Protein 8AHX (pdb70)

Solvent-accessible surface area: 67875 Å² total; per-residue (Å²): 167,123,88,96,50,48,76,5,9,18,34,19,110,1,9,0,2,73,23,18,4,0,0,10,2,1,15,35,2,0,39,102,8,108,13,0,64,7,0,2,68,2,0,17,94,8,4,6,89,1,6,24,23,4,48,78,19,7,70,161,54,1,90,91,76,58,20,13,50,2,53,16,4,8,1,0,10,15,0,0,0,42,5,33,57,60,32,37,69,27,151,112,73,45,98,99,77,45,165,57,27,0,45,22,4,60,8,0,14,12,1,7,0,3,0,0,3,7,13,55,10,48,160,118,60,29,76,67,80,36,5,43,36,35,0,61,0,3,0,83,0,0,13,57,0,0,45,4,0,0,3,1,33,38,58,12,82,41,30,93,19,28,81,27,33,56,30,53,1,7,0,2,0,0,2,0,1,1,6,2,1,8,53,2,9,33,50,31,87,140,141,13,19,119,34,17,36,82,78,2,44,110,27,0,50,32,5,6,91,7,44,199,136,77,83,26,40,42,129,34,20,152,148,22,74,127,95,67,32,5,109,18,50,79,70,64,14,110,14,43,34,119,14,23,154,38,9,60,8,12,2,4,0,1,14,65,40,115,2,27,3,11,20,29,93,5,10,67,15,78,13,97,10,107,128,14,18,97,86,94,5,8,89,35,53,108,85,124,113,59,46,108,49,48,63,47,63,79,16,110,83,73,147,124,63,46,101,24,88,19,19,10,137,23,66,48,81,26,130,71,0,15,74,73,85,29,16,96,30,107,72,12,101,104,0,46,0,3,1,103,1,9,33,32,37,56,0,25,31,64,25,34,95,37,53,145,3,45,26,8,56,55,0,0,32,47,50,75,106,52,11,2,4,1,14,0,0,1,5,5,88,0,42,35,50,24,107,1,52,6,21,50,16,30,32,55,76,29,46,0,0,11,0,52,12,88,47,103,44,119,103,50,140,48,109,90,18,114,87,14,67,71,51,82,40,95,51,0,0,51,50,1,34,143,4,1,6,0,15,10,56,48,85,39,52,2,0,11,10,56,0,42,50,0,41,172,100,132,7,103,14,0,0,0,18,0,2,14,27,30,4,11,4,0,7,15,7,27,7,0,47,79,56,8,116,19,0,2,24,0,0,67,0,0,37,64,2,2,217,27,180,19,0,2,0,0,0,4,74,67,3,89,92,0,15,62,29,0,117,77,13,12,135,176,101,64,42,15,71,26,20,36,0,60,38,26,10,5,4,15,34,42,54,1,0,0,27,1,1,50,37,120,28,4,11,14,94,28,129,25,13,65,6,4,4,2,17,7,25,0,12,0,0,46,9,0,16,29,5,0,81,86,19,88,14,11,10,42,21,12,2,0,0,0,1,41,5,6,125,59,16,34,0,5,44,0,25,4,0,1,20,1,70,32,3,4,82,48,0,46,14,70,60,56,120,28,96,38,25,0,27,8,3,4,4,112,12,26,31,11,64,52,29,96,2,0,2,26,3,16,1,35,2,3,0,0,2,13,180,141,32,22,20,129,80,73,48,23,20,34,3,24,32,4,32,11,16,83,7,10,5,5,4,8,2,0,8,24,2,4,36,41,0,81,54,74,56,14,122,15,0,18,116,26,1,1,122,19,23,54,39,18,2,0,14,1,22,25,8,9,5,24,21,40,5,10,18,12,1,36,22,0,54,12,41,45,73,80,147,127,56,63,64,151,68,62,86,86,20,113,104,44,30,99,71,20,60,62,62,87,63,107,83,103,60,61,141,49,65,64,148,54,67,130,100,79,93,196,151,40,50,23,16,7,21,18,13,50,120,28,32,10,62,117,38,18,89,18,16,8,108,6,0,43,49,3,3,102,68,0,14,81,17,0,1,72,0,0,35,13,0,46,89,32,0,8,96,17,0,59,59,32,3,28,56,25,5,181,149,73,62,53,50,89,118,21,44,132,21,6,11,2,46,22,15,1,27,16,0,0,2,10,0,0,0,12,2,24,101,82,0,0,42,27,0,1,104,32,0,0,12,32,0,8,6,22,0,10,8,15,14,32,8,4,0,9,10,2,9,0,0,37,1,6,8,33,27,11,30,10,58,59,1,54,41,47,0,59,42,26,60,39,177,45,126,70,22,23,34,90,151,83,0,59,42,22,0,72,82,66,38,121,35,84,141,56,49,68,24,75,40,22,20,26,43,16,54,41,33,44,84,52,142,98,47,3,72,94,6,38,149,76,51,38,53,51,134,38,3,63,117,0,69,40,26,5,13,0,2,20,1,2,5,70,51,3,67,88,4,0,71,84,2,39,132,120,199,41,17,53,118,9,4,2,78,10,0,36,50,16,0,79,84,53,0,44,103,12,101,123,144,62,51,100,95,41,10,20,5,106,10,10,35,12,8,13,16,0,14,8,3,0,14,14,6,2,17,33,41,12,2,8,2,8,10,135,72,0,17,62,56,0,0,72,18,0,0,53,28,0,2,32,2,9,22,107,11,27,35,62,38,1,10,13,7,0,1,0,20,6,2,1,44,0,9,27,11,20,85,128,115,100,42,86,16,4,0,23,45,113,175,32,123,72,67,142,93,132,59,168,87,78,68,81,17,3,68,71,97,128,4,1,1,11,58,58,49,15,3,0,4,5,0,2,20,14,0,42,15,0,0,13,0,26,3,0,0,92,8,1,26,83,0,2,43,77,0,0,24,82,0,6,93,51,58,147,54,11,2,59,71,0,76,40,2,1,0,0,3,15,0,0,3,14,0,4,56,15,18,15,42,19,16,0,165,95,21,88,4,48,102,66,6,28,19,23,0,10,5,0,0,1,2,7,4,0,20,14,36,0,23,44,27,0,27,170,21,69,56,105,22,0,55,35,5,0,23,0,5,0,36,2,3,18,56,9,0,38,73,0,0,7,63,3,6,42,79,8,56,0,44,42,27,28,91,0,34,64,20,21,33,90,146,61,118,187,28,61,101,85,55,86,108,158,74,141,7,74,37,15,7,65,35,31,2,6,0,2,21,15,0,0,83,30,11,8,52,28,76,36,91,45,119,157,129,62,109,203,181,175,238,99,84,145,45,48,46,2,2,121,14,3,2,119,19,10,24,72,18,3,100,92,1,50,60,12,40,112,151,10,99,39,46,28,57,100,61,96,94,96,58,130,47,64,52,6,164,106,4,1,63,96,93,56,30,87,42,74,3,29,73,55,53,55,139,15,120,22,101,107,46,35,89,7,78,1,20,2,0,66,60,127,78,114,20,30,0,1,0,5,64,10,106,29,131,9,106,29,18,97,4,49,2,11,2,0,0,21,6,132,8,112,0,54,2,0,40,21,71,85,40,146,10,50,64,40,28,5,20,87,0,54,27,108,160,25,100,29,0,96,74,0,70,36,33,7,56,151,87,5,61,90,87,103,6,90,1,119,146,57,51,19,77,4,80,67,13,68,55,16,31,36,3,0,36,6,1,2,109,7,0,29,63,3,2,62,0,4,51,100,43,43,136,107,1,72,72,110,5,16,1,2,14,2,38,62,90,121,60,30,80,24,78,13,118,11,135,117,59,24,17,2,49,108,0,0,85,108,14,4,1,48,115,14,24,94,104,13,55,21,197,151,37,81,4,0,26,44,8,144,138,40,116,53,95,26,110,11,139,105,52,11,20,0,0,1,4,77

Sequence (1608 aa):
EYVLFLLGTVLVHNVVLVGFLGLCPFMGVSSKLDPSIGLAVATTLVMGLGGASSWLLEHYVLLPLGIGFIRILAYIVVIAGMVQLIEMIIRKASPSLYRSLGIYLPLITTNCAVLGVPLLSVREGHDLTMAVLFGLGSGLGFSLIMIIFAGLRERLALANVPAAFSGPPIAFVTAGLLALAFMGFGGLIIEATLALTVMGVLLGCGLGLAARKFGGVGLAEKLAAAPMLARVEASQCIGCTRCYRACPTDAIVGASGQVHVVLEDACTGCGKCRDACPEDCVLLIPQEQTLDTWRWDKPAAAFNLSSIRGGVHPAAHKDLSAALPIGSLPLPPRLYLPLRQHAGAEALPMVAVGDKVLKGQLLAFPPTEVSAPVHAPTSGRIVAIGPVPAPHPSGLTTTGIVLESDGEDRWIDLDVSTDPFAEDPLVLADRVAKAGIVGLGGAIFPAAVKLKQGTRHEIKTVLVNGSECEPYLTCDDRIMRERAEAIVDGARLIQHILRAYSVVIAIEDNKPEALAAMRAAAEHFGAIEVMAVPALYPMGSAKQLIQAVTGREVPAGGRSTDVGVLVHNAGTVYAIQQALRFGRPLISRVVTVSGACVKTPQNLDVLIGTPVQALIDACGGLSGDPQQLLLGGPMMGAVLPSTEVPVIKGATGLLALARHELPNKDPAPCIRCASCVDACPMGLTPLDMALYARADDYDGASEYGLRDCILCGCCSYVCPSHIPLVHYFQYAKGQQDERRSAARKSDYIKRQTEVRAARLAEEEAAKAAAKAAKEAAKSVAAGPFAHDRSSVNRIMLDVCLALTPATLFGLVMFGWPAINLWLVTCVSALAIEAACLRLLGQPMRRLLDGSALLTGWLLAISLPPWAPWWIGVGGSLFAIGIGKQLYGGIGQNPFNPAMLARVALLIAFPLQMTTWALPHPLFSSSAPGFFDSLAITFAGAPLADGMTGATALGNLKTELTLNRTAQEILEGGFSTISALFGSTPGSLGETSELLLLVGGVWLVLRRIIHWEIPVAILASVFVMATLAYLINPERYAGGLYQLTSGGLILCAFFIATDPVTSPISRVGRLIFGVGCGVLIYVIRTWGSFPEAAAFAVLFMNALTPLIDRYWRPRAYGRNVRGKPLVAVPWQYFTSALWQYNVALVQMLALCPTLAVTTTATNGLGMGLATTLVLVMTNALISSMRHTISPEVRNPVMIGVIAGVVTLTDMAMNAWMHELYKVLGLFIALIVTNCAVLGRAESFCLRNPVIPSILDGAGMGAGFTAVLVVIGGIREILGSGTLFSQASSLLGSHFKWMEITVIPDFQGILLAILPPGAFIVLGFLLAAKRVIDRKRAERRQWRPMVAYQGLSLGLVCAVVALLLLTGNIMTHGTIAEQQMQDRLATLREVLPQSLYDNNPLADSFKVQDAELGEVEVLPARLQGKLTAVVFQGRNIGYGGPIEQMMSVDAQGKILGVRVLTHKETPGLADKIEASRSDWIKVFDGLSLENTALDKWKVKKDGGQFDQFAGATITPRAVVKTVLQGLQFQARHAEQLKARVSVVYADPAKPLQLSCKVEDGCSVEQAIQQSGVLRCCPDIDLKKQKVGVFGKFVKLDSPLKDGDRIEIYQ

Radius of gyration: 43.18 Å; Cα contacts (8 Å, |Δi|>4): 3074; chains: 7; bounding box: 66×136×130 Å

Secondary structure (DSSP, 8-state):
--HHHHHIIIIIT-TTTTT--SHHHHHHHTTSHHHHHHHHHHHHHHHHHHHHHHHHHIIIIIHHHT--TTHHHHHHHHHHHHHHHHHHGGGTS-TTTTTTTTTTGGGGSS-SHHHHHHHHHHHHT--HHHHHHHHHHHHHHHHHHHHHHHHHHHHHHTS---TTTTTHHHHHHHHHHHHHHHGGGTT--/-HHHHHHHHHHHHHHHHHHHHHHH---HHHHHHHH---EE--B-SSS--S--HHHHT-SSS--B--SSS---B--TT-----TTTTT-TT--B--EEPPP-GGG--PPPP---/------S---------TTTSSSPPB--PPPSEEEEES--SSSSPPEE---TT-EE-BT-EEEE-SSSS---EE-SSSEEEEE-SEEE-SSSS--EEEEEEEEE-S---B------S-GGGS-HHHHHHHHHTTT---TTTT---HHHHHHHHHHS---EEEEE----STT--HHHHHHHH-HHHHHHHHHHHHHHTT-S-BEEEEETT-HHHHHHHHHHSSSSSS-EEEEE---GGGSSHHHHHHHHTS--PPTT--GGGGTEEEEEHHHHHHHHHHHHH---S-EEEEEE-STTBSS-EEEEEETT--HHHHHHHTS-B-S--SEEESS-TTT--B-S-TT----TT--B-EEE-TTTSPP----------TTTTT-TT---HHHHHHHHHTT-HHHHIIIIITT----SHHHHT-SS---HHHHHHHHHHHHHHHHHHHHHHHHHHHHHHHHHHHHHHHHHHHHHHHHHHHHH-/----S--------HHHHHHHHHHHHHHHHHHHHHHH-HHHHHHHHHHHHHHHHHHHHHHHHHT--GGGGGGSHHHHHHHHHHHHS-TT--HHHHHHHHHIIIIIITGGGTSTTT-SS-HHHHHHHHHHHH-TTGGG-PBP---SSSSSS--HHHHHHHHSS-----SSSB---SHHHHHHHHHTT--HHHHHHTT--HHHHHHT-SS-STTTS-TTHHHHHHHHHHHTTSS-THHHHHHHHHHHHHHHHHHHH-TTT---THHHHTSSSHHHIIIIITT-GGGS-SSHHHHHHHHHHHHHHHHHHHHTSSSS--HHHHHHHHHHHHHHHHHHSPPP-SSB-TTSPBP--/-THHHHHHHHHTT-TTTTS---HHHHHHS-SSHHHHHHHHHHHHHHHHHHHHHHHHTGGG--GGGHHHHHHHHHHHHHHHHHHHHTTS-HHHHHHHTHHHHTTTT-HHHHHHHHHTTTSS-HHHHHHHHHHHHHHHHHHHHHHHHHHHHHHHSEESTTHHHHH-GGGGGG-EE-SSS----GGGTSTHHHHHHHHHHHHHHHHHHHHHHHHH-/---SHHHHHHHHHHHHHHHHHHHHHHHHHHHHHHHHHHHHHHHHHHHTTS-GGG--S-GGGS----B-SSS-B--PEEEESSSSEEEEEEEEEEE-SSSEEEEEEEEETTS-EEEEEEEE--PPTTTSGGGSTTT-SGGGS-SS--SSSS-TTSSSBGGGTSSB--BTTB-HHHHHHHHHHHHHHHHHHHS-HHHH-/-EEEEE--SSS-EEEEE---TT-BHHHHHHHHTHHHH-TT--TTTSEEEETTEE--TT-B--TT-EEEEE-

Nearest PDB structures (foldseek):
  8rbq-assembly1_H  TM=1.006E+00  e=1.166E-13  Azotobacter vinelandii DJ
  5gha-assembly2_H  TM=7.443E-01  e=1.274E-03  Thermus thermophilus HB27
  2qie-assembly1_D  TM=6.529E-01  e=2.403E-03  Staphylococcus aureus
  4hro-assembly1_A  TM=7.077E-01  e=9.119E-03  Haloferax volcanii DS2
  1ryj-assembly1_A  TM=6.696E-01  e=1.103E-02  Methanothermococcus thermolithotrophicus

Structure (mmCIF, N/CA/C/O backbone):
data_8AHX
#
_entry.id   8AHX
#
_cell.length_a   1.00
_cell.length_b   1.00
_cell.length_c   1.00
_cell.angle_alpha   90.00
_cell.angle_beta   90.00
_cell.angle_gamma   90.00
#
_symmetry.space_group_name_H-M   'P 1'
#
loop_
_entity.id
_entity.type
_entity.pdbx_description
1 polymer 'Ion-translocating oxidoreductase complex subunit A'
2 polymer 'Ion-translocating oxidoreductase complex subunit B'
3 polymer 'Ion-translocating oxidoreductase complex subunit C'
4 polymer 'Ion-translocating oxidoreductase complex subunit D'
5 polymer 'Ion-translocating oxidoreductase complex subunit E'
6 polymer 'Ion-translocating oxidoreductase complex subunit G'
7 polymer 'Protein RnfH'
8 non-polymer 'FE2/S2 (INORGANIC) CLUSTER'
9 non-polymer DODECYL-BETA-D-MALTOSIDE
10 non-polymer 'IRON/SULFUR CLUSTER'
11 non-polymer 'FLAVIN MONONUCLEOTIDE'
12 non-polymer RIBOFLAVIN
#
loop_
_atom_site.group_PDB
_atom_site.id
_atom_site.type_symbol
_atom_site.label_atom_id
_atom_site.label_alt_id
_atom_site.label_comp_id
_atom_site.label_asym_id
_atom_site.label_entity_id
_atom_site.label_seq_id
_atom_site.pdbx_PDB_ins_code
_atom_site.Cartn_x
_atom_site.Cartn_y
_atom_site.Cartn_z
_atom_site.occupancy
_atom_site.B_iso_or_equiv
_atom_site.auth_seq_id
_atom_site.auth_comp_id
_atom_site.auth_asym_id
_atom_site.auth_atom_id
_atom_site.pdbx_PDB_model_num
ATOM 1 N N . GLU A 1 2 ? 140.737 123.335 92.810 1.00 98.68 2 GLU A N 1
ATOM 2 C CA . GLU A 1 2 ? 141.044 122.242 93.723 1.00 102.81 2 GLU A CA 1
ATOM 3 C C . GLU A 1 2 ? 139.878 121.260 93.782 1.00 105.85 2 GLU A C 1
ATOM 4 O O . GLU A 1 2 ? 138.785 121.554 93.299 1.00 104.25 2 GLU A O 1
ATOM 10 N N . TYR A 1 3 ? 140.115 120.091 94.375 1.00 102.63 3 TYR A N 1
ATOM 11 C CA . TYR A 1 3 ? 139.101 119.049 94.463 1.00 103.12 3 TYR A CA 1
ATOM 12 C C . TYR A 1 3 ? 138.406 118.992 95.814 1.00 99.54 3 TYR A C 1
ATOM 13 O O . TYR A 1 3 ? 137.274 118.505 95.892 1.00 101.38 3 TYR A O 1
ATOM 22 N N . VAL A 1 4 ? 139.051 119.473 96.880 1.00 96.95 4 VAL A N 1
ATOM 23 C CA . VAL A 1 4 ? 138.415 119.468 98.195 1.00 99.76 4 VAL A CA 1
ATOM 24 C C . VAL A 1 4 ? 137.192 120.374 98.196 1.00 102.62 4 VAL A C 1
ATOM 25 O O . VAL A 1 4 ? 136.136 120.018 98.735 1.00 102.50 4 VAL A O 1
ATOM 29 N N . LEU A 1 5 ? 137.316 121.562 97.598 1.00 108.06 5 LEU A N 1
ATOM 30 C CA . LEU A 1 5 ? 136.173 122.462 97.501 1.00 108.51 5 LEU A CA 1
ATOM 31 C C . LEU A 1 5 ? 135.063 121.850 96.660 1.00 107.61 5 LEU A C 1
ATOM 32 O O . LEU A 1 5 ? 133.880 121.997 96.982 1.00 109.64 5 LEU A O 1
ATOM 37 N N . PHE A 1 6 ? 135.425 121.167 95.574 1.00 97.83 6 PHE A N 1
ATOM 38 C CA . PHE A 1 6 ? 134.428 120.505 94.738 1.00 95.62 6 PHE A CA 1
ATOM 39 C C . PHE A 1 6 ? 133.674 119.439 95.526 1.00 98.23 6 PHE A C 1
ATOM 40 O O . PHE A 1 6 ? 132.440 119.352 95.461 1.00 104.69 6 PHE A O 1
ATOM 48 N N . LEU A 1 7 ? 134.405 118.626 96.290 1.00 87.59 7 LEU A N 1
ATOM 49 C CA . LEU A 1 7 ? 133.769 117.578 97.079 1.00 87.24 7 LEU A CA 1
ATOM 50 C C . LEU A 1 7 ? 132.869 118.167 98.158 1.00 86.91 7 LEU A C 1
ATOM 51 O O . LEU A 1 7 ? 131.757 117.676 98.387 1.00 84.56 7 LEU A O 1
ATOM 56 N N . LEU A 1 8 ? 133.332 119.222 98.833 1.00 86.12 8 LEU A N 1
ATOM 57 C CA . LEU A 1 8 ? 132.512 119.854 99.861 1.00 82.68 8 LEU A CA 1
ATOM 58 C C . LEU A 1 8 ? 131.266 120.493 99.263 1.00 89.94 8 LEU A C 1
ATOM 59 O O . LEU A 1 8 ? 130.188 120.446 99.864 1.00 98.26 8 LEU A O 1
ATOM 64 N N . GLY A 1 9 ? 131.395 121.105 98.085 1.00 86.82 9 GLY A N 1
ATOM 65 C CA . GLY A 1 9 ? 130.229 121.663 97.424 1.00 81.59 9 GLY A CA 1
ATOM 66 C C . GLY A 1 9 ? 129.227 120.598 97.032 1.00 79.24 9 GLY A C 1
ATOM 67 O O . GLY A 1 9 ? 128.015 120.804 97.132 1.00 88.34 9 GLY A O 1
ATOM 68 N N . THR A 1 10 ? 129.718 119.446 96.574 1.00 75.82 10 THR A N 1
ATOM 69 C CA . THR A 1 10 ? 128.818 118.341 96.267 1.00 79.52 10 THR A CA 1
ATOM 70 C C . THR A 1 10 ? 128.120 117.832 97.523 1.00 75.70 10 THR A C 1
ATOM 71 O O . THR A 1 10 ? 126.921 117.530 97.498 1.00 78.44 10 THR A O 1
ATOM 75 N N . VAL A 1 11 ? 128.854 117.730 98.632 1.00 69.96 11 VAL A N 1
ATOM 76 C CA . VAL A 1 11 ? 128.292 117.147 99.848 1.00 71.22 11 VAL A CA 1
ATOM 77 C C . VAL A 1 11 ? 127.270 118.085 100.481 1.00 72.45 11 VAL A C 1
ATOM 78 O O . VAL A 1 11 ? 126.172 117.664 100.863 1.00 79.91 11 VAL A O 1
ATOM 82 N N . LEU A 1 12 ? 127.608 119.370 100.598 1.00 72.56 12 LEU A N 1
ATOM 83 C CA . LEU A 1 12 ? 126.809 120.317 101.368 1.00 69.93 12 LEU A CA 1
ATOM 84 C C . LEU A 1 12 ? 125.990 121.252 100.488 1.00 73.11 12 LEU A C 1
ATOM 85 O O . LEU A 1 12 ? 124.768 121.330 100.639 1.00 77.17 12 LEU A O 1
ATOM 90 N N . VAL A 1 13 ? 126.636 121.977 99.572 1.00 71.55 13 VAL A N 1
ATOM 91 C CA . VAL A 1 13 ? 125.939 123.012 98.815 1.00 70.91 13 VAL A CA 1
ATOM 92 C C . VAL A 1 13 ? 124.951 122.408 97.828 1.00 71.76 13 VAL A C 1
ATOM 93 O O . VAL A 1 13 ? 123.847 122.935 97.642 1.00 78.73 13 VAL A O 1
ATOM 97 N N . HIS A 1 14 ? 125.316 121.302 97.183 1.00 71.50 14 HIS A N 1
ATOM 98 C CA . HIS A 1 14 ? 124.471 120.691 96.165 1.00 68.04 14 HIS A CA 1
ATOM 99 C C . HIS A 1 14 ? 124.079 119.277 96.565 1.00 74.54 14 HIS A C 1
ATOM 100 O O . HIS A 1 14 ? 124.227 118.341 95.771 1.00 77.10 14 HIS A O 1
ATOM 107 N N . ASN A 1 15 ? 123.604 119.112 97.797 1.00 72.98 15 ASN A N 1
ATOM 108 C CA . ASN A 1 15 ? 123.283 117.789 98.313 1.00 69.14 15 ASN A CA 1
ATOM 109 C C . ASN A 1 15 ? 122.288 117.077 97.405 1.00 73.85 15 ASN A C 1
ATOM 110 O O . ASN A 1 15 ? 121.279 117.649 96.986 1.00 85.13 15 ASN A O 1
ATOM 115 N N . VAL A 1 16 ? 122.580 115.809 97.108 1.00 60.32 16 VAL A N 1
ATOM 116 C CA . VAL A 1 16 ? 121.811 115.064 96.118 1.00 58.48 16 VAL A CA 1
ATOM 117 C C . VAL A 1 16 ? 120.382 114.786 96.555 1.00 64.15 16 VAL A C 1
ATOM 118 O O . VAL A 1 16 ? 119.554 114.403 95.722 1.00 79.15 16 VAL A O 1
ATOM 122 N N . VAL A 1 17 ? 120.062 114.973 97.830 1.00 60.54 17 VAL A N 1
ATOM 123 C CA . VAL A 1 17 ? 118.739 114.679 98.363 1.00 60.68 17 VAL A CA 1
ATOM 124 C C . VAL A 1 17 ? 117.961 115.953 98.665 1.00 70.82 17 VAL A C 1
ATOM 125 O O . VAL A 1 17 ? 116.854 116.148 98.161 1.00 81.69 17 VAL A O 1
ATOM 129 N N . LEU A 1 18 ? 118.526 116.832 99.492 1.00 66.98 18 LEU A N 1
ATOM 130 C CA . LEU A 1 18 ? 117.780 117.999 99.951 1.00 61.94 18 LEU A CA 1
ATOM 131 C C . LEU A 1 18 ? 117.540 119.007 98.835 1.00 63.96 18 LEU A C 1
ATOM 132 O O . LEU A 1 18 ? 116.499 119.673 98.822 1.00 71.32 18 LEU A O 1
ATOM 137 N N . VAL A 1 19 ? 118.476 119.142 97.896 1.00 63.25 19 VAL A N 1
ATOM 138 C CA . VAL A 1 19 ? 118.325 120.070 96.784 1.00 68.42 19 VAL A CA 1
ATOM 139 C C . VAL A 1 19 ? 118.304 119.354 95.440 1.00 68.93 19 VAL A C 1
ATOM 140 O O . VAL A 1 19 ? 118.197 120.002 94.400 1.00 72.02 19 VAL A O 1
ATOM 144 N N . GLY A 1 20 ? 118.394 118.027 95.439 1.00 65.78 20 GLY A N 1
ATOM 145 C CA . GLY A 1 20 ? 118.396 117.280 94.197 1.00 69.99 20 GLY A CA 1
ATOM 146 C C . GLY A 1 20 ? 117.191 116.381 94.018 1.00 74.43 20 GLY A C 1
ATOM 147 O O . GLY A 1 20 ? 116.796 116.089 92.885 1.00 69.79 20 GLY A O 1
ATOM 148 N N . PHE A 1 21 ? 116.603 115.935 95.130 1.00 73.77 21 PHE A N 1
ATOM 149 C CA . PHE A 1 21 ? 115.453 115.028 95.116 1.00 64.28 21 PHE A CA 1
ATOM 150 C C . PHE A 1 21 ? 115.765 113.745 94.352 1.00 74.53 21 PHE A C 1
ATOM 151 O O . PHE A 1 21 ? 115.024 113.338 93.457 1.00 88.39 21 PHE A O 1
ATOM 159 N N . LEU A 1 22 ? 116.876 113.104 94.699 1.00 57.58 22 LEU A N 1
ATOM 160 C CA . LEU A 1 22 ? 117.295 111.866 94.058 1.00 57.20 22 LEU A CA 1
ATOM 161 C C . LEU A 1 22 ? 117.447 110.777 95.108 1.00 63.86 22 LEU A C 1
ATOM 162 O O . LEU A 1 22 ? 118.000 111.020 96.185 1.00 64.46 22 LEU A O 1
ATOM 167 N N . GLY A 1 23 ? 116.960 109.583 94.791 1.00 81.20 23 GLY A N 1
ATOM 168 C CA . GLY A 1 23 ? 117.062 108.456 95.702 1.00 78.69 23 GLY A CA 1
ATOM 169 C C . GLY A 1 23 ? 116.301 108.630 96.997 1.00 77.10 23 GLY A C 1
ATOM 170 O O . GLY A 1 23 ? 116.845 108.350 98.072 1.00 86.08 23 GLY A O 1
ATOM 171 N N . LEU A 1 24 ? 115.055 109.090 96.924 1.00 76.18 24 LEU A N 1
ATOM 172 C CA . LEU A 1 24 ? 114.282 109.372 98.124 1.00 72.73 24 LEU A CA 1
ATOM 173 C C . LEU A 1 24 ? 113.484 108.181 98.632 1.00 77.65 24 LEU A C 1
ATOM 174 O O . LEU A 1 24 ? 113.182 108.130 99.827 1.00 84.72 24 LEU A O 1
ATOM 179 N N . CYS A 1 25 ? 113.123 107.235 97.767 1.00 74.13 25 CYS A N 1
ATOM 180 C CA . CYS A 1 25 ? 112.324 106.103 98.231 1.00 73.53 25 CYS A CA 1
ATOM 181 C C . CYS A 1 25 ? 113.071 105.228 99.233 1.00 80.60 25 CYS A C 1
ATOM 182 O O . CYS A 1 25 ? 112.546 105.018 100.341 1.00 89.55 25 CYS A O 1
ATOM 185 N N . PRO A 1 26 ? 114.285 104.711 98.947 1.00 71.66 26 PRO A N 1
ATOM 186 C CA . PRO A 1 26 ? 114.986 103.921 99.970 1.00 67.10 26 PRO A CA 1
ATOM 187 C C . PRO A 1 26 ? 115.426 104.787 101.136 1.00 71.86 26 PRO A C 1
ATOM 188 O O . PRO A 1 26 ? 115.502 104.326 102.280 1.00 79.48 26 PRO A O 1
ATOM 192 N N . PHE A 1 27 ? 115.707 106.058 100.842 1.00 68.99 27 PHE A N 1
ATOM 193 C CA . PHE A 1 27 ? 116.117 106.994 101.882 1.00 66.48 27 PHE A CA 1
ATOM 194 C C . PHE A 1 27 ? 115.032 107.152 102.938 1.00 69.90 27 PHE A C 1
ATOM 195 O O . PHE A 1 27 ? 115.323 107.184 104.138 1.00 78.25 27 PHE A O 1
ATOM 203 N N . MET A 1 28 ? 113.778 107.254 102.512 1.00 75.27 28 MET A N 1
ATOM 204 C CA . MET A 1 28 ? 112.651 107.356 103.426 1.00 72.75 28 MET A CA 1
ATOM 205 C C . MET A 1 28 ? 112.187 106.005 103.950 1.00 74.63 28 MET A C 1
ATOM 206 O O . MET A 1 28 ? 111.524 105.956 104.991 1.00 80.45 28 MET A O 1
ATOM 211 N N . GLY A 1 29 ? 112.514 104.913 103.265 1.00 77.95 29 GLY A N 1
ATOM 212 C CA . GLY A 1 29 ? 112.055 103.611 103.704 1.00 79.26 29 GLY A CA 1
ATOM 213 C C . GLY A 1 29 ? 112.941 102.934 104.727 1.00 77.50 29 GLY A C 1
ATOM 214 O O . GLY A 1 29 ? 112.442 102.225 105.606 1.00 77.77 29 GLY A O 1
ATOM 215 N N . VAL A 1 30 ? 114.239 103.180 104.689 1.00 74.10 30 VAL A N 1
ATOM 216 C CA . VAL A 1 30 ? 115.156 102.467 105.562 1.00 68.49 30 VAL A CA 1
ATOM 217 C C . VAL A 1 30 ? 115.703 103.286 106.676 1.00 73.96 30 VAL A C 1
ATOM 218 O O . VAL A 1 30 ? 116.365 102.775 107.544 1.00 77.98 30 VAL A O 1
ATOM 222 N N . SER A 1 31 ? 115.462 104.575 106.648 1.00 77.55 31 SER A N 1
ATOM 223 C CA . SER A 1 31 ? 116.037 105.436 107.679 1.00 74.21 31 SER A CA 1
ATOM 224 C C . SER A 1 31 ? 115.332 105.328 109.013 1.00 76.97 31 SER A C 1
ATOM 225 O O . SER A 1 31 ? 115.572 106.187 109.868 1.00 79.93 31 SER A O 1
ATOM 228 N N . SER A 1 32 ? 114.471 104.336 109.248 1.00 68.28 32 SER A N 1
ATOM 229 C CA . SER A 1 32 ? 113.870 104.190 110.568 1.00 64.15 32 SER A CA 1
ATOM 230 C C . SER A 1 32 ? 114.865 103.635 111.579 1.00 75.78 32 SER A C 1
ATOM 231 O O . SER A 1 32 ? 114.709 103.856 112.784 1.00 82.72 32 SER A O 1
ATOM 234 N N . LYS A 1 33 ? 115.882 102.915 111.113 1.00 84.63 33 LYS A N 1
ATOM 235 C CA . LYS A 1 33 ? 116.895 102.321 111.973 1.00 80.91 33 LYS A CA 1
ATOM 236 C C . LYS A 1 33 ? 118.279 102.789 111.540 1.00 80.02 33 LYS A C 1
ATOM 237 O O . LYS A 1 33 ? 118.524 103.013 110.351 1.00 92.65 33 LYS A O 1
ATOM 243 N N . LEU A 1 34 ? 119.180 102.938 112.513 1.00 75.25 34 LEU A N 1
ATOM 244 C CA . LEU A 1 34 ? 120.490 103.519 112.227 1.00 84.14 34 LEU A CA 1
ATOM 245 C C . LEU A 1 34 ? 121.411 102.535 111.511 1.00 89.30 34 LEU A C 1
ATOM 246 O O . LEU A 1 34 ? 122.113 102.916 110.565 1.00 94.60 34 LEU A O 1
ATOM 251 N N . ASP A 1 35 ? 121.445 101.278 111.956 1.00 87.16 35 ASP A N 1
ATOM 252 C CA . ASP A 1 35 ? 122.372 100.310 111.369 1.00 89.64 35 ASP A CA 1
ATOM 253 C C . ASP A 1 35 ? 122.077 100.016 109.902 1.00 86.02 35 ASP A C 1
ATOM 254 O O . ASP A 1 35 ? 123.021 100.035 109.089 1.00 91.34 35 ASP A O 1
ATOM 259 N N . PRO A 1 36 ? 120.836 99.720 109.493 1.00 68.56 36 PRO A N 1
ATOM 260 C CA . PRO A 1 36 ? 120.570 99.601 108.052 1.00 77.89 36 PRO A CA 1
ATOM 261 C C . PRO A 1 36 ? 120.880 100.872 107.294 1.00 87.03 36 PRO A C 1
ATOM 262 O O . PRO A 1 36 ? 121.305 100.803 106.135 1.00 89.69 36 PRO A O 1
ATOM 266 N N . SER A 1 37 ? 120.686 102.035 107.917 1.00 78.86 37 SER A N 1
ATOM 267 C CA . SER A 1 37 ? 121.023 103.293 107.261 1.00 69.90 37 SER A CA 1
ATOM 268 C C . SER A 1 37 ? 122.514 103.371 106.962 1.00 75.73 37 SER A C 1
ATOM 269 O O . SER A 1 37 ? 122.917 103.753 105.860 1.00 85.74 37 SER A O 1
ATOM 272 N N . ILE A 1 38 ? 123.350 102.991 107.931 1.00 71.67 38 ILE A N 1
ATOM 273 C CA . ILE A 1 38 ? 124.796 103.015 107.717 1.00 76.43 38 ILE A CA 1
ATOM 274 C C . ILE A 1 38 ? 125.195 102.016 106.637 1.00 82.29 38 ILE A C 1
ATOM 275 O O . ILE A 1 38 ? 126.014 102.320 105.753 1.00 90.60 38 ILE A O 1
ATOM 280 N N . GLY A 1 39 ? 124.632 100.807 106.697 1.00 77.35 39 GLY A N 1
ATOM 281 C CA . GLY A 1 39 ? 124.961 99.809 105.690 1.00 75.55 39 GLY A CA 1
ATOM 282 C C . GLY A 1 39 ? 124.596 100.261 104.289 1.00 81.80 39 GLY A C 1
ATOM 283 O O . GLY A 1 39 ? 125.406 100.174 103.358 1.00 92.43 39 GLY A O 1
ATOM 284 N N . LEU A 1 40 ? 123.374 100.777 104.127 1.00 73.62 40 LEU A N 1
ATOM 285 C CA . LEU A 1 40 ? 122.944 101.270 102.827 1.00 80.27 40 LEU A CA 1
ATOM 286 C C . LEU A 1 40 ? 123.770 102.466 102.386 1.00 78.10 40 LEU A C 1
ATOM 287 O O . LEU A 1 40 ? 124.025 102.628 101.193 1.00 78.57 40 LEU A O 1
ATOM 292 N N . ALA A 1 41 ? 124.199 103.308 103.327 1.00 72.51 41 ALA A N 1
ATOM 293 C CA . ALA A 1 41 ? 125.040 104.445 102.978 1.00 70.85 41 ALA A CA 1
ATOM 294 C C . ALA A 1 41 ? 126.355 103.987 102.361 1.00 82.21 41 ALA A C 1
ATOM 295 O O . ALA A 1 41 ? 126.767 104.479 101.303 1.00 86.96 41 ALA A O 1
ATOM 297 N N . VAL A 1 42 ? 127.026 103.032 103.008 1.00 86.10 42 VAL A N 1
ATOM 298 C CA . VAL A 1 42 ? 128.292 102.537 102.466 1.00 81.89 42 VAL A CA 1
ATOM 299 C C . VAL A 1 42 ? 128.066 101.882 101.107 1.00 85.43 42 VAL A C 1
ATOM 300 O O . VAL A 1 42 ? 128.805 102.130 100.137 1.00 88.18 42 VAL A O 1
ATOM 304 N N . ALA A 1 43 ? 127.028 101.044 101.015 1.00 80.48 43 ALA A N 1
ATOM 305 C CA . ALA A 1 43 ? 126.756 100.345 99.765 1.00 77.46 43 ALA A CA 1
ATOM 306 C C . ALA A 1 43 ? 126.477 101.324 98.632 1.00 87.59 43 ALA A C 1
ATOM 307 O O . ALA A 1 43 ? 127.006 101.169 97.525 1.00 92.56 43 ALA A O 1
ATOM 309 N N . THR A 1 44 ? 125.665 102.351 98.893 1.00 90.30 44 THR A N 1
ATOM 310 C CA . THR A 1 44 ? 125.299 103.284 97.836 1.00 86.64 44 THR A CA 1
ATOM 311 C C . THR A 1 44 ? 126.472 104.173 97.454 1.00 81.87 44 THR A C 1
ATOM 312 O O . THR A 1 44 ? 126.607 104.544 96.286 1.00 92.03 44 THR A O 1
ATOM 316 N N . THR A 1 45 ? 127.346 104.512 98.405 1.00 70.24 45 THR A N 1
ATOM 317 C CA . THR A 1 45 ? 128.534 105.276 98.039 1.00 75.56 45 THR A CA 1
ATOM 318 C C . THR A 1 45 ? 129.408 104.482 97.077 1.00 83.15 45 THR A C 1
ATOM 319 O O . THR A 1 45 ? 129.824 104.992 96.024 1.00 87.19 45 THR A O 1
ATOM 323 N N . LEU A 1 46 ? 129.669 103.212 97.407 1.00 87.94 46 LEU A N 1
ATOM 324 C CA . LEU A 1 46 ? 130.482 102.391 96.514 1.00 84.06 46 LEU A CA 1
ATOM 325 C C . LEU A 1 46 ? 129.811 102.217 95.156 1.00 84.44 46 LEU A C 1
ATOM 326 O O . LEU A 1 46 ? 130.468 102.315 94.107 1.00 90.60 46 LEU A O 1
ATOM 331 N N . VAL A 1 47 ? 128.500 101.968 95.156 1.00 77.85 47 VAL A N 1
ATOM 332 C CA . VAL A 1 47 ? 127.780 101.741 93.909 1.00 75.90 47 VAL A CA 1
ATOM 333 C C . VAL A 1 47 ? 127.813 102.986 93.036 1.00 81.46 47 VAL A C 1
ATOM 334 O O . VAL A 1 47 ? 128.019 102.900 91.822 1.00 81.34 47 VAL A O 1
ATOM 338 N N . MET A 1 48 ? 127.608 104.162 93.633 1.00 87.64 48 MET A N 1
ATOM 339 C CA . MET A 1 48 ? 127.612 105.391 92.850 1.00 79.08 48 MET A CA 1
ATOM 340 C C . MET A 1 48 ? 128.991 105.675 92.273 1.00 81.96 48 MET A C 1
ATOM 341 O O . MET A 1 48 ? 129.103 106.095 91.117 1.00 87.93 48 MET A O 1
ATOM 346 N N . GLY A 1 49 ? 130.053 105.444 93.049 1.00 83.04 49 GLY A N 1
ATOM 347 C CA . GLY A 1 49 ? 131.389 105.637 92.499 1.00 79.16 49 GLY A CA 1
ATOM 348 C C . GLY A 1 49 ? 131.666 104.727 91.315 1.00 81.14 49 GLY A C 1
ATOM 349 O O . GLY A 1 49 ? 132.114 105.178 90.248 1.00 83.03 49 GLY A O 1
ATOM 350 N N . LEU A 1 50 ? 131.377 103.431 91.478 1.00 85.29 50 LEU A N 1
ATOM 351 C CA . LEU A 1 50 ? 131.608 102.485 90.390 1.00 77.71 50 LEU A CA 1
ATOM 352 C C . LEU A 1 50 ? 130.751 102.815 89.175 1.00 80.95 50 LEU A C 1
ATOM 353 O O . LEU A 1 50 ? 131.225 102.748 88.034 1.00 89.48 50 LEU A O 1
ATOM 358 N N . GLY A 1 51 ? 129.485 103.168 89.402 1.00 82.59 51 GLY A N 1
ATOM 359 C CA . GLY A 1 51 ? 128.606 103.497 88.296 1.00 86.26 51 GLY A CA 1
ATOM 360 C C . GLY A 1 51 ? 129.051 104.735 87.549 1.00 86.30 51 GLY A C 1
ATOM 361 O O . GLY A 1 51 ? 128.988 104.778 86.320 1.00 89.87 51 GLY A O 1
ATOM 362 N N . GLY A 1 52 ? 129.511 105.757 88.274 1.00 81.66 52 GLY A N 1
ATOM 363 C CA . GLY A 1 52 ? 130.034 106.936 87.608 1.00 80.33 52 GLY A CA 1
ATOM 364 C C . GLY A 1 52 ? 131.235 106.622 86.740 1.00 84.35 52 GLY A C 1
ATOM 365 O O . GLY A 1 52 ? 131.308 107.055 85.584 1.00 88.54 52 GLY A O 1
ATOM 366 N N . ALA A 1 53 ? 132.183 105.845 87.273 1.00 77.14 53 ALA A N 1
ATOM 367 C CA . ALA A 1 53 ? 133.360 105.494 86.482 1.00 69.31 53 ALA A CA 1
ATOM 368 C C . ALA A 1 53 ? 132.972 104.707 85.233 1.00 72.18 53 ALA A C 1
ATOM 369 O O . ALA A 1 53 ? 133.418 105.020 84.117 1.00 75.99 53 ALA A O 1
ATOM 371 N N . SER A 1 54 ? 132.126 103.686 85.400 1.00 80.93 54 SER A N 1
ATOM 372 C CA . SER A 1 54 ? 131.737 102.853 84.267 1.00 77.71 54 SER A CA 1
ATOM 373 C C . SER A 1 54 ? 130.954 103.651 83.233 1.00 85.19 54 SER A C 1
ATOM 374 O O . SER A 1 54 ? 131.154 103.479 82.026 1.00 92.82 54 SER A O 1
ATOM 377 N N . SER A 1 55 ? 130.051 104.523 83.686 1.00 88.36 55 SER A N 1
ATOM 378 C CA . SER A 1 55 ? 129.270 105.337 82.763 1.00 80.05 55 SER A CA 1
ATOM 379 C C . SER A 1 55 ? 130.157 106.290 81.978 1.00 80.72 55 SER A C 1
ATOM 380 O O . SER A 1 55 ? 129.958 106.473 80.772 1.00 89.07 55 SER A O 1
ATOM 383 N N . TRP A 1 56 ? 131.139 106.912 82.637 1.00 79.50 56 TRP A N 1
ATOM 384 C CA . TRP A 1 56 ? 132.047 107.787 81.901 1.00 77.40 56 TRP A CA 1
ATOM 385 C C . TRP A 1 56 ? 132.832 107.006 80.859 1.00 80.41 56 TRP A C 1
ATOM 386 O O . TRP A 1 56 ? 132.994 107.466 79.720 1.00 85.72 56 TRP A O 1
ATOM 397 N N . LEU A 1 57 ? 133.339 105.826 81.231 1.00 82.17 57 LEU A N 1
ATOM 398 C CA . LEU A 1 57 ? 134.078 105.014 80.269 1.00 81.79 57 LEU A CA 1
ATOM 399 C C . LEU A 1 57 ? 133.203 104.653 79.076 1.00 86.17 57 LEU A C 1
ATOM 400 O O . LEU A 1 57 ? 133.623 104.776 77.919 1.00 90.40 57 LEU A O 1
ATOM 405 N N . LEU A 1 58 ? 131.969 104.225 79.347 1.00 87.60 58 LEU A N 1
ATOM 406 C CA . LEU A 1 58 ? 131.059 103.826 78.281 1.00 84.46 58 LEU A CA 1
ATOM 407 C C . LEU A 1 58 ? 130.727 104.996 77.366 1.00 85.88 58 LEU A C 1
ATOM 408 O O . LEU A 1 58 ? 130.642 104.834 76.144 1.00 90.03 58 LEU A O 1
ATOM 413 N N . GLU A 1 59 ? 130.529 106.184 77.941 1.00 88.39 59 GLU A N 1
ATOM 414 C CA . GLU A 1 59 ? 130.137 107.332 77.132 1.00 85.28 59 GLU A CA 1
ATOM 415 C C . GLU A 1 59 ? 131.293 107.836 76.281 1.00 86.17 59 GLU A C 1
ATOM 416 O O . GLU A 1 59 ? 131.110 108.142 75.098 1.00 90.52 59 GLU A O 1
ATOM 422 N N . HIS A 1 60 ? 132.490 107.930 76.855 1.00 87.09 60 HIS A N 1
ATOM 423 C CA . HIS A 1 60 ? 133.611 108.531 76.145 1.00 86.77 60 HIS A CA 1
ATOM 424 C C . HIS A 1 60 ? 134.422 107.537 75.325 1.00 87.64 60 HIS A C 1
ATOM 425 O O . HIS A 1 60 ? 135.304 107.962 74.573 1.00 91.97 60 HIS A O 1
ATOM 432 N N . TYR A 1 61 ? 134.154 106.235 75.436 1.00 87.30 61 TYR A N 1
ATOM 433 C CA . TYR A 1 61 ? 134.875 105.254 74.638 1.00 86.80 61 TYR A CA 1
ATOM 434 C C . TYR A 1 61 ? 134.012 104.481 73.655 1.00 91.21 61 TYR A C 1
ATOM 435 O O . TYR A 1 61 ? 134.561 103.907 72.709 1.00 91.40 61 TYR A O 1
ATOM 444 N N . VAL A 1 62 ? 132.694 104.445 73.840 1.00 91.13 62 VAL A N 1
ATOM 445 C CA . VAL A 1 62 ? 131.835 103.643 72.976 1.00 85.58 62 VAL A CA 1
ATOM 446 C C . VAL A 1 62 ? 130.784 104.517 72.307 1.00 86.36 62 VAL A C 1
ATOM 447 O O . VAL A 1 62 ? 130.684 104.553 71.076 1.00 86.79 62 VAL A O 1
ATOM 451 N N . LEU A 1 63 ? 129.995 105.227 73.112 1.00 92.93 63 LEU A N 1
ATOM 452 C CA . LEU A 1 63 ? 128.824 105.925 72.589 1.00 94.04 63 LEU A CA 1
ATOM 453 C C . LEU A 1 63 ? 129.220 107.082 71.678 1.00 95.58 63 LEU A C 1
ATOM 454 O O . LEU A 1 63 ? 128.840 107.118 70.502 1.00 96.68 63 LEU A O 1
ATOM 459 N N . LEU A 1 64 ? 129.973 108.046 72.207 1.00 91.71 64 LEU A N 1
ATOM 460 C CA . LEU A 1 64 ? 130.349 109.209 71.403 1.00 92.70 64 LEU A CA 1
ATOM 461 C C . LEU A 1 64 ? 131.172 108.848 70.173 1.00 95.99 64 LEU A C 1
ATOM 462 O O . LEU A 1 64 ? 130.864 109.365 69.085 1.00 97.98 64 LEU A O 1
ATOM 467 N N . PRO A 1 65 ? 132.215 108.011 70.252 1.00 93.97 65 PRO A N 1
ATOM 468 C CA . PRO A 1 65 ? 132.941 107.655 69.020 1.00 93.83 65 PRO A CA 1
ATOM 469 C C . PRO A 1 65 ? 132.070 106.991 67.968 1.00 100.75 65 PRO A C 1
ATOM 470 O O . PRO A 1 65 ? 132.263 107.243 66.772 1.00 101.06 65 PRO A O 1
ATOM 474 N N . LEU A 1 66 ? 131.114 106.152 68.371 1.00 97.54 66 LEU A N 1
ATOM 475 C CA . LEU A 1 66 ? 130.229 105.520 67.399 1.00 94.99 66 LEU A CA 1
ATOM 476 C C . LEU A 1 66 ? 129.147 106.465 66.899 1.00 99.45 66 LEU A C 1
ATOM 477 O O . LEU A 1 66 ? 128.518 106.180 65.875 1.00 98.65 66 LEU A O 1
ATOM 482 N N . GLY A 1 67 ? 128.913 107.574 67.596 1.00 100.26 67 GLY A N 1
ATOM 483 C CA . GLY A 1 67 ? 127.940 108.560 67.181 1.00 98.07 67 GLY A CA 1
ATOM 484 C C . GLY A 1 67 ? 126.596 108.466 67.870 1.00 99.43 67 GLY A C 1
ATOM 485 O O . GLY A 1 67 ? 125.817 109.424 67.795 1.00 98.61 67 GLY A O 1
ATOM 486 N N . ILE A 1 68 ? 126.300 107.355 68.535 1.00 90.15 68 ILE A N 1
ATOM 487 C CA . ILE A 1 68 ? 125.028 107.185 69.229 1.00 86.91 68 ILE A CA 1
ATOM 488 C C . ILE A 1 68 ? 125.151 107.772 70.629 1.00 90.40 68 ILE A C 1
ATOM 489 O O . ILE A 1 68 ? 125.894 107.253 71.469 1.00 94.71 68 ILE A O 1
ATOM 494 N N . GLY A 1 69 ? 124.426 108.857 70.880 1.00 83.06 69 GLY A N 1
ATOM 495 C CA . GLY A 1 69 ? 124.396 109.456 72.198 1.00 80.25 69 GLY A CA 1
ATOM 496 C C . GLY A 1 69 ? 123.052 109.274 72.869 1.00 87.88 69 GLY A C 1
ATOM 497 O O . GLY A 1 69 ? 122.974 109.089 74.086 1.00 95.27 69 GLY A O 1
ATOM 498 N N . PHE A 1 70 ? 121.983 109.305 72.070 1.00 79.55 70 PHE A N 1
ATOM 499 C CA . PHE A 1 70 ? 120.634 109.165 72.609 1.00 77.44 70 PHE A CA 1
ATOM 500 C C . PHE A 1 70 ? 120.432 107.818 73.290 1.00 79.13 70 PHE A C 1
ATOM 501 O O . PHE A 1 70 ? 119.564 107.687 74.160 1.00 81.56 70 PHE A O 1
ATOM 509 N N . ILE A 1 71 ? 121.216 106.807 72.909 1.00 75.46 71 ILE A N 1
ATOM 510 C CA . ILE A 1 71 ? 121.112 105.494 73.533 1.00 74.37 71 ILE A CA 1
ATOM 511 C C . ILE A 1 71 ? 121.554 105.525 74.990 1.00 73.85 71 ILE A C 1
ATOM 512 O O . ILE A 1 71 ? 121.151 104.651 75.773 1.00 77.52 71 ILE A O 1
ATOM 517 N N . ARG A 1 72 ? 122.313 106.555 75.387 1.00 72.12 72 ARG A N 1
ATOM 518 C CA . ARG A 1 72 ? 123.108 106.489 76.611 1.00 75.94 72 ARG A CA 1
ATOM 519 C C . ARG A 1 72 ? 122.289 105.986 77.791 1.00 79.64 72 ARG A C 1
ATOM 520 O O . ARG A 1 72 ? 122.703 105.052 78.489 1.00 88.89 72 ARG A O 1
ATOM 528 N N . ILE A 1 73 ? 121.085 106.542 77.974 1.00 76.29 73 ILE A N 1
ATOM 529 C CA . ILE A 1 73 ? 120.258 106.196 79.128 1.00 75.51 73 ILE A CA 1
ATOM 530 C C . ILE A 1 73 ? 120.182 104.686 79.271 1.00 73.41 73 ILE A C 1
ATOM 531 O O . ILE A 1 73 ? 120.694 104.109 80.241 1.00 77.88 73 ILE A O 1
ATOM 536 N N . LEU A 1 74 ? 119.686 104.046 78.244 1.00 76.03 74 LEU A N 1
ATOM 537 C CA . LEU A 1 74 ? 119.628 102.611 78.266 1.00 79.51 74 LEU A CA 1
ATOM 538 C C . LEU A 1 74 ? 120.923 102.072 78.692 1.00 87.35 74 LEU A C 1
ATOM 539 O O . LEU A 1 74 ? 121.056 101.533 79.774 1.00 90.71 74 LEU A O 1
ATOM 544 N N . ALA A 1 75 ? 121.911 102.229 77.865 1.00 78.80 75 ALA A N 1
ATOM 545 C CA . ALA A 1 75 ? 123.205 101.616 78.120 1.00 72.50 75 ALA A CA 1
ATOM 546 C C . ALA A 1 75 ? 123.605 101.831 79.566 1.00 78.64 75 ALA A C 1
ATOM 547 O O . ALA A 1 75 ? 123.837 100.863 80.304 1.00 84.63 75 ALA A O 1
ATOM 549 N N . TYR A 1 76 ? 123.541 103.088 80.021 1.00 71.17 76 TYR A N 1
ATOM 550 C CA . TYR A 1 76 ? 123.936 103.403 81.386 1.00 61.27 76 TYR A CA 1
ATOM 551 C C . TYR A 1 76 ? 123.283 102.438 82.354 1.00 72.44 76 TYR A C 1
ATOM 552 O O . TYR A 1 76 ? 123.954 101.588 82.958 1.00 82.29 76 TYR A O 1
ATOM 561 N N . ILE A 1 77 ? 121.950 102.473 82.410 1.00 76.01 77 ILE A N 1
ATOM 562 C CA . ILE A 1 77 ? 121.271 101.730 83.460 1.00 73.91 77 ILE A CA 1
ATOM 563 C C . ILE A 1 77 ? 121.589 100.253 83.324 1.00 76.80 77 ILE A C 1
ATOM 564 O O . ILE A 1 77 ? 121.928 99.587 84.312 1.00 78.49 77 ILE A O 1
ATOM 569 N N . VAL A 1 78 ? 121.618 99.751 82.084 1.00 76.44 78 VAL A N 1
ATOM 570 C CA . VAL A 1 78 ? 121.845 98.325 81.895 1.00 76.83 78 VAL A CA 1
ATOM 571 C C . VAL A 1 78 ? 123.167 97.935 82.530 1.00 82.06 78 VAL A C 1
ATOM 572 O O . VAL A 1 78 ? 123.218 97.070 83.415 1.00 86.52 78 VAL A O 1
ATOM 576 N N . VAL A 1 79 ? 124.231 98.667 82.187 1.00 79.12 79 VAL A N 1
ATOM 577 C CA . VAL A 1 79 ? 125.541 98.338 82.737 1.00 75.17 79 VAL A CA 1
ATOM 578 C C . VAL A 1 79 ? 125.474 98.359 84.253 1.00 81.61 79 VAL A C 1
ATOM 579 O O . VAL A 1 79 ? 125.834 97.380 84.922 1.00 89.89 79 VAL A O 1
ATOM 583 N N . ILE A 1 80 ? 124.899 99.430 84.809 1.00 83.00 80 ILE A N 1
ATOM 584 C CA . ILE A 1 80 ? 124.848 99.560 86.259 1.00 83.48 80 ILE A CA 1
ATOM 585 C C . ILE A 1 80 ? 124.150 98.352 86.855 1.00 86.87 80 ILE A C 1
ATOM 586 O O . ILE A 1 80 ? 124.681 97.690 87.758 1.00 95.71 80 ILE A O 1
ATOM 591 N N . ALA A 1 81 ? 122.996 97.988 86.287 1.00 83.06 81 ALA A N 1
ATOM 592 C CA . ALA A 1 81 ? 122.259 96.846 86.810 1.00 83.40 81 ALA A CA 1
ATOM 593 C C . ALA A 1 81 ? 123.160 95.626 86.868 1.00 91.06 81 ALA A C 1
ATOM 594 O O . ALA A 1 81 ? 123.351 95.031 87.938 1.00 94.22 81 ALA A O 1
ATOM 596 N N . GLY A 1 82 ? 123.810 95.309 85.744 1.00 88.61 82 GLY A N 1
ATOM 597 C CA . GLY A 1 82 ? 124.683 94.150 85.723 1.00 86.36 82 GLY A CA 1
ATOM 598 C C . GLY A 1 82 ? 125.714 94.217 86.827 1.00 92.20 82 GLY A C 1
ATOM 599 O O . GLY A 1 82 ? 125.838 93.291 87.636 1.00 100.92 82 GLY A O 1
ATOM 600 N N . MET A 1 83 ? 126.394 95.363 86.936 1.00 98.10 83 MET A N 1
ATOM 601 C CA . MET A 1 83 ? 127.422 95.506 87.956 1.00 103.21 83 MET A CA 1
ATOM 602 C C . MET A 1 83 ? 126.859 95.163 89.323 1.00 104.89 83 MET A C 1
ATOM 603 O O . MET A 1 83 ? 127.398 94.299 90.028 1.00 108.87 83 MET A O 1
ATOM 608 N N . VAL A 1 84 ? 125.709 95.752 89.667 1.00 94.67 84 VAL A N 1
ATOM 609 C CA . VAL A 1 84 ? 125.155 95.537 90.997 1.00 90.50 84 VAL A CA 1
ATOM 610 C C . VAL A 1 84 ? 124.965 94.052 91.246 1.00 101.04 84 VAL A C 1
ATOM 611 O O . VAL A 1 84 ? 125.406 93.521 92.275 1.00 110.80 84 VAL A O 1
ATOM 615 N N . GLN A 1 85 ? 124.391 93.342 90.270 1.00 99.08 85 GLN A N 1
ATOM 616 C CA . GLN A 1 85 ? 124.135 91.923 90.468 1.00 98.03 85 GLN A CA 1
ATOM 617 C C . GLN A 1 85 ? 125.426 91.190 90.786 1.00 102.82 85 GLN A C 1
ATOM 618 O O . GLN A 1 85 ? 125.501 90.438 91.766 1.00 106.08 85 GLN A O 1
ATOM 624 N N . LEU A 1 86 ? 126.479 91.456 90.010 1.00 97.71 86 LEU A N 1
ATOM 625 C CA . LEU A 1 86 ? 127.761 90.833 90.301 1.00 97.84 86 LEU A CA 1
ATOM 626 C C . LEU A 1 86 ? 128.222 91.201 91.701 1.00 101.16 86 LEU A C 1
ATOM 627 O O . LEU A 1 86 ? 128.522 90.324 92.521 1.00 104.65 86 LEU A O 1
ATOM 632 N N . ILE A 1 87 ? 128.198 92.498 92.022 1.00 105.68 87 ILE A N 1
ATOM 633 C CA . ILE A 1 87 ? 128.679 92.945 93.320 1.00 104.52 87 ILE A CA 1
ATOM 634 C C . ILE A 1 87 ? 127.827 92.365 94.436 1.00 103.71 87 ILE A C 1
ATOM 635 O O . ILE A 1 87 ? 128.246 92.352 95.597 1.00 109.78 87 ILE A O 1
ATOM 640 N N . GLU A 1 88 ? 126.640 91.852 94.113 1.00 108.25 88 GLU A N 1
ATOM 641 C CA . GLU A 1 88 ? 125.893 91.110 95.119 1.00 110.50 88 GLU A CA 1
ATOM 642 C C . GLU A 1 88 ? 126.411 89.681 95.222 1.00 117.45 88 GLU A C 1
ATOM 643 O O . GLU A 1 88 ? 126.833 89.234 96.295 1.00 121.24 88 GLU A O 1
ATOM 649 N N . MET A 1 89 ? 126.417 88.963 94.097 1.00 119.63 89 MET A N 1
ATOM 650 C CA . MET A 1 89 ? 126.681 87.529 94.142 1.00 117.49 89 MET A CA 1
ATOM 651 C C . MET A 1 89 ? 128.136 87.246 94.484 1.00 118.96 89 MET A C 1
ATOM 652 O O . MET A 1 89 ? 128.431 86.297 95.218 1.00 119.20 89 MET A O 1
ATOM 657 N N . ILE A 1 90 ? 129.055 88.085 93.999 1.00 120.73 90 ILE A N 1
ATOM 658 C CA . ILE A 1 90 ? 130.456 87.944 94.382 1.00 122.74 90 ILE A CA 1
ATOM 659 C C . ILE A 1 90 ? 130.611 88.073 95.893 1.00 124.91 90 ILE A C 1
ATOM 660 O O . ILE A 1 90 ? 131.500 87.455 96.488 1.00 128.46 90 ILE A O 1
ATOM 665 N N . ILE A 1 91 ? 129.735 88.831 96.545 1.00 120.99 91 ILE A N 1
ATOM 666 C CA . ILE A 1 91 ? 12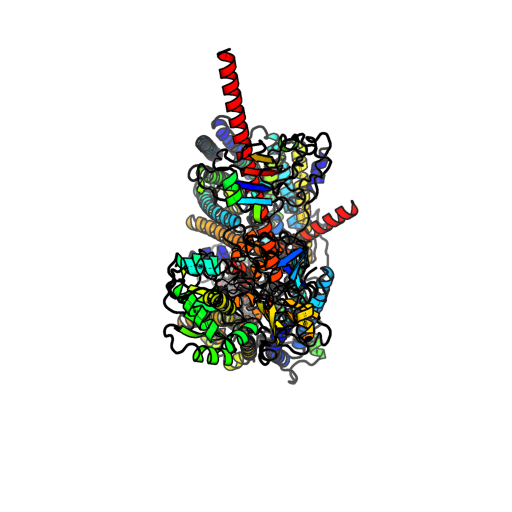9.825 88.988 97.991 1.00 119.23 91 ILE A CA 1
ATOM 667 C C . ILE A 1 91 ? 128.738 88.148 98.652 1.00 122.00 91 ILE A C 1
ATOM 668 O O . ILE A 1 91 ? 128.192 88.533 99.689 1.00 124.79 91 ILE A O 1
ATOM 673 N N . ARG A 1 92 ? 128.375 87.018 98.038 1.00 129.27 92 ARG A N 1
ATOM 674 C CA . ARG A 1 92 ? 127.419 86.129 98.693 1.00 128.66 92 ARG A CA 1
ATOM 675 C C . ARG A 1 92 ? 127.992 84.710 98.680 1.00 131.25 92 ARG A C 1
ATOM 676 O O . ARG A 1 92 ? 127.339 83.716 98.999 1.00 133.27 92 ARG A O 1
ATOM 684 N N . LYS A 1 93 ? 129.254 84.583 98.285 1.00 136.78 93 LYS A N 1
ATOM 685 C CA . LYS A 1 93 ? 129.931 83.308 98.467 1.00 137.40 93 LYS A CA 1
ATOM 686 C C . LYS A 1 93 ? 131.376 83.503 98.902 1.00 139.38 93 LYS A C 1
ATOM 687 O O . LYS A 1 93 ? 131.930 82.670 99.623 1.00 139.40 93 LYS A O 1
ATOM 693 N N . ALA A 1 94 ? 131.973 84.639 98.509 1.00 142.58 94 ALA A N 1
ATOM 694 C CA . ALA A 1 94 ? 133.363 84.914 98.857 1.00 142.22 94 ALA A CA 1
ATOM 695 C C . ALA A 1 94 ? 133.516 85.191 100.346 1.00 144.26 94 ALA A C 1
ATOM 696 O O . ALA A 1 94 ? 134.413 84.645 100.998 1.00 142.28 94 ALA A O 1
ATOM 698 N N . SER A 1 95 ? 132.657 86.042 100.903 1.00 140.26 95 SER A N 1
ATOM 699 C CA . SER A 1 95 ? 132.751 86.465 102.298 1.00 137.86 95 SER A CA 1
ATOM 700 C C . SER A 1 95 ? 131.334 86.489 102.844 1.00 136.49 95 SER A C 1
ATOM 701 O O . SER A 1 95 ? 130.662 87.528 102.811 1.00 135.91 95 SER A O 1
ATOM 704 N N . PRO A 1 96 ? 130.837 85.352 103.334 1.00 137.42 96 PRO A N 1
ATOM 705 C CA . PRO A 1 96 ? 129.478 85.332 103.899 1.00 136.92 96 PRO A CA 1
ATOM 706 C C . PRO A 1 96 ? 129.293 86.299 105.054 1.00 135.65 96 PRO A C 1
ATOM 707 O O . PRO A 1 96 ? 128.186 86.815 105.249 1.00 132.00 96 PRO A O 1
ATOM 711 N N . SER A 1 97 ? 130.344 86.552 105.836 1.00 136.22 97 SER A N 1
ATOM 712 C CA . SER A 1 97 ? 130.254 87.565 106.882 1.00 135.33 97 SER A CA 1
ATOM 713 C C . SER A 1 97 ? 130.019 88.947 106.287 1.00 136.77 97 SER A C 1
ATOM 714 O O . SER A 1 97 ? 129.247 89.744 106.833 1.00 135.42 97 SER A O 1
ATOM 717 N N . LEU A 1 98 ? 130.683 89.252 105.169 1.00 128.78 98 LEU A N 1
ATOM 718 C CA . LEU A 1 98 ? 130.481 90.535 104.508 1.00 125.03 98 LEU A CA 1
ATOM 719 C C . LEU A 1 98 ? 129.080 90.674 103.928 1.00 124.99 98 LEU A C 1
ATOM 720 O O . LEU A 1 98 ? 128.644 91.798 103.658 1.00 124.12 98 LEU A O 1
ATOM 725 N N . TYR A 1 99 ? 128.362 89.570 103.739 1.00 127.39 99 TYR A N 1
ATOM 726 C CA . TYR A 1 99 ? 126.971 89.639 103.293 1.00 125.17 99 TYR A CA 1
ATOM 727 C C . TYR A 1 99 ? 126.044 89.927 104.471 1.00 127.12 99 TYR A C 1
ATOM 728 O O . TYR A 1 99 ? 125.039 89.258 104.698 1.00 126.20 99 TYR A O 1
ATOM 737 N N . ARG A 1 100 ? 126.409 90.946 105.245 1.00 126.81 100 ARG A N 1
ATOM 738 C CA . ARG A 1 100 ? 125.552 91.463 106.299 1.00 124.33 100 ARG A CA 1
ATOM 739 C C . ARG A 1 100 ? 125.643 92.976 106.432 1.00 125.74 100 ARG A C 1
ATOM 740 O O . ARG A 1 100 ? 124.899 93.554 107.229 1.00 127.65 100 ARG A O 1
ATOM 748 N N . SER A 1 101 ? 126.516 93.635 105.670 1.00 121.82 101 SER A N 1
ATOM 749 C CA . SER A 1 101 ? 126.691 95.077 105.776 1.00 124.78 101 SER A CA 1
ATOM 750 C C . SER A 1 101 ? 126.581 95.739 104.409 1.00 124.34 101 SER A C 1
ATOM 751 O O . SER A 1 101 ? 126.183 96.903 104.307 1.00 126.84 101 SER A O 1
ATOM 754 N N . LEU A 1 102 ? 126.936 95.010 103.357 1.00 115.76 102 LEU A N 1
ATOM 755 C CA . LEU A 1 102 ? 126.862 95.522 101.994 1.00 113.71 102 LEU A CA 1
ATOM 756 C C . LEU A 1 102 ? 126.000 94.671 101.078 1.00 114.95 102 LEU A C 1
ATOM 757 O O . LEU A 1 102 ? 125.280 95.217 100.238 1.00 120.82 102 LEU A O 1
ATOM 762 N N . GLY A 1 103 ? 126.058 93.346 101.209 1.00 112.05 103 GLY A N 1
ATOM 763 C CA . GLY A 1 103 ? 125.299 92.492 100.312 1.00 112.30 103 GLY A CA 1
ATOM 764 C C . GLY A 1 103 ? 123.798 92.602 100.505 1.00 112.92 103 GLY A C 1
ATOM 765 O O . GLY A 1 103 ? 123.039 92.599 99.533 1.00 114.17 103 GLY A O 1
ATOM 766 N N . ILE A 1 104 ? 123.349 92.693 101.758 1.00 107.00 104 ILE A N 1
ATOM 767 C CA . ILE A 1 104 ? 121.917 92.679 102.041 1.00 106.31 104 ILE A CA 1
ATOM 768 C C . ILE A 1 104 ? 121.234 93.898 101.433 1.00 109.69 104 ILE A C 1
ATOM 769 O O . ILE A 1 104 ? 120.167 93.790 100.818 1.00 109.67 104 ILE A O 1
ATOM 774 N N . TYR A 1 105 ? 121.837 95.075 101.594 1.00 105.06 105 TYR A N 1
ATOM 775 C CA . TYR A 1 105 ? 121.226 96.315 101.133 1.00 102.47 105 TYR A CA 1
ATOM 776 C C . TYR A 1 105 ? 121.511 96.613 99.668 1.00 100.56 105 TYR A C 1
ATOM 777 O O . TYR A 1 105 ? 120.949 97.571 99.128 1.00 100.42 105 TYR A O 1
ATOM 786 N N . LEU A 1 106 ? 122.371 95.829 99.022 1.00 99.44 106 LEU A N 1
ATOM 787 C CA . LEU A 1 106 ? 122.710 96.078 97.622 1.00 96.62 106 LEU A CA 1
ATOM 788 C C . LEU A 1 106 ? 121.510 96.012 96.683 1.00 96.02 106 LEU A C 1
ATOM 789 O O . LEU A 1 106 ? 121.423 96.858 95.777 1.00 101.20 106 LEU A O 1
ATOM 794 N N . PRO A 1 107 ? 120.578 95.058 96.806 1.00 98.85 107 PRO A N 1
ATOM 795 C CA . PRO A 1 107 ? 119.427 95.057 95.884 1.00 100.87 107 PRO A CA 1
ATOM 796 C C . PRO A 1 107 ? 118.578 96.314 95.954 1.00 102.45 107 PRO A C 1
ATOM 797 O O . PRO A 1 107 ? 117.873 96.625 94.986 1.00 102.99 107 PRO A O 1
ATOM 801 N N . LEU A 1 108 ? 118.614 97.045 97.071 1.00 89.65 108 LEU A N 1
ATOM 802 C CA . LEU A 1 108 ? 117.790 98.240 97.209 1.00 89.50 108 LEU A CA 1
ATOM 803 C C . LEU A 1 108 ? 118.195 99.353 96.251 1.00 91.56 108 LEU A C 1
ATOM 804 O O . LEU A 1 108 ? 117.372 100.226 95.956 1.00 92.57 108 LEU A O 1
ATOM 809 N N . ILE A 1 109 ? 119.430 99.346 95.760 1.00 88.11 109 ILE A N 1
ATOM 810 C CA . ILE A 1 109 ? 119.954 100.444 94.961 1.00 80.15 109 ILE A CA 1
ATOM 811 C C . ILE A 1 109 ? 120.248 100.008 93.527 1.00 77.54 109 ILE A C 1
ATOM 812 O O . ILE A 1 109 ? 121.076 100.619 92.855 1.00 79.41 109 ILE A O 1
ATOM 817 N N . THR A 1 110 ? 119.591 98.951 93.046 1.00 94.21 110 THR A N 1
ATOM 818 C CA . THR A 1 110 ? 119.747 98.573 91.646 1.00 100.98 110 THR A CA 1
ATOM 819 C C . THR A 1 110 ? 119.195 99.655 90.726 1.00 104.55 110 THR A C 1
ATOM 820 O O . THR A 1 110 ? 119.814 99.995 89.711 1.00 104.75 110 THR A O 1
ATOM 824 N N . THR A 1 111 ? 118.033 100.207 91.068 1.00 107.05 111 THR A N 1
ATOM 825 C CA . THR A 1 111 ? 117.432 101.337 90.358 1.00 102.71 111 THR A CA 1
ATOM 826 C C . THR A 1 111 ? 116.986 102.330 91.427 1.00 102.07 111 THR A C 1
ATOM 827 O O . THR A 1 111 ? 115.937 102.151 92.051 1.00 103.19 111 THR A O 1
ATOM 831 N N . ASN A 1 112 ? 117.784 103.376 91.632 1.00 83.31 112 ASN A N 1
ATOM 832 C CA . ASN A 1 112 ? 117.639 104.256 92.781 1.00 85.76 112 ASN A CA 1
ATOM 833 C C . ASN A 1 112 ? 117.269 105.688 92.417 1.00 94.14 112 ASN A C 1
ATOM 834 O O . ASN A 1 112 ? 116.873 106.450 93.305 1.00 104.06 112 ASN A O 1
ATOM 839 N N . CYS A 1 113 ? 117.380 106.062 91.145 1.00 81.93 113 CYS A N 1
ATOM 840 C CA . CYS A 1 113 ? 117.257 107.392 90.558 1.00 74.01 113 CYS A CA 1
ATOM 841 C C . CYS A 1 113 ? 118.471 108.254 90.873 1.00 76.86 113 CYS A C 1
ATOM 842 O O . CYS A 1 113 ? 118.691 109.246 90.182 1.00 90.30 113 CYS A O 1
ATOM 845 N N . ALA A 1 114 ? 119.329 107.855 91.806 1.00 76.07 114 ALA A N 1
ATOM 846 C CA . ALA A 1 114 ? 120.543 108.610 92.074 1.00 80.89 114 ALA A CA 1
ATOM 847 C C . ALA A 1 114 ? 121.725 108.032 91.317 1.00 84.97 114 ALA A C 1
ATOM 848 O O . ALA A 1 114 ? 122.490 108.779 90.696 1.00 91.64 114 ALA A O 1
ATOM 850 N N . VAL A 1 115 ? 121.861 106.704 91.332 1.00 73.10 115 VAL A N 1
ATOM 851 C CA . VAL A 1 115 ? 122.897 106.037 90.560 1.00 71.29 115 VAL A CA 1
ATOM 852 C C . VAL A 1 115 ? 122.730 106.297 89.073 1.00 77.95 115 VAL A C 1
ATOM 853 O O . VAL A 1 115 ? 123.666 106.074 88.299 1.00 87.75 115 VAL A O 1
ATOM 857 N N . LEU A 1 116 ? 121.553 106.753 88.647 1.00 65.58 116 LEU A N 1
ATOM 858 C CA . LEU A 1 116 ? 121.346 107.188 87.273 1.00 68.40 116 LEU A CA 1
ATOM 859 C C . LEU A 1 116 ? 121.287 108.702 87.128 1.00 67.63 116 LEU A C 1
ATOM 860 O O . LEU A 1 116 ? 121.729 109.227 86.102 1.00 82.73 116 LEU A O 1
ATOM 865 N N . GLY A 1 117 ? 120.759 109.419 88.123 1.00 58.50 117 GLY A N 1
ATOM 866 C CA . GLY A 1 117 ? 120.737 110.868 88.036 1.00 61.26 117 GLY A CA 1
ATOM 867 C C . GLY A 1 117 ? 122.126 111.474 88.004 1.00 71.99 117 GLY A C 1
ATOM 868 O O . GLY A 1 117 ? 122.374 112.439 87.277 1.00 82.29 117 GLY A O 1
ATOM 869 N N . VAL A 1 118 ? 123.049 110.921 88.794 1.00 72.47 118 VAL A N 1
ATOM 870 C CA . VAL A 1 118 ? 124.400 111.481 88.856 1.00 68.74 118 VAL A CA 1
ATOM 871 C C . VAL A 1 118 ? 125.143 111.367 87.528 1.00 75.03 118 VAL A C 1
ATOM 872 O O . VAL A 1 118 ? 125.728 112.369 87.090 1.00 81.10 118 VAL A O 1
ATOM 876 N N . PRO A 1 119 ? 125.190 110.207 86.857 1.00 67.95 119 PRO A N 1
ATOM 877 C CA . PRO A 1 119 ? 125.884 110.170 85.556 1.00 68.59 119 PRO A CA 1
ATOM 878 C C . PRO A 1 119 ? 125.276 111.094 84.514 1.00 69.71 119 PRO A C 1
ATOM 879 O O . PRO A 1 119 ? 126.013 111.735 83.754 1.00 76.18 119 PRO A O 1
ATOM 883 N N . LEU A 1 120 ? 123.945 111.184 84.459 1.00 67.12 120 LEU A N 1
ATOM 884 C CA . LEU A 1 120 ? 123.308 112.056 83.478 1.00 63.97 120 LEU A CA 1
ATOM 885 C C . LEU A 1 120 ? 123.620 113.519 83.760 1.00 69.64 120 LEU A C 1
ATOM 886 O O . LEU A 1 120 ? 123.842 114.304 82.831 1.00 79.67 120 LEU A O 1
ATOM 891 N N . LEU A 1 121 ? 123.631 113.907 85.037 1.00 74.01 121 LEU A N 1
ATOM 892 C CA . LEU A 1 121 ? 124.023 115.266 85.391 1.00 79.28 121 LEU A CA 1
ATOM 893 C C . LEU A 1 121 ? 125.484 115.524 85.051 1.00 80.62 121 LEU A C 1
ATOM 894 O O . LEU A 1 121 ? 125.832 116.593 84.539 1.00 86.50 121 LEU A O 1
ATOM 899 N N . SER A 1 122 ? 126.355 114.553 85.330 1.00 72.37 122 SER A N 1
ATOM 900 C CA . SER A 1 122 ? 127.778 114.726 85.062 1.00 74.73 122 SER A CA 1
ATOM 901 C C . SER A 1 122 ? 128.060 114.847 83.572 1.00 81.16 122 SER A C 1
ATOM 902 O O . SER A 1 122 ? 128.999 115.546 83.176 1.00 86.67 122 SER A O 1
ATOM 905 N N . VAL A 1 123 ? 127.272 114.168 82.737 1.00 84.05 123 VAL A N 1
ATOM 906 C CA . VAL A 1 123 ? 127.461 114.268 81.293 1.00 82.54 123 VAL A CA 1
ATOM 907 C C . VAL A 1 123 ? 127.271 115.701 80.817 1.00 85.36 123 VAL A C 1
ATOM 908 O O . VAL A 1 123 ? 128.035 116.191 79.975 1.00 86.82 123 VAL A O 1
ATOM 912 N N . ARG A 1 124 ? 126.269 116.402 81.351 1.00 95.85 124 ARG A N 1
ATOM 913 C CA . ARG A 1 124 ? 125.995 117.761 80.896 1.00 95.51 124 ARG A CA 1
ATOM 914 C C . ARG A 1 124 ? 127.115 118.726 81.267 1.00 97.57 124 ARG A C 1
ATOM 915 O O . ARG A 1 124 ? 127.299 119.744 80.591 1.00 101.59 124 ARG A O 1
ATOM 923 N N . GLU A 1 125 ? 127.870 118.432 82.326 1.00 92.00 125 GLU A N 1
ATOM 924 C CA . GLU A 1 125 ? 128.995 119.276 82.708 1.00 91.33 125 GLU A CA 1
ATOM 925 C C . GLU A 1 125 ? 130.279 118.938 81.963 1.00 93.63 125 GLU A C 1
ATOM 926 O O . GLU A 1 125 ? 131.251 119.693 82.068 1.00 96.93 125 GLU A O 1
ATOM 932 N N . GLY A 1 126 ? 130.310 117.839 81.216 1.00 96.85 126 GLY A N 1
ATOM 933 C CA . GLY A 1 126 ? 131.515 117.465 80.491 1.00 99.43 126 GLY A CA 1
ATOM 934 C C . GLY A 1 126 ? 132.696 117.143 81.381 1.00 101.99 126 GLY A C 1
ATOM 935 O O . GLY A 1 126 ? 133.829 117.533 81.071 1.00 98.50 126 GLY A O 1
ATOM 936 N N . HIS A 1 127 ? 132.459 116.436 82.481 1.00 95.82 127 HIS A N 1
ATOM 937 C CA . HIS A 1 127 ? 133.536 116.076 83.390 1.00 90.01 127 HIS A CA 1
ATOM 938 C C . HIS A 1 127 ? 134.473 115.059 82.749 1.00 90.67 127 HIS A C 1
ATOM 939 O O . HIS A 1 127 ? 134.082 114.283 81.874 1.00 92.43 127 HIS A O 1
ATOM 946 N N . ASP A 1 128 ? 135.725 115.073 83.195 1.00 96.58 128 ASP A N 1
ATOM 947 C CA . ASP A 1 128 ? 136.683 114.042 82.820 1.00 97.56 128 ASP A CA 1
ATOM 948 C C . ASP A 1 128 ? 136.483 112.835 83.734 1.00 100.25 128 ASP A C 1
ATOM 949 O O . ASP A 1 128 ? 135.577 112.806 84.571 1.00 106.42 128 ASP A O 1
ATOM 954 N N . LEU A 1 129 ? 137.331 111.815 83.585 1.00 87.51 129 LEU A N 1
ATOM 955 C CA . LEU A 1 129 ? 137.165 110.599 84.375 1.00 89.29 129 LEU A CA 1
ATOM 956 C C . LEU A 1 129 ? 137.364 110.873 85.861 1.00 89.82 129 LEU A C 1
ATOM 957 O O . LEU A 1 129 ? 136.573 110.419 86.698 1.00 94.38 129 LEU A O 1
ATOM 962 N N . THR A 1 130 ? 138.414 111.621 86.208 1.00 83.70 130 THR A N 1
ATOM 963 C CA . THR A 1 130 ? 138.662 111.937 87.610 1.00 87.62 130 THR A CA 1
ATOM 964 C C . THR A 1 130 ? 137.514 112.741 88.202 1.00 87.75 130 THR A C 1
ATOM 965 O O . THR A 1 130 ? 137.044 112.450 89.310 1.00 92.71 130 THR A O 1
ATOM 969 N N . MET A 1 131 ? 137.042 113.752 87.469 1.00 90.75 131 MET A N 1
ATOM 970 C CA . MET A 1 131 ? 135.934 114.561 87.958 1.00 90.91 131 MET A CA 1
ATOM 971 C C . MET A 1 131 ? 134.656 113.743 88.059 1.00 96.29 131 MET A C 1
ATOM 972 O O . MET A 1 131 ? 133.863 113.939 88.982 1.00 99.44 131 MET A O 1
ATOM 977 N N . ALA A 1 132 ? 134.437 112.816 87.122 1.00 87.17 132 ALA A N 1
ATOM 978 C CA . ALA A 1 132 ? 133.249 111.970 87.192 1.00 83.24 132 ALA A CA 1
ATOM 979 C C . ALA A 1 132 ? 133.276 111.075 88.425 1.00 83.66 132 ALA A C 1
ATOM 980 O O . ALA A 1 132 ? 132.269 110.950 89.137 1.00 88.77 132 ALA A O 1
ATOM 982 N N . VAL A 1 133 ? 134.422 110.447 88.697 1.00 79.23 133 VAL A N 1
ATOM 983 C CA . VAL A 1 133 ? 134.530 109.587 89.872 1.00 79.14 133 VAL A CA 1
ATOM 984 C C . VAL A 1 133 ? 134.358 110.402 91.147 1.00 80.63 133 VAL A C 1
ATOM 985 O O . VAL A 1 133 ? 133.668 109.979 92.085 1.00 80.15 133 VAL A O 1
ATOM 989 N N . LEU A 1 134 ? 134.980 111.583 91.205 1.00 84.63 134 LEU A N 1
ATOM 990 C CA . LEU A 1 134 ? 134.833 112.429 92.385 1.00 81.83 134 LEU A CA 1
ATOM 991 C C . LEU A 1 134 ? 133.394 112.891 92.564 1.00 81.80 134 LEU A C 1
ATOM 992 O O . LEU A 1 134 ? 132.902 112.974 93.692 1.00 87.15 134 LEU A O 1
ATOM 997 N N . PHE A 1 135 ? 132.707 113.212 91.467 1.00 73.77 135 PHE A N 1
ATOM 998 C CA . PHE A 1 135 ? 131.314 113.631 91.550 1.00 74.18 135 PHE A CA 1
ATOM 999 C C . PHE A 1 135 ? 130.442 112.509 92.095 1.00 80.24 135 PHE A C 1
ATOM 1000 O O . PHE A 1 135 ? 129.596 112.729 92.971 1.00 87.47 135 PHE A O 1
ATOM 1008 N N . GLY A 1 136 ? 130.649 111.289 91.595 1.00 72.94 136 GLY A N 1
ATOM 1009 C CA . GLY A 1 136 ? 129.905 110.156 92.121 1.00 68.20 136 GLY A CA 1
ATOM 1010 C C . GLY A 1 136 ? 130.171 109.920 93.596 1.00 72.99 136 GLY A C 1
ATOM 1011 O O . GLY A 1 136 ? 129.240 109.720 94.382 1.00 81.21 136 GLY A O 1
ATOM 1012 N N . LEU A 1 137 ? 131.446 109.959 93.995 1.00 75.00 137 LEU A N 1
ATOM 1013 C CA . LEU A 1 137 ? 131.789 109.728 95.394 1.00 73.95 137 LEU A CA 1
ATOM 1014 C C . LEU A 1 137 ? 131.225 110.820 96.294 1.00 80.06 137 LEU A C 1
ATOM 1015 O O . LEU A 1 137 ? 130.751 110.538 97.399 1.00 82.92 137 LEU A O 1
ATOM 1020 N N . GLY A 1 138 ? 131.266 112.073 95.841 1.00 79.70 138 GLY A N 1
ATOM 1021 C CA . GLY A 1 138 ? 130.717 113.158 96.638 1.00 71.32 138 GLY A CA 1
ATOM 1022 C C . GLY A 1 138 ? 129.212 113.067 96.790 1.00 77.13 138 GLY A C 1
ATOM 1023 O O . GLY A 1 138 ? 128.674 113.319 97.872 1.00 82.93 138 GLY A O 1
ATOM 1024 N N . SER A 1 139 ? 128.510 112.713 95.710 1.00 76.75 139 SER A N 1
ATOM 1025 C CA . SER A 1 139 ? 127.069 112.513 95.818 1.00 71.54 139 SER A CA 1
ATOM 1026 C C . SER A 1 139 ? 126.747 111.373 96.774 1.00 71.13 139 SER A C 1
ATOM 1027 O O . SER A 1 139 ? 125.820 111.477 97.588 1.00 83.53 139 SER A O 1
ATOM 1030 N N . GLY A 1 140 ? 127.510 110.281 96.698 1.00 64.90 140 GLY A N 1
ATOM 1031 C CA . GLY A 1 140 ? 127.309 109.188 97.634 1.00 66.53 140 GLY A CA 1
ATOM 1032 C C . GLY A 1 140 ? 127.556 109.597 99.072 1.00 71.46 140 GLY A C 1
ATOM 1033 O O . GLY A 1 140 ? 126.819 109.199 99.975 1.00 74.93 140 GLY A O 1
ATOM 1034 N N . LEU A 1 141 ? 128.597 110.401 99.305 1.00 71.50 141 LEU A N 1
ATOM 1035 C CA . LEU A 1 141 ? 128.893 110.860 100.659 1.00 66.11 141 LEU A CA 1
ATOM 1036 C C . LEU A 1 141 ? 127.797 111.773 101.190 1.00 68.21 141 LEU A C 1
ATOM 1037 O O . LEU A 1 141 ? 127.427 111.686 102.367 1.00 75.61 141 LEU A O 1
ATOM 1042 N N . GLY A 1 142 ? 127.273 112.663 100.346 1.00 57.44 142 GLY A N 1
ATOM 1043 C CA . GLY A 1 142 ? 126.163 113.499 100.773 1.00 63.28 142 GLY A CA 1
ATOM 1044 C C . GLY A 1 142 ? 124.929 112.685 101.110 1.00 67.84 142 GLY A C 1
ATOM 1045 O O . GLY A 1 142 ? 124.274 112.920 102.132 1.00 74.66 142 GLY A O 1
ATOM 1046 N N . PHE A 1 143 ? 124.606 111.705 100.261 1.00 71.68 143 PHE A N 1
ATOM 1047 C CA . PHE A 1 143 ? 123.491 110.806 100.538 1.00 66.14 143 PHE A CA 1
ATOM 1048 C C . PHE A 1 143 ? 123.697 110.079 101.861 1.00 66.33 143 PHE A C 1
ATOM 1049 O O . PHE A 1 143 ? 122.776 109.977 102.678 1.00 77.26 143 PHE A O 1
ATOM 1057 N N . SER A 1 144 ? 124.918 109.595 102.098 1.00 61.65 144 SER A N 1
ATOM 1058 C CA . SER A 1 144 ? 125.220 108.869 103.326 1.00 65.50 144 SER A CA 1
ATOM 1059 C C . SER A 1 144 ? 125.051 109.753 104.554 1.00 69.68 144 SER A C 1
ATOM 1060 O O . SER A 1 144 ? 124.423 109.352 105.542 1.00 83.05 144 SER A O 1
ATOM 1063 N N . LEU A 1 145 ? 125.621 110.958 104.514 1.00 55.32 145 LEU A N 1
ATOM 1064 C CA . LEU A 1 145 ? 125.549 111.853 105.664 1.00 53.98 145 LEU A CA 1
ATOM 1065 C C . LEU A 1 145 ? 124.109 112.238 105.970 1.00 62.56 145 LEU A C 1
ATOM 1066 O O . LEU A 1 145 ? 123.678 112.205 107.135 1.00 64.98 145 LEU A O 1
ATOM 1071 N N . ILE A 1 146 ? 123.343 112.590 104.935 1.00 65.90 146 ILE A N 1
ATOM 1072 C CA . ILE A 1 146 ? 121.952 112.965 105.152 1.00 56.37 146 ILE A CA 1
ATOM 1073 C C . ILE A 1 146 ? 121.162 111.788 105.705 1.00 61.22 146 ILE A C 1
ATOM 1074 O O . ILE A 1 146 ? 120.357 111.947 106.629 1.00 74.62 146 ILE A O 1
ATOM 1079 N N . MET A 1 147 ? 121.384 110.587 105.163 1.00 71.37 147 MET A N 1
ATOM 1080 C CA . MET A 1 147 ? 120.649 109.425 105.645 1.00 69.40 147 MET A CA 1
ATOM 1081 C C . MET A 1 147 ? 120.976 109.124 107.099 1.00 70.09 147 MET A C 1
ATOM 1082 O O . MET A 1 147 ? 120.084 108.782 107.879 1.00 75.15 147 MET A O 1
ATOM 1087 N N . ILE A 1 148 ? 122.247 109.243 107.487 1.00 64.09 148 ILE A N 1
ATOM 1088 C CA . ILE A 1 148 ? 122.628 108.944 108.865 1.00 62.37 148 ILE A CA 1
ATOM 1089 C C . ILE A 1 148 ? 122.007 109.953 109.826 1.00 73.62 148 ILE A C 1
ATOM 1090 O O . ILE A 1 148 ? 121.457 109.584 110.874 1.00 78.87 148 ILE A O 1
ATOM 1095 N N . ILE A 1 149 ? 122.079 111.243 109.483 1.00 65.12 149 ILE A N 1
ATOM 1096 C CA . ILE A 1 149 ? 121.481 112.263 110.343 1.00 52.61 149 ILE A CA 1
ATOM 1097 C C . ILE A 1 149 ? 119.977 112.047 110.462 1.00 62.93 149 ILE A C 1
ATOM 1098 O O . ILE A 1 149 ? 119.402 112.123 111.559 1.00 66.98 149 ILE A O 1
ATOM 1103 N N . PHE A 1 150 ? 119.318 111.769 109.336 1.00 58.16 150 PHE A N 1
ATOM 1104 C CA . PHE A 1 150 ? 117.877 111.558 109.345 1.00 49.78 150 PHE A CA 1
ATOM 1105 C C . PHE A 1 150 ? 117.507 110.315 110.141 1.00 61.01 150 PHE A C 1
ATOM 1106 O O . PHE A 1 150 ? 116.482 110.293 110.831 1.00 72.76 150 PHE A O 1
ATOM 1114 N N . ALA A 1 151 ? 118.325 109.265 110.049 1.00 63.68 151 ALA A N 1
ATOM 1115 C CA . ALA A 1 151 ? 118.078 108.057 110.824 1.00 64.03 151 ALA A CA 1
ATOM 1116 C C . ALA A 1 151 ? 118.176 108.335 112.314 1.00 69.48 151 ALA A C 1
ATOM 1117 O O . ALA A 1 151 ? 117.352 107.851 113.096 1.00 80.33 151 ALA A O 1
ATOM 1119 N N . GLY A 1 152 ? 119.178 109.112 112.727 1.00 67.33 152 GLY A N 1
ATOM 1120 C CA . GLY A 1 152 ? 119.266 109.487 114.131 1.00 64.75 152 GLY A CA 1
ATOM 1121 C C . GLY A 1 152 ? 118.053 110.274 114.592 1.00 67.48 152 GLY A C 1
ATOM 1122 O O . GLY A 1 152 ? 117.479 110.000 115.655 1.00 73.97 152 GLY A O 1
ATOM 1123 N N . LEU A 1 153 ? 117.634 111.252 113.784 1.00 58.04 153 LEU A N 1
ATOM 1124 C CA . LEU A 1 153 ? 116.472 112.061 114.144 1.00 51.18 153 LEU A CA 1
ATOM 1125 C C . LEU A 1 153 ? 115.213 111.210 114.264 1.00 55.34 153 LEU A C 1
ATOM 1126 O O . LEU A 1 153 ? 114.449 111.351 115.227 1.00 65.74 153 LEU A O 1
ATOM 1131 N N . ARG A 1 154 ? 114.978 110.318 113.300 1.00 55.55 154 ARG A N 1
ATOM 1132 C CA . ARG A 1 154 ? 113.780 109.487 113.343 1.00 54.67 154 ARG A CA 1
ATOM 1133 C C . ARG A 1 154 ? 113.833 108.473 114.478 1.00 65.88 154 ARG A C 1
ATOM 1134 O O . ARG A 1 154 ? 112.799 108.176 115.088 1.00 72.76 154 ARG A O 1
ATOM 1142 N N . GLU A 1 155 ? 115.016 107.932 114.779 1.00 78.20 155 GLU A N 1
ATOM 1143 C CA . GLU A 1 155 ? 115.131 107.029 115.917 1.00 75.32 155 GLU A CA 1
ATOM 1144 C C . GLU A 1 155 ? 114.808 107.739 117.219 1.00 77.18 155 GLU A C 1
ATOM 1145 O O . GLU A 1 155 ? 114.162 107.155 118.097 1.00 81.99 155 GLU A O 1
ATOM 1151 N N . ARG A 1 156 ? 115.242 108.992 117.374 1.00 78.29 156 ARG A N 1
ATOM 1152 C CA . ARG A 1 156 ? 114.845 109.718 118.575 1.00 80.20 156 ARG A CA 1
ATOM 1153 C C . ARG A 1 156 ? 113.358 110.053 118.577 1.00 76.68 156 ARG A C 1
ATOM 1154 O O . ARG A 1 156 ? 112.719 110.002 119.633 1.00 85.42 156 ARG A O 1
ATOM 1162 N N . LEU A 1 157 ? 112.791 110.394 117.417 1.00 59.64 157 LEU A N 1
ATOM 1163 C CA . LEU A 1 157 ? 111.365 110.693 117.346 1.00 61.31 157 LEU A CA 1
ATOM 1164 C C . LEU A 1 157 ? 110.498 109.472 117.617 1.00 60.31 157 LEU A C 1
ATOM 1165 O O . LEU A 1 157 ? 109.337 109.628 118.008 1.00 58.90 157 LEU A O 1
ATOM 1170 N N . ALA A 1 158 ? 111.028 108.268 117.399 1.00 63.90 158 ALA A N 1
ATOM 1171 C CA . ALA A 1 158 ? 110.242 107.063 117.644 1.00 67.18 158 ALA A CA 1
ATOM 1172 C C . ALA A 1 158 ? 109.857 106.925 119.112 1.00 68.02 158 ALA A C 1
ATOM 1173 O O . ALA A 1 158 ? 108.824 106.323 119.427 1.00 67.97 158 ALA A O 1
ATOM 1175 N N . LEU A 1 159 ? 110.667 107.469 120.021 1.00 72.55 159 LEU A N 1
ATOM 1176 C CA . LEU A 1 159 ? 110.418 107.389 121.455 1.00 70.45 159 LEU A CA 1
ATOM 1177 C C . LEU A 1 159 ? 109.781 108.657 122.006 1.00 75.33 159 LEU A C 1
ATOM 1178 O O . LEU A 1 159 ? 109.701 108.833 123.226 1.00 77.43 159 LEU A O 1
ATOM 1183 N N . ALA A 1 160 ? 109.331 109.550 121.136 1.00 81.08 160 ALA A N 1
ATOM 1184 C CA . ALA A 1 160 ? 108.739 110.815 121.540 1.00 76.40 160 ALA A CA 1
ATOM 1185 C C . ALA A 1 160 ? 107.220 110.712 121.476 1.00 79.11 160 ALA A C 1
ATOM 1186 O O . ALA A 1 160 ? 106.658 109.743 120.960 1.00 80.83 160 ALA A O 1
ATOM 1188 N N . ASN A 1 161 ? 106.552 111.727 122.010 1.00 77.42 161 ASN A N 1
ATOM 1189 C CA . ASN A 1 161 ? 105.092 111.744 122.091 1.00 78.32 161 ASN A CA 1
ATOM 1190 C C . ASN A 1 161 ? 104.475 112.466 120.900 1.00 84.12 161 ASN A C 1
ATOM 1191 O O . ASN A 1 161 ? 103.741 113.441 121.050 1.00 87.38 161 ASN A O 1
ATOM 1196 N N . VAL A 1 162 ? 104.774 111.988 119.697 1.00 80.71 162 VAL A N 1
ATOM 1197 C CA . VAL A 1 162 ? 104.210 112.541 118.469 1.00 73.63 162 VAL A CA 1
ATOM 1198 C C . VAL A 1 162 ? 102.716 112.240 118.449 1.00 76.98 162 VAL A C 1
ATOM 1199 O O . VAL A 1 162 ? 102.304 111.155 118.882 1.00 83.87 162 VAL A O 1
ATOM 1203 N N . PRO A 1 163 ? 101.872 113.164 117.987 1.00 76.21 163 PRO A N 1
ATOM 1204 C CA . PRO A 1 163 ? 100.438 112.869 117.900 1.00 76.84 163 PRO A CA 1
ATOM 1205 C C . PRO A 1 163 ? 100.165 111.675 116.998 1.00 84.27 163 PRO A C 1
ATOM 1206 O O . PRO A 1 163 ? 100.875 111.429 116.021 1.00 90.04 163 PRO A O 1
ATOM 1210 N N . ALA A 1 164 ? 99.118 110.924 117.347 1.00 84.60 164 ALA A N 1
ATOM 1211 C CA . ALA A 1 164 ? 98.805 109.692 116.633 1.00 84.57 164 ALA A CA 1
ATOM 1212 C C . ALA A 1 164 ? 98.463 109.933 115.170 1.00 88.95 164 ALA A C 1
ATOM 1213 O O . ALA A 1 164 ? 98.557 109.002 114.363 1.00 90.63 164 ALA A O 1
ATOM 1215 N N . ALA A 1 165 ? 98.064 111.149 114.808 1.00 83.58 165 ALA A N 1
ATOM 1216 C CA . ALA A 1 165 ? 97.776 111.469 113.417 1.00 76.77 165 ALA A CA 1
ATOM 1217 C C . ALA A 1 165 ? 99.015 111.880 112.637 1.00 75.06 165 ALA A C 1
ATOM 1218 O O . ALA A 1 165 ? 98.911 112.138 111.434 1.00 81.14 165 ALA A O 1
ATOM 1220 N N . PHE A 1 166 ? 100.178 111.946 113.286 1.00 79.55 166 PHE A N 1
ATOM 1221 C CA . PHE A 1 166 ? 101.418 112.313 112.618 1.00 80.48 166 PHE A CA 1
ATOM 1222 C C . PHE A 1 166 ? 102.559 111.335 112.844 1.00 83.38 166 PHE A C 1
ATOM 1223 O O . PHE A 1 166 ? 103.578 111.446 112.154 1.00 89.45 166 PHE A O 1
ATOM 1231 N N . SER A 1 167 ? 102.433 110.398 113.780 1.00 84.74 167 SER A N 1
ATOM 1232 C CA . SER A 1 167 ? 103.523 109.477 114.067 1.00 82.19 167 SER A CA 1
ATOM 1233 C C . SER A 1 167 ? 103.824 108.608 112.854 1.00 88.81 167 SER A C 1
ATOM 1234 O O . SER A 1 167 ? 102.914 108.067 112.220 1.00 94.87 167 SER A O 1
ATOM 1237 N N . GLY A 1 168 ? 105.109 108.473 112.536 1.00 80.42 168 GLY A N 1
ATOM 1238 C CA . GLY A 1 168 ? 105.539 107.638 111.442 1.00 84.28 168 GLY A CA 1
ATOM 1239 C C . GLY A 1 168 ? 106.072 108.422 110.261 1.00 82.70 168 GLY A C 1
ATOM 1240 O O . GLY A 1 168 ? 106.898 109.327 110.404 1.00 85.05 168 GLY A O 1
ATOM 1241 N N . PRO A 1 169 ? 105.614 108.071 109.064 1.00 79.88 169 PRO A N 1
ATOM 1242 C CA . PRO A 1 169 ? 106.122 108.710 107.841 1.00 76.44 169 PRO A CA 1
ATOM 1243 C C . PRO A 1 169 ? 105.867 110.211 107.795 1.00 77.17 169 PRO A C 1
ATOM 1244 O O . PRO A 1 169 ? 106.778 110.963 107.420 1.00 86.85 169 PRO A O 1
ATOM 1248 N N . PRO A 1 170 ? 104.657 110.702 108.123 1.00 63.14 170 PRO A N 1
ATOM 1249 C CA . PRO A 1 170 ? 104.427 112.153 107.969 1.00 70.45 170 PRO A CA 1
ATOM 1250 C C . PRO A 1 170 ? 105.364 113.018 108.797 1.00 75.82 170 PRO A C 1
ATOM 1251 O O . PRO A 1 170 ? 105.850 114.051 108.309 1.00 81.68 170 PRO A O 1
ATOM 1255 N N . ILE A 1 171 ? 105.638 112.623 110.041 1.00 68.18 171 ILE A N 1
ATOM 1256 C CA . ILE A 1 171 ? 106.569 113.400 110.847 1.00 60.50 171 ILE A CA 1
ATOM 1257 C C . ILE A 1 171 ? 107.968 113.315 110.256 1.00 68.01 171 ILE A C 1
ATOM 1258 O O . ILE A 1 171 ? 108.742 114.274 110.337 1.00 83.34 171 ILE A O 1
ATOM 1263 N N . ALA A 1 172 ? 108.306 112.187 109.625 1.00 58.67 172 ALA A N 1
ATOM 1264 C CA . ALA A 1 172 ? 109.588 112.081 108.939 1.00 59.65 172 ALA A CA 1
ATOM 1265 C C . ALA A 1 172 ? 109.674 113.062 107.779 1.00 64.41 172 ALA A C 1
ATOM 1266 O O . ALA A 1 172 ? 110.710 113.700 107.574 1.00 77.26 172 ALA A O 1
ATOM 1268 N N . PHE A 1 173 ? 108.597 113.192 107.002 1.00 56.90 173 PHE A N 1
ATOM 1269 C CA . PHE A 1 173 ? 108.610 114.136 105.889 1.00 55.58 173 PHE A CA 1
ATOM 1270 C C . PHE A 1 173 ? 108.730 115.572 106.383 1.00 64.37 173 PHE A C 1
ATOM 1271 O O . PHE A 1 173 ? 109.479 116.375 105.811 1.00 75.80 173 PHE A O 1
ATOM 1279 N N . VAL A 1 174 ? 108.005 115.914 107.448 1.00 59.76 174 VAL A N 1
ATOM 1280 C CA . VAL A 1 174 ? 108.107 117.265 107.998 1.00 54.02 174 VAL A CA 1
ATOM 1281 C C . VAL A 1 174 ? 109.520 117.529 108.510 1.00 56.50 174 VAL A C 1
ATOM 1282 O O . VAL A 1 174 ? 110.089 118.608 108.289 1.00 66.67 174 VAL A O 1
ATOM 1286 N N . THR A 1 175 ? 110.107 116.548 109.201 1.00 56.46 175 THR A N 1
ATOM 1287 C CA . THR A 1 175 ? 111.470 116.696 109.695 1.00 50.96 175 THR A CA 1
ATOM 1288 C C . THR A 1 175 ? 112.459 116.855 108.549 1.00 62.59 175 THR A C 1
ATOM 1289 O O . THR A 1 175 ? 113.404 117.643 108.644 1.00 71.95 175 THR A O 1
ATOM 1293 N N . ALA A 1 176 ? 112.266 116.107 107.461 1.00 59.65 176 ALA A N 1
ATOM 1294 C CA . ALA A 1 176 ? 113.139 116.246 106.301 1.00 45.80 176 ALA A CA 1
ATOM 1295 C C . ALA A 1 176 ? 113.015 117.630 105.681 1.00 53.49 176 ALA A C 1
ATOM 1296 O O . ALA A 1 176 ? 114.011 118.210 105.236 1.00 63.17 176 ALA A O 1
ATOM 1298 N N . GLY A 1 177 ? 111.797 118.172 105.634 1.00 59.20 177 GLY A N 1
ATOM 1299 C CA . GLY A 1 177 ? 111.630 119.531 105.143 1.00 57.43 177 GLY A CA 1
ATOM 1300 C C . GLY A 1 177 ? 112.359 120.550 105.997 1.00 57.27 177 GLY A C 1
ATOM 1301 O O . GLY A 1 177 ? 113.048 121.435 105.480 1.00 66.11 177 GLY A O 1
ATOM 1302 N N . LEU A 1 178 ? 112.229 120.431 107.320 1.00 55.93 178 LEU A N 1
ATOM 1303 C CA . LEU A 1 178 ? 112.952 121.339 108.208 1.00 52.55 178 LEU A CA 1
ATOM 1304 C C . LEU A 1 178 ? 114.461 121.157 108.088 1.00 60.68 178 LEU A C 1
ATOM 1305 O O . LEU A 1 178 ? 115.216 122.128 108.200 1.00 62.87 178 LEU A O 1
ATOM 1310 N N . LEU A 1 179 ? 114.916 119.925 107.857 1.00 62.93 179 LEU A N 1
ATOM 1311 C CA . LEU A 1 179 ? 116.341 119.673 107.669 1.00 56.73 179 LEU A CA 1
ATOM 1312 C C . LEU A 1 179 ? 116.852 120.313 106.385 1.00 61.28 179 LEU A C 1
ATOM 1313 O O . LEU A 1 179 ? 117.966 120.847 106.352 1.00 74.03 179 LEU A O 1
ATOM 1318 N N . ALA A 1 180 ? 116.058 120.256 105.315 1.00 56.38 180 ALA A N 1
ATOM 1319 C CA . ALA A 1 180 ? 116.420 120.961 104.089 1.00 54.94 180 ALA A CA 1
ATOM 1320 C C . ALA A 1 180 ? 116.473 122.464 104.322 1.00 61.30 180 ALA A C 1
ATOM 1321 O O . ALA A 1 180 ? 117.365 123.151 103.812 1.00 64.92 180 ALA A O 1
ATOM 1323 N N . LEU A 1 181 ? 115.525 122.990 105.099 1.00 69.05 181 LEU A N 1
ATOM 1324 C CA . LEU A 1 181 ? 115.567 124.404 105.457 1.00 62.19 181 LEU A CA 1
ATOM 1325 C C . LEU A 1 181 ? 116.851 124.742 106.207 1.00 53.77 181 LEU A C 1
ATOM 1326 O O . LEU A 1 181 ? 117.460 125.792 105.971 1.00 52.69 181 LEU A O 1
ATOM 1331 N N . ALA A 1 182 ? 117.269 123.867 107.123 1.00 55.57 182 ALA A N 1
ATOM 1332 C CA . ALA A 1 182 ? 118.519 124.081 107.846 1.00 58.68 182 ALA A CA 1
ATOM 1333 C C . ALA A 1 182 ? 119.719 124.052 106.906 1.00 57.25 182 ALA A C 1
ATOM 1334 O O . ALA A 1 182 ? 120.620 124.892 107.011 1.00 62.39 182 ALA A O 1
ATOM 1336 N N . PHE A 1 183 ? 119.751 123.090 105.983 1.00 69.18 183 PHE A N 1
ATOM 1337 C CA . PHE A 1 183 ? 120.852 122.990 105.030 1.00 64.10 183 PHE A CA 1
ATOM 1338 C C . PHE A 1 183 ? 120.849 124.120 104.013 1.00 73.84 183 PHE A C 1
ATOM 1339 O O . PHE A 1 183 ? 121.854 124.320 103.324 1.00 80.85 183 PHE A O 1
ATOM 1347 N N . MET A 1 184 ? 119.740 124.850 103.896 1.00 82.61 184 MET A N 1
ATOM 1348 C CA . MET A 1 184 ? 119.664 125.935 102.925 1.00 80.05 184 MET A CA 1
ATOM 1349 C C . MET A 1 184 ? 120.659 127.053 103.213 1.00 73.42 184 MET A C 1
ATOM 1350 O O . MET A 1 184 ? 120.899 127.893 102.340 1.00 72.84 184 MET A O 1
ATOM 1355 N N . GLY A 1 185 ? 121.241 127.087 104.414 1.00 65.00 185 GLY A N 1
ATOM 1356 C CA . GLY A 1 185 ? 122.184 128.137 104.755 1.00 66.24 185 GLY A CA 1
ATOM 1357 C C . GLY A 1 185 ? 123.537 128.003 104.091 1.00 71.85 185 GLY A C 1
ATOM 1358 O O . GLY A 1 185 ? 124.284 128.985 104.031 1.00 77.62 185 GLY A O 1
ATOM 1359 N N . PHE A 1 186 ? 123.872 126.815 103.591 1.00 78.90 186 PHE A N 1
ATOM 1360 C CA . PHE A 1 186 ? 125.148 126.613 102.918 1.00 72.84 186 PHE A CA 1
ATOM 1361 C C . PHE A 1 186 ? 125.149 127.115 101.482 1.00 74.93 186 PHE A C 1
ATOM 1362 O O . PHE A 1 186 ? 126.198 127.072 100.833 1.00 76.90 186 PHE A O 1
ATOM 1370 N N . GLY A 1 187 ? 124.009 127.572 100.971 1.00 84.41 187 GLY A N 1
ATOM 1371 C CA . GLY A 1 187 ? 123.924 128.065 99.611 1.00 83.34 187 GLY A CA 1
ATOM 1372 C C . GLY A 1 187 ? 124.856 129.223 99.324 1.00 84.89 187 GLY A C 1
ATOM 1373 O O . GLY A 1 187 ? 124.911 130.191 100.088 1.00 82.43 187 GLY A O 1
ATOM 1374 N N . GLY A 1 188 ? 125.595 129.133 98.219 1.00 79.10 188 GLY A N 1
ATOM 1375 C CA . GLY A 1 188 ? 126.531 130.163 97.829 1.00 74.22 188 GLY A CA 1
ATOM 1376 C C . GLY A 1 188 ? 127.872 130.111 98.523 1.00 71.54 188 GLY A C 1
ATOM 1377 O O . GLY A 1 188 ? 128.765 130.891 98.167 1.00 76.66 188 GLY A O 1
ATOM 1378 N N . LEU A 1 189 ? 128.046 129.226 99.505 1.00 72.51 189 LEU A N 1
ATOM 1379 C CA . LEU A 1 189 ? 129.326 129.131 100.199 1.00 74.07 189 LEU A CA 1
ATOM 1380 C C . LEU A 1 189 ? 130.428 128.652 99.265 1.00 75.58 189 LEU A C 1
ATOM 1381 O O . LEU A 1 189 ? 131.547 129.176 99.297 1.00 87.90 189 LEU A O 1
ATOM 1386 N N . ILE A 1 190 ? 130.136 127.658 98.433 1.00 87.29 190 ILE A N 1
ATOM 1387 C CA . ILE A 1 190 ? 131.117 127.128 97.494 1.00 89.45 190 ILE A CA 1
ATOM 1388 C C . ILE A 1 190 ? 130.523 127.110 96.092 1.00 94.02 190 ILE A C 1
ATOM 1389 O O . ILE A 1 190 ? 129.336 126.841 95.912 1.00 95.27 190 ILE A O 1
ATOM 1395 N N . ILE B 2 2 ? 124.410 97.485 60.874 1.00 110.05 2 ILE B N 1
ATOM 1396 C CA . ILE B 2 2 ? 125.075 98.730 61.233 1.00 118.23 2 ILE B CA 1
ATOM 1397 C C . ILE B 2 2 ? 126.125 98.446 62.304 1.00 121.86 2 ILE B C 1
ATOM 1398 O O . ILE B 2 2 ? 126.155 97.358 62.878 1.00 119.09 2 ILE B O 1
ATOM 1403 N N . GLU B 2 3 ? 126.989 99.425 62.569 1.00 135.79 3 GLU B N 1
ATOM 1404 C CA . GLU B 2 3 ? 128.095 99.252 63.500 1.00 131.83 3 GLU B CA 1
ATOM 1405 C C . GLU B 2 3 ? 127.711 99.495 64.954 1.00 130.30 3 GLU B C 1
ATOM 1406 O O . GLU B 2 3 ? 128.518 99.210 65.845 1.00 134.58 3 GLU B O 1
ATOM 1412 N N . ALA B 2 4 ? 126.512 100.011 65.220 1.00 113.95 4 ALA B N 1
ATOM 1413 C CA . ALA B 2 4 ? 126.073 100.307 66.579 1.00 116.18 4 ALA B CA 1
ATOM 1414 C C . ALA B 2 4 ? 125.209 99.207 67.181 1.00 118.80 4 ALA B C 1
ATOM 1415 O O . ALA B 2 4 ? 125.368 98.873 68.364 1.00 122.24 4 ALA B O 1
ATOM 1417 N N . THR B 2 5 ? 124.289 98.645 66.394 1.00 115.85 5 THR B N 1
ATOM 1418 C CA . THR B 2 5 ? 123.474 97.541 66.886 1.00 117.53 5 THR B CA 1
ATOM 1419 C C . THR B 2 5 ? 124.342 96.346 67.249 1.00 119.25 5 THR B C 1
ATOM 1420 O O . THR B 2 5 ? 124.083 95.660 68.244 1.00 123.43 5 THR B O 1
ATOM 1424 N N . LEU B 2 6 ? 125.383 96.084 66.454 1.00 116.27 6 LEU B N 1
ATOM 1425 C CA . LEU B 2 6 ? 126.290 94.985 66.762 1.00 115.98 6 LEU B CA 1
ATOM 1426 C C . LEU B 2 6 ? 127.015 95.217 68.082 1.00 115.46 6 LEU B C 1
ATOM 1427 O O . LEU B 2 6 ? 127.161 94.291 68.886 1.00 118.24 6 LEU B O 1
ATOM 1432 N N . ALA B 2 7 ? 127.480 96.445 68.322 1.00 108.71 7 ALA B N 1
ATOM 1433 C CA . ALA B 2 7 ? 128.161 96.743 69.580 1.00 107.72 7 ALA B CA 1
ATOM 1434 C C . ALA B 2 7 ? 127.220 96.591 70.769 1.00 113.47 7 ALA B C 1
ATOM 1435 O O . ALA B 2 7 ? 127.600 96.033 71.808 1.00 119.05 7 ALA B O 1
ATOM 1437 N N . LEU B 2 8 ? 125.987 97.084 70.636 1.00 114.31 8 LEU B N 1
ATOM 1438 C CA . LEU B 2 8 ? 125.025 96.943 71.726 1.00 113.41 8 LEU B CA 1
ATOM 1439 C C . LEU B 2 8 ? 124.690 95.478 71.982 1.00 113.09 8 LEU B C 1
ATOM 1440 O O . LEU B 2 8 ? 124.572 95.053 73.137 1.00 115.89 8 LEU B O 1
ATOM 1445 N N . THR B 2 9 ? 124.543 94.689 70.916 1.00 107.78 9 THR B N 1
ATOM 1446 C CA . THR B 2 9 ? 124.284 93.263 71.078 1.00 109.66 9 THR B CA 1
ATOM 1447 C C . THR B 2 9 ? 125.463 92.560 71.738 1.00 109.70 9 THR B C 1
ATOM 1448 O O . THR B 2 9 ? 125.272 91.657 72.559 1.00 115.57 9 THR B O 1
ATOM 1452 N N . VAL B 2 10 ? 126.689 92.954 71.386 1.00 107.36 10 VAL B N 1
ATOM 1453 C CA . VAL B 2 10 ? 127.868 92.366 72.014 1.00 109.68 10 VAL B CA 1
ATOM 1454 C C . VAL B 2 10 ? 127.884 92.675 73.505 1.00 108.34 10 VAL B C 1
ATOM 1455 O O . VAL B 2 10 ? 128.149 91.795 74.333 1.00 116.02 10 VAL B O 1
ATOM 1459 N N . MET B 2 11 ? 127.590 93.924 73.872 1.00 111.56 11 MET B N 1
ATOM 1460 C CA . MET B 2 11 ? 127.545 94.272 75.289 1.00 113.81 11 MET B CA 1
ATOM 1461 C C . MET B 2 11 ? 126.458 93.484 76.012 1.00 114.10 11 MET B C 1
ATOM 1462 O O . MET B 2 11 ? 126.672 92.989 77.129 1.00 118.97 11 MET B O 1
ATOM 1467 N N . GLY B 2 12 ? 125.290 93.343 75.382 1.00 108.76 12 GLY B N 1
ATOM 1468 C CA . GLY B 2 12 ? 124.212 92.590 76.001 1.00 108.96 12 GLY B CA 1
ATOM 1469 C C . GLY B 2 12 ? 124.554 91.127 76.208 1.00 108.44 12 GLY B C 1
ATOM 1470 O O . GLY B 2 12 ? 124.299 90.566 77.277 1.00 113.53 12 GLY B O 1
ATOM 1471 N N . VAL B 2 13 ? 125.135 90.485 75.191 1.00 103.16 13 VAL B N 1
ATOM 1472 C CA . VAL B 2 13 ? 125.475 89.072 75.327 1.00 100.51 13 VAL B CA 1
ATOM 1473 C C . VAL B 2 13 ? 126.600 88.889 76.337 1.00 103.37 13 VAL B C 1
ATOM 1474 O O . VAL B 2 13 ? 126.631 87.892 77.066 1.00 110.65 13 VAL B O 1
ATOM 1478 N N . LEU B 2 14 ? 127.533 89.843 76.411 1.00 110.11 14 LEU B N 1
ATOM 1479 C CA . LEU B 2 14 ? 128.574 89.766 77.431 1.00 108.80 14 LEU B CA 1
ATOM 1480 C C . LEU B 2 14 ? 127.973 89.833 78.828 1.00 106.82 14 LEU B C 1
ATOM 1481 O O . LEU B 2 14 ? 128.328 89.039 79.707 1.00 110.54 14 LEU B O 1
ATOM 1486 N N . LEU B 2 15 ? 127.045 90.769 79.047 1.00 106.48 15 LEU B N 1
ATOM 1487 C CA . LEU B 2 15 ? 126.402 90.868 80.355 1.00 102.50 15 LEU B CA 1
ATOM 1488 C C . LEU B 2 15 ? 125.619 89.603 80.683 1.00 105.96 15 LEU B C 1
ATOM 1489 O O . LEU B 2 15 ? 125.683 89.098 81.811 1.00 113.67 15 LEU B O 1
ATOM 1494 N N . GLY B 2 16 ? 124.880 89.073 79.707 1.00 110.17 16 GLY B N 1
ATOM 1495 C CA . GLY B 2 16 ? 124.110 87.863 79.950 1.00 109.01 16 GLY B CA 1
ATOM 1496 C C . GLY B 2 16 ? 124.983 86.668 80.281 1.00 109.09 16 GLY B C 1
ATOM 1497 O O . GLY B 2 16 ? 124.701 85.927 81.228 1.00 108.28 16 GLY B O 1
ATOM 1498 N N . CYS B 2 17 ? 126.054 86.463 79.509 1.00 121.23 17 CYS B N 1
ATOM 1499 C CA . CYS B 2 17 ? 126.963 85.355 79.778 1.00 118.64 17 CYS B CA 1
ATOM 1500 C C . CYS B 2 17 ? 127.638 85.512 81.133 1.00 119.99 17 CYS B C 1
ATOM 1501 O O . CYS B 2 17 ? 127.780 84.535 81.877 1.00 123.85 17 CYS B O 1
ATOM 1504 N N . GLY B 2 18 ? 128.068 86.730 81.471 1.00 111.22 18 GLY B N 1
ATOM 1505 C CA . GLY B 2 18 ? 128.679 86.947 82.770 1.00 106.47 18 GLY B CA 1
ATOM 1506 C C . GLY B 2 18 ? 127.731 86.643 83.913 1.00 110.24 18 GLY B C 1
ATOM 1507 O O . GLY B 2 18 ? 128.103 85.969 84.878 1.00 118.86 18 GLY B O 1
ATOM 1508 N N . LEU B 2 19 ? 126.487 87.119 83.813 1.00 106.49 19 LEU B N 1
ATOM 1509 C CA . LEU B 2 19 ? 125.511 86.853 84.865 1.00 103.31 19 LEU B CA 1
ATOM 1510 C C . LEU B 2 19 ? 125.204 85.365 84.972 1.00 106.88 19 LEU B C 1
ATOM 1511 O O . LEU B 2 19 ? 125.088 84.828 86.079 1.00 112.48 19 LEU B O 1
ATOM 1516 N N . GLY B 2 20 ? 125.079 84.677 83.834 1.00 110.27 20 GLY B N 1
ATOM 1517 C CA . GLY B 2 20 ? 124.819 83.247 83.875 1.00 106.02 20 GLY B CA 1
ATOM 1518 C C . GLY B 2 20 ? 125.957 82.459 84.498 1.00 105.00 20 GLY B C 1
ATOM 1519 O O . GLY B 2 20 ? 125.731 81.572 85.326 1.00 105.62 20 GLY B O 1
ATOM 1520 N N . LEU B 2 21 ? 127.196 82.776 84.113 1.00 114.45 21 LEU B N 1
ATOM 1521 C CA . LEU B 2 21 ? 128.347 82.085 84.687 1.00 113.66 21 LEU B CA 1
ATOM 1522 C C . LEU B 2 21 ? 128.471 82.367 86.178 1.00 115.54 21 LEU B C 1
ATOM 1523 O O . LEU B 2 21 ? 128.805 81.469 86.961 1.00 117.00 21 LEU B O 1
ATOM 1528 N N . ALA B 2 22 ? 128.218 83.613 86.591 1.00 121.15 22 ALA B N 1
ATOM 1529 C CA . ALA B 2 22 ? 128.264 83.939 88.012 1.00 118.90 22 ALA B CA 1
ATOM 1530 C C . ALA B 2 22 ? 127.184 83.194 88.785 1.00 119.35 22 ALA B C 1
ATOM 1531 O O . ALA B 2 22 ? 127.430 82.706 89.893 1.00 121.31 22 ALA B O 1
ATOM 1533 N N . ALA B 2 23 ? 125.979 83.095 88.217 1.00 123.23 23 ALA B N 1
ATOM 1534 C CA . ALA B 2 23 ? 124.915 82.344 88.875 1.00 124.52 23 ALA B CA 1
ATOM 1535 C C . ALA B 2 23 ? 125.277 80.871 88.999 1.00 126.53 23 ALA B C 1
ATOM 1536 O O . ALA B 2 23 ? 125.007 80.242 90.028 1.00 127.08 23 ALA B O 1
ATOM 1538 N N . ARG B 2 24 ? 125.883 80.303 87.955 1.00 135.86 24 ARG B N 1
ATOM 1539 C CA . ARG B 2 24 ? 126.293 78.904 88.008 1.00 135.23 24 ARG B CA 1
ATOM 1540 C C . ARG B 2 24 ? 127.361 78.679 89.072 1.00 134.01 24 ARG B C 1
ATOM 1541 O O . ARG B 2 24 ? 127.251 77.765 89.897 1.00 133.18 24 ARG B O 1
ATOM 1549 N N . LYS B 2 25 ? 128.405 79.511 89.072 1.00 127.50 25 LYS B N 1
ATOM 1550 C CA . LYS B 2 25 ? 129.548 79.257 89.945 1.00 127.35 25 LYS B CA 1
ATOM 1551 C C . LYS B 2 25 ? 129.236 79.593 91.400 1.00 129.72 25 LYS B C 1
ATOM 1552 O O . LYS B 2 25 ? 129.599 78.835 92.306 1.00 128.85 25 LYS B O 1
ATOM 1558 N N . PHE B 2 26 ? 128.568 80.715 91.645 1.00 132.14 26 PHE B N 1
ATOM 1559 C CA . PHE B 2 26 ? 128.321 81.172 93.008 1.00 128.26 26 PHE B CA 1
ATOM 1560 C C . PHE B 2 26 ? 126.906 80.831 93.463 1.00 122.39 26 PHE B C 1
ATOM 1561 O O . PHE B 2 26 ? 125.952 80.945 92.694 1.00 125.12 26 PHE B O 1
ATOM 1569 N N . GLY B 2 75 ? 109.603 89.616 94.323 1.00 103.74 75 GLY B N 1
ATOM 1570 C CA . GLY B 2 75 ? 110.467 90.501 95.081 1.00 103.99 75 GLY B CA 1
ATOM 1571 C C . GLY B 2 75 ? 109.809 91.822 95.428 1.00 108.23 75 GLY B C 1
ATOM 1572 O O . GLY B 2 75 ? 108.885 91.870 96.238 1.00 110.89 75 GLY B O 1
ATOM 1573 N N . GLY B 2 76 ? 110.285 92.896 94.810 1.00 121.68 76 GLY B N 1
ATOM 1574 C CA . GLY B 2 76 ? 109.739 94.217 95.038 1.00 120.99 76 GLY B CA 1
ATOM 1575 C C . GLY B 2 76 ? 110.534 95.010 96.061 1.00 124.80 76 GLY B C 1
ATOM 1576 O O . GLY B 2 76 ? 111.148 94.468 96.979 1.00 127.48 76 GLY B O 1
ATOM 1577 N N . VAL B 2 77 ? 110.516 96.331 95.886 1.00 118.83 77 VAL B N 1
ATOM 1578 C CA . VAL B 2 77 ? 111.243 97.210 96.795 1.00 118.17 77 VAL B CA 1
ATOM 1579 C C . VAL B 2 77 ? 110.580 97.244 98.166 1.00 118.01 77 VAL B C 1
ATOM 1580 O O . VAL B 2 77 ? 111.262 97.219 99.196 1.00 123.54 77 VAL B O 1
ATOM 1584 N N . GLY B 2 78 ? 109.247 97.296 98.203 1.00 110.45 78 GLY B N 1
ATOM 1585 C CA . GLY B 2 78 ? 108.552 97.366 99.479 1.00 107.15 78 GLY B CA 1
ATOM 1586 C C . GLY B 2 78 ? 108.814 96.160 100.359 1.00 107.54 78 GLY B C 1
ATOM 1587 O O . GLY B 2 78 ? 109.013 96.294 101.568 1.00 109.26 78 GLY B O 1
ATOM 1588 N N . LEU B 2 79 ? 108.821 94.965 99.765 1.00 120.84 79 LEU B N 1
ATOM 1589 C CA . LEU B 2 79 ? 109.111 93.762 100.536 1.00 126.21 79 LEU B CA 1
ATOM 1590 C C . LEU B 2 79 ? 110.584 93.677 100.914 1.00 125.96 79 LEU B C 1
ATOM 1591 O O . LEU B 2 79 ? 110.918 93.157 101.985 1.00 127.49 79 LEU B O 1
ATOM 1596 N N . ALA B 2 80 ? 111.474 94.172 100.051 1.00 112.06 80 ALA B N 1
ATOM 1597 C CA . ALA B 2 80 ? 112.901 94.133 100.353 1.00 108.69 80 ALA B CA 1
ATOM 1598 C C . ALA B 2 80 ? 113.238 95.013 101.549 1.00 112.06 80 ALA B C 1
ATOM 1599 O O . ALA B 2 80 ? 114.127 94.683 102.342 1.00 112.09 80 ALA B O 1
ATOM 1601 N N . GLU B 2 81 ? 112.545 96.146 101.689 1.00 125.72 81 GLU B N 1
ATOM 1602 C CA . GLU B 2 81 ? 112.764 97.009 102.846 1.00 124.39 81 GLU B CA 1
ATOM 1603 C C . GLU B 2 81 ? 112.380 96.304 104.139 1.00 127.20 81 GLU B C 1
ATOM 1604 O O . GLU B 2 81 ? 113.022 96.500 105.177 1.00 131.59 81 GLU B O 1
ATOM 1610 N N . LYS B 2 82 ? 111.325 95.486 104.097 1.00 135.13 82 LYS B N 1
ATOM 1611 C CA . LYS B 2 82 ? 110.859 94.788 105.291 1.00 136.90 82 LYS B CA 1
ATOM 1612 C C . LYS B 2 82 ? 111.925 93.841 105.830 1.00 134.47 82 LYS B C 1
ATOM 1613 O O . LYS B 2 82 ? 112.135 93.743 107.044 1.00 134.88 82 LYS B O 1
ATOM 1619 N N . LEU B 2 83 ? 112.602 93.122 104.933 1.00 127.91 83 LEU B N 1
ATOM 1620 C CA . LEU B 2 83 ? 113.647 92.194 105.350 1.00 129.01 83 LEU B CA 1
ATOM 1621 C C . LEU B 2 83 ? 114.795 92.926 106.036 1.00 133.35 83 LEU B C 1
ATOM 1622 O O . LEU B 2 83 ? 115.299 92.488 107.077 1.00 132.30 83 LEU B O 1
ATOM 1627 N N . ALA B 2 84 ? 115.227 94.047 105.455 1.00 124.85 84 ALA B N 1
ATOM 1628 C CA . ALA B 2 84 ? 116.328 94.810 106.032 1.00 118.91 84 ALA B CA 1
ATOM 1629 C C . ALA B 2 84 ? 115.959 95.364 107.403 1.00 120.81 84 ALA B C 1
ATOM 1630 O O . ALA B 2 84 ? 116.757 95.309 108.346 1.00 118.83 84 ALA B O 1
ATOM 1632 N N . ALA B 2 85 ? 114.750 95.900 107.531 1.00 116.87 85 ALA B N 1
ATOM 1633 C CA . ALA B 2 85 ? 114.299 96.477 108.792 1.00 111.77 85 ALA B CA 1
ATOM 1634 C C . ALA B 2 85 ? 113.570 95.440 109.639 1.00 114.07 85 ALA B C 1
ATOM 1635 O O . ALA B 2 85 ? 113.867 95.271 110.822 1.00 116.26 85 ALA B O 1
ATOM 1637 N N . ALA B 2 98 ? 96.793 83.970 130.344 1.00 156.50 98 ALA B N 1
ATOM 1638 C CA . ALA B 2 98 ? 97.216 83.900 131.737 1.00 157.35 98 ALA B CA 1
ATOM 1639 C C . ALA B 2 98 ? 97.436 82.453 132.166 1.00 157.81 98 ALA B C 1
ATOM 1640 O O . ALA B 2 98 ? 96.626 81.580 131.856 1.00 158.37 98 ALA B O 1
ATOM 1642 N N . PRO B 2 99 ? 98.532 82.200 132.877 1.00 148.00 99 PRO B N 1
ATOM 1643 C CA . PRO B 2 99 ? 98.830 80.833 133.313 1.00 147.80 99 PRO B CA 1
ATOM 1644 C C . PRO B 2 99 ? 97.840 80.343 134.359 1.00 146.72 99 PRO B C 1
ATOM 1645 O O . PRO B 2 99 ? 97.221 81.118 135.091 1.00 145.65 99 PRO B O 1
ATOM 1649 N N . MET B 2 100 ? 97.698 79.020 134.416 1.00 136.48 100 MET B N 1
ATOM 1650 C CA . MET B 2 100 ? 96.819 78.366 135.373 1.00 134.10 100 MET B CA 1
ATOM 1651 C C . MET B 2 100 ? 97.550 77.173 135.972 1.00 134.14 100 MET B C 1
ATOM 1652 O O . MET B 2 100 ? 98.506 76.649 135.396 1.00 138.73 100 MET B O 1
ATOM 1657 N N . LEU B 2 101 ? 97.085 76.740 137.143 1.00 122.39 101 LEU B N 1
ATOM 1658 C CA . LEU B 2 101 ? 97.730 75.660 137.875 1.00 122.86 101 LEU B CA 1
ATOM 1659 C C . LEU B 2 101 ? 96.682 74.663 138.347 1.00 123.14 101 LEU B C 1
ATOM 1660 O O . LEU B 2 101 ? 95.516 75.011 138.549 1.00 126.94 101 LEU B O 1
ATOM 1665 N N . ALA B 2 102 ? 97.119 73.420 138.534 1.00 108.58 102 ALA B N 1
ATOM 1666 C CA . ALA B 2 102 ? 96.216 72.345 138.912 1.00 102.89 102 ALA B CA 1
ATOM 1667 C C . ALA B 2 102 ? 95.753 72.510 140.359 1.00 107.77 102 ALA B C 1
ATOM 1668 O O . ALA B 2 102 ? 96.206 73.390 141.096 1.00 117.46 102 ALA B O 1
ATOM 1670 N N . ARG B 2 103 ? 94.827 71.642 140.757 1.00 117.16 103 ARG B N 1
ATOM 1671 C CA . ARG B 2 103 ? 94.280 71.664 142.107 1.00 121.02 103 ARG B CA 1
ATOM 1672 C C . ARG B 2 103 ? 93.612 70.327 142.383 1.00 121.93 103 ARG B C 1
ATOM 1673 O O . ARG B 2 103 ? 92.829 69.845 141.559 1.00 125.60 103 ARG B O 1
ATOM 1681 N N . VAL B 2 104 ? 93.919 69.742 143.537 1.00 124.15 104 VAL B N 1
ATOM 1682 C CA . VAL B 2 104 ? 93.364 68.463 143.962 1.00 126.24 104 VAL B CA 1
ATOM 1683 C C . VAL B 2 104 ? 92.665 68.668 145.297 1.00 130.89 104 VAL B C 1
ATOM 1684 O O . VAL B 2 104 ? 93.265 69.193 146.242 1.00 133.86 104 VAL B O 1
ATOM 1688 N N . GLU B 2 105 ? 91.403 68.253 145.376 1.00 141.22 105 GLU B N 1
ATOM 1689 C CA . GLU B 2 105 ? 90.634 68.380 146.606 1.00 139.46 105 GLU B CA 1
ATOM 1690 C C . GLU B 2 105 ? 90.977 67.221 147.542 1.00 142.66 105 GLU B C 1
ATOM 1691 O O . GLU B 2 105 ? 91.918 66.457 147.311 1.00 145.75 105 GLU B O 1
ATOM 1697 N N . ALA B 2 106 ? 90.211 67.080 148.622 1.00 140.85 106 ALA B N 1
ATOM 1698 C CA . ALA B 2 106 ? 90.439 66.038 149.613 1.00 142.83 106 ALA B CA 1
ATOM 1699 C C . ALA B 2 106 ? 89.493 64.854 149.461 1.00 140.99 106 ALA B C 1
ATOM 1700 O O . ALA B 2 106 ? 89.560 63.915 150.261 1.00 138.66 106 ALA B O 1
ATOM 1702 N N . SER B 2 107 ? 88.620 64.871 148.467 1.00 139.59 107 SER B N 1
ATOM 1703 C CA . SER B 2 107 ? 87.647 63.794 148.312 1.00 140.01 107 SER B CA 1
ATOM 1704 C C . SER B 2 107 ? 87.639 63.183 146.920 1.00 141.01 107 SER B C 1
ATOM 1705 O O . SER B 2 107 ? 87.439 61.973 146.789 1.00 138.98 107 SER B O 1
ATOM 1708 N N . GLN B 2 108 ? 87.859 63.985 145.877 1.00 148.16 108 GLN B N 1
ATOM 1709 C CA . GLN B 2 108 ? 87.733 63.485 144.513 1.00 147.94 108 GLN B CA 1
ATOM 1710 C C . GLN B 2 108 ? 88.927 62.644 144.083 1.00 147.11 108 GLN B C 1
ATOM 1711 O O . GLN B 2 108 ? 88.917 62.099 142.974 1.00 146.18 108 GLN B O 1
ATOM 1717 N N . CYS B 2 109 ? 89.958 62.540 144.915 1.00 140.75 109 CYS B N 1
ATOM 1718 C CA . CYS B 2 109 ? 91.098 61.678 144.638 1.00 139.96 109 CYS B CA 1
ATOM 1719 C C . CYS B 2 109 ? 90.981 60.410 145.473 1.00 138.50 109 CYS B C 1
ATOM 1720 O O . CYS B 2 109 ? 90.911 60.477 146.705 1.00 133.97 109 CYS B O 1
ATOM 1723 N N . ILE B 2 110 ? 90.962 59.261 144.802 1.00 134.56 110 ILE B N 1
ATOM 1724 C CA . ILE B 2 110 ? 90.914 57.962 145.459 1.00 136.59 110 ILE B CA 1
ATOM 1725 C C . ILE B 2 110 ? 92.202 57.179 145.212 1.00 134.23 110 ILE B C 1
ATOM 1726 O O . ILE B 2 110 ? 92.240 55.964 145.379 1.00 134.00 110 ILE B O 1
ATOM 1731 N N . GLY B 2 111 ? 93.265 57.872 144.818 1.00 133.94 111 GLY B N 1
ATOM 1732 C CA . GLY B 2 111 ? 94.525 57.218 144.536 1.00 137.39 111 GLY B CA 1
ATOM 1733 C C . GLY B 2 111 ? 94.452 56.257 143.368 1.00 134.07 111 GLY B C 1
ATOM 1734 O O . GLY B 2 111 ? 95.000 55.153 143.427 1.00 136.13 111 GLY B O 1
ATOM 1735 N N . CYS B 2 112 ? 93.768 56.661 142.300 1.00 135.46 112 CYS B N 1
ATOM 1736 C CA . CYS B 2 112 ? 93.715 55.844 141.096 1.00 139.50 112 CYS B CA 1
ATOM 1737 C C . CYS B 2 112 ? 94.930 56.055 140.206 1.00 140.69 112 CYS B C 1
ATOM 1738 O O . CYS B 2 112 ? 95.004 55.462 139.123 1.00 145.27 112 CYS B O 1
ATOM 1741 N N . THR B 2 113 ? 95.851 56.927 140.627 1.00 136.02 113 THR B N 1
ATOM 1742 C CA . THR B 2 113 ? 97.168 57.162 140.031 1.00 140.77 113 THR B CA 1
ATOM 1743 C C . THR B 2 113 ? 97.121 57.384 138.521 1.00 141.73 113 THR B C 1
ATOM 1744 O O . THR B 2 113 ? 98.125 57.186 137.827 1.00 141.92 113 THR B O 1
ATOM 1748 N N . ARG B 2 114 ? 95.977 57.827 138.006 1.00 135.84 114 ARG B N 1
ATOM 1749 C CA . ARG B 2 114 ? 95.857 58.189 136.601 1.00 135.60 114 ARG B CA 1
ATOM 1750 C C . ARG B 2 114 ? 96.476 59.545 136.288 1.00 134.76 114 ARG B C 1
ATOM 1751 O O . ARG B 2 114 ? 96.989 59.737 135.181 1.00 135.47 114 ARG B O 1
ATOM 1759 N N . CYS B 2 115 ? 96.437 60.485 137.232 1.00 122.07 115 CYS B N 1
ATOM 1760 C CA . CYS B 2 115 ? 96.966 61.836 137.005 1.00 120.43 115 CYS B CA 1
ATOM 1761 C C . CYS B 2 115 ? 98.483 61.795 136.856 1.00 121.76 115 CYS B C 1
ATOM 1762 O O . CYS B 2 115 ? 99.041 62.394 135.933 1.00 124.89 115 CYS B O 1
ATOM 1765 N N . TYR B 2 116 ? 99.160 61.098 137.768 1.00 112.24 116 TYR B N 1
ATOM 1766 C CA . TYR B 2 116 ? 100.598 60.889 137.660 1.00 112.13 116 TYR B CA 1
ATOM 1767 C C . TYR B 2 116 ? 100.901 60.130 136.376 1.00 112.51 116 TYR B C 1
ATOM 1768 O O . TYR B 2 116 ? 101.912 60.384 135.714 1.00 112.23 116 TYR B O 1
ATOM 1777 N N . ARG B 2 117 ? 100.019 59.194 136.019 1.00 124.69 117 ARG B N 1
ATOM 1778 C CA . ARG B 2 117 ? 100.227 58.403 134.812 1.00 126.99 117 ARG B CA 1
ATOM 1779 C C . ARG B 2 117 ? 100.207 59.279 133.566 1.00 129.82 117 ARG B C 1
ATOM 1780 O O . ARG B 2 117 ? 101.008 59.079 132.646 1.00 129.63 117 ARG B O 1
ATOM 1788 N N . ALA B 2 118 ? 99.307 60.258 133.518 1.00 132.26 118 ALA B N 1
ATOM 1789 C CA . ALA B 2 118 ? 99.236 61.201 132.402 1.00 131.80 118 ALA B CA 1
ATOM 1790 C C . ALA B 2 118 ? 99.599 62.586 132.928 1.00 130.21 118 ALA B C 1
ATOM 1791 O O . ALA B 2 118 ? 98.729 63.402 133.240 1.00 127.38 118 ALA B O 1
ATOM 1793 N N . CYS B 2 119 ? 100.901 62.847 133.012 1.00 127.08 119 CYS B N 1
ATOM 1794 C CA . CYS B 2 119 ? 101.452 64.139 133.398 1.00 123.71 119 CYS B CA 1
ATOM 1795 C C . CYS B 2 119 ? 102.922 64.181 132.999 1.00 124.44 119 CYS B C 1
ATOM 1796 O O . CYS B 2 119 ? 103.781 63.741 133.772 1.00 126.88 119 CYS B O 1
ATOM 1799 N N . PRO B 2 120 ? 103.249 64.672 131.800 1.00 123.02 120 PRO B N 1
ATOM 1800 C CA . PRO B 2 120 ? 104.662 64.681 131.383 1.00 124.62 120 PRO B CA 1
ATOM 1801 C C . PRO B 2 120 ? 105.561 65.426 132.352 1.00 126.05 120 PRO B C 1
ATOM 1802 O O . PRO B 2 120 ? 106.726 65.050 132.531 1.00 124.57 120 PRO B O 1
ATOM 1806 N N . THR B 2 121 ? 105.047 66.476 132.983 1.00 123.90 121 THR B N 1
ATOM 1807 C CA . THR B 2 121 ? 105.773 67.143 134.051 1.00 120.43 121 THR B CA 1
ATOM 1808 C C . THR B 2 121 ? 105.630 66.362 135.351 1.00 125.91 121 THR B C 1
ATOM 1809 O O . THR B 2 121 ? 104.618 65.701 135.597 1.00 131.89 121 THR B O 1
ATOM 1813 N N . ASP B 2 122 ? 106.660 66.435 136.193 1.00 120.27 122 ASP B N 1
ATOM 1814 C CA . ASP B 2 122 ? 106.618 65.781 137.501 1.00 121.41 122 ASP B CA 1
ATOM 1815 C C . ASP B 2 122 ? 105.914 66.708 138.494 1.00 119.43 122 ASP B C 1
ATOM 1816 O O . ASP B 2 122 ? 106.466 67.138 139.510 1.00 126.65 122 ASP B O 1
ATOM 1821 N N . ALA B 2 123 ? 104.659 67.021 138.173 1.00 95.36 123 ALA B N 1
ATOM 1822 C CA . ALA B 2 123 ? 103.851 67.911 138.999 1.00 100.39 123 ALA B CA 1
ATOM 1823 C C . ALA B 2 123 ? 103.116 67.142 140.093 1.00 99.42 123 ALA B C 1
ATOM 1824 O O . ALA B 2 123 ? 103.281 67.432 141.282 1.00 110.81 123 ALA B O 1
ATOM 1826 N N . ILE B 2 124 ? 102.298 66.163 139.707 1.00 91.19 124 ILE B N 1
ATOM 1827 C CA . ILE B 2 124 ? 101.606 65.343 140.693 1.00 96.51 124 ILE B CA 1
ATOM 1828 C C . ILE B 2 124 ? 102.616 64.457 141.406 1.00 101.51 124 ILE B C 1
ATOM 1829 O O . ILE B 2 124 ? 103.440 63.789 140.768 1.00 112.38 124 ILE B O 1
ATOM 1834 N N . VAL B 2 125 ? 102.557 64.445 142.734 1.00 92.48 125 VAL B N 1
ATOM 1835 C CA . VAL B 2 125 ? 103.432 63.620 143.557 1.00 95.97 125 VAL B CA 1
ATOM 1836 C C . VAL B 2 125 ? 102.565 62.693 144.398 1.00 103.68 125 VAL B C 1
ATOM 1837 O O . VAL B 2 125 ? 101.606 63.141 145.037 1.00 107.19 125 VAL B O 1
ATOM 1841 N N . GLY B 2 126 ? 102.896 61.405 144.386 1.00 118.84 126 GLY B N 1
ATOM 1842 C CA . GLY B 2 126 ? 102.150 60.428 145.154 1.00 119.06 126 GLY B CA 1
ATOM 1843 C C . GLY B 2 126 ? 101.653 59.253 144.337 1.00 117.88 126 GLY B C 1
ATOM 1844 O O . GLY B 2 126 ? 101.548 59.336 143.110 1.00 118.07 126 GLY B O 1
ATOM 1845 N N . ALA B 2 127 ? 101.347 58.152 145.012 1.00 124.92 127 ALA B N 1
ATOM 1846 C CA . ALA B 2 127 ? 100.864 56.938 144.364 1.00 128.75 127 ALA B CA 1
ATOM 1847 C C . ALA B 2 127 ? 99.953 56.212 145.347 1.00 132.11 127 ALA B C 1
ATOM 1848 O O . ALA B 2 127 ? 99.476 56.807 146.318 1.00 129.01 127 ALA B O 1
ATOM 1850 N N . SER B 2 128 ? 99.688 54.932 145.077 1.00 139.16 128 SER B N 1
ATOM 1851 C CA . SER B 2 128 ? 98.854 54.089 145.930 1.00 136.06 128 SER B CA 1
ATOM 1852 C C . SER B 2 128 ? 97.443 54.650 146.047 1.00 134.86 128 SER B C 1
ATOM 1853 O O . SER B 2 128 ? 97.025 55.462 145.217 1.00 135.53 128 SER B O 1
ATOM 1856 N N . GLY B 2 129 ? 96.713 54.240 147.074 1.00 135.41 129 GLY B N 1
ATOM 1857 C CA . GLY B 2 129 ? 95.314 54.611 147.230 1.00 136.84 129 GLY B CA 1
ATOM 1858 C C . GLY B 2 129 ? 95.077 55.403 148.500 1.00 139.69 129 GLY B C 1
ATOM 1859 O O . GLY B 2 129 ? 95.757 55.193 149.506 1.00 139.35 129 GLY B O 1
ATOM 1860 N N . GLN B 2 130 ? 94.099 56.312 148.443 1.00 141.24 130 GLN B N 1
ATOM 1861 C CA . GLN B 2 130 ? 93.736 57.173 149.572 1.00 139.99 130 GLN B CA 1
ATOM 1862 C C . GLN B 2 130 ? 94.949 57.951 150.079 1.00 140.25 130 GLN B C 1
ATOM 1863 O O . GLN B 2 130 ? 95.114 58.178 151.279 1.00 134.84 130 GLN B O 1
ATOM 1869 N N . VAL B 2 131 ? 95.810 58.361 149.147 1.00 146.67 131 VAL B N 1
ATOM 1870 C CA . VAL B 2 131 ? 97.014 59.114 149.479 1.00 147.73 131 VAL B CA 1
ATOM 1871 C C . VAL B 2 131 ? 96.863 60.601 149.175 1.00 148.25 131 VAL B C 1
ATOM 1872 O O . VAL B 2 131 ? 97.613 61.418 149.736 1.00 145.61 131 VAL B O 1
ATOM 1876 N N . HIS B 2 132 ? 95.878 60.983 148.360 1.00 153.80 132 HIS B N 1
ATOM 1877 C CA . HIS B 2 132 ? 95.588 62.380 148.036 1.00 152.72 132 HIS B CA 1
ATOM 1878 C C . HIS B 2 132 ? 96.798 63.044 147.371 1.00 151.93 132 HIS B C 1
ATOM 1879 O O . HIS B 2 132 ? 97.431 63.955 147.908 1.00 155.26 132 HIS B O 1
ATOM 1886 N N . VAL B 2 133 ? 97.107 62.533 146.177 1.00 126.79 133 VAL B N 1
ATOM 1887 C CA . VAL B 2 133 ? 98.198 63.085 145.386 1.00 128.80 133 VAL B CA 1
ATOM 1888 C C . VAL B 2 133 ? 97.955 64.568 145.139 1.00 126.52 133 VAL B C 1
ATOM 1889 O O . VAL B 2 133 ? 96.818 65.008 144.927 1.00 126.59 133 VAL B O 1
ATOM 1893 N N . VAL B 2 134 ? 99.027 65.353 145.186 1.00 109.41 134 VAL B N 1
ATOM 1894 C CA . VAL B 2 134 ? 98.941 66.804 145.087 1.00 113.03 134 VAL B CA 1
ATOM 1895 C C . VAL B 2 134 ? 99.940 67.282 144.042 1.00 117.66 134 VAL B C 1
ATOM 1896 O O . VAL B 2 134 ? 100.898 66.574 143.715 1.00 120.15 134 VAL B O 1
ATOM 1900 N N . LEU B 2 135 ? 99.705 68.478 143.507 1.00 99.03 135 LEU B N 1
ATOM 1901 C CA . LEU B 2 135 ? 100.557 69.034 142.469 1.00 94.94 135 LEU B CA 1
ATOM 1902 C C . LEU B 2 135 ? 101.728 69.798 143.085 1.00 92.62 135 LEU B C 1
ATOM 1903 O O . LEU B 2 135 ? 101.960 69.776 144.297 1.00 91.77 135 LEU B O 1
ATOM 1908 N N . GLU B 2 136 ? 102.475 70.490 142.227 1.00 82.33 136 GLU B N 1
ATOM 1909 C CA . GLU B 2 136 ? 103.621 71.292 142.633 1.00 80.62 136 GLU B CA 1
ATOM 1910 C C . GLU B 2 136 ? 103.602 72.584 141.824 1.00 83.13 136 GLU B C 1
ATOM 1911 O O . GLU B 2 136 ? 102.606 72.922 141.176 1.00 82.76 136 GLU B O 1
ATOM 1917 N N . ASP B 2 137 ? 104.715 73.318 141.866 1.00 77.99 137 ASP B N 1
ATOM 1918 C CA . ASP B 2 137 ? 104.846 74.538 141.080 1.00 73.61 137 ASP B CA 1
ATOM 1919 C C . ASP B 2 137 ? 105.125 74.264 139.609 1.00 82.70 137 ASP B C 1
ATOM 1920 O O . ASP B 2 137 ? 105.014 75.187 138.795 1.00 79.83 137 ASP B O 1
ATOM 1925 N N . ALA B 2 138 ? 105.480 73.031 139.251 1.00 93.15 138 ALA B N 1
ATOM 1926 C CA . ALA B 2 138 ? 105.871 72.704 137.886 1.00 89.56 138 ALA B CA 1
ATOM 1927 C C . ALA B 2 138 ? 104.691 72.595 136.931 1.00 89.83 138 ALA B C 1
ATOM 1928 O O . ALA B 2 138 ? 104.907 72.402 135.731 1.00 77.11 138 ALA B O 1
ATOM 1930 N N . CYS B 2 139 ? 103.461 72.703 137.425 1.00 104.97 139 CYS B N 1
ATOM 1931 C CA . CYS B 2 139 ? 102.296 72.599 136.559 1.00 102.13 139 CYS B CA 1
ATOM 1932 C C . CYS B 2 139 ? 102.252 73.749 135.559 1.00 100.69 139 CYS B C 1
ATOM 1933 O O . CYS B 2 139 ? 102.721 74.858 135.828 1.00 102.52 139 CYS B O 1
ATOM 1936 N N . THR B 2 140 ? 101.678 73.468 134.387 1.00 105.95 140 THR B N 1
ATOM 1937 C CA . THR B 2 140 ? 101.497 74.474 133.349 1.00 103.61 140 THR B CA 1
ATOM 1938 C C . THR B 2 140 ? 100.061 74.539 132.846 1.00 101.88 140 THR B C 1
ATOM 1939 O O . THR B 2 140 ? 99.790 75.259 131.879 1.00 95.97 140 THR B O 1
ATOM 1943 N N . GLY B 2 141 ? 99.140 73.810 133.469 1.00 119.86 141 GLY B N 1
ATOM 1944 C CA . GLY B 2 141 ? 97.759 73.843 133.037 1.00 121.05 141 GLY B CA 1
ATOM 1945 C C . GLY B 2 141 ? 97.494 73.176 131.710 1.00 124.59 141 GLY B C 1
ATOM 1946 O O . GLY B 2 141 ? 96.473 73.462 131.079 1.00 128.80 141 GLY B O 1
ATOM 1947 N N . CYS B 2 142 ? 98.387 72.290 131.261 1.00 134.01 142 CYS B N 1
ATOM 1948 C CA . CYS B 2 142 ? 98.192 71.615 129.984 1.00 134.27 142 CYS B CA 1
ATOM 1949 C C . CYS B 2 142 ? 96.984 70.687 129.995 1.00 132.32 142 CYS B C 1
ATOM 1950 O O . CYS B 2 142 ? 96.486 70.328 128.923 1.00 134.96 142 CYS B O 1
ATOM 1953 N N . GLY B 2 143 ? 96.505 70.292 131.171 1.00 114.18 143 GLY B N 1
ATOM 1954 C CA . GLY B 2 143 ? 95.295 69.508 131.275 1.00 115.11 143 GLY B CA 1
ATOM 1955 C C . GLY B 2 143 ? 95.445 68.025 131.031 1.00 117.01 143 GLY B C 1
ATOM 1956 O O . GLY B 2 143 ? 94.431 67.347 130.822 1.00 117.67 143 GLY B O 1
ATOM 1957 N N . LYS B 2 144 ? 96.669 67.494 131.049 1.00 127.44 144 LYS B N 1
ATOM 1958 C CA . LYS B 2 144 ? 96.856 66.059 130.867 1.00 130.31 144 LYS B CA 1
ATOM 1959 C C . LYS B 2 144 ? 96.255 65.251 132.009 1.00 130.53 144 LYS B C 1
ATOM 1960 O O . LYS B 2 144 ? 96.072 64.038 131.864 1.00 131.73 144 LYS B O 1
ATOM 1966 N N . CYS B 2 145 ? 95.950 65.891 133.136 1.00 131.44 145 CYS B N 1
ATOM 1967 C CA . CYS B 2 145 ? 95.355 65.219 134.280 1.00 133.80 145 CYS B CA 1
ATOM 1968 C C . CYS B 2 145 ? 93.854 65.449 134.401 1.00 133.60 145 CYS B C 1
ATOM 1969 O O . CYS B 2 145 ? 93.205 64.765 135.198 1.00 134.36 145 CYS B O 1
ATOM 1972 N N . ARG B 2 146 ? 93.291 66.390 133.639 1.00 135.03 146 ARG B N 1
ATOM 1973 C CA . ARG B 2 146 ? 91.859 66.659 133.725 1.00 134.40 146 ARG B CA 1
ATOM 1974 C C . ARG B 2 146 ? 91.047 65.429 133.341 1.00 136.86 146 ARG B C 1
ATOM 1975 O O . ARG B 2 146 ? 90.309 64.870 134.161 1.00 134.44 146 ARG B O 1
ATOM 1983 N N . ASP B 2 147 ? 91.174 64.991 132.088 1.00 149.11 147 ASP B N 1
ATOM 1984 C CA . ASP B 2 147 ? 90.450 63.815 131.628 1.00 150.02 147 ASP B CA 1
ATOM 1985 C C . ASP B 2 147 ? 90.995 62.528 132.229 1.00 149.71 147 ASP B C 1
ATOM 1986 O O . ASP B 2 147 ? 90.304 61.504 132.200 1.00 150.57 147 ASP B O 1
ATOM 1991 N N . ALA B 2 148 ? 92.217 62.556 132.766 1.00 143.09 148 ALA B N 1
ATOM 1992 C CA . ALA B 2 148 ? 92.799 61.349 133.342 1.00 142.51 148 ALA B CA 1
ATOM 1993 C C . ALA B 2 148 ? 91.994 60.859 134.538 1.00 142.13 148 ALA B C 1
ATOM 1994 O O . ALA B 2 148 ? 91.768 59.654 134.692 1.00 140.65 148 ALA B O 1
ATOM 1996 N N . CYS B 2 149 ? 91.545 61.772 135.386 1.00 150.76 149 CYS B N 1
ATOM 1997 C CA . CYS B 2 149 ? 90.853 61.376 136.606 1.00 154.09 149 CYS B CA 1
ATOM 1998 C C . CYS B 2 149 ? 89.436 60.914 136.296 1.00 154.21 149 CYS B C 1
ATOM 1999 O O . CYS B 2 149 ? 88.641 61.698 135.760 1.00 153.28 149 CYS B O 1
ATOM 2002 N N . PRO B 2 150 ? 89.077 59.666 136.603 1.00 157.73 150 PRO B N 1
ATOM 2003 C CA . PRO B 2 150 ? 87.687 59.232 136.397 1.00 159.07 150 PRO B CA 1
ATOM 2004 C C . PRO B 2 150 ? 86.685 60.000 137.239 1.00 158.47 150 PRO B C 1
ATOM 2005 O O . PRO B 2 150 ? 85.546 60.202 136.800 1.00 159.17 150 PRO B O 1
ATOM 2009 N N . GLU B 2 151 ? 87.071 60.432 138.437 1.00 149.94 151 GLU B N 1
ATOM 2010 C CA . GLU B 2 151 ? 86.174 61.162 139.321 1.00 148.52 151 GLU B CA 1
ATOM 2011 C C . GLU B 2 151 ? 86.263 62.672 139.138 1.00 148.25 151 GLU B C 1
ATOM 2012 O O . GLU B 2 151 ? 85.597 63.409 139.873 1.00 147.84 151 GLU B O 1
ATOM 2018 N N . ASP B 2 152 ? 87.065 63.143 138.181 1.00 151.62 152 ASP B N 1
ATOM 2019 C CA . ASP B 2 152 ? 87.207 64.569 137.881 1.00 154.65 152 ASP B CA 1
ATOM 2020 C C . ASP B 2 152 ? 87.689 65.343 139.111 1.00 155.64 152 ASP B C 1
ATOM 2021 O O . ASP B 2 152 ? 87.000 66.210 139.652 1.00 154.02 152 ASP B O 1
ATOM 2026 N N . CYS B 2 153 ? 88.901 65.003 139.550 1.00 154.86 153 CYS B N 1
ATOM 2027 C CA . CYS B 2 153 ? 89.496 65.641 140.717 1.00 155.52 153 CYS B CA 1
ATOM 2028 C C . CYS B 2 153 ? 90.254 66.916 140.378 1.00 154.23 153 CYS B C 1
ATOM 2029 O O . CYS B 2 153 ? 90.286 67.843 141.195 1.00 152.29 153 CYS B O 1
ATOM 2032 N N . VAL B 2 154 ? 90.871 66.982 139.198 1.00 135.95 154 VAL B N 1
ATOM 2033 C CA . VAL B 2 154 ? 91.668 68.144 138.828 1.00 128.71 154 VAL B CA 1
ATOM 2034 C C . VAL B 2 154 ? 90.762 69.357 138.669 1.00 128.60 154 VAL B C 1
ATOM 2035 O O . VAL B 2 154 ? 89.705 69.287 138.030 1.00 133.08 154 VAL B O 1
ATOM 2039 N N . LEU B 2 155 ? 91.179 70.480 139.252 1.00 124.05 155 LEU B N 1
ATOM 2040 C CA . LEU B 2 155 ? 90.372 71.696 139.306 1.00 126.95 155 LEU B CA 1
ATOM 2041 C C . LEU B 2 155 ? 91.227 72.896 138.893 1.00 128.14 155 LEU B C 1
ATOM 2042 O O . LEU B 2 155 ? 91.370 73.862 139.643 1.00 130.39 155 LEU B O 1
ATOM 2047 N N . LEU B 2 156 ? 91.847 72.796 137.714 1.00 126.63 156 LEU B N 1
ATOM 2048 C CA . LEU B 2 156 ? 92.677 73.862 137.155 1.00 128.25 156 LEU B CA 1
ATOM 2049 C C . LEU B 2 156 ? 92.079 75.238 137.417 1.00 129.07 156 LEU B C 1
ATOM 2050 O O . LEU B 2 156 ? 90.915 75.495 137.101 1.00 127.54 156 LEU B O 1
ATOM 2055 N N . ILE B 2 157 ? 92.887 76.118 137.999 1.00 131.63 157 ILE B N 1
ATOM 2056 C CA . ILE B 2 157 ? 92.433 77.448 138.403 1.00 125.20 157 ILE B CA 1
ATOM 2057 C C . ILE B 2 157 ? 93.510 78.467 138.071 1.00 122.58 157 ILE B C 1
ATOM 2058 O O . ILE B 2 157 ? 94.703 78.142 138.013 1.00 123.77 157 ILE B O 1
ATOM 2063 N N . PRO B 2 158 ? 93.113 79.718 137.849 1.00 133.08 158 PRO B N 1
ATOM 2064 C CA . PRO B 2 158 ? 94.103 80.777 137.633 1.00 134.44 158 PRO B CA 1
ATOM 2065 C C . PRO B 2 158 ? 94.982 80.971 138.858 1.00 136.17 158 PRO B C 1
ATOM 2066 O O . PRO B 2 158 ? 94.562 80.780 140.002 1.00 137.15 158 PRO B O 1
ATOM 2070 N N . GLN B 2 159 ? 96.229 81.355 138.598 1.00 136.87 159 GLN B N 1
ATOM 2071 C CA . GLN B 2 159 ? 97.193 81.540 139.674 1.00 137.46 159 GLN B CA 1
ATOM 2072 C C . GLN B 2 159 ? 96.835 82.768 140.502 1.00 137.24 159 GLN B C 1
ATOM 2073 O O . GLN B 2 159 ? 96.554 83.840 139.956 1.00 132.71 159 GLN B O 1
ATOM 2079 N N . GLU B 2 160 ? 96.848 82.609 141.822 1.00 135.92 160 GLU B N 1
ATOM 2080 C CA . GLU B 2 160 ? 96.483 83.681 142.735 1.00 132.69 160 GLU B CA 1
ATOM 2081 C C . GLU B 2 160 ? 97.655 84.633 142.927 1.00 132.38 160 GLU B C 1
ATOM 2082 O O . GLU B 2 160 ? 98.818 84.252 142.761 1.00 132.12 160 GLU B O 1
ATOM 2088 N N . GLN B 2 161 ? 97.339 85.879 143.268 1.00 112.95 161 GLN B N 1
ATOM 2089 C CA . GLN B 2 161 ? 98.374 86.871 143.518 1.00 110.56 161 GLN B CA 1
ATOM 2090 C C . GLN B 2 161 ? 98.888 86.748 144.946 1.00 109.21 161 GLN B C 1
ATOM 2091 O O . GLN B 2 161 ? 98.104 86.721 145.900 1.00 112.60 161 GLN B O 1
ATOM 2097 N N . THR B 2 162 ? 100.207 86.675 145.093 1.00 100.18 162 THR B N 1
ATOM 2098 C CA . THR B 2 162 ? 100.849 86.592 146.397 1.00 102.65 162 THR B CA 1
ATOM 2099 C C . THR B 2 162 ? 101.926 87.666 146.486 1.00 96.43 162 THR B C 1
ATOM 2100 O O . THR B 2 162 ? 102.220 88.365 145.512 1.00 102.88 162 THR B O 1
ATOM 2104 N N . LEU B 2 163 ? 102.518 87.793 147.675 1.00 81.50 163 LEU B N 1
ATOM 2105 C CA . LEU B 2 163 ? 103.492 88.855 147.908 1.00 87.80 163 LEU B CA 1
ATOM 2106 C C . LEU B 2 163 ? 104.717 88.694 147.017 1.00 96.74 163 LEU B C 1
ATOM 2107 O O . LEU B 2 163 ? 105.247 89.682 146.496 1.00 103.43 163 LEU B O 1
ATOM 2112 N N . ASP B 2 164 ? 105.185 87.458 146.829 1.00 96.16 164 ASP B N 1
ATOM 2113 C CA . ASP B 2 164 ? 106.381 87.241 146.024 1.00 98.81 164 ASP B CA 1
ATOM 2114 C C . ASP B 2 164 ? 106.134 87.475 144.540 1.00 99.39 164 ASP B C 1
ATOM 2115 O O . ASP B 2 164 ? 107.092 87.693 143.792 1.00 101.55 164 ASP B O 1
ATOM 2120 N N . THR B 2 165 ? 104.877 87.440 144.098 1.00 85.22 165 THR B N 1
ATOM 2121 C CA . THR B 2 165 ? 104.528 87.682 142.704 1.00 79.68 165 THR B CA 1
ATOM 2122 C C . THR B 2 165 ? 103.928 89.066 142.494 1.00 81.57 165 THR B C 1
ATOM 2123 O O . THR B 2 165 ? 103.036 89.238 141.657 1.00 88.07 165 THR B O 1
ATOM 2127 N N . TRP B 2 166 ? 104.402 90.059 143.239 1.00 60.99 166 TRP B N 1
ATOM 2128 C CA . TRP B 2 166 ? 103.887 91.418 143.166 1.00 62.65 166 TRP B CA 1
ATOM 2129 C C . TRP B 2 166 ? 104.897 92.302 142.451 1.00 68.40 166 TRP B C 1
ATOM 2130 O O . TRP B 2 166 ? 106.087 92.288 142.784 1.00 67.14 166 TRP B O 1
ATOM 2141 N N . ARG B 2 167 ? 104.422 93.065 141.470 1.00 67.08 167 ARG B N 1
ATOM 2142 C CA . ARG B 2 167 ? 105.257 93.979 140.707 1.00 62.89 167 ARG B CA 1
ATOM 2143 C C . ARG B 2 167 ? 104.644 95.370 140.744 1.00 64.03 167 ARG B C 1
ATOM 2144 O O . ARG B 2 167 ? 103.429 95.526 140.887 1.00 71.16 167 ARG B O 1
ATOM 2152 N N . TRP B 2 168 ? 105.498 96.381 140.620 1.00 48.28 168 TRP B N 1
ATOM 2153 C CA . TRP B 2 168 ? 105.024 97.756 140.599 1.00 47.83 168 TRP B CA 1
ATOM 2154 C C . TRP B 2 168 ? 104.243 98.036 139.322 1.00 53.90 168 TRP B C 1
ATOM 2155 O O . TRP B 2 168 ? 104.495 97.446 138.269 1.00 62.23 168 TRP B O 1
ATOM 2166 N N . ASP B 2 169 ? 103.285 98.948 139.425 1.00 71.99 169 ASP B N 1
ATOM 2167 C CA . ASP B 2 169 ? 102.446 99.328 138.300 1.00 72.95 169 ASP B CA 1
ATOM 2168 C C . ASP B 2 169 ? 103.052 100.513 137.561 1.00 74.92 169 ASP B C 1
ATOM 2169 O O . ASP B 2 169 ? 103.719 101.366 138.152 1.00 80.39 169 ASP B O 1
ATOM 2174 N N . LYS B 2 170 ? 102.813 100.551 136.258 1.00 64.15 170 LYS B N 1
ATOM 2175 C CA . LYS B 2 170 ? 103.338 101.627 135.434 1.00 63.35 170 LYS B CA 1
ATOM 2176 C C . LYS B 2 170 ? 102.679 102.952 135.813 1.00 68.77 170 LYS B C 1
ATOM 2177 O O . LYS B 2 170 ? 101.474 102.992 136.080 1.00 80.91 170 LYS B O 1
ATOM 2183 N N . PRO B 2 171 ? 103.440 104.045 135.861 1.00 58.76 171 PRO B N 1
ATOM 2184 C CA . PRO B 2 171 ? 102.830 105.355 136.111 1.00 62.30 171 PRO B CA 1
ATOM 2185 C C . PRO B 2 171 ? 101.812 105.703 135.036 1.00 67.67 171 PRO B C 1
ATOM 2186 O O . PRO B 2 171 ? 101.945 105.314 133.874 1.00 86.52 171 PRO B O 1
ATOM 2190 N N . ALA B 2 172 ? 100.781 106.446 135.444 1.00 81.00 172 ALA B N 1
ATOM 2191 C CA . ALA B 2 172 ? 99.603 106.624 134.599 1.00 94.56 172 ALA B CA 1
ATOM 2192 C C . ALA B 2 172 ? 99.954 107.308 133.282 1.00 98.01 172 ALA B C 1
ATOM 2193 O O . ALA B 2 172 ? 99.854 106.703 132.209 1.00 102.59 172 ALA B O 1
ATOM 2195 N N . ALA B 2 173 ? 100.390 108.563 133.347 1.00 112.58 173 ALA B N 1
ATOM 2196 C CA . ALA B 2 173 ? 100.674 109.349 132.151 1.00 111.14 173 ALA B CA 1
ATOM 2197 C C . ALA B 2 173 ? 101.327 110.655 132.585 1.00 115.96 173 ALA B C 1
ATOM 2198 O O . ALA B 2 173 ? 101.399 110.973 133.776 1.00 122.01 173 ALA B O 1
ATOM 2200 N N . ALA B 2 174 ? 101.796 111.411 131.598 1.00 130.11 174 ALA B N 1
ATOM 2201 C CA . ALA B 2 174 ? 102.423 112.702 131.849 1.00 134.09 174 ALA B CA 1
ATOM 2202 C C . ALA B 2 174 ? 101.557 113.835 131.312 1.00 135.77 174 ALA B C 1
ATOM 2203 O O . ALA B 2 174 ? 100.812 113.660 130.348 1.00 136.13 174 ALA B O 1
ATOM 2206 N N . PHE C 3 3 ? 143.525 107.409 155.901 1.00 153.99 3 PHE C N 1
ATOM 2207 C CA . PHE C 3 3 ? 143.863 107.807 154.541 1.00 156.37 3 PHE C CA 1
ATOM 2208 C C . PHE C 3 3 ? 143.353 109.213 154.253 1.00 157.04 3 PHE C C 1
ATOM 2209 O O . PHE C 3 3 ? 143.278 110.053 155.149 1.00 156.18 3 PHE C O 1
ATOM 2217 N N . ASN C 3 4 ? 143.002 109.464 152.993 1.00 153.87 4 ASN C N 1
ATOM 2218 C CA . ASN C 3 4 ? 142.436 110.742 152.584 1.00 152.49 4 ASN C CA 1
ATOM 2219 C C . ASN C 3 4 ? 141.168 110.485 151.787 1.00 150.53 4 ASN C C 1
ATOM 2220 O O . ASN C 3 4 ? 141.142 109.604 150.922 1.00 149.72 4 ASN C O 1
ATOM 2225 N N . LEU C 3 5 ? 140.124 111.252 152.083 1.00 117.70 5 LEU C N 1
ATOM 2226 C CA . LEU C 3 5 ? 138.837 111.056 151.432 1.00 116.26 5 LEU C CA 1
ATOM 2227 C C . LEU C 3 5 ? 138.891 111.512 149.982 1.00 118.66 5 LEU C C 1
ATOM 2228 O O . LEU C 3 5 ? 139.374 112.607 149.681 1.00 122.36 5 LEU C O 1
ATOM 2233 N N . SER C 3 6 ? 138.386 110.669 149.083 1.00 114.73 6 SER C N 1
ATOM 2234 C CA . SER C 3 6 ? 138.211 111.063 147.693 1.00 114.20 6 SER C CA 1
ATOM 2235 C C . SER C 3 6 ? 136.881 111.785 147.535 1.00 116.07 6 SER C C 1
ATOM 2236 O O . SER C 3 6 ? 136.220 112.102 148.529 1.00 116.30 6 SER C O 1
ATOM 2239 N N . SER C 3 7 ? 136.477 112.049 146.297 1.00 109.26 7 SER C N 1
ATOM 2240 C CA . SER C 3 7 ? 135.216 112.725 146.031 1.00 111.07 7 SER C CA 1
ATOM 2241 C C . SER C 3 7 ? 134.375 111.858 145.112 1.00 111.88 7 SER C C 1
ATOM 2242 O O . SER C 3 7 ? 134.828 111.477 144.029 1.00 110.37 7 SER C O 1
ATOM 2245 N N . ILE C 3 8 ? 133.156 111.546 145.545 1.00 95.60 8 ILE C N 1
ATOM 2246 C CA . ILE C 3 8 ? 132.242 110.764 144.724 1.00 89.78 8 ILE C CA 1
ATOM 2247 C C . ILE C 3 8 ? 131.597 111.699 143.713 1.00 90.68 8 ILE C C 1
ATOM 2248 O O . ILE C 3 8 ? 131.682 112.925 143.842 1.00 90.81 8 ILE C O 1
ATOM 2253 N N . ARG C 3 9 ? 130.953 111.130 142.701 1.00 79.10 9 ARG C N 1
ATOM 2254 C CA . ARG C 3 9 ? 130.320 111.896 141.639 1.00 80.36 9 ARG C CA 1
ATOM 2255 C C . ARG C 3 9 ? 128.815 111.883 141.845 1.00 82.03 9 ARG C C 1
ATOM 2256 O O . ARG C 3 9 ? 128.222 110.818 142.035 1.00 86.48 9 ARG C O 1
ATOM 2264 N N . GLY C 3 10 ? 128.205 113.064 141.814 1.00 73.45 10 GLY C N 1
ATOM 2265 C CA . GLY C 3 10 ? 126.774 113.179 141.996 1.00 69.33 10 GLY C CA 1
ATOM 2266 C C . GLY C 3 10 ? 126.372 113.170 143.457 1.00 71.91 10 GLY C C 1
ATOM 2267 O O . GLY C 3 10 ? 127.180 112.981 144.366 1.00 73.70 10 GLY C O 1
ATOM 2268 N N . GLY C 3 11 ? 125.079 113.381 143.678 1.00 74.38 11 GLY C N 1
ATOM 2269 C CA . GLY C 3 11 ? 124.543 113.446 145.022 1.00 67.32 11 GLY C CA 1
ATOM 2270 C C . GLY C 3 11 ? 123.805 114.740 145.290 1.00 75.53 11 GLY C C 1
ATOM 2271 O O . GLY C 3 11 ? 124.025 115.740 144.602 1.00 84.28 11 GLY C O 1
ATOM 2272 N N . VAL C 3 12 ? 122.927 114.737 146.293 1.00 72.70 12 VAL C N 1
ATOM 2273 C CA . VAL C 3 12 ? 122.127 115.902 146.638 1.00 70.90 12 VAL C CA 1
ATOM 2274 C C . VAL C 3 12 ? 122.266 116.176 148.128 1.00 73.98 12 VAL C C 1
ATOM 2275 O O . VAL C 3 12 ? 122.841 115.388 148.880 1.00 83.85 12 VAL C O 1
ATOM 2279 N N . HIS C 3 13 ? 121.718 117.312 148.549 1.00 76.74 13 HIS C N 1
ATOM 2280 C CA . HIS C 3 13 ? 121.746 117.706 149.950 1.00 79.35 13 HIS C CA 1
ATOM 2281 C C . HIS C 3 13 ? 120.329 117.980 150.437 1.00 82.37 13 HIS C C 1
ATOM 2282 O O . HIS C 3 13 ? 119.938 119.144 150.586 1.00 85.43 13 HIS C O 1
ATOM 2289 N N . PRO C 3 14 ? 119.533 116.946 150.691 1.00 69.94 14 PRO C N 1
ATOM 2290 C CA . PRO C 3 14 ? 118.176 117.169 151.191 1.00 73.13 14 PRO C CA 1
ATOM 2291 C C . PRO C 3 14 ? 118.192 117.693 152.617 1.00 82.13 14 PRO C C 1
ATOM 2292 O O . PRO C 3 14 ? 119.184 117.583 153.340 1.00 85.88 14 PRO C O 1
ATOM 2296 N N . ALA C 3 15 ? 117.069 118.287 153.011 1.00 82.78 15 ALA C N 1
ATOM 2297 C CA . ALA C 3 15 ? 116.925 118.782 154.373 1.00 75.80 15 ALA C CA 1
ATOM 2298 C C . ALA C 3 15 ? 117.083 117.634 155.359 1.00 82.38 15 ALA C C 1
ATOM 2299 O O . ALA C 3 15 ? 116.373 116.627 155.272 1.00 85.67 15 ALA C O 1
ATOM 2301 N N . ALA C 3 16 ? 118.019 117.787 156.297 1.00 85.66 16 ALA C N 1
ATOM 2302 C CA . ALA C 3 16 ? 118.356 116.687 157.195 1.00 90.07 16 ALA C CA 1
ATOM 2303 C C . ALA C 3 16 ? 117.188 116.338 158.108 1.00 90.51 16 ALA C C 1
ATOM 2304 O O . ALA C 3 16 ? 116.800 115.169 158.212 1.00 91.16 16 ALA C O 1
ATOM 2306 N N . HIS C 3 17 ? 116.612 117.342 158.772 1.00 90.56 17 HIS C N 1
ATOM 2307 C CA . HIS C 3 17 ? 115.527 117.143 159.733 1.00 87.94 17 HIS C CA 1
ATOM 2308 C C . HIS C 3 17 ? 115.911 116.146 160.822 1.00 92.22 17 HIS C C 1
ATOM 2309 O O . HIS C 3 17 ? 115.069 115.393 161.312 1.00 95.88 17 HIS C O 1
ATOM 2316 N N . LYS C 3 18 ? 117.188 116.120 161.197 1.00 97.06 18 LYS C N 1
ATOM 2317 C CA . LYS C 3 18 ? 117.673 115.199 162.215 1.00 97.35 18 LYS C CA 1
ATOM 2318 C C . LYS C 3 18 ? 117.757 115.821 163.601 1.00 103.99 18 LYS C C 1
ATOM 2319 O O . LYS C 3 18 ? 118.012 115.098 164.570 1.00 108.30 18 LYS C O 1
ATOM 2325 N N . ASP C 3 19 ? 117.553 117.130 163.723 1.00 120.31 19 ASP C N 1
ATOM 2326 C CA . ASP C 3 19 ? 117.767 117.822 164.985 1.00 118.97 19 ASP C CA 1
ATOM 2327 C C . ASP C 3 19 ? 116.569 117.766 165.922 1.00 121.29 19 ASP C C 1
ATOM 2328 O O . ASP C 3 19 ? 116.706 118.131 167.094 1.00 122.89 19 ASP C O 1
ATOM 2333 N N . LEU C 3 20 ? 115.406 117.323 165.448 1.00 119.68 20 LEU C N 1
ATOM 2334 C CA . LEU C 3 20 ? 114.221 117.274 166.294 1.00 121.03 20 LEU C CA 1
ATOM 2335 C C . LEU C 3 20 ? 114.044 115.939 167.004 1.00 121.26 20 LEU C C 1
ATOM 2336 O O . LEU C 3 20 ? 113.176 115.831 167.876 1.00 121.83 20 LEU C O 1
ATOM 2341 N N . SER C 3 21 ? 114.840 114.929 166.662 1.00 112.19 21 SER C N 1
ATOM 2342 C CA . SER C 3 21 ? 114.725 113.611 167.270 1.00 112.69 21 SER C CA 1
ATOM 2343 C C . SER C 3 21 ? 116.008 113.113 167.913 1.00 112.28 21 SER C C 1
ATOM 2344 O O . SER C 3 21 ? 115.939 112.297 168.833 1.00 115.97 21 SER C O 1
ATOM 2347 N N . ALA C 3 22 ? 117.170 113.577 167.463 1.00 109.75 22 ALA C N 1
ATOM 2348 C CA . ALA C 3 22 ? 118.437 113.142 168.047 1.00 109.85 22 ALA C CA 1
ATOM 2349 C C . ALA C 3 22 ? 118.820 114.001 169.246 1.00 116.20 22 ALA C C 1
ATOM 2350 O O . ALA C 3 22 ? 119.927 114.529 169.336 1.00 119.82 22 ALA C O 1
ATOM 2352 N N . ALA C 3 23 ? 117.888 114.144 170.184 1.00 114.34 23 ALA C N 1
ATOM 2353 C CA . ALA C 3 23 ? 118.142 114.826 171.446 1.00 109.89 23 ALA C CA 1
ATOM 2354 C C . ALA C 3 23 ? 117.832 113.947 172.645 1.00 112.10 23 ALA C C 1
ATOM 2355 O O . ALA C 3 23 ? 118.664 113.823 173.551 1.00 113.08 23 ALA C O 1
ATOM 2357 N N . LEU C 3 24 ? 116.656 113.328 172.672 1.00 111.20 24 LEU C N 1
ATOM 2358 C CA . LEU C 3 24 ? 116.289 112.436 173.758 1.00 111.10 24 LEU C CA 1
ATOM 2359 C C . LEU C 3 24 ? 117.032 111.108 173.630 1.00 113.07 24 LEU C C 1
ATOM 2360 O O . LEU C 3 24 ? 117.294 110.639 172.520 1.00 114.15 24 LEU C O 1
ATOM 2365 N N . PRO C 3 25 ? 117.380 110.483 174.751 1.00 105.47 25 PRO C N 1
ATOM 2366 C CA . PRO C 3 25 ? 118.045 109.178 174.694 1.00 103.79 25 PRO C CA 1
ATOM 2367 C C . PRO C 3 25 ? 117.107 108.106 174.160 1.00 105.43 25 PRO C C 1
ATOM 2368 O O . PRO C 3 25 ? 115.912 108.323 173.954 1.00 104.64 25 PRO C O 1
ATOM 2372 N N . ILE C 3 26 ? 117.676 106.923 173.933 1.00 96.27 26 ILE C N 1
ATOM 2373 C CA . ILE C 3 26 ? 116.905 105.808 173.396 1.00 94.53 26 ILE C CA 1
ATOM 2374 C C . ILE C 3 26 ? 115.858 105.389 174.420 1.00 97.64 26 ILE C C 1
ATOM 2375 O O . ILE C 3 26 ? 116.187 105.023 175.554 1.00 98.20 26 ILE C O 1
ATOM 2380 N N . GLY C 3 27 ? 114.590 105.443 174.022 1.00 105.38 27 GLY C N 1
ATOM 2381 C CA . GLY C 3 27 ? 113.505 105.062 174.896 1.00 101.10 27 GLY C CA 1
ATOM 2382 C C . GLY C 3 27 ? 113.303 103.562 174.943 1.00 103.07 27 GLY C C 1
ATOM 2383 O O . GLY C 3 27 ? 114.034 102.777 174.340 1.00 108.27 27 GLY C O 1
ATOM 2384 N N . SER C 3 28 ? 112.273 103.162 175.681 1.00 108.58 28 SER C N 1
ATOM 2385 C CA . SER C 3 28 ? 111.937 101.760 175.857 1.00 109.27 28 SER C CA 1
ATOM 2386 C C . SER C 3 28 ? 110.444 101.568 175.639 1.00 108.19 28 SER C C 1
ATOM 2387 O O . SER C 3 28 ? 109.654 102.511 175.729 1.00 106.73 28 SER C O 1
ATOM 2390 N N . LEU C 3 29 ? 110.066 100.326 175.351 1.00 108.94 29 LEU C N 1
ATOM 2391 C CA . LEU C 3 29 ? 108.690 99.986 175.050 1.00 110.01 29 LEU C CA 1
ATOM 2392 C C . LEU C 3 29 ? 108.127 99.020 176.082 1.00 114.05 29 LEU C C 1
ATOM 2393 O O . LEU C 3 29 ? 108.788 98.038 176.438 1.00 115.25 29 LEU C O 1
ATOM 2398 N N . PRO C 3 30 ? 106.919 99.269 176.584 1.00 114.99 30 PRO C N 1
ATOM 2399 C CA . PRO C 3 30 ? 106.218 98.230 177.342 1.00 112.38 30 PRO C CA 1
ATOM 2400 C C . PRO C 3 30 ? 105.903 97.053 176.434 1.00 115.73 30 PRO C C 1
ATOM 2401 O O . PRO C 3 30 ? 105.669 97.215 175.235 1.00 114.27 30 PRO C O 1
ATOM 2405 N N . LEU C 3 31 ? 105.907 95.861 177.013 1.00 123.32 31 LEU C N 1
ATOM 2406 C CA . LEU C 3 31 ? 105.701 94.657 176.217 1.00 121.54 31 LEU C CA 1
ATOM 2407 C C . LEU C 3 31 ? 104.290 94.643 175.647 1.00 122.09 31 LEU C C 1
ATOM 2408 O O . LEU C 3 31 ? 103.320 94.670 176.416 1.00 124.55 31 LEU C O 1
ATOM 2413 N N . PRO C 3 32 ? 104.125 94.602 174.329 1.00 111.37 32 PRO C N 1
ATOM 2414 C CA . PRO C 3 32 ? 102.784 94.553 173.746 1.00 112.07 32 PRO C CA 1
ATOM 2415 C C . PRO C 3 32 ? 102.160 93.185 173.948 1.00 110.45 32 PRO C C 1
ATOM 2416 O O . PRO C 3 32 ? 102.871 92.206 174.222 1.00 108.52 32 PRO C O 1
ATOM 2420 N N . PRO C 3 33 ? 100.834 93.074 173.834 1.00 103.47 33 PRO C N 1
ATOM 2421 C CA . PRO C 3 33 ? 100.179 91.781 174.079 1.00 101.25 33 PRO C CA 1
ATOM 2422 C C . PRO C 3 33 ? 100.610 90.692 173.109 1.00 104.46 33 PRO C C 1
ATOM 2423 O O . PRO C 3 33 ? 100.991 89.598 173.537 1.00 110.58 33 PRO C O 1
ATOM 2427 N N . ARG C 3 34 ? 100.558 90.967 171.807 1.00 102.73 34 ARG C N 1
ATOM 2428 C CA . ARG C 3 34 ? 100.866 89.956 170.805 1.00 102.19 34 ARG C CA 1
ATOM 2429 C C . ARG C 3 34 ? 101.813 90.519 169.757 1.00 102.64 34 ARG C C 1
ATOM 2430 O O . ARG C 3 34 ? 101.713 91.688 169.377 1.00 106.09 34 ARG C O 1
ATOM 2438 N N . LEU C 3 35 ? 102.730 89.673 169.299 1.00 89.14 35 LEU C N 1
ATOM 2439 C CA . LEU C 3 35 ? 103.693 90.006 168.260 1.00 88.25 35 LEU C CA 1
ATOM 2440 C C . LEU C 3 35 ? 103.401 89.184 167.014 1.00 92.04 35 LEU C C 1
ATOM 2441 O O . LEU C 3 35 ? 102.996 88.021 167.109 1.00 98.34 35 LEU C O 1
ATOM 2446 N N . TYR C 3 36 ? 103.613 89.787 165.849 1.00 91.56 36 TYR C N 1
ATOM 2447 C CA . TYR C 3 36 ? 103.499 89.097 164.569 1.00 90.49 36 TYR C CA 1
ATOM 2448 C C . TYR C 3 36 ? 104.892 89.002 163.963 1.00 91.73 36 TYR C C 1
ATOM 2449 O O . TYR C 3 36 ? 105.484 90.022 163.595 1.00 97.04 36 TYR C O 1
ATOM 2458 N N . LEU C 3 37 ? 105.412 87.783 163.857 1.00 80.50 37 LEU C N 1
ATOM 2459 C CA . LEU C 3 37 ? 106.742 87.562 163.304 1.00 80.36 37 LEU C CA 1
ATOM 2460 C C . LEU C 3 37 ? 106.619 86.935 161.926 1.00 82.65 37 LEU C C 1
ATOM 2461 O O . LEU C 3 37 ? 106.292 85.742 161.825 1.00 90.89 37 LEU C O 1
ATOM 2466 N N . PRO C 3 38 ? 106.843 87.680 160.846 1.00 83.57 38 PRO C N 1
ATOM 2467 C CA . PRO C 3 38 ? 106.918 87.049 159.527 1.00 87.85 38 PRO C CA 1
ATOM 2468 C C . PRO C 3 38 ? 108.094 86.089 159.463 1.00 90.35 38 PRO C C 1
ATOM 2469 O O . PRO C 3 38 ? 109.148 86.325 160.057 1.00 96.08 38 PRO C O 1
ATOM 2473 N N . LEU C 3 39 ? 107.904 84.990 158.738 1.00 89.58 39 LEU C N 1
ATOM 2474 C CA . LEU C 3 39 ? 108.965 84.002 158.607 1.00 86.70 39 LEU C CA 1
ATOM 2475 C C . LEU C 3 39 ? 110.051 84.425 157.630 1.00 88.77 39 LEU C C 1
ATOM 2476 O O . LEU C 3 39 ? 111.114 83.797 157.603 1.00 94.09 39 LEU C O 1
ATOM 2481 N N . ARG C 3 40 ? 109.816 85.465 156.833 1.00 93.49 40 ARG C N 1
ATOM 2482 C CA . ARG C 3 40 ? 110.799 85.965 155.873 1.00 96.23 40 ARG C CA 1
ATOM 2483 C C . ARG C 3 40 ? 111.106 87.416 156.224 1.00 101.75 40 ARG C C 1
ATOM 2484 O O . ARG C 3 40 ? 110.484 88.340 155.694 1.00 105.56 40 ARG C O 1
ATOM 2492 N N . GLN C 3 41 ? 112.067 87.613 157.122 1.00 92.56 41 GLN C N 1
ATOM 2493 C CA . GLN C 3 41 ? 112.566 88.936 157.461 1.00 88.44 41 GLN C CA 1
ATOM 2494 C C . GLN C 3 41 ? 113.934 89.203 156.854 1.00 90.52 41 GLN C C 1
ATOM 2495 O O . GLN C 3 41 ? 114.625 90.131 157.284 1.00 94.64 41 GLN C O 1
ATOM 2501 N N . HIS C 3 42 ? 114.338 88.407 155.869 1.00 90.17 42 HIS C N 1
ATOM 2502 C CA . HIS C 3 42 ? 115.687 88.442 155.329 1.00 86.93 42 HIS C CA 1
ATOM 2503 C C . HIS C 3 42 ? 115.606 88.351 153.812 1.00 90.03 42 HIS C C 1
ATOM 2504 O O . HIS C 3 42 ? 114.529 88.449 153.216 1.00 92.93 42 HIS C O 1
ATOM 2511 N N . ALA C 3 43 ? 116.761 88.164 153.186 1.00 94.87 43 ALA C N 1
ATOM 2512 C CA . ALA C 3 43 ? 116.853 87.872 151.766 1.00 97.37 43 ALA C CA 1
ATOM 2513 C C . ALA C 3 43 ? 117.115 86.386 151.564 1.00 100.81 43 ALA C C 1
ATOM 2514 O O . ALA C 3 43 ? 117.721 85.718 152.405 1.00 103.85 43 ALA C O 1
ATOM 2516 N N . GLY C 3 44 ? 116.649 85.871 150.431 1.00 102.51 44 GLY C N 1
ATOM 2517 C CA . GLY C 3 44 ? 116.805 84.460 150.139 1.00 100.20 44 GLY C CA 1
ATOM 2518 C C . GLY C 3 44 ? 115.614 83.628 150.565 1.00 101.13 44 GLY C C 1
ATOM 2519 O O . GLY C 3 44 ? 114.486 84.124 150.608 1.00 102.82 44 GLY C O 1
ATOM 2520 N N . ALA C 3 45 ? 115.855 82.359 150.884 1.00 104.83 45 ALA C N 1
ATOM 2521 C CA . ALA C 3 45 ? 114.772 81.442 151.200 1.00 105.29 45 ALA C CA 1
ATOM 2522 C C . ALA C 3 45 ? 114.126 81.789 152.539 1.00 104.17 45 ALA C C 1
ATOM 2523 O O . ALA C 3 45 ? 114.723 82.430 153.408 1.00 107.98 45 ALA C O 1
ATOM 2525 N N . GLU C 3 46 ? 112.883 81.344 152.694 1.00 105.60 46 GLU C N 1
ATOM 2526 C CA . GLU C 3 46 ? 112.101 81.593 153.895 1.00 104.46 46 GLU C CA 1
ATOM 2527 C C . GLU C 3 46 ? 112.294 80.463 154.897 1.00 106.54 46 GLU C C 1
ATOM 2528 O O . GLU C 3 46 ? 112.297 79.285 154.529 1.00 113.38 46 GLU C O 1
ATOM 2534 N N . ALA C 3 47 ? 112.457 80.829 156.165 1.00 93.99 47 ALA C N 1
ATOM 2535 C CA . ALA C 3 47 ? 112.680 79.842 157.209 1.00 93.97 47 ALA C CA 1
ATOM 2536 C C . ALA C 3 47 ? 111.420 79.014 157.451 1.00 97.16 47 ALA C C 1
ATOM 2537 O O . ALA C 3 47 ? 110.299 79.429 157.146 1.00 101.30 47 ALA C O 1
ATOM 2539 N N . LEU C 3 48 ? 111.622 77.821 158.016 1.00 97.91 48 LEU C N 1
ATOM 2540 C CA . LEU C 3 48 ? 110.554 76.875 158.289 1.00 96.53 48 LEU C CA 1
ATOM 2541 C C . LEU C 3 48 ? 110.294 76.772 159.786 1.00 100.35 48 LEU C C 1
ATOM 2542 O O . LEU C 3 48 ? 111.239 76.625 160.569 1.00 105.34 48 LEU C O 1
ATOM 2547 N N . PRO C 3 49 ? 109.035 76.843 160.211 1.00 98.29 49 PRO C N 1
ATOM 2548 C CA . PRO C 3 49 ? 108.739 76.813 161.646 1.00 100.41 49 PRO C CA 1
ATOM 2549 C C . PRO C 3 49 ? 109.083 75.473 162.273 1.00 101.88 49 PRO C C 1
ATOM 2550 O O . PRO C 3 49 ? 108.985 74.418 161.642 1.00 105.94 49 PRO C O 1
ATOM 2554 N N . MET C 3 50 ? 109.492 75.528 163.543 1.00 104.15 50 MET C N 1
ATOM 2555 C CA . MET C 3 50 ? 109.806 74.331 164.309 1.00 104.87 50 MET C CA 1
ATOM 2556 C C . MET C 3 50 ? 108.801 74.026 165.408 1.00 108.89 50 MET C C 1
ATOM 2557 O O . MET C 3 50 ? 108.794 72.902 165.917 1.00 112.24 50 MET C O 1
ATOM 2562 N N . VAL C 3 51 ? 107.962 74.985 165.783 1.00 113.56 51 VAL C N 1
ATOM 2563 C CA . VAL C 3 51 ? 107.030 74.817 166.884 1.00 115.55 51 VAL C CA 1
ATOM 2564 C C . VAL C 3 51 ? 105.622 74.635 166.325 1.00 118.64 51 VAL C C 1
ATOM 2565 O O . VAL C 3 51 ? 105.369 74.818 165.134 1.00 121.46 51 VAL C O 1
ATOM 2569 N N . ALA C 3 52 ? 104.701 74.263 167.206 1.00 124.69 52 ALA C N 1
ATOM 2570 C CA . ALA C 3 52 ? 103.302 74.069 166.861 1.00 123.16 52 ALA C CA 1
ATOM 2571 C C . ALA C 3 52 ? 102.441 75.049 167.647 1.00 124.72 52 ALA C C 1
ATOM 2572 O O . ALA C 3 52 ? 102.925 75.792 168.504 1.00 125.76 52 ALA C O 1
ATOM 2574 N N . VAL C 3 53 ? 101.145 75.050 167.336 1.00 122.25 53 VAL C N 1
ATOM 2575 C CA . VAL C 3 53 ? 100.214 75.938 168.018 1.00 121.62 53 VAL C CA 1
ATOM 2576 C C . VAL C 3 53 ? 100.049 75.497 169.466 1.00 121.32 53 VAL C C 1
ATOM 2577 O O . VAL C 3 53 ? 99.880 74.305 169.758 1.00 122.86 53 VAL C O 1
ATOM 2581 N N . GLY C 3 54 ? 100.101 76.461 170.383 1.00 124.67 54 GLY C N 1
ATOM 2582 C CA . GLY C 3 54 ? 99.916 76.192 171.792 1.00 124.22 54 GLY C CA 1
ATOM 2583 C C . GLY C 3 54 ? 101.179 75.926 172.580 1.00 124.45 54 GLY C C 1
ATOM 2584 O O . GLY C 3 54 ? 101.101 75.778 173.807 1.00 125.42 54 GLY C O 1
ATOM 2585 N N . ASP C 3 55 ? 102.335 75.859 171.928 1.00 128.38 55 ASP C N 1
ATOM 2586 C CA . ASP C 3 55 ? 103.578 75.611 172.642 1.00 129.41 55 ASP C CA 1
ATOM 2587 C C . ASP C 3 55 ? 103.990 76.837 173.448 1.00 129.20 55 ASP C C 1
ATOM 2588 O O . ASP C 3 55 ? 103.631 77.972 173.125 1.00 129.30 55 ASP C O 1
ATOM 2593 N N . LYS C 3 56 ? 104.755 76.598 174.509 1.00 120.99 56 LYS C N 1
ATOM 2594 C CA . LYS C 3 56 ? 105.295 77.661 175.346 1.00 119.63 56 LYS C CA 1
ATOM 2595 C C . LYS C 3 56 ? 106.761 77.863 174.986 1.00 121.64 56 LYS C C 1
ATOM 2596 O O . LYS C 3 56 ? 107.548 76.912 175.017 1.00 120.70 56 LYS C O 1
ATOM 2602 N N . VAL C 3 57 ? 107.123 79.099 174.650 1.00 118.57 57 VAL C N 1
ATOM 2603 C CA . VAL C 3 57 ? 108.470 79.419 174.201 1.00 115.61 57 VAL C CA 1
ATOM 2604 C C . VAL C 3 57 ? 109.085 80.428 175.160 1.00 115.07 57 VAL C C 1
ATOM 2605 O O . VAL C 3 57 ? 108.390 81.173 175.853 1.00 118.90 57 VAL C O 1
ATOM 2609 N N . LEU C 3 58 ? 110.413 80.439 175.193 1.00 106.86 58 LEU C N 1
ATOM 2610 C CA . LEU C 3 58 ? 111.175 81.357 176.023 1.00 109.17 58 LEU C CA 1
ATOM 2611 C C . LEU C 3 58 ? 111.868 82.395 175.152 1.00 112.76 58 LEU C C 1
ATOM 2612 O O . LEU C 3 58 ? 112.066 82.200 173.950 1.00 115.12 58 LEU C O 1
ATOM 2617 N N . LYS C 3 59 ? 112.238 83.508 175.780 1.00 113.83 59 LYS C N 1
ATOM 2618 C CA . LYS C 3 59 ? 112.876 84.611 175.071 1.00 111.31 59 LYS C CA 1
ATOM 2619 C C . LYS C 3 59 ? 114.231 84.159 174.543 1.00 111.38 59 LYS C C 1
ATOM 2620 O O . LYS C 3 59 ? 115.183 83.991 175.311 1.00 112.19 59 LYS C O 1
ATOM 2626 N N . GLY C 3 60 ? 114.320 83.966 173.229 1.00 102.34 60 GLY C N 1
ATOM 2627 C CA . GLY C 3 60 ? 115.534 83.498 172.592 1.00 100.12 60 GLY C CA 1
ATOM 2628 C C . GLY C 3 60 ? 115.429 82.139 171.938 1.00 103.06 60 GLY C C 1
ATOM 2629 O O . GLY C 3 60 ? 116.397 81.705 171.302 1.00 105.90 60 GLY C O 1
ATOM 2630 N N . GLN C 3 61 ? 114.298 81.451 172.067 1.00 103.18 61 GLN C N 1
ATOM 2631 C CA . GLN C 3 61 ? 114.127 80.168 171.404 1.00 100.71 61 GLN C CA 1
ATOM 2632 C C . GLN C 3 61 ? 114.081 80.344 169.892 1.00 103.08 61 GLN C C 1
ATOM 2633 O O . GLN C 3 61 ? 113.582 81.346 169.373 1.00 107.71 61 GLN C O 1
ATOM 2639 N N . LEU C 3 62 ? 114.605 79.347 169.184 1.00 94.28 62 LEU C N 1
ATOM 2640 C CA . LEU C 3 62 ? 114.654 79.364 167.723 1.00 94.08 62 LEU C CA 1
ATOM 2641 C C . LEU C 3 62 ? 113.308 78.877 167.206 1.00 98.38 62 LEU C C 1
ATOM 2642 O O . LEU C 3 62 ? 113.031 77.678 167.158 1.00 104.67 62 LEU C O 1
ATOM 2647 N N . LEU C 3 63 ? 112.451 79.826 166.821 1.00 94.74 63 LEU C N 1
ATOM 2648 C CA . LEU C 3 63 ? 111.120 79.468 166.339 1.00 91.87 63 LEU C CA 1
ATOM 2649 C C . LEU C 3 63 ? 111.180 78.825 164.959 1.00 93.83 63 LEU C C 1
ATOM 2650 O O . LEU C 3 63 ? 110.505 77.820 164.708 1.00 98.25 63 LEU C O 1
ATOM 2655 N N . ALA C 3 64 ? 111.974 79.387 164.053 1.00 88.77 64 ALA C N 1
ATOM 2656 C CA . ALA C 3 64 ? 112.099 78.870 162.699 1.00 90.33 64 ALA C CA 1
ATOM 2657 C C . ALA C 3 64 ? 113.569 78.757 162.328 1.00 92.27 64 ALA C C 1
ATOM 2658 O O . ALA C 3 64 ? 114.393 79.575 162.743 1.00 94.87 64 ALA C O 1
ATOM 2660 N N . PHE C 3 65 ? 113.887 77.743 161.534 1.00 98.23 65 PHE C N 1
ATOM 2661 C CA . PHE C 3 65 ? 115.252 77.431 161.149 1.00 99.40 65 PHE C CA 1
ATOM 2662 C C . PHE C 3 65 ? 115.426 77.585 159.644 1.00 97.67 65 PHE C C 1
ATOM 2663 O O . PHE C 3 65 ? 114.462 77.448 158.881 1.00 98.86 65 PHE C O 1
ATOM 2671 N N . PRO C 3 66 ? 116.638 77.877 159.182 1.00 95.12 66 PRO C N 1
ATOM 2672 C CA . PRO C 3 66 ? 116.859 78.075 157.749 1.00 97.99 66 PRO C CA 1
ATOM 2673 C C . PRO C 3 66 ? 116.813 76.758 156.998 1.00 100.36 66 PRO C C 1
ATOM 2674 O O . PRO C 3 66 ? 117.355 75.745 157.465 1.00 100.80 66 PRO C O 1
ATOM 2678 N N . PRO C 3 67 ? 116.171 76.728 155.826 1.00 110.11 67 PRO C N 1
ATOM 2679 C CA . PRO C 3 67 ? 116.176 75.500 155.020 1.00 109.88 67 PRO C CA 1
ATOM 2680 C C . PRO C 3 67 ? 117.421 75.332 154.168 1.00 110.87 67 PRO C C 1
ATOM 2681 O O . PRO C 3 67 ? 117.731 74.198 153.778 1.00 115.07 67 PRO C O 1
ATOM 2685 N N . THR C 3 68 ? 118.140 76.412 153.867 1.00 105.13 68 THR C N 1
ATOM 2686 C CA . THR C 3 68 ? 119.329 76.328 153.028 1.00 107.86 68 THR C CA 1
ATOM 2687 C C . THR C 3 68 ? 120.458 77.179 153.594 1.00 109.13 68 THR C C 1
ATOM 2688 O O . THR C 3 68 ? 120.374 77.661 154.728 1.00 109.75 68 THR C O 1
ATOM 2692 N N . GLU C 3 69 ? 121.523 77.363 152.811 1.00 118.74 69 GLU C N 1
ATOM 2693 C CA . GLU C 3 69 ? 122.672 78.125 153.288 1.00 116.77 69 GLU C CA 1
ATOM 2694 C C . GLU C 3 69 ? 122.350 79.610 153.409 1.00 115.36 69 GLU C C 1
ATOM 2695 O O . GLU C 3 69 ? 122.715 80.250 154.402 1.00 117.28 69 GLU C O 1
ATOM 2701 N N . VAL C 3 70 ? 121.667 80.175 152.416 1.00 101.71 70 VAL C N 1
ATOM 2702 C CA . VAL C 3 70 ? 121.391 81.613 152.383 1.00 101.67 70 VAL C CA 1
ATOM 2703 C C . VAL C 3 70 ? 120.004 81.810 152.986 1.00 107.46 70 VAL C C 1
ATOM 2704 O O . VAL C 3 70 ? 118.988 81.807 152.290 1.00 109.30 70 VAL C O 1
ATOM 2708 N N . SER C 3 71 ? 119.967 81.990 154.301 1.00 99.08 71 SER C N 1
ATOM 2709 C CA . SER C 3 71 ? 118.740 82.273 155.038 1.00 91.81 71 SER C CA 1
ATOM 2710 C C . SER C 3 71 ? 119.140 82.698 156.444 1.00 95.38 71 SER C C 1
ATOM 2711 O O . SER C 3 71 ? 120.326 82.858 156.752 1.00 96.34 71 SER C O 1
ATOM 2714 N N . ALA C 3 72 ? 118.137 82.879 157.303 1.00 88.48 72 ALA C N 1
ATOM 2715 C CA . ALA C 3 72 ? 118.379 83.288 158.672 1.00 86.66 72 ALA C CA 1
ATOM 2716 C C . ALA C 3 72 ? 117.241 82.793 159.549 1.00 83.14 72 ALA C C 1
ATOM 2717 O O . ALA C 3 72 ? 116.077 82.844 159.127 1.00 86.63 72 ALA C O 1
ATOM 2719 N N . PRO C 3 73 ? 117.535 82.308 160.751 1.00 74.97 73 PRO C N 1
ATOM 2720 C CA . PRO C 3 73 ? 116.470 81.855 161.649 1.00 77.17 73 PRO C CA 1
ATOM 2721 C C . PRO C 3 73 ? 115.700 83.031 162.232 1.00 82.89 73 PRO C C 1
ATOM 2722 O O . PRO C 3 73 ? 116.071 84.196 162.088 1.00 93.55 73 PRO C O 1
ATOM 2726 N N . VAL C 3 74 ? 114.600 82.702 162.903 1.00 82.76 74 VAL C N 1
ATOM 2727 C CA . VAL C 3 74 ? 113.768 83.683 163.589 1.00 81.04 74 VAL C CA 1
ATOM 2728 C C . VAL C 3 74 ? 113.609 83.239 165.035 1.00 86.35 74 VAL C C 1
ATOM 2729 O O . VAL C 3 74 ? 113.175 82.113 165.297 1.00 93.42 74 VAL C O 1
ATOM 2733 N N . HIS C 3 75 ? 113.955 84.120 165.966 1.00 82.96 75 HIS C N 1
ATOM 2734 C CA . HIS C 3 75 ? 113.937 83.809 167.387 1.00 79.66 75 HIS C CA 1
ATOM 2735 C C . HIS C 3 75 ? 112.771 84.511 168.069 1.00 88.88 75 HIS C C 1
ATOM 2736 O O . HIS C 3 75 ? 112.326 85.576 167.633 1.00 96.20 75 HIS C O 1
ATOM 2743 N N . ALA C 3 76 ? 112.284 83.906 169.142 1.00 94.69 76 ALA C N 1
ATOM 2744 C CA . ALA C 3 76 ? 111.145 84.458 169.867 1.00 90.82 76 ALA C CA 1
ATOM 2745 C C . ALA C 3 76 ? 111.570 85.695 170.647 1.00 94.35 76 ALA C C 1
ATOM 2746 O O . ALA C 3 76 ? 112.461 85.602 171.501 1.00 100.96 76 ALA C O 1
ATOM 2748 N N . PRO C 3 77 ? 110.976 86.861 170.390 1.00 86.08 77 PRO C N 1
ATOM 2749 C CA . PRO C 3 77 ? 111.388 88.071 171.118 1.00 85.72 77 PRO C CA 1
ATOM 2750 C C . PRO C 3 77 ? 111.093 88.027 172.606 1.00 92.13 77 PRO C C 1
ATOM 2751 O O . PRO C 3 77 ? 111.814 88.662 173.385 1.00 96.32 77 PRO C O 1
ATOM 2755 N N . THR C 3 78 ? 110.051 87.315 173.029 1.00 103.70 78 THR C N 1
ATOM 2756 C CA . THR C 3 78 ? 109.695 87.270 174.439 1.00 105.08 78 THR C CA 1
ATOM 2757 C C . THR C 3 78 ? 108.971 85.966 174.737 1.00 105.05 78 THR C C 1
ATOM 2758 O O . THR C 3 78 ? 108.449 85.302 173.838 1.00 109.48 78 THR C O 1
ATOM 2762 N N . SER C 3 79 ? 108.950 85.608 176.018 1.00 109.81 79 SER C N 1
ATOM 2763 C CA . SER C 3 79 ? 108.305 84.375 176.445 1.00 114.34 79 SER C CA 1
ATOM 2764 C C . SER C 3 79 ? 106.793 84.473 176.286 1.00 114.46 79 SER C C 1
ATOM 2765 O O . SER C 3 79 ? 106.190 85.515 176.555 1.00 117.81 79 SER C O 1
ATOM 2768 N N . GLY C 3 80 ? 106.182 83.377 175.850 1.00 110.14 80 GLY C N 1
ATOM 2769 C CA . GLY C 3 80 ? 104.744 83.360 175.656 1.00 110.78 80 GLY C CA 1
ATOM 2770 C C . GLY C 3 80 ? 104.303 82.067 174.999 1.00 114.11 80 GLY C C 1
ATOM 2771 O O . GLY C 3 80 ? 105.054 81.091 174.956 1.00 116.92 80 GLY C O 1
ATOM 2772 N N . ARG C 3 81 ? 103.073 82.079 174.490 1.00 120.20 81 ARG C N 1
ATOM 2773 C CA . ARG C 3 81 ? 102.466 80.914 173.863 1.00 117.91 81 ARG C CA 1
ATOM 2774 C C . ARG C 3 81 ? 102.176 81.212 172.400 1.00 116.57 81 ARG C C 1
ATOM 2775 O O . ARG C 3 81 ? 101.618 82.265 172.075 1.00 121.12 81 ARG C O 1
ATOM 2783 N N . ILE C 3 82 ? 102.557 80.284 171.524 1.00 105.93 82 ILE C N 1
ATOM 2784 C CA . ILE C 3 82 ? 102.253 80.418 170.105 1.00 106.89 82 ILE C CA 1
ATOM 2785 C C . ILE C 3 82 ? 100.768 80.166 169.884 1.00 111.19 82 ILE C C 1
ATOM 2786 O O . ILE C 3 82 ? 100.213 79.170 170.366 1.00 117.86 82 ILE C O 1
ATOM 2791 N N . VAL C 3 83 ? 100.116 81.066 169.153 1.00 112.81 83 VAL C N 1
ATOM 2792 C CA . VAL C 3 83 ? 98.685 80.954 168.905 1.00 114.51 83 VAL C CA 1
ATOM 2793 C C . VAL C 3 83 ? 98.346 80.766 167.431 1.00 114.63 83 VAL C C 1
ATOM 2794 O O . VAL C 3 83 ? 97.219 80.345 167.126 1.00 117.78 83 VAL C O 1
ATOM 2798 N N . ALA C 3 84 ? 99.264 81.058 166.512 1.00 108.49 84 ALA C N 1
ATOM 2799 C CA . ALA C 3 84 ? 98.976 80.918 165.092 1.00 107.62 84 ALA C CA 1
ATOM 2800 C C . ALA C 3 84 ? 100.282 80.810 164.319 1.00 108.33 84 ALA C C 1
ATOM 2801 O O . ALA C 3 84 ? 101.262 81.475 164.654 1.00 114.38 84 ALA C O 1
ATOM 2803 N N . ILE C 3 85 ? 100.277 79.973 163.283 1.00 105.50 85 ILE C N 1
ATOM 2804 C CA . ILE C 3 85 ? 101.427 79.764 162.409 1.00 107.74 85 ILE C CA 1
ATOM 2805 C C . ILE C 3 85 ? 101.004 80.098 160.984 1.00 108.15 85 ILE C C 1
ATOM 2806 O O . ILE C 3 85 ? 101.398 79.423 160.027 1.00 110.23 85 ILE C O 1
ATOM 2811 N N . GLY C 3 86 ? 100.184 81.135 160.836 1.00 104.19 86 GLY C N 1
ATOM 2812 C CA . GLY C 3 86 ? 99.396 81.305 159.638 1.00 104.17 86 GLY C CA 1
ATOM 2813 C C . GLY C 3 86 ? 99.750 82.538 158.835 1.00 108.14 86 GLY C C 1
ATOM 2814 O O . GLY C 3 86 ? 100.919 82.809 158.558 1.00 109.23 86 GLY C O 1
ATOM 2815 N N . PRO C 3 87 ? 98.736 83.286 158.400 1.00 112.93 87 PRO C N 1
ATOM 2816 C CA . PRO C 3 87 ? 98.995 84.532 157.672 1.00 108.43 87 PRO C CA 1
ATOM 2817 C C . PRO C 3 87 ? 99.022 85.745 158.589 1.00 109.42 87 PRO C C 1
ATOM 2818 O O . PRO C 3 87 ? 98.225 85.879 159.520 1.00 110.70 87 PRO C O 1
ATOM 2822 N N . VAL C 3 88 ? 99.964 86.644 158.313 1.00 102.70 88 VAL C N 1
ATOM 2823 C CA . VAL C 3 88 ? 100.098 87.887 159.074 1.00 101.04 88 VAL C CA 1
ATOM 2824 C C . VAL C 3 88 ? 100.332 89.036 158.114 1.00 104.10 88 VAL C C 1
ATOM 2825 O O . VAL C 3 88 ? 100.881 88.862 157.017 1.00 109.64 88 VAL C O 1
ATOM 2829 N N . PRO C 3 89 ? 99.906 90.240 158.501 1.00 99.92 89 PRO C N 1
ATOM 2830 C CA . PRO C 3 89 ? 100.168 91.415 157.662 1.00 100.84 89 PRO C CA 1
ATOM 2831 C C . PRO C 3 89 ? 101.661 91.656 157.506 1.00 102.78 89 PRO C C 1
ATOM 2832 O O . PRO C 3 89 ? 102.455 91.383 158.409 1.00 105.54 89 PRO C O 1
ATOM 2836 N N . ALA C 3 90 ? 102.040 92.174 156.341 1.00 93.77 90 ALA C N 1
ATOM 2837 C CA . ALA C 3 90 ? 103.446 92.348 156.024 1.00 92.92 90 ALA C CA 1
ATOM 2838 C C . ALA C 3 90 ? 103.778 93.818 155.802 1.00 97.82 90 ALA C C 1
ATOM 2839 O O . ALA C 3 90 ? 102.967 94.569 155.252 1.00 99.03 90 ALA C O 1
ATOM 2841 N N . PRO C 3 91 ? 104.964 94.257 156.222 1.00 93.13 91 PRO C N 1
ATOM 2842 C CA . PRO C 3 91 ? 105.379 95.641 155.958 1.00 92.93 91 PRO C CA 1
ATOM 2843 C C . PRO C 3 91 ? 105.725 95.865 154.497 1.00 93.64 91 PRO C C 1
ATOM 2844 O O . PRO C 3 91 ? 106.899 96.003 154.140 1.00 90.69 91 PRO C O 1
ATOM 2848 N N . HIS C 3 92 ? 104.708 95.902 153.647 1.00 94.25 92 HIS C N 1
ATOM 2849 C CA . HIS C 3 92 ? 104.885 96.054 152.215 1.00 92.64 92 HIS C CA 1
ATOM 2850 C C . HIS C 3 92 ? 103.902 97.087 151.689 1.00 94.77 92 HIS C C 1
ATOM 2851 O O . HIS C 3 92 ? 102.805 97.235 152.234 1.00 95.35 92 HIS C O 1
ATOM 2858 N N . PRO C 3 93 ? 104.271 97.827 150.640 1.00 76.85 93 PRO C N 1
ATOM 2859 C CA . PRO C 3 93 ? 103.311 98.773 150.049 1.00 72.54 93 PRO C CA 1
ATOM 2860 C C . PRO C 3 93 ? 102.046 98.106 149.541 1.00 83.06 93 PRO C C 1
ATOM 2861 O O . PRO C 3 93 ? 100.973 98.719 149.581 1.00 86.49 93 PRO C O 1
ATOM 2865 N N . SER C 3 94 ? 102.143 96.865 149.062 1.00 95.27 94 SER C N 1
ATOM 2866 C CA . SER C 3 94 ? 100.973 96.179 148.525 1.00 90.62 94 SER C CA 1
ATOM 2867 C C . SER C 3 94 ? 99.921 95.943 149.600 1.00 92.68 94 SER C C 1
ATOM 2868 O O . SER C 3 94 ? 98.724 96.143 149.364 1.00 100.41 94 SER C O 1
ATOM 2871 N N . GLY C 3 95 ? 100.345 95.517 150.785 1.00 93.00 95 GLY C N 1
ATOM 2872 C CA . GLY C 3 95 ? 99.420 95.172 151.843 1.00 95.22 95 GLY C CA 1
ATOM 2873 C C . GLY C 3 95 ? 99.052 93.710 151.917 1.00 99.14 95 GLY C C 1
ATOM 2874 O O . GLY C 3 95 ? 98.190 93.346 152.725 1.00 105.38 95 GLY C O 1
ATOM 2875 N N . LEU C 3 96 ? 99.670 92.861 151.101 1.00 93.12 96 LEU C N 1
ATOM 2876 C CA . LEU C 3 96 ? 99.377 91.438 151.127 1.00 92.08 96 LEU C CA 1
ATOM 2877 C C . LEU C 3 96 ? 99.934 90.796 152.394 1.00 95.18 96 LEU C C 1
ATOM 2878 O O . LEU C 3 96 ? 100.836 91.324 153.050 1.00 101.98 96 LEU C O 1
ATOM 2883 N N . THR C 3 97 ? 99.381 89.638 152.734 1.00 100.90 97 THR C N 1
ATOM 2884 C CA . THR C 3 97 ? 99.809 88.895 153.908 1.00 104.08 97 THR C CA 1
ATOM 2885 C C . THR C 3 97 ? 100.965 87.960 153.561 1.00 107.01 97 THR C C 1
ATOM 2886 O O . THR C 3 97 ? 101.308 87.752 152.396 1.00 109.78 97 THR C O 1
ATOM 2890 N N . THR C 3 98 ? 101.567 87.390 154.602 1.00 106.84 98 THR C N 1
ATOM 2891 C CA . THR C 3 98 ? 102.684 86.473 154.427 1.00 106.71 98 THR C CA 1
ATOM 2892 C C . THR C 3 98 ? 102.667 85.444 155.546 1.00 108.09 98 THR C C 1
ATOM 2893 O O . THR C 3 98 ? 102.069 85.658 156.603 1.00 108.25 98 THR C O 1
ATOM 2897 N N . THR C 3 99 ? 103.331 84.318 155.300 1.00 110.90 99 THR C N 1
ATOM 2898 C CA . THR C 3 99 ? 103.425 83.274 156.312 1.00 110.24 99 THR C CA 1
ATOM 2899 C C . THR C 3 99 ? 104.208 83.783 157.515 1.00 106.77 99 THR C C 1
ATOM 2900 O O . THR C 3 99 ? 105.280 84.375 157.369 1.00 109.25 99 THR C O 1
ATOM 2904 N N . GLY C 3 100 ? 103.670 83.549 158.704 1.00 97.94 100 GLY C N 1
ATOM 2905 C CA . GLY C 3 100 ? 104.285 84.061 159.908 1.00 100.86 100 GLY C CA 1
ATOM 2906 C C . GLY C 3 100 ? 103.579 83.549 161.144 1.00 103.45 100 GLY C C 1
ATOM 2907 O O . GLY C 3 100 ? 102.444 83.054 161.089 1.00 111.04 100 GLY C O 1
ATOM 2908 N N . ILE C 3 101 ? 104.269 83.708 162.268 1.00 92.42 101 ILE C N 1
ATOM 2909 C CA . ILE C 3 101 ? 103.812 83.228 163.557 1.00 89.26 101 ILE C CA 1
ATOM 2910 C C . ILE C 3 101 ? 103.236 84.396 164.347 1.00 91.18 101 ILE C C 1
ATOM 2911 O O . ILE C 3 101 ? 103.589 85.560 164.142 1.00 99.33 101 ILE C O 1
ATOM 2916 N N . VAL C 3 102 ? 102.320 84.082 165.256 1.00 90.21 102 VAL C N 1
ATOM 2917 C CA . VAL C 3 102 ? 101.751 85.052 166.182 1.00 91.90 102 VAL C CA 1
ATOM 2918 C C . VAL C 3 102 ? 102.061 84.574 167.591 1.00 92.50 102 VAL C C 1
ATOM 2919 O O . VAL C 3 102 ? 101.654 83.473 167.982 1.00 100.27 102 VAL C O 1
ATOM 2923 N N . LEU C 3 103 ? 102.778 85.396 168.348 1.00 97.18 103 LEU C N 1
ATOM 2924 C CA . LEU C 3 103 ? 103.222 85.049 169.690 1.00 97.05 103 LEU C CA 1
ATOM 2925 C C . LEU C 3 103 ? 102.481 85.908 170.703 1.00 99.25 103 LEU C C 1
ATOM 2926 O O . LEU C 3 103 ? 102.538 87.139 170.635 1.00 106.25 103 LEU C O 1
ATOM 2931 N N . GLU C 3 104 ? 101.801 85.264 171.643 1.00 112.39 104 GLU C N 1
ATOM 2932 C CA . GLU C 3 104 ? 101.105 85.973 172.708 1.00 113.97 104 GLU C CA 1
ATOM 2933 C C . GLU C 3 104 ? 102.075 86.179 173.863 1.00 116.37 104 GLU C C 1
ATOM 2934 O O . GLU C 3 104 ? 102.486 85.212 174.513 1.00 117.27 104 GLU C O 1
ATOM 2940 N N . SER C 3 105 ? 102.437 87.434 174.118 1.00 119.61 105 SER C N 1
ATOM 2941 C CA . SER C 3 105 ? 103.452 87.740 175.119 1.00 118.32 105 SER C CA 1
ATOM 2942 C C . SER C 3 105 ? 102.930 87.420 176.513 1.00 118.05 105 SER C C 1
ATOM 2943 O O . SER C 3 105 ? 101.925 87.987 176.955 1.00 116.72 105 SER C O 1
ATOM 2946 N N . ASP C 3 106 ? 103.614 86.506 177.204 1.00 139.00 106 ASP C N 1
ATOM 2947 C CA . ASP C 3 106 ? 103.222 86.154 178.564 1.00 141.46 106 ASP C CA 1
ATOM 2948 C C . ASP C 3 106 ? 103.448 87.307 179.532 1.00 141.07 106 ASP C C 1
ATOM 2949 O O . ASP C 3 106 ? 102.664 87.490 180.470 1.00 141.37 106 ASP C O 1
ATOM 2954 N N . GLY C 3 107 ? 104.502 88.092 179.323 1.00 132.94 107 GLY C N 1
ATOM 2955 C CA . GLY C 3 107 ? 104.837 89.202 180.182 1.00 132.58 107 GLY C CA 1
ATOM 2956 C C . GLY C 3 107 ? 105.928 88.911 181.190 1.00 131.16 107 GLY C C 1
ATOM 2957 O O . GLY C 3 107 ? 106.516 89.852 181.734 1.00 133.62 107 GLY C O 1
ATOM 2958 N N . GLU C 3 108 ? 106.210 87.633 181.456 1.00 135.57 108 GLU C N 1
ATOM 2959 C CA . GLU C 3 108 ? 107.296 87.291 182.368 1.00 138.25 108 GLU C CA 1
ATOM 2960 C C . GLU C 3 108 ? 108.643 87.738 181.816 1.00 138.11 108 GLU C C 1
ATOM 2961 O O . GLU C 3 108 ? 109.489 88.242 182.565 1.00 137.14 108 GLU C O 1
ATOM 2967 N N . ASP C 3 109 ? 108.857 87.564 180.510 1.00 136.81 109 ASP C N 1
ATOM 2968 C CA . ASP C 3 109 ? 110.098 87.953 179.839 1.00 136.56 109 ASP C CA 1
ATOM 2969 C C . ASP C 3 109 ? 111.301 87.249 180.471 1.00 137.18 109 ASP C C 1
ATOM 2970 O O . ASP C 3 109 ? 112.193 87.871 181.051 1.00 138.74 109 ASP C O 1
ATOM 2975 N N . ARG C 3 110 ? 111.302 85.925 180.355 1.00 129.09 110 ARG C N 1
ATOM 2976 C CA . ARG C 3 110 ? 112.349 85.089 180.925 1.00 128.06 110 ARG C CA 1
ATOM 2977 C C . ARG C 3 110 ? 113.282 84.607 179.823 1.00 129.98 110 ARG C C 1
ATOM 2978 O O . ARG C 3 110 ? 112.830 84.049 178.818 1.00 131.45 110 ARG C O 1
ATOM 2986 N N . TRP C 3 111 ? 114.580 84.825 180.017 1.00 121.32 111 TRP C N 1
ATOM 2987 C CA . TRP C 3 111 ? 115.570 84.409 179.034 1.00 120.27 111 TRP C CA 1
ATOM 2988 C C . TRP C 3 111 ? 115.721 82.894 179.016 1.00 119.33 111 TRP C C 1
ATOM 2989 O O . TRP C 3 111 ? 115.597 82.227 180.046 1.00 120.74 111 TRP C O 1
ATOM 3000 N N . ILE C 3 112 ? 115.991 82.352 177.830 1.00 119.20 112 ILE C N 1
ATOM 3001 C CA . ILE C 3 112 ? 116.317 80.939 177.678 1.00 121.93 112 ILE C CA 1
ATOM 3002 C C . ILE C 3 112 ? 117.761 80.736 178.116 1.00 125.18 112 ILE C C 1
ATOM 3003 O O . ILE C 3 112 ? 118.511 81.705 178.280 1.00 127.40 112 ILE C O 1
ATOM 3008 N N . ASP C 3 113 ? 118.161 79.483 178.313 1.00 137.90 113 ASP C N 1
ATOM 3009 C CA . ASP C 3 113 ? 119.534 79.157 178.697 1.00 138.71 113 ASP C CA 1
ATOM 3010 C C . ASP C 3 113 ? 120.427 79.382 177.483 1.00 140.04 113 ASP C C 1
ATOM 3011 O O . ASP C 3 113 ? 120.588 78.510 176.628 1.00 140.81 113 ASP C O 1
ATOM 3016 N N . LEU C 3 114 ? 121.015 80.573 177.411 1.00 130.64 114 LEU C N 1
ATOM 3017 C CA . LEU C 3 114 ? 121.856 80.932 176.279 1.00 129.68 114 LEU C CA 1
ATOM 3018 C C . LEU C 3 114 ? 123.171 80.162 176.308 1.00 130.71 114 LEU C C 1
ATOM 3019 O O . LEU C 3 114 ? 123.664 79.764 177.367 1.00 131.31 114 LEU C O 1
ATOM 3024 N N . ASP C 3 115 ? 123.739 79.955 175.121 1.00 134.55 115 ASP C N 1
ATOM 3025 C CA . ASP C 3 115 ? 125.026 79.278 174.973 1.00 134.17 115 ASP C CA 1
ATOM 3026 C C . ASP C 3 115 ? 126.097 80.340 174.745 1.00 134.45 115 ASP C C 1
ATOM 3027 O O . ASP C 3 115 ? 126.465 80.666 173.617 1.00 134.10 115 ASP C O 1
ATOM 3032 N N . VAL C 3 116 ? 126.601 80.890 175.851 1.00 132.18 116 VAL C N 1
ATOM 3033 C CA . VAL C 3 116 ? 127.650 81.898 175.754 1.00 131.88 116 VAL C CA 1
ATOM 3034 C C . VAL C 3 116 ? 128.957 81.250 175.309 1.00 130.64 116 VAL C C 1
ATOM 3035 O O . VAL C 3 116 ? 129.186 80.046 175.477 1.00 128.73 116 VAL C O 1
ATOM 3039 N N . SER C 3 117 ? 129.824 82.066 174.720 1.00 130.12 117 SER C N 1
ATOM 3040 C CA . SER C 3 117 ? 131.140 81.613 174.309 1.00 129.19 117 SER C CA 1
ATOM 3041 C C . SER C 3 117 ? 132.142 81.846 175.438 1.00 131.71 117 SER C C 1
ATOM 3042 O O . SER C 3 117 ? 131.788 82.248 176.548 1.00 133.19 117 SER C O 1
ATOM 3045 N N . THR C 3 118 ? 133.416 81.591 175.149 1.00 144.06 118 THR C N 1
ATOM 3046 C CA . THR C 3 118 ? 134.490 81.801 176.113 1.00 144.31 118 THR C CA 1
ATOM 3047 C C . THR C 3 118 ? 135.718 82.283 175.360 1.00 144.03 118 THR C C 1
ATOM 3048 O O . THR C 3 118 ? 136.251 81.554 174.517 1.00 143.50 118 THR C O 1
ATOM 3052 N N . ASP C 3 119 ? 136.167 83.501 175.673 1.00 147.56 119 ASP C N 1
ATOM 3053 C CA . ASP C 3 119 ? 137.303 84.130 175.008 1.00 148.63 119 ASP C CA 1
ATOM 3054 C C . ASP C 3 119 ? 137.106 84.119 173.497 1.00 147.61 119 ASP C C 1
ATOM 3055 O O . ASP C 3 119 ? 137.729 83.309 172.798 1.00 146.56 119 ASP C O 1
ATOM 3060 N N . PRO C 3 120 ? 136.236 84.978 172.961 1.00 135.61 120 PRO C N 1
ATOM 3061 C CA . PRO C 3 120 ? 135.987 84.956 171.510 1.00 133.26 120 PRO C CA 1
ATOM 3062 C C . PRO C 3 120 ? 137.236 85.166 170.672 1.00 133.54 120 PRO C C 1
ATOM 3063 O O . PRO C 3 120 ? 137.294 84.680 169.537 1.00 134.13 120 PRO C O 1
ATOM 3067 N N . PHE C 3 121 ? 138.238 85.873 171.188 1.00 127.70 121 PHE C N 1
ATOM 3068 C CA . PHE C 3 121 ? 139.506 86.023 170.475 1.00 126.53 121 PHE C CA 1
ATOM 3069 C C . PHE C 3 121 ? 140.427 84.831 170.719 1.00 127.27 121 PHE C C 1
ATOM 3070 O O . PHE C 3 121 ? 141.615 84.982 171.001 1.00 126.27 121 PHE C O 1
ATOM 3078 N N . ALA C 3 122 ? 139.872 83.625 170.615 1.00 141.49 122 ALA C N 1
ATOM 3079 C CA . ALA C 3 122 ? 140.660 82.401 170.723 1.00 142.26 122 ALA C CA 1
ATOM 3080 C C . ALA C 3 122 ? 140.320 81.347 169.683 1.00 141.34 122 ALA C C 1
ATOM 3081 O O . ALA C 3 122 ? 141.155 80.471 169.433 1.00 140.66 122 ALA C O 1
ATOM 3083 N N . GLU C 3 123 ? 139.142 81.385 169.072 1.00 142.71 123 GLU C N 1
ATOM 3084 C CA . GLU C 3 123 ? 138.679 80.346 168.167 1.00 143.10 123 GLU C CA 1
ATOM 3085 C C . GLU C 3 123 ? 138.935 80.735 166.717 1.00 143.08 123 GLU C C 1
ATOM 3086 O O . GLU C 3 123 ? 139.103 81.910 166.381 1.00 142.57 123 GLU C O 1
ATOM 3092 N N . ASP C 3 124 ? 138.968 79.721 165.856 1.00 141.35 124 ASP C N 1
ATOM 3093 C CA . ASP C 3 124 ? 139.185 79.942 164.439 1.00 142.09 124 ASP C CA 1
ATOM 3094 C C . ASP C 3 124 ? 137.993 80.676 163.829 1.00 141.89 124 ASP C C 1
ATOM 3095 O O . ASP C 3 124 ? 136.871 80.585 164.333 1.00 142.48 124 ASP C O 1
ATOM 3100 N N . PRO C 3 125 ? 138.217 81.419 162.741 1.00 122.09 125 PRO C N 1
ATOM 3101 C CA . PRO C 3 125 ? 137.143 82.269 162.198 1.00 120.99 125 PRO C CA 1
ATOM 3102 C C . PRO C 3 125 ? 135.886 81.520 161.790 1.00 121.89 125 PRO C C 1
ATOM 3103 O O . PRO C 3 125 ? 134.795 82.098 161.859 1.00 124.96 125 PRO C O 1
ATOM 3107 N N . LEU C 3 126 ? 135.996 80.265 161.353 1.00 115.75 126 LEU C N 1
ATOM 3108 C CA . LEU C 3 126 ? 134.804 79.530 160.935 1.00 116.88 126 LEU C CA 1
ATOM 3109 C C . LEU C 3 126 ? 133.852 79.297 162.103 1.00 116.68 126 LEU C C 1
ATOM 3110 O O . LEU C 3 126 ? 132.627 79.331 161.930 1.00 118.77 126 LEU C O 1
ATOM 3115 N N . VAL C 3 127 ? 134.395 79.049 163.297 1.00 116.30 127 VAL C N 1
ATOM 3116 C CA . VAL C 3 127 ? 133.544 78.859 164.468 1.00 118.74 127 VAL C CA 1
ATOM 3117 C C . VAL C 3 127 ? 132.754 80.127 164.765 1.00 120.71 127 VAL C C 1
ATOM 3118 O O . VAL C 3 127 ? 131.541 80.079 165.000 1.00 124.29 127 VAL C O 1
ATOM 3122 N N . LEU C 3 128 ? 133.423 81.281 164.743 1.00 114.40 128 LEU C N 1
ATOM 3123 C CA . LEU C 3 128 ? 132.723 82.542 164.961 1.00 111.55 128 LEU C CA 1
ATOM 3124 C C . LEU C 3 128 ? 131.701 82.798 163.861 1.00 112.54 128 LEU C C 1
ATOM 3125 O O . LEU C 3 128 ? 130.613 83.325 164.122 1.00 116.96 128 LEU C O 1
ATOM 3130 N N . ALA C 3 129 ? 132.035 82.430 162.623 1.00 109.70 129 ALA C N 1
ATOM 3131 C CA . ALA C 3 129 ? 131.101 82.620 161.519 1.00 111.41 129 ALA C CA 1
ATOM 3132 C C . ALA C 3 129 ? 129.832 81.804 161.720 1.00 114.93 129 ALA C C 1
ATOM 3133 O O . ALA C 3 129 ? 128.723 82.311 161.522 1.00 120.83 129 ALA C O 1
ATOM 3135 N N . ASP C 3 130 ? 129.965 80.540 162.131 1.00 121.27 130 ASP C N 1
ATOM 3136 C CA . ASP C 3 130 ? 128.760 79.744 162.351 1.00 121.05 130 ASP C CA 1
ATOM 3137 C C . ASP C 3 130 ? 128.011 80.195 163.600 1.00 122.51 130 ASP C C 1
ATOM 3138 O O . ASP C 3 130 ? 126.782 80.073 163.658 1.00 127.04 130 ASP C O 1
ATOM 3143 N N . ARG C 3 131 ? 128.721 80.715 164.604 1.00 111.51 131 ARG C N 1
ATOM 3144 C CA . ARG C 3 131 ? 128.043 81.276 165.768 1.00 107.71 131 ARG C CA 1
ATOM 3145 C C . ARG C 3 131 ? 127.193 82.476 165.369 1.00 110.59 131 ARG C C 1
ATOM 3146 O O . ARG C 3 131 ? 126.068 82.649 165.851 1.00 113.77 131 ARG C O 1
ATOM 3154 N N . VAL C 3 132 ? 127.724 83.323 164.486 1.00 97.05 132 VAL C N 1
ATOM 3155 C CA . VAL C 3 132 ? 126.934 84.429 163.950 1.00 94.89 132 VAL C CA 1
ATOM 3156 C C . VAL C 3 132 ? 125.781 83.893 163.112 1.00 94.15 132 VAL C C 1
ATOM 3157 O O . VAL C 3 132 ? 124.677 84.454 163.108 1.00 102.05 132 VAL C O 1
ATOM 3161 N N . ALA C 3 133 ? 126.019 82.793 162.394 1.00 94.77 133 ALA C N 1
ATOM 3162 C CA . ALA C 3 133 ? 124.971 82.187 161.580 1.00 99.11 133 ALA C CA 1
ATOM 3163 C C . ALA C 3 133 ? 123.791 81.746 162.433 1.00 102.56 133 ALA C C 1
ATOM 3164 O O . ALA C 3 133 ? 122.633 81.985 162.074 1.00 103.70 133 ALA C O 1
ATOM 3166 N N . LYS C 3 134 ? 124.062 81.103 163.565 1.00 103.24 134 LYS C N 1
ATOM 3167 C CA . LYS C 3 134 ? 123.008 80.669 164.479 1.00 97.70 134 LYS C CA 1
ATOM 3168 C C . LYS C 3 134 ? 122.614 81.761 165.462 1.00 103.20 134 LYS C C 1
ATOM 3169 O O . LYS C 3 134 ? 122.408 81.496 166.649 1.00 110.17 134 LYS C O 1
ATOM 3175 N N . ALA C 3 135 ? 122.507 83.005 164.989 1.00 88.78 135 ALA C N 1
ATOM 3176 C CA . ALA C 3 135 ? 122.071 84.121 165.815 1.00 82.87 135 ALA C CA 1
ATOM 3177 C C . ALA C 3 135 ? 121.056 85.031 165.139 1.00 84.57 135 ALA C C 1
ATOM 3178 O O . ALA C 3 135 ? 120.531 85.931 165.803 1.00 89.36 135 ALA C O 1
ATOM 3180 N N . GLY C 3 136 ? 120.784 84.851 163.850 1.00 80.96 136 GLY C N 1
ATOM 3181 C CA . GLY C 3 136 ? 119.804 85.668 163.170 1.00 81.05 136 GLY C CA 1
ATOM 3182 C C . GLY C 3 136 ? 120.299 87.006 162.674 1.00 85.33 136 GLY C C 1
ATOM 3183 O O . GLY C 3 136 ? 119.478 87.829 162.256 1.00 94.88 136 GLY C O 1
ATOM 3184 N N . ILE C 3 137 ? 121.610 87.260 162.710 1.00 79.86 137 ILE C N 1
ATOM 3185 C CA . ILE C 3 137 ? 122.128 88.536 162.232 1.00 83.21 137 ILE C CA 1
ATOM 3186 C C . ILE C 3 137 ? 121.841 88.661 160.745 1.00 84.69 137 ILE C C 1
ATOM 3187 O O . ILE C 3 137 ? 122.150 87.759 159.958 1.00 87.94 137 ILE C O 1
ATOM 3192 N N . VAL C 3 138 ? 121.243 89.783 160.352 1.00 75.82 138 VAL C N 1
ATOM 3193 C CA . VAL C 3 138 ? 120.696 89.904 159.007 1.00 70.42 138 VAL C CA 1
ATOM 3194 C C . VAL C 3 138 ? 121.156 91.194 158.334 1.00 78.02 138 VAL C C 1
ATOM 3195 O O . VAL C 3 138 ? 120.695 91.534 157.239 1.00 87.11 138 VAL C O 1
ATOM 3199 N N . GLY C 3 139 ? 122.091 91.904 158.954 1.00 84.21 139 GLY C N 1
ATOM 3200 C CA . GLY C 3 139 ? 122.575 93.128 158.347 1.00 87.04 139 GLY C CA 1
ATOM 3201 C C . GLY C 3 139 ? 121.543 94.237 158.339 1.00 83.49 139 GLY C C 1
ATOM 3202 O O . GLY C 3 139 ? 120.910 94.498 157.313 1.00 80.86 139 GLY C O 1
ATOM 3203 N N . LEU C 3 140 ? 121.359 94.896 159.484 1.00 84.19 140 LEU C N 1
ATOM 3204 C CA . LEU C 3 140 ? 120.328 95.920 159.648 1.00 80.35 140 LEU C CA 1
ATOM 3205 C C . LEU C 3 140 ? 120.763 97.218 158.964 1.00 89.62 140 LEU C C 1
ATOM 3206 O O . LEU C 3 140 ? 121.000 98.250 159.593 1.00 96.07 140 LEU C O 1
ATOM 3211 N N . GLY C 3 141 ? 120.854 97.155 157.641 1.00 81.49 141 GLY C N 1
ATOM 3212 C CA . GLY C 3 141 ? 121.228 98.325 156.873 1.00 72.98 141 GLY C CA 1
ATOM 3213 C C . GLY C 3 141 ? 120.203 98.677 155.819 1.00 73.13 141 GLY C C 1
ATOM 3214 O O . GLY C 3 141 ? 120.236 99.768 155.243 1.00 77.90 141 GLY C O 1
ATOM 3215 N N . GLY C 3 142 ? 119.282 97.755 155.563 1.00 85.93 142 GLY C N 1
ATOM 3216 C CA . GLY C 3 142 ? 118.284 97.937 154.530 1.00 85.98 142 GLY C CA 1
ATOM 3217 C C . GLY C 3 142 ? 118.300 96.808 153.523 1.00 87.30 142 GLY C C 1
ATOM 3218 O O . GLY C 3 142 ? 117.253 96.407 153.007 1.00 90.37 142 GLY C O 1
ATOM 3219 N N . ALA C 3 143 ? 119.492 96.280 153.241 1.00 84.15 143 ALA C N 1
ATOM 3220 C CA . ALA C 3 143 ? 119.618 95.195 152.278 1.00 84.03 143 ALA C CA 1
ATOM 3221 C C . ALA C 3 143 ? 119.175 93.855 152.847 1.00 85.40 143 ALA C C 1
ATOM 3222 O O . ALA C 3 143 ? 118.982 92.910 152.075 1.00 94.95 143 ALA C O 1
ATOM 3224 N N . ILE C 3 144 ? 118.991 93.769 154.169 1.00 77.93 144 ILE C N 1
ATOM 3225 C CA . ILE C 3 144 ? 118.656 92.555 154.917 1.00 81.27 144 ILE C CA 1
ATOM 3226 C C . ILE C 3 144 ? 119.284 91.311 154.301 1.00 88.77 144 ILE C C 1
ATOM 3227 O O . ILE C 3 144 ? 118.598 90.317 154.038 1.00 91.37 144 ILE C O 1
ATOM 3232 N N . PHE C 3 145 ? 120.588 91.359 154.072 1.00 86.33 145 PHE C N 1
ATOM 3233 C CA . PHE C 3 145 ? 121.338 90.200 153.609 1.00 82.18 145 PHE C CA 1
ATOM 3234 C C . PHE C 3 145 ? 122.014 89.533 154.792 1.00 88.02 145 PHE C C 1
ATOM 3235 O O . PHE C 3 145 ? 122.659 90.228 155.592 1.00 91.00 145 PHE C O 1
ATOM 3243 N N . PRO C 3 146 ? 121.885 88.215 154.953 1.00 89.68 146 PRO C N 1
ATOM 3244 C CA . PRO C 3 146 ? 122.439 87.560 156.145 1.00 89.01 146 PRO C CA 1
ATOM 3245 C C . PRO C 3 146 ? 123.931 87.819 156.292 1.00 90.03 146 PRO C C 1
ATOM 3246 O O . PRO C 3 146 ? 124.693 87.754 155.326 1.00 94.45 146 PRO C O 1
ATOM 3250 N N . ALA C 3 147 ? 124.342 88.115 157.525 1.00 85.32 147 ALA C N 1
ATOM 3251 C CA . ALA C 3 147 ? 125.728 88.489 157.778 1.00 81.62 147 ALA C CA 1
ATOM 3252 C C . ALA C 3 147 ? 126.664 87.291 157.740 1.00 88.36 147 ALA C C 1
ATOM 3253 O O . ALA C 3 147 ? 127.846 87.448 157.417 1.00 99.12 147 ALA C O 1
ATOM 3255 N N . ALA C 3 148 ? 126.167 86.100 158.076 1.00 95.51 148 ALA C N 1
ATOM 3256 C CA . ALA C 3 148 ? 127.022 84.919 158.071 1.00 98.24 148 ALA C CA 1
ATOM 3257 C C . ALA C 3 148 ? 127.533 84.612 156.672 1.00 95.78 148 ALA C C 1
ATOM 3258 O O . ALA C 3 148 ? 128.715 84.297 156.491 1.00 95.82 148 ALA C O 1
ATOM 3260 N N . VAL C 3 149 ? 126.658 84.696 155.670 1.00 88.52 149 VAL C N 1
ATOM 3261 C CA . VAL C 3 149 ? 127.077 84.443 154.295 1.00 87.24 149 VAL C CA 1
ATOM 3262 C C . VAL C 3 149 ? 128.113 85.469 153.859 1.00 91.89 149 VAL C C 1
ATOM 3263 O O . VAL C 3 149 ? 129.118 85.127 153.226 1.00 97.27 149 VAL C O 1
ATOM 3267 N N . LYS C 3 150 ? 127.882 86.742 154.189 1.00 87.28 150 LYS C N 1
ATOM 3268 C CA . LYS C 3 150 ? 128.828 87.787 153.818 1.00 86.68 150 LYS C CA 1
ATOM 3269 C C . LYS C 3 150 ? 130.188 87.557 154.464 1.00 85.14 150 LYS C C 1
ATOM 3270 O O . LYS C 3 150 ? 131.226 87.685 153.804 1.00 91.27 150 LYS C O 1
ATOM 3276 N N . LEU C 3 151 ? 130.204 87.198 155.749 1.00 87.72 151 LEU C N 1
ATOM 3277 C CA . LEU C 3 151 ? 131.470 86.934 156.427 1.00 90.33 151 LEU C CA 1
ATOM 3278 C C . LEU C 3 151 ? 132.179 85.724 155.833 1.00 96.82 151 LEU C C 1
ATOM 3279 O O . LEU C 3 151 ? 133.401 85.744 155.639 1.00 99.57 151 LEU C O 1
ATOM 3284 N N . LYS C 3 152 ? 131.432 84.657 155.541 1.00 100.47 152 LYS C N 1
ATOM 3285 C CA . LYS C 3 152 ? 132.047 83.464 154.968 1.00 99.10 152 LYS C CA 1
ATOM 3286 C C . LYS C 3 152 ? 132.643 83.754 153.597 1.00 103.62 152 LYS C C 1
ATOM 3287 O O . LYS C 3 152 ? 133.736 83.275 153.275 1.00 108.36 152 LYS C O 1
ATOM 3293 N N . GLN C 3 153 ? 131.940 84.536 152.774 1.00 109.60 153 GLN C N 1
ATOM 3294 C CA . GLN C 3 153 ? 132.505 84.935 151.488 1.00 107.23 153 GLN C CA 1
ATOM 3295 C C . GLN C 3 153 ? 133.721 85.832 151.680 1.00 108.08 153 GLN C C 1
ATOM 3296 O O . GLN C 3 153 ? 134.665 85.790 150.883 1.00 112.20 153 GLN C O 1
ATOM 3302 N N . GLY C 3 154 ? 133.712 86.658 152.727 1.00 108.80 154 GLY C N 1
ATOM 3303 C CA . GLY C 3 154 ? 134.862 87.504 152.999 1.00 108.00 154 GLY C CA 1
ATOM 3304 C C . GLY C 3 154 ? 136.092 86.714 153.400 1.00 105.53 154 GLY C C 1
ATOM 3305 O O . GLY C 3 154 ? 137.218 87.088 153.064 1.00 107.64 154 GLY C O 1
ATOM 3306 N N . THR C 3 155 ? 135.896 85.614 154.132 1.00 106.91 155 THR C N 1
ATOM 3307 C CA . THR C 3 155 ? 137.034 84.826 154.600 1.00 111.01 155 THR C CA 1
ATOM 3308 C C . THR C 3 155 ? 137.831 84.234 153.445 1.00 113.01 155 THR C C 1
ATOM 3309 O O . THR C 3 155 ? 139.065 84.191 153.503 1.00 111.91 155 THR C O 1
ATOM 3313 N N . ARG C 3 156 ? 137.150 83.770 152.395 1.00 120.49 156 ARG C N 1
ATOM 3314 C CA . ARG C 3 156 ? 137.839 83.083 151.307 1.00 117.77 156 ARG C CA 1
ATOM 3315 C C . ARG C 3 156 ? 138.775 84.010 150.542 1.00 119.53 156 ARG C C 1
ATOM 3316 O O . ARG C 3 156 ? 139.849 83.579 150.108 1.00 118.98 156 ARG C O 1
ATOM 3324 N N . HIS C 3 157 ? 138.396 85.271 150.364 1.00 119.31 157 HIS C N 1
ATOM 3325 C CA . HIS C 3 157 ? 139.243 86.233 149.677 1.00 117.68 157 HIS C CA 1
ATOM 3326 C C . HIS C 3 157 ? 140.225 86.851 150.670 1.00 118.76 157 HIS C C 1
ATOM 3327 O O . HIS C 3 157 ? 140.300 86.453 151.835 1.00 120.05 157 HIS C O 1
ATOM 3334 N N . GLU C 3 158 ? 140.993 87.834 150.213 1.00 122.65 158 GLU C N 1
ATOM 3335 C CA . GLU C 3 158 ? 141.879 88.607 151.072 1.00 124.09 158 GLU C CA 1
ATOM 3336 C C . GLU C 3 158 ? 141.222 89.951 151.349 1.00 126.91 158 GLU C C 1
ATOM 3337 O O . GLU C 3 158 ? 140.903 90.693 150.414 1.00 128.35 158 GLU C O 1
ATOM 3343 N N . ILE C 3 159 ? 141.025 90.261 152.625 1.00 105.81 159 ILE C N 1
ATOM 3344 C CA . ILE C 3 159 ? 140.398 91.508 153.043 1.00 103.98 159 ILE C CA 1
ATOM 3345 C C . ILE C 3 159 ? 141.467 92.409 153.640 1.00 102.28 159 ILE C C 1
ATOM 3346 O O . ILE C 3 159 ? 142.201 91.999 154.548 1.00 104.79 159 ILE C O 1
ATOM 3351 N N . LYS C 3 160 ? 141.557 93.635 153.131 1.00 100.61 160 LYS C N 1
ATOM 3352 C CA . LYS C 3 160 ? 142.555 94.594 153.581 1.00 103.82 160 LYS C CA 1
ATOM 3353 C C . LYS C 3 160 ? 141.971 95.702 154.443 1.00 107.17 160 LYS C C 1
ATOM 3354 O O . LYS C 3 160 ? 142.733 96.512 154.982 1.00 111.96 160 LYS C O 1
ATOM 3360 N N . THR C 3 161 ? 140.650 95.761 154.594 1.00 101.38 161 THR C N 1
ATOM 3361 C CA . THR C 3 161 ? 140.015 96.815 155.372 1.00 99.85 161 THR C CA 1
ATOM 3362 C C . THR C 3 161 ? 138.581 96.410 155.673 1.00 100.29 161 THR C C 1
ATOM 3363 O O . THR C 3 161 ? 137.858 95.968 154.778 1.00 104.75 161 THR C O 1
ATOM 3367 N N . VAL C 3 162 ? 138.182 96.558 156.933 1.00 89.50 162 VAL C N 1
ATOM 3368 C CA . VAL C 3 162 ? 136.809 96.329 157.366 1.00 89.28 162 VAL C CA 1
ATOM 3369 C C . VAL C 3 162 ? 136.172 97.694 157.576 1.00 82.57 162 VAL C C 1
ATOM 3370 O O . VAL C 3 162 ? 136.562 98.438 158.483 1.00 92.77 162 VAL C O 1
ATOM 3374 N N . LEU C 3 163 ? 135.186 98.023 156.752 1.00 64.12 163 LEU C N 1
ATOM 3375 C CA . LEU C 3 163 ? 134.560 99.338 156.765 1.00 62.10 163 LEU C CA 1
ATOM 3376 C C . LEU C 3 163 ? 133.237 99.255 157.515 1.00 73.33 163 LEU C C 1
ATOM 3377 O O . LEU C 3 163 ? 132.369 98.453 157.162 1.00 83.28 163 LEU C O 1
ATOM 3382 N N . VAL C 3 164 ? 133.090 100.081 158.544 1.00 63.26 164 VAL C N 1
ATOM 3383 C CA . VAL C 3 164 ? 131.862 100.137 159.327 1.00 54.77 164 VAL C CA 1
ATOM 3384 C C . VAL C 3 164 ? 131.024 101.298 158.810 1.00 60.92 164 VAL C C 1
ATOM 3385 O O . VAL C 3 164 ? 131.444 102.457 158.881 1.00 70.26 164 VAL C O 1
ATOM 3389 N N . ASN C 3 165 ? 129.836 100.988 158.292 1.00 67.11 165 ASN C N 1
ATOM 3390 C CA . ASN C 3 165 ? 129.005 101.971 157.599 1.00 61.81 165 ASN C CA 1
ATOM 3391 C C . ASN C 3 165 ? 128.148 102.715 158.618 1.00 68.54 165 ASN C C 1
ATOM 3392 O O . ASN C 3 165 ? 126.944 102.487 158.762 1.00 77.73 165 ASN C O 1
ATOM 3397 N N . GLY C 3 166 ? 128.788 103.625 159.341 1.00 75.06 166 GLY C N 1
ATOM 3398 C CA . GLY C 3 166 ? 128.104 104.476 160.288 1.00 77.21 166 GLY C CA 1
ATOM 3399 C C . GLY C 3 166 ? 127.612 105.792 159.730 1.00 75.59 166 GLY C C 1
ATOM 3400 O O . GLY C 3 166 ? 127.129 106.632 160.495 1.00 77.52 166 GLY C O 1
ATOM 3401 N N . SER C 3 167 ? 127.713 106.001 158.417 1.00 78.90 167 SER C N 1
ATOM 3402 C CA . SER C 3 167 ? 127.319 107.267 157.797 1.00 77.35 167 SER C CA 1
ATOM 3403 C C . SER C 3 167 ? 125.836 107.205 157.452 1.00 72.60 167 SER C C 1
ATOM 3404 O O . SER C 3 167 ? 125.434 107.027 156.300 1.00 80.75 167 SER C O 1
ATOM 3407 N N . GLU C 3 168 ? 125.009 107.352 158.482 1.00 84.42 168 GLU C N 1
ATOM 3408 C CA . GLU C 3 168 ? 123.563 107.393 158.296 1.00 92.37 168 GLU C CA 1
ATOM 3409 C C . GLU C 3 168 ? 123.206 108.633 157.489 1.00 94.74 168 GLU C C 1
ATOM 3410 O O . GLU C 3 168 ? 123.451 109.760 157.928 1.00 96.04 168 GLU C O 1
ATOM 3416 N N . CYS C 3 169 ? 122.624 108.429 156.307 1.00 91.96 169 CYS C N 1
ATOM 3417 C CA . CYS C 3 169 ? 122.451 109.504 155.343 1.00 89.75 169 CYS C CA 1
ATOM 3418 C C . CYS C 3 169 ? 121.003 109.860 155.045 1.00 96.28 169 CYS C C 1
ATOM 3419 O O . CYS C 3 169 ? 120.754 110.947 154.516 1.00 95.88 169 CYS C O 1
ATOM 3422 N N . GLU C 3 170 ? 120.055 108.982 155.352 1.00 94.55 170 GLU C N 1
ATOM 3423 C CA . GLU C 3 170 ? 118.661 109.265 155.050 1.00 87.74 170 GLU C CA 1
ATOM 3424 C C . GLU C 3 170 ? 118.165 110.443 155.885 1.00 89.36 170 GLU C C 1
ATOM 3425 O O . GLU C 3 170 ? 118.556 110.590 157.047 1.00 96.30 170 GLU C O 1
ATOM 3431 N N . PRO C 3 171 ? 117.319 111.301 155.323 1.00 78.73 171 PRO C N 1
ATOM 3432 C CA . PRO C 3 171 ? 116.689 112.346 156.135 1.00 81.39 171 PRO C CA 1
ATOM 3433 C C . PRO C 3 171 ? 115.752 111.747 157.170 1.00 81.46 171 PRO C C 1
ATOM 3434 O O . PRO C 3 171 ? 115.187 110.668 156.980 1.00 84.58 171 PRO C O 1
ATOM 3438 N N . TYR C 3 172 ? 115.609 112.459 158.286 1.00 81.94 172 TYR C N 1
ATOM 3439 C CA . TYR C 3 172 ? 114.714 112.185 159.404 1.00 78.16 172 TYR C CA 1
ATOM 3440 C C . TYR C 3 172 ? 115.181 111.015 160.267 1.00 83.98 172 TYR C C 1
ATOM 3441 O O . TYR C 3 172 ? 114.558 110.752 161.295 1.00 91.28 172 TYR C O 1
ATOM 3450 N N . LEU C 3 173 ? 116.244 110.306 159.902 1.00 86.16 173 LEU C N 1
ATOM 3451 C CA . LEU C 3 173 ? 116.642 109.090 160.600 1.00 86.87 173 LEU C CA 1
ATOM 3452 C C . LEU C 3 173 ? 117.858 109.356 161.477 1.00 89.15 173 LEU C C 1
ATOM 3453 O O . LEU C 3 173 ? 118.847 109.936 161.017 1.00 91.77 173 LEU C O 1
ATOM 3458 N N . THR C 3 174 ? 117.781 108.923 162.741 1.00 91.98 174 THR C N 1
ATOM 3459 C CA . THR C 3 174 ? 118.867 109.139 163.691 1.00 84.75 174 THR C CA 1
ATOM 3460 C C . THR C 3 174 ? 119.151 107.910 164.549 1.00 89.79 174 THR C C 1
ATOM 3461 O O . THR C 3 174 ? 119.709 108.051 165.643 1.00 99.36 174 THR C O 1
ATOM 3465 N N . CYS C 3 175 ? 118.774 106.712 164.094 1.00 87.38 175 CYS C N 1
ATOM 3466 C CA . CYS C 3 175 ? 119.028 105.513 164.889 1.00 84.49 175 CYS C CA 1
ATOM 3467 C C . CYS C 3 175 ? 120.521 105.243 165.027 1.00 89.80 175 CYS C C 1
ATOM 3468 O O . CYS C 3 175 ? 121.003 104.922 166.121 1.00 95.91 175 CYS C O 1
ATOM 3471 N N . ASP C 3 176 ? 121.271 105.380 163.932 1.00 93.33 176 ASP C N 1
ATOM 3472 C CA . ASP C 3 176 ? 122.713 105.168 163.993 1.00 89.18 176 ASP C CA 1
ATOM 3473 C C . ASP C 3 176 ? 123.386 106.201 164.887 1.00 95.19 176 ASP C C 1
ATOM 3474 O O . ASP C 3 176 ? 124.336 105.881 165.611 1.00 101.38 176 ASP C O 1
ATOM 3479 N N . ASP C 3 177 ? 122.903 107.445 164.854 1.00 97.37 177 ASP C N 1
ATOM 3480 C CA . ASP C 3 177 ? 123.501 108.492 165.675 1.00 97.05 177 ASP C CA 1
ATOM 3481 C C . ASP C 3 177 ? 123.450 108.126 167.152 1.00 94.84 177 ASP C C 1
ATOM 3482 O O . ASP C 3 177 ? 124.470 108.166 167.848 1.00 100.64 177 ASP C O 1
ATOM 3487 N N . ARG C 3 178 ? 122.272 107.742 167.646 1.00 88.82 178 ARG C N 1
ATOM 3488 C CA . ARG C 3 178 ? 122.156 107.381 169.055 1.00 92.38 178 ARG C CA 1
ATOM 3489 C C . ARG C 3 178 ? 122.869 106.067 169.354 1.00 99.06 178 ARG C C 1
ATOM 3490 O O . ARG C 3 178 ? 123.497 105.924 170.411 1.00 103.56 178 ARG C O 1
ATOM 3498 N N . ILE C 3 179 ? 122.786 105.096 168.439 1.00 93.32 179 ILE C N 1
ATOM 3499 C CA . ILE C 3 179 ? 123.418 103.804 168.691 1.00 89.85 179 ILE C CA 1
ATOM 3500 C C . ILE C 3 179 ? 124.932 103.945 168.754 1.00 91.99 179 ILE C C 1
ATOM 3501 O O . ILE C 3 179 ? 125.614 103.119 169.372 1.00 91.65 179 ILE C O 1
ATOM 3506 N N . MET C 3 180 ? 125.484 104.986 168.129 1.00 99.22 180 MET C N 1
ATOM 3507 C CA . MET C 3 180 ? 126.913 105.249 168.233 1.00 97.86 180 MET C CA 1
ATOM 3508 C C . MET C 3 180 ? 127.257 106.178 169.388 1.00 100.75 180 MET C C 1
ATOM 3509 O O . MET C 3 180 ? 128.359 106.082 169.939 1.00 102.56 180 MET C O 1
ATOM 3514 N N . ARG C 3 181 ? 126.346 107.078 169.764 1.00 100.19 181 ARG C N 1
ATOM 3515 C CA . ARG C 3 181 ? 126.586 107.917 170.933 1.00 94.03 181 ARG C CA 1
ATOM 3516 C C . ARG C 3 181 ? 126.613 107.092 172.212 1.00 99.74 181 ARG C C 1
ATOM 3517 O O . ARG C 3 181 ? 127.460 107.318 173.083 1.00 99.26 181 ARG C O 1
ATOM 3525 N N . GLU C 3 182 ? 125.696 106.133 172.344 1.00 106.50 182 GLU C N 1
ATOM 3526 C CA . GLU C 3 182 ? 125.510 105.437 173.610 1.00 107.64 182 GLU C CA 1
ATOM 3527 C C . GLU C 3 182 ? 126.277 104.128 173.717 1.00 107.63 182 GLU C C 1
ATOM 3528 O O . GLU C 3 182 ? 126.645 103.738 174.830 1.00 109.21 182 GLU C O 1
ATOM 3534 N N . ARG C 3 183 ? 126.528 103.441 172.607 1.00 104.02 183 ARG C N 1
ATOM 3535 C CA . ARG C 3 183 ? 127.142 102.119 172.625 1.00 103.78 183 ARG C CA 1
ATOM 3536 C C . ARG C 3 183 ? 128.374 102.069 171.733 1.00 106.11 183 ARG C C 1
ATOM 3537 O O . ARG C 3 183 ? 128.546 101.152 170.929 1.00 109.67 183 ARG C O 1
ATOM 3545 N N . ALA C 3 184 ? 129.249 103.069 171.865 1.00 101.85 184 ALA C N 1
ATOM 3546 C CA . ALA C 3 184 ? 130.460 103.103 171.052 1.00 100.40 184 ALA C CA 1
ATOM 3547 C C . ALA C 3 184 ? 131.401 101.956 171.403 1.00 104.19 184 ALA C C 1
ATOM 3548 O O . ALA C 3 184 ? 132.031 101.368 170.515 1.00 105.90 184 ALA C O 1
ATOM 3550 N N . GLU C 3 185 ? 131.516 101.630 172.693 1.00 109.73 185 GLU C N 1
ATOM 3551 C CA . GLU C 3 185 ? 132.425 100.566 173.112 1.00 109.27 185 GLU C CA 1
ATOM 3552 C C . GLU C 3 185 ? 132.027 99.227 172.508 1.00 109.00 185 GLU C C 1
ATOM 3553 O O . GLU C 3 185 ? 132.884 98.468 172.038 1.00 114.91 185 GLU C O 1
ATOM 3559 N N . ALA C 3 186 ? 130.729 98.916 172.517 1.00 89.53 186 ALA C N 1
ATOM 3560 C CA . ALA C 3 186 ? 130.268 97.653 171.955 1.00 90.80 186 ALA C CA 1
ATOM 3561 C C . ALA C 3 186 ? 130.517 97.591 170.455 1.00 90.15 186 ALA C C 1
ATOM 3562 O O . ALA C 3 186 ? 130.891 96.540 169.923 1.00 91.70 186 ALA C O 1
ATOM 3564 N N . ILE C 3 187 ? 130.315 98.707 169.754 1.00 88.47 187 ILE C N 1
ATOM 3565 C CA . ILE C 3 187 ? 130.558 98.730 168.315 1.00 86.69 187 ILE C CA 1
ATOM 3566 C C . ILE C 3 187 ? 132.042 98.549 168.018 1.00 92.27 187 ILE C C 1
ATOM 3567 O O . ILE C 3 187 ? 132.417 97.849 167.071 1.00 100.39 187 ILE C O 1
ATOM 3572 N N . VAL C 3 188 ? 132.911 99.166 168.822 1.00 96.39 188 VAL C N 1
ATOM 3573 C CA . VAL C 3 188 ? 134.349 98.983 168.633 1.00 93.17 188 VAL C CA 1
ATOM 3574 C C . VAL C 3 188 ? 134.739 97.531 168.879 1.00 96.31 188 VAL C C 1
ATOM 3575 O O . VAL C 3 188 ? 135.543 96.952 168.136 1.00 100.42 188 VAL C O 1
ATOM 3579 N N . ASP C 3 189 ? 134.178 96.918 169.924 1.00 100.12 189 ASP C N 1
ATOM 3580 C CA . ASP C 3 189 ? 134.473 95.516 170.199 1.00 98.22 189 ASP C CA 1
ATOM 3581 C C . ASP C 3 189 ? 133.991 94.620 169.063 1.00 102.15 189 ASP C C 1
ATOM 3582 O O . ASP C 3 189 ? 134.674 93.662 168.683 1.00 106.86 189 ASP C O 1
ATOM 3587 N N . GLY C 3 190 ? 132.813 94.916 168.511 1.00 94.94 190 GLY C N 1
ATOM 3588 C CA . GLY C 3 190 ? 132.330 94.157 167.368 1.00 93.40 190 GLY C CA 1
ATOM 3589 C C . GLY C 3 190 ? 133.210 94.323 166.145 1.00 96.44 190 GLY C C 1
ATOM 3590 O O . GLY C 3 190 ? 133.438 93.369 165.397 1.00 105.89 190 GLY C O 1
ATOM 3591 N N . ALA C 3 191 ? 133.712 95.539 165.922 1.00 85.78 191 ALA C N 1
ATOM 3592 C CA . ALA C 3 191 ? 134.638 95.766 164.818 1.00 81.92 191 ALA C CA 1
ATOM 3593 C C . ALA C 3 191 ? 135.916 94.960 165.003 1.00 90.96 191 ALA C C 1
ATOM 3594 O O . ALA C 3 191 ? 136.443 94.390 164.043 1.00 98.19 191 ALA C O 1
ATOM 3596 N N . ARG C 3 192 ? 136.428 94.901 166.234 1.00 101.86 192 ARG C N 1
ATOM 3597 C CA . ARG C 3 192 ? 137.606 94.080 166.505 1.00 96.65 192 ARG C CA 1
ATOM 3598 C C . ARG C 3 192 ? 137.315 92.602 166.268 1.00 99.67 192 ARG C C 1
ATOM 3599 O O . ARG C 3 192 ? 138.153 91.874 165.721 1.00 104.75 192 ARG C O 1
ATOM 3607 N N . LEU C 3 193 ? 136.132 92.138 166.676 1.00 92.82 193 LEU C N 1
ATOM 3608 C CA . LEU C 3 193 ? 135.765 90.744 166.444 1.00 91.33 193 LEU C CA 1
ATOM 3609 C C . LEU C 3 193 ? 135.685 90.431 164.956 1.00 94.67 193 LEU C C 1
ATOM 3610 O O . LEU C 3 193 ? 136.123 89.364 164.512 1.00 95.31 193 LEU C O 1
ATOM 3615 N N . ILE C 3 194 ? 135.123 91.347 164.167 1.00 91.39 194 ILE C N 1
ATOM 3616 C CA . ILE C 3 194 ? 135.057 91.138 162.723 1.00 82.65 194 ILE C CA 1
ATOM 3617 C C . ILE C 3 194 ? 136.455 91.156 162.116 1.00 85.45 194 ILE C C 1
ATOM 3618 O O . ILE C 3 194 ? 136.765 90.368 161.213 1.00 91.70 194 ILE C O 1
ATOM 3623 N N . GLN C 3 195 ? 137.317 92.058 162.590 1.00 90.33 195 GLN C N 1
ATOM 3624 C CA . GLN C 3 195 ? 138.699 92.086 162.124 1.00 88.46 195 GLN C CA 1
ATOM 3625 C C . GLN C 3 195 ? 139.429 90.795 162.464 1.00 90.28 195 GLN C C 1
ATOM 3626 O O . GLN C 3 195 ? 140.361 90.403 161.755 1.00 97.56 195 GLN C O 1
ATOM 3632 N N . HIS C 3 196 ? 139.042 90.136 163.554 1.00 99.97 196 HIS C N 1
ATOM 3633 C CA . HIS C 3 196 ? 139.610 88.824 163.842 1.00 101.38 196 HIS C CA 1
ATOM 3634 C C . HIS C 3 196 ? 139.027 87.748 162.932 1.00 101.88 196 HIS C C 1
ATOM 3635 O O . HIS C 3 196 ? 139.752 86.852 162.487 1.00 103.28 196 HIS C O 1
ATOM 3642 N N . ILE C 3 197 ? 137.722 87.815 162.659 1.00 102.30 197 ILE C N 1
ATOM 3643 C CA . ILE C 3 197 ? 137.080 86.802 161.822 1.00 101.74 197 ILE C CA 1
ATOM 3644 C C . ILE C 3 197 ? 137.663 86.827 160.416 1.00 102.10 197 ILE C C 1
ATOM 3645 O O . ILE C 3 197 ? 138.082 85.796 159.877 1.00 104.39 197 ILE C O 1
ATOM 3650 N N . LEU C 3 198 ? 137.704 88.002 159.804 1.00 105.35 198 LEU C N 1
ATOM 3651 C CA . LEU C 3 198 ? 138.348 88.192 158.510 1.00 103.75 198 LEU C CA 1
ATOM 3652 C C . LEU C 3 198 ? 139.734 88.754 158.778 1.00 110.01 198 LEU C C 1
ATOM 3653 O O . LEU C 3 198 ? 139.865 89.903 159.208 1.00 117.53 198 LEU C O 1
ATOM 3658 N N . ARG C 3 199 ? 140.768 87.962 158.505 1.00 116.38 199 ARG C N 1
ATOM 3659 C CA . ARG C 3 199 ? 142.124 88.394 158.826 1.00 114.00 199 ARG C CA 1
ATOM 3660 C C . ARG C 3 199 ? 142.434 89.613 157.974 1.00 116.29 199 ARG C C 1
ATOM 3661 O O . ARG C 3 199 ? 142.715 89.503 156.778 1.00 120.22 199 ARG C O 1
ATOM 3669 N N . ALA C 3 200 ? 142.379 90.787 158.597 1.00 105.75 200 ALA C N 1
ATOM 3670 C CA . ALA C 3 200 ? 142.440 92.047 157.871 1.00 106.73 200 ALA C CA 1
ATOM 3671 C C . ALA C 3 200 ? 143.507 92.960 158.454 1.00 109.21 200 ALA C C 1
ATOM 3672 O O . ALA C 3 200 ? 144.239 92.569 159.368 1.00 112.16 200 ALA C O 1
ATOM 3674 N N . TYR C 3 201 ? 143.593 94.182 157.936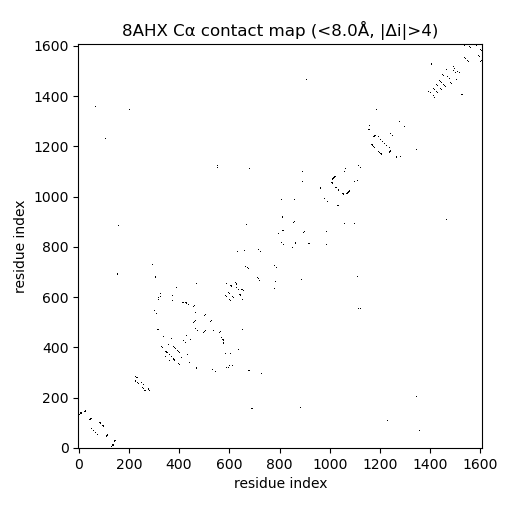 1.00 119.16 201 TYR C N 1
ATOM 3675 C CA . TYR C 3 201 ? 144.633 95.122 158.331 1.00 121.14 201 TYR C CA 1
ATOM 3676 C C . TYR C 3 201 ? 144.135 96.165 159.324 1.00 123.56 201 TYR C C 1
ATOM 3677 O O . TYR C 3 201 ? 144.759 96.373 160.368 1.00 124.96 201 TYR C O 1
ATOM 3686 N N . SER C 3 202 ? 143.022 96.828 159.021 1.00 112.09 202 SER C N 1
ATOM 3687 C CA . SER C 3 202 ? 142.502 97.869 159.895 1.00 113.86 202 SER C CA 1
ATOM 3688 C C . SER C 3 202 ? 141.019 98.058 159.621 1.00 109.43 202 SER C C 1
ATOM 3689 O O . SER C 3 202 ? 140.505 97.643 158.579 1.00 108.96 202 SER C O 1
ATOM 3692 N N . VAL C 3 203 ? 140.336 98.738 160.533 1.00 91.56 203 VAL C N 1
ATOM 3693 C CA . VAL C 3 203 ? 138.940 99.021 160.355 1.00 89.80 203 VAL C CA 1
ATOM 3694 C C . VAL C 3 203 ? 138.848 100.496 160.192 1.00 92.13 203 VAL C C 1
ATOM 3695 O O . VAL C 3 203 ? 139.641 101.199 160.764 1.00 99.58 203 VAL C O 1
ATOM 3699 N N . VAL C 3 204 ? 137.925 100.996 159.396 1.00 78.21 204 VAL C N 1
ATOM 3700 C CA . VAL C 3 204 ? 137.888 102.403 159.125 1.00 77.81 204 VAL C CA 1
ATOM 3701 C C . VAL C 3 204 ? 136.511 102.842 159.330 1.00 87.58 204 VAL C C 1
ATOM 3702 O O . VAL C 3 204 ? 135.790 103.101 158.411 1.00 101.41 204 VAL C O 1
ATOM 3706 N N . ILE C 3 205 ? 136.128 102.956 160.557 1.00 79.54 205 ILE C N 1
ATOM 3707 C CA . ILE C 3 205 ? 134.766 103.356 160.918 1.00 75.63 205 ILE C CA 1
ATOM 3708 C C . ILE C 3 205 ? 134.468 104.768 160.434 1.00 82.74 205 ILE C C 1
ATOM 3709 O O . ILE C 3 205 ? 135.201 105.711 160.748 1.00 91.83 205 ILE C O 1
ATOM 3714 N N . ALA C 3 206 ? 133.386 104.923 159.676 1.00 75.57 206 ALA C N 1
ATOM 3715 C CA . ALA C 3 206 ? 133.096 106.155 158.955 1.00 76.04 206 ALA C CA 1
ATOM 3716 C C . ALA C 3 206 ? 131.779 106.741 159.436 1.00 80.45 206 ALA C C 1
ATOM 3717 O O . ALA C 3 206 ? 130.770 106.033 159.506 1.00 83.37 206 ALA C O 1
ATOM 3719 N N . ILE C 3 207 ? 131.792 108.030 159.760 1.00 92.98 207 ILE C N 1
ATOM 3720 C CA . ILE C 3 207 ? 130.607 108.753 160.195 1.00 90.92 207 ILE C CA 1
ATOM 3721 C C . ILE C 3 207 ? 130.518 110.033 159.378 1.00 95.72 207 ILE C C 1
ATOM 3722 O O . ILE C 3 207 ? 131.536 110.598 158.969 1.00 101.65 207 ILE C O 1
ATOM 3727 N N . GLU C 3 208 ? 129.293 110.477 159.111 1.00 96.12 208 GLU C N 1
ATOM 3728 C CA . GLU C 3 208 ? 129.122 111.743 158.420 1.00 93.18 208 GLU C CA 1
ATOM 3729 C C . GLU C 3 208 ? 129.504 112.903 159.333 1.00 101.69 208 GLU C C 1
ATOM 3730 O O . GLU C 3 208 ? 129.487 112.796 160.561 1.00 109.26 208 GLU C O 1
ATOM 3736 N N . ASP C 3 209 ? 129.854 114.028 158.709 1.00 108.15 209 ASP C N 1
ATOM 3737 C CA . ASP C 3 209 ? 130.356 115.174 159.456 1.00 108.52 209 ASP C CA 1
ATOM 3738 C C . ASP C 3 209 ? 129.259 115.952 160.170 1.00 111.81 209 ASP C C 1
ATOM 3739 O O . ASP C 3 209 ? 129.580 116.857 160.947 1.00 114.89 209 ASP C O 1
ATOM 3744 N N . ASN C 3 210 ? 127.987 115.632 159.935 1.00 109.97 210 ASN C N 1
ATOM 3745 C CA . ASN C 3 210 ? 126.893 116.269 160.654 1.00 109.80 210 ASN C CA 1
ATOM 3746 C C . ASN C 3 210 ? 126.533 115.531 161.939 1.00 108.52 210 ASN C C 1
ATOM 3747 O O . ASN C 3 210 ? 125.429 115.715 162.463 1.00 108.14 210 ASN C O 1
ATOM 3752 N N . LYS C 3 211 ? 127.441 114.704 162.453 1.00 99.23 211 LYS C N 1
ATOM 3753 C CA . LYS C 3 211 ? 127.256 113.993 163.717 1.00 97.35 211 LYS C CA 1
ATOM 3754 C C . LYS C 3 211 ? 128.494 114.203 164.580 1.00 100.63 211 LYS C C 1
ATOM 3755 O O . LYS C 3 211 ? 129.257 113.263 164.833 1.00 106.00 211 LYS C O 1
ATOM 3761 N N . PRO C 3 212 ? 128.731 115.435 165.038 1.00 108.54 212 PRO C N 1
ATOM 3762 C CA . PRO C 3 212 ? 129.931 115.682 165.857 1.00 111.53 212 PRO C CA 1
ATOM 3763 C C . PRO C 3 212 ? 129.949 114.891 167.151 1.00 114.48 212 PRO C C 1
ATOM 3764 O O . PRO C 3 212 ? 131.019 114.450 167.592 1.00 117.16 212 PRO C O 1
ATOM 3768 N N . GLU C 3 213 ? 128.785 114.694 167.774 1.00 114.30 213 GLU C N 1
ATOM 3769 C CA . GLU C 3 213 ? 128.729 113.927 169.013 1.00 112.94 213 GLU C CA 1
ATOM 3770 C C . GLU C 3 213 ? 129.128 112.477 168.778 1.00 116.31 213 GLU C C 1
ATOM 3771 O O . GLU C 3 213 ? 129.882 111.896 169.568 1.00 115.77 213 GLU C O 1
ATOM 3777 N N . ALA C 3 214 ? 128.631 111.876 167.694 1.00 112.09 214 ALA C N 1
ATOM 3778 C CA . ALA C 3 214 ? 128.998 110.502 167.375 1.00 107.99 214 ALA C CA 1
ATOM 3779 C C . ALA C 3 214 ? 130.487 110.384 167.082 1.00 108.57 214 ALA C C 1
ATOM 3780 O O . ALA C 3 214 ? 131.138 109.431 167.522 1.00 112.07 214 ALA C O 1
ATOM 3782 N N . LEU C 3 215 ? 131.042 111.343 166.338 1.00 110.07 215 LEU C N 1
ATOM 3783 C CA . LEU C 3 215 ? 132.473 111.324 166.055 1.00 108.37 215 LEU C CA 1
ATOM 3784 C C . LEU C 3 215 ? 133.289 111.413 167.336 1.00 112.76 215 LEU C C 1
ATOM 3785 O O . LEU C 3 215 ? 134.247 110.654 167.526 1.00 115.82 215 LEU C O 1
ATOM 3790 N N . ALA C 3 216 ? 132.921 112.334 168.231 1.00 116.70 216 ALA C N 1
ATOM 3791 C CA . ALA C 3 216 ? 133.657 112.481 169.481 1.00 114.15 216 ALA C CA 1
ATOM 3792 C C . ALA C 3 216 ? 133.563 111.220 170.329 1.00 115.18 216 ALA C C 1
ATOM 3793 O O . ALA C 3 216 ? 134.568 110.760 170.882 1.00 114.17 216 ALA C O 1
ATOM 3795 N N . ALA C 3 217 ? 132.364 110.639 170.432 1.00 116.11 217 ALA C N 1
ATOM 3796 C CA . ALA C 3 217 ? 132.197 109.432 171.236 1.00 116.75 217 ALA C CA 1
ATOM 3797 C C . ALA C 3 217 ? 132.991 108.268 170.659 1.00 117.35 217 ALA C C 1
ATOM 3798 O O . ALA C 3 217 ? 133.643 107.524 171.401 1.00 119.96 217 ALA C O 1
ATOM 3800 N N . MET C 3 218 ? 132.952 108.095 169.336 1.00 110.58 218 MET C N 1
ATOM 3801 C CA . MET C 3 218 ? 133.689 107.002 168.713 1.00 108.73 218 MET C CA 1
ATOM 3802 C C . MET C 3 218 ? 135.192 107.186 168.870 1.00 112.70 218 MET C C 1
ATOM 3803 O O . MET C 3 218 ? 135.917 106.217 169.123 1.00 114.07 218 MET C O 1
ATOM 3808 N N . ARG C 3 219 ? 135.682 108.420 168.720 1.00 120.15 219 ARG C N 1
ATOM 3809 C CA . ARG C 3 219 ? 137.112 108.665 168.877 1.00 119.50 219 ARG C CA 1
ATOM 3810 C C . ARG C 3 219 ? 137.552 108.461 170.321 1.00 122.71 219 ARG C C 1
ATOM 3811 O O . ARG C 3 219 ? 138.669 107.999 170.577 1.00 122.70 219 ARG C O 1
ATOM 3819 N N . ALA C 3 220 ? 136.689 108.806 171.279 1.00 125.60 220 ALA C N 1
ATOM 3820 C CA . ALA C 3 220 ? 137.004 108.538 172.678 1.00 124.51 220 ALA C CA 1
ATOM 3821 C C . ALA C 3 220 ? 137.018 107.042 172.967 1.00 124.59 220 ALA C C 1
ATOM 3822 O O . ALA C 3 220 ? 137.867 106.559 173.724 1.00 125.08 220 ALA C O 1
ATOM 3824 N N . ALA C 3 221 ? 136.084 106.293 172.375 1.00 124.49 221 ALA C N 1
ATOM 3825 C CA . ALA C 3 221 ? 136.002 104.862 172.653 1.00 124.50 221 ALA C CA 1
ATOM 3826 C C . ALA C 3 221 ? 137.155 104.099 172.012 1.00 125.63 221 ALA C C 1
ATOM 3827 O O . ALA C 3 221 ? 137.737 103.206 172.637 1.00 125.28 221 ALA C O 1
ATOM 3829 N N . ALA C 3 222 ? 137.499 104.432 170.773 1.00 124.75 222 ALA C N 1
ATOM 3830 C CA . ALA C 3 222 ? 138.544 103.738 170.024 1.00 122.26 222 ALA C CA 1
ATOM 3831 C C . ALA C 3 222 ? 139.745 104.671 169.903 1.00 125.71 222 ALA C C 1
ATOM 3832 O O . ALA C 3 222 ? 139.867 105.428 168.940 1.00 126.71 222 ALA C O 1
ATOM 3834 N N . GLU C 3 223 ? 140.636 104.610 170.892 1.00 150.57 223 GLU C N 1
ATOM 3835 C CA . GLU C 3 223 ? 141.833 105.438 170.880 1.00 152.18 223 GLU C CA 1
ATOM 3836 C C . GLU C 3 223 ? 143.040 104.639 171.350 1.00 151.96 223 GLU C C 1
ATOM 3837 O O . GLU C 3 223 ? 144.185 105.074 171.188 1.00 151.23 223 GLU C O 1
ATOM 3843 N N . HIS C 3 224 ? 142.794 103.463 171.926 1.00 153.95 224 HIS C N 1
ATOM 3844 C CA . HIS C 3 224 ? 143.853 102.625 172.469 1.00 155.08 224 HIS C CA 1
ATOM 3845 C C . HIS C 3 224 ? 144.116 101.367 171.651 1.00 154.03 224 HIS C C 1
ATOM 3846 O O . HIS C 3 224 ? 145.086 100.659 171.937 1.00 155.16 224 HIS C O 1
ATOM 3853 N N . PHE C 3 225 ? 143.292 101.072 170.649 1.00 133.52 225 PHE C N 1
ATOM 3854 C CA . PHE C 3 225 ? 143.375 99.797 169.950 1.00 134.15 225 PHE C CA 1
ATOM 3855 C C . PHE C 3 225 ? 144.220 99.845 168.683 1.00 134.78 225 PHE C C 1
ATOM 3856 O O . PHE C 3 225 ? 144.421 98.799 168.057 1.00 134.94 225 PHE C O 1
ATOM 3864 N N . GLY C 3 226 ? 144.717 101.011 168.286 1.00 127.00 226 GLY C N 1
ATOM 3865 C CA . GLY C 3 226 ? 145.661 101.053 167.187 1.00 127.27 226 GLY C CA 1
ATOM 3866 C C . GLY C 3 226 ? 145.039 101.159 165.810 1.00 129.15 226 GLY C C 1
ATOM 3867 O O . GLY C 3 226 ? 144.681 102.251 165.361 1.00 131.88 226 GLY C O 1
ATOM 3868 N N . ALA C 3 227 ? 144.917 100.014 165.129 1.00 118.93 227 ALA C N 1
ATOM 3869 C CA . ALA C 3 227 ? 144.493 99.990 163.733 1.00 119.90 227 ALA C CA 1
ATOM 3870 C C . ALA C 3 227 ? 143.112 100.594 163.521 1.00 119.54 227 ALA C C 1
ATOM 3871 O O . ALA C 3 227 ? 142.786 100.978 162.393 1.00 118.83 227 ALA C O 1
ATOM 3873 N N . ILE C 3 228 ? 142.290 100.676 164.569 1.00 109.62 228 ILE C N 1
ATOM 3874 C CA . ILE C 3 228 ? 140.979 101.295 164.431 1.00 102.73 228 ILE C CA 1
ATOM 3875 C C . ILE C 3 228 ? 141.147 102.755 164.039 1.00 106.68 228 ILE C C 1
ATOM 3876 O O . ILE C 3 228 ? 141.986 103.477 164.593 1.00 112.77 228 ILE C O 1
ATOM 3881 N N . GLU C 3 229 ? 140.348 103.199 163.072 1.00 110.43 229 GLU C N 1
ATOM 3882 C CA . GLU C 3 229 ? 140.359 104.586 162.635 1.00 109.56 229 GLU C CA 1
ATOM 3883 C C . GLU C 3 229 ? 138.935 105.107 162.546 1.00 109.98 229 GLU C C 1
ATOM 3884 O O . GLU C 3 229 ? 137.990 104.349 162.309 1.00 117.05 229 GLU C O 1
ATOM 3890 N N . VAL C 3 230 ? 138.795 106.416 162.734 1.00 103.39 230 VAL C N 1
ATOM 3891 C CA . VAL C 3 230 ? 137.518 107.107 162.619 1.00 105.53 230 VAL C CA 1
ATOM 3892 C C . VAL C 3 230 ? 137.652 108.166 161.535 1.00 110.42 230 VAL C C 1
ATOM 3893 O O . VAL C 3 230 ? 138.583 108.979 161.567 1.00 110.46 230 VAL C O 1
ATOM 3897 N N . MET C 3 231 ? 136.727 108.153 160.583 1.00 111.93 231 MET C N 1
ATOM 3898 C CA . MET C 3 231 ? 136.765 109.048 159.438 1.00 109.83 231 MET C CA 1
ATOM 3899 C C . MET C 3 231 ? 135.462 109.831 159.356 1.00 110.01 231 MET C C 1
ATOM 3900 O O . MET C 3 231 ? 134.395 109.332 159.725 1.00 115.93 231 MET C O 1
ATOM 3905 N N . ALA C 3 232 ? 135.564 111.068 158.883 1.00 97.78 232 ALA C N 1
ATOM 3906 C CA . ALA C 3 232 ? 134.435 111.992 158.808 1.00 98.27 232 ALA C CA 1
ATOM 3907 C C . ALA C 3 232 ? 134.124 112.246 157.335 1.00 102.71 232 ALA C C 1
ATOM 3908 O O . ALA C 3 232 ? 134.660 113.169 156.721 1.00 108.61 232 ALA C O 1
ATOM 3910 N N . VAL C 3 233 ? 133.243 111.422 156.779 1.00 97.46 233 VAL C N 1
ATOM 3911 C CA . VAL C 3 233 ? 132.850 111.524 155.375 1.00 96.15 233 VAL C CA 1
ATOM 3912 C C . VAL C 3 233 ? 131.975 112.759 155.190 1.00 100.62 233 VAL C C 1
ATOM 3913 O O . VAL C 3 233 ? 131.372 113.236 156.162 1.00 107.93 233 VAL C O 1
ATOM 3917 N N . PRO C 3 234 ? 131.880 113.314 153.983 1.00 95.72 234 PRO C N 1
ATOM 3918 C CA . PRO C 3 234 ? 131.074 114.525 153.784 1.00 99.51 234 PRO C CA 1
ATOM 3919 C C . PRO C 3 234 ? 129.589 114.255 153.977 1.00 101.11 234 PRO C C 1
ATOM 3920 O O . PRO C 3 234 ? 129.130 113.114 154.056 1.00 101.79 234 PRO C O 1
ATOM 3924 N N . ALA C 3 235 ? 128.828 115.348 154.054 1.00 95.96 235 ALA C N 1
ATOM 3925 C CA . ALA C 3 235 ? 127.381 115.279 154.258 1.00 91.77 235 ALA C CA 1
ATOM 3926 C C . ALA C 3 235 ? 126.692 115.305 152.897 1.00 93.27 235 ALA C C 1
ATOM 3927 O O . ALA C 3 235 ? 126.224 116.337 152.412 1.00 98.29 235 ALA C O 1
ATOM 3929 N N . LEU C 3 236 ? 126.633 114.133 152.275 1.00 85.05 236 LEU C N 1
ATOM 3930 C CA . LEU C 3 236 ? 125.981 113.944 150.990 1.00 81.03 236 LEU C CA 1
ATOM 3931 C C . LEU C 3 236 ? 124.967 112.821 151.133 1.00 84.38 236 LEU C C 1
ATOM 3932 O O . LEU C 3 236 ? 125.154 111.907 151.938 1.00 91.87 236 LEU C O 1
ATOM 3937 N N . TYR C 3 237 ? 123.877 112.890 150.354 1.00 77.53 237 TYR C N 1
ATOM 3938 C CA . TYR C 3 237 ? 122.809 111.909 150.553 1.00 79.57 237 TYR C CA 1
ATOM 3939 C C . TYR C 3 237 ? 123.244 110.498 150.178 1.00 87.06 237 TYR C C 1
ATOM 3940 O O . TYR C 3 237 ? 123.271 109.626 151.064 1.00 100.94 237 TYR C O 1
ATOM 3949 N N . PRO C 3 238 ? 123.601 110.184 148.907 1.00 74.64 238 PRO C N 1
ATOM 3950 C CA . PRO C 3 238 ? 123.952 108.799 148.574 1.00 61.50 238 PRO C CA 1
ATOM 3951 C C . PRO C 3 238 ? 125.367 108.425 149.006 1.00 73.59 238 PRO C C 1
ATOM 3952 O O . PRO C 3 238 ? 126.127 107.819 148.251 1.00 84.04 238 PRO C O 1
ATOM 3956 N N . MET C 3 239 ? 125.718 108.783 150.241 1.00 81.37 239 MET C N 1
ATOM 3957 C CA . MET C 3 239 ? 127.034 108.503 150.793 1.00 73.78 239 MET C CA 1
ATOM 3958 C C . MET C 3 239 ? 127.069 107.239 151.638 1.00 76.98 239 MET C C 1
ATOM 3959 O O . MET C 3 239 ? 128.109 106.573 151.685 1.00 87.04 239 MET C O 1
ATOM 3964 N N . GLY C 3 240 ? 125.963 106.888 152.291 1.00 73.24 240 GLY C N 1
ATOM 3965 C CA . GLY C 3 240 ? 125.914 105.664 153.066 1.00 70.27 240 GLY C CA 1
ATOM 3966 C C . GLY C 3 240 ? 125.881 104.405 152.233 1.00 74.17 240 GLY C C 1
ATOM 3967 O O . GLY C 3 240 ? 126.038 103.313 152.786 1.00 89.73 240 GLY C O 1
ATOM 3968 N N . SER C 3 241 ? 125.669 104.532 150.926 1.00 58.77 241 SER C N 1
ATOM 3969 C CA . SER C 3 241 ? 125.699 103.374 150.047 1.00 60.04 241 SER C CA 1
ATOM 3970 C C . SER C 3 241 ? 127.085 102.745 150.051 1.00 60.05 241 SER C C 1
ATOM 3971 O O . SER C 3 241 ? 128.100 103.441 150.114 1.00 78.35 241 SER C O 1
ATOM 3974 N N . ALA C 3 242 ? 127.121 101.414 149.987 1.00 47.22 242 ALA C N 1
ATOM 3975 C CA . ALA C 3 242 ? 128.395 100.706 150.047 1.00 55.91 242 ALA C CA 1
ATOM 3976 C C . ALA C 3 242 ? 129.285 101.075 148.867 1.00 66.60 242 ALA C C 1
ATOM 3977 O O . ALA C 3 242 ? 130.481 101.335 149.035 1.00 77.53 242 ALA C O 1
ATOM 3979 N N . LYS C 3 243 ? 128.710 101.121 147.664 1.00 55.33 243 LYS C N 1
ATOM 3980 C CA . LYS C 3 243 ? 129.510 101.379 146.473 1.00 49.35 243 LYS C CA 1
ATOM 3981 C C . LYS C 3 243 ? 130.080 102.791 146.470 1.00 59.75 243 LYS C C 1
ATOM 3982 O O . LYS C 3 243 ? 131.172 103.013 145.936 1.00 66.08 243 LYS C O 1
ATOM 3988 N N . GLN C 3 244 ? 129.368 103.753 147.055 1.00 62.97 244 GLN C N 1
ATOM 3989 C CA . GLN C 3 244 ? 129.866 105.120 147.128 1.00 51.41 244 GLN C CA 1
ATOM 3990 C C . GLN C 3 244 ? 130.800 105.332 148.311 1.00 48.78 244 GLN C C 1
ATOM 3991 O O . GLN C 3 244 ? 131.793 106.056 148.192 1.00 65.28 244 GLN C O 1
ATOM 3997 N N . LEU C 3 245 ? 130.500 104.718 149.456 1.00 51.66 245 LEU C N 1
ATOM 3998 C CA . LEU C 3 245 ? 131.383 104.847 150.610 1.00 55.59 245 LEU C CA 1
ATOM 3999 C C . LEU C 3 245 ? 132.733 104.194 150.347 1.00 68.83 245 LEU C C 1
ATOM 4000 O O . LEU C 3 245 ? 133.770 104.698 150.794 1.00 79.50 245 LEU C O 1
ATOM 4005 N N . ILE C 3 246 ? 132.741 103.068 149.630 1.00 63.43 246 ILE C N 1
ATOM 4006 C CA . ILE C 3 246 ? 134.002 102.415 149.290 1.00 51.78 246 ILE C CA 1
ATOM 4007 C C . ILE C 3 246 ? 134.857 103.329 148.425 1.00 59.65 246 ILE C C 1
ATOM 4008 O O . ILE C 3 246 ? 136.069 103.452 148.636 1.00 76.81 246 ILE C O 1
ATOM 4013 N N . GLN C 3 247 ? 134.243 103.988 147.442 1.00 66.52 247 GLN C N 1
ATOM 4014 C CA . GLN C 3 247 ? 134.986 104.936 146.620 1.00 72.38 247 GLN C CA 1
ATOM 4015 C C . GLN C 3 247 ? 135.469 106.124 147.441 1.00 74.70 247 GLN C C 1
ATOM 4016 O O . GLN C 3 247 ? 136.588 106.609 147.242 1.00 79.94 247 GLN C O 1
ATOM 4022 N N . ALA C 3 248 ? 134.638 106.609 148.363 1.00 72.58 248 ALA C N 1
ATOM 4023 C CA . ALA C 3 248 ? 135.027 107.755 149.178 1.00 71.07 248 ALA C CA 1
ATOM 4024 C C . ALA C 3 248 ? 136.209 107.423 150.079 1.00 72.27 248 ALA C C 1
ATOM 4025 O O . ALA C 3 248 ? 137.091 108.263 150.285 1.00 83.38 248 ALA C O 1
ATOM 4027 N N . VAL C 3 249 ? 136.247 106.210 150.625 1.00 79.53 249 VAL C N 1
ATOM 4028 C CA . VAL C 3 249 ? 137.294 105.840 151.572 1.00 83.19 249 VAL C CA 1
ATOM 4029 C C . VAL C 3 249 ? 138.543 105.367 150.840 1.00 92.05 249 VAL C C 1
ATOM 4030 O O . VAL C 3 249 ? 139.606 105.988 150.941 1.00 96.03 249 VAL C O 1
ATOM 4034 N N . THR C 3 250 ? 138.428 104.262 150.100 1.00 88.02 250 THR C N 1
ATOM 4035 C CA . THR C 3 250 ? 139.605 103.671 149.469 1.00 86.12 250 THR C CA 1
ATOM 4036 C C . THR C 3 250 ? 140.047 104.466 148.249 1.00 87.98 250 THR C C 1
ATOM 4037 O O . THR C 3 250 ? 141.248 104.661 148.030 1.00 96.60 250 THR C O 1
ATOM 4041 N N . GLY C 3 251 ? 139.097 104.928 147.442 1.00 81.20 251 GLY C N 1
ATOM 4042 C CA . GLY C 3 251 ? 139.387 105.586 146.191 1.00 81.88 251 GLY C CA 1
ATOM 4043 C C . GLY C 3 251 ? 139.152 104.732 144.964 1.00 88.62 251 GLY C C 1
ATOM 4044 O O . GLY C 3 251 ? 139.084 105.272 143.854 1.00 95.92 251 GLY C O 1
ATOM 4045 N N . ARG C 3 252 ? 139.023 103.419 145.131 1.00 96.57 252 ARG C N 1
ATOM 4046 C CA . ARG C 3 252 ? 138.721 102.528 144.025 1.00 97.66 252 ARG C CA 1
ATOM 4047 C C . ARG C 3 252 ? 137.217 102.505 143.770 1.00 99.08 252 ARG C C 1
ATOM 4048 O O . ARG C 3 252 ? 136.426 103.114 144.491 1.00 103.12 252 ARG C O 1
ATOM 4056 N N . GLU C 3 253 ? 136.816 101.789 142.726 1.00 88.59 253 GLU C N 1
ATOM 4057 C CA . GLU C 3 253 ? 135.413 101.576 142.409 1.00 85.54 253 GLU C CA 1
ATOM 4058 C C . GLU C 3 253 ? 135.135 100.083 142.351 1.00 93.45 253 GLU C C 1
ATOM 4059 O O . GLU C 3 253 ? 135.923 99.318 141.786 1.00 98.70 253 GLU C O 1
ATOM 4065 N N . VAL C 3 254 ? 134.020 99.672 142.936 1.00 92.16 254 VAL C N 1
ATOM 4066 C CA . VAL C 3 254 ? 133.639 98.258 142.881 1.00 89.47 254 VAL C CA 1
ATOM 4067 C C . VAL C 3 254 ? 133.298 97.892 141.441 1.00 92.64 254 VAL C C 1
ATOM 4068 O O . VAL C 3 254 ? 132.437 98.547 140.828 1.00 101.12 254 VAL C O 1
ATOM 4072 N N . PRO C 3 255 ? 133.944 96.884 140.859 1.00 85.00 255 PRO C N 1
ATOM 4073 C CA . PRO C 3 255 ? 133.651 96.524 139.468 1.00 88.72 255 PRO C CA 1
ATOM 4074 C C . PRO C 3 255 ? 132.191 96.142 139.286 1.00 93.65 255 PRO C C 1
ATOM 4075 O O . PRO C 3 255 ? 131.578 95.512 140.150 1.00 97.28 255 PRO C O 1
ATOM 4079 N N . ALA C 3 256 ? 131.635 96.548 138.147 1.00 86.45 256 ALA C N 1
ATOM 4080 C CA . ALA C 3 256 ? 130.234 96.272 137.860 1.00 83.57 256 ALA C CA 1
ATOM 4081 C C . ALA C 3 256 ? 129.980 94.771 137.842 1.00 83.06 256 ALA C C 1
ATOM 4082 O O . ALA C 3 256 ? 130.768 93.996 137.294 1.00 85.36 256 ALA C O 1
ATOM 4084 N N . GLY C 3 257 ? 128.867 94.366 138.444 1.00 96.16 257 GLY C N 1
ATOM 4085 C CA . GLY C 3 257 ? 128.569 92.948 138.572 1.00 97.93 257 GLY C CA 1
ATOM 4086 C C . GLY C 3 257 ? 129.562 92.205 139.437 1.00 100.95 257 GLY C C 1
ATOM 4087 O O . GLY C 3 257 ? 129.893 91.048 139.148 1.00 106.48 257 GLY C O 1
ATOM 4088 N N . GLY C 3 258 ? 130.049 92.848 140.501 1.00 97.67 258 GLY C N 1
ATOM 4089 C CA . GLY C 3 258 ? 131.011 92.229 141.385 1.00 99.97 258 GLY C CA 1
ATOM 4090 C C . GLY C 3 258 ? 130.751 92.622 142.825 1.00 102.91 258 GLY C C 1
ATOM 4091 O O . GLY C 3 258 ? 129.989 93.547 143.112 1.00 101.09 258 GLY C O 1
ATOM 4092 N N . ARG C 3 259 ? 131.401 91.897 143.729 1.00 110.49 259 ARG C N 1
ATOM 4093 C CA . ARG C 3 259 ? 131.224 92.123 145.153 1.00 105.79 259 ARG C CA 1
ATOM 4094 C C . ARG C 3 259 ? 132.309 93.054 145.688 1.00 102.84 259 ARG C C 1
ATOM 4095 O O . ARG C 3 259 ? 133.325 93.311 145.040 1.00 104.46 259 ARG C O 1
ATOM 4103 N N . SER C 3 260 ? 132.077 93.564 146.898 1.00 93.14 260 SER C N 1
ATOM 4104 C CA . SER C 3 260 ? 133.014 94.485 147.526 1.00 92.06 260 SER C CA 1
ATOM 4105 C C . SER C 3 260 ? 134.311 93.812 147.950 1.00 93.74 260 SER C C 1
ATOM 4106 O O . SER C 3 260 ? 135.281 94.515 148.251 1.00 94.95 260 SER C O 1
ATOM 4109 N N . THR C 3 261 ? 134.357 92.479 147.978 1.00 101.96 261 THR C N 1
ATOM 4110 C CA . THR C 3 261 ? 135.587 91.786 148.340 1.00 100.33 261 THR C CA 1
ATOM 4111 C C . THR C 3 261 ? 136.632 91.853 147.236 1.00 100.42 261 THR C C 1
ATOM 4112 O O . THR C 3 261 ? 137.807 91.572 147.496 1.00 102.17 261 THR C O 1
ATOM 4116 N N . ASP C 3 262 ? 136.232 92.214 146.015 1.00 107.30 262 ASP C N 1
ATOM 4117 C CA . ASP C 3 262 ? 137.193 92.336 144.924 1.00 105.77 262 ASP C CA 1
ATOM 4118 C C . ASP C 3 262 ? 138.210 93.434 145.204 1.00 111.43 262 ASP C C 1
ATOM 4119 O O . ASP C 3 262 ? 139.402 93.274 144.919 1.00 117.95 262 ASP C O 1
ATOM 4124 N N . VAL C 3 263 ? 137.760 94.556 145.762 1.00 100.53 263 VAL C N 1
ATOM 4125 C CA . VAL C 3 263 ? 138.658 95.649 146.118 1.00 97.57 263 VAL C CA 1
ATOM 4126 C C . VAL C 3 263 ? 139.167 95.436 147.538 1.00 96.97 263 VAL C C 1
ATOM 4127 O O . VAL C 3 263 ? 139.836 96.305 148.108 1.00 92.77 263 VAL C O 1
ATOM 4131 N N . GLY C 3 264 ? 138.859 94.277 148.111 1.00 97.31 264 GLY C N 1
ATOM 4132 C CA . GLY C 3 264 ? 139.337 93.928 149.438 1.00 96.70 264 GLY C CA 1
ATOM 4133 C C . GLY C 3 264 ? 138.788 94.785 150.557 1.00 99.98 264 GLY C C 1
ATOM 4134 O O . GLY C 3 264 ? 139.540 95.173 151.460 1.00 103.51 264 GLY C O 1
ATOM 4135 N N . VAL C 3 265 ? 137.494 95.092 150.523 1.00 90.26 265 VAL C N 1
ATOM 4136 C CA . VAL C 3 265 ? 136.845 95.889 151.557 1.00 87.27 265 VAL C CA 1
ATOM 4137 C C . VAL C 3 265 ? 135.491 95.270 151.871 1.00 86.38 265 VAL C C 1
ATOM 4138 O O . VAL C 3 265 ? 134.721 94.944 150.962 1.00 93.51 265 VAL C O 1
ATOM 4142 N N . LEU C 3 266 ? 135.199 95.108 153.158 1.00 68.78 266 LEU C N 1
ATOM 4143 C CA . LEU C 3 266 ? 133.906 94.617 153.612 1.00 67.07 266 LEU C CA 1
ATOM 4144 C C . LEU C 3 266 ? 133.189 95.730 154.357 1.00 79.02 266 LEU C C 1
ATOM 4145 O O . LEU C 3 266 ? 133.793 96.410 155.193 1.00 91.83 266 LEU C O 1
ATOM 4150 N N . VAL C 3 267 ? 131.907 95.914 154.057 1.00 71.16 267 VAL C N 1
ATOM 4151 C CA . VAL C 3 267 ? 131.104 96.986 154.632 1.00 60.74 267 VAL C CA 1
ATOM 4152 C C . VAL C 3 267 ? 130.043 96.373 155.532 1.00 63.47 267 VAL C C 1
ATOM 4153 O O . VAL C 3 267 ? 129.304 95.475 155.110 1.00 74.32 267 VAL C O 1
ATOM 4157 N N . HIS C 3 268 ? 129.966 96.859 156.769 1.00 64.66 268 HIS C N 1
ATOM 4158 C CA . HIS C 3 268 ? 128.962 96.417 157.725 1.00 74.97 268 HIS C CA 1
ATOM 4159 C C . HIS C 3 268 ? 128.353 97.626 158.415 1.00 80.07 268 HIS C C 1
ATOM 4160 O O . HIS C 3 268 ? 129.054 98.593 158.723 1.00 85.23 268 HIS C O 1
ATOM 4167 N N . ASN C 3 269 ? 127.046 97.567 158.652 1.00 77.08 269 ASN C N 1
ATOM 4168 C CA . ASN C 3 269 ? 126.343 98.679 159.270 1.00 73.70 269 ASN C CA 1
ATOM 4169 C C . ASN C 3 269 ? 126.722 98.804 160.743 1.00 80.31 269 ASN C C 1
ATOM 4170 O O . ASN C 3 269 ? 127.235 97.869 161.364 1.00 86.22 269 ASN C O 1
ATOM 4175 N N . ALA C 3 270 ? 126.458 99.986 161.304 1.00 73.35 270 ALA C N 1
ATOM 4176 C CA . ALA C 3 270 ? 126.789 100.244 162.700 1.00 63.98 270 ALA C CA 1
ATOM 4177 C C . ALA C 3 270 ? 125.876 99.499 163.664 1.00 73.07 270 ALA C C 1
ATOM 4178 O O . ALA C 3 270 ? 126.247 99.310 164.826 1.00 86.73 270 ALA C O 1
ATOM 4180 N N . GLY C 3 271 ? 124.697 99.078 163.217 1.00 75.78 271 GLY C N 1
ATOM 4181 C CA . GLY C 3 271 ? 123.823 98.272 164.045 1.00 77.65 271 GLY C CA 1
ATOM 4182 C C . GLY C 3 271 ? 124.125 96.797 163.893 1.00 82.18 271 GLY C C 1
ATOM 4183 O O . GLY C 3 271 ? 124.025 96.024 164.851 1.00 86.83 271 GLY C O 1
ATOM 4184 N N . THR C 3 272 ? 124.506 96.399 162.677 1.00 80.92 272 THR C N 1
ATOM 4185 C CA . THR C 3 272 ? 124.908 95.018 162.441 1.00 75.84 272 THR C CA 1
ATOM 4186 C C . THR C 3 272 ? 126.148 94.663 163.247 1.00 78.38 272 THR C C 1
ATOM 4187 O O . THR C 3 272 ? 126.255 93.552 163.777 1.00 82.55 272 THR C O 1
ATOM 4191 N N . VAL C 3 273 ? 127.100 95.592 163.346 1.00 71.46 273 VAL C N 1
ATOM 4192 C CA . VAL C 3 273 ? 128.303 95.343 164.135 1.00 64.88 273 VAL C CA 1
ATOM 4193 C C . VAL C 3 273 ? 127.949 95.154 165.604 1.00 73.44 273 VAL C C 1
ATOM 4194 O O . VAL C 3 273 ? 128.484 94.267 166.277 1.00 89.27 273 VAL C O 1
ATOM 4198 N N . TYR C 3 274 ? 127.048 95.988 166.125 1.00 71.84 274 TYR C N 1
ATOM 4199 C CA . TYR C 3 274 ? 126.624 95.839 167.513 1.00 69.95 274 TYR C CA 1
ATOM 4200 C C . TYR C 3 274 ? 125.915 94.509 167.734 1.00 74.18 274 TYR C C 1
ATOM 4201 O O . TYR C 3 274 ? 126.120 93.848 168.760 1.00 80.43 274 TYR C O 1
ATOM 4210 N N . ALA C 3 275 ? 125.073 94.101 166.783 1.00 82.87 275 ALA C N 1
ATOM 4211 C CA . ALA C 3 275 ? 124.396 92.814 166.898 1.00 80.70 275 ALA C CA 1
ATOM 4212 C C . ALA C 3 275 ? 125.393 91.662 166.878 1.00 83.42 275 ALA C C 1
ATOM 4213 O O . ALA C 3 275 ? 125.250 90.692 167.632 1.00 90.16 275 ALA C O 1
ATOM 4215 N N . ILE C 3 276 ? 126.407 91.749 166.015 1.00 79.91 276 ILE C N 1
ATOM 4216 C CA . ILE C 3 276 ? 127.442 90.720 165.964 1.00 77.00 276 ILE C CA 1
ATOM 4217 C C . ILE C 3 276 ? 128.205 90.668 167.280 1.00 78.16 276 ILE C C 1
ATOM 4218 O O . ILE C 3 276 ? 128.515 89.586 167.793 1.00 87.75 276 ILE C O 1
ATOM 4223 N N . GLN C 3 277 ? 128.529 91.834 167.842 1.00 76.28 277 GLN C N 1
ATOM 4224 C CA . GLN C 3 277 ? 129.221 91.869 169.125 1.00 76.37 277 GLN C CA 1
ATOM 4225 C C . GLN C 3 277 ? 128.382 91.223 170.217 1.00 86.69 277 GLN C C 1
ATOM 4226 O O . GLN C 3 277 ? 128.898 90.446 171.027 1.00 96.57 277 GLN C O 1
ATOM 4232 N N . GLN C 3 278 ? 127.083 91.529 170.251 1.00 86.11 278 GLN C N 1
ATOM 4233 C CA . GLN C 3 278 ? 126.204 90.912 171.239 1.00 84.43 278 GLN C CA 1
ATOM 4234 C C . GLN C 3 278 ? 126.165 89.400 171.066 1.00 85.87 278 GLN C C 1
ATOM 4235 O O . GLN C 3 278 ? 126.295 88.647 172.039 1.00 86.56 278 GLN C O 1
ATOM 4241 N N . ALA C 3 279 ? 126.012 88.937 169.823 1.00 85.64 279 ALA C N 1
ATOM 4242 C CA . ALA C 3 279 ? 125.914 87.504 169.570 1.00 84.93 279 ALA C CA 1
ATOM 4243 C C . ALA C 3 279 ? 127.195 86.779 169.957 1.00 89.58 279 ALA C C 1
ATOM 4244 O O . ALA C 3 279 ? 127.149 85.677 170.514 1.00 95.41 279 ALA C O 1
ATOM 4246 N N . LEU C 3 280 ? 128.351 87.372 169.658 1.00 88.74 280 LEU C N 1
ATOM 4247 C CA . LEU C 3 280 ? 129.613 86.697 169.938 1.00 86.98 280 LEU C CA 1
ATOM 4248 C C . LEU C 3 280 ? 129.951 86.735 171.424 1.00 90.81 280 LEU C C 1
ATOM 4249 O O . LEU C 3 280 ? 130.370 85.724 171.999 1.00 93.86 280 LEU C O 1
ATOM 4254 N N . ARG C 3 281 ? 129.779 87.892 172.068 1.00 93.90 281 ARG C N 1
ATOM 4255 C CA . ARG C 3 281 ? 130.175 88.021 173.465 1.00 94.15 281 ARG C CA 1
ATOM 4256 C C . ARG C 3 281 ? 129.200 87.328 174.409 1.00 99.36 281 ARG C C 1
ATOM 4257 O O . ARG C 3 281 ? 129.626 86.649 175.349 1.00 99.86 281 ARG C O 1
ATOM 4265 N N . PHE C 3 282 ? 127.892 87.479 174.181 1.00 95.62 282 PHE C N 1
ATOM 4266 C CA . PHE C 3 282 ? 126.898 87.001 175.129 1.00 93.67 282 PHE C CA 1
ATOM 4267 C C . PHE C 3 282 ? 126.005 85.895 174.592 1.00 93.11 282 PHE C C 1
ATOM 4268 O O . PHE C 3 282 ? 125.300 85.260 175.382 1.00 98.07 282 PHE C O 1
ATOM 4276 N N . GLY C 3 283 ? 126.006 85.652 173.285 1.00 93.40 283 GLY C N 1
ATOM 4277 C CA . GLY C 3 283 ? 125.164 84.625 172.713 1.00 94.85 283 GLY C CA 1
ATOM 4278 C C . GLY C 3 283 ? 123.728 85.031 172.478 1.00 95.69 283 GLY C C 1
ATOM 4279 O O . GLY C 3 283 ? 122.925 84.188 172.059 1.00 102.41 283 GLY C O 1
ATOM 4280 N N . ARG C 3 284 ? 123.377 86.283 172.728 1.00 86.23 284 ARG C N 1
ATOM 4281 C CA . ARG C 3 284 ? 122.005 86.725 172.527 1.00 86.04 284 ARG C CA 1
ATOM 4282 C C . ARG C 3 284 ? 121.706 86.828 171.036 1.00 88.22 284 ARG C C 1
ATOM 4283 O O . ARG C 3 284 ? 122.437 87.509 170.309 1.00 97.33 284 ARG C O 1
ATOM 4291 N N . PRO C 3 285 ? 120.657 86.176 170.545 1.00 78.39 285 PRO C N 1
ATOM 4292 C CA . PRO C 3 285 ? 120.313 86.296 169.123 1.00 81.45 285 PRO C CA 1
ATOM 4293 C C . PRO C 3 285 ? 119.768 87.673 168.784 1.00 87.81 285 PRO C C 1
ATOM 4294 O O . PRO C 3 285 ? 119.647 88.532 169.662 1.00 95.26 285 PRO C O 1
ATOM 4298 N N . LEU C 3 286 ? 119.435 87.897 167.516 1.00 81.86 286 LEU C N 1
ATOM 4299 C CA . LEU C 3 286 ? 118.883 89.177 167.081 1.00 80.16 286 LEU C CA 1
ATOM 4300 C C . LEU C 3 286 ? 117.398 89.187 167.416 1.00 80.57 286 LEU C C 1
ATOM 4301 O O . LEU C 3 286 ? 116.589 88.542 166.745 1.00 82.88 286 LEU C O 1
ATOM 4306 N N . ILE C 3 287 ? 117.037 89.925 168.466 1.00 81.48 287 ILE C N 1
ATOM 4307 C CA . ILE C 3 287 ? 115.677 89.959 168.980 1.00 82.67 287 ILE C CA 1
ATOM 4308 C C . ILE C 3 287 ? 115.064 91.348 168.877 1.00 85.63 287 ILE C C 1
ATOM 4309 O O . ILE C 3 287 ? 113.898 91.490 168.492 1.00 92.85 287 ILE C O 1
ATOM 4314 N N . SER C 3 288 ? 115.828 92.385 169.200 1.00 80.17 288 SER C N 1
ATOM 4315 C CA . SER C 3 288 ? 115.340 93.754 169.164 1.00 84.32 288 SER C CA 1
ATOM 4316 C C . SER C 3 288 ? 116.341 94.631 168.429 1.00 87.58 288 SER C C 1
ATOM 4317 O O . SER C 3 288 ? 117.531 94.317 168.344 1.00 90.27 288 SER C O 1
ATOM 4320 N N . ARG C 3 289 ? 115.845 95.743 167.895 1.00 75.79 289 ARG C N 1
ATOM 4321 C CA . ARG C 3 289 ? 116.696 96.705 167.206 1.00 75.52 289 ARG C CA 1
ATOM 4322 C C . ARG C 3 289 ? 116.291 98.106 167.651 1.00 77.23 289 ARG C C 1
ATOM 4323 O O . ARG C 3 289 ? 115.522 98.278 168.599 1.00 81.49 289 ARG C O 1
ATOM 4331 N N . VAL C 3 290 ? 116.822 99.118 166.970 1.00 82.07 290 VAL C N 1
ATOM 4332 C CA . VAL C 3 290 ? 116.557 100.516 167.291 1.00 83.37 290 VAL C CA 1
ATOM 4333 C C . VAL C 3 290 ? 115.904 101.171 166.083 1.00 83.70 290 VAL C C 1
ATOM 4334 O O . VAL C 3 290 ? 116.444 101.112 164.973 1.00 94.57 290 VAL C O 1
ATOM 4338 N N . VAL C 3 291 ? 114.749 101.798 166.298 1.00 73.68 291 VAL C N 1
ATOM 4339 C CA . VAL C 3 291 ? 114.034 102.477 165.227 1.00 74.22 291 VAL C CA 1
ATOM 4340 C C . VAL C 3 291 ? 113.845 103.936 165.613 1.00 78.66 291 VAL C C 1
ATOM 4341 O O . VAL C 3 291 ? 113.976 104.319 166.777 1.00 82.33 291 VAL C O 1
ATOM 4345 N N . THR C 3 292 ? 113.539 104.757 164.611 1.00 80.40 292 THR C N 1
ATOM 4346 C CA . THR C 3 292 ? 113.362 106.193 164.787 1.00 80.81 292 THR C CA 1
ATOM 4347 C C . THR C 3 292 ? 111.936 106.570 164.417 1.00 83.42 292 THR C C 1
ATOM 4348 O O . THR C 3 292 ? 111.494 106.306 163.294 1.00 90.10 292 THR C O 1
ATOM 4352 N N . VAL C 3 293 ? 111.226 107.197 165.351 1.00 76.85 293 VAL C N 1
ATOM 4353 C CA . VAL C 3 293 ? 109.876 107.697 165.122 1.00 74.17 293 VAL C CA 1
ATOM 4354 C C . VAL C 3 293 ? 109.976 109.212 165.017 1.00 77.81 293 VAL C C 1
ATOM 4355 O O . VAL C 3 293 ? 110.335 109.888 165.990 1.00 83.77 293 VAL C O 1
ATOM 4359 N N . SER C 3 294 ? 109.667 109.748 163.840 1.00 76.47 294 SER C N 1
ATOM 4360 C CA . SER C 3 294 ? 109.794 111.177 163.594 1.00 73.81 294 SER C CA 1
ATOM 4361 C C . SER C 3 294 ? 108.711 111.614 162.618 1.00 79.18 294 SER C C 1
ATOM 4362 O O . SER C 3 294 ? 107.866 110.821 162.190 1.00 86.26 294 SER C O 1
ATOM 4365 N N . GLY C 3 295 ? 108.756 112.890 162.255 1.00 96.10 295 GLY C N 1
ATOM 4366 C CA . GLY C 3 295 ? 107.731 113.486 161.425 1.00 96.61 295 GLY C CA 1
ATOM 4367 C C . GLY C 3 295 ? 107.011 114.597 162.156 1.00 102.90 295 GLY C C 1
ATOM 4368 O O . GLY C 3 295 ? 107.090 114.689 163.385 1.00 105.89 295 GLY C O 1
ATOM 4369 N N . ALA C 3 296 ? 106.308 115.454 161.416 1.00 106.73 296 ALA C N 1
ATOM 4370 C CA . ALA C 3 296 ? 105.614 116.570 162.044 1.00 108.07 296 ALA C CA 1
ATOM 4371 C C . ALA C 3 296 ? 104.343 116.138 162.761 1.00 108.65 296 ALA C C 1
ATOM 4372 O O . ALA C 3 296 ? 103.818 116.903 163.577 1.00 113.04 296 ALA C O 1
ATOM 4374 N N . CYS C 3 297 ? 103.837 114.941 162.480 1.00 114.02 297 CYS C N 1
ATOM 4375 C CA . CYS C 3 297 ? 102.579 114.483 163.053 1.00 117.59 297 CYS C CA 1
ATOM 4376 C C . CYS C 3 297 ? 102.754 113.670 164.328 1.00 120.82 297 CYS C C 1
ATOM 4377 O O . CYS C 3 297 ? 101.756 113.203 164.885 1.00 124.05 297 CYS C O 1
ATOM 4380 N N . VAL C 3 298 ? 103.981 113.488 164.805 1.00 108.49 298 VAL C N 1
ATOM 4381 C CA . VAL C 3 298 ? 104.245 112.772 166.048 1.00 106.44 298 VAL C CA 1
ATOM 4382 C C . VAL C 3 298 ? 104.543 113.795 167.133 1.00 108.93 298 VAL C C 1
ATOM 4383 O O . VAL C 3 298 ? 105.301 114.747 166.906 1.00 112.78 298 VAL C O 1
ATOM 4387 N N . LYS C 3 299 ? 103.934 113.611 168.307 1.00 106.19 299 LYS C N 1
ATOM 4388 C CA . LYS C 3 299 ? 104.093 114.577 169.391 1.00 107.27 299 LYS C CA 1
ATOM 4389 C C . LYS C 3 299 ? 105.554 114.729 169.791 1.00 110.73 299 LYS C C 1
ATOM 4390 O O . LYS C 3 299 ? 106.082 115.845 169.849 1.00 110.63 299 LYS C O 1
ATOM 4396 N N . THR C 3 300 ? 106.227 113.614 170.072 1.00 109.89 300 THR C N 1
ATOM 4397 C CA . THR C 3 300 ? 107.615 113.633 170.529 1.00 110.67 300 THR C CA 1
ATOM 4398 C C . THR C 3 300 ? 108.429 112.661 169.686 1.00 109.61 300 THR C C 1
ATOM 4399 O O . THR C 3 300 ? 108.431 111.449 169.955 1.00 110.58 300 THR C O 1
ATOM 4403 N N . PRO C 3 301 ? 109.114 113.145 168.651 1.00 97.66 301 PRO C N 1
ATOM 4404 C CA . PRO C 3 301 ? 110.026 112.271 167.906 1.00 97.18 301 PRO C CA 1
ATOM 4405 C C . PRO C 3 301 ? 111.106 111.722 168.824 1.00 100.25 301 PRO C C 1
ATOM 4406 O O . PRO C 3 301 ? 111.597 112.415 169.717 1.00 98.53 301 PRO C O 1
ATOM 4410 N N . GLN C 3 302 ? 111.473 110.465 168.601 1.00 102.53 302 GLN C N 1
ATOM 4411 C CA . GLN C 3 302 ? 112.367 109.771 169.518 1.00 97.29 302 GLN C CA 1
ATOM 4412 C C . GLN C 3 302 ? 112.953 108.559 168.805 1.00 101.00 302 GLN C C 1
ATOM 4413 O O . GLN C 3 302 ? 112.640 108.282 167.644 1.00 107.88 302 GLN C O 1
ATOM 4419 N N . ASN C 3 303 ? 113.830 107.848 169.507 1.00 92.57 303 ASN C N 1
ATOM 4420 C CA . ASN C 3 303 ? 114.353 106.566 169.061 1.00 93.12 303 ASN C CA 1
ATOM 4421 C C . ASN C 3 303 ? 113.974 105.512 170.089 1.00 94.03 303 ASN C C 1
ATOM 4422 O O . ASN C 3 303 ? 114.151 105.723 171.293 1.00 101.95 303 ASN C O 1
ATOM 4427 N N . LEU C 3 304 ? 113.456 104.387 169.615 1.00 84.47 304 LEU C N 1
ATOM 4428 C CA . LEU C 3 304 ? 112.914 103.352 170.479 1.00 83.19 304 LEU C CA 1
ATOM 4429 C C . LEU C 3 304 ? 113.636 102.034 170.255 1.00 90.06 304 LEU C C 1
ATOM 4430 O O . LEU C 3 304 ? 113.944 101.664 169.116 1.00 98.44 304 LEU C O 1
ATOM 4435 N N . ASP C 3 305 ? 113.901 101.333 171.354 1.00 93.08 305 ASP C N 1
ATOM 4436 C CA . ASP C 3 305 ? 114.437 99.976 171.316 1.00 91.44 305 ASP C CA 1
ATOM 4437 C C . ASP C 3 305 ? 113.253 99.029 171.170 1.00 95.18 305 ASP C C 1
ATOM 4438 O O . ASP C 3 305 ? 112.577 98.700 172.147 1.00 98.07 305 ASP C O 1
ATOM 4443 N N . VAL C 3 306 ? 113.005 98.585 169.943 1.00 84.54 306 VAL C N 1
ATOM 4444 C CA . VAL C 3 306 ? 111.784 97.877 169.584 1.00 80.65 306 VAL C CA 1
ATOM 4445 C C . VAL C 3 306 ? 112.087 96.396 169.422 1.00 84.96 306 VAL C C 1
ATOM 4446 O O . VAL C 3 306 ? 113.040 96.019 168.726 1.00 95.18 306 VAL C O 1
ATOM 4450 N N . LEU C 3 307 ? 111.280 95.560 170.072 1.00 75.26 307 LEU C N 1
ATOM 4451 C CA . LEU C 3 307 ? 111.327 94.125 169.839 1.00 78.19 307 LEU C CA 1
ATOM 4452 C C . LEU C 3 307 ? 110.789 93.805 168.452 1.00 81.92 307 LEU C C 1
ATOM 4453 O O . LEU C 3 307 ? 109.819 94.412 167.991 1.00 91.54 307 LEU C O 1
ATOM 4458 N N . ILE C 3 308 ? 111.427 92.846 167.785 1.00 78.35 308 ILE C N 1
ATOM 4459 C CA . ILE C 3 308 ? 110.992 92.438 166.455 1.00 75.18 308 ILE C CA 1
ATOM 4460 C C . ILE C 3 308 ? 109.579 91.878 166.533 1.00 78.45 308 ILE C C 1
ATOM 4461 O O . ILE C 3 308 ? 109.254 91.086 167.426 1.00 87.53 308 ILE C O 1
ATOM 4466 N N . GLY C 3 309 ? 108.726 92.299 165.602 1.00 73.28 309 GLY C N 1
ATOM 4467 C CA . GLY C 3 309 ? 107.351 91.854 165.567 1.00 75.36 309 GLY C CA 1
ATOM 4468 C C . GLY C 3 309 ? 106.365 92.744 166.290 1.00 81.05 309 GLY C C 1
ATOM 4469 O O . GLY C 3 309 ? 105.179 92.399 166.354 1.00 87.16 309 GLY C O 1
ATOM 4470 N N . THR C 3 310 ? 106.810 93.869 166.835 1.00 82.59 310 THR C N 1
ATOM 4471 C CA . THR C 3 310 ? 105.892 94.783 167.495 1.00 81.26 310 THR C CA 1
ATOM 4472 C C . THR C 3 310 ? 105.050 95.520 166.456 1.00 83.77 310 THR C C 1
ATOM 4473 O O . THR C 3 310 ? 105.581 95.990 165.446 1.00 87.17 310 THR C O 1
ATOM 4477 N N . PRO C 3 311 ? 103.739 95.626 166.664 1.00 85.31 311 PRO C N 1
ATOM 4478 C CA . PRO C 3 311 ? 102.912 96.414 165.745 1.00 83.65 311 PRO C CA 1
ATOM 4479 C C . PRO C 3 311 ? 103.313 97.882 165.752 1.00 90.04 311 PRO C C 1
ATOM 4480 O O . PRO C 3 311 ? 103.789 98.417 166.755 1.00 98.58 311 PRO C O 1
ATOM 4484 N N . VAL C 3 312 ? 103.113 98.532 164.604 1.00 85.61 312 VAL C N 1
ATOM 4485 C CA . VAL C 3 312 ? 103.476 99.937 164.452 1.00 84.51 312 VAL C CA 1
ATOM 4486 C C . VAL C 3 312 ? 102.639 100.824 165.367 1.00 92.90 312 VAL C C 1
ATOM 4487 O O . VAL C 3 312 ? 103.136 101.831 165.896 1.00 96.12 312 VAL C O 1
ATOM 4491 N N . GLN C 3 313 ? 101.367 100.470 165.575 1.00 98.79 313 GLN C N 1
ATOM 4492 C CA . GLN C 3 313 ? 100.488 101.287 166.405 1.00 95.13 313 GLN C CA 1
ATOM 4493 C C . GLN C 3 313 ? 101.047 101.457 167.812 1.00 99.38 313 GLN C C 1
ATOM 4494 O O . GLN C 3 313 ? 100.910 102.527 168.413 1.00 106.61 313 GLN C O 1
ATOM 4500 N N . ALA C 3 314 ? 101.677 100.413 168.354 1.00 92.54 314 ALA C N 1
ATOM 4501 C CA . ALA C 3 314 ? 102.285 100.529 169.677 1.00 93.00 314 ALA C CA 1
ATOM 4502 C C . ALA C 3 314 ? 103.422 101.542 169.673 1.00 94.18 314 ALA C C 1
ATOM 4503 O O . ALA C 3 314 ? 103.554 102.343 170.607 1.00 99.01 314 ALA C O 1
ATOM 4505 N N . LEU C 3 315 ? 104.252 101.524 168.628 1.00 88.81 315 LEU C N 1
ATOM 4506 C CA . LEU C 3 315 ? 105.329 102.503 168.519 1.00 91.02 315 LEU C CA 1
ATOM 4507 C C . LEU C 3 315 ? 104.779 103.919 168.437 1.00 95.40 315 LEU C C 1
ATOM 4508 O O . LEU C 3 315 ? 105.307 104.837 169.075 1.00 101.94 315 LEU C O 1
ATOM 4513 N N . ILE C 3 316 ? 103.721 104.117 167.648 1.00 98.56 316 ILE C N 1
ATOM 4514 C CA . ILE C 3 316 ? 103.130 105.446 167.527 1.00 98.29 316 ILE C CA 1
ATOM 4515 C C . ILE C 3 316 ? 102.537 105.897 168.858 1.00 98.09 316 ILE C C 1
ATOM 4516 O O . ILE C 3 316 ? 102.694 107.055 169.262 1.00 99.22 316 ILE C O 1
ATOM 4521 N N . ASP C 3 317 ? 101.856 104.991 169.564 1.00 102.91 317 ASP C N 1
ATOM 4522 C CA . ASP C 3 317 ? 101.268 105.343 170.853 1.00 103.99 317 ASP C CA 1
ATOM 4523 C C . ASP C 3 317 ? 102.341 105.677 171.881 1.00 106.93 317 ASP C C 1
ATOM 4524 O O . ASP C 3 317 ? 102.132 106.537 172.744 1.00 108.62 317 ASP C O 1
ATOM 4529 N N . ALA C 3 318 ? 103.492 105.002 171.812 1.00 104.78 318 ALA C N 1
ATOM 4530 C CA . ALA C 3 318 ? 104.559 105.270 172.771 1.00 101.51 318 ALA C CA 1
ATOM 4531 C C . ALA C 3 318 ? 105.075 106.698 172.664 1.00 103.39 318 ALA C C 1
ATOM 4532 O O . ALA C 3 318 ? 105.322 107.345 173.688 1.00 108.11 318 ALA C O 1
ATOM 4534 N N . CYS C 3 319 ? 105.246 107.206 171.448 1.00 105.21 319 CYS C N 1
ATOM 4535 C CA . CYS C 3 319 ? 105.744 108.566 171.241 1.00 106.90 319 CYS C CA 1
ATOM 4536 C C . CYS C 3 319 ? 104.615 109.590 171.309 1.00 106.89 319 CYS C C 1
ATOM 4537 O O . CYS C 3 319 ? 104.397 110.371 170.385 1.00 109.32 319 CYS C O 1
ATOM 4540 N N . GLY C 3 320 ? 103.884 109.586 172.421 1.00 110.00 320 GLY C N 1
ATOM 4541 C CA . GLY C 3 320 ? 102.797 110.523 172.619 1.00 110.66 320 GLY C CA 1
ATOM 4542 C C . GLY C 3 320 ? 101.554 110.183 171.824 1.00 111.19 320 GLY C C 1
ATOM 4543 O O . GLY C 3 320 ? 100.498 109.898 172.396 1.00 112.00 320 GLY C O 1
ATOM 4544 N N . GLY C 3 321 ? 101.671 110.207 170.500 1.00 115.84 321 GLY C N 1
ATOM 4545 C CA . GLY C 3 321 ? 100.547 109.934 169.629 1.00 113.95 321 GLY C CA 1
ATOM 4546 C C . GLY C 3 321 ? 100.545 110.822 168.403 1.00 117.47 321 GLY C C 1
ATOM 4547 O O . GLY C 3 321 ? 101.367 111.736 168.292 1.00 118.95 321 GLY C O 1
ATOM 4548 N N . LEU C 3 322 ? 99.628 110.566 167.474 1.00 115.62 322 LEU C N 1
ATOM 4549 C CA . LEU C 3 322 ? 99.540 111.349 166.246 1.00 115.58 322 LEU C CA 1
ATOM 4550 C C . LEU C 3 322 ? 98.943 112.714 166.566 1.00 115.97 322 LEU C C 1
ATOM 4551 O O . LEU C 3 322 ? 97.741 112.830 166.822 1.00 118.13 322 LEU C O 1
ATOM 4556 N N . SER C 3 323 ? 99.782 113.749 166.553 1.00 121.58 323 SER C N 1
ATOM 4557 C CA . SER C 3 323 ? 99.332 115.117 166.811 1.00 123.19 323 SER C CA 1
ATOM 4558 C C . SER C 3 323 ? 98.874 115.756 165.500 1.00 125.31 323 SER C C 1
ATOM 4559 O O . SER C 3 323 ? 99.492 116.673 164.957 1.00 126.14 323 SER C O 1
ATOM 4562 N N . GLY C 3 324 ? 97.759 115.240 164.992 1.00 131.73 324 GLY C N 1
ATOM 4563 C CA . GLY C 3 324 ? 97.198 115.736 163.752 1.00 132.19 324 GLY C CA 1
ATOM 4564 C C . GLY C 3 324 ? 96.866 114.631 162.774 1.00 132.00 324 GLY C C 1
ATOM 4565 O O . GLY C 3 324 ? 96.613 113.491 163.176 1.00 132.24 324 GLY C O 1
ATOM 4566 N N . ASP C 3 325 ? 96.863 114.953 161.487 1.00 145.60 325 ASP C N 1
ATOM 4567 C CA . ASP C 3 325 ? 96.555 113.980 160.440 1.00 149.26 325 ASP C CA 1
ATOM 4568 C C . ASP C 3 325 ? 97.810 113.663 159.643 1.00 148.27 325 ASP C C 1
ATOM 4569 O O . ASP C 3 325 ? 98.318 114.540 158.918 1.00 146.26 325 ASP C O 1
ATOM 4574 N N . PRO C 3 326 ? 98.348 112.450 159.733 1.00 134.96 326 PRO C N 1
ATOM 4575 C CA . PRO C 3 326 ? 99.510 112.078 158.916 1.00 131.34 326 PRO C CA 1
ATOM 4576 C C . PRO C 3 326 ? 99.103 111.852 157.469 1.00 133.79 326 PRO C C 1
ATOM 4577 O O . PRO C 3 326 ? 98.385 110.899 157.149 1.00 139.80 326 PRO C O 1
ATOM 4581 N N . GLN C 3 327 ? 99.556 112.742 156.584 1.00 118.54 327 GLN C N 1
ATOM 4582 C CA . GLN C 3 327 ? 99.272 112.560 155.166 1.00 118.70 327 GLN C CA 1
ATOM 4583 C C . GLN C 3 327 ? 99.952 111.312 154.621 1.00 118.06 327 GLN C C 1
ATOM 4584 O O . GLN C 3 327 ? 99.372 110.604 153.791 1.00 114.56 327 GLN C O 1
ATOM 4590 N N . GLN C 3 328 ? 101.171 111.020 155.071 1.00 103.71 328 GLN C N 1
ATOM 4591 C CA . GLN C 3 328 ? 101.839 109.795 154.655 1.00 101.07 328 GLN C CA 1
ATOM 4592 C C . GLN C 3 328 ? 102.502 109.133 155.853 1.00 99.79 328 GLN C C 1
ATOM 4593 O O . GLN C 3 328 ? 102.989 109.812 156.759 1.00 102.62 328 GLN C O 1
ATOM 4599 N N . LEU C 3 329 ? 102.507 107.804 155.850 1.00 88.06 329 LEU C N 1
ATOM 4600 C CA . LEU C 3 329 ? 103.261 107.009 156.809 1.00 88.49 329 LEU C CA 1
ATOM 4601 C C . LEU C 3 329 ? 104.310 106.208 156.054 1.00 93.13 329 LEU C C 1
ATOM 4602 O O . LEU C 3 329 ? 103.976 105.458 155.132 1.00 98.13 329 LEU C O 1
ATOM 4607 N N . LEU C 3 330 ? 105.571 106.365 156.443 1.00 80.11 330 LEU C N 1
ATOM 4608 C CA . LEU C 3 330 ? 106.677 105.729 155.748 1.00 75.10 330 LEU C CA 1
ATOM 4609 C C . LEU C 3 330 ? 107.478 104.859 156.704 1.00 75.02 330 LEU C C 1
ATOM 4610 O O . LEU C 3 330 ? 107.725 105.226 157.856 1.00 86.84 330 LEU C O 1
ATOM 4615 N N . LEU C 3 331 ? 107.900 103.704 156.199 1.00 71.95 331 LEU C N 1
ATOM 4616 C CA . LEU C 3 331 ? 108.770 102.781 156.922 1.00 78.76 331 LEU C CA 1
ATOM 4617 C C . LEU C 3 331 ? 110.166 102.946 156.333 1.00 82.96 331 LEU C C 1
ATOM 4618 O O . LEU C 3 331 ? 110.554 102.222 155.413 1.00 86.53 331 LEU C O 1
ATOM 4623 N N . GLY C 3 332 ? 110.913 103.903 156.860 1.00 73.14 332 GLY C N 1
ATOM 4624 C CA . GLY C 3 332 ? 112.236 104.234 156.375 1.00 70.05 332 GLY C CA 1
ATOM 4625 C C . GLY C 3 332 ? 112.346 105.708 156.051 1.00 78.61 332 GLY C C 1
ATOM 4626 O O . GLY C 3 332 ? 111.452 106.509 156.339 1.00 90.51 332 GLY C O 1
ATOM 4627 N N . GLY C 3 333 ? 113.469 106.069 155.440 1.00 81.65 333 GLY C N 1
ATOM 4628 C CA . GLY C 3 333 ? 113.697 107.433 155.026 1.00 83.06 333 GLY C CA 1
ATOM 4629 C C . GLY C 3 333 ? 112.765 107.840 153.904 1.00 82.03 333 GLY C C 1
ATOM 4630 O O . GLY C 3 333 ? 112.251 106.999 153.162 1.00 90.12 333 GLY C O 1
ATOM 4631 N N . PRO C 3 334 ? 112.524 109.144 153.761 1.00 58.48 334 PRO C N 1
ATOM 4632 C CA . PRO C 3 334 ? 111.615 109.606 152.700 1.00 63.63 334 PRO C CA 1
ATOM 4633 C C . PRO C 3 334 ? 112.119 109.313 151.301 1.00 73.25 334 PRO C C 1
ATOM 4634 O O . PRO C 3 334 ? 111.317 109.297 150.360 1.00 74.08 334 PRO C O 1
ATOM 4638 N N . MET C 3 335 ? 113.419 109.087 151.131 1.00 69.11 335 MET C N 1
ATOM 4639 C CA . MET C 3 335 ? 113.988 108.820 149.819 1.00 67.15 335 MET C CA 1
ATOM 4640 C C . MET C 3 335 ? 113.876 107.360 149.402 1.00 66.39 335 MET C C 1
ATOM 4641 O O . MET C 3 335 ? 113.958 107.067 148.205 1.00 73.78 335 MET C O 1
ATOM 4646 N N . MET C 3 336 ? 113.688 106.439 150.350 1.00 70.01 336 MET C N 1
ATOM 4647 C CA . MET C 3 336 ? 113.544 105.028 150.011 1.00 71.60 336 MET C CA 1
ATOM 4648 C C . MET C 3 336 ? 112.437 104.339 150.797 1.00 75.88 336 MET C C 1
ATOM 4649 O O . MET C 3 336 ? 112.363 103.104 150.774 1.00 75.90 336 MET C O 1
ATOM 4654 N N . GLY C 3 337 ? 111.580 105.080 151.486 1.00 88.36 337 GLY C N 1
ATOM 4655 C CA . GLY C 3 337 ? 110.572 104.464 152.317 1.00 87.20 337 GLY C CA 1
ATOM 4656 C C . GLY C 3 337 ? 109.454 103.836 151.512 1.00 89.41 337 GLY C C 1
ATOM 4657 O O . GLY C 3 337 ? 109.321 104.018 150.302 1.00 94.56 337 GLY C O 1
ATOM 4658 N N . ALA C 3 338 ? 108.628 103.074 152.220 1.00 81.90 338 ALA C N 1
ATOM 4659 C CA . ALA C 3 338 ? 107.474 102.404 151.645 1.00 80.34 338 ALA C CA 1
ATOM 4660 C C . ALA C 3 338 ? 106.224 102.823 152.400 1.00 85.59 338 ALA C C 1
ATOM 4661 O O . ALA C 3 338 ? 106.228 102.896 153.633 1.00 92.15 338 ALA C O 1
ATOM 4663 N N . VAL C 3 339 ? 105.153 103.096 151.659 1.00 83.93 339 VAL C N 1
ATOM 4664 C CA . VAL C 3 339 ? 103.911 103.552 152.272 1.00 84.47 339 VAL C CA 1
ATOM 4665 C C . VAL C 3 339 ? 103.284 102.397 153.040 1.00 87.96 339 VAL C C 1
ATOM 4666 O O . VAL C 3 339 ? 102.929 101.366 152.458 1.00 94.14 339 VAL C O 1
ATOM 4670 N N . LEU C 3 340 ? 103.147 102.565 154.350 1.00 87.54 340 LEU C N 1
ATOM 4671 C CA . LEU C 3 340 ? 102.541 101.526 155.167 1.00 85.34 340 LEU C CA 1
ATOM 4672 C C . LEU C 3 340 ? 101.057 101.391 154.835 1.00 92.65 340 LEU C C 1
ATOM 4673 O O . LEU C 3 340 ? 100.362 102.399 154.672 1.00 98.02 340 LEU 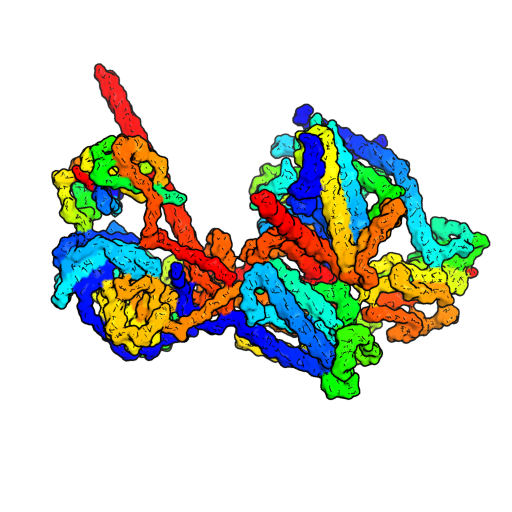C O 1
ATOM 4678 N N . PRO C 3 341 ? 100.544 100.168 154.723 1.00 91.51 341 PRO C N 1
ATOM 4679 C CA . PRO C 3 341 ? 99.108 99.991 154.474 1.00 92.75 341 PRO C CA 1
ATOM 4680 C C . PRO C 3 341 ? 98.268 100.430 155.661 1.00 94.38 341 PRO C C 1
ATOM 4681 O O . PRO C 3 341 ? 97.308 101.193 155.514 1.00 96.32 341 PRO C O 1
ATOM 4685 N N . SER C 3 342 ? 98.628 99.945 156.846 1.00 99.65 342 SER C N 1
ATOM 4686 C CA . SER C 3 342 ? 97.903 100.254 158.069 1.00 101.69 342 SER C CA 1
ATOM 4687 C C . SER C 3 342 ? 98.892 100.270 159.227 1.00 104.30 342 SER C C 1
ATOM 4688 O O . SER C 3 342 ? 100.091 100.037 159.051 1.00 108.24 342 SER C O 1
ATOM 4691 N N . THR C 3 343 ? 98.378 100.547 160.422 1.00 109.32 343 THR C N 1
ATOM 4692 C CA . THR C 3 343 ? 99.202 100.626 161.619 1.00 109.55 343 THR C CA 1
ATOM 4693 C C . THR C 3 343 ? 99.312 99.298 162.356 1.00 108.45 343 THR C C 1
ATOM 4694 O O . THR C 3 343 ? 99.969 99.239 163.400 1.00 108.90 343 THR C O 1
ATOM 4698 N N . GLU C 3 344 ? 98.694 98.238 161.843 1.00 105.75 344 GLU C N 1
ATOM 4699 C CA . GLU C 3 344 ? 98.814 96.909 162.426 1.00 105.38 344 GLU C CA 1
ATOM 4700 C C . GLU C 3 344 ? 100.023 96.151 161.897 1.00 105.95 344 GLU C C 1
ATOM 4701 O O . GLU C 3 344 ? 100.252 95.008 162.304 1.00 110.27 344 GLU C O 1
ATOM 4707 N N . VAL C 3 345 ? 100.787 96.759 161.000 1.00 84.82 345 VAL C N 1
ATOM 4708 C CA . VAL C 3 345 ? 101.955 96.111 160.394 1.00 81.80 345 VAL C CA 1
ATOM 4709 C C . VAL C 3 345 ? 103.037 95.924 161.451 1.00 90.41 345 VAL C C 1
ATOM 4710 O O . VAL C 3 345 ? 103.286 96.848 162.246 1.00 98.99 345 VAL C O 1
ATOM 4714 N N . PRO C 3 346 ? 103.702 94.765 161.508 1.00 79.83 346 PRO C N 1
ATOM 4715 C CA . PRO C 3 346 ? 104.761 94.563 162.507 1.00 78.87 346 PRO C CA 1
ATOM 4716 C C . PRO C 3 346 ? 106.054 95.283 162.159 1.00 81.20 346 PRO C C 1
ATOM 4717 O O . PRO C 3 346 ? 106.117 96.026 161.176 1.00 90.08 346 PRO C O 1
ATOM 4721 N N . VAL C 3 347 ? 107.094 95.068 162.959 1.00 78.03 347 VAL C N 1
ATOM 4722 C CA . VAL C 3 347 ? 108.405 95.670 162.743 1.00 78.48 347 VAL C CA 1
ATOM 4723 C C . VAL C 3 347 ? 109.383 94.545 162.435 1.00 85.30 347 VAL C C 1
ATOM 4724 O O . VAL C 3 347 ? 109.750 93.769 163.326 1.00 88.96 347 VAL C O 1
ATOM 4728 N N . ILE C 3 348 ? 109.802 94.452 161.175 1.00 80.14 348 ILE C N 1
ATOM 4729 C CA . ILE C 3 348 ? 110.757 93.439 160.741 1.00 73.67 348 ILE C CA 1
ATOM 4730 C C . ILE C 3 348 ? 112.171 93.897 161.069 1.00 78.02 348 ILE C C 1
ATOM 4731 O O . ILE C 3 348 ? 112.386 95.051 161.457 1.00 83.67 348 ILE C O 1
ATOM 4736 N N . LYS C 3 349 ? 113.140 92.988 160.931 1.00 63.64 349 LYS C N 1
ATOM 4737 C CA . LYS C 3 349 ? 114.530 93.325 161.225 1.00 63.26 349 LYS C CA 1
ATOM 4738 C C . LYS C 3 349 ? 115.040 94.461 160.348 1.00 64.65 349 LYS C C 1
ATOM 4739 O O . LYS C 3 349 ? 115.954 95.189 160.749 1.00 72.99 349 LYS C O 1
ATOM 4745 N N . GLY C 3 350 ? 114.474 94.629 159.159 1.00 68.18 350 GLY C N 1
ATOM 4746 C CA . GLY C 3 350 ? 114.895 95.665 158.243 1.00 65.44 350 GLY C CA 1
ATOM 4747 C C . GLY C 3 350 ? 114.198 96.998 158.395 1.00 76.06 350 GLY C C 1
ATOM 4748 O O . GLY C 3 350 ? 114.451 97.904 157.594 1.00 76.64 350 GLY C O 1
ATOM 4749 N N . ALA C 3 351 ? 113.329 97.151 159.390 1.00 79.70 351 ALA C N 1
ATOM 4750 C CA . ALA C 3 351 ? 112.638 98.418 159.588 1.00 71.40 351 ALA C CA 1
ATOM 4751 C C . ALA C 3 351 ? 113.589 99.442 160.191 1.00 75.51 351 ALA C C 1
ATOM 4752 O O . ALA C 3 351 ? 114.216 99.190 161.224 1.00 78.74 351 ALA C O 1
ATOM 4754 N N . THR C 3 352 ? 113.692 100.603 159.547 1.00 79.15 352 THR C N 1
ATOM 4755 C CA . THR C 3 352 ? 114.621 101.643 159.970 1.00 77.49 352 THR C CA 1
ATOM 4756 C C . THR C 3 352 ? 113.923 102.828 160.626 1.00 81.47 352 THR C C 1
ATOM 4757 O O . THR C 3 352 ? 114.411 103.355 161.628 1.00 89.95 352 THR C O 1
ATOM 4761 N N . GLY C 3 353 ? 112.746 103.201 160.164 1.00 74.72 353 GLY C N 1
ATOM 4762 C CA . GLY C 3 353 ? 112.031 104.287 160.788 1.00 74.19 353 GLY C CA 1
ATOM 4763 C C . GLY C 3 353 ? 110.564 104.248 160.570 1.00 74.45 353 GLY C C 1
ATOM 4764 O O . GLY C 3 353 ? 110.113 103.464 159.776 1.00 85.26 353 GLY C O 1
ATOM 4765 N N . LEU C 3 354 ? 109.807 105.074 161.262 1.00 67.97 354 LEU C N 1
ATOM 4766 C CA . LEU C 3 354 ? 108.388 105.151 161.025 1.00 64.49 354 LEU C CA 1
ATOM 4767 C C . LEU C 3 354 ? 108.010 106.586 160.916 1.00 74.29 354 LEU C C 1
ATOM 4768 O O . LEU C 3 354 ? 107.395 107.124 161.797 1.00 85.04 354 LEU C O 1
ATOM 4773 N N . LEU C 3 355 ? 108.366 107.227 159.825 1.00 76.40 355 LEU C N 1
ATOM 4774 C CA . LEU C 3 355 ? 108.100 108.623 159.666 1.00 71.04 355 LEU C CA 1
ATOM 4775 C C . LEU C 3 355 ? 106.627 108.895 159.426 1.00 73.38 355 LEU C C 1
ATOM 4776 O O . LEU C 3 355 ? 106.005 108.193 158.661 1.00 78.65 355 LEU C O 1
ATOM 4781 N N . ALA C 3 356 ? 106.054 109.874 160.096 1.00 86.85 356 ALA C N 1
ATOM 4782 C CA . ALA C 3 356 ? 104.666 110.307 159.944 1.00 90.65 356 ALA C CA 1
ATOM 4783 C C . ALA C 3 356 ? 104.698 111.711 159.348 1.00 96.64 356 ALA C C 1
ATOM 4784 O O . ALA C 3 356 ? 104.735 112.705 160.076 1.00 96.81 356 ALA C O 1
ATOM 4786 N N . LEU C 3 357 ? 104.684 111.789 158.019 1.00 103.29 357 LEU C N 1
ATOM 4787 C CA . LEU C 3 357 ? 104.861 113.054 157.319 1.00 98.57 357 LEU C CA 1
ATOM 4788 C C . LEU C 3 357 ? 103.518 113.735 157.093 1.00 101.16 357 LEU C C 1
ATOM 4789 O O . LEU C 3 357 ? 102.563 113.107 156.618 1.00 103.69 357 LEU C O 1
ATOM 4794 N N . ALA C 3 358 ? 103.460 115.025 157.422 1.00 119.44 358 ALA C N 1
ATOM 4795 C CA . ALA C 3 358 ? 102.273 115.844 157.242 1.00 120.75 358 ALA C CA 1
ATOM 4796 C C . ALA C 3 358 ? 102.237 116.391 155.816 1.00 122.30 358 ALA C C 1
ATOM 4797 O O . ALA C 3 358 ? 103.016 115.984 154.950 1.00 124.82 358 ALA C O 1
ATOM 4799 N N . ARG C 3 359 ? 101.326 117.330 155.558 1.00 126.46 359 ARG C N 1
ATOM 4800 C CA . ARG C 3 359 ? 101.175 117.863 154.210 1.00 126.16 359 ARG C CA 1
ATOM 4801 C C . ARG C 3 359 ? 102.263 118.868 153.853 1.00 125.93 359 ARG C C 1
ATOM 4802 O O . ARG C 3 359 ? 102.674 118.936 152.690 1.00 128.92 359 ARG C O 1
ATOM 4810 N N . HIS C 3 360 ? 102.742 119.650 154.821 1.00 116.89 360 HIS C N 1
ATOM 4811 C CA . HIS C 3 360 ? 103.730 120.677 154.518 1.00 120.42 360 HIS C CA 1
ATOM 4812 C C . HIS C 3 360 ? 105.147 120.131 154.425 1.00 120.94 360 HIS C C 1
ATOM 4813 O O . HIS C 3 360 ? 106.060 120.884 154.073 1.00 120.85 360 HIS C O 1
ATOM 4820 N N . GLU C 3 361 ? 105.355 118.851 154.735 1.00 116.60 361 GLU C N 1
ATOM 4821 C CA . GLU C 3 361 ? 106.642 118.207 154.518 1.00 115.98 361 GLU C CA 1
ATOM 4822 C C . GLU C 3 361 ? 106.708 117.443 153.205 1.00 116.40 361 GLU C C 1
ATOM 4823 O O . GLU C 3 361 ? 107.808 117.107 152.756 1.00 118.53 361 GLU C O 1
ATOM 4829 N N . LEU C 3 362 ? 105.563 117.164 152.588 1.00 103.48 362 LEU C N 1
ATOM 4830 C CA . LEU C 3 362 ? 105.525 116.445 151.324 1.00 99.37 362 LEU C CA 1
ATOM 4831 C C . LEU C 3 362 ? 105.398 117.436 150.177 1.00 105.87 362 LEU C C 1
ATOM 4832 O O . LEU C 3 362 ? 104.455 118.238 150.171 1.00 109.25 362 LEU C O 1
ATOM 4837 N N . PRO C 3 363 ? 106.307 117.428 149.208 1.00 102.19 363 PRO C N 1
ATOM 4838 C CA . PRO C 3 363 ? 106.188 118.356 148.082 1.00 100.11 363 PRO C CA 1
ATOM 4839 C C . PRO C 3 363 ? 104.998 118.023 147.200 1.00 101.45 363 PRO C C 1
ATOM 4840 O O . PRO C 3 363 ? 104.611 116.862 147.047 1.00 105.99 363 PRO C O 1
ATOM 4844 N N . ASN C 3 364 ? 104.413 119.065 146.616 1.00 99.78 364 ASN C N 1
ATOM 4845 C CA . ASN C 3 364 ? 103.393 118.876 145.598 1.00 101.21 364 ASN C CA 1
ATOM 4846 C C . ASN C 3 364 ? 104.049 118.666 144.239 1.00 100.37 364 ASN C C 1
ATOM 4847 O O . ASN C 3 364 ? 105.068 119.282 143.916 1.00 103.27 364 ASN C O 1
ATOM 4852 N N . LYS C 3 365 ? 103.456 117.784 143.440 1.00 89.22 365 LYS C N 1
ATOM 4853 C CA . LYS C 3 365 ? 104.046 117.407 142.163 1.00 89.58 365 LYS C CA 1
ATOM 4854 C C . LYS C 3 365 ? 102.986 117.428 141.076 1.00 96.06 365 LYS C C 1
ATOM 4855 O O . LYS C 3 365 ? 101.876 116.926 141.275 1.00 100.12 365 LYS C O 1
ATOM 4861 N N . ASP C 3 366 ? 103.335 118.014 139.934 1.00 95.42 366 ASP C N 1
ATOM 4862 C CA . ASP C 3 366 ? 102.487 118.016 138.745 1.00 94.23 366 ASP C CA 1
ATOM 4863 C C . ASP C 3 366 ? 103.355 117.585 137.572 1.00 95.24 366 ASP C C 1
ATOM 4864 O O . ASP C 3 366 ? 104.106 118.408 137.020 1.00 97.64 366 ASP C O 1
ATOM 4869 N N . PRO C 3 367 ? 103.302 116.313 137.179 1.00 79.89 367 PRO C N 1
ATOM 4870 C CA . PRO C 3 367 ? 104.211 115.823 136.137 1.00 78.04 367 PRO C CA 1
ATOM 4871 C C . PRO C 3 367 ? 104.062 116.590 134.832 1.00 82.30 367 PRO C C 1
ATOM 4872 O O . PRO C 3 367 ? 102.958 116.949 134.419 1.00 89.24 367 PRO C O 1
ATOM 4876 N N . ALA C 3 368 ? 105.194 116.840 134.192 1.00 73.85 368 ALA C N 1
ATOM 4877 C CA . ALA C 3 368 ? 105.280 117.587 132.949 1.00 76.87 368 ALA C CA 1
ATOM 4878 C C . ALA C 3 368 ? 106.280 116.887 132.045 1.00 79.89 368 ALA C C 1
ATOM 4879 O O . ALA C 3 368 ? 107.118 116.114 132.522 1.00 86.33 368 ALA C O 1
ATOM 4881 N N . PRO C 3 369 ? 106.209 117.121 130.734 1.00 73.31 369 PRO C N 1
ATOM 4882 C CA . PRO C 3 369 ? 107.156 116.467 129.823 1.00 71.45 369 PRO C CA 1
ATOM 4883 C C . PRO C 3 369 ? 108.596 116.832 130.148 1.00 73.59 369 PRO C C 1
ATOM 4884 O O . PRO C 3 369 ? 108.900 117.952 130.564 1.00 78.78 369 PRO C O 1
ATOM 4888 N N . CYS C 3 370 ? 109.485 115.860 129.962 1.00 63.39 370 CYS C N 1
ATOM 4889 C CA . CYS C 3 370 ? 110.904 116.083 130.203 1.00 62.54 370 CYS C CA 1
ATOM 4890 C C . CYS C 3 370 ? 111.444 117.142 129.252 1.00 67.19 370 CYS C C 1
ATOM 4891 O O . CYS C 3 370 ? 111.209 117.087 128.042 1.00 75.61 370 CYS C O 1
ATOM 4894 N N . ILE C 3 371 ? 112.176 118.112 129.806 1.00 62.20 371 ILE C N 1
ATOM 4895 C CA . ILE C 3 371 ? 112.754 119.190 129.015 1.00 63.26 371 ILE C CA 1
ATOM 4896 C C . ILE C 3 371 ? 114.227 118.968 128.721 1.00 69.22 371 ILE C C 1
ATOM 4897 O O . ILE C 3 371 ? 114.892 119.879 128.211 1.00 79.77 371 ILE C O 1
ATOM 4902 N N . ARG C 3 372 ? 114.758 117.784 129.030 1.00 74.25 372 ARG C N 1
ATOM 4903 C CA . ARG C 3 372 ? 116.152 117.435 128.753 1.00 68.51 372 ARG C CA 1
ATOM 4904 C C . ARG C 3 372 ? 117.119 118.443 129.370 1.00 71.49 372 ARG C C 1
ATOM 4905 O O . ARG C 3 372 ? 118.129 118.809 128.768 1.00 78.92 372 ARG C O 1
ATOM 4913 N N . CYS C 3 373 ? 116.807 118.898 130.585 1.00 66.09 373 CYS C N 1
ATOM 4914 C CA . CYS C 3 373 ? 117.684 119.823 131.291 1.00 65.02 373 CYS C CA 1
ATOM 4915 C C . CYS C 3 373 ? 118.972 119.165 131.765 1.00 75.69 373 CYS C C 1
ATOM 4916 O O . CYS C 3 373 ? 119.901 119.878 132.155 1.00 83.58 373 CYS C O 1
ATOM 4919 N N . ALA C 3 374 ? 119.039 117.833 131.751 1.00 70.06 374 ALA C N 1
ATOM 4920 C CA . ALA C 3 374 ? 120.217 117.060 132.129 1.00 66.36 374 ALA C CA 1
ATOM 4921 C C . ALA C 3 374 ? 120.645 117.292 133.572 1.00 69.96 374 ALA C C 1
ATOM 4922 O O . ALA C 3 374 ? 121.821 117.122 133.903 1.00 75.43 374 ALA C O 1
ATOM 4924 N N . SER C 3 375 ? 119.717 117.681 134.446 1.00 71.96 375 SER C N 1
ATOM 4925 C CA . SER C 3 375 ? 120.025 117.744 135.869 1.00 67.07 375 SER C CA 1
ATOM 4926 C C . SER C 3 375 ? 120.033 116.365 136.512 1.00 68.87 375 SER C C 1
ATOM 4927 O O . SER C 3 375 ? 120.578 116.209 137.609 1.00 73.97 375 SER C O 1
ATOM 4930 N N . CYS C 3 376 ? 119.436 115.370 135.855 1.00 76.88 376 CYS C N 1
ATOM 4931 C CA . CYS C 3 376 ? 119.513 113.998 136.342 1.00 78.05 376 CYS C CA 1
ATOM 4932 C C . CYS C 3 376 ? 120.916 113.431 136.180 1.00 84.99 376 CYS C C 1
ATOM 4933 O O . CYS C 3 376 ? 121.420 112.742 137.074 1.00 90.58 376 CYS C O 1
ATOM 4936 N N . VAL C 3 377 ? 121.557 113.704 135.042 1.00 78.37 377 VAL C N 1
ATOM 4937 C CA . VAL C 3 377 ? 122.876 113.138 134.771 1.00 68.71 377 VAL C CA 1
ATOM 4938 C C . VAL C 3 377 ? 123.901 113.671 135.761 1.00 76.71 377 VAL C C 1
ATOM 4939 O O . VAL C 3 377 ? 124.815 112.952 136.179 1.00 85.03 377 VAL C O 1
ATOM 4943 N N . ASP C 3 378 ? 123.764 114.936 136.157 1.00 78.79 378 ASP C N 1
ATOM 4944 C CA . ASP C 3 378 ? 124.695 115.539 137.100 1.00 83.50 378 ASP C CA 1
ATOM 4945 C C . ASP C 3 378 ? 124.469 115.084 138.535 1.00 85.65 378 ASP C C 1
ATOM 4946 O O . ASP C 3 378 ? 125.313 115.362 139.393 1.00 93.63 378 ASP C O 1
ATOM 4951 N N . ALA C 3 379 ? 123.362 114.395 138.817 1.00 62.31 379 ALA C N 1
ATOM 4952 C CA . ALA C 3 379 ? 123.036 113.983 140.174 1.00 55.96 379 ALA C CA 1
ATOM 4953 C C . ALA C 3 379 ? 123.083 112.480 140.396 1.00 62.73 379 ALA C C 1
ATOM 4954 O O . ALA C 3 379 ? 123.027 112.047 141.550 1.00 73.51 379 ALA C O 1
ATOM 4956 N N . CYS C 3 380 ? 123.183 111.682 139.344 1.00 74.29 380 CYS C N 1
ATOM 4957 C CA . CYS C 3 380 ? 123.196 110.231 139.508 1.00 65.56 380 CYS C CA 1
ATOM 4958 C C . CYS C 3 380 ? 124.544 109.773 140.045 1.00 67.78 380 CYS C C 1
ATOM 4959 O O . CYS C 3 380 ? 125.572 110.009 139.398 1.00 78.33 380 CYS C O 1
ATOM 4962 N N . PRO C 3 381 ? 124.594 109.124 141.210 1.00 52.27 381 PRO C N 1
ATOM 4963 C CA . PRO C 3 381 ? 125.888 108.673 141.744 1.00 52.03 381 PRO C CA 1
ATOM 4964 C C . PRO C 3 381 ? 126.580 107.646 140.870 1.00 63.23 381 PRO C C 1
ATOM 4965 O O . PRO C 3 381 ? 127.813 107.553 140.900 1.00 69.14 381 PRO C O 1
ATOM 4969 N N . MET C 3 382 ? 125.829 106.871 140.097 1.00 60.96 382 MET C N 1
ATOM 4970 C CA . MET C 3 382 ? 126.398 105.811 139.278 1.00 62.49 382 MET C CA 1
ATOM 4971 C C . MET C 3 382 ? 126.774 106.283 137.881 1.00 67.05 382 MET C C 1
ATOM 4972 O O . MET C 3 382 ? 127.178 105.460 137.054 1.00 78.72 382 MET C O 1
ATOM 4977 N N . GLY C 3 383 ? 126.651 107.575 137.600 1.00 72.31 383 GLY C N 1
ATOM 4978 C CA . GLY C 3 383 ? 127.024 108.107 136.301 1.00 75.33 383 GLY C CA 1
ATOM 4979 C C . GLY C 3 383 ? 126.193 107.598 135.144 1.00 77.82 383 GLY C C 1
ATOM 4980 O O . GLY C 3 383 ? 126.738 107.328 134.067 1.00 88.69 383 GLY C O 1
ATOM 4981 N N . LEU C 3 384 ? 124.886 107.462 135.336 1.00 58.55 384 LEU C N 1
ATOM 4982 C CA . LEU C 3 384 ? 123.991 106.986 134.297 1.00 56.49 384 LEU C CA 1
ATOM 4983 C C . LEU C 3 384 ? 123.278 108.168 133.647 1.00 68.94 384 LEU C C 1
ATOM 4984 O O . LEU C 3 384 ? 123.514 109.331 133.979 1.00 78.69 384 LEU C O 1
ATOM 4989 N N . THR C 3 385 ? 122.384 107.858 132.708 1.00 71.44 385 THR C N 1
ATOM 4990 C CA . THR C 3 385 ? 121.547 108.851 132.036 1.00 65.66 385 THR C CA 1
ATOM 4991 C C . THR C 3 385 ? 120.097 108.501 132.338 1.00 71.87 385 THR C C 1
ATOM 4992 O O . THR C 3 385 ? 119.468 107.720 131.606 1.00 83.22 385 THR C O 1
ATOM 4996 N N . PRO C 3 386 ? 119.532 109.043 133.415 1.00 58.96 386 PRO C N 1
ATOM 4997 C CA . PRO C 3 386 ? 118.171 108.652 133.813 1.00 48.57 386 PRO C CA 1
ATOM 4998 C C . PRO C 3 386 ? 117.104 108.967 132.782 1.00 58.92 386 PRO C C 1
ATOM 4999 O O . PRO C 3 386 ? 116.117 108.227 132.687 1.00 64.76 386 PRO C O 1
ATOM 5003 N N . LEU C 3 387 ? 117.257 110.051 132.018 1.00 72.77 387 LEU C N 1
ATOM 5004 C CA . LEU C 3 387 ? 116.221 110.425 131.060 1.00 68.34 387 LEU C CA 1
ATOM 5005 C C . LEU C 3 387 ? 116.058 109.364 129.978 1.00 71.86 387 LEU C C 1
ATOM 5006 O O . LEU C 3 387 ? 114.932 109.014 129.609 1.00 85.26 387 LEU C O 1
ATOM 5011 N N . ASP C 3 388 ? 117.169 108.834 129.464 1.00 75.63 388 ASP C N 1
ATOM 5012 C CA . ASP C 3 388 ? 117.082 107.792 128.447 1.00 75.80 388 ASP C CA 1
ATOM 5013 C C . ASP C 3 388 ? 116.465 106.518 129.010 1.00 79.51 388 ASP C C 1
ATOM 5014 O O . ASP C 3 388 ? 115.662 105.859 128.337 1.00 87.15 388 ASP C O 1
ATOM 5019 N N . MET C 3 389 ? 116.830 106.153 130.240 1.00 68.62 389 MET C N 1
ATOM 5020 C CA . MET C 3 389 ? 116.245 104.969 130.857 1.00 68.87 389 MET C CA 1
ATOM 5021 C C . MET C 3 389 ? 114.744 105.132 131.039 1.00 73.05 389 MET C C 1
ATOM 5022 O O . MET C 3 389 ? 113.979 104.193 130.798 1.00 82.40 389 MET C O 1
ATOM 5027 N N . ALA C 3 390 ? 114.301 106.319 131.457 1.00 70.54 390 ALA C N 1
ATOM 5028 C CA . ALA C 3 390 ? 112.869 106.568 131.584 1.00 69.45 390 ALA C CA 1
ATOM 5029 C C . ALA C 3 390 ? 112.176 106.518 130.229 1.00 74.20 390 ALA C C 1
ATOM 5030 O O . ALA C 3 390 ? 111.070 105.981 130.110 1.00 85.39 390 ALA C O 1
ATOM 5032 N N . LEU C 3 391 ? 112.807 107.084 129.198 1.00 71.98 391 LEU C N 1
ATOM 5033 C CA . LEU C 3 391 ? 112.217 107.058 127.863 1.00 70.05 391 LEU C CA 1
ATOM 5034 C C . LEU C 3 391 ? 112.037 105.631 127.368 1.00 72.30 391 LEU C C 1
ATOM 5035 O O . LEU C 3 391 ? 111.002 105.293 126.783 1.00 75.35 391 LEU C O 1
ATOM 5040 N N . TYR C 3 392 ? 113.036 104.777 127.592 1.00 77.11 392 TYR C N 1
ATOM 5041 C CA . TYR C 3 392 ? 112.927 103.396 127.134 1.00 73.82 392 TYR C CA 1
ATOM 5042 C C . TYR C 3 392 ? 111.983 102.577 128.005 1.00 81.18 392 TYR C C 1
ATOM 5043 O O . TYR C 3 392 ? 111.326 101.658 127.503 1.00 89.16 392 TYR C O 1
ATOM 5052 N N . ALA C 3 393 ? 111.900 102.882 129.302 1.00 82.56 393 ALA C N 1
ATOM 5053 C CA . ALA C 3 393 ? 111.005 102.134 130.177 1.00 80.02 393 ALA C CA 1
ATOM 5054 C C . ALA C 3 393 ? 109.549 102.513 129.954 1.00 86.60 393 ALA C C 1
ATOM 5055 O O . ALA C 3 393 ? 108.658 101.675 130.133 1.00 89.60 393 ALA C O 1
ATOM 5057 N N . ARG C 3 394 ? 109.283 103.765 129.574 1.00 91.58 394 ARG C N 1
ATOM 5058 C CA . ARG C 3 394 ? 107.911 104.164 129.285 1.00 84.29 394 ARG C CA 1
ATOM 5059 C C . ARG C 3 394 ? 107.399 103.512 128.009 1.00 89.43 394 ARG C C 1
ATOM 5060 O O . ARG C 3 394 ? 106.194 103.278 127.873 1.00 91.28 394 ARG C O 1
ATOM 5068 N N . ALA C 3 395 ? 108.293 103.209 127.072 1.00 99.34 395 ALA C N 1
ATOM 5069 C CA . ALA C 3 395 ? 107.937 102.547 125.825 1.00 98.25 395 ALA C CA 1
ATOM 5070 C C . ALA C 3 395 ? 108.014 101.030 125.925 1.00 100.02 395 ALA C C 1
ATOM 5071 O O . ALA C 3 395 ? 107.941 100.350 124.897 1.00 103.51 395 ALA C O 1
ATOM 5073 N N . ASP C 3 396 ? 108.171 100.492 127.135 1.00 101.21 396 ASP C N 1
ATOM 5074 C CA . ASP C 3 396 ? 108.240 99.058 127.398 1.00 98.76 396 ASP C CA 1
ATOM 5075 C C . ASP C 3 396 ? 109.414 98.385 126.700 1.00 98.74 396 ASP C C 1
ATOM 5076 O O . ASP C 3 396 ? 109.375 97.178 126.445 1.00 100.91 396 ASP C O 1
ATOM 5081 N N . ASP C 3 397 ? 110.462 99.140 126.380 1.00 95.70 397 ASP C N 1
ATOM 5082 C CA . ASP C 3 397 ? 111.678 98.570 125.806 1.00 98.28 397 ASP C CA 1
ATOM 5083 C C . ASP C 3 397 ? 112.706 98.353 126.916 1.00 102.75 397 ASP C C 1
ATOM 5084 O O . ASP C 3 397 ? 113.694 99.074 127.053 1.00 107.65 397 ASP C O 1
ATOM 5089 N N . TYR C 3 398 ? 112.440 97.325 127.724 1.00 97.81 398 TYR C N 1
ATOM 5090 C CA . TYR C 3 398 ? 113.311 97.023 128.855 1.00 92.15 398 TYR C CA 1
ATOM 5091 C C . TYR C 3 398 ? 114.709 96.629 128.400 1.00 99.33 398 TYR C C 1
ATOM 5092 O O . TYR C 3 398 ? 115.697 96.975 129.060 1.00 104.86 398 TYR C O 1
ATOM 5101 N N . ASP C 3 399 ? 114.812 95.902 127.286 1.00 103.33 399 ASP C N 1
ATOM 5102 C CA . ASP C 3 399 ? 116.121 95.495 126.787 1.00 103.63 399 ASP C CA 1
ATOM 5103 C C . ASP C 3 399 ? 116.975 96.705 126.434 1.00 101.10 399 ASP C C 1
ATOM 5104 O O . ASP C 3 399 ? 118.170 96.744 126.750 1.00 100.17 399 ASP C O 1
ATOM 5109 N N . GLY C 3 400 ? 116.383 97.705 125.779 1.00 93.78 400 GLY C N 1
ATOM 5110 C CA . GLY C 3 400 ? 117.116 98.925 125.497 1.00 97.76 400 GLY C CA 1
ATOM 5111 C C . GLY C 3 400 ? 117.371 99.761 126.734 1.00 98.33 400 GLY C C 1
ATOM 5112 O O . GLY C 3 400 ? 118.367 100.486 126.801 1.00 100.36 400 GLY C O 1
ATOM 5113 N N . ALA C 3 401 ? 116.479 99.678 127.723 1.00 89.85 401 ALA C N 1
ATOM 5114 C CA . ALA C 3 401 ? 116.686 100.406 128.970 1.00 80.62 401 ALA C CA 1
ATOM 5115 C C . ALA C 3 401 ? 117.886 99.864 129.733 1.00 82.08 401 ALA C C 1
ATOM 5116 O O . ALA C 3 401 ? 118.639 100.631 130.342 1.00 84.02 401 ALA C O 1
ATOM 5118 N N . SER C 3 402 ? 118.074 98.542 129.720 1.00 93.02 402 SER C N 1
ATOM 5119 C CA . SER C 3 402 ? 119.213 97.952 130.418 1.00 88.24 402 SER C CA 1
ATOM 5120 C C . SER C 3 402 ? 120.537 98.405 129.821 1.00 91.24 402 SER C C 1
ATOM 5121 O O . SER C 3 402 ? 121.556 98.427 130.520 1.00 99.78 402 SER C O 1
ATOM 5124 N N . GLU C 3 403 ? 120.547 98.767 128.537 1.00 99.47 403 GLU C N 1
ATOM 5125 C CA . GLU C 3 403 ? 121.783 99.223 127.912 1.00 97.75 403 GLU C CA 1
ATOM 5126 C C . GLU C 3 403 ? 122.237 100.564 128.474 1.00 97.57 403 GLU C C 1
ATOM 5127 O O . GLU C 3 403 ? 123.441 100.844 128.508 1.00 97.98 403 GLU C O 1
ATOM 5133 N N . TYR C 3 404 ? 121.302 101.396 128.925 1.00 85.65 404 TYR C N 1
ATOM 5134 C CA . TYR C 3 404 ? 121.622 102.727 129.421 1.00 85.26 404 TYR C CA 1
ATOM 5135 C C . TYR C 3 404 ? 121.883 102.770 130.920 1.00 85.01 404 TYR C C 1
ATOM 5136 O O . TYR C 3 404 ? 122.130 103.853 131.457 1.00 87.49 404 TYR C O 1
ATOM 5145 N N . GLY C 3 405 ? 121.831 101.634 131.609 1.00 77.79 405 GLY C N 1
ATOM 5146 C CA . GLY C 3 405 ? 122.237 101.603 133.000 1.00 80.48 405 GLY C CA 1
ATOM 5147 C C . GLY C 3 405 ? 121.195 101.110 133.981 1.00 80.19 405 GLY C C 1
ATOM 5148 O O . GLY C 3 405 ? 121.391 101.216 135.195 1.00 90.97 405 GLY C O 1
ATOM 5149 N N . LEU C 3 406 ? 120.081 100.574 133.480 1.00 76.17 406 LEU C N 1
ATOM 5150 C CA . LEU C 3 406 ? 119.055 100.052 134.378 1.00 78.68 406 LEU C CA 1
ATOM 5151 C C . LEU C 3 406 ? 119.586 98.900 135.220 1.00 82.55 406 LEU C C 1
ATOM 5152 O O . LEU C 3 406 ? 119.079 98.647 136.319 1.00 88.17 406 LEU C O 1
ATOM 5157 N N . ARG C 3 407 ? 120.601 98.191 134.723 1.00 90.33 407 ARG C N 1
ATOM 5158 C CA . ARG C 3 407 ? 121.227 97.133 135.508 1.00 89.91 407 ARG C CA 1
ATOM 5159 C C . ARG C 3 407 ? 121.916 97.696 136.743 1.00 92.75 407 ARG C C 1
ATOM 5160 O O . ARG C 3 407 ? 121.815 97.123 137.834 1.00 95.90 407 ARG C O 1
ATOM 5168 N N . ASP C 3 408 ? 122.618 98.816 136.592 1.00 91.52 408 ASP C N 1
ATOM 5169 C CA . ASP C 3 408 ? 123.453 99.371 137.648 1.00 88.94 408 ASP C CA 1
ATOM 5170 C C . ASP C 3 408 ? 122.715 100.344 138.555 1.00 82.83 408 ASP C C 1
ATOM 5171 O O . ASP C 3 408 ? 123.306 100.831 139.523 1.00 86.89 408 ASP C O 1
ATOM 5176 N N . CYS C 3 409 ? 121.454 100.649 138.266 1.00 68.67 409 CYS C N 1
ATOM 5177 C CA . CYS C 3 409 ? 120.699 101.563 139.109 1.00 66.41 409 CYS C CA 1
ATOM 5178 C C . CYS C 3 409 ? 120.487 100.965 140.494 1.00 76.32 409 CYS C C 1
ATOM 5179 O O . CYS C 3 409 ? 120.217 99.770 140.638 1.00 81.32 409 CYS C O 1
ATOM 5182 N N . ILE C 3 410 ? 120.611 101.806 141.520 1.00 57.68 410 ILE C N 1
ATOM 5183 C CA . ILE C 3 410 ? 120.421 101.387 142.904 1.00 48.74 410 ILE C CA 1
ATOM 5184 C C . ILE C 3 410 ? 119.162 101.967 143.519 1.00 51.67 410 ILE C C 1
ATOM 5185 O O . ILE C 3 410 ? 118.949 101.807 144.728 1.00 59.09 410 ILE C O 1
ATOM 5190 N N . LEU C 3 411 ? 118.321 102.637 142.728 1.00 52.94 411 LEU C N 1
ATOM 5191 C CA . LEU C 3 411 ? 117.056 103.199 143.203 1.00 54.40 411 LEU C CA 1
ATOM 5192 C C . LEU C 3 411 ? 117.271 104.139 144.386 1.00 63.72 411 LEU C C 1
ATOM 5193 O O . LEU C 3 411 ? 116.528 104.110 145.369 1.00 67.60 411 LEU C O 1
ATOM 5198 N N . CYS C 3 412 ? 118.301 104.982 144.295 1.00 67.70 412 CYS C N 1
ATOM 5199 C CA . CYS C 3 412 ? 118.622 105.883 145.394 1.00 64.79 412 CYS C CA 1
ATOM 5200 C C . CYS C 3 412 ? 117.682 107.079 145.463 1.00 65.36 412 CYS C C 1
ATOM 5201 O O . CYS C 3 412 ? 117.573 107.701 146.523 1.00 74.30 412 CYS C O 1
ATOM 5204 N N . GLY C 3 413 ? 117.004 107.414 144.369 1.00 58.58 413 GLY C N 1
ATOM 5205 C CA . GLY C 3 413 ? 116.063 108.512 144.365 1.00 53.94 413 GLY C CA 1
ATOM 5206 C C . GLY C 3 413 ? 116.635 109.866 144.011 1.00 64.38 413 GLY C C 1
ATOM 5207 O O . GLY C 3 413 ? 115.880 110.845 143.978 1.00 69.19 413 GLY C O 1
ATOM 5208 N N . CYS C 3 414 ? 117.940 109.962 143.750 1.00 72.97 414 CYS C N 1
ATOM 5209 C CA . CYS C 3 414 ? 118.528 111.243 143.375 1.00 63.79 414 CYS C CA 1
ATOM 5210 C C . CYS C 3 414 ? 117.971 111.773 142.061 1.00 66.42 414 CYS C C 1
ATOM 5211 O O . CYS C 3 414 ? 118.076 112.974 141.797 1.00 75.09 414 CYS C O 1
ATOM 5214 N N . CYS C 3 415 ? 117.397 110.904 141.228 1.00 70.65 415 CYS C N 1
ATOM 5215 C CA . CYS C 3 415 ? 116.779 111.353 139.985 1.00 67.09 415 CYS C CA 1
ATOM 5216 C C . CYS C 3 415 ? 115.607 112.286 140.256 1.00 76.37 415 CYS C C 1
ATOM 5217 O O . CYS C 3 415 ? 115.630 113.464 139.882 1.00 83.19 415 CYS C O 1
ATOM 5220 N N . SER C 3 416 ? 114.568 111.768 140.913 1.00 66.83 416 SER C N 1
ATOM 5221 C CA . SER C 3 416 ? 113.332 112.518 141.089 1.00 63.43 416 SER C CA 1
ATOM 5222 C C . SER C 3 416 ? 113.492 113.697 142.036 1.00 68.77 416 SER C C 1
ATOM 5223 O O . SER C 3 416 ? 112.605 114.555 142.091 1.00 81.35 416 SER C O 1
ATOM 5226 N N . TYR C 3 417 ? 114.591 113.759 142.788 1.00 48.78 417 TYR C N 1
ATOM 5227 C CA . TYR C 3 417 ? 114.766 114.856 143.730 1.00 54.43 417 TYR C CA 1
ATOM 5228 C C . TYR C 3 417 ? 115.126 116.158 143.027 1.00 67.14 417 TYR C C 1
ATOM 5229 O O . TYR C 3 417 ? 114.822 117.238 143.541 1.00 80.56 417 TYR C O 1
ATOM 5238 N N . VAL C 3 418 ? 115.763 116.083 141.858 1.00 55.03 418 VAL C N 1
ATOM 5239 C CA . VAL C 3 418 ? 116.245 117.275 141.170 1.00 50.99 418 VAL C CA 1
ATOM 5240 C C . VAL C 3 418 ? 115.608 117.394 139.793 1.00 59.27 418 VAL C C 1
ATOM 5241 O O . VAL C 3 418 ? 116.223 117.919 138.858 1.00 75.10 418 VAL C O 1
ATOM 5245 N N . CYS C 3 419 ? 114.375 116.917 139.654 1.00 61.16 419 CYS C N 1
ATOM 5246 C CA . CYS C 3 419 ? 113.688 116.965 138.371 1.00 57.15 419 CYS C CA 1
ATOM 5247 C C . CYS C 3 419 ? 112.794 118.196 138.314 1.00 66.29 419 CYS C C 1
ATOM 5248 O O . CYS C 3 419 ? 111.826 118.277 139.080 1.00 76.19 419 CYS C O 1
ATOM 5251 N N . PRO C 3 420 ? 113.075 119.169 137.440 1.00 59.16 420 PRO C N 1
ATOM 5252 C CA . PRO C 3 420 ? 112.208 120.352 137.341 1.00 54.24 420 PRO C CA 1
ATOM 5253 C C . PRO C 3 420 ? 110.775 119.987 136.993 1.00 66.82 420 PRO C C 1
ATOM 5254 O O . PRO C 3 420 ? 109.842 120.337 137.720 1.00 76.36 420 PRO C O 1
ATOM 5258 N N . SER C 3 421 ? 110.592 119.286 135.878 1.00 60.19 421 SER C N 1
ATOM 5259 C CA . SER C 3 421 ? 109.297 118.707 135.543 1.00 57.44 421 SER C CA 1
ATOM 5260 C C . SER C 3 421 ? 109.163 117.405 136.317 1.00 60.07 421 SER C C 1
ATOM 5261 O O . SER C 3 421 ? 109.810 116.409 135.981 1.00 73.83 421 SER C O 1
ATOM 5264 N N . HIS C 3 422 ? 108.317 117.402 137.343 1.00 54.98 422 HIS C N 1
ATOM 5265 C CA . HIS C 3 422 ? 108.340 116.339 138.340 1.00 56.66 422 HIS C CA 1
ATOM 5266 C C . HIS C 3 422 ? 107.957 114.999 137.727 1.00 63.97 422 HIS C C 1
ATOM 5267 O O . HIS C 3 422 ? 106.777 114.733 137.487 1.00 78.77 422 HIS C O 1
ATOM 5274 N N . ILE C 3 423 ? 108.946 114.142 137.494 1.00 59.21 423 ILE C N 1
ATOM 5275 C CA . ILE C 3 423 ? 108.731 112.867 136.815 1.00 60.76 423 ILE C CA 1
ATOM 5276 C C . ILE C 3 423 ? 109.060 111.723 137.766 1.00 63.53 423 ILE C C 1
ATOM 5277 O O . ILE C 3 423 ? 110.114 111.743 138.416 1.00 71.36 423 ILE C O 1
ATOM 5282 N N . PRO C 3 424 ? 108.201 110.715 137.882 1.00 62.03 424 PRO C N 1
ATOM 5283 C CA . PRO C 3 424 ? 108.500 109.558 138.749 1.00 63.35 424 PRO C CA 1
ATOM 5284 C C . PRO C 3 424 ? 109.520 108.619 138.115 1.00 67.34 424 PRO C C 1
ATOM 5285 O O . PRO C 3 424 ? 109.221 107.499 137.688 1.00 72.61 424 PRO C O 1
ATOM 5289 N N . LEU C 3 425 ? 110.767 109.092 138.037 1.00 65.22 425 LEU C N 1
ATOM 5290 C CA . LEU C 3 425 ? 111.824 108.307 137.406 1.00 57.96 425 LEU C CA 1
ATOM 5291 C C . LEU C 3 425 ? 112.072 107.003 138.153 1.00 67.42 425 LEU C C 1
ATOM 5292 O O . LEU C 3 425 ? 112.186 105.937 137.536 1.00 76.53 425 LEU C O 1
ATOM 5297 N N . VAL C 3 426 ? 112.147 107.064 139.484 1.00 60.27 426 VAL C N 1
ATOM 5298 C CA . VAL C 3 426 ? 112.377 105.855 140.266 1.00 51.77 426 VAL C CA 1
ATOM 5299 C C . VAL C 3 426 ? 111.201 104.899 140.136 1.00 65.61 426 VAL C C 1
ATOM 5300 O O . VAL C 3 426 ? 111.382 103.677 140.131 1.00 71.94 426 VAL C O 1
ATOM 5304 N N . HIS C 3 427 ? 109.982 105.430 140.025 1.00 63.58 427 HIS C N 1
ATOM 5305 C CA . HIS C 3 427 ? 108.823 104.574 139.791 1.00 56.39 427 HIS C CA 1
ATOM 5306 C C . HIS C 3 427 ? 108.942 103.844 138.458 1.00 58.10 427 HIS C C 1
ATOM 5307 O O . HIS C 3 427 ? 108.666 102.640 138.370 1.00 68.65 427 HIS C O 1
ATOM 5314 N N . TYR C 3 428 ? 109.369 104.556 137.411 1.00 61.03 428 TYR C N 1
ATOM 5315 C CA . TYR C 3 428 ? 109.592 103.921 136.116 1.00 61.57 428 TYR C CA 1
ATOM 5316 C C . TYR C 3 428 ? 110.643 102.826 136.216 1.00 67.62 428 TYR C C 1
ATOM 5317 O O . TYR C 3 428 ? 110.472 101.735 135.659 1.00 71.40 428 TYR C O 1
ATOM 5326 N N . PHE C 3 429 ? 111.742 103.106 136.917 1.00 63.45 429 PHE C N 1
ATOM 5327 C CA . PHE C 3 429 ? 112.816 102.126 137.026 1.00 52.86 429 PHE C CA 1
ATOM 5328 C C . PHE C 3 429 ? 112.363 100.896 137.799 1.00 57.69 429 PHE C C 1
ATOM 5329 O O . PHE C 3 429 ? 112.696 99.766 137.428 1.00 69.40 429 PHE C O 1
ATOM 5337 N N . GLN C 3 430 ? 111.597 101.095 138.873 1.00 55.61 430 GLN C N 1
ATOM 5338 C CA . GLN C 3 430 ? 111.085 99.960 139.631 1.00 54.38 430 GLN C CA 1
ATOM 5339 C C . GLN C 3 430 ? 110.133 99.122 138.792 1.00 62.71 430 GLN C C 1
ATOM 5340 O O . GLN C 3 430 ? 110.184 97.888 138.833 1.00 78.32 430 GLN C O 1
ATOM 5346 N N . TYR C 3 431 ? 109.261 99.772 138.017 1.00 68.42 431 TYR C N 1
ATOM 5347 C CA . TYR C 3 431 ? 108.363 99.022 137.143 1.00 68.56 431 TYR C CA 1
ATOM 5348 C C . TYR C 3 431 ? 109.139 98.215 136.109 1.00 75.12 431 TYR C C 1
ATOM 5349 O O . TYR C 3 431 ? 108.832 97.040 135.865 1.00 78.54 431 TYR C O 1
ATOM 5358 N N . ALA C 3 432 ? 110.152 98.829 135.494 1.00 69.04 432 ALA C N 1
ATOM 5359 C CA . ALA C 3 432 ? 110.936 98.126 134.483 1.00 61.57 432 ALA C CA 1
ATOM 5360 C C . ALA C 3 432 ? 111.690 96.948 135.086 1.00 67.09 432 ALA C C 1
ATOM 5361 O O . ALA C 3 432 ? 111.742 95.864 134.491 1.00 82.77 432 ALA C O 1
ATOM 5363 N N . LYS C 3 433 ? 112.284 97.140 136.266 1.00 69.22 433 LYS C N 1
ATOM 5364 C CA . LYS C 3 433 ? 112.999 96.048 136.916 1.00 68.03 433 LYS C CA 1
ATOM 5365 C C . LYS C 3 433 ? 112.046 94.931 137.316 1.00 74.12 433 LYS C C 1
ATOM 5366 O O . LYS C 3 433 ? 112.395 93.749 137.227 1.00 85.11 433 LYS C O 1
ATOM 5372 N N . GLY C 3 434 ? 110.834 95.281 137.750 1.00 85.79 434 GLY C N 1
ATOM 5373 C CA . GLY C 3 434 ? 109.847 94.258 138.052 1.00 85.09 434 GLY C CA 1
ATOM 5374 C C . GLY C 3 434 ? 109.460 93.446 136.832 1.00 94.41 434 GLY C C 1
ATOM 5375 O O . GLY C 3 434 ? 109.345 92.220 136.901 1.00 99.93 434 GLY C O 1
ATOM 5376 N N . GLN C 3 435 ? 109.258 94.118 135.695 1.00 97.83 435 GLN C N 1
ATOM 5377 C CA . GLN C 3 435 ? 108.941 93.396 134.465 1.00 90.57 435 GLN C CA 1
ATOM 5378 C C . GLN C 3 435 ? 110.088 92.484 134.043 1.00 89.89 435 GLN C C 1
ATOM 5379 O O . GLN C 3 435 ? 109.865 91.335 133.636 1.00 98.43 435 GLN C O 1
ATOM 5385 N N . GLN C 3 436 ? 111.324 92.981 134.132 1.00 84.03 436 GLN C N 1
ATOM 5386 C CA . GLN C 3 436 ? 112.475 92.152 133.783 1.00 83.62 436 GLN C CA 1
ATOM 5387 C C . GLN C 3 436 ? 112.579 90.940 134.697 1.00 92.22 436 GLN C C 1
ATOM 5388 O O . GLN C 3 436 ? 112.862 89.827 134.237 1.00 100.71 436 GLN C O 1
ATOM 5394 N N . ASP C 3 437 ? 112.355 91.135 135.998 1.00 107.22 437 ASP C N 1
ATOM 5395 C CA . ASP C 3 437 ? 112.413 90.017 136.932 1.00 106.61 437 ASP C CA 1
ATOM 5396 C C . ASP C 3 437 ? 111.306 89.010 136.658 1.00 105.80 437 ASP C C 1
ATOM 5397 O O . ASP C 3 437 ? 111.516 87.800 136.790 1.00 113.28 437 ASP C O 1
ATOM 5402 N N . GLU C 3 438 ? 110.117 89.485 136.282 1.00 109.11 438 GLU C N 1
ATOM 5403 C CA . GLU C 3 438 ? 109.038 88.560 135.952 1.00 109.29 438 GLU C CA 1
ATOM 5404 C C . GLU C 3 438 ? 109.382 87.730 134.722 1.00 113.63 438 GLU C C 1
ATOM 5405 O O . GLU C 3 438 ? 109.155 86.512 134.702 1.00 116.73 438 GLU C O 1
ATOM 5411 N N . ARG C 3 439 ? 109.939 88.368 133.689 1.00 107.71 439 ARG C N 1
ATOM 5412 C CA . ARG C 3 439 ? 110.357 87.616 132.508 1.00 101.58 439 ARG C CA 1
ATOM 5413 C C . ARG C 3 439 ? 111.436 86.598 132.857 1.00 103.05 439 ARG C C 1
ATOM 5414 O O . ARG C 3 439 ? 111.397 85.450 132.391 1.00 105.12 439 ARG C O 1
ATOM 5422 N N . ARG C 3 440 ? 112.409 87.003 133.678 1.00 110.12 440 ARG C N 1
ATOM 5423 C CA . ARG C 3 440 ? 113.478 86.091 134.074 1.00 110.88 440 ARG C CA 1
ATOM 5424 C C . ARG C 3 440 ? 112.932 84.906 134.860 1.00 116.94 440 ARG C C 1
ATOM 5425 O O . ARG C 3 440 ? 113.354 83.764 134.648 1.00 121.44 440 ARG C O 1
ATOM 5433 N N . SER C 3 441 ? 111.993 85.159 135.774 1.00 120.49 441 SER C N 1
ATOM 5434 C CA . SER C 3 441 ? 111.398 84.077 136.550 1.00 117.36 441 SER C CA 1
ATOM 5435 C C . SER C 3 441 ? 110.615 83.124 135.659 1.00 117.25 441 SER C C 1
ATOM 5436 O O . SER C 3 441 ? 110.666 81.903 135.848 1.00 121.37 441 SER C O 1
ATOM 5439 N N . ALA C 3 442 ? 109.874 83.662 134.687 1.00 118.25 442 ALA C N 1
ATOM 5440 C CA . ALA C 3 442 ? 109.144 82.799 133.764 1.00 119.71 442 ALA C CA 1
ATOM 5441 C C . ALA C 3 442 ? 110.096 81.923 132.960 1.00 124.32 442 ALA C C 1
ATOM 5442 O O . ALA C 3 442 ? 109.853 80.721 132.788 1.00 126.85 442 ALA C O 1
ATOM 5444 N N . ALA C 3 443 ? 111.194 82.505 132.469 1.00 125.50 443 ALA C N 1
ATOM 5445 C CA . ALA C 3 443 ? 112.173 81.718 131.725 1.00 122.83 443 ALA C CA 1
ATOM 5446 C C . ALA C 3 443 ? 112.802 80.643 132.603 1.00 121.33 443 ALA C C 1
ATOM 5447 O O . ALA C 3 443 ? 113.013 79.508 132.157 1.00 126.33 443 ALA C O 1
ATOM 5449 N N . ARG C 3 444 ? 113.116 80.988 133.853 1.00 121.76 444 ARG C N 1
ATOM 5450 C CA . ARG C 3 444 ? 113.691 80.012 134.773 1.00 123.78 444 ARG C CA 1
ATOM 5451 C C . ARG C 3 444 ? 112.729 78.860 135.027 1.00 125.23 444 ARG C C 1
ATOM 5452 O O . ARG C 3 444 ? 113.136 77.690 135.034 1.00 126.84 444 ARG C O 1
ATOM 5460 N N . LYS C 3 445 ? 111.448 79.171 135.238 1.00 125.39 445 LYS C N 1
ATOM 5461 C CA . LYS C 3 445 ? 110.462 78.116 135.443 1.00 125.16 445 LYS C CA 1
ATOM 5462 C C . LYS C 3 445 ? 110.344 77.230 134.212 1.00 128.69 445 LYS C C 1
ATOM 5463 O O . LYS C 3 445 ? 110.248 76.004 134.330 1.00 131.36 445 LYS C O 1
ATOM 5469 N N . SER C 3 446 ? 110.343 77.835 133.021 1.00 138.57 446 SER C N 1
ATOM 5470 C CA . SER C 3 446 ? 110.260 77.044 131.797 1.00 137.71 446 SER C CA 1
ATOM 5471 C C . SER C 3 446 ? 111.451 76.103 131.667 1.00 137.86 446 SER C C 1
ATOM 5472 O O . SER C 3 446 ? 111.287 74.920 131.341 1.00 138.23 446 SER C O 1
ATOM 5475 N N . ASP C 3 447 ? 112.657 76.606 131.930 1.00 142.49 447 ASP C N 1
ATOM 5476 C CA . ASP C 3 447 ? 113.842 75.757 131.856 1.00 141.47 447 ASP C CA 1
ATOM 5477 C C . ASP C 3 447 ? 113.762 74.614 132.862 1.00 143.03 447 ASP C C 1
ATOM 5478 O O . ASP C 3 447 ? 114.049 73.455 132.531 1.00 144.95 447 ASP C O 1
ATOM 5483 N N . TYR C 3 448 ? 113.362 74.924 134.098 1.00 138.44 448 TYR C N 1
ATOM 5484 C CA . TYR C 3 448 ? 113.289 73.896 135.130 1.00 137.79 448 TYR C CA 1
ATOM 5485 C C . TYR C 3 448 ? 112.270 72.822 134.775 1.00 138.91 448 TYR C C 1
ATOM 5486 O O . TYR C 3 448 ? 112.549 71.623 134.910 1.00 142.40 448 TYR C O 1
ATOM 5495 N N . ILE C 3 449 ? 111.085 73.227 134.313 1.00 138.29 449 ILE C N 1
ATOM 5496 C CA . ILE C 3 449 ? 110.054 72.242 134.002 1.00 139.66 449 ILE C CA 1
ATOM 5497 C C . ILE C 3 449 ? 110.459 71.406 132.796 1.00 142.34 449 ILE C C 1
ATOM 5498 O O . ILE C 3 449 ? 110.202 70.197 132.754 1.00 144.53 449 ILE C O 1
ATOM 5503 N N . LYS C 3 450 ? 111.108 72.020 131.802 1.00 154.30 450 LYS C N 1
ATOM 5504 C CA . LYS C 3 450 ? 111.555 71.249 130.647 1.00 154.95 450 LYS C CA 1
ATOM 5505 C C . LYS C 3 450 ? 112.602 70.218 131.047 1.00 156.63 450 LYS C C 1
ATOM 5506 O O . LYS C 3 450 ? 112.547 69.061 130.607 1.00 158.85 450 LYS C O 1
ATOM 5512 N N . ARG C 3 451 ? 113.556 70.612 131.895 1.00 150.58 451 ARG C N 1
ATOM 5513 C CA . ARG C 3 451 ? 114.564 69.662 132.357 1.00 148.38 451 ARG C CA 1
ATOM 5514 C C . ARG C 3 451 ? 113.930 68.535 133.166 1.00 147.72 451 ARG C C 1
ATOM 5515 O O . ARG C 3 451 ? 114.316 67.366 133.028 1.00 149.30 451 ARG C O 1
ATOM 5523 N N . GLN C 3 452 ? 112.962 68.870 134.024 1.00 148.53 452 GLN C N 1
ATOM 5524 C CA . GLN C 3 452 ? 112.281 67.843 134.805 1.00 151.25 452 GLN C CA 1
ATOM 5525 C C . GLN C 3 452 ? 111.534 66.868 133.905 1.00 154.65 452 GLN C C 1
ATOM 5526 O O . GLN C 3 452 ? 111.567 65.653 134.135 1.00 155.79 452 GLN C O 1
ATOM 5532 N N . THR C 3 453 ? 110.850 67.380 132.879 1.00 157.88 453 THR C N 1
ATOM 5533 C CA . THR C 3 453 ? 110.162 66.499 131.940 1.00 156.02 453 THR C CA 1
ATOM 5534 C C . THR C 3 453 ? 111.148 65.588 131.227 1.00 156.22 453 THR C C 1
ATOM 5535 O O . THR C 3 453 ? 110.891 64.389 131.067 1.00 156.78 453 THR C O 1
ATOM 5539 N N . GLU C 3 454 ? 112.283 66.139 130.792 1.00 162.90 454 GLU C N 1
ATOM 5540 C CA . GLU C 3 454 ? 113.290 65.325 130.119 1.00 163.00 454 GLU C CA 1
ATOM 5541 C C . GLU C 3 454 ? 113.775 64.198 131.022 1.00 163.91 454 GLU C C 1
ATOM 5542 O O . GLU C 3 454 ? 113.815 63.031 130.613 1.00 164.17 454 GLU C O 1
ATOM 5548 N N . VAL C 3 455 ? 114.134 64.530 132.264 1.00 166.06 455 VAL C N 1
ATOM 5549 C CA . VAL C 3 455 ? 114.669 63.523 133.177 1.00 165.30 455 VAL C CA 1
ATOM 5550 C C . VAL C 3 455 ? 113.618 62.465 133.488 1.00 165.37 455 VAL C C 1
ATOM 5551 O O . VAL C 3 455 ? 113.907 61.260 133.482 1.00 166.21 455 VAL C O 1
ATOM 5555 N N . ARG C 3 456 ? 112.384 62.894 133.765 1.00 167.36 456 ARG C N 1
ATOM 5556 C CA . ARG C 3 456 ? 111.328 61.947 134.108 1.00 167.77 456 ARG C CA 1
ATOM 5557 C C . ARG C 3 456 ? 111.026 61.012 132.945 1.00 169.53 456 ARG C C 1
ATOM 5558 O O . ARG C 3 456 ? 110.915 59.794 133.132 1.00 170.97 456 ARG C O 1
ATOM 5566 N N . ALA C 3 457 ? 110.904 61.560 131.733 1.00 178.44 457 ALA C N 1
ATOM 5567 C CA . ALA C 3 457 ? 110.642 60.720 130.571 1.00 178.06 457 ALA C CA 1
ATOM 5568 C C . ALA C 3 457 ? 111.786 59.747 130.324 1.00 178.97 457 ALA C C 1
ATOM 5569 O O . ALA C 3 457 ? 111.552 58.567 130.040 1.00 178.73 457 ALA C O 1
ATOM 5571 N N . ALA C 3 458 ? 113.031 60.219 130.435 1.00 188.31 458 ALA C N 1
ATOM 5572 C CA . ALA C 3 458 ? 114.174 59.347 130.187 1.00 188.21 458 ALA C CA 1
ATOM 5573 C C . ALA C 3 458 ? 114.225 58.204 131.192 1.00 189.04 458 ALA C C 1
ATOM 5574 O O . ALA C 3 458 ? 114.426 57.041 130.817 1.00 190.32 458 ALA C O 1
ATOM 5576 N N . ARG C 3 459 ? 114.043 58.513 132.479 1.00 189.90 459 ARG C N 1
ATOM 5577 C CA . ARG C 3 459 ? 114.112 57.463 133.490 1.00 189.45 459 ARG C CA 1
ATOM 5578 C C . ARG C 3 459 ? 112.951 56.484 133.349 1.00 190.02 459 ARG C C 1
ATOM 5579 O O . ARG C 3 459 ? 113.139 55.269 133.491 1.00 191.48 459 ARG C O 1
ATOM 5587 N N . LEU C 3 460 ? 111.749 56.985 133.045 1.00 199.26 460 LEU C N 1
ATOM 5588 C CA . LEU C 3 460 ? 110.614 56.091 132.848 1.00 199.35 460 LEU C CA 1
ATOM 5589 C C . LEU C 3 460 ? 110.843 55.173 131.653 1.00 200.63 460 LEU C C 1
ATOM 5590 O O . LEU C 3 460 ? 110.573 53.967 131.724 1.00 202.34 460 LEU C O 1
ATOM 5595 N N . ALA C 3 461 ? 111.356 55.726 130.550 1.00 215.42 461 ALA C N 1
ATOM 5596 C CA . ALA C 3 461 ? 111.604 54.920 129.361 1.00 216.68 461 ALA C CA 1
ATOM 5597 C C . ALA C 3 461 ? 112.672 53.865 129.615 1.00 218.35 461 ALA C C 1
ATOM 5598 O O . ALA C 3 461 ? 112.521 52.711 129.196 1.00 219.38 461 ALA C O 1
ATOM 5600 N N . GLU C 3 462 ? 113.762 54.236 130.294 1.00 226.52 462 GLU C N 1
ATOM 5601 C CA . GLU C 3 462 ? 114.815 53.257 130.549 1.00 226.16 462 GLU C CA 1
ATOM 5602 C C . GLU C 3 462 ? 114.335 52.169 131.503 1.00 226.37 462 GLU C C 1
ATOM 5603 O O . GLU C 3 462 ? 114.668 50.992 131.323 1.00 226.65 462 GLU C O 1
ATOM 5609 N N . GLU C 3 463 ? 113.538 52.536 132.513 1.00 234.69 463 GLU C N 1
ATOM 5610 C CA . GLU C 3 463 ? 112.980 51.528 133.407 1.00 234.93 463 GLU C CA 1
ATOM 5611 C C . GLU C 3 463 ? 112.065 50.572 132.653 1.00 235.62 463 GLU C C 1
ATOM 5612 O O . GLU C 3 463 ? 112.133 49.351 132.848 1.00 236.38 463 GLU C O 1
ATOM 5618 N N . GLU C 3 464 ? 111.202 51.108 131.785 1.00 247.16 464 GLU C N 1
ATOM 5619 C CA . GLU C 3 464 ? 110.300 50.252 131.022 1.00 247.52 464 GLU C CA 1
ATOM 5620 C C . GLU C 3 464 ? 111.076 49.330 130.088 1.00 248.60 464 GLU C C 1
ATOM 5621 O O . GLU C 3 464 ? 110.740 48.148 129.952 1.00 249.41 464 GLU C O 1
ATOM 5627 N N . ALA C 3 465 ? 112.118 49.853 129.437 1.00 255.20 465 ALA C N 1
ATOM 5628 C CA . ALA C 3 465 ? 112.922 49.028 128.542 1.00 254.89 465 ALA C CA 1
ATOM 5629 C C . ALA C 3 465 ? 113.638 47.920 129.304 1.00 255.44 465 ALA C C 1
ATOM 5630 O O . ALA C 3 465 ? 113.687 46.772 128.845 1.00 255.54 465 ALA C O 1
ATOM 5632 N N . ALA C 3 466 ? 114.203 48.244 130.471 1.00 260.20 466 ALA C N 1
ATOM 5633 C CA . ALA C 3 466 ? 114.872 47.226 131.273 1.00 259.75 466 ALA C CA 1
ATOM 5634 C C . ALA C 3 466 ? 113.891 46.157 131.736 1.00 260.73 466 ALA C C 1
ATOM 5635 O O . ALA C 3 466 ? 114.206 44.961 131.708 1.00 261.03 466 ALA C O 1
ATOM 5637 N N . LYS C 3 467 ? 112.693 46.568 132.161 1.00 265.68 467 LYS C N 1
ATOM 5638 C CA . LYS C 3 467 ? 111.689 45.597 132.586 1.00 265.19 467 LYS C CA 1
ATOM 5639 C C . LYS C 3 467 ? 111.257 44.704 131.429 1.00 265.91 467 LYS C C 1
ATOM 5640 O O . LYS C 3 467 ? 111.094 43.490 131.602 1.00 266.35 467 LYS C O 1
ATOM 5646 N N . ALA C 3 468 ? 111.062 45.288 130.243 1.00 272.62 468 ALA C N 1
ATOM 5647 C CA . ALA C 3 468 ? 110.683 44.493 129.080 1.00 272.03 468 ALA C CA 1
ATOM 5648 C C . ALA C 3 468 ? 111.778 43.502 128.708 1.00 273.17 468 ALA C C 1
ATOM 5649 O O . ALA C 3 468 ? 111.493 42.345 128.378 1.00 273.73 468 ALA C O 1
ATOM 5651 N N . ALA C 3 469 ? 113.040 43.938 128.754 1.00 278.57 469 ALA C N 1
ATOM 5652 C CA . ALA C 3 469 ? 114.145 43.032 128.458 1.00 278.06 469 ALA C CA 1
ATOM 5653 C C . ALA C 3 469 ? 114.218 41.899 129.474 1.00 278.59 469 ALA C C 1
ATOM 5654 O O . ALA C 3 469 ? 114.450 40.740 129.108 1.00 278.66 469 ALA C O 1
ATOM 5656 N N . ALA C 3 470 ? 114.021 42.215 130.757 1.00 283.63 470 ALA C N 1
ATOM 5657 C CA . ALA C 3 470 ? 114.037 41.180 131.785 1.00 283.22 470 ALA C CA 1
ATOM 5658 C C . ALA C 3 470 ? 112.903 40.183 131.584 1.00 283.56 470 ALA C C 1
ATOM 5659 O O . ALA C 3 470 ? 113.097 38.972 131.742 1.00 283.69 470 ALA C O 1
ATOM 5661 N N . LYS C 3 471 ? 111.710 40.674 131.241 1.00 288.27 471 LYS C N 1
ATOM 5662 C CA . LYS C 3 471 ? 110.585 39.776 130.995 1.00 288.19 471 LYS C CA 1
ATOM 5663 C C . LYS C 3 471 ? 110.833 38.900 129.773 1.00 288.64 471 LYS C C 1
ATOM 5664 O O . LYS C 3 471 ? 110.489 37.713 129.773 1.00 288.97 471 LYS C O 1
ATOM 5670 N N . ALA C 3 472 ? 111.424 39.470 128.719 1.00 297.88 472 ALA C N 1
ATOM 5671 C CA . ALA C 3 472 ? 111.748 38.683 127.534 1.00 297.89 472 ALA C CA 1
ATOM 5672 C C . ALA C 3 472 ? 112.784 37.613 127.850 1.00 298.81 472 ALA C C 1
ATOM 5673 O O . ALA C 3 472 ? 112.707 36.493 127.331 1.00 299.43 472 ALA C O 1
ATOM 5675 N N . ALA C 3 473 ? 113.769 37.942 128.689 1.00 301.25 473 ALA C N 1
ATOM 5676 C CA . ALA C 3 473 ? 114.747 36.943 129.106 1.00 300.56 473 ALA C CA 1
ATOM 5677 C C . ALA C 3 473 ? 114.091 35.836 129.922 1.00 300.88 473 ALA C C 1
ATOM 5678 O O . ALA C 3 473 ? 114.452 34.660 129.791 1.00 300.81 473 ALA C O 1
ATOM 5680 N N . LYS C 3 474 ? 113.131 36.196 130.777 1.00 301.25 474 LYS C N 1
ATOM 5681 C CA . LYS C 3 474 ? 112.469 35.202 131.617 1.00 300.70 474 LYS C CA 1
ATOM 5682 C C . LYS C 3 474 ? 111.673 34.204 130.784 1.00 301.09 474 LYS C C 1
ATOM 5683 O O . LYS C 3 474 ? 111.730 32.994 131.031 1.00 300.69 474 LYS C O 1
ATOM 5689 N N . GLU C 3 475 ? 110.922 34.691 129.792 1.00 307.04 475 GLU C N 1
ATOM 5690 C CA . GLU C 3 475 ? 110.081 33.796 129.004 1.00 306.66 475 GLU C CA 1
ATOM 5691 C C . GLU C 3 475 ? 110.907 32.901 128.089 1.00 306.62 475 GLU C C 1
ATOM 5692 O O . GLU C 3 475 ? 110.472 31.794 127.752 1.00 306.32 475 GLU C O 1
ATOM 5698 N N . ALA C 3 476 ? 112.089 33.362 127.671 1.00 303.08 476 ALA C N 1
ATOM 5699 C CA . ALA C 3 476 ? 112.942 32.542 126.817 1.00 302.28 476 ALA C CA 1
ATOM 5700 C C . ALA C 3 476 ? 113.392 31.278 127.538 1.00 301.79 476 ALA C C 1
ATOM 5701 O O . ALA C 3 476 ? 113.421 30.193 126.946 1.00 301.44 476 ALA C O 1
ATOM 5703 N N . ALA C 3 477 ? 113.748 31.398 128.819 1.00 291.52 477 ALA C N 1
ATOM 5704 C CA . ALA C 3 477 ? 114.159 30.233 129.592 1.00 290.75 477 ALA C CA 1
ATOM 5705 C C . ALA C 3 477 ? 112.980 29.356 129.992 1.00 291.03 477 ALA C C 1
ATOM 5706 O O . ALA C 3 477 ? 113.191 28.235 130.467 1.00 290.73 477 ALA C O 1
ATOM 5708 N N . LYS C 3 478 ? 111.753 29.836 129.814 1.00 286.16 478 LYS C N 1
ATOM 5709 C CA . LYS C 3 478 ? 110.568 29.067 130.171 1.00 285.41 478 LYS C CA 1
ATOM 5710 C C . LYS C 3 478 ? 110.291 27.977 129.142 1.00 284.64 478 LYS C C 1
ATOM 5711 O O . LYS C 3 478 ? 110.971 26.951 129.112 1.00 284.15 478 LYS C O 1
ATOM 5717 N N . SER D 4 5 ? 95.815 101.897 144.110 1.00 130.93 5 SER D N 1
ATOM 5718 C CA . SER D 4 5 ? 97.098 102.310 143.556 1.00 131.96 5 SER D CA 1
ATOM 5719 C C . SER D 4 5 ? 98.010 102.870 144.641 1.00 133.89 5 SER D C 1
ATOM 5720 O O . SER D 4 5 ? 97.660 103.830 145.325 1.00 134.28 5 SER D O 1
ATOM 5723 N N . VAL D 4 6 ? 99.181 102.264 144.791 1.00 119.48 6 VAL D N 1
ATOM 5724 C CA . VAL D 4 6 ? 100.152 102.713 145.780 1.00 116.38 6 VAL D CA 1
ATOM 5725 C C . VAL D 4 6 ? 101.007 103.823 145.186 1.00 115.90 6 VAL D C 1
ATOM 5726 O O . VAL D 4 6 ? 101.164 103.934 143.965 1.00 119.86 6 VAL D O 1
ATOM 5730 N N . ALA D 4 7 ? 101.564 104.656 146.058 1.00 91.29 7 ALA D N 1
ATOM 5731 C CA . ALA D 4 7 ? 102.438 105.746 145.651 1.00 91.50 7 ALA D CA 1
ATOM 5732 C C . ALA D 4 7 ? 103.892 105.330 145.823 1.00 95.60 7 ALA D C 1
ATOM 5733 O O . ALA D 4 7 ? 104.237 104.621 146.773 1.00 96.42 7 ALA D O 1
ATOM 5735 N N . ALA D 4 8 ? 104.740 105.776 144.903 1.00 94.76 8 ALA D N 1
ATOM 5736 C CA . ALA D 4 8 ? 106.150 105.422 144.897 1.00 93.01 8 ALA D CA 1
ATOM 5737 C C . ALA D 4 8 ? 106.997 106.619 145.303 1.00 92.90 8 ALA D C 1
ATOM 5738 O O . ALA D 4 8 ? 106.600 107.774 145.124 1.00 96.99 8 ALA D O 1
ATOM 5740 N N . GLY D 4 9 ? 108.172 106.329 145.854 1.00 85.52 9 GLY D N 1
ATOM 5741 C CA . GLY D 4 9 ? 109.081 107.365 146.274 1.00 85.90 9 GLY D CA 1
ATOM 5742 C C . GLY D 4 9 ? 109.875 107.928 145.118 1.00 88.55 9 GLY D C 1
ATOM 5743 O O . GLY D 4 9 ? 109.684 107.573 143.948 1.00 91.85 9 GLY D O 1
ATOM 5744 N N . PRO D 4 10 ? 110.797 108.841 145.442 1.00 78.66 10 PRO D N 1
ATOM 5745 C CA . PRO D 4 10 ? 111.099 109.387 146.769 1.00 77.87 10 PRO D CA 1
ATOM 5746 C C . PRO D 4 10 ? 110.071 110.422 147.201 1.00 83.30 10 PRO D C 1
ATOM 5747 O O . PRO D 4 10 ? 109.368 110.989 146.372 1.00 82.62 10 PRO D O 1
ATOM 5751 N N . PHE D 4 11 ? 109.967 110.685 148.501 1.00 80.24 11 PHE D N 1
ATOM 5752 C CA . PHE D 4 11 ? 108.999 111.637 149.039 1.00 78.08 11 PHE D CA 1
ATOM 5753 C C . PHE D 4 11 ? 109.657 112.952 149.426 1.00 79.28 11 PHE D C 1
ATOM 5754 O O . PHE D 4 11 ? 109.275 113.590 150.410 1.00 81.59 11 PHE D O 1
ATOM 5762 N N . ALA D 4 12 ? 110.660 113.373 148.660 1.00 74.82 12 ALA D N 1
ATOM 5763 C CA . ALA D 4 12 ? 111.316 114.653 148.865 1.00 73.13 12 ALA D CA 1
ATOM 5764 C C . ALA D 4 12 ? 111.582 115.288 147.509 1.00 79.25 12 ALA D C 1
ATOM 5765 O O . ALA D 4 12 ? 111.666 114.604 146.486 1.00 85.96 12 ALA D O 1
ATOM 5767 N N . HIS D 4 13 ? 111.712 116.610 147.511 1.00 86.62 13 HIS D N 1
ATOM 5768 C CA . HIS D 4 13 ? 111.950 117.348 146.280 1.00 84.98 13 HIS D CA 1
ATOM 5769 C C . HIS D 4 13 ? 112.621 118.666 146.628 1.00 91.51 13 HIS D C 1
ATOM 5770 O O . HIS D 4 13 ? 112.520 119.154 147.756 1.00 97.76 13 HIS D O 1
ATOM 5777 N N . ASP D 4 14 ? 113.305 119.238 145.640 1.00 88.03 14 ASP D N 1
ATOM 5778 C CA . ASP D 4 14 ? 114.029 120.489 145.815 1.00 85.23 14 ASP D CA 1
ATOM 5779 C C . ASP D 4 14 ? 113.243 121.696 145.322 1.00 87.88 14 ASP D C 1
ATOM 5780 O O . ASP D 4 14 ? 113.830 122.763 145.119 1.00 94.17 14 ASP D O 1
ATOM 5785 N N . ARG D 4 15 ? 111.934 121.543 145.111 1.00 96.24 15 ARG D N 1
ATOM 5786 C CA . ARG D 4 15 ? 111.037 122.638 144.744 1.00 100.55 15 ARG D CA 1
ATOM 5787 C C . ARG D 4 15 ? 111.395 123.257 143.395 1.00 101.77 15 ARG D C 1
ATOM 5788 O O . ARG D 4 15 ? 111.148 124.442 143.166 1.00 102.01 15 ARG D O 1
ATOM 5796 N N . SER D 4 16 ? 111.981 122.475 142.493 1.00 90.72 16 SER D N 1
ATOM 5797 C CA . SER D 4 16 ? 112.261 122.964 141.154 1.00 83.49 16 SER D CA 1
ATOM 5798 C C . SER D 4 16 ? 111.000 122.913 140.295 1.00 91.59 16 SER D C 1
ATOM 5799 O O . SER D 4 16 ? 110.039 122.199 140.593 1.00 102.91 16 SER D O 1
ATOM 5802 N N . SER D 4 17 ? 111.013 123.677 139.205 1.00 83.55 17 SER D N 1
ATOM 5803 C CA . SER D 4 17 ? 109.882 123.717 138.288 1.00 81.26 17 SER D CA 1
ATOM 5804 C C . SER D 4 17 ? 110.314 124.374 136.987 1.00 85.93 17 SER D C 1
ATOM 5805 O O . SER D 4 17 ? 111.175 125.257 136.980 1.00 91.64 17 SER D O 1
ATOM 5808 N N . VAL D 4 18 ? 109.697 123.932 135.888 1.00 75.02 18 VAL D N 1
ATOM 5809 C CA . VAL D 4 18 ? 109.970 124.519 134.579 1.00 76.89 18 VAL D CA 1
ATOM 5810 C C . VAL D 4 18 ? 109.524 125.974 134.537 1.00 82.03 18 VAL D C 1
ATOM 5811 O O . VAL D 4 18 ? 110.162 126.810 133.881 1.00 88.24 18 VAL D O 1
ATOM 5815 N N . ASN D 4 19 ? 108.419 126.295 135.215 1.00 87.79 19 ASN D N 1
ATOM 5816 C CA . ASN D 4 19 ? 107.947 127.674 135.281 1.00 83.66 19 ASN D CA 1
ATOM 5817 C C . ASN D 4 19 ? 109.040 128.601 135.793 1.00 85.29 19 ASN D C 1
ATOM 5818 O O . ASN D 4 19 ? 109.288 129.664 135.210 1.00 95.00 19 ASN D O 1
ATOM 5823 N N . ARG D 4 20 ? 109.715 128.203 136.872 1.00 82.58 20 ARG D N 1
ATOM 5824 C CA . ARG D 4 20 ? 110.773 129.031 137.438 1.00 82.50 20 ARG D CA 1
ATOM 5825 C C . ARG D 4 20 ? 111.920 129.214 136.453 1.00 91.09 20 ARG D C 1
ATOM 5826 O O . ARG D 4 20 ? 112.452 130.320 136.311 1.00 99.63 20 ARG D O 1
ATOM 5834 N N . ILE D 4 21 ? 112.306 128.145 135.755 1.00 76.02 21 ILE D N 1
ATOM 5835 C CA . ILE D 4 21 ? 113.418 128.231 134.811 1.00 73.01 21 ILE D CA 1
ATOM 5836 C C . ILE D 4 21 ? 113.085 129.195 133.677 1.00 80.01 21 ILE D C 1
ATOM 5837 O O . ILE D 4 21 ? 113.878 130.083 133.337 1.00 85.52 21 ILE D O 1
ATOM 5842 N N . MET D 4 22 ? 111.906 129.032 133.073 1.00 80.35 22 MET D N 1
ATOM 5843 C CA . MET D 4 22 ? 111.535 129.892 131.953 1.00 76.85 22 MET D CA 1
ATOM 5844 C C . MET D 4 22 ? 111.388 131.344 132.390 1.00 82.18 22 MET D C 1
ATOM 5845 O O . MET D 4 22 ? 111.833 132.261 131.684 1.00 90.82 22 MET D O 1
ATOM 5850 N N . LEU D 4 23 ? 110.777 131.581 133.555 1.00 78.14 23 LEU D N 1
ATOM 5851 C CA . LEU D 4 23 ? 110.632 132.953 134.024 1.00 75.92 23 LEU D CA 1
ATOM 5852 C C . LEU D 4 23 ? 111.978 133.575 134.371 1.00 84.21 23 LEU D C 1
ATOM 5853 O O . LEU D 4 23 ? 112.170 134.776 134.163 1.00 97.55 23 LEU D O 1
ATOM 5858 N N . ASP D 4 24 ? 112.925 132.786 134.883 1.00 77.79 24 ASP D N 1
ATOM 5859 C CA . ASP D 4 24 ? 114.252 133.329 135.149 1.00 77.14 24 ASP D CA 1
ATOM 5860 C C . ASP D 4 24 ? 114.987 133.651 133.855 1.00 82.79 24 ASP D C 1
ATOM 5861 O O . ASP D 4 24 ? 115.727 134.639 133.787 1.00 95.55 24 ASP D O 1
ATOM 5866 N N . VAL D 4 25 ? 114.796 132.837 132.815 1.00 69.33 25 VAL D N 1
ATOM 5867 C CA . VAL D 4 25 ? 115.389 133.162 131.518 1.00 70.20 25 VAL D CA 1
ATOM 5868 C C . VAL D 4 25 ? 114.817 134.471 130.987 1.00 70.05 25 VAL D C 1
ATOM 5869 O O . VAL D 4 25 ? 115.550 135.333 130.482 1.00 73.89 25 VAL D O 1
ATOM 5873 N N . CYS D 4 26 ? 113.498 134.647 131.103 1.00 72.40 26 CYS D N 1
ATOM 5874 C CA . CYS D 4 26 ? 112.886 135.903 130.677 1.00 70.09 26 CYS D CA 1
ATOM 5875 C C . CYS D 4 26 ? 113.406 137.079 131.499 1.00 74.94 26 CYS D C 1
ATOM 5876 O O . CYS D 4 26 ? 113.651 138.166 130.961 1.00 81.12 26 CYS D O 1
ATOM 5879 N N . LEU D 4 27 ? 113.579 136.881 132.807 1.00 73.82 27 LEU D N 1
ATOM 5880 C CA . LEU D 4 27 ? 114.109 137.941 133.658 1.00 64.96 27 LEU D CA 1
ATOM 5881 C C . LEU D 4 27 ? 115.528 138.315 133.252 1.00 65.86 27 LEU D C 1
ATOM 5882 O O . LEU D 4 27 ? 115.902 139.493 133.280 1.00 74.26 27 LEU D O 1
ATOM 5887 N N . ALA D 4 28 ? 116.338 137.322 132.886 1.00 64.97 28 ALA D N 1
ATOM 5888 C CA . ALA D 4 28 ? 117.683 137.609 132.400 1.00 67.01 28 ALA D CA 1
ATOM 5889 C C . ALA D 4 28 ? 117.640 138.379 131.087 1.00 76.36 28 ALA D C 1
ATOM 5890 O O . ALA D 4 28 ? 118.475 139.257 130.846 1.00 84.14 28 ALA D O 1
ATOM 5892 N N . LEU D 4 29 ? 116.683 138.050 130.216 1.00 80.25 29 LEU D N 1
ATOM 5893 C CA . LEU D 4 29 ? 116.537 138.783 128.961 1.00 74.20 29 LEU D CA 1
ATOM 5894 C C . LEU D 4 29 ? 115.982 140.189 129.159 1.00 76.82 29 LEU D C 1
ATOM 5895 O O . LEU D 4 29 ? 116.126 141.026 128.263 1.00 86.06 29 LEU D O 1
ATOM 5900 N N . THR D 4 30 ? 115.343 140.453 130.298 1.00 75.16 30 THR D N 1
ATOM 5901 C CA . THR D 4 30 ? 114.639 141.723 130.489 1.00 70.08 30 THR D CA 1
ATOM 5902 C C . THR D 4 30 ? 115.491 142.968 130.248 1.00 75.57 30 THR D C 1
ATOM 5903 O O . THR D 4 30 ? 115.025 143.865 129.524 1.00 86.90 30 THR D O 1
ATOM 5907 N N . PRO D 4 31 ? 116.700 143.115 130.808 1.00 84.63 31 PRO D N 1
ATOM 5908 C CA . PRO D 4 31 ? 117.419 144.389 130.623 1.00 85.36 31 PRO D CA 1
ATOM 5909 C C . PRO D 4 31 ? 117.774 144.695 129.177 1.00 89.82 31 PRO D C 1
ATOM 5910 O O . PRO D 4 31 ? 117.615 145.842 128.737 1.00 99.01 31 PRO D O 1
ATOM 5914 N N . ALA D 4 32 ? 118.244 143.703 128.418 1.00 76.99 32 ALA D N 1
ATOM 5915 C CA . ALA D 4 32 ? 118.559 143.936 127.013 1.00 75.66 32 ALA D CA 1
ATOM 5916 C C . ALA D 4 32 ? 117.308 144.266 126.210 1.00 78.36 32 ALA D C 1
ATOM 5917 O O . ALA D 4 32 ? 117.348 145.118 125.316 1.00 87.13 32 ALA D O 1
ATOM 5919 N N . THR D 4 33 ? 116.193 143.598 126.512 1.00 69.73 33 THR D N 1
ATOM 5920 C CA . THR D 4 33 ? 114.941 143.906 125.830 1.00 61.73 33 THR D CA 1
ATOM 5921 C C . THR D 4 33 ? 114.497 145.335 126.112 1.00 75.40 33 THR D C 1
ATOM 5922 O O . THR D 4 33 ? 114.049 146.043 125.203 1.00 87.22 33 THR D O 1
ATOM 5926 N N . LEU D 4 34 ? 114.615 145.780 127.365 1.00 84.09 34 LEU D N 1
ATOM 5927 C CA . LEU D 4 34 ? 114.267 147.161 127.689 1.00 78.25 34 LEU D CA 1
ATOM 5928 C C . LEU D 4 34 ? 115.173 148.141 126.958 1.00 82.54 34 LEU D C 1
ATOM 5929 O O . LEU D 4 34 ? 114.705 149.156 126.428 1.00 92.80 34 LEU D O 1
ATOM 5934 N N . PHE D 4 35 ? 116.476 147.852 126.920 1.00 80.95 35 PHE D N 1
ATOM 5935 C CA . PHE D 4 35 ? 117.405 148.730 126.216 1.00 83.81 35 PHE D CA 1
ATOM 5936 C C . PHE D 4 35 ? 117.064 148.816 124.735 1.00 86.19 35 PHE D C 1
ATOM 5937 O O . PHE D 4 35 ? 117.123 149.897 124.138 1.00 89.62 35 PHE D O 1
ATOM 5945 N N . GLY D 4 36 ? 116.708 147.686 124.125 1.00 83.01 36 GLY D N 1
ATOM 5946 C CA . GLY D 4 36 ? 116.320 147.707 122.725 1.00 82.27 36 GLY D CA 1
ATOM 5947 C C . GLY D 4 36 ? 115.030 148.467 122.483 1.00 80.49 36 GLY D C 1
ATOM 5948 O O . GLY D 4 36 ? 114.928 149.243 121.529 1.00 91.18 36 GLY D O 1
ATOM 5949 N N . LEU D 4 37 ? 114.027 148.254 123.339 1.00 79.36 37 LEU D N 1
ATOM 5950 C CA . LEU D 4 37 ? 112.742 148.925 123.167 1.00 77.01 37 LEU D CA 1
ATOM 5951 C C . LEU D 4 37 ? 112.873 150.433 123.324 1.00 83.52 37 LEU D C 1
ATOM 5952 O O . LEU D 4 37 ? 112.255 151.195 122.572 1.00 87.77 37 LEU D O 1
ATOM 5957 N N . VAL D 4 38 ? 113.660 150.883 124.302 1.00 88.25 38 VAL D N 1
ATOM 5958 C CA . VAL D 4 38 ? 113.828 152.320 124.502 1.00 79.35 38 VAL D CA 1
ATOM 5959 C C . VAL D 4 38 ? 114.562 152.945 123.322 1.00 86.17 38 VAL D C 1
ATOM 5960 O O . VAL D 4 38 ? 114.253 154.067 122.905 1.00 99.12 38 VAL D O 1
ATOM 5964 N N . MET D 4 39 ? 115.530 152.225 122.753 1.00 86.49 39 MET D N 1
ATOM 5965 C CA . MET D 4 39 ? 116.357 152.810 121.702 1.00 91.35 39 MET D CA 1
ATOM 5966 C C . MET D 4 39 ? 115.591 152.961 120.394 1.00 91.77 39 MET D C 1
ATOM 5967 O O . MET D 4 39 ? 115.791 153.938 119.665 1.00 95.13 39 MET D O 1
ATOM 5972 N N . PHE D 4 40 ? 114.725 152.003 120.065 1.00 72.95 40 PHE D N 1
ATOM 5973 C CA . PHE D 4 40 ? 114.057 152.028 118.770 1.00 72.75 40 PHE D CA 1
ATOM 5974 C C . PHE D 4 40 ? 112.677 152.666 118.817 1.00 78.57 40 PHE D C 1
ATOM 5975 O O . PHE D 4 40 ? 112.181 153.118 117.779 1.00 89.37 40 PHE D O 1
ATOM 5983 N N . GLY D 4 41 ? 112.046 152.718 119.979 1.00 74.39 41 GLY D N 1
ATOM 5984 C CA . GLY D 4 41 ? 110.815 153.460 120.135 1.00 75.27 41 GLY D CA 1
ATOM 5985 C C . GLY D 4 41 ? 109.568 152.601 120.091 1.00 84.56 41 GLY D C 1
ATOM 5986 O O . GLY D 4 41 ? 109.585 151.390 120.321 1.00 97.47 41 GLY D O 1
ATOM 5987 N N . TRP D 4 42 ? 108.456 153.269 119.789 1.00 81.03 42 TRP D N 1
ATOM 5988 C CA . TRP D 4 42 ? 107.153 152.611 119.815 1.00 82.55 42 TRP D CA 1
ATOM 5989 C C . TRP D 4 42 ? 106.999 151.453 118.830 1.00 82.58 42 TRP D C 1
ATOM 5990 O O . TRP D 4 42 ? 106.378 150.446 119.214 1.00 88.98 42 TRP D O 1
ATOM 6001 N N . PRO D 4 43 ? 107.471 151.524 117.575 1.00 67.50 43 PRO D N 1
ATOM 6002 C CA . PRO D 4 43 ? 107.276 150.371 116.677 1.00 68.96 43 PRO D CA 1
ATOM 6003 C C . PRO D 4 43 ? 107.858 149.078 117.217 1.00 79.31 43 PRO D C 1
ATOM 6004 O O . PRO D 4 43 ? 107.265 148.005 117.032 1.00 91.94 43 PRO D O 1
ATOM 6008 N N . ALA D 4 44 ? 109.006 149.150 117.893 1.00 72.25 44 ALA D N 1
ATOM 6009 C CA . ALA D 4 44 ? 109.571 147.958 118.512 1.00 65.35 44 ALA D CA 1
ATOM 6010 C C . ALA D 4 44 ? 108.648 147.412 119.591 1.00 72.48 44 ALA D C 1
ATOM 6011 O O . ALA D 4 44 ? 108.467 146.194 119.706 1.00 89.42 44 ALA D O 1
ATOM 6013 N N . ILE D 4 45 ? 108.049 148.298 120.389 1.00 63.03 45 ILE D N 1
ATOM 6014 C CA . ILE D 4 45 ? 107.110 147.860 121.419 1.00 68.34 45 ILE D CA 1
ATOM 6015 C C . ILE D 4 45 ? 105.909 147.171 120.787 1.00 73.12 45 ILE D C 1
ATOM 6016 O O . ILE D 4 45 ? 105.460 146.116 121.256 1.00 82.22 45 ILE D O 1
ATOM 6021 N N . ASN D 4 46 ? 105.367 147.759 119.718 1.00 75.79 46 ASN D N 1
ATOM 6022 C CA . ASN D 4 46 ? 104.220 147.159 119.044 1.00 76.37 46 ASN D CA 1
ATOM 6023 C C . ASN D 4 46 ? 104.561 145.771 118.522 1.00 76.78 46 ASN D C 1
ATOM 6024 O O . ASN D 4 46 ? 103.811 144.811 118.738 1.00 91.82 46 ASN D O 1
ATOM 6029 N N . LEU D 4 47 ? 105.702 145.645 117.842 1.00 61.39 47 LEU D N 1
ATOM 6030 C CA . LEU D 4 47 ? 106.087 144.353 117.285 1.00 63.59 47 LEU D CA 1
ATOM 6031 C C . LEU D 4 47 ? 106.308 143.319 118.382 1.00 74.48 47 LEU D C 1
ATOM 6032 O O . LEU D 4 47 ? 105.882 142.166 118.252 1.00 87.45 47 LEU D O 1
ATOM 6037 N N . TRP D 4 48 ? 106.967 143.714 119.474 1.00 72.37 48 TRP D N 1
ATOM 6038 C CA . TRP D 4 48 ? 107.248 142.775 120.555 1.00 70.67 48 TRP D CA 1
ATOM 6039 C C . TRP D 4 48 ? 105.962 142.289 121.213 1.00 76.27 48 TRP D C 1
ATOM 6040 O O . TRP D 4 48 ? 105.779 141.082 121.437 1.00 87.66 48 TRP D O 1
ATOM 6051 N N . LEU D 4 49 ? 105.052 143.217 121.525 1.00 65.58 49 LEU D N 1
ATOM 6052 C CA . LEU D 4 49 ? 103.784 142.827 122.130 1.00 69.25 49 LEU D CA 1
ATOM 6053 C C . LEU D 4 49 ? 102.989 141.921 121.203 1.00 74.89 49 LEU D C 1
ATOM 6054 O O . LEU D 4 49 ? 102.438 140.902 121.640 1.00 80.81 49 LEU D O 1
ATOM 6059 N N . VAL D 4 50 ? 102.924 142.273 119.917 1.00 67.31 50 VAL D N 1
ATOM 6060 C CA . VAL D 4 50 ? 102.176 141.463 118.963 1.00 63.25 50 VAL D CA 1
ATOM 6061 C C . VAL D 4 50 ? 102.756 140.058 118.887 1.00 69.69 50 VAL D C 1
ATOM 6062 O O . VAL D 4 50 ? 102.019 139.066 118.925 1.00 75.25 50 VAL D O 1
ATOM 6066 N N . THR D 4 51 ? 104.083 139.951 118.802 1.00 70.93 51 THR D N 1
ATOM 6067 C CA . THR D 4 51 ? 104.714 138.641 118.690 1.00 65.59 51 THR D CA 1
ATOM 6068 C C . THR D 4 51 ? 104.422 137.784 119.914 1.00 72.61 51 THR D C 1
ATOM 6069 O O . THR D 4 51 ? 104.018 136.621 119.788 1.00 88.72 51 THR D O 1
ATOM 6073 N N . CYS D 4 52 ? 104.605 138.346 121.113 1.00 78.37 52 CYS D N 1
ATOM 6074 C CA . CYS D 4 52 ? 104.399 137.556 122.325 1.00 75.82 52 CYS D CA 1
ATOM 6075 C C . CYS D 4 52 ? 102.943 137.119 122.466 1.00 83.07 52 CYS D C 1
ATOM 6076 O O . CYS D 4 52 ? 102.657 135.950 122.770 1.00 88.87 52 CYS D O 1
ATOM 6079 N N . VAL D 4 53 ? 102.004 138.043 122.241 1.00 74.42 53 VAL D N 1
ATOM 6080 C CA . VAL D 4 53 ? 100.592 137.708 122.401 1.00 74.98 53 VAL D CA 1
ATOM 6081 C C . VAL D 4 53 ? 100.162 136.669 121.372 1.00 78.40 53 VAL D C 1
ATOM 6082 O O . VAL D 4 53 ? 99.430 135.724 121.697 1.00 81.07 53 VAL D O 1
ATOM 6086 N N . SER D 4 54 ? 100.598 136.824 120.119 1.00 75.65 54 SER D N 1
ATOM 6087 C CA . SER D 4 54 ? 100.247 135.848 119.095 1.00 76.23 54 SER D CA 1
ATOM 6088 C C . SER D 4 54 ? 100.827 134.480 119.420 1.00 75.93 54 SER D C 1
ATOM 6089 O O . SER D 4 54 ? 100.168 133.455 119.214 1.00 87.94 54 SER D O 1
ATOM 6092 N N . ALA D 4 55 ? 102.062 134.442 119.930 1.00 72.20 55 ALA D N 1
ATOM 6093 C CA . ALA D 4 55 ? 102.656 133.167 120.311 1.00 70.52 55 ALA D CA 1
ATOM 6094 C C . ALA D 4 55 ? 101.837 132.483 121.397 1.00 79.52 55 ALA D C 1
ATOM 6095 O O . ALA D 4 55 ? 101.552 131.282 121.307 1.00 89.27 55 ALA D O 1
ATOM 6097 N N . LEU D 4 56 ? 101.433 133.237 122.423 1.00 83.35 56 LEU D N 1
ATOM 6098 C CA . LEU D 4 56 ? 100.630 132.644 123.490 1.00 80.82 56 LEU D CA 1
ATOM 6099 C C . LEU D 4 56 ? 99.290 132.138 122.964 1.00 81.69 56 LEU D C 1
ATOM 6100 O O . LEU D 4 56 ? 98.854 131.032 123.312 1.00 88.15 56 LEU D O 1
ATOM 6105 N N . ALA D 4 57 ? 98.626 132.930 122.118 1.00 76.27 57 ALA D N 1
ATOM 6106 C CA . ALA D 4 57 ? 97.322 132.527 121.599 1.00 73.40 57 ALA D CA 1
ATOM 6107 C C . ALA D 4 57 ? 97.423 131.273 120.740 1.00 81.75 57 ALA D C 1
ATOM 6108 O O . ALA D 4 57 ? 96.588 130.364 120.848 1.00 94.80 57 ALA D O 1
ATOM 6110 N N . ILE D 4 58 ? 98.440 131.202 119.880 1.00 84.01 58 ILE D N 1
ATOM 6111 C CA . ILE D 4 58 ? 98.593 130.037 119.015 1.00 79.65 58 ILE D CA 1
ATOM 6112 C C . ILE D 4 58 ? 98.957 128.805 119.834 1.00 78.68 58 ILE D C 1
ATOM 6113 O O . ILE D 4 58 ? 98.496 127.694 119.543 1.00 88.04 58 ILE D O 1
ATOM 6118 N N . GLU D 4 59 ? 99.777 128.977 120.875 1.00 84.67 59 GLU D N 1
ATOM 6119 C CA . GLU D 4 59 ? 100.067 127.857 121.762 1.00 83.47 59 GLU D CA 1
ATOM 6120 C C . GLU D 4 59 ? 98.798 127.348 122.432 1.00 87.57 59 GLU D C 1
ATOM 6121 O O . GLU D 4 59 ? 98.585 126.134 122.532 1.00 92.66 59 GLU D O 1
ATOM 6127 N N . ALA D 4 60 ? 97.939 128.263 122.889 1.00 86.23 60 ALA D N 1
ATOM 6128 C CA . ALA D 4 60 ? 96.686 127.850 123.513 1.00 79.43 60 ALA D CA 1
ATOM 6129 C C . ALA D 4 60 ? 95.798 127.097 122.530 1.00 84.51 60 ALA D C 1
ATOM 6130 O O . ALA D 4 60 ? 95.201 126.071 122.878 1.00 93.03 60 ALA D O 1
ATOM 6132 N N . ALA D 4 61 ? 95.702 127.590 121.293 1.00 85.39 61 ALA D N 1
ATOM 6133 C CA . ALA D 4 61 ? 94.882 126.911 120.292 1.00 78.88 61 ALA D CA 1
ATOM 6134 C C . ALA D 4 61 ? 95.412 125.513 119.993 1.00 81.03 61 ALA D C 1
ATOM 6135 O O . ALA D 4 61 ? 94.639 124.549 119.910 1.00 89.71 61 ALA D O 1
ATOM 6137 N N . CYS D 4 62 ? 96.732 125.382 119.832 1.00 91.28 62 CYS D N 1
ATOM 6138 C CA . CYS D 4 62 ? 97.312 124.074 119.544 1.00 87.25 62 CYS D CA 1
ATOM 6139 C C . CYS D 4 62 ? 97.127 123.117 120.714 1.00 86.89 62 CYS D C 1
ATOM 6140 O O . CYS D 4 62 ? 96.899 121.919 120.512 1.00 89.51 62 CYS D O 1
ATOM 6143 N N . LEU D 4 63 ? 97.231 123.622 121.946 1.00 94.58 63 LEU D N 1
ATOM 6144 C CA . LEU D 4 63 ? 96.952 122.782 123.107 1.00 91.38 63 LEU D CA 1
ATOM 6145 C C . LEU D 4 63 ? 95.502 122.323 123.115 1.00 88.80 63 LEU D C 1
ATOM 6146 O O . LEU D 4 63 ? 95.207 121.175 123.466 1.00 93.53 63 LEU D O 1
ATOM 6151 N N . ARG D 4 64 ? 94.579 123.212 122.741 1.00 96.99 64 ARG D N 1
ATOM 6152 C CA . ARG D 4 64 ? 93.174 122.826 122.667 1.00 97.18 64 ARG D CA 1
ATOM 6153 C C . ARG D 4 64 ? 92.954 121.729 121.633 1.00 94.87 64 ARG D C 1
ATOM 6154 O O . ARG D 4 64 ? 92.199 120.781 121.876 1.00 96.46 64 ARG D O 1
ATOM 6162 N N . LEU D 4 65 ? 93.601 121.843 120.470 1.00 98.18 65 LEU D N 1
ATOM 6163 C CA . LEU D 4 65 ? 93.399 120.853 119.415 1.00 95.73 65 LEU D CA 1
ATOM 6164 C C . LEU D 4 65 ? 93.872 119.469 119.847 1.00 95.05 65 LEU D C 1
ATOM 6165 O O . LEU D 4 65 ? 93.176 118.469 119.635 1.00 98.65 65 LEU D O 1
ATOM 6170 N N . LEU D 4 66 ? 95.053 119.390 120.459 1.00 93.45 66 LEU D N 1
ATOM 6171 C CA . LEU D 4 66 ? 95.636 118.102 120.811 1.00 91.20 66 LEU D CA 1
ATOM 6172 C C . LEU D 4 66 ? 95.082 117.525 122.106 1.00 97.21 66 LEU D C 1
ATOM 6173 O O . LEU D 4 66 ? 95.391 116.373 122.430 1.00 97.03 66 LEU D O 1
ATOM 6178 N N . GLY D 4 67 ? 94.282 118.283 122.851 1.00 106.18 67 GLY D N 1
ATOM 6179 C CA . GLY D 4 67 ? 93.725 117.804 124.096 1.00 102.60 67 GLY D CA 1
ATOM 6180 C C . GLY D 4 67 ? 94.650 117.878 125.289 1.00 104.51 67 GLY D C 1
ATOM 6181 O O . GLY D 4 67 ? 94.276 117.404 126.369 1.00 108.05 67 GLY D O 1
ATOM 6182 N N . GLN D 4 68 ? 95.840 118.452 125.136 1.00 103.45 68 GLN D N 1
ATOM 6183 C CA . GLN D 4 68 ? 96.767 118.568 126.246 1.00 103.07 68 GLN D CA 1
ATOM 6184 C C . GLN D 4 68 ? 96.217 119.529 127.298 1.00 106.64 68 GLN D C 1
ATOM 6185 O O . GLN D 4 68 ? 95.426 120.420 126.984 1.00 111.72 68 GLN D O 1
ATOM 6191 N N . PRO D 4 69 ? 96.607 119.351 128.560 1.00 104.65 69 PRO D N 1
ATOM 6192 C CA . PRO D 4 69 ? 96.107 120.242 129.614 1.00 105.49 69 PRO D CA 1
ATOM 6193 C C . PRO D 4 69 ? 96.491 121.689 129.350 1.00 108.55 69 PRO D C 1
ATOM 6194 O O . PRO D 4 69 ? 97.590 121.984 128.876 1.00 110.11 69 PRO D O 1
ATOM 6198 N N . MET D 4 70 ? 95.565 122.598 129.661 1.00 107.72 70 MET D N 1
ATOM 6199 C CA . MET D 4 70 ? 95.813 124.016 129.436 1.00 105.16 70 MET D CA 1
ATOM 6200 C C . MET D 4 70 ? 96.864 124.574 130.385 1.00 105.16 70 MET D C 1
ATOM 6201 O O . MET D 4 70 ? 97.423 125.643 130.113 1.00 109.39 70 MET D O 1
ATOM 6206 N N . ARG D 4 71 ? 97.150 123.875 131.486 1.00 105.76 71 ARG D N 1
ATOM 6207 C CA . ARG D 4 71 ? 98.187 124.322 132.407 1.00 105.30 71 ARG D CA 1
ATOM 6208 C C . ARG D 4 71 ? 99.555 124.371 131.745 1.00 108.38 71 ARG D C 1
ATOM 6209 O O . ARG D 4 71 ? 100.438 125.090 132.224 1.00 109.85 71 ARG D O 1
ATOM 6217 N N . ARG D 4 72 ? 99.748 123.625 130.654 1.00 96.66 72 ARG D N 1
ATOM 6218 C CA . ARG D 4 72 ? 100.996 123.698 129.906 1.00 97.82 72 ARG D CA 1
ATOM 6219 C C . ARG D 4 72 ? 101.242 125.091 129.350 1.00 100.33 72 ARG D C 1
ATOM 6220 O O . ARG D 4 72 ? 102.379 125.417 128.998 1.00 102.88 72 ARG D O 1
ATOM 6228 N N . LEU D 4 73 ? 100.198 125.913 129.247 1.00 98.02 73 LEU D N 1
ATOM 6229 C CA . LEU D 4 73 ? 100.362 127.297 128.827 1.00 96.76 73 LEU D CA 1
ATOM 6230 C C . LEU D 4 73 ? 101.050 128.152 129.884 1.00 96.36 73 LEU D C 1
ATOM 6231 O O . LEU D 4 73 ? 101.573 129.219 129.547 1.00 96.72 73 LEU D O 1
ATOM 6236 N N . LEU D 4 74 ? 101.068 127.712 131.141 1.00 95.81 74 LEU D N 1
ATOM 6237 C CA . LEU D 4 74 ? 101.561 128.522 132.247 1.00 96.49 74 LEU D CA 1
ATOM 6238 C C . LEU D 4 74 ? 103.041 128.325 132.543 1.00 99.08 74 LEU D C 1
ATOM 6239 O O . LEU D 4 74 ? 103.580 129.035 133.398 1.00 100.52 74 LEU D O 1
ATOM 6244 N N . ASP D 4 75 ? 103.715 127.394 131.875 1.00 95.06 75 ASP D N 1
ATOM 6245 C CA . ASP D 4 75 ? 105.124 127.153 132.155 1.00 91.31 75 ASP D CA 1
ATOM 6246 C C . ASP D 4 75 ? 106.046 128.129 131.437 1.00 97.06 75 ASP D C 1
ATOM 6247 O O . ASP D 4 75 ? 107.253 128.119 131.694 1.00 102.59 75 ASP D O 1
ATOM 6252 N N . GLY D 4 76 ? 105.513 128.969 130.554 1.00 95.10 76 GLY D N 1
ATOM 6253 C CA . GLY D 4 76 ? 106.306 129.990 129.904 1.00 95.23 76 GLY D CA 1
ATOM 6254 C C . GLY D 4 76 ? 107.129 129.530 128.723 1.00 97.44 76 GLY D C 1
ATOM 6255 O O . GLY D 4 76 ? 107.934 130.315 128.210 1.00 102.41 76 GLY D O 1
ATOM 6256 N N . SER D 4 77 ? 106.956 128.287 128.269 1.00 85.62 77 SER D N 1
ATOM 6257 C CA . SER D 4 77 ? 107.761 127.792 127.157 1.00 81.91 77 SER D CA 1
ATOM 6258 C C . SER D 4 77 ? 107.366 128.438 125.836 1.00 87.57 77 SER D C 1
ATOM 6259 O O . SER D 4 77 ? 108.151 128.420 124.882 1.00 91.13 77 SER D O 1
ATOM 6262 N N . ALA D 4 78 ? 106.164 129.006 125.756 1.00 83.81 78 ALA D N 1
ATOM 6263 C CA . ALA D 4 78 ? 105.719 129.696 124.552 1.00 78.79 78 ALA D CA 1
ATOM 6264 C C . ALA D 4 78 ? 106.050 131.181 124.594 1.00 76.55 78 ALA D C 1
ATOM 6265 O O . ALA D 4 78 ? 106.438 131.765 123.573 1.00 86.79 78 ALA D O 1
ATOM 6267 N N . LEU D 4 79 ? 105.897 131.798 125.766 1.00 63.70 79 LEU D N 1
ATOM 6268 C CA . LEU D 4 79 ? 106.266 133.199 125.921 1.00 60.46 79 LEU D CA 1
ATOM 6269 C C . LEU D 4 79 ? 107.751 133.403 125.663 1.00 73.69 79 LEU D C 1
ATOM 6270 O O . LEU D 4 79 ? 108.151 134.414 125.082 1.00 80.23 79 LEU D O 1
ATOM 6275 N N . LEU D 4 80 ? 108.584 132.451 126.087 1.00 74.13 80 LEU D N 1
ATOM 6276 C CA . LEU D 4 80 ? 110.019 132.565 125.850 1.00 70.78 80 LEU D CA 1
ATOM 6277 C C . LEU D 4 80 ? 110.346 132.496 124.363 1.00 74.16 80 LEU D C 1
ATOM 6278 O O . LEU D 4 80 ? 111.183 133.261 123.867 1.00 83.34 80 LEU D O 1
ATOM 6283 N N . THR D 4 81 ? 109.705 131.579 123.636 1.00 63.12 81 THR D N 1
ATOM 6284 C CA . THR D 4 81 ? 109.919 131.500 122.194 1.00 61.76 81 THR D CA 1
ATOM 6285 C C . THR D 4 81 ? 109.479 132.785 121.505 1.00 68.35 81 THR D C 1
ATOM 6286 O O . THR D 4 81 ? 110.197 133.318 120.647 1.00 85.36 81 THR D O 1
ATOM 6290 N N . GLY D 4 82 ? 108.308 133.303 121.878 1.00 65.05 82 GLY D N 1
ATOM 6291 C CA . GLY D 4 82 ? 107.862 134.567 121.313 1.00 65.12 82 GLY D CA 1
ATOM 6292 C C . GLY D 4 82 ? 108.813 135.707 121.623 1.00 68.60 82 GLY D C 1
ATOM 6293 O O . GLY D 4 82 ? 109.105 136.535 120.759 1.00 79.24 82 GLY D O 1
ATOM 6294 N N . TRP D 4 83 ? 109.318 135.754 122.857 1.00 60.49 83 TRP D N 1
ATOM 6295 C CA . TRP D 4 83 ? 110.253 136.795 123.266 1.00 60.12 83 TRP D CA 1
ATOM 6296 C C . TRP D 4 83 ? 111.532 136.740 122.442 1.00 59.65 83 TRP D C 1
ATOM 6297 O O . TRP D 4 83 ? 112.016 137.768 121.951 1.00 66.55 83 TRP D O 1
ATOM 6308 N N . LEU D 4 84 ? 112.100 135.542 122.292 1.00 60.38 84 LEU D N 1
ATOM 6309 C CA . LEU D 4 84 ? 113.344 135.402 121.542 1.00 62.34 84 LEU D CA 1
ATOM 6310 C C . LEU D 4 84 ? 113.147 135.757 120.076 1.00 69.07 84 LEU D C 1
ATOM 6311 O O . LEU D 4 84 ? 113.981 136.448 119.478 1.00 82.17 84 LEU D O 1
ATOM 6316 N N . LEU D 4 85 ? 112.043 135.304 119.478 1.00 67.13 85 LEU D N 1
ATOM 6317 C CA . LEU D 4 85 ? 111.781 135.664 118.090 1.00 68.40 85 LEU D CA 1
ATOM 6318 C C . LEU D 4 85 ? 111.587 137.167 117.937 1.00 75.34 85 LEU D C 1
ATOM 6319 O O . LEU D 4 85 ? 112.092 137.766 116.982 1.00 82.68 85 LEU D O 1
ATOM 6324 N N . ALA D 4 86 ? 110.870 137.794 118.872 1.00 63.43 86 ALA D N 1
ATOM 6325 C CA . ALA D 4 86 ? 110.633 139.231 118.785 1.00 62.12 86 ALA D CA 1
ATOM 6326 C C . ALA D 4 86 ? 111.932 140.017 118.899 1.00 65.18 86 ALA D C 1
ATOM 6327 O O . ALA D 4 86 ? 112.152 140.968 118.142 1.00 74.63 86 ALA D O 1
ATOM 6329 N N . ILE D 4 87 ? 112.807 139.639 119.834 1.00 70.06 87 ILE D N 1
ATOM 6330 C CA . ILE D 4 87 ? 114.084 140.334 119.957 1.00 67.80 87 ILE D CA 1
ATOM 6331 C C . ILE D 4 87 ? 115.057 139.962 118.851 1.00 70.77 87 ILE D C 1
ATOM 6332 O O . ILE D 4 87 ? 116.082 140.632 118.693 1.00 82.07 87 ILE D O 1
ATOM 6337 N N . SER D 4 88 ? 114.771 138.912 118.084 1.00 64.94 88 SER D N 1
ATOM 6338 C CA . SER D 4 88 ? 115.593 138.572 116.930 1.00 60.62 88 SER D CA 1
ATOM 6339 C C . SER D 4 88 ? 115.200 139.321 115.662 1.00 70.58 88 SER D C 1
ATOM 6340 O O . SER D 4 88 ? 115.988 139.348 114.711 1.00 78.70 88 SER D O 1
ATOM 6343 N N . LEU D 4 89 ? 114.021 139.932 115.624 1.00 71.13 89 LEU D N 1
ATOM 6344 C CA . LEU D 4 89 ? 113.482 140.559 114.426 1.00 67.70 89 LEU D CA 1
ATOM 6345 C C . LEU D 4 89 ? 114.018 141.973 114.253 1.00 76.57 89 LEU D C 1
ATOM 6346 O O . LEU D 4 89 ? 114.526 142.580 115.199 1.00 88.60 89 LEU D O 1
ATOM 6351 N N . PRO D 4 90 ? 113.926 142.522 113.043 1.00 73.96 90 PRO D N 1
ATOM 6352 C CA . PRO D 4 90 ? 114.218 143.939 112.867 1.00 72.03 90 PRO D CA 1
ATOM 6353 C C . PRO D 4 90 ? 113.245 144.780 113.664 1.00 71.66 90 PRO D C 1
ATOM 6354 O O . PRO D 4 90 ? 112.086 144.382 113.886 1.00 87.81 90 PRO D O 1
ATOM 6358 N N . PRO D 4 91 ? 113.675 145.952 114.132 1.00 67.88 91 PRO D N 1
ATOM 6359 C CA . PRO D 4 91 ? 112.801 146.743 115.019 1.00 71.28 91 PRO D CA 1
ATOM 6360 C C . PRO D 4 91 ? 111.518 147.212 114.355 1.00 78.76 91 PRO D C 1
ATOM 6361 O O . PRO D 4 91 ? 110.424 146.940 114.866 1.00 86.54 91 PRO D O 1
ATOM 6365 N N . TRP D 4 92 ? 111.615 147.912 113.230 1.00 74.37 92 TRP D N 1
ATOM 6366 C CA . TRP D 4 92 ? 110.444 148.512 112.587 1.00 67.73 92 TRP D CA 1
ATOM 6367 C C . TRP D 4 92 ? 109.874 147.580 111.520 1.00 73.66 92 TRP D C 1
ATOM 6368 O O . TRP D 4 92 ? 109.713 147.944 110.357 1.00 77.67 92 TRP D O 1
ATOM 6379 N N . ALA D 4 93 ? 109.567 146.366 111.936 1.00 76.76 93 ALA D N 1
ATOM 6380 C CA . ALA D 4 93 ? 109.001 145.368 111.047 1.00 71.96 93 ALA D CA 1
ATOM 6381 C C . ALA D 4 93 ? 107.483 145.373 111.132 1.00 82.14 93 ALA D C 1
ATOM 6382 O O . ALA D 4 93 ? 106.907 145.730 112.164 1.00 92.04 93 ALA D O 1
ATOM 6384 N N . PRO D 4 94 ? 106.798 144.989 110.059 1.00 73.43 94 PRO D N 1
ATOM 6385 C CA . PRO D 4 94 ? 105.335 144.936 110.098 1.00 73.82 94 PRO D CA 1
ATOM 6386 C C . PRO D 4 94 ? 104.833 143.828 111.011 1.00 83.87 94 PRO D C 1
ATOM 6387 O O . PRO D 4 94 ? 105.549 142.884 111.349 1.00 92.48 94 PRO D O 1
ATOM 6391 N N . TRP D 4 95 ? 103.568 143.967 111.414 1.00 82.84 95 TRP D N 1
ATOM 6392 C CA . TRP D 4 95 ? 102.980 143.037 112.374 1.00 78.77 95 TRP D CA 1
ATOM 6393 C C . TRP D 4 95 ? 102.918 141.620 111.820 1.00 87.93 95 TRP D C 1
ATOM 6394 O O . TRP D 4 95 ? 103.163 140.648 112.548 1.00 96.87 95 TRP D O 1
ATOM 6405 N N . TRP D 4 96 ? 102.574 141.478 110.538 1.00 78.42 96 TRP D N 1
ATOM 6406 C CA . TRP D 4 96 ? 102.394 140.144 109.983 1.00 74.24 96 TRP D CA 1
ATOM 6407 C C . TRP D 4 96 ? 103.696 139.358 109.974 1.00 79.40 96 TRP D C 1
ATOM 6408 O O . TRP D 4 96 ? 103.662 138.128 110.024 1.00 83.69 96 TRP D O 1
ATOM 6419 N N . ILE D 4 97 ? 104.845 140.036 109.957 1.00 79.51 97 ILE D N 1
ATOM 6420 C CA . ILE D 4 97 ? 106.115 139.325 110.085 1.00 71.40 97 ILE D CA 1
ATOM 6421 C C . ILE D 4 97 ? 106.179 138.597 111.422 1.00 73.35 97 ILE D C 1
ATOM 6422 O O . ILE D 4 97 ? 106.459 137.394 111.484 1.00 87.50 97 ILE D O 1
ATOM 6427 N N . GLY D 4 98 ? 105.892 139.313 112.511 1.00 62.13 98 GLY D N 1
ATOM 6428 C CA . GLY D 4 98 ? 105.918 138.687 113.822 1.00 62.85 98 GLY D CA 1
ATOM 6429 C C . GLY D 4 98 ? 104.855 137.620 113.983 1.00 71.43 98 GLY D C 1
ATOM 6430 O O . GLY D 4 98 ? 105.113 136.552 114.545 1.00 83.34 98 GLY D O 1
ATOM 6431 N N . VAL D 4 99 ? 103.644 137.891 113.490 1.00 82.71 99 VAL D N 1
ATOM 6432 C CA . VAL D 4 99 ? 102.564 136.917 113.623 1.00 80.55 99 VAL D CA 1
ATOM 6433 C C . VAL D 4 99 ? 102.892 135.643 112.854 1.00 87.71 99 VAL D C 1
ATOM 6434 O O . VAL D 4 99 ? 102.703 134.530 113.360 1.00 93.00 99 VAL D O 1
ATOM 6438 N N . GLY D 4 100 ? 103.396 135.782 111.626 1.00 75.60 100 GLY D N 1
ATOM 6439 C CA . GLY D 4 100 ? 103.760 134.612 110.848 1.00 72.68 100 GLY D CA 1
ATOM 6440 C C . GLY D 4 100 ? 104.922 133.849 111.448 1.00 74.53 100 GLY D C 1
ATOM 6441 O O . GLY D 4 100 ? 104.944 132.617 111.414 1.00 85.04 100 GLY D O 1
ATOM 6442 N N . GLY D 4 101 ? 105.906 134.562 111.999 1.00 66.31 101 GLY D N 1
ATOM 6443 C CA . GLY D 4 101 ? 106.993 133.879 112.677 1.00 68.92 101 GLY D CA 1
ATOM 6444 C C . GLY D 4 101 ? 106.515 133.085 113.876 1.00 80.86 101 GLY D C 1
ATOM 6445 O O . GLY D 4 101 ? 106.926 131.939 114.080 1.00 92.26 101 GLY D O 1
ATOM 6446 N N . SER D 4 102 ? 105.633 133.680 114.683 1.00 85.36 102 SER D N 1
ATOM 6447 C CA . SER D 4 102 ? 105.078 132.960 115.823 1.00 74.81 102 SER D CA 1
ATOM 6448 C C . SER D 4 102 ? 104.283 131.746 115.369 1.00 81.58 102 SER D C 1
ATOM 6449 O O . SER D 4 102 ? 104.374 130.674 115.976 1.00 87.70 102 SER D O 1
ATOM 6452 N N . LEU D 4 103 ? 103.499 131.894 114.300 1.00 82.17 103 LEU D N 1
ATOM 6453 C CA . LEU D 4 103 ? 102.719 130.771 113.794 1.00 78.17 103 LEU D CA 1
ATOM 6454 C C . LEU D 4 103 ? 103.618 129.653 113.285 1.00 79.80 103 LEU D C 1
ATOM 6455 O O . LEU D 4 103 ? 103.340 128.470 113.512 1.00 80.58 103 LEU D O 1
ATOM 6460 N N . PHE D 4 104 ? 104.701 130.005 112.591 1.00 77.55 104 PHE D N 1
ATOM 6461 C CA . PHE D 4 104 ? 105.580 128.978 112.048 1.00 74.95 104 PHE D CA 1
ATOM 6462 C C . PHE D 4 104 ? 106.399 128.306 113.138 1.00 78.67 104 PHE D C 1
ATOM 6463 O O . PHE D 4 104 ? 106.737 127.125 113.010 1.00 84.59 104 PHE D O 1
ATOM 6471 N N . ALA D 4 105 ? 106.729 129.022 114.213 1.00 79.48 105 ALA D N 1
ATOM 6472 C CA . ALA D 4 105 ? 107.464 128.366 115.292 1.00 73.61 105 ALA D CA 1
ATOM 6473 C C . ALA D 4 105 ? 106.506 127.564 116.166 1.00 77.73 105 ALA D C 1
ATOM 6474 O O . ALA D 4 105 ? 106.460 126.334 116.077 1.00 89.60 105 ALA D O 1
ATOM 6476 N N . ILE D 4 106 ? 105.644 128.254 116.909 1.00 78.50 106 ILE D N 1
ATOM 6477 C CA . ILE D 4 106 ? 104.650 127.576 117.733 1.00 75.82 106 ILE D CA 1
ATOM 6478 C C . ILE D 4 106 ? 103.563 127.074 116.794 1.00 86.03 106 ILE D C 1
ATOM 6479 O O . ILE D 4 106 ? 102.770 127.858 116.266 1.00 96.98 106 ILE D O 1
ATOM 6484 N N . GLY D 4 107 ? 103.525 125.768 116.589 1.00 81.11 107 GLY D N 1
ATOM 6485 C CA . GLY D 4 107 ? 102.892 125.210 115.418 1.00 78.65 107 GLY D CA 1
ATOM 6486 C C . GLY D 4 107 ? 103.847 124.191 114.847 1.00 80.29 107 GLY D C 1
ATOM 6487 O O . GLY D 4 107 ? 104.185 123.228 115.537 1.00 90.14 107 GLY D O 1
ATOM 6488 N N . ILE D 4 108 ? 104.344 124.433 113.633 1.00 71.77 108 ILE D N 1
ATOM 6489 C CA . ILE D 4 108 ? 105.182 123.450 112.954 1.00 77.36 108 ILE D CA 1
ATOM 6490 C C . ILE D 4 108 ? 106.398 123.088 113.800 1.00 75.13 108 ILE D C 1
ATOM 6491 O O . ILE D 4 108 ? 106.700 121.906 114.001 1.00 78.96 108 ILE D O 1
ATOM 6496 N N . GLY D 4 109 ? 107.120 124.090 114.311 1.00 71.63 109 GLY D N 1
ATOM 6497 C CA . GLY D 4 109 ? 108.393 123.799 114.939 1.00 68.47 109 GLY D CA 1
ATOM 6498 C C . GLY D 4 109 ? 108.272 123.113 116.283 1.00 80.02 109 GLY D C 1
ATOM 6499 O O . GLY D 4 109 ? 109.134 122.310 116.647 1.00 92.03 109 GLY D O 1
ATOM 6500 N N . LYS D 4 110 ? 107.216 123.412 117.041 1.00 77.82 110 LYS D N 1
ATOM 6501 C CA . LYS D 4 110 ? 107.091 122.900 118.402 1.00 71.44 110 LYS D CA 1
ATOM 6502 C C . LYS D 4 110 ? 105.879 122.005 118.607 1.00 78.84 110 LYS D C 1
ATOM 6503 O O . LYS D 4 110 ? 106.030 120.868 119.067 1.00 87.07 110 LYS D O 1
ATOM 6509 N N . GLN D 4 111 ? 104.677 122.480 118.279 1.00 86.42 111 GLN D N 1
ATOM 6510 C CA . GLN D 4 111 ? 103.469 121.768 118.677 1.00 85.11 111 GLN D CA 1
ATOM 6511 C C . GLN D 4 111 ? 103.158 120.599 117.756 1.00 82.69 111 GLN D C 1
ATOM 6512 O O . GLN D 4 111 ? 102.543 119.620 118.191 1.00 85.45 111 GLN D O 1
ATOM 6518 N N . LEU D 4 112 ? 103.560 120.686 116.489 1.00 77.86 112 LEU D N 1
ATOM 6519 C CA . LEU D 4 112 ? 103.332 119.588 115.561 1.00 72.11 112 LEU D CA 1
ATOM 6520 C C . LEU D 4 112 ? 104.140 118.352 115.933 1.00 76.68 112 LEU D C 1
ATOM 6521 O O . LEU D 4 112 ? 103.806 117.250 115.489 1.00 81.54 112 LEU D O 1
ATOM 6526 N N . TYR D 4 113 ? 105.181 118.508 116.747 1.00 77.73 113 TYR D N 1
ATOM 6527 C CA . TYR D 4 113 ? 105.999 117.391 117.196 1.00 80.75 113 TYR D CA 1
ATOM 6528 C C . TYR D 4 113 ? 105.533 116.799 118.518 1.00 81.60 113 TYR D C 1
ATOM 6529 O O . TYR D 4 113 ? 106.154 115.849 119.004 1.00 92.18 113 TYR D O 1
ATOM 6538 N N . GLY D 4 114 ? 104.468 117.327 119.111 1.00 75.64 114 GLY D N 1
ATOM 6539 C CA . GLY D 4 114 ? 103.963 116.782 120.355 1.00 81.10 114 GLY D CA 1
ATOM 6540 C C . GLY D 4 114 ? 103.836 117.802 121.466 1.00 81.34 114 GLY D C 1
ATOM 6541 O O . GLY D 4 114 ? 102.919 117.717 122.288 1.00 91.38 114 GLY D O 1
ATOM 6542 N N . GLY D 4 115 ? 104.746 118.764 121.508 1.00 70.24 115 GLY D N 1
ATOM 6543 C CA . GLY D 4 115 ? 104.719 119.802 122.511 1.00 74.94 115 GLY D CA 1
ATOM 6544 C C . GLY D 4 115 ? 106.116 120.094 123.009 1.00 79.77 115 GLY D C 1
ATOM 6545 O O . GLY D 4 115 ? 107.102 119.808 122.334 1.00 90.03 115 GLY D O 1
ATOM 6546 N N . ILE D 4 116 ? 106.188 120.674 124.207 1.00 81.90 116 ILE D N 1
ATOM 6547 C CA . ILE D 4 116 ? 107.474 121.013 124.802 1.00 81.98 116 ILE D CA 1
ATOM 6548 C C . ILE D 4 116 ? 108.229 119.736 125.145 1.00 79.84 116 ILE D C 1
ATOM 6549 O O . ILE D 4 116 ? 107.663 118.792 125.711 1.00 83.70 116 ILE D O 1
ATOM 6554 N N . GLY D 4 117 ? 109.513 119.699 124.797 1.00 67.79 117 GLY D N 1
ATOM 6555 C CA . GLY D 4 117 ? 110.348 118.552 125.070 1.00 70.03 117 GLY D CA 1
ATOM 6556 C C . GLY D 4 117 ? 110.394 117.512 123.974 1.00 69.99 117 GLY D C 1
ATOM 6557 O O . GLY D 4 117 ? 111.138 116.531 124.107 1.00 79.69 117 GLY D O 1
ATOM 6558 N N . GLN D 4 118 ? 109.627 117.687 122.898 1.00 71.77 118 GLN D N 1
ATOM 6559 C CA . GLN D 4 118 ? 109.559 116.711 121.822 1.00 75.31 118 GLN D CA 1
ATOM 6560 C C . GLN D 4 118 ? 110.170 117.180 120.511 1.00 82.84 118 GLN D C 1
ATOM 6561 O O . GLN D 4 118 ? 110.616 116.337 119.727 1.00 86.89 118 GLN D O 1
ATOM 6567 N N . ASN D 4 119 ? 110.197 118.483 120.246 1.00 77.86 119 ASN D N 1
ATOM 6568 C CA . ASN D 4 119 ? 110.685 118.975 118.967 1.00 69.45 119 ASN D CA 1
ATOM 6569 C C . ASN D 4 119 ? 112.192 118.763 118.845 1.00 75.69 119 ASN D C 1
ATOM 6570 O O . ASN D 4 119 ? 112.914 118.836 119.844 1.00 84.69 119 ASN D O 1
ATOM 6575 N N . PRO D 4 120 ? 112.697 118.494 117.638 1.00 78.35 120 PRO D N 1
ATOM 6576 C CA . PRO D 4 120 ? 114.141 118.328 117.449 1.00 81.41 120 PRO D CA 1
ATOM 6577 C C . PRO D 4 120 ? 114.883 119.580 117.011 1.00 82.58 120 PRO D C 1
ATOM 6578 O O . PRO D 4 120 ? 116.121 119.556 116.983 1.00 87.43 120 PRO D O 1
ATOM 6582 N N . PHE D 4 121 ? 114.181 120.657 116.668 1.00 78.94 121 PHE D N 1
ATOM 6583 C CA . PHE D 4 121 ? 114.806 121.874 116.172 1.00 76.59 121 PHE D CA 1
ATOM 6584 C C . PHE D 4 121 ? 114.413 123.054 117.047 1.00 79.90 121 PHE D C 1
ATOM 6585 O O . PHE D 4 121 ? 113.391 123.034 117.736 1.00 84.94 121 PHE D O 1
ATOM 6593 N N . ASN D 4 122 ? 115.243 124.086 117.010 1.00 75.23 122 ASN D N 1
ATOM 6594 C CA . ASN D 4 122 ? 114.967 125.304 117.760 1.00 69.71 122 ASN D CA 1
ATOM 6595 C C . ASN D 4 122 ? 113.798 126.039 117.120 1.00 74.29 122 ASN D C 1
ATOM 6596 O O . ASN D 4 122 ? 113.881 126.409 115.943 1.00 90.16 122 ASN D O 1
ATOM 6601 N N . PRO D 4 123 ? 112.701 126.274 117.842 1.00 66.59 123 PRO D N 1
ATOM 6602 C CA . PRO D 4 123 ? 111.537 126.921 117.206 1.00 73.55 123 PRO D CA 1
ATOM 6603 C C . PRO D 4 123 ? 111.804 128.345 116.752 1.00 76.09 123 PRO D C 1
ATOM 6604 O O . PRO D 4 123 ? 111.459 128.709 115.618 1.00 82.39 123 PRO D O 1
ATOM 6608 N N . ALA D 4 124 ? 112.405 129.169 117.613 1.00 72.33 124 ALA D N 1
ATOM 6609 C CA . ALA D 4 124 ? 112.622 130.572 117.273 1.00 65.33 124 ALA D CA 1
ATOM 6610 C C . ALA D 4 124 ? 113.535 130.712 116.064 1.00 78.06 124 ALA D C 1
ATOM 6611 O O . ALA D 4 124 ? 113.271 131.513 115.161 1.00 92.52 124 ALA D O 1
ATOM 6613 N N . MET D 4 125 ? 114.613 129.929 116.021 1.00 69.69 125 MET D N 1
ATOM 6614 C CA . MET D 4 125 ? 115.529 130.012 114.888 1.00 68.72 125 MET D CA 1
ATOM 6615 C C . MET D 4 125 ? 114.910 129.424 113.629 1.00 72.25 125 MET D C 1
ATOM 6616 O O . MET D 4 125 ? 115.183 129.895 112.520 1.00 80.54 125 MET D O 1
ATOM 6621 N N . LEU D 4 126 ? 114.073 128.398 113.778 1.00 62.76 126 LEU D N 1
ATOM 6622 C CA . LEU D 4 126 ? 113.336 127.876 112.633 1.00 59.74 126 LEU D CA 1
ATOM 6623 C C . LEU D 4 126 ? 112.454 128.959 112.024 1.00 65.50 126 LEU D C 1
ATOM 6624 O O . LEU D 4 126 ? 112.446 129.164 110.803 1.00 73.32 126 LEU D O 1
ATOM 6629 N N . ALA D 4 127 ? 111.719 129.679 112.873 1.00 62.19 127 ALA D N 1
ATOM 6630 C CA . ALA D 4 127 ? 110.876 130.766 112.389 1.00 57.50 127 ALA D CA 1
ATOM 6631 C C . ALA D 4 127 ? 111.709 131.883 111.777 1.00 61.22 127 ALA D C 1
ATOM 6632 O O . ALA D 4 127 ? 111.317 132.475 110.767 1.00 67.16 127 ALA D O 1
ATOM 6634 N N . ARG D 4 128 ? 112.857 132.196 112.384 1.00 61.12 128 ARG D N 1
ATOM 6635 C CA . ARG D 4 128 ? 113.716 133.246 111.848 1.00 55.85 128 ARG D CA 1
ATOM 6636 C C . ARG D 4 128 ? 114.226 132.890 110.457 1.00 66.52 128 ARG D C 1
ATOM 6637 O O . ARG D 4 128 ? 114.211 133.728 109.547 1.00 77.65 128 ARG D O 1
ATOM 6645 N N . VAL D 4 129 ? 114.672 131.646 110.271 1.00 72.91 129 VAL D N 1
ATOM 6646 C CA . VAL D 4 129 ? 115.145 131.213 108.960 1.00 68.61 129 VAL D CA 1
ATOM 6647 C C . VAL D 4 129 ? 114.009 131.238 107.947 1.00 67.18 129 VAL D C 1
ATOM 6648 O O . VAL D 4 129 ? 114.183 131.690 106.808 1.00 70.76 129 VAL D O 1
ATOM 6652 N N . ALA D 4 130 ? 112.828 130.753 108.343 1.00 61.60 130 ALA D N 1
ATOM 6653 C CA . ALA D 4 130 ? 111.695 130.750 107.425 1.00 55.33 130 ALA D CA 1
ATOM 6654 C C . ALA D 4 130 ? 111.319 132.165 107.006 1.00 63.08 130 ALA D C 1
ATOM 6655 O O . ALA D 4 130 ? 111.044 132.417 105.828 1.00 72.87 130 ALA D O 1
ATOM 6657 N N . LEU D 4 131 ? 111.296 133.101 107.957 1.00 67.46 131 LEU D N 1
ATOM 6658 C CA . LEU D 4 131 ? 110.965 134.484 107.633 1.00 61.59 131 LEU D CA 1
ATOM 6659 C C . LEU D 4 131 ? 112.020 135.114 106.736 1.00 63.98 131 LEU D C 1
ATOM 6660 O O . LEU D 4 131 ? 111.686 135.844 105.796 1.00 71.59 131 LEU D O 1
ATOM 6665 N N . LEU D 4 132 ? 113.300 134.859 107.016 1.00 66.46 132 LEU D N 1
ATOM 6666 C CA . LEU D 4 132 ? 114.354 135.420 106.180 1.00 66.83 132 LEU D CA 1
ATOM 6667 C C . LEU D 4 132 ? 114.285 134.884 104.758 1.00 69.55 132 LEU D C 1
ATOM 6668 O O . LEU D 4 132 ? 114.525 135.632 103.804 1.00 77.09 132 LEU D O 1
ATOM 6673 N N . ILE D 4 133 ? 113.971 133.600 104.594 1.00 71.85 133 ILE D N 1
ATOM 6674 C CA . ILE D 4 133 ? 113.874 133.030 103.254 1.00 69.53 133 ILE D CA 1
ATOM 6675 C C . ILE D 4 133 ? 112.637 133.555 102.532 1.00 67.43 133 ILE D C 1
ATOM 6676 O O . ILE D 4 133 ? 112.701 133.946 101.361 1.00 73.66 133 ILE D O 1
ATOM 6681 N N . ALA D 4 134 ? 111.493 133.577 103.220 1.00 64.96 134 ALA D N 1
ATOM 6682 C CA . ALA D 4 134 ? 110.231 133.885 102.551 1.00 67.40 134 ALA D CA 1
ATOM 6683 C C . ALA D 4 134 ? 110.103 135.369 102.230 1.00 74.88 134 ALA D C 1
ATOM 6684 O O . ALA D 4 134 ? 109.660 135.734 101.136 1.00 75.06 134 ALA D O 1
ATOM 6686 N N . PHE D 4 135 ? 110.481 136.241 103.166 1.00 80.52 135 PHE D N 1
ATOM 6687 C CA . PHE D 4 135 ? 110.316 137.687 103.020 1.00 80.43 135 PHE D CA 1
ATOM 6688 C C . PHE D 4 135 ? 111.664 138.359 103.238 1.00 82.11 135 PHE D C 1
ATOM 6689 O O . PHE D 4 135 ? 111.931 138.901 104.322 1.00 85.32 135 PHE D O 1
ATOM 6697 N N . PRO D 4 136 ? 112.540 138.355 102.239 1.00 72.11 136 PRO D N 1
ATOM 6698 C CA . PRO D 4 136 ? 113.883 138.915 102.435 1.00 72.26 136 PRO D CA 1
ATOM 6699 C C . PRO D 4 136 ? 113.892 140.431 102.547 1.00 76.05 136 PRO D C 1
ATOM 6700 O O . PRO D 4 136 ? 114.749 140.999 103.229 1.00 84.83 136 PRO D O 1
ATOM 6704 N N . LEU D 4 137 ? 112.949 141.100 101.880 1.00 74.05 137 LEU D N 1
ATOM 6705 C CA . LEU D 4 137 ? 112.932 142.559 101.909 1.00 74.76 137 LEU D CA 1
ATOM 6706 C C . LEU D 4 137 ? 112.570 143.086 103.292 1.00 79.97 137 LEU D C 1
ATOM 6707 O O . LEU D 4 137 ? 113.245 143.980 103.815 1.00 86.40 137 LEU D O 1
ATOM 6712 N N . GLN D 4 138 ? 111.512 142.550 103.900 1.00 82.27 138 GLN D N 1
ATOM 6713 C CA . GLN D 4 138 ? 111.105 143.009 105.221 1.00 80.10 138 GLN D CA 1
ATOM 6714 C C . GLN D 4 138 ? 112.079 142.596 106.314 1.00 82.66 138 GLN D C 1
ATOM 6715 O O . GLN D 4 138 ? 112.099 143.226 107.376 1.00 88.66 138 GLN D O 1
ATOM 6721 N N . MET D 4 139 ? 112.879 141.558 106.084 1.00 77.48 139 MET D N 1
ATOM 6722 C CA . MET D 4 139 ? 113.829 141.066 107.070 1.00 80.07 139 MET D CA 1
ATOM 6723 C C . MET D 4 139 ? 115.233 141.617 106.860 1.00 83.61 139 MET D C 1
ATOM 6724 O O . MET D 4 139 ? 116.166 141.181 107.541 1.00 90.37 139 MET D O 1
ATOM 6729 N N . THR D 4 140 ? 115.407 142.558 105.933 1.00 73.82 140 THR D N 1
ATOM 6730 C CA . THR D 4 140 ? 116.699 143.191 105.697 1.00 74.21 140 THR D CA 1
ATOM 6731 C C . THR D 4 140 ? 116.566 144.708 105.653 1.00 83.35 140 THR D C 1
ATOM 6732 O O . THR D 4 140 ? 117.343 145.387 104.978 1.00 91.56 140 THR D O 1
ATOM 6736 N N . THR D 4 141 ? 115.589 145.252 106.369 1.00 86.16 141 THR D N 1
ATOM 6737 C CA . THR D 4 141 ? 115.378 146.693 106.467 1.00 87.77 141 THR D CA 1
ATOM 6738 C C . THR D 4 141 ? 115.603 147.082 107.924 1.00 93.34 141 THR D C 1
ATOM 6739 O O . THR D 4 141 ? 114.756 146.824 108.784 1.00 96.73 141 THR D O 1
ATOM 6743 N N . TRP D 4 142 ? 116.750 147.697 108.196 1.00 82.78 142 TRP D N 1
ATOM 6744 C CA . TRP D 4 142 ? 117.167 148.025 109.552 1.00 80.51 142 TRP D CA 1
ATOM 6745 C C . TRP D 4 142 ? 116.961 149.509 109.816 1.00 90.49 142 TRP D C 1
ATOM 6746 O O . TRP D 4 142 ? 117.459 150.354 109.065 1.00 96.81 142 TRP D O 1
ATOM 6757 N N . ALA D 4 143 ? 116.236 149.820 110.885 1.00 87.30 143 ALA D N 1
ATOM 6758 C CA . ALA D 4 143 ? 115.936 151.197 111.240 1.00 88.99 143 ALA D CA 1
ATOM 6759 C C . ALA D 4 143 ? 117.021 151.761 112.145 1.00 89.08 143 ALA D C 1
ATOM 6760 O O . ALA D 4 143 ? 117.499 151.084 113.059 1.00 89.99 143 ALA D O 1
ATOM 6762 N N . LEU D 4 144 ? 117.405 153.008 111.881 1.00 90.91 144 LEU D N 1
ATOM 6763 C CA . LEU D 4 144 ? 118.406 153.674 112.694 1.00 93.52 144 LEU D CA 1
ATOM 6764 C C . LEU D 4 144 ? 117.870 153.909 114.103 1.00 100.29 144 LEU D C 1
ATOM 6765 O O . LEU D 4 144 ? 116.658 154.004 114.311 1.00 101.66 144 LEU D O 1
ATOM 6770 N N . PRO D 4 145 ? 118.757 153.991 115.092 1.00 94.29 145 PRO D N 1
ATOM 6771 C CA . PRO D 4 145 ? 118.299 154.243 116.464 1.00 89.93 145 PRO D CA 1
ATOM 6772 C C . PRO D 4 145 ? 117.625 155.595 116.614 1.00 97.80 145 PRO D C 1
ATOM 6773 O O . PRO D 4 145 ? 118.266 156.642 116.486 1.00 104.65 145 PRO D O 1
ATOM 6777 N N . HIS D 4 146 ? 116.321 155.576 116.888 1.00 92.41 146 HIS D N 1
ATOM 6778 C CA . HIS D 4 146 ? 115.538 156.776 117.170 1.00 88.35 146 HIS D CA 1
ATOM 6779 C C . HIS D 4 146 ? 115.002 156.624 118.586 1.00 98.20 146 HIS D C 1
ATOM 6780 O O . HIS D 4 146 ? 113.922 156.049 118.792 1.00 105.86 146 HIS D O 1
ATOM 6787 N N . PRO D 4 147 ? 115.728 157.113 119.589 1.00 99.05 147 PRO D N 1
ATOM 6788 C CA . PRO D 4 147 ? 115.365 156.817 120.979 1.00 93.72 147 PRO D CA 1
ATOM 6789 C C . PRO D 4 147 ? 113.990 157.351 121.342 1.00 99.62 147 PRO D C 1
ATOM 6790 O O . PRO D 4 147 ? 113.530 158.366 120.816 1.00 107.56 147 PRO D O 1
ATOM 6794 N N . LEU D 4 148 ? 113.328 156.631 122.243 1.00 97.96 148 LEU D N 1
ATOM 6795 C CA . LEU D 4 148 ? 112.022 157.045 122.732 1.00 96.09 148 LEU D CA 1
ATOM 6796 C C . LEU D 4 148 ? 112.125 158.402 123.414 1.00 103.72 148 LEU D C 1
ATOM 6797 O O . LEU D 4 148 ? 113.040 158.641 124.208 1.00 107.94 148 LEU D O 1
ATOM 6802 N N . PHE D 4 149 ? 111.184 159.293 123.096 1.00 114.74 149 PHE D N 1
ATOM 6803 C CA . PHE D 4 149 ? 111.159 160.654 123.633 1.00 119.42 149 PHE D CA 1
ATOM 6804 C C . PHE D 4 149 ? 112.457 161.396 123.304 1.00 120.15 149 PHE D C 1
ATOM 6805 O O . PHE D 4 149 ? 113.231 161.779 124.184 1.00 114.38 149 PHE D O 1
ATOM 6813 N N . SER D 4 150 ? 112.687 161.587 122.004 1.00 119.32 150 SER D N 1
ATOM 6814 C CA . SER D 4 150 ? 113.878 162.274 121.530 1.00 117.73 150 SER D CA 1
ATOM 6815 C C . SER D 4 150 ? 113.591 163.345 120.486 1.00 122.78 150 SER D C 1
ATOM 6816 O O . SER D 4 150 ? 114.536 163.844 119.866 1.00 124.02 150 SER D O 1
ATOM 6819 N N . SER D 4 151 ? 112.324 163.691 1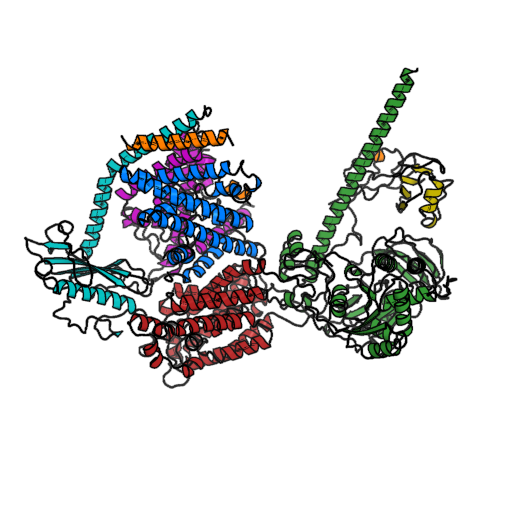20.258 1.00 131.44 151 SER D N 1
ATOM 6820 C CA . SER D 4 151 ? 111.867 164.744 119.352 1.00 133.88 151 SER D CA 1
ATOM 6821 C C . SER D 4 151 ? 112.114 164.420 117.884 1.00 134.18 151 SER D C 1
ATOM 6822 O O . SER D 4 151 ? 111.711 165.206 117.017 1.00 134.11 151 SER D O 1
ATOM 6825 N N . SER D 4 152 ? 112.756 163.299 117.569 1.00 121.28 152 SER D N 1
ATOM 6826 C CA . SER D 4 152 ? 112.948 162.867 116.193 1.00 117.20 152 SER D CA 1
ATOM 6827 C C . SER D 4 152 ? 112.276 161.541 115.880 1.00 117.74 152 SER D C 1
ATOM 6828 O O . SER D 4 152 ? 111.910 161.308 114.726 1.00 113.49 152 SER D O 1
ATOM 6831 N N . ALA D 4 153 ? 112.105 160.671 116.872 1.00 114.19 153 ALA D N 1
ATOM 6832 C CA . ALA D 4 153 ? 111.390 159.427 116.670 1.00 111.42 153 ALA D CA 1
ATOM 6833 C C . ALA D 4 153 ? 109.909 159.708 116.433 1.00 109.44 153 ALA D C 1
ATOM 6834 O O . ALA D 4 153 ? 109.373 160.710 116.911 1.00 107.62 153 ALA D O 1
ATOM 6836 N N . PRO D 4 154 ? 109.227 158.839 115.691 1.00 106.46 154 PRO D N 1
ATOM 6837 C CA . PRO D 4 154 ? 107.795 159.040 115.455 1.00 106.24 154 PRO D CA 1
ATOM 6838 C C . PRO D 4 154 ? 106.997 158.943 116.745 1.00 105.04 154 PRO D C 1
ATOM 6839 O O . PRO D 4 154 ? 107.386 158.277 117.707 1.00 102.76 154 PRO D O 1
ATOM 6843 N N . GLY D 4 155 ? 105.862 159.636 116.757 1.00 108.51 155 GLY D N 1
ATOM 6844 C CA . GLY D 4 155 ? 104.960 159.613 117.891 1.00 106.79 155 GLY D CA 1
ATOM 6845 C C . GLY D 4 155 ? 104.283 158.270 118.050 1.00 110.01 155 GLY D C 1
ATOM 6846 O O . GLY D 4 155 ? 104.735 157.249 117.519 1.00 118.39 155 GLY D O 1
ATOM 6847 N N . PHE D 4 156 ? 103.175 158.262 118.787 1.00 97.08 156 PHE D N 1
ATOM 6848 C CA . PHE D 4 156 ? 102.476 157.005 119.033 1.00 94.13 156 PHE D CA 1
ATOM 6849 C C . PHE D 4 156 ? 101.692 156.557 117.804 1.00 99.34 156 PHE D C 1
ATOM 6850 O O . PHE D 4 156 ? 101.875 155.440 117.311 1.00 109.97 156 PHE D O 1
ATOM 6858 N N . PHE D 4 157 ? 100.809 157.419 117.298 1.00 111.35 157 PHE D N 1
ATOM 6859 C CA . PHE D 4 157 ? 99.976 157.036 116.163 1.00 117.71 157 PHE D CA 1
ATOM 6860 C C . PHE D 4 157 ? 100.786 156.936 114.877 1.00 116.66 157 PHE D C 1
ATOM 6861 O O . PHE D 4 157 ? 100.466 156.118 114.007 1.00 122.43 157 PHE D O 1
ATOM 6869 N N . ASP D 4 158 ? 101.840 157.742 114.743 1.00 113.08 158 ASP D N 1
ATOM 6870 C CA . ASP D 4 158 ? 102.750 157.573 113.616 1.00 111.70 158 ASP D CA 1
ATOM 6871 C C . ASP D 4 158 ? 103.406 156.200 113.655 1.00 110.92 158 ASP D C 1
ATOM 6872 O O . ASP D 4 158 ? 103.548 155.538 112.622 1.00 116.30 158 ASP D O 1
ATOM 6877 N N . SER D 4 159 ? 103.801 155.749 114.846 1.00 97.53 159 SER D N 1
ATOM 6878 C CA . SER D 4 159 ? 104.387 154.420 114.977 1.00 99.16 159 SER D CA 1
ATOM 6879 C C . SER D 4 159 ? 103.356 153.331 114.713 1.00 99.26 159 SER D C 1
ATOM 6880 O O . SER D 4 159 ? 103.688 152.268 114.175 1.00 103.85 159 SER D O 1
ATOM 6883 N N . LEU D 4 160 ? 102.103 153.565 115.109 1.00 94.08 160 LEU D N 1
ATOM 6884 C CA . LEU D 4 160 ? 101.041 152.631 114.753 1.00 89.57 160 LEU D CA 1
ATOM 6885 C C . LEU D 4 160 ? 100.913 152.511 113.243 1.00 94.90 160 LEU D C 1
ATOM 6886 O O . LEU D 4 160 ? 100.805 151.405 112.706 1.00 98.12 160 LEU D O 1
ATOM 6891 N N . ALA D 4 161 ? 100.933 153.644 112.540 1.00 99.11 161 ALA D N 1
ATOM 6892 C CA . ALA D 4 161 ? 100.879 153.609 111.082 1.00 93.96 161 ALA D CA 1
ATOM 6893 C C . ALA D 4 161 ? 102.113 152.940 110.491 1.00 102.51 161 ALA D C 1
ATOM 6894 O O . ALA D 4 161 ? 102.036 152.332 109.418 1.00 107.95 161 ALA D O 1
ATOM 6896 N N . ILE D 4 162 ? 103.261 153.061 111.159 1.00 98.44 162 ILE D N 1
ATOM 6897 C CA . ILE D 4 162 ? 104.477 152.414 110.675 1.00 94.41 162 ILE D CA 1
ATOM 6898 C C . ILE D 4 162 ? 104.363 150.897 110.790 1.00 95.15 162 ILE D C 1
ATOM 6899 O O . ILE D 4 162 ? 104.649 150.162 109.838 1.00 102.91 162 ILE D O 1
ATOM 6904 N N . THR D 4 163 ? 103.935 150.406 111.954 1.00 89.31 163 THR D N 1
ATOM 6905 C CA . THR D 4 163 ? 103.904 148.963 112.177 1.00 88.48 163 THR D CA 1
ATOM 6906 C C . THR D 4 163 ? 102.661 148.332 111.560 1.00 89.57 163 THR D C 1
ATOM 6907 O O . THR D 4 163 ? 102.758 147.537 110.619 1.00 89.47 163 THR D O 1
ATOM 6911 N N . PHE D 4 164 ? 101.483 148.678 112.070 1.00 101.61 164 PHE D N 1
ATOM 6912 C CA . PHE D 4 164 ? 100.258 148.247 111.426 1.00 98.14 164 PHE D CA 1
ATOM 6913 C C . PHE D 4 164 ? 99.998 149.136 110.218 1.00 106.91 164 PHE D C 1
ATOM 6914 O O . PHE D 4 164 ? 100.452 150.281 110.157 1.00 114.44 164 PHE D O 1
ATOM 6922 N N . ALA D 4 165 ? 99.262 148.593 109.247 1.00 109.04 165 ALA D N 1
ATOM 6923 C CA . ALA D 4 165 ? 99.191 149.178 107.913 1.00 115.28 165 ALA D CA 1
ATOM 6924 C C . ALA D 4 165 ? 100.592 149.220 107.314 1.00 116.97 165 ALA D C 1
ATOM 6925 O O . ALA D 4 165 ? 101.475 148.471 107.744 1.00 116.71 165 ALA D O 1
ATOM 6927 N N . GLY D 4 166 ? 100.810 150.076 106.322 1.00 115.25 166 GLY D N 1
ATOM 6928 C CA . GLY D 4 166 ? 102.064 150.045 105.593 1.00 115.11 166 GLY D CA 1
ATOM 6929 C C . GLY D 4 166 ? 102.695 151.390 105.305 1.00 117.23 166 GLY D C 1
ATOM 6930 O O . GLY D 4 166 ? 103.268 151.583 104.229 1.00 117.60 166 GLY D O 1
ATOM 6931 N N . ALA D 4 167 ? 102.590 152.325 106.242 1.00 121.16 167 ALA D N 1
ATOM 6932 C CA . ALA D 4 167 ? 103.128 153.659 106.021 1.00 120.86 167 ALA D CA 1
ATOM 6933 C C . ALA D 4 167 ? 104.627 153.584 105.745 1.00 116.70 167 ALA D C 1
ATOM 6934 O O . ALA D 4 167 ? 105.372 153.002 106.546 1.00 117.28 167 ALA D O 1
ATOM 6936 N N . PRO D 4 168 ? 105.102 154.137 104.630 1.00 118.76 168 PRO D N 1
ATOM 6937 C CA . PRO D 4 168 ? 106.539 154.102 104.339 1.00 120.32 168 PRO D CA 1
ATOM 6938 C C . PRO D 4 168 ? 107.340 154.845 105.400 1.00 121.74 168 PRO D C 1
ATOM 6939 O O . PRO D 4 168 ? 106.886 155.839 105.970 1.00 123.19 168 PRO D O 1
ATOM 6943 N N . LEU D 4 169 ? 108.549 154.348 105.655 1.00 125.35 169 LEU D N 1
ATOM 6944 C CA . LEU D 4 169 ? 109.422 154.886 106.688 1.00 125.14 169 LEU D CA 1
ATOM 6945 C C . LEU D 4 169 ? 110.114 156.175 106.265 1.00 132.76 169 LEU D C 1
ATOM 6946 O O . LEU D 4 169 ? 111.084 156.583 106.915 1.00 138.27 169 LEU D O 1
ATOM 6951 N N . ALA D 4 170 ? 109.652 156.809 105.183 1.00 141.66 170 ALA D N 1
ATOM 6952 C CA . ALA D 4 170 ? 110.258 158.026 104.656 1.00 141.65 170 ALA D CA 1
ATOM 6953 C C . ALA D 4 170 ? 111.707 157.768 104.267 1.00 140.48 170 ALA D C 1
ATOM 6954 O O . ALA D 4 170 ? 112.062 156.647 103.891 1.00 139.94 170 ALA D O 1
ATOM 6956 N N . ASP D 4 171 ? 112.550 158.792 104.354 1.00 144.67 171 ASP D N 1
ATOM 6957 C CA . ASP D 4 171 ? 113.955 158.666 104.007 1.00 147.33 171 ASP D CA 1
ATOM 6958 C C . ASP D 4 171 ? 114.813 159.132 105.174 1.00 148.32 171 ASP D C 1
ATOM 6959 O O . ASP D 4 171 ? 114.385 159.934 106.008 1.00 148.67 171 ASP D O 1
ATOM 6964 N N . GLY D 4 172 ? 116.040 158.618 105.220 1.00 132.59 172 GLY D N 1
ATOM 6965 C CA . GLY D 4 172 ? 116.950 158.957 106.295 1.00 129.05 172 GLY D CA 1
ATOM 6966 C C . GLY D 4 172 ? 116.709 158.214 107.588 1.00 129.35 172 GLY D C 1
ATOM 6967 O O . GLY D 4 172 ? 117.337 158.534 108.600 1.00 132.34 172 GLY D O 1
ATOM 6968 N N . MET D 4 173 ? 115.814 157.227 107.587 1.00 113.42 173 MET D N 1
ATOM 6969 C CA . MET D 4 173 ? 115.522 156.441 108.779 1.00 114.43 173 MET D CA 1
ATOM 6970 C C . MET D 4 173 ? 116.026 155.009 108.673 1.00 115.62 173 MET D C 1
ATOM 6971 O O . MET D 4 173 ? 115.800 154.214 109.592 1.00 118.09 173 MET D O 1
ATOM 6976 N N . THR D 4 174 ? 116.702 154.656 107.582 1.00 109.88 174 THR D N 1
ATOM 6977 C CA . THR D 4 174 ? 117.195 153.302 107.375 1.00 110.22 174 THR D CA 1
ATOM 6978 C C . THR D 4 174 ? 118.636 153.365 106.896 1.00 112.72 174 THR D C 1
ATOM 6979 O O . THR D 4 174 ? 118.952 154.125 105.976 1.00 115.66 174 THR D O 1
ATOM 6983 N N . GLY D 4 175 ? 119.507 152.574 107.524 1.00 94.65 175 GLY D N 1
ATOM 6984 C CA . GLY D 4 175 ? 120.901 152.506 107.141 1.00 92.07 175 GLY D CA 1
ATOM 6985 C C . GLY D 4 175 ? 121.418 151.079 107.185 1.00 96.63 175 GLY D C 1
ATOM 6986 O O . GLY D 4 175 ? 120.747 150.167 107.673 1.00 99.53 175 GLY D O 1
ATOM 6987 N N . ALA D 4 176 ? 122.629 150.912 106.664 1.00 98.12 176 ALA D N 1
ATOM 6988 C CA . ALA D 4 176 ? 123.288 149.611 106.668 1.00 98.32 176 ALA D CA 1
ATOM 6989 C C . ALA D 4 176 ? 124.012 149.397 107.990 1.00 97.42 176 ALA D C 1
ATOM 6990 O O . ALA D 4 176 ? 124.513 150.346 108.591 1.00 103.87 176 ALA D O 1
ATOM 6992 N N . THR D 4 177 ? 124.071 148.147 108.436 1.00 76.14 177 THR D N 1
ATOM 6993 C CA . THR D 4 177 ? 124.659 147.825 109.768 1.00 81.87 177 THR D CA 1
ATOM 6994 C C . THR D 4 177 ? 126.181 147.674 109.626 1.00 88.80 177 THR D C 1
ATOM 6995 O O . THR D 4 177 ? 126.793 148.558 108.993 1.00 100.32 177 THR D O 1
ATOM 6999 N N . ALA D 4 178 ? 126.765 146.617 110.181 1.00 84.12 178 ALA D N 1
ATOM 7000 C CA . ALA D 4 178 ? 128.215 146.472 110.193 1.00 84.63 178 ALA D CA 1
ATOM 7001 C C . ALA D 4 178 ? 128.695 145.353 109.278 1.00 87.45 178 ALA D C 1
ATOM 7002 O O . ALA D 4 178 ? 129.552 145.568 108.426 1.00 96.23 178 ALA D O 1
ATOM 7004 N N . LEU D 4 179 ? 128.144 144.152 109.467 1.00 84.66 179 LEU D N 1
ATOM 7005 C CA . LEU D 4 179 ? 128.596 142.998 108.695 1.00 87.13 179 LEU D CA 1
ATOM 7006 C C . LEU D 4 179 ? 128.251 143.148 107.218 1.00 95.07 179 LEU D C 1
ATOM 7007 O O . LEU D 4 179 ? 129.107 142.952 106.344 1.00 102.34 179 LEU D O 1
ATOM 7012 N N . GLY D 4 180 ? 126.996 143.490 106.921 1.00 93.15 180 GLY D N 1
ATOM 7013 C CA . GLY D 4 180 ? 126.610 143.714 105.538 1.00 90.37 180 GLY D CA 1
ATOM 7014 C C . GLY D 4 180 ? 127.366 144.867 104.909 1.00 88.77 180 GLY D C 1
ATOM 7015 O O . GLY D 4 180 ? 127.737 144.811 103.735 1.00 99.00 180 GLY D O 1
ATOM 7016 N N . ASN D 4 181 ? 127.610 145.925 105.685 1.00 89.12 181 ASN D N 1
ATOM 7017 C CA . ASN D 4 181 ? 128.394 147.045 105.181 1.00 97.94 181 ASN D CA 1
ATOM 7018 C C . ASN D 4 181 ? 129.809 146.611 104.827 1.00 100.86 181 ASN D C 1
ATOM 7019 O O . ASN D 4 181 ? 130.333 146.984 103.771 1.00 107.01 181 ASN D O 1
ATOM 7024 N N . LEU D 4 182 ? 130.443 145.819 105.695 1.00 90.91 182 LEU D N 1
ATOM 7025 C CA . LEU D 4 182 ? 131.791 145.341 105.404 1.00 90.54 182 LEU D CA 1
ATOM 7026 C C . LEU D 4 182 ? 131.809 144.474 104.155 1.00 93.92 182 LEU D C 1
ATOM 7027 O O . LEU D 4 182 ? 132.687 144.627 103.300 1.00 108.30 182 LEU D O 1
ATOM 7032 N N . LYS D 4 183 ? 130.842 143.563 104.025 1.00 74.11 183 LYS D N 1
ATOM 7033 C CA . LYS D 4 183 ? 130.822 142.689 102.854 1.00 73.94 183 LYS D CA 1
ATOM 7034 C C . LYS D 4 183 ? 130.599 143.484 101.571 1.00 82.86 183 LYS D C 1
ATOM 7035 O O . LYS D 4 183 ? 131.275 143.251 100.560 1.00 90.16 183 LYS D O 1
ATOM 7041 N N . THR D 4 184 ? 129.673 144.445 101.595 1.00 89.23 184 THR D N 1
ATOM 7042 C CA . THR D 4 184 ? 129.416 145.251 100.406 1.00 86.85 184 THR D CA 1
ATOM 7043 C C . THR D 4 184 ? 130.630 146.093 100.031 1.00 87.54 184 THR D C 1
ATOM 7044 O O . THR D 4 184 ? 131.040 146.126 98.864 1.00 97.28 184 THR D O 1
ATOM 7048 N N . GLU D 4 185 ? 131.225 146.785 101.005 1.00 95.73 185 GLU D N 1
ATOM 7049 C CA . GLU D 4 185 ? 132.391 147.604 100.694 1.00 100.26 185 GLU D CA 1
ATOM 7050 C C . GLU D 4 185 ? 133.577 146.753 100.256 1.00 106.26 185 GLU D C 1
ATOM 7051 O O . GLU D 4 185 ? 134.416 147.223 99.481 1.00 112.04 185 GLU D O 1
ATOM 7057 N N . LEU D 4 186 ? 133.670 145.509 100.735 1.00 104.48 186 LEU D N 1
ATOM 7058 C CA . LEU D 4 186 ? 134.657 144.585 100.187 1.00 101.30 186 LEU D CA 1
ATOM 7059 C C . LEU D 4 186 ? 134.359 144.274 98.727 1.00 109.03 186 LEU D C 1
ATOM 7060 O O . LEU D 4 186 ? 135.276 144.194 97.902 1.00 111.09 186 LEU D O 1
ATOM 7065 N N . THR D 4 187 ? 133.080 144.090 98.389 1.00 113.95 187 THR D N 1
ATOM 7066 C CA . THR D 4 187 ? 132.720 143.944 96.982 1.00 110.34 187 THR D CA 1
ATOM 7067 C C . THR D 4 187 ? 133.011 145.212 96.190 1.00 109.80 187 THR D C 1
ATOM 7068 O O . THR D 4 187 ? 133.074 145.161 94.958 1.00 107.68 187 THR D O 1
ATOM 7072 N N . LEU D 4 188 ? 133.191 146.346 96.871 1.00 117.98 188 LEU D N 1
ATOM 7073 C CA . LEU D 4 188 ? 133.578 147.596 96.225 1.00 114.27 188 LEU D CA 1
ATOM 7074 C C . LEU D 4 188 ? 135.090 147.789 96.176 1.00 118.00 188 LEU D C 1
ATOM 7075 O O . LEU D 4 188 ? 135.563 148.933 96.218 1.00 119.69 188 LEU D O 1
ATOM 7080 N N . ASN D 4 189 ? 135.853 146.694 96.106 1.00 123.44 189 ASN D N 1
ATOM 7081 C CA . ASN D 4 189 ? 137.318 146.696 95.990 1.00 124.11 189 ASN D CA 1
ATOM 7082 C C . ASN D 4 189 ? 137.990 147.646 96.981 1.00 126.98 189 ASN D C 1
ATOM 7083 O O . ASN D 4 189 ? 139.009 148.267 96.671 1.00 127.85 189 ASN D O 1
ATOM 7088 N N . ARG D 4 190 ? 137.440 147.752 98.186 1.00 123.19 190 ARG D N 1
ATOM 7089 C CA . ARG D 4 190 ? 138.076 148.471 99.280 1.00 119.78 190 ARG D CA 1
ATOM 7090 C C . ARG D 4 190 ? 138.564 147.461 100.308 1.00 122.93 190 ARG D C 1
ATOM 7091 O O . ARG D 4 190 ? 137.823 146.548 100.685 1.00 127.04 190 ARG D O 1
ATOM 7099 N N . THR D 4 191 ? 139.807 147.621 100.756 1.00 127.89 191 THR D N 1
ATOM 7100 C CA . THR D 4 191 ? 140.391 146.653 101.671 1.00 128.38 191 THR D CA 1
ATOM 7101 C C . THR D 4 191 ? 139.687 146.709 103.026 1.00 130.10 191 THR D C 1
ATOM 7102 O O . THR D 4 191 ? 139.031 147.691 103.381 1.00 132.75 191 THR D O 1
ATOM 7106 N N . ALA D 4 192 ? 139.843 145.629 103.794 1.00 121.99 192 ALA D N 1
ATOM 7107 C CA . ALA D 4 192 ? 139.110 145.470 105.043 1.00 118.70 192 ALA D CA 1
ATOM 7108 C C . ALA D 4 192 ? 139.534 146.456 106.122 1.00 121.29 192 ALA D C 1
ATOM 7109 O O . ALA D 4 192 ? 138.852 146.552 107.146 1.00 123.04 192 ALA D O 1
ATOM 7111 N N . GLN D 4 193 ? 140.633 147.183 105.929 1.00 130.62 193 GLN D N 1
ATOM 7112 C CA . GLN D 4 193 ? 141.094 148.118 106.946 1.00 130.01 193 GLN D CA 1
ATOM 7113 C C . GLN D 4 193 ? 140.419 149.481 106.824 1.00 129.44 193 GLN D C 1
ATOM 7114 O O . GLN D 4 193 ? 139.894 150.000 107.813 1.00 133.49 193 GLN D O 1
ATOM 7120 N N . GLU D 4 194 ? 140.426 150.070 105.624 1.00 130.11 194 GLU D N 1
ATOM 7121 C CA . GLU D 4 194 ? 139.821 151.388 105.448 1.00 132.61 194 GLU D CA 1
ATOM 7122 C C . GLU D 4 194 ? 138.335 151.374 105.770 1.00 135.73 194 GLU D C 1
ATOM 7123 O O . GLU D 4 194 ? 137.791 152.383 106.234 1.00 139.68 194 GLU D O 1
ATOM 7129 N N . ILE D 4 195 ? 137.659 150.250 105.522 1.00 123.19 195 ILE D N 1
ATOM 7130 C CA . ILE D 4 195 ? 136.237 150.153 105.834 1.00 123.19 195 ILE D CA 1
ATOM 7131 C C . ILE D 4 195 ? 136.010 150.282 107.334 1.00 120.74 195 ILE D C 1
ATOM 7132 O O . ILE D 4 195 ? 135.108 151.001 107.781 1.00 122.06 195 ILE D O 1
ATOM 7137 N N . LEU D 4 196 ? 136.823 149.595 108.136 1.00 116.99 196 LEU D N 1
ATOM 7138 C CA . LEU D 4 196 ? 136.639 149.599 109.580 1.00 118.22 196 LEU D CA 1
ATOM 7139 C C . LEU D 4 196 ? 137.222 150.829 110.263 1.00 120.01 196 LEU D C 1
ATOM 7140 O O . LEU D 4 196 ? 136.771 151.171 111.362 1.00 122.42 196 LEU D O 1
ATOM 7145 N N . GLU D 4 197 ? 138.207 151.495 109.660 1.00 138.77 197 GLU D N 1
ATOM 7146 C CA . GLU D 4 197 ? 138.784 152.672 110.302 1.00 139.64 197 GLU D CA 1
ATOM 7147 C C . GLU D 4 197 ? 137.783 153.820 110.354 1.00 139.78 197 GLU D C 1
ATOM 7148 O O . GLU D 4 197 ? 137.684 154.522 111.367 1.00 143.14 197 GLU D O 1
ATOM 7154 N N . GLY D 4 198 ? 137.033 154.025 109.276 1.00 129.22 198 GLY D N 1
ATOM 7155 C CA . GLY D 4 198 ? 136.055 155.088 109.196 1.00 131.61 198 GLY D CA 1
ATOM 7156 C C . GLY D 4 198 ? 134.606 154.656 109.197 1.00 134.00 198 GLY D C 1
ATOM 7157 O O . GLY D 4 198 ? 133.735 155.475 108.880 1.00 136.22 198 GLY D O 1
ATOM 7158 N N . GLY D 4 199 ? 134.310 153.404 109.535 1.00 128.20 199 GLY D N 1
ATOM 7159 C CA . GLY D 4 199 ? 132.939 152.933 109.498 1.00 126.40 199 GLY D CA 1
ATOM 7160 C C . GLY D 4 199 ? 132.573 151.984 110.619 1.00 126.49 199 GLY D C 1
ATOM 7161 O O . GLY D 4 199 ? 131.556 151.288 110.540 1.00 126.33 199 GLY D O 1
ATOM 7162 N N . PHE D 4 200 ? 133.387 151.949 111.672 1.00 122.58 200 PHE D N 1
ATOM 7163 C CA . PHE D 4 200 ? 133.128 151.058 112.796 1.00 119.84 200 PHE D CA 1
ATOM 7164 C C . PHE D 4 200 ? 133.903 151.494 114.032 1.00 121.66 200 PHE D C 1
ATOM 7165 O O . PHE D 4 200 ? 135.126 151.661 113.980 1.00 125.79 200 PHE D O 1
ATOM 7173 N N . SER D 4 201 ? 133.200 151.681 115.147 1.00 112.78 201 SER D N 1
ATOM 7174 C CA . SER D 4 201 ? 133.812 152.021 116.425 1.00 112.39 201 SER D CA 1
ATOM 7175 C C . SER D 4 201 ? 133.476 150.923 117.421 1.00 117.39 201 SER D C 1
ATOM 7176 O O . SER D 4 201 ? 132.299 150.627 117.648 1.00 121.70 201 SER D O 1
ATOM 7179 N N . THR D 4 202 ? 134.511 150.319 118.009 1.00 112.75 202 THR D N 1
ATOM 7180 C CA . THR D 4 202 ? 134.297 149.187 118.903 1.00 109.31 202 THR D CA 1
ATOM 7181 C C . THR D 4 202 ? 133.545 149.598 120.164 1.00 106.72 202 THR D C 1
ATOM 7182 O O . THR D 4 202 ? 132.674 148.860 120.639 1.00 108.33 202 THR D O 1
ATOM 7186 N N . ILE D 4 203 ? 133.864 150.769 120.718 1.00 108.59 203 ILE D N 1
ATOM 7187 C CA . ILE D 4 203 ? 133.252 151.189 121.977 1.00 109.80 203 ILE D CA 1
ATOM 7188 C C . ILE D 4 203 ? 131.749 151.371 121.810 1.00 110.92 203 ILE D C 1
ATOM 7189 O O . ILE D 4 203 ? 130.954 150.897 122.630 1.00 113.31 203 ILE D O 1
ATOM 7194 N N . SER D 4 204 ? 131.333 152.058 120.744 1.00 104.53 204 SER D N 1
ATOM 7195 C CA . SER D 4 204 ? 129.910 152.284 120.522 1.00 102.45 204 SER D CA 1
ATOM 7196 C C . SER D 4 204 ? 129.187 151.033 120.047 1.00 103.42 204 SER D C 1
ATOM 7197 O O . SER D 4 204 ? 128.002 150.866 120.354 1.00 112.37 204 SER D O 1
ATOM 7200 N N . ALA D 4 205 ? 129.865 150.155 119.308 1.00 99.36 205 ALA D N 1
ATOM 7201 C CA . ALA D 4 205 ? 129.236 148.913 118.877 1.00 101.96 205 ALA D CA 1
ATOM 7202 C C . ALA D 4 205 ? 129.067 147.935 120.030 1.00 99.98 205 ALA D C 1
ATOM 7203 O O . ALA D 4 205 ? 128.150 147.108 120.003 1.00 98.50 205 ALA D O 1
ATOM 7205 N N . LEU D 4 206 ? 129.938 148.008 121.039 1.00 102.13 206 LEU D N 1
ATOM 7206 C CA . LEU D 4 206 ? 129.800 147.144 122.206 1.00 98.11 206 LEU D CA 1
ATOM 7207 C C . LEU D 4 206 ? 128.624 147.571 123.074 1.00 97.21 206 LEU D C 1
ATOM 7208 O O . LEU D 4 206 ? 127.876 146.724 123.576 1.00 101.13 206 LEU D O 1
ATOM 7213 N N . PHE D 4 207 ? 128.449 148.880 123.268 1.00 101.89 207 PHE D N 1
ATOM 7214 C CA . PHE D 4 207 ? 127.324 149.367 124.058 1.00 103.07 207 PHE D CA 1
ATOM 7215 C C . PHE D 4 207 ? 125.996 148.987 123.419 1.00 105.87 207 PHE D C 1
ATOM 7216 O O . PHE D 4 207 ? 125.065 148.558 124.109 1.00 109.18 207 PHE D O 1
ATOM 7224 N N . GLY D 4 208 ? 125.892 149.129 122.101 1.00 97.66 208 GLY D N 1
ATOM 7225 C CA . GLY D 4 208 ? 124.662 148.814 121.406 1.00 95.91 208 GLY D CA 1
ATOM 7226 C C . GLY D 4 208 ? 124.059 150.011 120.704 1.00 96.22 208 GLY D C 1
ATOM 7227 O O . GLY D 4 208 ? 122.843 150.081 120.510 1.00 96.49 208 GLY D O 1
ATOM 7228 N N . SER D 4 209 ? 124.906 150.963 120.312 1.00 104.68 209 SER D N 1
ATOM 7229 C CA . SER D 4 209 ? 124.465 152.187 119.656 1.00 105.78 209 SER D CA 1
ATOM 7230 C C . SER D 4 209 ? 124.456 152.069 118.138 1.00 109.02 209 SER D C 1
ATOM 7231 O O . SER D 4 209 ? 124.665 153.071 117.440 1.00 110.41 209 SER D O 1
ATOM 7234 N N . THR D 4 210 ? 124.220 150.878 117.607 1.00 103.46 210 THR D N 1
ATOM 7235 C CA . THR D 4 210 ? 124.286 150.603 116.182 1.00 101.43 210 THR D CA 1
ATOM 7236 C C . THR D 4 210 ? 122.991 149.960 115.716 1.00 101.25 210 THR D C 1
ATOM 7237 O O . THR D 4 210 ? 122.268 149.352 116.512 1.00 104.94 210 THR D O 1
ATOM 7241 N N . PRO D 4 211 ? 122.663 150.086 114.430 1.00 89.66 211 PRO D N 1
ATOM 7242 C CA . PRO D 4 211 ? 121.482 149.395 113.903 1.00 88.64 211 PRO D CA 1
ATOM 7243 C C . PRO D 4 211 ? 121.635 147.886 113.996 1.00 91.35 211 PRO D C 1
ATOM 7244 O O . PRO D 4 211 ? 122.743 147.346 113.972 1.00 98.49 211 PRO D O 1
ATOM 7248 N N . GLY D 4 212 ? 120.501 147.205 114.111 1.00 84.02 212 GLY D N 1
ATOM 7249 C CA . GLY D 4 212 ? 120.518 145.756 114.230 1.00 85.75 212 GLY D CA 1
ATOM 7250 C C . GLY D 4 212 ? 119.155 145.228 114.616 1.00 87.46 212 GLY D C 1
ATOM 7251 O O . GLY D 4 212 ? 118.128 145.856 114.340 1.00 91.11 212 GLY D O 1
ATOM 7252 N N . SER D 4 213 ? 119.159 144.063 115.258 1.00 83.14 213 SER D N 1
ATOM 7253 C CA . SER D 4 213 ? 117.921 143.468 115.731 1.00 76.03 213 SER D CA 1
ATOM 7254 C C . SER D 4 213 ? 117.435 144.205 116.977 1.00 76.59 213 SER D C 1
ATOM 7255 O O . SER D 4 213 ? 118.046 145.170 117.442 1.00 87.86 213 SER D O 1
ATOM 7258 N N . LEU D 4 214 ? 116.312 143.744 117.527 1.00 79.03 214 LEU D N 1
ATOM 7259 C CA . LEU D 4 214 ? 115.675 144.466 118.624 1.00 82.45 214 LEU D CA 1
ATOM 7260 C C . LEU D 4 214 ? 116.520 144.408 119.893 1.00 84.28 214 LEU D C 1
ATOM 7261 O O . LEU D 4 214 ? 116.771 145.438 120.528 1.00 84.64 214 LEU D O 1
ATOM 7266 N N . GLY D 4 215 ? 116.970 143.217 120.276 1.00 85.49 215 GLY D N 1
ATOM 7267 C CA . GLY D 4 215 ? 117.753 143.069 121.488 1.00 78.97 215 GLY D CA 1
ATOM 7268 C C . GLY D 4 215 ? 119.198 142.701 121.225 1.00 83.81 215 GLY D C 1
ATOM 7269 O O . GLY D 4 215 ? 120.021 142.669 122.144 1.00 90.08 215 GLY D O 1
ATOM 7270 N N . GLU D 4 216 ? 119.514 142.418 119.961 1.00 95.66 216 GLU D N 1
ATOM 7271 C CA . GLU D 4 216 ? 120.863 141.999 119.596 1.00 94.98 216 GLU D CA 1
ATOM 7272 C C . GLU D 4 216 ? 121.872 143.134 119.732 1.00 99.09 216 GLU D C 1
ATOM 7273 O O . GLU D 4 216 ? 123.070 142.879 119.899 1.00 99.08 216 GLU D O 1
ATOM 7279 N N . THR D 4 217 ? 121.407 144.386 119.695 1.00 102.85 217 THR D N 1
ATOM 7280 C CA . THR D 4 217 ? 122.318 145.519 119.545 1.00 98.58 217 THR D CA 1
ATOM 7281 C C . THR D 4 217 ? 123.329 145.593 120.683 1.00 99.44 217 THR D C 1
ATOM 7282 O O . THR D 4 217 ? 124.520 145.817 120.444 1.00 97.11 217 THR D O 1
ATOM 7286 N N . SER D 4 218 ? 122.882 145.403 121.921 1.00 101.54 218 SER D N 1
ATOM 7287 C CA . SER D 4 218 ? 123.747 145.552 123.085 1.00 102.10 218 SER D CA 1
ATOM 7288 C C . SER D 4 218 ? 124.416 144.222 123.412 1.00 105.21 218 SER D C 1
ATOM 7289 O O . SER D 4 218 ? 123.736 143.246 123.744 1.00 107.65 218 SER D O 1
ATOM 7292 N N . GLU D 4 219 ? 125.744 144.190 123.330 1.00 99.75 219 GLU D N 1
ATOM 7293 C CA . GLU D 4 219 ? 126.521 143.007 123.671 1.00 92.15 219 GLU D CA 1
ATOM 7294 C C . GLU D 4 219 ? 127.034 143.038 125.103 1.00 96.09 219 GLU D C 1
ATOM 7295 O O . GLU D 4 219 ? 127.951 142.283 125.440 1.00 105.65 219 GLU D O 1
ATOM 7301 N N . LEU D 4 220 ? 126.471 143.897 125.950 1.00 92.30 220 LEU D N 1
ATOM 7302 C CA . LEU D 4 220 ? 126.887 144.036 127.340 1.00 98.07 220 LEU D CA 1
ATOM 7303 C C . LEU D 4 220 ? 125.816 143.583 128.320 1.00 96.67 220 LEU D C 1
ATOM 7304 O O . LEU D 4 220 ? 126.094 142.794 129.229 1.00 97.94 220 LEU D O 1
ATOM 7309 N N . LEU D 4 221 ? 124.586 144.073 128.160 1.00 90.76 221 LEU D N 1
ATOM 7310 C CA . LEU D 4 221 ? 123.492 143.597 128.998 1.00 91.08 221 LEU D CA 1
ATOM 7311 C C . LEU D 4 221 ? 123.195 142.129 128.734 1.00 94.18 221 LEU D C 1
ATOM 7312 O O . LEU D 4 221 ? 122.834 141.391 129.657 1.00 100.81 221 LEU D O 1
ATOM 7317 N N . LEU D 4 222 ? 123.349 141.687 127.483 1.00 92.66 222 LEU D N 1
ATOM 7318 C CA . LEU D 4 222 ? 123.233 140.264 127.182 1.00 92.19 222 LEU D CA 1
ATOM 7319 C C . LEU D 4 222 ? 124.296 139.463 127.919 1.00 96.92 222 LEU D C 1
ATOM 7320 O O . LEU D 4 222 ? 124.017 138.376 128.437 1.00 99.46 222 LEU D O 1
ATOM 7325 N N . LEU D 4 223 ? 125.524 139.982 127.970 1.00 94.99 223 LEU D N 1
ATOM 7326 C CA . LEU D 4 223 ? 126.586 139.308 128.709 1.00 92.01 223 LEU D CA 1
ATOM 7327 C C . LEU D 4 223 ? 126.258 139.235 130.195 1.00 95.02 223 LEU D C 1
ATOM 7328 O O . LEU D 4 223 ? 126.480 138.203 130.838 1.00 99.08 223 LEU D O 1
ATOM 7333 N N . VAL D 4 224 ? 125.731 140.325 130.754 1.00 91.04 224 VAL D N 1
ATOM 7334 C CA . VAL D 4 224 ? 125.350 140.336 132.166 1.00 92.71 224 VAL D CA 1
ATOM 7335 C C . VAL D 4 224 ? 124.275 139.290 132.435 1.00 96.84 224 VAL D C 1
ATOM 7336 O O . VAL D 4 224 ? 124.363 138.510 133.394 1.00 99.06 224 VAL D O 1
ATOM 7340 N N . GLY D 4 225 ? 123.246 139.253 131.587 1.00 91.94 225 GLY D N 1
ATOM 7341 C CA . GLY D 4 225 ? 122.188 138.271 131.764 1.00 82.54 225 GLY D CA 1
ATOM 7342 C C . GLY D 4 225 ? 122.687 136.846 131.633 1.00 88.61 225 GLY D C 1
ATOM 7343 O O . GLY D 4 225 ? 122.293 135.966 132.402 1.00 97.86 225 GLY D O 1
ATOM 7344 N N . GLY D 4 226 ? 123.566 136.598 130.661 1.00 86.14 226 GLY D N 1
ATOM 7345 C CA . GLY D 4 226 ? 124.113 135.262 130.496 1.00 85.37 226 GLY D CA 1
ATOM 7346 C C . GLY D 4 226 ? 124.955 134.828 131.679 1.00 90.34 226 GLY D C 1
ATOM 7347 O O . GLY D 4 226 ? 124.877 133.679 132.120 1.00 100.91 226 GLY D O 1
ATOM 7348 N N . VAL D 4 227 ? 125.770 135.740 132.211 1.00 91.14 227 VAL D N 1
ATOM 7349 C CA . VAL D 4 227 ? 126.575 135.416 133.385 1.00 92.19 227 VAL D CA 1
ATOM 7350 C C . VAL D 4 227 ? 125.678 135.123 134.580 1.00 96.99 227 VAL D C 1
ATOM 7351 O O . VAL D 4 227 ? 125.929 134.186 135.349 1.00 99.49 227 VAL D O 1
ATOM 7355 N N . TRP D 4 228 ? 124.617 135.915 134.756 1.00 91.38 228 TRP D N 1
ATOM 7356 C CA . TRP D 4 228 ? 123.687 135.648 135.847 1.00 85.15 228 TRP D CA 1
ATOM 7357 C C . TRP D 4 228 ? 123.019 134.289 135.682 1.00 83.49 228 TRP D C 1
ATOM 7358 O O . TRP D 4 228 ? 122.831 133.560 136.662 1.00 87.58 228 TRP D O 1
ATOM 7369 N N . LEU D 4 229 ? 122.649 133.933 134.450 1.00 83.61 229 LEU D N 1
ATOM 7370 C CA . LEU D 4 229 ? 122.076 132.613 134.203 1.00 83.40 229 LEU D CA 1
ATOM 7371 C C . LEU D 4 229 ? 123.068 131.509 134.537 1.00 87.64 229 LEU D C 1
ATOM 7372 O O . LEU D 4 229 ? 122.691 130.474 135.098 1.00 94.69 229 LEU D O 1
ATOM 7377 N N . VAL D 4 230 ? 124.339 131.704 134.184 1.00 92.80 230 VAL D N 1
ATOM 7378 C CA . VAL D 4 230 ? 125.357 130.706 134.497 1.00 87.37 230 VAL D CA 1
ATOM 7379 C C . VAL D 4 230 ? 125.490 130.537 136.004 1.00 92.34 230 VAL D C 1
ATOM 7380 O O . VAL D 4 230 ? 125.580 129.413 136.512 1.00 95.29 230 VAL D O 1
ATOM 7384 N N . LEU D 4 231 ? 125.498 131.649 136.745 1.00 91.62 231 LEU D N 1
ATOM 7385 C CA . LEU D 4 231 ? 125.612 131.566 138.198 1.00 88.62 231 LEU D CA 1
ATOM 7386 C C . LEU D 4 231 ? 124.397 130.893 138.825 1.00 92.08 231 LEU D C 1
ATOM 7387 O O . LEU D 4 231 ? 124.524 130.215 139.849 1.00 93.46 231 LEU D O 1
ATOM 7392 N N . ARG D 4 232 ? 123.217 131.069 138.232 1.00 105.87 232 ARG D N 1
ATOM 7393 C CA . ARG D 4 232 ? 121.997 130.449 138.736 1.00 103.22 232 ARG D CA 1
ATOM 7394 C C . ARG D 4 232 ? 121.874 128.982 138.349 1.00 106.47 232 ARG D C 1
ATOM 7395 O O . ARG D 4 232 ? 120.854 128.362 138.666 1.00 107.48 232 ARG D O 1
ATOM 7403 N N . ARG D 4 233 ? 122.874 128.425 137.665 1.00 110.23 233 ARG D N 1
ATOM 7404 C CA . ARG D 4 233 ? 122.917 127.021 137.269 1.00 110.21 233 ARG D CA 1
ATOM 7405 C C . ARG D 4 233 ? 121.776 126.638 136.335 1.00 109.18 233 ARG D C 1
ATOM 7406 O O . ARG D 4 233 ? 121.362 125.476 136.303 1.00 109.91 233 ARG D O 1
ATOM 7414 N N . ILE D 4 234 ? 121.251 127.597 135.573 1.00 92.15 234 ILE D N 1
ATOM 7415 C CA . ILE D 4 234 ? 120.211 127.277 134.602 1.00 91.64 234 ILE D CA 1
ATOM 7416 C C . ILE D 4 234 ? 120.822 126.758 133.308 1.00 97.70 234 ILE D C 1
ATOM 7417 O O . ILE D 4 234 ? 120.283 125.833 132.690 1.00 100.73 234 ILE D O 1
ATOM 7422 N N . ILE D 4 235 ? 121.950 127.326 132.885 1.00 95.38 235 ILE D N 1
ATOM 7423 C CA . ILE D 4 235 ? 122.663 126.882 131.698 1.00 94.04 235 ILE D CA 1
ATOM 7424 C C . ILE D 4 235 ? 124.059 126.440 132.116 1.00 99.43 235 ILE D C 1
ATOM 7425 O O . ILE D 4 235 ? 124.494 126.656 133.246 1.00 100.44 235 ILE D O 1
ATOM 7430 N N . HIS D 4 236 ? 124.759 125.813 131.178 1.00 100.74 236 HIS D N 1
ATOM 7431 C CA . HIS D 4 236 ? 126.121 125.351 131.391 1.00 96.57 236 HIS D CA 1
ATOM 7432 C C . HIS D 4 236 ? 127.079 126.215 130.584 1.00 98.69 236 HIS D C 1
ATOM 7433 O O . HIS D 4 236 ? 126.804 126.547 129.427 1.00 104.30 236 HIS D O 1
ATOM 7440 N N . TRP D 4 237 ? 128.205 126.577 131.201 1.00 96.85 237 TRP D N 1
ATOM 7441 C CA . TRP D 4 237 ? 129.147 127.496 130.572 1.00 103.24 237 TRP D CA 1
ATOM 7442 C C . TRP D 4 237 ? 129.814 126.908 129.335 1.00 108.29 237 TRP D C 1
ATOM 7443 O O . TRP D 4 237 ? 130.420 127.660 128.559 1.00 110.56 237 TRP D O 1
ATOM 7454 N N . GLU D 4 238 ? 129.711 125.592 129.130 1.00 97.67 238 GLU D N 1
ATOM 7455 C CA . GLU D 4 238 ? 130.453 124.945 128.051 1.00 93.31 238 GLU D CA 1
ATOM 7456 C C . GLU D 4 238 ? 130.075 125.518 126.692 1.00 98.28 238 GLU D C 1
ATOM 7457 O O . GLU D 4 238 ? 130.950 125.891 125.903 1.00 102.73 238 GLU D O 1
ATOM 7463 N N . ILE D 4 239 ? 128.777 125.595 126.395 1.00 81.24 239 ILE D N 1
ATOM 7464 C CA . ILE D 4 239 ? 128.348 126.075 125.079 1.00 81.85 239 ILE D CA 1
ATOM 7465 C C . ILE D 4 239 ? 128.751 127.525 124.830 1.00 85.24 239 ILE D C 1
ATOM 7466 O O . ILE D 4 239 ? 129.359 127.801 123.781 1.00 92.48 239 ILE D O 1
ATOM 7471 N N . PRO D 4 240 ? 128.450 128.489 125.713 1.00 81.99 240 PRO D N 1
ATOM 7472 C CA . PRO D 4 240 ? 128.885 129.867 125.433 1.00 85.15 240 PRO D CA 1
ATOM 7473 C C . PRO D 4 240 ? 130.390 130.010 125.338 1.00 88.98 240 PRO D C 1
ATOM 7474 O O . PRO D 4 240 ? 130.890 130.684 124.424 1.00 89.82 240 PRO D O 1
ATOM 7478 N N . VAL D 4 241 ? 131.132 129.385 126.256 1.00 90.29 241 VAL D N 1
ATOM 7479 C CA . VAL D 4 241 ? 132.585 129.508 126.231 1.00 85.32 241 VAL D CA 1
ATOM 7480 C C . VAL D 4 241 ? 133.139 128.939 124.932 1.00 90.74 241 VAL D C 1
ATOM 7481 O O . VAL D 4 241 ? 133.982 129.559 124.275 1.00 96.93 241 VAL D O 1
ATOM 7485 N N . ALA D 4 242 ? 132.651 127.763 124.526 1.00 75.35 242 ALA D N 1
ATOM 7486 C CA . ALA D 4 242 ? 133.145 127.142 123.304 1.00 76.11 242 ALA D CA 1
ATOM 7487 C C . ALA D 4 242 ? 132.830 127.990 122.081 1.00 84.56 242 ALA D C 1
ATOM 7488 O O . ALA D 4 242 ? 133.701 128.203 121.230 1.00 84.47 242 ALA D O 1
ATOM 7490 N N . ILE D 4 243 ? 131.598 128.497 121.979 1.00 82.30 243 ILE D N 1
ATOM 7491 C CA . ILE D 4 243 ? 131.222 129.279 120.803 1.00 81.17 243 ILE D CA 1
ATOM 7492 C C . ILE D 4 243 ? 132.077 130.536 120.705 1.00 83.41 243 ILE D C 1
ATOM 7493 O O . ILE D 4 243 ? 132.672 130.830 119.656 1.00 92.39 243 ILE D O 1
ATOM 7498 N N . LEU D 4 244 ? 132.160 131.293 121.804 1.00 74.80 244 LEU D N 1
ATOM 7499 C CA . LEU D 4 244 ? 132.909 132.543 121.771 1.00 77.22 244 LEU D CA 1
ATOM 7500 C C . LEU D 4 244 ? 134.388 132.294 121.511 1.00 81.18 244 LEU D C 1
ATOM 7501 O O . LEU D 4 244 ? 135.011 133.006 120.714 1.00 85.27 244 LEU D O 1
ATOM 7506 N N . ALA D 4 245 ? 134.969 131.284 122.165 1.00 77.38 245 ALA D N 1
ATOM 7507 C CA . ALA D 4 245 ? 136.385 130.997 121.971 1.00 76.65 245 ALA D CA 1
ATOM 7508 C C . ALA D 4 245 ? 136.675 130.575 120.538 1.00 83.98 245 ALA D C 1
ATOM 7509 O O . ALA D 4 245 ? 137.660 131.023 119.944 1.00 94.89 245 ALA D O 1
ATOM 7511 N N . SER D 4 246 ? 135.829 129.716 119.962 1.00 77.25 246 SER D N 1
ATOM 7512 C CA . SER D 4 246 ? 136.050 129.275 118.589 1.00 75.67 246 SER D CA 1
ATOM 7513 C C . SER D 4 246 ? 135.988 130.449 117.623 1.00 75.22 246 SER D C 1
ATOM 7514 O O . SER D 4 246 ? 136.869 130.614 116.767 1.00 81.47 246 SER D O 1
ATOM 7517 N N . VAL D 4 247 ? 134.955 131.286 117.756 1.00 80.87 247 VAL D N 1
ATOM 7518 C CA . VAL D 4 247 ? 134.815 132.423 116.850 1.00 83.67 247 VAL D CA 1
ATOM 7519 C C . VAL D 4 247 ? 136.004 133.364 116.993 1.00 88.16 247 VAL D C 1
ATOM 7520 O O . VAL D 4 247 ? 136.594 133.802 115.997 1.00 90.72 247 VAL D O 1
ATOM 7524 N N . PHE D 4 248 ? 136.387 133.673 118.235 1.00 95.01 248 PHE D N 1
ATOM 7525 C CA . PHE D 4 248 ? 137.485 134.607 118.452 1.00 92.27 248 PHE D CA 1
ATOM 7526 C C . PHE D 4 248 ? 138.798 134.059 117.909 1.00 98.80 248 PHE D C 1
ATOM 7527 O O . PHE D 4 248 ? 139.570 134.794 117.286 1.00 108.39 248 PHE D O 1
ATOM 7535 N N . VAL D 4 249 ? 139.070 132.772 118.132 1.00 87.93 249 VAL D N 1
ATOM 7536 C CA . VAL D 4 249 ? 140.331 132.191 117.681 1.00 86.07 249 VAL D CA 1
ATOM 7537 C C . VAL D 4 249 ? 140.405 132.179 116.160 1.00 92.49 249 VAL D C 1
ATOM 7538 O O . VAL D 4 249 ? 141.423 132.568 115.570 1.00 98.39 249 VAL D O 1
ATOM 7542 N N . MET D 4 250 ? 139.334 131.729 115.498 1.00 93.27 250 MET D N 1
ATOM 7543 C CA . MET D 4 250 ? 139.354 131.700 114.039 1.00 90.54 250 MET D CA 1
ATOM 7544 C C . MET D 4 250 ? 139.492 133.104 113.466 1.00 94.61 250 MET D C 1
ATOM 7545 O O . MET D 4 250 ? 140.268 133.329 112.526 1.00 101.76 250 MET D O 1
ATOM 7550 N N . ALA D 4 251 ? 138.760 134.066 114.032 1.00 94.97 251 ALA D N 1
ATOM 7551 C CA . ALA D 4 251 ? 138.838 135.437 113.548 1.00 96.54 251 ALA D CA 1
ATOM 7552 C C . ALA D 4 251 ? 140.232 136.019 113.747 1.00 96.45 251 ALA D C 1
ATOM 7553 O O . ALA D 4 251 ? 140.754 136.713 112.867 1.00 98.03 251 ALA D O 1
ATOM 7555 N N . THR D 4 252 ? 140.851 135.746 114.898 1.00 101.80 252 THR D N 1
ATOM 7556 C CA . THR D 4 252 ? 142.194 136.252 115.156 1.00 100.21 252 THR D CA 1
ATOM 7557 C C . THR D 4 252 ? 143.206 135.652 114.191 1.00 104.68 252 THR D C 1
ATOM 7558 O O . THR D 4 252 ? 144.086 136.359 113.686 1.00 107.77 252 THR D O 1
ATOM 7562 N N . LEU D 4 253 ? 143.100 134.348 113.922 1.00 99.75 253 LEU D N 1
ATOM 7563 C CA . LEU D 4 253 ? 144.010 133.728 112.963 1.00 98.19 253 LEU D CA 1
ATOM 7564 C C . LEU D 4 253 ? 143.844 134.335 111.577 1.00 102.75 253 LEU D C 1
ATOM 7565 O O . LEU D 4 253 ? 144.835 134.636 110.898 1.00 106.85 253 LEU D O 1
ATOM 7570 N N . ALA D 4 254 ? 142.597 134.535 111.145 1.00 103.24 254 ALA D N 1
ATOM 7571 C CA . ALA D 4 254 ? 142.366 135.130 109.832 1.00 102.03 254 ALA D CA 1
ATOM 7572 C C . ALA D 4 254 ? 142.915 136.549 109.761 1.00 100.49 254 ALA D C 1
ATOM 7573 O O . ALA D 4 254 ? 143.496 136.946 108.744 1.00 100.00 254 ALA D O 1
ATOM 7575 N N . TYR D 4 255 ? 142.731 137.333 110.825 1.00 109.24 255 TYR D N 1
ATOM 7576 C CA . TYR D 4 255 ? 143.273 138.687 110.841 1.00 107.27 255 TYR D CA 1
ATOM 7577 C C . TYR D 4 255 ? 144.794 138.673 110.778 1.00 112.42 255 TYR D C 1
ATOM 7578 O O . TYR D 4 255 ? 145.401 139.481 110.066 1.00 114.32 255 TYR D O 1
ATOM 7587 N N . LEU D 4 256 ? 145.429 137.762 111.519 1.00 111.65 256 LEU D N 1
ATOM 7588 C CA . LEU D 4 256 ? 146.886 137.710 111.533 1.00 109.20 256 LEU D CA 1
ATOM 7589 C C . LEU D 4 256 ? 147.452 137.242 110.199 1.00 106.66 256 LEU D C 1
ATOM 7590 O O . LEU D 4 256 ? 148.556 137.648 109.823 1.00 106.17 256 LEU D O 1
ATOM 7595 N N . ILE D 4 257 ? 146.724 136.392 109.474 1.00 106.57 257 ILE D N 1
ATOM 7596 C CA . ILE D 4 257 ? 147.229 135.898 108.195 1.00 106.24 257 ILE D CA 1
ATOM 7597 C C . ILE D 4 257 ? 147.139 136.983 107.127 1.00 108.18 257 ILE D C 1
ATOM 7598 O O . ILE D 4 257 ? 148.148 137.381 106.534 1.00 111.25 257 ILE D O 1
ATOM 7603 N N . ASN D 4 258 ? 145.930 137.482 106.869 1.00 106.12 258 ASN D N 1
ATOM 7604 C CA . ASN D 4 258 ? 145.683 138.464 105.812 1.00 100.85 258 ASN D CA 1
ATOM 7605 C C . ASN D 4 258 ? 144.910 139.636 106.399 1.00 103.71 258 ASN D C 1
ATOM 7606 O O . ASN D 4 258 ? 143.677 139.698 106.293 1.00 109.55 258 ASN D O 1
ATOM 7611 N N . PRO D 4 259 ? 145.602 140.589 107.026 1.00 110.74 259 PRO D N 1
ATOM 7612 C CA . PRO D 4 259 ? 144.896 141.710 107.670 1.00 111.28 259 PRO D CA 1
ATOM 7613 C C . PRO D 4 259 ? 144.153 142.618 106.704 1.00 111.53 259 PRO D C 1
ATOM 7614 O O . PRO D 4 259 ? 143.238 143.329 107.133 1.00 110.89 259 PRO D O 1
ATOM 7618 N N . GLU D 4 260 ? 144.509 142.624 105.421 1.00 118.25 260 GLU D N 1
ATOM 7619 C CA . GLU D 4 260 ? 143.866 143.529 104.475 1.00 114.86 260 GLU D CA 1
ATOM 7620 C C . GLU D 4 260 ? 142.560 142.986 103.917 1.00 115.89 260 GLU D C 1
ATOM 7621 O O . GLU D 4 260 ? 141.865 143.712 103.200 1.00 118.61 260 GLU D O 1
ATOM 7627 N N . ARG D 4 261 ? 142.205 141.741 104.225 1.00 110.77 261 ARG D N 1
ATOM 7628 C CA . ARG D 4 261 ? 140.958 141.159 103.750 1.00 110.57 261 ARG D CA 1
ATOM 7629 C C . ARG D 4 261 ? 140.055 140.654 104.862 1.00 110.93 261 ARG D C 1
ATOM 7630 O O . ARG D 4 261 ? 138.832 140.661 104.682 1.00 114.40 261 ARG D O 1
ATOM 7638 N N . TYR D 4 262 ? 140.598 140.240 106.002 1.00 105.88 262 TYR D N 1
ATOM 7639 C CA . TYR D 4 262 ? 139.808 139.687 107.090 1.00 104.86 262 TYR D CA 1
ATOM 7640 C C . TYR D 4 262 ? 139.803 140.642 108.273 1.00 108.95 262 TYR D C 1
ATOM 7641 O O . TYR D 4 262 ? 140.827 141.248 108.602 1.00 113.18 262 TYR D O 1
ATOM 7650 N N . ALA D 4 263 ? 138.640 140.774 108.902 1.00 97.51 263 ALA D N 1
ATOM 7651 C CA . ALA D 4 263 ? 138.483 141.506 110.150 1.00 92.15 263 ALA D CA 1
ATOM 7652 C C . ALA D 4 263 ? 138.076 140.513 111.226 1.00 94.37 263 ALA D C 1
ATOM 7653 O O . ALA D 4 263 ? 137.161 139.711 111.015 1.00 100.46 263 ALA D O 1
ATOM 7655 N N . GLY D 4 264 ? 138.748 140.563 112.375 1.00 92.89 264 GLY D N 1
ATOM 7656 C CA . GLY D 4 264 ? 138.544 139.528 113.366 1.00 98.70 264 GLY D CA 1
ATOM 7657 C C . GLY D 4 264 ? 138.664 140.017 114.792 1.00 98.88 264 GLY D C 1
ATOM 7658 O O . GLY D 4 264 ? 139.180 141.102 115.068 1.00 98.73 264 GLY D O 1
ATOM 7659 N N . GLY D 4 265 ? 138.172 139.184 115.697 1.00 103.84 265 GLY D N 1
ATOM 7660 C CA . GLY D 4 265 ? 138.283 139.423 117.136 1.00 103.54 265 GLY D CA 1
ATOM 7661 C C . GLY D 4 265 ? 137.138 140.293 117.657 1.00 103.28 265 GLY D C 1
ATOM 7662 O O . GLY D 4 265 ? 135.991 139.842 117.729 1.00 102.37 265 GLY D O 1
ATOM 7663 N N . LEU D 4 266 ? 137.468 141.535 118.017 1.00 109.88 266 LEU D N 1
ATOM 7664 C CA . LEU D 4 266 ? 136.474 142.436 118.586 1.00 104.59 266 LEU D CA 1
ATOM 7665 C C . LEU D 4 266 ? 135.357 142.726 117.593 1.00 104.87 266 LEU D C 1
ATOM 7666 O O . LEU D 4 266 ? 134.183 142.786 117.972 1.00 108.01 266 LEU D O 1
ATOM 7671 N N . TYR D 4 267 ? 135.703 142.913 116.318 1.00 91.48 267 TYR D N 1
ATOM 7672 C CA . TYR D 4 267 ? 134.685 143.184 115.309 1.00 88.39 267 TYR D CA 1
ATOM 7673 C C . TYR D 4 267 ? 133.711 142.021 115.185 1.00 93.08 267 TYR D C 1
ATOM 7674 O O . TYR D 4 267 ? 132.493 142.219 115.116 1.00 101.39 267 TYR D O 1
ATOM 7683 N N . GLN D 4 268 ? 134.232 140.794 115.146 1.00 96.43 268 GLN D N 1
ATOM 7684 C CA . GLN D 4 268 ? 133.364 139.628 115.024 1.00 94.78 268 GLN D CA 1
ATOM 7685 C C . GLN D 4 268 ? 132.505 139.444 116.267 1.00 94.49 268 GLN D C 1
ATOM 7686 O O . GLN D 4 268 ? 131.324 139.092 116.164 1.00 95.84 268 GLN D O 1
ATOM 7692 N N . LEU D 4 269 ? 133.078 139.666 117.452 1.00 93.97 269 LEU D N 1
ATOM 7693 C CA . LEU D 4 269 ? 132.321 139.453 118.682 1.00 92.21 269 LEU D CA 1
ATOM 7694 C C . LEU D 4 269 ? 131.230 140.504 118.858 1.00 96.73 269 LEU D C 1
ATOM 7695 O O . LEU D 4 269 ? 130.087 140.173 119.191 1.00 104.08 269 LEU D O 1
ATOM 7700 N N . THR D 4 270 ? 131.559 141.776 118.643 1.00 95.85 270 THR D N 1
ATOM 7701 C CA . THR D 4 270 ? 130.612 142.866 118.874 1.00 96.23 270 THR D CA 1
ATOM 7702 C C . THR D 4 270 ? 129.898 143.250 117.577 1.00 103.56 270 THR D C 1
ATOM 7703 O O . THR D 4 270 ? 129.927 144.395 117.129 1.00 114.83 270 THR D O 1
ATOM 7707 N N . SER D 4 271 ? 129.243 142.259 116.977 1.00 91.83 271 SER D N 1
ATOM 7708 C CA . SER D 4 271 ? 128.452 142.460 115.771 1.00 88.79 271 SER D CA 1
ATOM 7709 C C . SER D 4 271 ? 127.607 141.219 115.536 1.00 90.23 271 SER D C 1
ATOM 7710 O O . SER D 4 271 ? 128.075 140.099 115.750 1.00 99.51 271 SER D O 1
ATOM 7713 N N . GLY D 4 272 ? 126.372 141.427 115.097 1.00 87.49 272 GLY D N 1
ATOM 7714 C CA . GLY D 4 272 ? 125.444 140.329 114.916 1.00 93.18 272 GLY D CA 1
ATOM 7715 C C . GLY D 4 272 ? 124.942 139.806 116.250 1.00 93.05 272 GLY D C 1
ATOM 7716 O O . GLY D 4 272 ? 125.272 140.308 117.322 1.00 99.32 272 GLY D O 1
ATOM 7717 N N . GLY D 4 273 ? 124.121 138.764 116.167 1.00 73.95 273 GLY D N 1
ATOM 7718 C CA . GLY D 4 273 ? 123.571 138.152 117.360 1.00 79.24 273 GLY D CA 1
ATOM 7719 C C . GLY D 4 273 ? 124.436 137.040 117.909 1.00 86.04 273 GLY D C 1
ATOM 7720 O O . GLY D 4 273 ? 123.926 135.988 118.303 1.00 91.70 273 GLY D O 1
ATOM 7721 N N . LEU D 4 274 ? 125.750 137.259 117.942 1.00 81.15 274 LEU D N 1
ATOM 7722 C CA . LEU D 4 274 ? 126.663 136.200 118.360 1.00 78.42 274 LEU D CA 1
ATOM 7723 C C . LEU D 4 274 ? 126.550 135.925 119.853 1.00 87.13 274 LEU D C 1
ATOM 7724 O O . LEU D 4 274 ? 126.470 134.766 120.273 1.00 88.39 274 LEU D O 1
ATOM 7729 N N . ILE D 4 275 ? 126.547 136.976 120.674 1.00 80.16 275 ILE D N 1
ATOM 7730 C CA . ILE D 4 275 ? 126.474 136.778 122.120 1.00 72.13 275 ILE D CA 1
ATOM 7731 C C . ILE D 4 275 ? 125.095 136.274 122.525 1.00 76.50 275 ILE D C 1
ATOM 7732 O O . ILE D 4 275 ? 124.968 135.386 123.379 1.00 88.21 275 ILE D O 1
ATOM 7737 N N . LEU D 4 276 ? 124.042 136.830 121.921 1.00 72.75 276 LEU D N 1
ATOM 7738 C CA . LEU D 4 276 ? 122.692 136.371 122.225 1.00 72.17 276 LEU D CA 1
ATOM 7739 C C . LEU D 4 276 ? 122.516 134.905 121.856 1.00 69.04 276 LEU D C 1
ATOM 7740 O O . LEU D 4 276 ? 121.955 134.125 122.633 1.00 72.84 276 LEU D O 1
ATOM 7745 N N . CYS D 4 277 ? 122.998 134.509 120.678 1.00 70.91 277 CYS D N 1
ATOM 7746 C CA . CYS D 4 277 ? 122.933 133.106 120.285 1.00 72.89 277 CYS D CA 1
ATOM 7747 C C . CYS D 4 277 ? 123.780 132.230 121.196 1.00 77.25 277 CYS D C 1
ATOM 7748 O O . CYS D 4 277 ? 123.370 131.121 121.550 1.00 89.62 277 CYS D O 1
ATOM 7751 N N . ALA D 4 278 ? 124.961 132.712 121.586 1.00 68.72 278 ALA D N 1
ATOM 7752 C CA . ALA D 4 278 ? 125.854 131.914 122.416 1.00 69.32 278 ALA D CA 1
ATOM 7753 C C . ALA D 4 278 ? 125.251 131.649 123.788 1.00 71.16 278 ALA D C 1
ATOM 7754 O O . ALA D 4 278 ? 125.376 130.542 124.322 1.00 78.88 278 ALA D O 1
ATOM 7756 N N . PHE D 4 279 ? 124.597 132.648 124.376 1.00 73.01 279 PHE D N 1
ATOM 7757 C CA . PHE D 4 279 ? 124.121 132.493 125.746 1.00 65.78 279 PHE D CA 1
ATOM 7758 C C . PHE D 4 279 ? 122.685 131.986 125.836 1.00 72.38 279 PHE D C 1
ATOM 7759 O O . PHE D 4 279 ? 122.408 131.073 126.619 1.00 81.72 279 PHE D O 1
ATOM 7767 N N . PHE D 4 280 ? 121.763 132.548 125.056 1.00 71.57 280 PHE D N 1
ATOM 7768 C CA . PHE D 4 280 ? 120.342 132.312 125.269 1.00 69.87 280 PHE D CA 1
ATOM 7769 C C . PHE D 4 280 ? 119.698 131.371 124.266 1.00 71.00 280 PHE D C 1
ATOM 7770 O O . PHE D 4 280 ? 118.644 130.809 124.565 1.00 78.30 280 PHE D O 1
ATOM 7778 N N . ILE D 4 281 ? 120.287 131.182 123.090 1.00 67.31 281 ILE D N 1
ATOM 7779 C CA . ILE D 4 281 ? 119.632 130.446 122.019 1.00 62.97 281 ILE D CA 1
ATOM 7780 C C . ILE D 4 281 ? 120.316 129.114 121.739 1.00 68.22 281 ILE D C 1
ATOM 7781 O O . ILE D 4 281 ? 119.643 128.097 121.572 1.00 80.94 281 ILE D O 1
ATOM 7786 N N . ALA D 4 282 ? 121.647 129.089 121.685 1.00 69.10 282 ALA D N 1
ATOM 7787 C CA . ALA D 4 282 ? 122.339 127.815 121.531 1.00 63.31 282 ALA D CA 1
ATOM 7788 C C . ALA D 4 282 ? 122.247 126.948 122.777 1.00 71.78 282 ALA D C 1
ATOM 7789 O O . ALA D 4 282 ? 122.567 125.758 122.706 1.00 87.69 282 ALA D O 1
ATOM 7791 N N . THR D 4 283 ? 121.823 127.511 123.909 1.00 70.41 283 THR D N 1
ATOM 7792 C CA . THR D 4 283 ? 121.724 126.788 125.170 1.00 72.81 283 THR D CA 1
ATOM 7793 C C . THR D 4 283 ? 120.315 126.266 125.430 1.00 77.29 283 THR D C 1
ATOM 7794 O O . THR D 4 283 ? 119.936 126.056 126.586 1.00 82.37 283 THR D O 1
ATOM 7798 N N . ASP D 4 284 ? 119.531 126.064 124.381 1.00 81.38 284 ASP D N 1
ATOM 7799 C CA . ASP D 4 284 ? 118.215 125.454 124.527 1.00 77.86 284 ASP D CA 1
ATOM 7800 C C . ASP D 4 284 ? 118.385 124.025 125.023 1.00 82.84 284 ASP D C 1
ATOM 7801 O O . ASP D 4 284 ? 119.039 123.222 124.347 1.00 91.03 284 ASP D O 1
ATOM 7806 N N . PRO D 4 285 ? 117.828 123.661 126.180 1.00 64.87 285 PRO D N 1
ATOM 7807 C CA . PRO D 4 285 ? 118.087 122.310 126.705 1.00 66.04 285 PRO D CA 1
ATOM 7808 C C . PRO D 4 285 ? 117.493 121.203 125.854 1.00 77.64 285 PRO D C 1
ATOM 7809 O O . PRO D 4 285 ? 118.120 120.149 125.697 1.00 82.51 285 PRO D O 1
ATOM 7813 N N . VAL D 4 286 ? 116.297 121.411 125.299 1.00 78.09 286 VAL D N 1
ATOM 7814 C CA . VAL D 4 286 ? 115.622 120.356 124.553 1.00 80.78 286 VAL D CA 1
ATOM 7815 C C . VAL D 4 286 ? 116.380 119.966 123.291 1.00 78.23 286 VAL D C 1
ATOM 7816 O O . VAL D 4 286 ? 116.257 118.828 122.824 1.00 78.25 286 VAL D O 1
ATOM 7820 N N . THR D 4 287 ? 117.184 120.871 122.735 1.00 75.90 287 THR D N 1
ATOM 7821 C CA . THR D 4 287 ? 117.863 120.625 121.468 1.00 71.02 287 THR D CA 1
ATOM 7822 C C . THR D 4 287 ? 119.371 120.802 121.598 1.00 74.04 287 THR D C 1
ATOM 7823 O O . THR D 4 287 ? 120.025 121.288 120.673 1.00 81.81 287 THR D O 1
ATOM 7827 N N . SER D 4 288 ? 119.935 120.414 122.732 1.00 83.27 288 SER D N 1
ATOM 7828 C CA . SER D 4 288 ? 121.369 120.478 122.965 1.00 85.57 288 SER D CA 1
ATOM 7829 C C . SER D 4 288 ? 121.807 119.192 123.645 1.00 91.36 288 SER D C 1
ATOM 7830 O O . SER D 4 288 ? 121.002 118.529 124.307 1.00 89.57 288 SER D O 1
ATOM 7833 N N . PRO D 4 289 ? 123.076 118.808 123.494 1.00 84.24 289 PRO D N 1
ATOM 7834 C CA . PRO D 4 289 ? 123.539 117.553 124.093 1.00 81.37 289 PRO D CA 1
ATOM 7835 C C . PRO D 4 289 ? 123.468 117.589 125.612 1.00 88.99 289 PRO D C 1
ATOM 7836 O O . PRO D 4 289 ? 123.548 118.648 126.237 1.00 92.11 289 PRO D O 1
ATOM 7840 N N . ILE D 4 290 ? 123.313 116.402 126.205 1.00 85.33 290 ILE D N 1
ATOM 7841 C CA . ILE D 4 290 ? 123.170 116.264 127.649 1.00 75.01 290 ILE D CA 1
ATOM 7842 C C . ILE D 4 290 ? 124.482 115.923 128.336 1.00 81.40 290 ILE D C 1
ATOM 7843 O O . ILE D 4 290 ? 124.519 115.826 129.570 1.00 84.79 290 ILE D O 1
ATOM 7848 N N . SER D 4 291 ? 125.558 115.734 127.581 1.00 101.93 291 SER D N 1
ATOM 7849 C CA . SER D 4 291 ? 126.860 115.415 128.136 1.00 100.75 291 SER D CA 1
ATOM 7850 C C . SER D 4 291 ? 127.696 116.687 128.263 1.00 102.46 291 SER D C 1
ATOM 7851 O O . SER D 4 291 ? 127.243 117.794 127.968 1.00 106.16 291 SER D O 1
ATOM 7854 N N . ARG D 4 292 ? 128.937 116.520 128.714 1.00 109.57 292 ARG D N 1
ATOM 7855 C CA . ARG D 4 292 ? 129.887 117.625 128.756 1.00 112.02 292 ARG D CA 1
ATOM 7856 C C . ARG D 4 292 ? 130.694 117.714 127.467 1.00 113.65 292 ARG D C 1
ATOM 7857 O O . ARG D 4 292 ? 130.786 118.785 126.854 1.00 115.77 292 ARG D O 1
ATOM 7865 N N . VAL D 4 293 ? 131.278 116.592 127.044 1.00 100.33 293 VAL D N 1
ATOM 7866 C CA . VAL D 4 293 ? 131.975 116.554 125.763 1.00 97.84 293 VAL D CA 1
ATOM 7867 C C . VAL D 4 293 ? 131.003 116.857 124.633 1.00 101.08 293 VAL D C 1
ATOM 7868 O O . VAL D 4 293 ? 131.356 117.518 123.648 1.00 104.42 293 VAL D O 1
ATOM 7872 N N . GLY D 4 294 ? 129.765 116.377 124.757 1.00 94.39 294 GLY D N 1
ATOM 7873 C CA . GLY D 4 294 ? 128.758 116.696 123.763 1.00 91.81 294 GLY D CA 1
ATOM 7874 C C . GLY D 4 294 ? 128.491 118.184 123.658 1.00 92.46 294 GLY D C 1
ATOM 7875 O O . GLY D 4 294 ? 128.399 118.731 122.557 1.00 98.62 294 GLY D O 1
ATOM 7876 N N . ARG D 4 295 ? 128.377 118.863 124.801 1.00 80.47 295 ARG D N 1
ATOM 7877 C CA . ARG D 4 295 ? 128.148 120.303 124.778 1.00 77.13 295 ARG D CA 1
ATOM 7878 C C . ARG D 4 295 ? 129.352 121.045 124.215 1.00 86.23 295 ARG D C 1
ATOM 7879 O O . ARG D 4 295 ? 129.192 122.033 123.488 1.00 94.19 295 ARG D O 1
ATOM 7887 N N . LEU D 4 296 ? 130.564 120.588 124.535 1.00 93.13 296 LEU D N 1
ATOM 7888 C CA . LEU D 4 296 ? 131.752 121.219 123.968 1.00 89.57 296 LEU D CA 1
ATOM 7889 C C . LEU D 4 296 ? 131.786 121.073 122.451 1.00 88.31 296 LEU D C 1
ATOM 7890 O O . LEU D 4 296 ? 132.093 122.034 121.734 1.00 88.14 296 LEU D O 1
ATOM 7895 N N . ILE D 4 297 ? 131.471 119.879 121.945 1.00 88.06 297 ILE D N 1
ATOM 7896 C CA . ILE D 4 297 ? 131.434 119.664 120.500 1.00 87.34 297 ILE D CA 1
ATOM 7897 C C . ILE D 4 297 ? 130.360 120.533 119.861 1.00 92.17 297 ILE D C 1
ATOM 7898 O O . ILE D 4 297 ? 130.572 121.131 118.799 1.00 94.05 297 ILE D O 1
ATOM 7903 N N . PHE D 4 298 ? 129.190 120.610 120.497 1.00 86.49 298 PHE D N 1
ATOM 7904 C CA . PHE D 4 298 ? 128.108 121.449 119.996 1.00 85.33 298 PHE D CA 1
ATOM 7905 C C . PHE D 4 298 ? 128.553 122.901 119.879 1.00 90.66 298 PHE D C 1
ATOM 7906 O O . PHE D 4 298 ? 128.344 123.548 118.846 1.00 94.85 298 PHE D O 1
ATOM 7914 N N . GLY D 4 299 ? 129.190 123.423 120.928 1.00 87.89 299 GLY D N 1
ATOM 7915 C CA . GLY D 4 299 ? 129.634 124.807 120.900 1.00 81.44 299 GLY D CA 1
ATOM 7916 C C . GLY D 4 299 ? 130.707 125.062 119.859 1.00 87.10 299 GLY D C 1
ATOM 7917 O O . GLY D 4 299 ? 130.671 126.072 119.150 1.00 90.75 299 GLY D O 1
ATOM 7918 N N . VAL D 4 300 ? 131.680 124.153 119.754 1.00 83.16 300 VAL D N 1
ATOM 7919 C CA . VAL D 4 300 ? 132.750 124.329 118.777 1.00 78.94 300 VAL D CA 1
ATOM 7920 C C . VAL D 4 300 ? 132.187 124.313 117.363 1.00 84.95 300 VAL D C 1
ATOM 7921 O O . VAL D 4 300 ? 132.553 125.147 116.523 1.00 92.64 300 VAL D O 1
ATOM 7925 N N . GLY D 4 301 ? 131.285 123.371 117.077 1.00 79.94 301 GLY D N 1
ATOM 7926 C CA . GLY D 4 301 ? 130.664 123.332 115.764 1.00 83.99 301 GLY D CA 1
ATOM 7927 C C . GLY D 4 301 ? 129.856 124.579 115.467 1.00 89.73 301 GLY D C 1
ATOM 7928 O O . GLY D 4 301 ? 129.919 125.120 114.358 1.00 89.96 301 GLY D O 1
ATOM 7929 N N . CYS D 4 302 ? 129.091 125.057 116.454 1.00 89.30 302 CYS D N 1
ATOM 7930 C CA . CYS D 4 302 ? 128.324 126.283 116.265 1.00 83.38 302 CYS D CA 1
ATOM 7931 C C . CYS D 4 302 ? 129.238 127.447 115.916 1.00 87.17 302 CYS D C 1
ATOM 7932 O O . CYS D 4 302 ? 128.979 128.187 114.961 1.00 93.85 302 CYS D O 1
ATOM 7935 N N . GLY D 4 303 ? 130.320 127.618 116.676 1.00 82.11 303 GLY D N 1
ATOM 7936 C CA . GLY D 4 303 ? 131.225 128.726 116.412 1.00 80.45 303 GLY D CA 1
ATOM 7937 C C . GLY D 4 303 ? 131.887 128.630 115.052 1.00 84.35 303 GLY D C 1
ATOM 7938 O O . GLY D 4 303 ? 131.980 129.623 114.321 1.00 89.41 303 GLY D O 1
ATOM 7939 N N . VAL D 4 304 ? 132.348 127.431 114.687 1.00 79.71 304 VAL D N 1
ATOM 7940 C CA . VAL D 4 304 ? 133.024 127.255 113.405 1.00 77.05 304 VAL D CA 1
ATOM 7941 C C . VAL D 4 304 ? 132.072 127.563 112.258 1.00 82.71 304 VAL D C 1
ATOM 7942 O O . VAL D 4 304 ? 132.422 128.284 111.316 1.00 81.95 304 VAL D O 1
ATOM 7946 N N . LEU D 4 305 ? 130.849 127.028 112.322 1.00 80.08 305 LEU D N 1
ATOM 7947 C CA . LEU D 4 305 ? 129.887 127.279 111.255 1.00 76.29 305 LEU D CA 1
ATOM 7948 C C . LEU D 4 305 ? 129.511 128.752 111.184 1.00 78.07 305 LEU D C 1
ATOM 7949 O O . LEU D 4 305 ? 129.402 129.321 110.089 1.00 83.10 305 LEU D O 1
ATOM 7954 N N . ILE D 4 306 ? 129.311 129.389 112.341 1.00 75.86 306 ILE D N 1
ATOM 7955 C CA . ILE D 4 306 ? 128.966 130.807 112.358 1.00 72.94 306 ILE D CA 1
ATOM 7956 C C . ILE D 4 306 ? 130.048 131.617 111.664 1.00 70.43 306 ILE D C 1
ATOM 7957 O O . ILE D 4 306 ? 129.762 132.431 110.780 1.00 81.98 306 ILE D O 1
ATOM 7962 N N . TYR D 4 307 ? 131.310 131.389 112.033 1.00 67.79 307 TYR D N 1
ATOM 7963 C CA . TYR D 4 307 ? 132.381 132.169 111.424 1.00 72.08 307 TYR D CA 1
ATOM 7964 C C . TYR D 4 307 ? 132.514 131.875 109.935 1.00 80.50 307 TYR D C 1
ATOM 7965 O O . TYR D 4 307 ? 132.702 132.798 109.130 1.00 82.91 307 TYR D O 1
ATOM 7974 N N . VAL D 4 308 ? 132.423 130.601 109.547 1.00 82.36 308 VAL D N 1
ATOM 7975 C CA . VAL D 4 308 ? 132.616 130.238 108.145 1.00 75.34 308 VAL D CA 1
ATOM 7976 C C . VAL D 4 308 ? 131.544 130.875 107.272 1.00 81.27 308 VAL D C 1
ATOM 7977 O O . VAL D 4 308 ? 131.844 131.443 106.215 1.00 83.47 308 VAL D O 1
ATOM 7981 N N . ILE D 4 309 ? 130.281 130.806 107.696 1.00 81.41 309 ILE D N 1
ATOM 7982 C CA . ILE D 4 309 ? 129.231 131.387 106.866 1.00 77.78 309 ILE D CA 1
ATOM 7983 C C . ILE D 4 309 ? 129.206 132.908 106.997 1.00 75.98 309 ILE D C 1
ATOM 7984 O O . ILE D 4 309 ? 128.706 133.600 106.103 1.00 80.11 309 ILE D O 1
ATOM 7989 N N . ARG D 4 310 ? 129.743 133.459 108.088 1.00 81.44 310 ARG D N 1
ATOM 7990 C CA . ARG D 4 310 ? 129.905 134.906 108.175 1.00 75.87 310 ARG D CA 1
ATOM 7991 C C . ARG D 4 310 ? 130.889 135.409 107.132 1.00 78.14 310 ARG D C 1
ATOM 7992 O O . ARG D 4 310 ? 130.605 136.366 106.404 1.00 84.65 310 ARG D O 1
ATOM 8000 N N . THR D 4 311 ? 132.056 134.769 107.042 1.00 79.67 311 THR D N 1
ATOM 8001 C CA . THR D 4 311 ? 133.128 135.304 106.211 1.00 81.41 311 THR D CA 1
ATOM 8002 C C . THR D 4 311 ? 132.949 134.932 104.743 1.00 89.02 311 THR D C 1
ATOM 8003 O O . THR D 4 311 ? 132.805 135.807 103.883 1.00 92.28 311 THR D O 1
ATOM 8007 N N . TRP D 4 312 ? 132.962 133.637 104.436 1.00 89.72 312 TRP D N 1
ATOM 8008 C CA . TRP D 4 312 ? 132.943 133.167 103.058 1.00 86.23 312 TRP D CA 1
ATOM 8009 C C . TRP D 4 312 ? 131.552 132.805 102.559 1.00 89.00 312 TRP D C 1
ATOM 8010 O O . TRP D 4 312 ? 131.413 132.393 101.404 1.00 98.91 312 TRP D O 1
ATOM 8021 N N . GLY D 4 313 ? 130.524 132.942 103.390 1.00 76.79 313 GLY D N 1
ATOM 8022 C CA . GLY D 4 313 ? 129.175 132.631 102.977 1.00 74.14 313 GLY D CA 1
ATOM 8023 C C . GLY D 4 313 ? 128.518 133.771 102.225 1.00 75.93 313 GLY D C 1
ATOM 8024 O O . GLY D 4 313 ? 129.124 134.799 101.923 1.00 72.64 313 GLY D O 1
ATOM 8025 N N . SER D 4 314 ? 127.238 133.574 101.918 1.00 90.97 314 SER D N 1
ATOM 8026 C CA . SER D 4 314 ? 126.424 134.581 101.253 1.00 92.54 314 SER D CA 1
ATOM 8027 C C . SER D 4 314 ? 125.490 135.305 102.212 1.00 88.40 314 SER D C 1
ATOM 8028 O O . SER D 4 314 ? 124.570 135.995 101.764 1.00 90.39 314 SER D O 1
ATOM 8031 N N . PHE D 4 315 ? 125.702 135.161 103.518 1.00 83.05 315 PHE D N 1
ATOM 8032 C CA . PHE D 4 315 ? 124.881 135.803 104.526 1.00 82.78 315 PHE D CA 1
ATOM 8033 C C . PHE D 4 315 ? 125.743 136.674 105.431 1.00 87.40 315 PHE D C 1
ATOM 8034 O O . PHE D 4 315 ? 126.925 136.383 105.637 1.00 92.83 315 PHE D O 1
ATOM 8042 N N . PRO D 4 316 ? 125.184 137.755 105.983 1.00 88.12 316 PRO D N 1
ATOM 8043 C CA . PRO D 4 316 ? 125.949 138.581 106.924 1.00 84.08 316 PRO D CA 1
ATOM 8044 C C . PRO D 4 316 ? 126.068 137.977 108.311 1.00 86.63 316 PRO D C 1
ATOM 8045 O O . PRO D 4 316 ? 126.920 138.422 109.090 1.00 97.61 316 PRO D O 1
ATOM 8049 N N . GLU D 4 317 ? 125.255 136.975 108.636 1.00 81.94 317 GLU D N 1
ATOM 8050 C CA . GLU D 4 317 ? 125.241 136.341 109.946 1.00 81.92 317 GLU D CA 1
ATOM 8051 C C . GLU D 4 317 ? 124.478 135.034 109.821 1.00 82.75 317 GLU D C 1
ATOM 8052 O O . GLU D 4 317 ? 123.446 134.985 109.151 1.00 89.66 317 GLU D O 1
ATOM 8058 N N . ALA D 4 318 ? 124.992 133.978 110.447 1.00 74.42 318 ALA D N 1
ATOM 8059 C CA . ALA D 4 318 ? 124.425 132.645 110.279 1.00 79.44 318 ALA D CA 1
ATOM 8060 C C . ALA D 4 318 ? 124.274 131.930 111.611 1.00 82.68 318 ALA D C 1
ATOM 8061 O O . ALA D 4 318 ? 124.444 130.708 111.703 1.00 87.53 318 ALA D O 1
ATOM 8063 N N . ALA D 4 319 ? 123.936 132.673 112.666 1.00 81.47 319 ALA D N 1
ATOM 8064 C CA . ALA D 4 319 ? 123.705 132.039 113.959 1.00 79.95 319 ALA D CA 1
ATOM 8065 C C . ALA D 4 319 ? 122.557 131.043 113.881 1.00 85.36 319 ALA D C 1
ATOM 8066 O O . ALA D 4 319 ? 122.659 129.924 114.397 1.00 94.56 319 ALA D O 1
ATOM 8068 N N . ALA D 4 320 ? 121.461 131.428 113.224 1.00 71.04 320 ALA D N 1
ATOM 8069 C CA . ALA D 4 320 ? 120.311 130.538 113.114 1.00 67.85 320 ALA D CA 1
ATOM 8070 C C . ALA D 4 320 ? 120.654 129.277 112.333 1.00 79.19 320 ALA D C 1
ATOM 8071 O O . ALA D 4 320 ? 120.279 128.168 112.733 1.00 91.01 320 ALA D O 1
ATOM 8073 N N . PHE D 4 321 ? 121.364 129.424 111.212 1.00 67.55 321 PHE D N 1
ATOM 8074 C CA . PHE D 4 321 ? 121.723 128.261 110.410 1.00 60.92 321 PHE D CA 1
ATOM 8075 C C . PHE D 4 321 ? 122.652 127.328 111.175 1.00 77.09 321 PHE D C 1
ATOM 8076 O O . PHE D 4 321 ? 122.479 126.103 111.137 1.00 85.74 321 PHE D O 1
ATOM 8084 N N . ALA D 4 322 ? 123.641 127.886 111.877 1.00 72.41 322 ALA D N 1
ATOM 8085 C CA . ALA D 4 322 ? 124.543 127.047 112.658 1.00 68.15 322 ALA D CA 1
ATOM 8086 C C . ALA D 4 322 ? 123.796 126.317 113.766 1.00 72.87 322 ALA D C 1
ATOM 8087 O O . ALA D 4 322 ? 124.031 125.124 114.003 1.00 81.45 322 ALA D O 1
ATOM 8089 N N . VAL D 4 323 ? 122.888 127.015 114.451 1.00 70.43 323 VAL D N 1
ATOM 8090 C CA . VAL D 4 323 ? 122.124 126.383 115.522 1.00 65.95 323 VAL D CA 1
ATOM 8091 C C . VAL D 4 323 ? 121.261 125.259 114.970 1.00 78.39 323 VAL D C 1
ATOM 8092 O O . VAL D 4 323 ? 121.174 124.182 115.565 1.00 89.28 323 VAL D O 1
ATOM 8096 N N . LEU D 4 324 ? 120.613 125.485 113.825 1.00 69.01 324 LEU D N 1
ATOM 8097 C CA . LEU D 4 324 ? 119.784 124.436 113.236 1.00 68.91 324 LEU D CA 1
ATOM 8098 C C . LEU D 4 324 ? 120.620 123.229 112.823 1.00 74.61 324 LEU D C 1
ATOM 8099 O O . LEU D 4 324 ? 120.219 122.080 113.048 1.00 87.78 324 LEU D O 1
ATOM 8104 N N . PHE D 4 325 ? 121.785 123.467 112.216 1.00 64.95 325 PHE D N 1
ATOM 8105 C CA . PHE D 4 325 ? 122.634 122.354 111.805 1.00 63.83 325 PHE D CA 1
ATOM 8106 C C . PHE D 4 325 ? 123.100 121.545 113.009 1.00 64.29 325 PHE D C 1
ATOM 8107 O O . PHE D 4 325 ? 123.095 120.306 112.981 1.00 70.23 325 PHE D O 1
ATOM 8115 N N . MET D 4 326 ? 123.493 122.224 114.086 1.00 66.39 326 MET D N 1
ATOM 8116 C CA . MET D 4 326 ? 123.945 121.491 115.263 1.00 72.89 326 MET D CA 1
ATOM 8117 C C . MET D 4 326 ? 122.785 120.810 115.982 1.00 79.79 326 MET D C 1
ATOM 8118 O O . MET D 4 326 ? 122.976 119.752 116.591 1.00 87.04 326 MET D O 1
ATOM 8123 N N . ASN D 4 327 ? 121.578 121.376 115.909 1.00 76.90 327 ASN D N 1
ATOM 8124 C CA . ASN D 4 327 ? 120.406 120.671 116.418 1.00 69.62 327 ASN D CA 1
ATOM 8125 C C . ASN D 4 327 ? 120.168 119.388 115.638 1.00 74.87 327 ASN D C 1
ATOM 8126 O O . ASN D 4 327 ? 119.790 118.361 116.213 1.00 82.06 327 ASN D O 1
ATOM 8131 N N . ALA D 4 328 ? 120.369 119.434 114.320 1.00 76.00 328 ALA D N 1
ATOM 8132 C CA . ALA D 4 328 ? 120.279 118.218 113.519 1.00 69.06 328 ALA D CA 1
ATOM 8133 C C . ALA D 4 328 ? 121.333 117.203 113.942 1.00 76.84 328 ALA D C 1
ATOM 8134 O O . ALA D 4 328 ? 121.052 116.002 114.025 1.00 78.33 328 ALA D O 1
ATOM 8136 N N . LEU D 4 329 ? 122.554 117.666 114.204 1.00 78.68 329 LEU D N 1
ATOM 8137 C CA . LEU D 4 329 ? 123.641 116.768 114.587 1.00 72.57 329 LEU D CA 1
ATOM 8138 C C . LEU D 4 329 ? 123.547 116.263 116.023 1.00 77.56 329 LEU D C 1
ATOM 8139 O O . LEU D 4 329 ? 124.258 115.315 116.370 1.00 85.52 329 LEU D O 1
ATOM 8144 N N . THR D 4 330 ? 122.712 116.878 116.860 1.00 82.38 330 THR D N 1
ATOM 8145 C CA . THR D 4 330 ? 122.688 116.545 118.285 1.00 74.54 330 THR D CA 1
ATOM 8146 C C . THR D 4 330 ? 122.468 115.065 118.596 1.00 81.02 330 THR D C 1
ATOM 8147 O O . THR D 4 330 ? 123.222 114.522 119.422 1.00 91.75 330 THR D O 1
ATOM 8151 N N . PRO D 4 331 ? 121.482 114.363 118.015 1.00 81.44 331 PRO D N 1
ATOM 8152 C CA . PRO D 4 331 ? 121.219 112.983 118.472 1.00 86.00 331 PRO D CA 1
ATOM 8153 C C . PRO D 4 331 ? 122.407 112.041 118.356 1.00 86.18 331 PRO D C 1
ATOM 8154 O O . PRO D 4 331 ? 122.611 111.199 119.242 1.00 93.99 331 PRO D O 1
ATOM 8158 N N . LEU D 4 332 ? 123.202 112.153 117.290 1.00 78.52 332 LEU D N 1
ATOM 8159 C CA . LEU D 4 332 ? 124.396 111.321 117.177 1.00 77.66 332 LEU D CA 1
ATOM 8160 C C . LEU D 4 332 ? 125.385 111.637 118.289 1.00 83.94 332 LEU D C 1
ATOM 8161 O O . LEU D 4 332 ? 126.008 110.731 118.859 1.00 91.00 332 LEU D O 1
ATOM 8166 N N . ILE D 4 333 ? 125.538 112.922 118.611 1.00 80.69 333 ILE D N 1
ATOM 8167 C CA . ILE D 4 333 ? 126.418 113.323 119.703 1.00 78.62 333 ILE D CA 1
ATOM 8168 C C . ILE D 4 333 ? 125.940 112.720 121.016 1.00 85.02 333 ILE D C 1
ATOM 8169 O O . ILE D 4 333 ? 126.742 112.233 121.822 1.00 96.69 333 ILE D O 1
ATOM 8174 N N . ASP D 4 334 ? 124.627 112.744 121.252 1.00 96.97 334 ASP D N 1
ATOM 8175 C CA . ASP D 4 334 ? 124.085 112.157 122.472 1.00 91.51 334 ASP D CA 1
ATOM 8176 C C . ASP D 4 334 ? 124.333 110.657 122.528 1.00 94.71 334 ASP D C 1
ATOM 8177 O O . ASP D 4 334 ? 124.683 110.118 123.584 1.00 101.32 334 ASP D O 1
ATOM 8182 N N . ARG D 4 335 ? 124.158 109.963 121.405 1.00 98.33 335 ARG D N 1
ATOM 8183 C CA . ARG D 4 335 ? 124.257 108.510 121.422 1.00 94.22 335 ARG D CA 1
ATOM 8184 C C . ARG D 4 335 ? 125.686 107.998 121.303 1.00 94.85 335 ARG D C 1
ATOM 8185 O O . ARG D 4 335 ? 125.905 106.794 121.475 1.00 100.26 335 ARG D O 1
ATOM 8193 N N . TYR D 4 336 ? 126.661 108.861 121.016 1.00 96.79 336 TYR D N 1
ATOM 8194 C CA . TYR D 4 336 ? 128.041 108.418 120.867 1.00 96.84 336 TYR D CA 1
ATOM 8195 C C . TYR D 4 336 ? 129.002 109.002 121.893 1.00 100.48 336 TYR D C 1
ATOM 8196 O O . TYR D 4 336 ? 130.193 108.672 121.853 1.00 102.68 336 TYR D O 1
ATOM 8205 N N . TRP D 4 337 ? 128.537 109.851 122.805 1.00 98.59 337 TRP D N 1
ATOM 8206 C CA . TRP D 4 337 ? 129.388 110.453 123.829 1.00 91.81 337 TRP D CA 1
ATOM 8207 C C . TRP D 4 337 ? 128.712 110.387 125.192 1.00 93.85 337 TRP D C 1
ATOM 8208 O O . TRP D 4 337 ? 128.647 111.369 125.933 1.00 98.46 337 TRP D O 1
ATOM 8219 N N . ARG D 4 338 ? 128.194 109.212 125.539 1.00 96.66 338 ARG D N 1
ATOM 8220 C CA . ARG D 4 338 ? 127.526 109.042 126.817 1.00 95.11 338 ARG D CA 1
ATOM 8221 C C . ARG D 4 338 ? 128.543 109.045 127.959 1.00 97.31 338 ARG D C 1
ATOM 8222 O O . ARG D 4 338 ? 129.692 108.633 127.781 1.00 95.82 338 ARG D O 1
ATOM 8230 N N . PRO D 4 339 ? 128.146 109.510 129.142 1.00 93.19 339 PRO D N 1
ATOM 8231 C CA . PRO D 4 339 ? 129.083 109.551 130.269 1.00 94.27 339 PRO D CA 1
ATOM 8232 C C . PRO D 4 339 ? 129.443 108.159 130.764 1.00 99.48 339 PRO D C 1
ATOM 8233 O O . PRO D 4 339 ? 128.669 107.207 130.637 1.00 100.54 339 PRO D O 1
ATOM 8237 N N . ARG D 4 340 ? 130.640 108.053 131.335 1.00 93.53 340 ARG D N 1
ATOM 8238 C CA . ARG D 4 340 ? 131.116 106.779 131.856 1.00 86.83 340 ARG D CA 1
ATOM 8239 C C . ARG D 4 340 ? 130.319 106.371 133.088 1.00 90.83 340 ARG D C 1
ATOM 8240 O O . ARG D 4 340 ? 129.987 107.201 133.938 1.00 99.27 340 ARG D O 1
ATOM 8248 N N . ALA D 4 341 ? 130.015 105.080 133.181 1.00 81.63 341 ALA D N 1
ATOM 8249 C CA . ALA D 4 341 ? 129.242 104.544 134.293 1.00 81.58 341 ALA D CA 1
ATOM 8250 C C . ALA D 4 341 ? 130.146 104.363 135.510 1.00 83.74 341 ALA D C 1
ATOM 8251 O O . ALA D 4 341 ? 131.305 104.785 135.529 1.00 93.27 341 ALA D O 1
ATOM 8253 N N . TYR D 4 342 ? 129.617 103.721 136.546 1.00 79.17 342 TYR D N 1
ATOM 8254 C CA . TYR D 4 342 ? 130.356 103.451 137.771 1.00 80.67 342 TYR D CA 1
ATOM 8255 C C . TYR D 4 342 ? 130.863 102.016 137.727 1.00 85.17 342 TYR D C 1
ATOM 8256 O O . TYR D 4 342 ? 130.073 101.081 137.562 1.00 89.09 342 TYR D O 1
ATOM 8265 N N . GLY D 4 343 ? 132.173 101.846 137.881 1.00 96.21 343 GLY D N 1
ATOM 8266 C CA . GLY D 4 343 ? 132.755 100.523 137.805 1.00 95.37 343 GLY D CA 1
ATOM 8267 C C . GLY D 4 343 ? 132.854 99.958 136.410 1.00 96.87 343 GLY D C 1
ATOM 8268 O O . GLY D 4 343 ? 132.934 98.738 136.250 1.00 98.58 343 GLY D O 1
ATOM 8269 N N . ARG D 4 344 ? 132.851 100.812 135.389 1.00 97.99 344 ARG D N 1
ATOM 8270 C CA . ARG D 4 344 ? 132.987 100.379 134.007 1.00 96.71 344 ARG D CA 1
ATOM 8271 C C . ARG D 4 344 ? 133.934 101.319 133.278 1.00 98.45 344 ARG D C 1
ATOM 8272 O O . ARG D 4 344 ? 134.077 102.488 133.645 1.00 100.01 344 ARG D O 1
ATOM 8280 N N . ASN D 4 345 ? 134.584 100.796 132.242 1.00 110.12 345 ASN D N 1
ATOM 8281 C CA . ASN D 4 345 ? 135.445 101.618 131.408 1.00 109.97 345 ASN D CA 1
ATOM 8282 C C . ASN D 4 345 ? 134.601 102.419 130.419 1.00 114.96 345 ASN D C 1
ATOM 8283 O O . ASN D 4 345 ? 133.368 102.405 130.457 1.00 119.11 345 ASN D O 1
ATOM 8288 N N . VAL D 4 346 ? 135.277 103.132 129.517 1.00 120.59 346 VAL D N 1
ATOM 8289 C CA . VAL D 4 346 ? 134.566 103.956 128.545 1.00 119.40 346 VAL D CA 1
ATOM 8290 C C . VAL D 4 346 ? 133.767 103.088 127.581 1.00 120.21 346 VAL D C 1
ATOM 8291 O O . VAL D 4 346 ? 132.671 103.463 127.151 1.00 124.05 346 VAL D O 1
ATOM 8295 N N . ARG D 4 347 ? 134.297 101.915 127.228 1.00 126.44 347 ARG D N 1
ATOM 8296 C CA . ARG D 4 347 ? 133.598 101.030 126.302 1.00 127.66 347 ARG D CA 1
ATOM 8297 C C . ARG D 4 347 ? 132.406 100.334 126.944 1.00 128.66 347 ARG D C 1
ATOM 8298 O O . ARG D 4 347 ? 131.640 99.672 126.238 1.00 129.13 347 ARG D O 1
ATOM 8306 N N . GLY D 4 348 ? 132.233 100.463 128.258 1.00 116.11 348 GLY D N 1
ATOM 8307 C CA . GLY D 4 348 ? 131.108 99.873 128.951 1.00 114.88 348 GLY D CA 1
ATOM 8308 C C . GLY D 4 348 ? 131.373 98.515 129.562 1.00 117.31 348 GLY D C 1
ATOM 8309 O O . GLY D 4 348 ? 130.504 97.997 130.274 1.00 118.95 348 GLY D O 1
ATOM 8310 N N . LYS D 4 349 ? 132.535 97.924 129.305 1.00 114.70 349 LYS D N 1
ATOM 8311 C CA . LYS D 4 349 ? 132.866 96.648 129.914 1.00 114.19 349 LYS D CA 1
ATOM 8312 C C . LYS D 4 349 ? 133.156 96.837 131.403 1.00 111.53 349 LYS D C 1
ATOM 8313 O O . LYS D 4 349 ? 133.637 97.893 131.819 1.00 110.27 349 LYS D O 1
ATOM 8319 N N . PRO D 4 350 ? 132.857 95.833 132.226 1.00 98.03 350 PRO D N 1
ATOM 8320 C CA . PRO D 4 350 ? 133.131 95.958 133.662 1.00 99.24 350 PRO D CA 1
ATOM 8321 C C . PRO D 4 350 ? 134.615 96.148 133.933 1.00 99.35 350 PRO D C 1
ATOM 8322 O O . PRO D 4 350 ? 135.469 95.581 133.249 1.00 105.53 350 PRO D O 1
ATOM 8326 N N . LEU D 4 351 ? 134.916 96.959 134.943 1.00 104.65 351 LEU D N 1
ATOM 8327 C CA . LEU D 4 351 ? 136.297 97.164 135.348 1.00 104.84 351 LEU D CA 1
ATOM 8328 C C . LEU D 4 351 ? 136.879 95.882 135.931 1.00 111.81 351 LEU D C 1
ATOM 8329 O O . LEU D 4 351 ? 136.155 94.999 136.399 1.00 113.67 351 LEU D O 1
ATOM 8334 N N . VAL D 4 352 ? 138.204 95.786 135.895 1.00 123.86 352 VAL D N 1
ATOM 8335 C CA . VAL D 4 352 ? 138.928 94.622 136.389 1.00 126.33 352 VAL D CA 1
ATOM 8336 C C . VAL D 4 352 ? 139.857 95.075 137.507 1.00 127.12 352 VAL D C 1
ATOM 8337 O O . VAL D 4 352 ? 140.605 96.046 137.346 1.00 125.02 352 VAL D O 1
ATOM 8341 N N . ALA D 4 353 ? 139.797 94.381 138.639 1.00 129.12 353 ALA D N 1
ATOM 8342 C CA . ALA D 4 353 ? 140.636 94.710 139.784 1.00 129.07 353 ALA D CA 1
ATOM 8343 C C . ALA D 4 353 ? 141.046 93.452 140.540 1.00 128.47 353 ALA D C 1
ATOM 8344 O O . ALA D 4 353 ? 141.816 93.515 141.498 1.00 130.16 353 ALA D O 1
ATOM 8346 N N . VAL E 5 16 ? 86.108 91.172 88.106 1.00 168.03 16 VAL E N 1
ATOM 8347 C CA . VAL E 5 16 ? 85.932 92.197 87.086 1.00 169.72 16 VAL E CA 1
ATOM 8348 C C . VAL E 5 16 ? 87.255 92.917 86.834 1.00 169.77 16 VAL E C 1
ATOM 8349 O O . VAL E 5 16 ? 87.934 93.324 87.777 1.00 168.61 16 VAL E O 1
ATOM 8353 N N . PRO E 5 17 ? 87.632 93.051 85.561 1.00 159.89 17 PRO E N 1
ATOM 8354 C CA . PRO E 5 17 ? 88.873 93.776 85.242 1.00 157.69 17 PRO E CA 1
ATOM 8355 C C . PRO E 5 17 ? 88.872 95.218 85.722 1.00 158.53 17 PRO E C 1
ATOM 8356 O O . PRO E 5 17 ? 89.938 95.747 86.062 1.00 158.39 17 PRO E O 1
ATOM 8360 N N . TRP E 5 18 ? 87.707 95.868 85.775 1.00 147.36 18 TRP E N 1
ATOM 8361 C CA . TRP E 5 18 ? 87.622 97.245 86.251 1.00 144.00 18 TRP E CA 1
ATOM 8362 C C . TRP E 5 18 ? 87.936 97.382 87.735 1.00 144.04 18 TRP E C 1
ATOM 8363 O O . TRP E 5 18 ? 88.096 98.511 88.211 1.00 144.53 18 TRP E O 1
ATOM 8374 N N . GLN E 5 19 ? 88.014 96.274 88.475 1.00 151.15 19 GLN E N 1
ATOM 8375 C CA . GLN E 5 19 ? 88.317 96.352 89.900 1.00 152.72 19 GLN E CA 1
ATOM 8376 C C . GLN E 5 19 ? 89.717 96.898 90.155 1.00 154.33 19 GLN E C 1
ATOM 8377 O O . GLN E 5 19 ? 89.907 97.696 91.079 1.00 155.29 19 GLN E O 1
ATOM 8383 N N . TYR E 5 20 ? 90.706 96.477 89.360 1.00 147.78 20 TYR E N 1
ATOM 8384 C CA . TYR E 5 20 ? 92.073 96.951 89.560 1.00 144.20 20 TYR E CA 1
ATOM 8385 C C . TYR E 5 20 ? 92.175 98.456 89.353 1.00 143.61 20 TYR E C 1
ATOM 8386 O O . TYR E 5 20 ? 92.845 99.156 90.125 1.00 144.15 20 TYR E O 1
ATOM 8395 N N . PHE E 5 21 ? 91.517 98.970 88.311 1.00 131.61 21 PHE E N 1
ATOM 8396 C CA . PHE E 5 21 ? 91.613 100.390 87.990 1.00 132.99 21 PHE E CA 1
ATOM 8397 C C . PHE E 5 21 ? 91.067 101.251 89.120 1.00 133.97 21 PHE E C 1
ATOM 8398 O O . PHE E 5 21 ? 91.642 102.296 89.448 1.00 133.72 21 PHE E O 1
ATOM 8406 N N . THR E 5 22 ? 89.957 100.832 89.727 1.00 137.73 22 THR E N 1
ATOM 8407 C CA . THR E 5 22 ? 89.398 101.590 90.841 1.00 139.15 22 THR E CA 1
ATOM 8408 C C . THR E 5 22 ? 90.217 101.398 92.111 1.00 139.69 22 THR E C 1
ATOM 8409 O O . THR E 5 22 ? 90.431 102.352 92.868 1.00 144.34 22 THR E O 1
ATOM 8413 N N . SER E 5 23 ? 90.683 100.172 92.363 1.00 134.78 23 SER E N 1
ATOM 8414 C CA . SER E 5 23 ? 91.388 99.890 93.608 1.00 135.21 23 SER E CA 1
ATOM 8415 C C . SER E 5 23 ? 92.746 100.577 93.666 1.00 134.24 23 SER E C 1
ATOM 8416 O O . SER E 5 23 ? 93.206 100.941 94.753 1.00 132.40 23 SER E O 1
ATOM 8419 N N . ALA E 5 24 ? 93.403 100.761 92.520 1.00 130.66 24 ALA E N 1
ATOM 8420 C CA . ALA E 5 24 ? 94.732 101.361 92.528 1.00 129.65 24 ALA E CA 1
ATOM 8421 C C . ALA E 5 24 ? 94.705 102.855 92.829 1.00 129.92 24 ALA E C 1
ATOM 8422 O O . ALA E 5 24 ? 95.755 103.428 93.136 1.00 130.30 24 ALA E O 1
ATOM 8424 N N . LEU E 5 25 ? 93.539 103.498 92.742 1.00 127.49 25 LEU E N 1
ATOM 8425 C CA . LEU E 5 25 ? 93.484 104.950 92.878 1.00 127.53 25 LEU E CA 1
ATOM 8426 C C . LEU E 5 25 ? 93.778 105.397 94.306 1.00 132.44 25 LEU E C 1
ATOM 8427 O O . LEU E 5 25 ? 94.595 106.298 94.527 1.00 135.15 25 LEU E O 1
ATOM 8432 N N . TRP E 5 26 ? 93.126 104.784 95.289 1.00 129.27 26 TRP E N 1
ATOM 8433 C CA . TRP E 5 26 ? 93.236 105.237 96.672 1.00 125.25 26 TRP E CA 1
ATOM 8434 C C . TRP E 5 26 ? 93.688 104.156 97.638 1.00 124.29 26 TRP E C 1
ATOM 8435 O O . TRP E 5 26 ? 94.448 104.448 98.564 1.00 122.77 26 TRP E O 1
ATOM 8446 N N . GLN E 5 27 ? 93.231 102.913 97.460 1.00 133.91 27 GLN E N 1
ATOM 8447 C CA . GLN E 5 27 ? 93.619 101.848 98.380 1.00 135.24 27 GLN E CA 1
ATOM 8448 C C . GLN E 5 27 ? 95.120 101.592 98.330 1.00 135.72 27 GLN E C 1
ATOM 8449 O O . GLN E 5 27 ? 95.772 101.477 99.373 1.00 133.40 27 GLN E O 1
ATOM 8455 N N . TYR E 5 28 ? 95.687 101.503 97.127 1.00 138.71 28 TYR E N 1
ATOM 8456 C CA . TYR E 5 28 ? 97.125 101.309 96.936 1.00 136.28 28 TYR E CA 1
ATOM 8457 C C . TYR E 5 28 ? 97.617 102.424 96.020 1.00 134.79 28 TYR E C 1
ATOM 8458 O O . TYR E 5 28 ? 97.703 102.245 94.803 1.00 139.55 28 TYR E O 1
ATOM 8467 N N . ASN E 5 29 ? 97.946 103.569 96.606 1.00 119.36 29 ASN E N 1
ATOM 8468 C CA . ASN E 5 29 ? 98.457 104.698 95.846 1.00 122.05 29 ASN E CA 1
ATOM 8469 C C . ASN E 5 29 ? 99.974 104.606 95.759 1.00 125.21 29 ASN E C 1
ATOM 8470 O O . ASN E 5 29 ? 100.644 104.263 96.738 1.00 128.31 29 ASN E O 1
ATOM 8475 N N . VAL E 5 30 ? 100.512 104.908 94.575 1.00 117.48 30 VAL E N 1
ATOM 8476 C CA . VAL E 5 30 ? 101.944 104.734 94.341 1.00 117.29 30 VAL E CA 1
ATOM 8477 C C . VAL E 5 30 ? 102.757 105.661 95.235 1.00 120.75 30 VAL E C 1
ATOM 8478 O O . VAL E 5 30 ? 103.768 105.254 95.818 1.00 121.28 30 VAL E O 1
ATOM 8482 N N . ALA E 5 31 ? 102.337 106.918 95.355 1.00 109.19 31 ALA E N 1
ATOM 8483 C CA . ALA E 5 31 ? 103.070 107.909 96.128 1.00 106.27 31 ALA E CA 1
ATOM 8484 C C . ALA E 5 31 ? 102.446 108.201 97.483 1.00 111.67 31 ALA E C 1
ATOM 8485 O O . ALA E 5 31 ? 103.006 108.993 98.247 1.00 112.67 31 ALA E O 1
ATOM 8487 N N . LEU E 5 32 ? 101.305 107.591 97.806 1.00 112.16 32 LEU E N 1
ATOM 8488 C CA . LEU E 5 32 ? 100.605 107.880 99.047 1.00 108.44 32 LEU E CA 1
ATOM 8489 C C . LEU E 5 32 ? 100.437 106.675 99.958 1.00 106.75 32 LEU E C 1
ATOM 8490 O O . LEU E 5 32 ? 100.199 106.862 101.156 1.00 106.36 32 LEU E O 1
ATOM 8495 N N . VAL E 5 33 ? 100.551 105.453 99.438 1.00 123.48 33 VAL E N 1
ATOM 8496 C CA . VAL E 5 33 ? 100.423 104.236 100.231 1.00 128.73 33 VAL E CA 1
ATOM 8497 C C . VAL E 5 33 ? 101.698 103.404 100.185 1.00 129.20 33 VAL E C 1
ATOM 8498 O O . VAL E 5 33 ? 102.197 102.952 101.220 1.00 127.47 33 VAL E O 1
ATOM 8502 N N . GLN E 5 34 ? 102.245 103.195 98.990 1.00 124.51 34 GLN E N 1
ATOM 8503 C CA . GLN E 5 34 ? 103.427 102.362 98.821 1.00 118.84 34 GLN E CA 1
ATOM 8504 C C . GLN E 5 34 ? 104.730 103.102 99.085 1.00 121.06 34 GLN E C 1
ATOM 8505 O O . GLN E 5 34 ? 105.783 102.457 99.146 1.00 125.82 34 GLN E O 1
ATOM 8511 N N . MET E 5 35 ? 104.687 104.426 99.239 1.00 119.59 35 MET E N 1
ATOM 8512 C CA . MET E 5 35 ? 105.879 105.250 99.436 1.00 121.65 35 MET E CA 1
ATOM 8513 C C . MET E 5 35 ? 106.871 105.059 98.286 1.00 124.41 35 MET E C 1
ATOM 8514 O O . MET E 5 35 ? 108.049 104.758 98.482 1.00 124.71 35 MET E O 1
ATOM 8519 N N . LEU E 5 36 ? 106.364 105.242 97.070 1.00 109.68 36 LEU E N 1
ATOM 8520 C CA . LEU E 5 36 ? 107.160 105.111 95.860 1.00 106.21 36 LEU E CA 1
ATOM 8521 C C . LEU E 5 36 ? 106.937 106.327 94.974 1.00 107.25 36 LEU E C 1
ATOM 8522 O O . LEU E 5 36 ? 105.964 107.066 95.135 1.00 112.45 36 LEU E O 1
ATOM 8527 N N . ALA E 5 37 ? 107.863 106.526 94.036 1.00 87.43 37 ALA E N 1
ATOM 8528 C CA . ALA E 5 37 ? 107.811 107.643 93.092 1.00 78.61 37 ALA E CA 1
ATOM 8529 C C . ALA E 5 37 ? 107.801 108.983 93.825 1.00 83.47 37 ALA E C 1
ATOM 8530 O O . ALA E 5 37 ? 106.981 109.861 93.554 1.00 93.06 37 ALA E O 1
ATOM 8532 N N . LEU E 5 38 ? 108.728 109.133 94.770 1.00 72.43 38 LEU E N 1
ATOM 8533 C CA . LEU E 5 38 ? 108.819 110.358 95.554 1.00 71.55 38 LEU E CA 1
ATOM 8534 C C . LEU E 5 38 ? 109.672 111.428 94.890 1.00 79.35 38 LEU E C 1
ATOM 8535 O O . LEU E 5 38 ? 109.421 112.622 95.096 1.00 92.00 38 LEU E O 1
ATOM 8540 N N . CYS E 5 39 ? 110.679 111.036 94.105 1.00 76.54 39 CYS E N 1
ATOM 8541 C CA . CYS E 5 39 ? 111.519 112.029 93.436 1.00 73.91 39 CYS E CA 1
ATOM 8542 C C . CYS E 5 39 ? 110.719 112.922 92.495 1.00 82.78 39 CYS E C 1
ATOM 8543 O O . CYS E 5 39 ? 110.782 114.155 92.641 1.00 87.78 39 CYS E O 1
ATOM 8546 N N . PRO E 5 40 ? 109.948 112.395 91.535 1.00 79.53 40 PRO E N 1
ATOM 8547 C CA . PRO E 5 40 ? 109.139 113.298 90.705 1.00 76.56 40 PRO E CA 1
ATOM 8548 C C . PRO E 5 40 ? 107.997 113.932 91.469 1.00 78.51 40 PRO E C 1
ATOM 8549 O O . PRO E 5 40 ? 107.530 115.013 91.090 1.00 95.88 40 PRO E O 1
ATOM 8553 N N . THR E 5 41 ? 107.526 113.283 92.535 1.00 80.38 41 THR E N 1
ATOM 8554 C CA . THR E 5 41 ? 106.468 113.870 93.350 1.00 84.33 41 THR E CA 1
ATOM 8555 C C . THR E 5 41 ? 106.931 115.165 94.000 1.00 79.67 41 THR E C 1
ATOM 8556 O O . THR E 5 41 ? 106.186 116.151 94.040 1.00 85.73 41 THR E O 1
ATOM 8560 N N . LEU E 5 42 ? 108.161 115.187 94.507 1.00 72.55 42 LEU E N 1
ATOM 8561 C CA . LEU E 5 42 ? 108.673 116.368 95.186 1.00 70.22 42 LEU E CA 1
ATOM 8562 C C . LEU E 5 42 ? 109.339 117.362 94.245 1.00 82.92 42 LEU E C 1
ATOM 8563 O O . LEU E 5 42 ? 109.322 118.566 94.522 1.00 90.87 42 LEU E O 1
ATOM 8568 N N . ALA E 5 43 ? 109.924 116.897 93.140 1.00 83.84 43 ALA E N 1
ATOM 8569 C CA . ALA E 5 43 ? 110.726 117.790 92.310 1.00 79.45 43 ALA E CA 1
ATOM 8570 C C . ALA E 5 43 ? 109.863 118.630 91.377 1.00 77.36 43 ALA E C 1
ATOM 8571 O O . ALA E 5 43 ? 109.818 119.858 91.496 1.00 80.72 43 ALA E O 1
ATOM 8573 N N . VAL E 5 44 ? 109.168 117.988 90.443 1.00 82.95 44 VAL E N 1
ATOM 8574 C CA . VAL E 5 44 ? 108.360 118.720 89.453 1.00 86.93 44 VAL E CA 1
ATOM 8575 C C . VAL E 5 44 ? 106.958 118.821 90.041 1.00 89.12 44 VAL E C 1
ATOM 8576 O O . VAL E 5 44 ? 106.029 118.097 89.678 1.00 88.11 44 VAL E O 1
ATOM 8580 N N . THR E 5 45 ? 106.759 119.808 90.889 1.00 87.33 45 THR E N 1
ATOM 8581 C CA . THR E 5 45 ? 105.457 120.015 91.458 1.00 81.24 45 THR E CA 1
ATOM 8582 C C . THR E 5 45 ? 105.325 121.457 91.928 1.00 88.58 45 THR E C 1
ATOM 8583 O O . THR E 5 45 ? 104.498 121.732 92.752 1.00 93.28 45 THR E O 1
ATOM 8587 N N . THR E 5 46 ? 106.130 122.388 91.447 1.00 97.26 46 THR E N 1
ATOM 8588 C CA . THR E 5 46 ? 105.961 123.800 91.769 1.00 97.73 46 THR E CA 1
ATOM 8589 C C . THR E 5 46 ? 104.742 124.410 91.090 1.00 96.80 46 THR E C 1
ATOM 8590 O O . THR E 5 46 ? 104.300 125.491 91.492 1.00 100.86 46 THR E O 1
ATOM 8594 N N . THR E 5 47 ? 104.190 123.745 90.078 1.00 89.86 47 THR E N 1
ATOM 8595 C CA . THR E 5 47 ? 102.994 124.210 89.396 1.00 84.54 47 THR E CA 1
ATOM 8596 C C . THR E 5 47 ? 102.115 123.010 89.083 1.00 90.20 47 THR E C 1
ATOM 8597 O O . THR E 5 47 ? 102.609 121.898 88.885 1.00 100.17 47 THR E O 1
ATOM 8601 N N . ALA E 5 48 ? 100.801 123.244 89.046 1.00 85.02 48 ALA E N 1
ATOM 8602 C CA . ALA E 5 48 ? 99.868 122.163 88.742 1.00 89.60 48 ALA E CA 1
ATOM 8603 C C . ALA E 5 48 ? 100.063 121.647 87.323 1.00 101.48 48 ALA E C 1
ATOM 8604 O O . ALA E 5 48 ? 99.881 120.454 87.058 1.00 106.77 48 ALA E O 1
ATOM 8606 N N . THR E 5 49 ? 100.429 122.534 86.393 1.00 104.99 49 THR E N 1
ATOM 8607 C CA . THR E 5 49 ? 100.641 122.114 85.011 1.00 99.43 49 THR E CA 1
ATOM 8608 C C . THR E 5 49 ? 101.811 121.145 84.897 1.00 101.69 49 THR E C 1
ATOM 8609 O O . THR E 5 49 ? 101.737 120.155 84.157 1.00 107.35 49 THR E O 1
ATOM 8613 N N . ASN E 5 50 ? 102.904 121.417 85.615 1.00 101.05 50 ASN E N 1
ATOM 8614 C CA . ASN E 5 50 ? 104.045 120.506 85.600 1.00 93.73 50 ASN E CA 1
ATOM 8615 C C . ASN E 5 50 ? 103.650 119.138 86.136 1.00 97.59 50 ASN E C 1
ATOM 8616 O O . ASN E 5 50 ? 104.017 118.102 85.567 1.00 108.92 50 ASN E O 1
ATOM 8621 N N . GLY E 5 51 ? 102.896 119.120 87.236 1.00 86.64 51 GLY E N 1
ATOM 8622 C CA . GLY E 5 51 ? 102.441 117.857 87.790 1.00 91.52 51 GLY E CA 1
ATOM 8623 C C . GLY E 5 51 ? 101.553 117.090 86.832 1.00 96.63 51 GLY E C 1
ATOM 8624 O O . GLY E 5 51 ? 101.705 115.879 86.668 1.00 105.92 51 GLY E O 1
ATOM 8625 N N . LEU E 5 52 ? 100.621 117.787 86.177 1.00 91.89 52 LEU E N 1
ATOM 8626 C CA . LEU E 5 52 ? 99.733 117.121 85.230 1.00 94.73 52 LEU E CA 1
ATOM 8627 C C . LEU E 5 52 ? 100.509 116.547 84.052 1.00 96.81 52 LEU E C 1
ATOM 8628 O O . LEU E 5 52 ? 100.261 115.410 83.632 1.00 98.32 52 LEU E O 1
ATOM 8633 N N . GLY E 5 53 ? 101.458 117.312 83.509 1.00 88.85 53 GLY E N 1
ATOM 8634 C CA . GLY E 5 53 ? 102.249 116.806 82.398 1.00 84.19 53 GLY E CA 1
ATOM 8635 C C . GLY E 5 53 ? 103.087 115.602 82.779 1.00 90.25 53 GLY E C 1
ATOM 8636 O O . GLY E 5 53 ? 103.130 114.603 82.050 1.00 103.21 53 GLY E O 1
ATOM 8637 N N . MET E 5 54 ? 103.760 115.674 83.931 1.00 86.01 54 MET E N 1
ATOM 8638 C CA . MET E 5 54 ? 104.564 114.545 84.384 1.00 91.79 54 MET E CA 1
ATOM 8639 C C . MET E 5 54 ? 103.697 113.319 84.633 1.00 101.82 54 MET E C 1
ATOM 8640 O O . MET E 5 54 ? 104.080 112.197 84.281 1.00 110.63 54 MET E O 1
ATOM 8645 N N . GLY E 5 55 ? 102.521 113.513 85.233 1.00 94.37 55 GLY E N 1
ATOM 8646 C CA . GLY E 5 55 ? 101.630 112.392 85.472 1.00 95.71 55 GLY E CA 1
ATOM 8647 C C . GLY E 5 55 ? 101.138 111.751 84.190 1.00 96.97 55 GLY E C 1
ATOM 8648 O O . GLY E 5 55 ? 101.067 110.526 84.089 1.00 94.49 55 GLY E O 1
ATOM 8649 N N . LEU E 5 56 ? 100.790 112.569 83.192 1.00 92.56 56 LEU E N 1
ATOM 8650 C CA . LEU E 5 56 ? 100.345 112.020 81.914 1.00 90.90 56 LEU E CA 1
ATOM 8651 C C . LEU E 5 56 ? 101.456 111.226 81.240 1.00 96.11 56 LEU E C 1
ATOM 8652 O O . LEU E 5 56 ? 101.226 110.122 80.726 1.00 101.73 56 LEU E O 1
ATOM 8657 N N . ALA E 5 57 ? 102.675 111.773 81.233 1.00 86.46 57 ALA E N 1
ATOM 8658 C CA . ALA E 5 57 ? 103.792 111.052 80.630 1.00 85.02 57 ALA E CA 1
ATOM 8659 C C . ALA E 5 57 ? 104.053 109.735 81.351 1.00 88.81 57 ALA E C 1
ATOM 8660 O O . ALA E 5 57 ? 104.242 108.691 80.711 1.00 103.22 57 ALA E O 1
ATOM 8662 N N . THR E 5 58 ? 104.048 109.762 82.687 1.00 79.61 58 THR E N 1
ATOM 8663 C CA . THR E 5 58 ? 104.281 108.543 83.454 1.00 83.07 58 THR E CA 1
ATOM 8664 C C . THR E 5 58 ? 103.179 107.520 83.214 1.00 89.01 58 THR E C 1
ATOM 8665 O O . THR E 5 58 ? 103.451 106.320 83.127 1.00 91.52 58 THR E O 1
ATOM 8669 N N . THR E 5 59 ? 101.928 107.974 83.107 1.00 90.35 59 THR E N 1
ATOM 8670 C CA . THR E 5 59 ? 100.825 107.053 82.854 1.00 89.13 59 THR E CA 1
ATOM 8671 C C . THR E 5 59 ? 100.965 106.384 81.493 1.00 93.16 59 THR E C 1
ATOM 8672 O O . THR E 5 59 ? 100.758 105.170 81.364 1.00 97.73 59 THR E O 1
ATOM 8676 N N . LEU E 5 60 ? 101.365 107.124 80.483 1.00 95.03 60 LEU E N 1
ATOM 8677 C CA . LEU E 5 60 ? 101.562 106.536 79.176 1.00 95.54 60 LEU E CA 1
ATOM 8678 C C . LEU E 5 60 ? 102.611 105.510 79.306 1.00 97.24 60 LEU E C 1
ATOM 8679 O O . LEU E 5 60 ? 102.405 104.353 79.024 1.00 105.86 60 LEU E O 1
ATOM 8684 N N . VAL E 5 61 ? 103.749 105.910 79.786 1.00 85.27 61 VAL E N 1
ATOM 8685 C CA . VAL E 5 61 ? 104.881 104.990 79.852 1.00 80.45 61 VAL E CA 1
ATOM 8686 C C . VAL E 5 61 ? 104.496 103.723 80.604 1.00 92.69 61 VAL E C 1
ATOM 8687 O O . VAL E 5 61 ? 104.851 102.612 80.195 1.00 99.63 61 VAL E O 1
ATOM 8691 N N . LEU E 5 62 ? 103.769 103.868 81.715 1.00 96.78 62 LEU E N 1
ATOM 8692 C CA . LEU E 5 62 ? 103.352 102.707 82.490 1.00 94.07 62 LEU E CA 1
ATOM 8693 C C . LEU E 5 62 ? 102.462 101.787 81.671 1.00 94.08 62 LEU E C 1
ATOM 8694 O O . LEU E 5 62 ? 102.647 100.565 81.684 1.00 105.32 62 LEU E O 1
ATOM 8699 N N . VAL E 5 63 ? 101.493 102.352 80.951 1.00 102.79 63 VAL E N 1
ATOM 8700 C CA . VAL E 5 63 ? 100.592 101.526 80.151 1.00 106.38 63 VAL E CA 1
ATOM 8701 C C . VAL E 5 63 ? 101.378 100.757 79.096 1.00 112.67 63 VAL E C 1
ATOM 8702 O O . VAL E 5 63 ? 101.229 99.534 78.950 1.00 115.81 63 VAL E O 1
ATOM 8706 N N . MET E 5 64 ? 102.245 101.458 78.359 1.00 112.91 64 MET E N 1
ATOM 8707 C CA . MET E 5 64 ? 102.987 100.793 77.292 1.00 111.09 64 MET E CA 1
ATOM 8708 C C . MET E 5 64 ? 103.922 99.720 77.842 1.00 113.83 64 MET E C 1
ATOM 8709 O O . MET E 5 64 ? 103.993 98.610 77.296 1.00 120.16 64 MET E O 1
ATOM 8714 N N . THR E 5 65 ? 104.636 100.023 78.930 1.00 109.09 65 THR E N 1
ATOM 8715 C CA . THR E 5 65 ? 105.572 99.057 79.492 1.00 113.17 65 THR E CA 1
ATOM 8716 C C . THR E 5 65 ? 104.849 97.847 80.068 1.00 113.53 65 THR E C 1
ATOM 8717 O O . THR E 5 65 ? 105.322 96.715 79.925 1.00 117.66 65 THR E O 1
ATOM 8721 N N . ASN E 5 66 ? 103.707 98.060 80.729 1.00 107.59 66 ASN E N 1
ATOM 8722 C CA . ASN E 5 66 ? 102.936 96.932 81.237 1.00 104.50 66 ASN E CA 1
ATOM 8723 C C . ASN E 5 66 ? 102.461 96.042 80.100 1.00 108.83 66 ASN E C 1
ATOM 8724 O O . ASN E 5 66 ? 102.550 94.811 80.187 1.00 115.76 66 ASN E O 1
ATOM 8729 N N . ALA E 5 67 ? 101.965 96.647 79.016 1.00 109.29 67 ALA E N 1
ATOM 8730 C CA . ALA E 5 67 ? 101.524 95.851 77.876 1.00 114.40 67 ALA E CA 1
ATOM 8731 C C . ALA E 5 67 ? 102.674 95.028 77.308 1.00 114.95 67 ALA E C 1
ATOM 8732 O O . ALA E 5 67 ? 102.527 93.825 77.053 1.00 111.81 67 ALA E O 1
ATOM 8734 N N . LEU E 5 68 ? 103.837 95.658 77.121 1.00 128.48 68 LEU E N 1
ATOM 8735 C CA . LEU E 5 68 ? 104.978 94.947 76.550 1.00 124.04 68 LEU E CA 1
ATOM 8736 C C . LEU E 5 68 ? 105.436 93.810 77.457 1.00 120.63 68 LEU E C 1
ATOM 8737 O O . LEU E 5 68 ? 105.667 92.685 76.995 1.00 125.36 68 LEU E O 1
ATOM 8742 N N . ILE E 5 69 ? 105.566 94.082 78.757 1.00 119.61 69 ILE E N 1
ATOM 8743 C CA . ILE E 5 69 ? 106.054 93.065 79.683 1.00 123.74 69 ILE E CA 1
ATOM 8744 C C . ILE E 5 69 ? 105.085 91.893 79.751 1.00 123.42 69 ILE E C 1
ATOM 8745 O O . ILE E 5 69 ? 105.500 90.727 79.738 1.00 128.15 69 ILE E O 1
ATOM 8750 N N . SER E 5 70 ? 103.782 92.175 79.820 1.00 121.90 70 SER E N 1
ATOM 8751 C CA . SER E 5 70 ? 102.809 91.090 79.879 1.00 125.81 70 SER E CA 1
ATOM 8752 C C . SER E 5 70 ? 102.800 90.277 78.592 1.00 126.88 70 SER E C 1
ATOM 8753 O O . SER E 5 70 ? 102.692 89.046 78.634 1.00 124.70 70 SER E O 1
ATOM 8756 N N . SER E 5 71 ? 102.909 90.939 77.437 1.00 126.53 71 SER E N 1
ATOM 8757 C CA . SER E 5 71 ? 102.998 90.198 76.186 1.00 125.50 71 SER E CA 1
ATOM 8758 C C . SER E 5 71 ? 104.292 89.400 76.081 1.00 124.26 71 SER E C 1
ATOM 8759 O O . SER E 5 71 ? 104.346 88.428 75.321 1.00 124.47 71 SER E O 1
ATOM 8762 N N . MET E 5 72 ? 105.327 89.784 76.828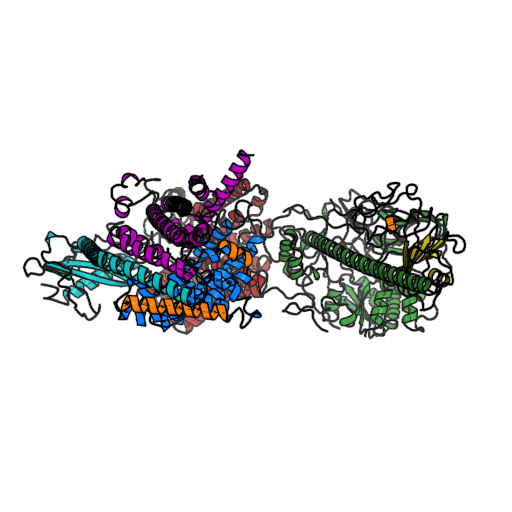 1.00 136.20 72 MET E N 1
ATOM 8763 C CA . MET E 5 72 ? 106.603 89.079 76.835 1.00 136.26 72 MET E CA 1
ATOM 8764 C C . MET E 5 72 ? 106.827 88.312 78.137 1.00 135.68 72 MET E C 1
ATOM 8765 O O . MET E 5 72 ? 107.973 88.017 78.491 1.00 131.96 72 MET E O 1
ATOM 8770 N N . ARG E 5 73 ? 105.751 87.988 78.859 1.00 140.11 73 ARG E N 1
ATOM 8771 C CA . ARG E 5 73 ? 105.892 87.421 80.197 1.00 137.19 73 ARG E CA 1
ATOM 8772 C C . ARG E 5 73 ? 106.578 86.060 80.173 1.00 136.21 73 ARG E C 1
ATOM 8773 O O . ARG E 5 73 ? 107.515 85.819 80.943 1.00 135.23 73 ARG E O 1
ATOM 8781 N N . HIS E 5 74 ? 106.134 85.157 79.302 1.00 148.77 74 HIS E N 1
ATOM 8782 C CA . HIS E 5 74 ? 106.711 83.813 79.257 1.00 149.43 74 HIS E CA 1
ATOM 8783 C C . HIS E 5 74 ? 107.932 83.759 78.345 1.00 151.23 74 HIS E C 1
ATOM 8784 O O . HIS E 5 74 ? 108.078 82.867 77.512 1.00 150.94 74 HIS E O 1
ATOM 8791 N N . THR E 5 75 ? 108.955 84.510 78.712 1.00 149.48 75 THR E N 1
ATOM 8792 C CA . THR E 5 75 ? 110.189 84.430 77.958 1.00 148.68 75 THR E CA 1
ATOM 8793 C C . THR E 5 75 ? 111.320 84.985 78.777 1.00 148.90 75 THR E C 1
ATOM 8794 O O . THR E 5 75 ? 112.477 84.796 78.446 1.00 148.92 75 THR E O 1
ATOM 8798 N N . ILE E 5 76 ? 111.005 85.641 79.876 1.00 146.40 76 ILE E N 1
ATOM 8799 C CA . ILE E 5 76 ? 112.009 86.319 80.687 1.00 146.66 76 ILE E CA 1
ATOM 8800 C C . ILE E 5 76 ? 112.720 85.301 81.565 1.00 148.53 76 ILE E C 1
ATOM 8801 O O . ILE E 5 76 ? 112.081 84.572 82.333 1.00 148.06 76 ILE E O 1
ATOM 8806 N N . SER E 5 77 ? 114.040 85.247 81.448 1.00 150.79 77 SER E N 1
ATOM 8807 C CA . SER E 5 77 ? 114.828 84.382 82.314 1.00 150.08 77 SER E CA 1
ATOM 8808 C C . SER E 5 77 ? 114.770 84.905 83.746 1.00 150.17 77 SER E C 1
ATOM 8809 O O . SER E 5 77 ? 114.956 86.107 83.968 1.00 151.88 77 SER E O 1
ATOM 8812 N N . PRO E 5 78 ? 114.507 84.046 84.733 1.00 145.09 78 PRO E N 1
ATOM 8813 C CA . PRO E 5 78 ? 114.294 84.547 86.103 1.00 145.83 78 PRO E CA 1
ATOM 8814 C C . PRO E 5 78 ? 115.486 85.280 86.697 1.00 145.54 78 PRO E C 1
ATOM 8815 O O . PRO E 5 78 ? 115.295 86.209 87.491 1.00 145.74 78 PRO E O 1
ATOM 8819 N N . GLU E 5 79 ? 116.711 84.894 86.342 1.00 154.66 79 GLU E N 1
ATOM 8820 C CA . GLU E 5 79 ? 117.893 85.464 86.978 1.00 155.96 79 GLU E CA 1
ATOM 8821 C C . GLU E 5 79 ? 118.339 86.784 86.364 1.00 158.72 79 GLU E C 1
ATOM 8822 O O . GLU E 5 79 ? 119.028 87.559 87.037 1.00 158.64 79 GLU E O 1
ATOM 8828 N N . VAL E 5 80 ? 117.968 87.061 85.116 1.00 146.31 80 VAL E N 1
ATOM 8829 C CA . VAL E 5 80 ? 118.339 88.315 84.468 1.00 143.22 80 VAL E CA 1
ATOM 8830 C C . VAL E 5 80 ? 117.075 89.111 84.179 1.00 143.23 80 VAL E C 1
ATOM 8831 O O . VAL E 5 80 ? 117.006 89.854 83.193 1.00 140.96 80 VAL E O 1
ATOM 8835 N N . ARG E 5 81 ? 116.067 88.960 85.041 1.00 140.06 81 ARG E N 1
ATOM 8836 C CA . ARG E 5 81 ? 114.784 89.611 84.799 1.00 134.69 81 ARG E CA 1
ATOM 8837 C C . ARG E 5 81 ? 114.917 91.128 84.790 1.00 134.90 81 ARG E C 1
ATOM 8838 O O . ARG E 5 81 ? 114.300 91.803 83.960 1.00 137.10 81 ARG E O 1
ATOM 8846 N N . ASN E 5 82 ? 115.729 91.687 85.704 1.00 132.90 82 ASN E N 1
ATOM 8847 C CA . ASN E 5 82 ? 115.853 93.144 85.767 1.00 134.80 82 ASN E CA 1
ATOM 8848 C C . ASN E 5 82 ? 116.460 93.717 84.491 1.00 137.37 82 ASN E C 1
ATOM 8849 O O . ASN E 5 82 ? 115.757 94.447 83.769 1.00 141.06 82 ASN E O 1
ATOM 8854 N N . PRO E 5 83 ? 117.711 93.404 84.122 1.00 127.89 83 PRO E N 1
ATOM 8855 C CA . PRO E 5 83 ? 118.307 94.073 82.953 1.00 124.41 83 PRO E CA 1
ATOM 8856 C C . PRO E 5 83 ? 117.524 93.856 81.676 1.00 127.44 83 PRO E C 1
ATOM 8857 O O . PRO E 5 83 ? 117.612 94.686 80.763 1.00 133.20 83 PRO E O 1
ATOM 8861 N N . VAL E 5 84 ? 116.758 92.770 81.579 1.00 121.60 84 VAL E N 1
ATOM 8862 C CA . VAL E 5 84 ? 115.836 92.614 80.459 1.00 122.24 84 VAL E CA 1
ATOM 8863 C C . VAL E 5 84 ? 114.719 93.644 80.556 1.00 124.63 84 VAL E C 1
ATOM 8864 O O . VAL E 5 84 ? 114.583 94.523 79.696 1.00 129.35 84 VAL E O 1
ATOM 8868 N N . MET E 5 85 ? 113.924 93.576 81.629 1.00 125.34 85 MET E N 1
ATOM 8869 C CA . MET E 5 85 ? 112.744 94.431 81.713 1.00 122.91 85 MET E CA 1
ATOM 8870 C C . MET E 5 85 ? 113.139 95.899 81.770 1.00 125.55 85 MET E C 1
ATOM 8871 O O . MET E 5 85 ? 112.472 96.751 81.169 1.00 130.81 85 MET E O 1
ATOM 8876 N N . ILE E 5 86 ? 114.243 96.208 82.454 1.00 116.79 86 ILE E N 1
ATOM 8877 C CA . ILE E 5 86 ? 114.753 97.575 82.469 1.00 116.08 86 ILE E CA 1
ATOM 8878 C C . ILE E 5 86 ? 114.956 98.068 81.044 1.00 117.70 86 ILE E C 1
ATOM 8879 O O . ILE E 5 86 ? 114.522 99.169 80.680 1.00 124.03 86 ILE E O 1
ATOM 8884 N N . GLY E 5 87 ? 115.575 97.237 80.203 1.00 100.28 87 GLY E N 1
ATOM 8885 C CA . GLY E 5 87 ? 115.713 97.602 78.804 1.00 99.55 87 GLY E CA 1
ATOM 8886 C C . GLY E 5 87 ? 114.369 97.873 78.160 1.00 104.23 87 GLY E C 1
ATOM 8887 O O . GLY E 5 87 ? 114.170 98.911 77.522 1.00 104.12 87 GLY E O 1
ATOM 8888 N N . VAL E 5 88 ? 113.405 96.975 78.384 1.00 107.39 88 VAL E N 1
ATOM 8889 C CA . VAL E 5 88 ? 112.073 97.157 77.817 1.00 94.54 88 VAL E CA 1
ATOM 8890 C C . VAL E 5 88 ? 111.466 98.460 78.305 1.00 100.72 88 VAL E C 1
ATOM 8891 O O . VAL E 5 88 ? 110.670 99.090 77.597 1.00 110.19 88 VAL E O 1
ATOM 8895 N N . ILE E 5 89 ? 111.837 98.897 79.506 1.00 99.64 89 ILE E N 1
ATOM 8896 C CA . ILE E 5 89 ? 111.419 100.214 79.964 1.00 94.29 89 ILE E CA 1
ATOM 8897 C C . ILE E 5 89 ? 112.263 101.295 79.306 1.00 98.92 89 ILE E C 1
ATOM 8898 O O . ILE E 5 89 ? 111.730 102.229 78.694 1.00 102.88 89 ILE E O 1
ATOM 8903 N N . ALA E 5 90 ? 113.590 101.148 79.374 1.00 101.31 90 ALA E N 1
ATOM 8904 C CA . ALA E 5 90 ? 114.481 102.256 79.043 1.00 94.40 90 ALA E CA 1
ATOM 8905 C C . ALA E 5 90 ? 114.225 102.765 77.634 1.00 94.52 90 ALA E C 1
ATOM 8906 O O . ALA E 5 90 ? 113.954 103.955 77.433 1.00 104.48 90 ALA E O 1
ATOM 8908 N N . GLY E 5 91 ? 114.245 101.860 76.653 1.00 90.50 91 GLY E N 1
ATOM 8909 C CA . GLY E 5 91 ? 113.980 102.267 75.285 1.00 94.05 91 GLY E CA 1
ATOM 8910 C C . GLY E 5 91 ? 112.681 103.032 75.157 1.00 95.89 91 GLY E C 1
ATOM 8911 O O . GLY E 5 91 ? 112.649 104.126 74.586 1.00 103.26 91 GLY E O 1
ATOM 8912 N N . VAL E 5 92 ? 111.607 102.502 75.748 1.00 86.04 92 VAL E N 1
ATOM 8913 C CA . VAL E 5 92 ? 110.324 103.193 75.693 1.00 87.35 92 VAL E CA 1
ATOM 8914 C C . VAL E 5 92 ? 110.472 104.602 76.243 1.00 92.03 92 VAL E C 1
ATOM 8915 O O . VAL E 5 92 ? 110.115 105.586 75.582 1.00 107.28 92 VAL E O 1
ATOM 8919 N N . VAL E 5 93 ? 111.085 104.723 77.424 1.00 85.41 93 VAL E N 1
ATOM 8920 C CA . VAL E 5 93 ? 111.284 106.042 78.012 1.00 79.00 93 VAL E CA 1
ATOM 8921 C C . VAL E 5 93 ? 112.057 106.926 77.049 1.00 91.45 93 VAL E C 1
ATOM 8922 O O . VAL E 5 93 ? 111.666 108.071 76.787 1.00 98.40 93 VAL E O 1
ATOM 8926 N N . THR E 5 94 ? 113.125 106.384 76.455 1.00 95.80 94 THR E N 1
ATOM 8927 C CA . THR E 5 94 ? 113.899 107.157 75.493 1.00 84.90 94 THR E CA 1
ATOM 8928 C C . THR E 5 94 ? 112.997 107.691 74.393 1.00 89.21 94 THR E C 1
ATOM 8929 O O . THR E 5 94 ? 112.981 108.898 74.119 1.00 97.28 94 THR E O 1
ATOM 8933 N N . LEU E 5 95 ? 112.176 106.814 73.806 1.00 85.92 95 LEU E N 1
ATOM 8934 C CA . LEU E 5 95 ? 111.262 107.262 72.764 1.00 84.34 95 LEU E CA 1
ATOM 8935 C C . LEU E 5 95 ? 110.381 108.386 73.277 1.00 91.89 95 LEU E C 1
ATOM 8936 O O . LEU E 5 95 ? 110.265 109.437 72.633 1.00 102.75 95 LEU E O 1
ATOM 8941 N N . THR E 5 96 ? 109.810 108.210 74.473 1.00 92.44 96 THR E N 1
ATOM 8942 C CA . THR E 5 96 ? 108.965 109.253 75.040 1.00 91.23 96 THR E CA 1
ATOM 8943 C C . THR E 5 96 ? 109.712 110.574 75.098 1.00 95.26 96 THR E C 1
ATOM 8944 O O . THR E 5 96 ? 109.192 111.609 74.662 1.00 106.50 96 THR E O 1
ATOM 8948 N N . ASP E 5 97 ? 110.961 110.547 75.571 1.00 103.96 97 ASP E N 1
ATOM 8949 C CA . ASP E 5 97 ? 111.758 111.765 75.582 1.00 105.73 97 ASP E CA 1
ATOM 8950 C C . ASP E 5 97 ? 111.846 112.343 74.179 1.00 112.92 97 ASP E C 1
ATOM 8951 O O . ASP E 5 97 ? 111.408 113.475 73.930 1.00 116.08 97 ASP E O 1
ATOM 8956 N N . MET E 5 98 ? 112.296 111.527 73.225 1.00 111.15 98 MET E N 1
ATOM 8957 C CA . MET E 5 98 ? 112.449 111.992 71.856 1.00 105.37 98 MET E CA 1
ATOM 8958 C C . MET E 5 98 ? 111.120 112.380 71.233 1.00 108.25 98 MET E C 1
ATOM 8959 O O . MET E 5 98 ? 111.113 113.050 70.196 1.00 112.27 98 MET E O 1
ATOM 8964 N N . ALA E 5 99 ? 110.002 111.981 71.840 1.00 114.32 99 ALA E N 1
ATOM 8965 C CA . ALA E 5 99 ? 108.716 112.506 71.407 1.00 111.88 99 ALA E CA 1
ATOM 8966 C C . ALA E 5 99 ? 108.483 113.897 71.983 1.00 116.14 99 ALA E C 1
ATOM 8967 O O . ALA E 5 99 ? 108.292 114.865 71.239 1.00 124.30 99 ALA E O 1
ATOM 8969 N N . MET E 5 100 ? 108.536 114.024 73.309 1.00 117.91 100 MET E N 1
ATOM 8970 C CA . MET E 5 100 ? 108.101 115.275 73.913 1.00 115.38 100 MET E CA 1
ATOM 8971 C C . MET E 5 100 ? 109.168 116.356 73.863 1.00 118.01 100 MET E C 1
ATOM 8972 O O . MET E 5 100 ? 108.877 117.506 74.201 1.00 126.10 100 MET E O 1
ATOM 8977 N N . ASN E 5 101 ? 110.391 116.018 73.461 1.00 113.18 101 ASN E N 1
ATOM 8978 C CA . ASN E 5 101 ? 111.365 117.044 73.123 1.00 116.32 101 ASN E CA 1
ATOM 8979 C C . ASN E 5 101 ? 111.152 117.584 71.717 1.00 116.23 101 ASN E C 1
ATOM 8980 O O . ASN E 5 101 ? 111.661 118.662 71.395 1.00 121.67 101 ASN E O 1
ATOM 8985 N N . ALA E 5 102 ? 110.393 116.875 70.882 1.00 104.88 102 ALA E N 1
ATOM 8986 C CA . ALA E 5 102 ? 110.214 117.270 69.492 1.00 105.11 102 ALA E CA 1
ATOM 8987 C C . ALA E 5 102 ? 108.892 117.971 69.224 1.00 108.02 102 ALA E C 1
ATOM 8988 O O . ALA E 5 102 ? 108.842 118.863 68.372 1.00 111.17 102 ALA E O 1
ATOM 8990 N N . TRP E 5 103 ? 107.823 117.597 69.926 1.00 118.82 103 TRP E N 1
ATOM 8991 C CA . TRP E 5 103 ? 106.510 118.173 69.687 1.00 120.35 103 TRP E CA 1
ATOM 8992 C C . TRP E 5 103 ? 105.861 118.771 70.926 1.00 124.37 103 TRP E C 1
ATOM 8993 O O . TRP E 5 103 ? 104.768 119.336 70.815 1.00 130.48 103 TRP E O 1
ATOM 9004 N N . MET E 5 104 ? 106.491 118.664 72.092 1.00 131.13 104 MET E N 1
ATOM 9005 C CA . MET E 5 104 ? 106.060 119.338 73.313 1.00 128.57 104 MET E CA 1
ATOM 9006 C C . MET E 5 104 ? 107.259 119.973 73.999 1.00 128.64 104 MET E C 1
ATOM 9007 O O . MET E 5 104 ? 107.484 119.814 75.201 1.00 134.70 104 MET E O 1
ATOM 9012 N N . HIS E 5 105 ? 108.053 120.706 73.215 1.00 104.85 105 HIS E N 1
ATOM 9013 C CA . HIS E 5 105 ? 109.330 121.219 73.698 1.00 105.66 105 HIS E CA 1
ATOM 9014 C C . HIS E 5 105 ? 109.164 122.138 74.900 1.00 111.21 105 HIS E C 1
ATOM 9015 O O . HIS E 5 105 ? 110.025 122.158 75.787 1.00 116.12 105 HIS E O 1
ATOM 9022 N N . GLU E 5 106 ? 108.074 122.908 74.947 1.00 124.74 106 GLU E N 1
ATOM 9023 C CA . GLU E 5 106 ? 107.861 123.817 76.067 1.00 126.28 106 GLU E CA 1
ATOM 9024 C C . GLU E 5 106 ? 107.745 123.057 77.381 1.00 126.48 106 GLU E C 1
ATOM 9025 O O . GLU E 5 106 ? 108.302 123.478 78.401 1.00 126.01 106 GLU E O 1
ATOM 9031 N N . LEU E 5 107 ? 107.020 121.938 77.377 1.00 113.12 107 LEU E N 1
ATOM 9032 C CA . LEU E 5 107 ? 106.919 121.120 78.580 1.00 109.83 107 LEU E CA 1
ATOM 9033 C C . LEU E 5 107 ? 108.221 120.378 78.855 1.00 108.82 107 LEU E C 1
ATOM 9034 O O . LEU E 5 107 ? 108.599 120.187 80.016 1.00 114.06 107 LEU E O 1
ATOM 9039 N N . TYR E 5 108 ? 108.917 119.946 77.800 1.00 106.98 108 TYR E N 1
ATOM 9040 C CA . TYR E 5 108 ? 110.160 119.206 77.990 1.00 104.50 108 TYR E CA 1
ATOM 9041 C C . TYR E 5 108 ? 111.221 120.068 78.659 1.00 105.50 108 TYR E C 1
ATOM 9042 O O . TYR E 5 108 ? 111.972 119.587 79.515 1.00 108.09 108 TYR E O 1
ATOM 9051 N N . LYS E 5 109 ? 111.305 121.344 78.277 1.00 102.04 109 LYS E N 1
ATOM 9052 C CA . LYS E 5 1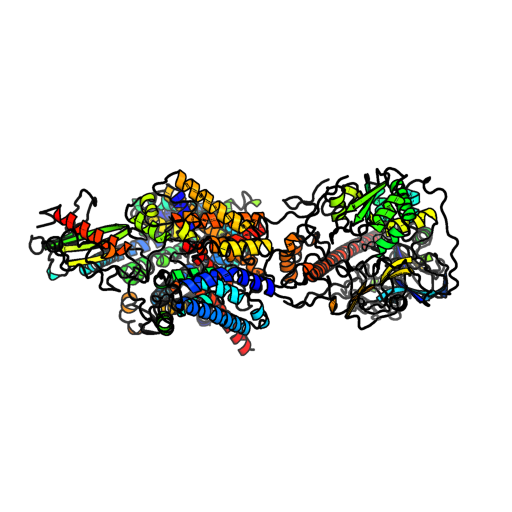09 ? 112.245 122.247 78.931 1.00 102.79 109 LYS E CA 1
ATOM 9053 C C . LYS E 5 109 ? 111.943 122.416 80.412 1.00 103.42 109 LYS E C 1
ATOM 9054 O O . LYS E 5 109 ? 112.865 122.664 81.197 1.00 103.28 109 LYS E O 1
ATOM 9060 N N . VAL E 5 110 ? 110.679 122.285 80.813 1.00 102.86 110 VAL E N 1
ATOM 9061 C CA . VAL E 5 110 ? 110.312 122.483 82.210 1.00 99.67 110 VAL E CA 1
ATOM 9062 C C . VAL E 5 110 ? 110.691 121.269 83.047 1.00 101.95 110 VAL E C 1
ATOM 9063 O O . VAL E 5 110 ? 111.377 121.392 84.068 1.00 103.96 110 VAL E O 1
ATOM 9067 N N . LEU E 5 111 ? 110.246 120.080 82.633 1.00 97.63 111 LEU E N 1
ATOM 9068 C CA . LEU E 5 111 ? 110.544 118.872 83.396 1.00 91.06 111 LEU E CA 1
ATOM 9069 C C . LEU E 5 111 ? 112.040 118.589 83.421 1.00 100.70 111 LEU E C 1
ATOM 9070 O O . LEU E 5 111 ? 112.595 118.238 84.469 1.00 105.14 111 LEU E O 1
ATOM 9075 N N . GLY E 5 112 ? 112.709 118.736 82.282 1.00 99.33 112 GLY E N 1
ATOM 9076 C CA . GLY E 5 112 ? 114.149 118.596 82.234 1.00 97.41 112 GLY E CA 1
ATOM 9077 C C . GLY E 5 112 ? 114.650 117.178 82.405 1.00 100.86 112 GLY E C 1
ATOM 9078 O O . GLY E 5 112 ? 114.516 116.347 81.505 1.00 97.56 112 GLY E O 1
ATOM 9079 N N . LEU E 5 113 ? 115.263 116.903 83.556 1.00 98.03 113 LEU E N 1
ATOM 9080 C CA . LEU E 5 113 ? 115.868 115.601 83.799 1.00 90.95 113 LEU E CA 1
ATOM 9081 C C . LEU E 5 113 ? 114.842 114.539 84.176 1.00 90.26 113 LEU E C 1
ATOM 9082 O O . LEU E 5 113 ? 115.018 113.362 83.838 1.00 95.00 113 LEU E O 1
ATOM 9087 N N . PHE E 5 114 ? 113.773 114.924 84.873 1.00 80.35 114 PHE E N 1
ATOM 9088 C CA . PHE E 5 114 ? 112.878 113.929 85.449 1.00 80.36 114 PHE E CA 1
ATOM 9089 C C . PHE E 5 114 ? 111.974 113.270 84.419 1.00 82.11 114 PHE E C 1
ATOM 9090 O O . PHE E 5 114 ? 111.350 112.251 84.730 1.00 89.81 114 PHE E O 1
ATOM 9098 N N . ILE E 5 115 ? 111.878 113.817 83.207 1.00 90.88 115 ILE E N 1
ATOM 9099 C CA . ILE E 5 115 ? 111.231 113.067 82.136 1.00 89.25 115 ILE E CA 1
ATOM 9100 C C . ILE E 5 115 ? 112.110 111.897 81.712 1.00 89.26 115 ILE E C 1
ATOM 9101 O O . ILE E 5 115 ? 111.613 110.809 81.399 1.00 93.28 115 ILE E O 1
ATOM 9106 N N . ALA E 5 116 ? 113.429 112.099 81.697 1.00 89.85 116 ALA E N 1
ATOM 9107 C CA . ALA E 5 116 ? 114.337 110.994 81.420 1.00 81.79 116 ALA E CA 1
ATOM 9108 C C . ALA E 5 116 ? 114.451 110.053 82.610 1.00 81.01 116 ALA E C 1
ATOM 9109 O O . ALA E 5 116 ? 114.763 108.871 82.435 1.00 86.46 116 ALA E O 1
ATOM 9111 N N . LEU E 5 117 ? 114.207 110.551 83.819 1.00 85.25 117 LEU E N 1
ATOM 9112 C CA . LEU E 5 117 ? 114.286 109.720 85.021 1.00 85.79 117 LEU E CA 1
ATOM 9113 C C . LEU E 5 117 ? 112.958 109.032 85.324 1.00 94.37 117 LEU E C 1
ATOM 9114 O O . LEU E 5 117 ? 112.442 109.082 86.439 1.00 102.60 117 LEU E O 1
ATOM 9119 N N . ILE E 5 118 ? 112.396 108.376 84.310 1.00 92.32 118 ILE E N 1
ATOM 9120 C CA . ILE E 5 118 ? 111.266 107.478 84.507 1.00 90.90 118 ILE E CA 1
ATOM 9121 C C . ILE E 5 118 ? 111.718 106.020 84.527 1.00 93.80 118 ILE E C 1
ATOM 9122 O O . ILE E 5 118 ? 110.995 105.164 85.060 1.00 101.49 118 ILE E O 1
ATOM 9127 N N . VAL E 5 119 ? 112.902 105.718 83.990 1.00 96.44 119 VAL E N 1
ATOM 9128 C CA . VAL E 5 119 ? 113.407 104.348 84.002 1.00 96.01 119 VAL E CA 1
ATOM 9129 C C . VAL E 5 119 ? 113.589 103.859 85.432 1.00 100.68 119 VAL E C 1
ATOM 9130 O O . VAL E 5 119 ? 113.223 102.727 85.768 1.00 103.72 119 VAL E O 1
ATOM 9134 N N . THR E 5 120 ? 114.151 104.701 86.293 1.00 109.51 120 THR E N 1
ATOM 9135 C CA . THR E 5 120 ? 114.395 104.349 87.684 1.00 110.98 120 THR E CA 1
ATOM 9136 C C . THR E 5 12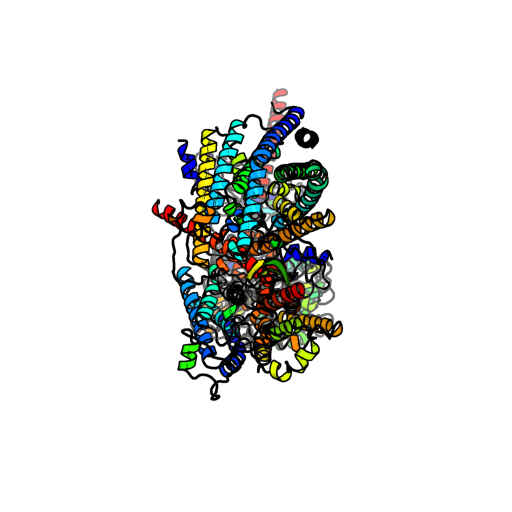0 ? 113.210 104.645 88.590 1.00 110.47 120 THR E C 1
ATOM 9137 O O . THR E 5 120 ? 113.312 104.431 89.802 1.00 119.00 120 THR E O 1
ATOM 9141 N N . ASN E 5 121 ? 112.106 105.148 88.041 1.00 90.36 121 ASN E N 1
ATOM 9142 C CA . ASN E 5 121 ? 110.909 105.384 88.838 1.00 89.23 121 ASN E CA 1
ATOM 9143 C C . ASN E 5 121 ? 110.492 104.095 89.528 1.00 96.53 121 ASN E C 1
ATOM 9144 O O . ASN E 5 121 ? 110.156 103.108 88.866 1.00 103.88 121 ASN E O 1
ATOM 9149 N N . CYS E 5 122 ? 110.525 104.103 90.862 1.00 98.41 122 CYS E N 1
ATOM 9150 C CA . CYS E 5 122 ? 110.284 102.880 91.620 1.00 100.82 122 CYS E CA 1
ATOM 9151 C C . CYS E 5 122 ? 108.897 102.313 91.353 1.00 102.64 122 CYS E C 1
ATOM 9152 O O . CYS E 5 122 ? 108.723 101.091 91.334 1.00 103.88 122 CYS E O 1
ATOM 9155 N N . ALA E 5 123 ? 107.904 103.177 91.132 1.00 109.04 123 ALA E N 1
ATOM 9156 C CA . ALA E 5 123 ? 106.563 102.691 90.828 1.00 105.65 123 ALA E CA 1
ATOM 9157 C C . ALA E 5 123 ? 106.541 101.910 89.520 1.00 105.81 123 ALA E C 1
ATOM 9158 O O . ALA E 5 123 ? 105.896 100.860 89.429 1.00 112.65 123 ALA E O 1
ATOM 9160 N N . VAL E 5 124 ? 107.252 102.401 88.502 1.00 102.37 124 VAL E N 1
ATOM 9161 C CA . VAL E 5 124 ? 107.217 101.758 87.190 1.00 106.25 124 VAL E CA 1
ATOM 9162 C C . VAL E 5 124 ? 107.770 100.342 87.273 1.00 105.30 124 VAL E C 1
ATOM 9163 O O . VAL E 5 124 ? 107.118 99.376 86.859 1.00 111.26 124 VAL E O 1
ATOM 9167 N N . LEU E 5 125 ? 108.971 100.194 87.836 1.00 103.63 125 LEU E N 1
ATOM 9168 C CA . LEU E 5 125 ? 109.582 98.873 87.918 1.00 105.84 125 LEU E CA 1
ATOM 9169 C C . LEU E 5 125 ? 108.839 97.981 88.902 1.00 110.27 125 LEU E C 1
ATOM 9170 O O . LEU E 5 125 ? 108.717 96.770 88.680 1.00 113.69 125 LEU E O 1
ATOM 9175 N N . GLY E 5 126 ? 108.331 98.558 89.993 1.00 114.95 126 GLY E N 1
ATOM 9176 C CA . GLY E 5 126 ? 107.565 97.770 90.942 1.00 117.86 126 GLY E CA 1
ATOM 9177 C C . GLY E 5 126 ? 106.313 97.176 90.329 1.00 120.25 126 GLY E C 1
ATOM 9178 O O . GLY E 5 126 ? 106.015 95.996 90.527 1.00 120.65 126 GLY E O 1
ATOM 9179 N N . ARG E 5 127 ? 105.566 97.979 89.570 1.00 123.05 127 ARG E N 1
ATOM 9180 C CA . ARG E 5 127 ? 104.373 97.459 88.912 1.00 122.93 127 ARG E CA 1
ATOM 9181 C C . ARG E 5 127 ? 104.736 96.498 87.789 1.00 128.52 127 ARG E C 1
ATOM 9182 O O . ARG E 5 127 ? 104.025 95.514 87.556 1.00 133.81 127 ARG E O 1
ATOM 9190 N N . ALA E 5 128 ? 105.841 96.760 87.084 1.00 129.52 128 ALA E N 1
ATOM 9191 C CA . ALA E 5 128 ? 106.263 95.859 86.018 1.00 125.22 128 ALA E CA 1
ATOM 9192 C C . ALA E 5 128 ? 106.622 94.483 86.563 1.00 122.49 128 ALA E C 1
ATOM 9193 O O . ALA E 5 128 ? 106.308 93.461 85.943 1.00 126.04 128 ALA E O 1
ATOM 9195 N N . GLU E 5 129 ? 107.283 94.436 87.719 1.00 126.44 129 GLU E N 1
ATOM 9196 C CA . GLU E 5 129 ? 107.733 93.160 88.264 1.00 130.24 129 GLU E CA 1
ATOM 9197 C C . GLU E 5 129 ? 106.626 92.449 89.036 1.00 133.15 129 GLU E C 1
ATOM 9198 O O . GLU E 5 129 ? 106.399 91.249 88.844 1.00 134.18 129 GLU E O 1
ATOM 9204 N N . SER E 5 130 ? 105.926 93.170 89.913 1.00 133.61 130 SER E N 1
ATOM 9205 C CA . SER E 5 130 ? 104.998 92.522 90.836 1.00 134.93 130 SER E CA 1
ATOM 9206 C C . SER E 5 130 ? 103.748 92.019 90.122 1.00 133.50 130 SER E C 1
ATOM 9207 O O . SER E 5 130 ? 103.295 90.896 90.365 1.00 131.58 130 SER E O 1
ATOM 9210 N N . PHE E 5 131 ? 103.173 92.835 89.241 1.00 133.18 131 PHE E N 1
ATOM 9211 C CA . PHE E 5 131 ? 101.869 92.525 88.668 1.00 130.98 131 PHE E CA 1
ATOM 9212 C C . PHE E 5 131 ? 101.926 92.060 87.221 1.00 136.90 131 PHE E C 1
ATOM 9213 O O . PHE E 5 131 ? 101.093 91.243 86.817 1.00 141.28 131 PHE E O 1
ATOM 9221 N N . CYS E 5 132 ? 102.880 92.548 86.431 1.00 137.16 132 CYS E N 1
ATOM 9222 C CA . CYS E 5 132 ? 102.885 92.258 85.003 1.00 137.67 132 CYS E CA 1
ATOM 9223 C C . CYS E 5 132 ? 103.498 90.907 84.662 1.00 136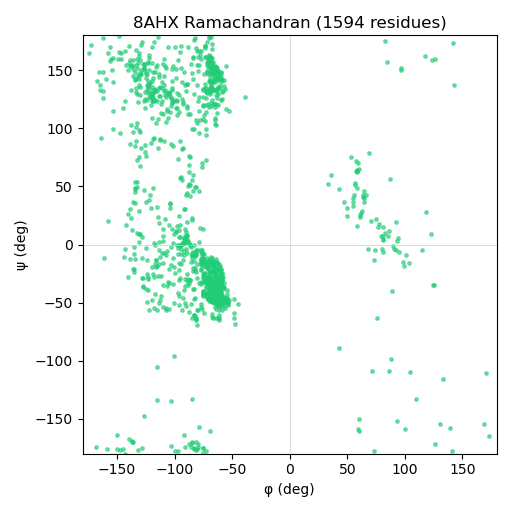.00 132 CYS E C 1
ATOM 9224 O O . CYS E 5 132 ? 103.395 90.478 83.508 1.00 136.45 132 CYS E O 1
ATOM 9227 N N . LEU E 5 133 ? 104.132 90.234 85.616 1.00 132.39 133 LEU E N 1
ATOM 9228 C CA . LEU E 5 133 ? 104.739 88.935 85.363 1.00 131.26 133 LEU E CA 1
ATOM 9229 C C . LEU E 5 133 ? 103.838 87.767 85.742 1.00 137.60 133 LEU E C 1
ATOM 9230 O O . LEU E 5 133 ? 104.241 86.613 85.562 1.00 140.53 133 LEU E O 1
ATOM 9235 N N . ARG E 5 134 ? 102.643 88.029 86.274 1.00 148.75 134 ARG E N 1
ATOM 9236 C CA . ARG E 5 134 ? 101.737 86.951 86.649 1.00 148.02 134 ARG E CA 1
ATOM 9237 C C . ARG E 5 134 ? 100.290 87.283 86.308 1.00 148.84 134 ARG E C 1
ATOM 9238 O O . ARG E 5 134 ? 99.366 86.762 86.943 1.00 151.53 134 ARG E O 1
ATOM 9246 N N . ASN E 5 135 ? 100.070 88.137 85.320 1.00 128.34 135 ASN E N 1
ATOM 9247 C CA . ASN E 5 135 ? 98.730 88.542 84.927 1.00 125.50 135 ASN E CA 1
ATOM 9248 C C . ASN E 5 135 ? 98.672 88.688 83.416 1.00 131.36 135 ASN E C 1
ATOM 9249 O O . ASN E 5 135 ? 99.696 88.934 82.768 1.00 134.25 135 ASN E O 1
ATOM 9254 N N . PRO E 5 136 ? 97.485 88.532 82.821 1.00 140.04 136 PRO E N 1
ATOM 9255 C CA . PRO E 5 136 ? 97.354 88.725 81.370 1.00 138.15 136 PRO E CA 1
ATOM 9256 C C . PRO E 5 136 ? 97.543 90.175 80.953 1.00 136.56 136 PRO E C 1
ATOM 9257 O O . PRO E 5 136 ? 97.760 91.052 81.795 1.00 140.21 136 PRO E O 1
ATOM 9261 N N . VAL E 5 137 ? 97.461 90.434 79.647 1.00 122.09 137 VAL E N 1
ATOM 9262 C CA . VAL E 5 137 ? 97.750 91.769 79.132 1.00 125.18 137 VAL E CA 1
ATOM 9263 C C . VAL E 5 137 ? 96.692 92.772 79.582 1.00 132.36 137 VAL E C 1
ATOM 9264 O O . VAL E 5 137 ? 97.019 93.894 79.986 1.00 129.81 137 VAL E O 1
ATOM 9268 N N . ILE E 5 138 ? 95.411 92.395 79.518 1.00 131.04 138 ILE E N 1
ATOM 9269 C CA . ILE E 5 138 ? 94.344 93.333 79.875 1.00 124.51 138 ILE E CA 1
ATOM 9270 C C . ILE E 5 138 ? 94.403 93.746 81.343 1.00 124.14 138 ILE E C 1
ATOM 9271 O O . ILE E 5 138 ? 94.333 94.955 81.625 1.00 125.75 138 ILE E O 1
ATOM 9276 N N . PRO E 5 139 ? 94.500 92.826 82.316 1.00 130.42 139 PRO E N 1
ATOM 9277 C CA . PRO E 5 139 ? 94.618 93.280 83.711 1.00 133.99 139 PRO E CA 1
ATOM 9278 C C . PRO E 5 139 ? 95.851 94.125 83.961 1.00 132.75 139 PRO E C 1
ATOM 9279 O O . PRO E 5 139 ? 95.793 95.075 84.749 1.00 133.23 139 PRO E O 1
ATOM 9283 N N . SER E 5 140 ? 96.968 93.814 83.302 1.00 129.07 140 SER E N 1
ATOM 9284 C CA . SER E 5 140 ? 98.173 94.616 83.482 1.00 129.28 140 SER E CA 1
ATOM 9285 C C . SER E 5 140 ? 97.990 96.023 82.931 1.00 134.16 140 SER E C 1
ATOM 9286 O O . SER E 5 140 ? 98.426 96.999 83.552 1.00 142.10 140 SER E O 1
ATOM 9289 N N . ILE E 5 141 ? 97.355 96.147 81.765 1.00 114.49 141 ILE E N 1
ATOM 9290 C CA . ILE E 5 141 ? 97.098 97.467 81.199 1.00 112.57 141 ILE E CA 1
ATOM 9291 C C . ILE E 5 141 ? 96.189 98.267 82.121 1.00 118.41 141 ILE E C 1
ATOM 9292 O O . ILE E 5 141 ? 96.422 99.458 82.368 1.00 120.77 141 ILE E O 1
ATOM 9297 N N . LEU E 5 142 ? 95.145 97.626 82.651 1.00 121.63 142 LEU E N 1
ATOM 9298 C CA . LEU E 5 142 ? 94.243 98.334 83.554 1.00 121.64 142 LEU E CA 1
ATOM 9299 C C . LEU E 5 142 ? 94.951 98.746 84.840 1.00 121.88 142 LEU E C 1
ATOM 9300 O O . LEU E 5 142 ? 94.730 99.849 85.353 1.00 130.56 142 LEU E O 1
ATOM 9305 N N . ASP E 5 143 ? 95.810 97.875 85.375 1.00 112.65 143 ASP E N 1
ATOM 9306 C CA . ASP E 5 143 ? 96.562 98.217 86.577 1.00 115.62 143 ASP E CA 1
ATOM 9307 C C . ASP E 5 143 ? 97.503 99.387 86.328 1.00 120.03 143 ASP E C 1
ATOM 9308 O O . ASP E 5 143 ? 97.624 100.288 87.168 1.00 129.35 143 ASP E O 1
ATOM 9313 N N . GLY E 5 144 ? 98.186 99.385 85.182 1.00 112.05 144 GLY E N 1
ATOM 9314 C CA . GLY E 5 144 ? 99.049 100.505 84.849 1.00 112.52 144 GLY E CA 1
ATOM 9315 C C . GLY E 5 144 ? 98.277 101.801 84.702 1.00 112.30 144 GLY E C 1
ATOM 9316 O O . GLY E 5 144 ? 98.713 102.852 85.179 1.00 118.37 144 GLY E O 1
ATOM 9317 N N . ALA E 5 145 ? 97.112 101.741 84.051 1.00 105.32 145 ALA E N 1
ATOM 9318 C CA . ALA E 5 145 ? 96.281 102.932 83.915 1.00 104.82 145 ALA E CA 1
ATOM 9319 C C . ALA E 5 145 ? 95.833 103.448 85.275 1.00 108.16 145 ALA E C 1
ATOM 9320 O O . ALA E 5 145 ? 95.847 104.659 85.521 1.00 117.18 145 ALA E O 1
ATOM 9322 N N . GLY E 5 146 ? 95.442 102.544 86.175 1.00 110.69 146 GLY E N 1
ATOM 9323 C CA . GLY E 5 146 ? 95.026 102.970 87.503 1.00 110.90 146 GLY E CA 1
ATOM 9324 C C . GLY E 5 146 ? 96.153 103.600 88.299 1.00 110.78 146 GLY E C 1
ATOM 9325 O O . GLY E 5 146 ? 95.967 104.637 88.945 1.00 115.63 146 GLY E O 1
ATOM 9326 N N . MET E 5 147 ? 97.336 102.982 88.266 1.00 113.03 147 MET E N 1
ATOM 9327 C CA . MET E 5 147 ? 98.481 103.548 88.972 1.00 112.97 147 MET E CA 1
ATOM 9328 C C . MET E 5 147 ? 98.850 104.914 88.410 1.00 117.84 147 MET E C 1
ATOM 9329 O O . MET E 5 147 ? 99.134 105.850 89.168 1.00 124.48 147 MET E O 1
ATOM 9334 N N . GLY E 5 148 ? 98.842 105.050 87.082 1.00 101.77 148 GLY E N 1
ATOM 9335 C CA . GLY E 5 148 ? 99.132 106.339 86.480 1.00 98.39 148 GLY E CA 1
ATOM 9336 C C . GLY E 5 148 ? 98.107 107.396 86.840 1.00 94.65 148 GLY E C 1
ATOM 9337 O O . GLY E 5 148 ? 98.456 108.552 87.084 1.00 96.52 148 GLY E O 1
ATOM 9338 N N . ALA E 5 149 ? 96.827 107.015 86.878 1.00 90.40 149 ALA E N 1
ATOM 9339 C CA . ALA E 5 149 ? 95.786 107.965 87.254 1.00 90.62 149 ALA E CA 1
ATOM 9340 C C . ALA E 5 149 ? 95.950 108.424 88.697 1.00 99.04 149 ALA E C 1
ATOM 9341 O O . ALA E 5 149 ? 95.814 109.616 88.996 1.00 103.03 149 ALA E O 1
ATOM 9343 N N . GLY E 5 150 ? 96.243 107.493 89.607 1.00 102.20 150 GLY E N 1
ATOM 9344 C CA . GLY E 5 150 ? 96.474 107.881 90.990 1.00 99.09 150 GLY E CA 1
ATOM 9345 C C . GLY E 5 150 ? 97.681 108.787 91.143 1.00 96.56 150 GLY E C 1
ATOM 9346 O O . GLY E 5 150 ? 97.640 109.781 91.879 1.00 98.26 150 GLY E O 1
ATOM 9347 N N . PHE E 5 151 ? 98.770 108.461 90.443 1.00 96.09 151 PHE E N 1
ATOM 9348 C CA . PHE E 5 151 ? 99.961 109.302 90.481 1.00 94.95 151 PHE E CA 1
ATOM 9349 C C . PHE E 5 151 ? 99.666 110.696 89.945 1.00 104.16 151 PHE E C 1
ATOM 9350 O O . PHE E 5 151 ? 100.099 111.698 90.527 1.00 111.83 151 PHE E O 1
ATOM 9358 N N . THR E 5 152 ? 98.921 110.780 88.840 1.00 100.76 152 THR E N 1
ATOM 9359 C CA . THR E 5 152 ? 98.568 112.075 88.274 1.00 92.58 152 THR E CA 1
ATOM 9360 C C . THR E 5 152 ? 97.706 112.881 89.234 1.00 95.42 152 THR E C 1
ATOM 9361 O O . THR E 5 152 ? 97.901 114.091 89.384 1.00 98.76 152 THR E O 1
ATOM 9365 N N . ALA E 5 153 ? 96.741 112.231 89.888 1.00 98.78 153 ALA E N 1
ATOM 9366 C CA . ALA E 5 153 ? 95.888 112.943 90.833 1.00 100.33 153 ALA E CA 1
ATOM 9367 C C . ALA E 5 153 ? 96.697 113.488 92.003 1.00 98.08 153 ALA E C 1
ATOM 9368 O O . ALA E 5 153 ? 96.511 114.641 92.415 1.00 101.26 153 ALA E O 1
ATOM 9370 N N . VAL E 5 154 ? 97.608 112.676 92.545 1.00 80.69 154 VAL E N 1
ATOM 9371 C CA . VAL E 5 154 ? 98.440 113.142 93.653 1.00 76.79 154 VAL E CA 1
ATOM 9372 C C . VAL E 5 154 ? 99.315 114.309 93.212 1.00 80.51 154 VAL E C 1
ATOM 9373 O O . VAL E 5 154 ? 99.452 115.311 93.929 1.00 92.45 154 VAL E O 1
ATOM 9377 N N . LEU E 5 155 ? 99.922 114.198 92.026 1.00 80.24 155 LEU E N 1
ATOM 9378 C CA . LEU E 5 155 ? 100.762 115.280 91.527 1.00 82.15 155 LEU E CA 1
ATOM 9379 C C . LEU E 5 155 ? 99.962 116.559 91.342 1.00 87.04 155 LEU E C 1
ATOM 9380 O O . LEU E 5 155 ? 100.430 117.646 91.695 1.00 95.54 155 LEU E O 1
ATOM 9385 N N . VAL E 5 156 ? 98.753 116.449 90.790 1.00 85.11 156 VAL E N 1
ATOM 9386 C CA . VAL E 5 156 ? 97.926 117.631 90.576 1.00 78.50 156 VAL E CA 1
ATOM 9387 C C . VAL E 5 156 ? 97.564 118.274 91.905 1.00 86.12 156 VAL E C 1
ATOM 9388 O O . VAL E 5 156 ? 97.616 119.499 92.048 1.00 95.80 156 VAL E O 1
ATOM 9392 N N . VAL E 5 157 ? 97.211 117.463 92.905 1.00 85.70 157 VAL E N 1
ATOM 9393 C CA . VAL E 5 157 ? 96.839 118.018 94.207 1.00 83.89 157 VAL E CA 1
ATOM 9394 C C . VAL E 5 157 ? 98.016 118.762 94.829 1.00 85.02 157 VAL E C 1
ATOM 9395 O O . VAL E 5 157 ? 97.883 119.911 95.278 1.00 88.16 157 VAL E O 1
ATOM 9399 N N . ILE E 5 158 ? 99.188 118.122 94.860 1.00 80.45 158 ILE E N 1
ATOM 9400 C CA . ILE E 5 158 ? 100.347 118.752 95.490 1.00 76.50 158 ILE E CA 1
ATOM 9401 C C . ILE E 5 158 ? 100.755 120.010 94.733 1.00 80.00 158 ILE E C 1
ATOM 9402 O O . ILE E 5 158 ? 101.041 121.052 95.339 1.00 89.62 158 ILE E O 1
ATOM 9407 N N . GLY E 5 159 ? 100.795 119.934 93.401 1.00 83.78 159 GLY E N 1
ATOM 9408 C CA . GLY E 5 159 ? 101.155 121.098 92.616 1.00 83.99 159 GLY E CA 1
ATOM 9409 C C . GLY E 5 159 ? 100.178 122.240 92.795 1.00 89.44 159 GLY E C 1
ATOM 9410 O O . GLY E 5 159 ? 100.580 123.399 92.885 1.00 104.62 159 GLY E O 1
ATOM 9411 N N . GLY E 5 160 ? 98.884 121.929 92.863 1.00 90.56 160 GLY E N 1
ATOM 9412 C CA . GLY E 5 160 ? 97.898 122.970 93.082 1.00 88.27 160 GLY E CA 1
ATOM 9413 C C . GLY E 5 160 ? 98.061 123.647 94.426 1.00 92.57 160 GLY E C 1
ATOM 9414 O O . GLY E 5 160 ? 98.006 124.874 94.522 1.00 99.21 160 GLY E O 1
ATOM 9415 N N . ILE E 5 161 ? 98.275 122.859 95.482 1.00 86.47 161 ILE E N 1
ATOM 9416 C CA . ILE E 5 161 ? 98.447 123.446 96.809 1.00 83.12 161 ILE E CA 1
ATOM 9417 C C . ILE E 5 161 ? 99.682 124.340 96.837 1.00 88.20 161 ILE E C 1
ATOM 9418 O O . ILE E 5 161 ? 99.637 125.481 97.320 1.00 90.84 161 ILE E O 1
ATOM 9423 N N . ARG E 5 162 ? 100.800 123.842 96.301 1.00 86.25 162 ARG E N 1
ATOM 9424 C CA . ARG E 5 162 ? 102.031 124.625 96.322 1.00 81.03 162 ARG E CA 1
ATOM 9425 C C . ARG E 5 162 ? 101.903 125.886 95.478 1.00 83.36 162 ARG E C 1
ATOM 9426 O O . ARG E 5 162 ? 102.363 126.959 95.882 1.00 90.43 162 ARG E O 1
ATOM 9434 N N . GLU E 5 163 ? 101.272 125.782 94.307 1.00 97.62 163 GLU E N 1
ATOM 9435 C CA . GLU E 5 163 ? 101.103 126.944 93.445 1.00 94.11 163 GLU E CA 1
ATOM 9436 C C . GLU E 5 163 ? 100.186 127.982 94.071 1.00 102.72 163 GLU E C 1
ATOM 9437 O O . GLU E 5 163 ? 100.441 129.184 93.946 1.00 113.42 163 GLU E O 1
ATOM 9443 N N . ILE E 5 164 ? 99.114 127.547 94.737 1.00 90.91 164 ILE E N 1
ATOM 9444 C CA . ILE E 5 164 ? 98.235 128.492 95.418 1.00 90.91 164 ILE E CA 1
ATOM 9445 C C . ILE E 5 164 ? 98.983 129.199 96.538 1.00 95.45 164 ILE E C 1
ATOM 9446 O O . ILE E 5 164 ? 98.874 130.420 96.703 1.00 97.44 164 ILE E O 1
ATOM 9451 N N . LEU E 5 165 ? 99.764 128.450 97.321 1.00 92.96 165 LEU E N 1
ATOM 9452 C CA . LEU E 5 165 ? 100.504 129.080 98.410 1.00 79.75 165 LEU E CA 1
ATOM 9453 C C . LEU E 5 165 ? 101.616 129.988 97.899 1.00 86.30 165 LEU E C 1
ATOM 9454 O O . LEU E 5 165 ? 101.998 130.939 98.590 1.00 106.73 165 LEU E O 1
ATOM 9459 N N . GLY E 5 166 ? 102.149 129.720 96.710 1.00 81.18 166 GLY E N 1
ATOM 9460 C CA . GLY E 5 166 ? 103.275 130.491 96.216 1.00 79.60 166 GLY E CA 1
ATOM 9461 C C . GLY E 5 166 ? 102.926 131.708 95.383 1.00 81.52 166 GLY E C 1
ATOM 9462 O O . GLY E 5 166 ? 103.622 132.725 95.446 1.00 88.32 166 GLY E O 1
ATOM 9463 N N . SER E 5 167 ? 101.865 131.616 94.582 1.00 98.85 167 SER E N 1
ATOM 9464 C CA . SER E 5 167 ? 101.455 132.716 93.721 1.00 104.15 167 SER E CA 1
ATOM 9465 C C . SER E 5 167 ? 99.963 133.002 93.745 1.00 99.09 167 SER E C 1
ATOM 9466 O O . SER E 5 167 ? 99.552 134.048 93.233 1.00 97.45 167 SER E O 1
ATOM 9469 N N . GLY E 5 168 ? 99.144 132.116 94.304 1.00 98.24 168 GLY E N 1
ATOM 9470 C CA . GLY E 5 168 ? 97.712 132.265 94.286 1.00 101.18 168 GLY E CA 1
ATOM 9471 C C . GLY E 5 168 ? 97.045 131.654 93.072 1.00 104.29 168 GLY E C 1
ATOM 9472 O O . GLY E 5 168 ? 95.981 131.042 93.203 1.00 114.05 168 GLY E O 1
ATOM 9473 N N . THR E 5 169 ? 97.651 131.800 91.896 1.00 109.03 169 THR E N 1
ATOM 9474 C CA . THR E 5 169 ? 97.081 131.268 90.666 1.00 109.11 169 THR E CA 1
ATOM 9475 C C . THR E 5 169 ? 97.086 129.745 90.678 1.00 108.34 169 THR E C 1
ATOM 9476 O O . THR E 5 169 ? 97.966 129.121 91.271 1.00 111.36 169 THR E O 1
ATOM 9480 N N . LEU E 5 170 ? 96.105 129.152 90.004 1.00 105.29 170 LEU E N 1
ATOM 9481 C CA . LEU E 5 170 ? 95.995 127.704 89.861 1.00 103.34 170 LEU E CA 1
ATOM 9482 C C . LEU E 5 170 ? 96.109 127.379 88.378 1.00 110.36 170 LEU E C 1
ATOM 9483 O O . LEU E 5 170 ? 95.451 128.027 87.557 1.00 122.68 170 LEU E O 1
ATOM 9488 N N . PHE E 5 171 ? 96.969 126.414 88.025 1.00 106.00 171 PHE E N 1
ATOM 9489 C CA . PHE E 5 171 ? 97.144 126.016 86.628 1.00 98.64 171 PHE E CA 1
ATOM 9490 C C . PHE E 5 171 ? 97.587 127.163 85.744 1.00 101.70 171 PHE E C 1
ATOM 9491 O O . PHE E 5 171 ? 96.792 127.657 84.939 1.00 112.53 171 PHE E O 1
ATOM 9499 N N . SER E 5 172 ? 98.825 127.623 85.895 1.00 104.86 172 SER E N 1
ATOM 9500 C CA . SER E 5 172 ? 99.254 128.800 85.162 1.00 111.89 172 SER E CA 1
ATOM 9501 C C . SER E 5 172 ? 100.044 128.358 83.942 1.00 114.40 172 SER E C 1
ATOM 9502 O O . SER E 5 172 ? 100.697 127.313 83.941 1.00 115.44 172 SER E O 1
ATOM 9505 N N . GLN E 5 173 ? 99.978 129.200 82.907 1.00 119.76 173 GLN E N 1
ATOM 9506 C CA . GLN E 5 173 ? 100.522 128.942 81.582 1.00 118.42 173 GLN E CA 1
ATOM 9507 C C . GLN E 5 173 ? 100.233 127.514 81.132 1.00 114.10 173 GLN E C 1
ATOM 9508 O O . GLN E 5 173 ? 101.126 126.803 80.661 1.00 119.13 173 GLN E O 1
ATOM 9514 N N . ALA E 5 174 ? 98.984 127.078 81.278 1.00 106.59 174 ALA E N 1
ATOM 9515 C CA . ALA E 5 174 ? 98.611 125.788 80.716 1.00 111.67 174 ALA E CA 1
ATOM 9516 C C . ALA E 5 174 ? 98.512 125.866 79.199 1.00 120.76 174 ALA E C 1
ATOM 9517 O O . ALA E 5 174 ? 98.782 124.881 78.503 1.00 125.08 174 ALA E O 1
ATOM 9519 N N . SER E 5 175 ? 98.137 127.036 78.672 1.00 130.18 175 SER E N 1
ATOM 9520 C CA . SER E 5 175 ? 97.999 127.197 77.228 1.00 130.37 175 SER E CA 1
ATOM 9521 C C . SER E 5 175 ? 99.337 127.044 76.516 1.00 131.54 175 SER E C 1
ATOM 9522 O O . SER E 5 175 ? 99.414 126.417 75.454 1.00 132.14 175 SER E O 1
ATOM 9525 N N . SER E 5 176 ? 100.402 127.620 77.076 1.00 131.29 176 SER E N 1
ATOM 9526 C CA . SER E 5 176 ? 101.706 127.546 76.426 1.00 131.68 176 SER E CA 1
ATOM 9527 C C . SER E 5 176 ? 102.349 126.175 76.581 1.00 131.65 176 SER E C 1
ATOM 9528 O O . SER E 5 176 ? 103.177 125.788 75.749 1.00 134.77 176 SER E O 1
ATOM 9531 N N . LEU E 5 177 ? 101.991 125.435 77.629 1.00 119.62 177 LEU E N 1
ATOM 9532 C CA . LEU E 5 177 ? 102.591 124.131 77.893 1.00 118.23 177 LEU E CA 1
ATOM 9533 C C . LEU E 5 177 ? 101.770 122.995 77.290 1.00 120.65 177 LEU E C 1
ATOM 9534 O O . LEU E 5 177 ? 102.286 122.193 76.506 1.00 129.13 177 LEU E O 1
ATOM 9539 N N . LEU E 5 178 ? 100.492 122.914 77.652 1.00 115.11 178 LEU E N 1
ATOM 9540 C CA . LEU E 5 178 ? 99.630 121.813 77.250 1.00 116.49 178 LEU E CA 1
ATOM 9541 C C . LEU E 5 178 ? 98.750 122.153 76.055 1.00 124.21 178 LEU E C 1
ATOM 9542 O O . LEU E 5 178 ? 97.824 121.396 75.747 1.00 125.96 178 LEU E O 1
ATOM 9547 N N . GLY E 5 179 ? 99.010 123.260 75.383 1.00 137.33 179 GLY E N 1
ATOM 9548 C CA . GLY E 5 179 ? 98.212 123.640 74.235 1.00 138.28 179 GLY E CA 1
ATOM 9549 C C . GLY E 5 179 ? 97.124 124.632 74.599 1.00 138.35 179 GLY E C 1
ATOM 9550 O O . GLY E 5 179 ? 96.623 124.667 75.729 1.00 139.19 179 GLY E O 1
ATOM 9551 N N . SER E 5 180 ? 96.747 125.458 73.619 1.00 148.98 180 SER E N 1
ATOM 9552 C CA . SER E 5 180 ? 95.740 126.487 73.861 1.00 149.06 180 SER E CA 1
ATOM 9553 C C . SER E 5 180 ? 94.378 125.883 74.171 1.00 149.55 180 SER E C 1
ATOM 9554 O O . SER E 5 180 ? 93.529 126.547 74.778 1.00 148.40 180 SER E O 1
ATOM 9557 N N . HIS E 5 181 ? 94.151 124.630 73.769 1.00 149.31 181 HIS E N 1
ATOM 9558 C CA . HIS E 5 181 ? 92.883 123.967 74.049 1.00 149.37 181 HIS E CA 1
ATOM 9559 C C . HIS E 5 181 ? 92.597 123.873 75.542 1.00 153.13 181 HIS E C 1
ATOM 9560 O O . HIS E 5 181 ? 91.426 123.849 75.936 1.00 154.54 181 HIS E O 1
ATOM 9567 N N . PHE E 5 182 ? 93.633 123.832 76.378 1.00 141.89 182 PHE E N 1
ATOM 9568 C CA . PHE E 5 182 ? 93.474 123.772 77.824 1.00 139.04 182 PHE E CA 1
ATOM 9569 C C . PHE E 5 182 ? 93.436 125.154 78.466 1.00 139.89 182 PHE E C 1
ATOM 9570 O O . PHE E 5 182 ? 93.539 125.261 79.695 1.00 139.51 182 PHE E O 1
ATOM 9578 N N . LYS E 5 183 ? 93.277 126.210 77.662 1.00 138.00 183 LYS E N 1
ATOM 9579 C CA . LYS E 5 183 ? 93.263 127.568 78.198 1.00 134.59 183 LYS E CA 1
ATOM 9580 C C . LYS E 5 183 ? 92.144 127.762 79.215 1.00 134.70 183 LYS E C 1
ATOM 9581 O O . LYS E 5 183 ? 92.226 128.654 80.067 1.00 132.48 183 LYS E O 1
ATOM 9587 N N . TRP E 5 184 ? 91.107 126.925 79.161 1.00 136.93 184 TRP E N 1
ATOM 9588 C CA . TRP E 5 184 ? 90.010 127.032 80.112 1.00 137.80 184 TRP E CA 1
ATOM 9589 C C . TRP E 5 184 ? 90.431 126.693 81.536 1.00 139.12 184 TRP E C 1
ATOM 9590 O O . TRP E 5 184 ? 89.705 127.033 82.477 1.00 139.97 184 TRP E O 1
ATOM 9601 N N . MET E 5 185 ? 91.576 126.036 81.722 1.00 133.86 185 MET E N 1
ATOM 9602 C CA . MET E 5 185 ? 91.992 125.605 83.051 1.00 129.19 185 MET E CA 1
ATOM 9603 C C . MET E 5 185 ? 92.698 126.691 83.851 1.00 126.12 185 MET E C 1
ATOM 9604 O O . MET E 5 185 ? 92.854 126.534 85.066 1.00 123.76 185 MET E O 1
ATOM 9609 N N . GLU E 5 186 ? 93.128 127.777 83.215 1.00 122.74 186 GLU E N 1
ATOM 9610 C CA . GLU E 5 186 ? 93.834 128.845 83.922 1.00 120.16 186 GLU E CA 1
ATOM 9611 C C . GLU E 5 186 ? 92.826 129.603 84.774 1.00 126.33 186 GLU E C 1
ATOM 9612 O O . GLU E 5 186 ? 92.089 130.464 84.293 1.00 133.80 186 GLU E O 1
ATOM 9618 N N . ILE E 5 187 ? 92.795 129.276 86.062 1.00 112.45 187 ILE E N 1
ATOM 9619 C CA . ILE E 5 187 ? 91.920 129.940 87.019 1.00 114.13 187 ILE E CA 1
ATOM 9620 C C . ILE E 5 187 ? 92.788 130.674 88.031 1.00 115.46 187 ILE E C 1
ATOM 9621 O O . ILE E 5 187 ? 93.948 130.313 88.261 1.00 118.36 187 ILE E O 1
ATOM 9626 N N . THR E 5 188 ? 92.228 131.723 88.625 1.00 133.21 188 THR E N 1
ATOM 9627 C CA . THR E 5 188 ? 92.949 132.569 89.566 1.00 134.61 188 THR E CA 1
ATOM 9628 C C . THR E 5 188 ? 92.265 132.529 90.924 1.00 129.28 188 THR E C 1
ATOM 9629 O O . THR E 5 188 ? 91.061 132.784 91.027 1.00 130.94 188 THR E O 1
ATOM 9633 N N . VAL E 5 189 ? 93.038 132.214 91.959 1.00 111.19 189 VAL E N 1
ATOM 9634 C CA . VAL E 5 189 ? 92.565 132.195 93.336 1.00 111.51 189 VAL E CA 1
ATOM 9635 C C . VAL E 5 189 ? 93.387 133.199 94.129 1.00 117.16 189 VAL E C 1
ATOM 9636 O O . VAL E 5 189 ? 94.599 133.318 93.922 1.00 120.52 189 VAL E O 1
ATOM 9640 N N . ILE E 5 190 ? 92.723 133.922 95.027 1.00 133.24 190 ILE E N 1
ATOM 9641 C CA . ILE E 5 190 ? 93.349 134.975 95.827 1.00 132.23 190 ILE E CA 1
ATOM 9642 C C . ILE E 5 190 ? 93.966 136.008 94.890 1.00 134.28 190 ILE E C 1
ATOM 9643 O O . ILE E 5 190 ? 95.197 136.065 94.758 1.00 136.41 190 ILE E O 1
ATOM 9648 N N . PRO E 5 191 ? 93.163 136.821 94.204 1.00 150.57 191 PRO E N 1
ATOM 9649 C CA . PRO E 5 191 ? 93.738 137.840 93.319 1.00 150.03 191 PRO E CA 1
ATOM 9650 C C . PRO E 5 191 ? 94.516 138.876 94.114 1.00 153.07 191 PRO E C 1
ATOM 9651 O O . PRO E 5 191 ? 94.233 139.132 95.286 1.00 156.13 191 PRO E O 1
ATOM 9655 N N . ASP E 5 192 ? 95.517 139.469 93.457 1.00 165.39 192 ASP E N 1
ATOM 9656 C CA . ASP E 5 192 ? 96.403 140.462 94.066 1.00 165.77 192 ASP E CA 1
ATOM 9657 C C . ASP E 5 192 ? 97.113 139.868 95.287 1.00 166.58 192 ASP E C 1
ATOM 9658 O O . ASP E 5 192 ? 96.953 140.309 96.428 1.00 168.81 192 ASP E O 1
ATOM 9663 N N . PHE E 5 193 ? 97.907 138.838 95.006 1.00 135.96 193 PHE E N 1
ATOM 9664 C CA . PHE E 5 193 ? 98.616 138.088 96.037 1.00 134.49 193 PHE E CA 1
ATOM 9665 C C . PHE E 5 193 ? 100.068 137.940 95.617 1.00 134.21 193 PHE E C 1
ATOM 9666 O O . PHE E 5 193 ? 100.350 137.411 94.537 1.00 137.72 193 PHE E O 1
ATOM 9674 N N . GLN E 5 194 ? 100.988 138.405 96.465 1.00 130.27 194 GLN E N 1
ATOM 9675 C CA . GLN E 5 194 ? 102.404 138.202 96.179 1.00 132.95 194 GLN E CA 1
ATOM 9676 C C . GLN E 5 194 ? 102.824 136.763 96.450 1.00 133.52 194 GLN E C 1
ATOM 9677 O O . GLN E 5 194 ? 103.765 136.265 95.822 1.00 131.90 194 GLN E O 1
ATOM 9683 N N . GLY E 5 195 ? 102.149 136.086 97.375 1.00 117.41 195 GLY E N 1
ATOM 9684 C CA . GLY E 5 195 ? 102.412 134.686 97.636 1.00 115.44 195 GLY E CA 1
ATOM 9685 C C . GLY E 5 195 ? 103.557 134.428 98.592 1.00 114.85 195 GLY E C 1
ATOM 9686 O O . GLY E 5 195 ? 104.440 135.274 98.765 1.00 118.33 195 GLY E O 1
ATOM 9687 N N . ILE E 5 196 ? 103.550 133.255 99.215 1.00 101.76 196 ILE E N 1
ATOM 9688 C CA . ILE E 5 196 ? 104.621 132.834 100.110 1.00 96.79 196 ILE E CA 1
ATOM 9689 C C . ILE E 5 196 ? 105.674 132.108 99.284 1.00 99.10 196 ILE E C 1
ATOM 9690 O O . ILE E 5 196 ? 105.388 131.081 98.661 1.00 103.68 196 ILE E O 1
ATOM 9695 N N . LEU E 5 197 ? 106.896 132.641 99.286 1.00 86.39 197 LEU E N 1
ATOM 9696 C CA . LEU E 5 197 ? 107.954 132.118 98.429 1.00 90.05 197 LEU E CA 1
ATOM 9697 C C . LEU E 5 197 ? 108.418 130.729 98.847 1.00 93.82 197 LEU E C 1
ATOM 9698 O O . LEU E 5 197 ? 108.954 129.992 98.013 1.00 95.95 197 LEU E O 1
ATOM 9703 N N . LEU E 5 198 ? 108.218 130.351 100.110 1.00 96.55 198 LEU E N 1
ATOM 9704 C CA . LEU E 5 198 ? 108.800 129.110 100.611 1.00 91.50 198 LEU E CA 1
ATOM 9705 C C . LEU E 5 198 ? 108.132 127.878 100.014 1.00 93.36 198 LEU E C 1
ATOM 9706 O O . LEU E 5 198 ? 108.742 126.803 99.978 1.00 92.69 198 LEU E O 1
ATOM 9711 N N . ALA E 5 199 ? 106.888 128.005 99.546 1.00 91.33 199 ALA E N 1
ATOM 9712 C CA . ALA E 5 199 ? 106.187 126.849 98.995 1.00 85.67 199 ALA E CA 1
ATOM 9713 C C . ALA E 5 199 ? 106.868 126.335 97.733 1.00 89.52 199 ALA E C 1
ATOM 9714 O O . ALA E 5 199 ? 106.975 125.121 97.526 1.00 91.41 199 ALA E O 1
ATOM 9716 N N . ILE E 5 200 ? 107.327 127.245 96.872 1.00 91.59 200 ILE E N 1
ATOM 9717 C CA . ILE E 5 200 ? 108.021 126.839 95.655 1.00 89.58 200 ILE E CA 1
ATOM 9718 C C . ILE E 5 200 ? 109.342 126.156 95.986 1.00 93.53 200 ILE E C 1
ATOM 9719 O O . ILE E 5 200 ? 109.735 125.187 95.325 1.00 102.76 200 ILE E O 1
ATOM 9724 N N . LEU E 5 201 ? 110.032 126.626 97.020 1.00 92.19 201 LEU E N 1
ATOM 9725 C CA . LEU E 5 201 ? 111.353 126.128 97.352 1.00 89.46 201 LEU E CA 1
ATOM 9726 C C . LEU E 5 201 ? 111.283 124.695 97.882 1.00 95.34 201 LEU E C 1
ATOM 9727 O O . LEU E 5 201 ? 110.215 124.219 98.272 1.00 101.39 201 LEU E O 1
ATOM 9732 N N . PRO E 5 202 ? 112.411 123.984 97.882 1.00 95.71 202 PRO E N 1
ATOM 9733 C CA . PRO E 5 202 ? 112.422 122.573 98.310 1.00 90.77 202 PRO E CA 1
ATOM 9734 C C . PRO E 5 202 ? 111.839 122.355 99.698 1.00 91.91 202 PRO E C 1
ATOM 9735 O O . PRO E 5 202 ? 111.148 121.348 99.909 1.00 94.52 202 PRO E O 1
ATOM 9739 N N . PRO E 5 203 ? 112.086 123.236 100.681 1.00 97.02 203 PRO E N 1
ATOM 9740 C CA . PRO E 5 203 ? 111.471 122.999 101.998 1.00 95.90 203 PRO E CA 1
ATOM 9741 C C . PRO E 5 203 ? 109.953 122.942 101.965 1.00 98.09 203 PRO E C 1
ATOM 9742 O O . PRO E 5 203 ? 109.350 122.304 102.835 1.00 108.24 203 PRO E O 1
ATOM 9746 N N . GLY E 5 204 ? 109.315 123.583 100.988 1.00 90.72 204 GLY E N 1
ATOM 9747 C CA . GLY E 5 204 ? 107.865 123.572 100.926 1.00 90.09 204 GLY E CA 1
ATOM 9748 C C . GLY E 5 204 ? 107.261 122.290 100.395 1.00 91.33 204 GLY E C 1
ATOM 9749 O O . GLY E 5 204 ? 106.049 122.097 100.538 1.00 100.70 204 GLY E O 1
ATOM 9750 N N . ALA E 5 205 ? 108.064 121.414 99.790 1.00 84.69 205 ALA E N 1
ATOM 9751 C CA . ALA E 5 205 ? 107.519 120.188 99.215 1.00 88.52 205 ALA E CA 1
ATOM 9752 C C . ALA E 5 205 ? 107.337 119.100 100.266 1.00 95.55 205 ALA E C 1
ATOM 9753 O O . ALA E 5 205 ? 106.288 118.442 100.309 1.00 102.69 205 ALA E O 1
ATOM 9755 N N . PHE E 5 206 ? 108.350 118.892 101.110 1.00 87.86 206 PHE E N 1
ATOM 9756 C CA . PHE E 5 206 ? 108.259 117.864 102.140 1.00 93.34 206 PHE E CA 1
ATOM 9757 C C . PHE E 5 206 ? 107.120 118.153 103.106 1.00 103.10 206 PHE E C 1
ATOM 9758 O O . PHE E 5 206 ? 106.391 117.240 103.510 1.00 107.54 206 PHE E O 1
ATOM 9766 N N . ILE E 5 207 ? 106.961 119.418 103.499 1.00 85.52 207 ILE E N 1
ATOM 9767 C CA . ILE E 5 207 ? 105.918 119.780 104.453 1.00 81.86 207 ILE E CA 1
ATOM 9768 C C . ILE E 5 207 ? 104.539 119.507 103.867 1.00 89.49 207 ILE E C 1
ATOM 9769 O O . ILE E 5 207 ? 103.662 118.949 104.538 1.00 101.31 207 ILE E O 1
ATOM 9774 N N . VAL E 5 208 ? 104.327 119.893 102.607 1.00 82.37 208 VAL E N 1
ATOM 9775 C CA . VAL E 5 208 ? 103.032 119.667 101.973 1.00 83.42 208 VAL E CA 1
ATOM 9776 C C . VAL E 5 208 ? 102.757 118.176 101.839 1.00 87.79 208 VAL E C 1
ATOM 9777 O O . VAL E 5 208 ? 101.632 117.717 102.072 1.00 101.53 208 VAL E O 1
ATOM 9781 N N . LEU E 5 209 ? 103.775 117.392 101.472 1.00 79.78 209 LEU E N 1
ATOM 9782 C CA . LEU E 5 209 ? 103.576 115.951 101.357 1.00 83.93 209 LEU E CA 1
ATOM 9783 C C . LEU E 5 209 ? 103.231 115.327 102.706 1.00 90.16 209 LEU E C 1
ATOM 9784 O O . LEU E 5 209 ? 102.346 114.464 102.793 1.00 96.36 209 LEU E O 1
ATOM 9789 N N . GLY E 5 210 ? 103.918 115.749 103.768 1.00 85.39 210 GLY E N 1
ATOM 9790 C CA . GLY E 5 210 ? 103.605 115.232 105.091 1.00 86.31 210 GLY E CA 1
ATOM 9791 C C . GLY E 5 210 ? 102.203 115.591 105.540 1.00 93.36 210 GLY E C 1
ATOM 9792 O O . GLY E 5 210 ? 101.490 114.762 106.114 1.00 103.85 210 GLY E O 1
ATOM 9793 N N . PHE E 5 211 ? 101.785 116.833 105.284 1.00 79.65 211 PHE E N 1
ATOM 9794 C CA . PHE E 5 211 ? 100.429 117.235 105.638 1.00 79.11 211 PHE E CA 1
ATOM 9795 C C . PHE E 5 211 ? 99.396 116.449 104.842 1.00 87.82 211 PHE E C 1
ATOM 9796 O O . PHE E 5 211 ? 98.343 116.079 105.374 1.00 98.27 211 PHE E O 1
ATOM 9804 N N . LEU E 5 212 ? 99.679 116.179 103.566 1.00 84.78 212 LEU E N 1
ATOM 9805 C CA . LEU E 5 212 ? 98.771 115.357 102.772 1.00 79.40 212 LEU E CA 1
ATOM 9806 C C . LEU E 5 212 ? 98.663 113.947 103.331 1.00 86.33 212 LEU E C 1
ATOM 9807 O O . LEU E 5 212 ? 97.568 113.378 103.386 1.00 99.46 212 LEU E O 1
ATOM 9812 N N . LEU E 5 213 ? 99.790 113.357 103.736 1.00 90.07 213 LEU E N 1
ATOM 9813 C CA . LEU E 5 213 ? 99.742 112.019 104.321 1.00 89.88 213 LEU E CA 1
ATOM 9814 C C . LEU E 5 213 ? 98.945 112.012 105.621 1.00 94.82 213 LEU E C 1
ATOM 9815 O O . LEU E 5 213 ? 98.156 111.090 105.873 1.00 102.66 213 LEU E O 1
ATOM 9820 N N . ALA E 5 214 ? 99.138 113.033 106.459 1.00 86.12 214 ALA E N 1
ATOM 9821 C CA . ALA E 5 214 ? 98.373 113.120 107.700 1.00 83.26 214 ALA E CA 1
ATOM 9822 C C . ALA E 5 214 ? 96.882 113.263 107.419 1.00 91.79 214 ALA E C 1
ATOM 9823 O O . ALA E 5 214 ? 96.051 112.636 108.090 1.00 104.59 214 ALA E O 1
ATOM 9825 N N . ALA E 5 215 ? 96.524 114.084 106.429 1.00 95.81 215 ALA E N 1
ATOM 9826 C CA . ALA E 5 215 ? 95.119 114.241 106.065 1.00 96.22 215 ALA E CA 1
ATOM 9827 C C . ALA E 5 215 ? 94.540 112.938 105.535 1.00 96.92 215 ALA E C 1
ATOM 9828 O O . ALA E 5 215 ? 93.385 112.601 105.822 1.00 106.37 215 ALA E O 1
ATOM 9830 N N . LYS E 5 216 ? 95.325 112.197 104.750 1.00 100.79 216 LYS E N 1
ATOM 9831 C CA . LYS E 5 216 ? 94.874 110.898 104.266 1.00 101.39 216 LYS E CA 1
ATOM 9832 C C . LYS E 5 216 ? 94.601 109.948 105.422 1.00 102.67 216 LYS E C 1
ATOM 9833 O O . LYS E 5 216 ? 93.575 109.257 105.439 1.00 114.01 216 LYS E O 1
ATOM 9839 N N . ARG E 5 217 ? 95.504 109.904 106.402 1.00 95.26 217 ARG E N 1
ATOM 9840 C CA . ARG E 5 217 ? 95.286 109.036 107.556 1.00 99.12 217 ARG E CA 1
ATOM 9841 C C . ARG E 5 217 ? 94.033 109.443 108.323 1.00 102.38 217 ARG E C 1
ATOM 9842 O O . ARG E 5 217 ? 93.231 108.587 108.723 1.00 105.96 217 ARG E O 1
ATOM 9850 N N . VAL E 5 218 ? 93.844 110.749 108.530 1.00 111.07 218 VAL E N 1
ATOM 9851 C CA . VAL E 5 218 ? 92.680 111.218 109.275 1.00 106.48 218 VAL E CA 1
ATOM 9852 C C . VAL E 5 218 ? 91.381 110.879 108.553 1.00 108.72 218 VAL E C 1
ATOM 9853 O O . VAL E 5 218 ? 90.421 110.408 109.177 1.00 117.16 218 VAL E O 1
ATOM 9855 N N . ILE E 5 219 ? 91.329 111.107 107.238 1.00 115.33 219 ILE E N 1
ATOM 9856 C CA . ILE E 5 219 ? 90.095 110.819 106.513 1.00 113.81 219 ILE E CA 1
ATOM 9857 C C . ILE E 5 219 ? 89.862 109.318 106.423 1.00 111.75 219 ILE E C 1
ATOM 9858 O O . ILE E 5 219 ? 88.713 108.870 106.422 1.00 122.94 219 ILE E O 1
ATOM 9863 N N . ASP E 5 220 ? 90.928 108.514 106.364 1.00 120.54 220 ASP E N 1
ATOM 9864 C CA . ASP E 5 220 ? 90.747 107.067 106.398 1.00 126.00 220 ASP E CA 1
ATOM 9865 C C . ASP E 5 220 ? 90.143 106.620 107.723 1.00 130.33 220 ASP E C 1
ATOM 9866 O O . ASP E 5 220 ? 89.217 105.798 107.745 1.00 134.26 220 ASP E O 1
ATOM 9871 N N . ARG E 5 221 ? 90.644 107.158 108.838 1.00 139.37 221 ARG E N 1
ATOM 9872 C CA . ARG E 5 221 ? 90.070 106.806 110.134 1.00 137.94 221 ARG E CA 1
ATOM 9873 C C . ARG E 5 221 ? 88.612 107.240 110.228 1.00 140.40 221 ARG E C 1
ATOM 9874 O O . ARG E 5 221 ? 87.761 106.483 110.712 1.00 141.70 221 ARG E O 1
ATOM 9882 N N . LYS E 5 222 ? 88.301 108.452 109.763 1.00 147.35 222 LYS E N 1
ATOM 9883 C CA . LYS E 5 222 ? 86.923 108.933 109.838 1.00 145.37 222 LYS E CA 1
ATOM 9884 C C . LYS E 5 222 ? 85.996 108.102 108.959 1.00 147.86 222 LYS E C 1
ATOM 9885 O O . LYS E 5 222 ? 84.855 107.812 109.340 1.00 151.29 222 LYS E O 1
ATOM 9891 N N . ARG E 5 223 ? 86.464 107.713 107.771 1.00 157.11 223 ARG E N 1
ATOM 9892 C CA . ARG E 5 223 ? 85.648 106.880 106.896 1.00 156.14 223 ARG E CA 1
ATOM 9893 C C . ARG E 5 223 ? 85.419 105.505 107.504 1.00 157.77 223 ARG E C 1
ATOM 9894 O O . ARG E 5 223 ? 84.324 104.942 107.391 1.00 160.58 223 ARG E O 1
ATOM 9902 N N . ALA E 5 224 ? 86.443 104.945 108.155 1.00 158.69 224 ALA E N 1
ATOM 9903 C CA . ALA E 5 224 ? 86.261 103.675 108.852 1.00 158.17 224 ALA E CA 1
ATOM 9904 C C . ALA E 5 224 ? 85.238 103.808 109.973 1.00 159.39 224 ALA E C 1
ATOM 9905 O O . ALA E 5 224 ? 84.393 102.923 110.163 1.00 159.44 224 ALA E O 1
ATOM 9907 N N . GLU E 5 225 ? 85.298 104.910 110.725 1.00 168.51 225 GLU E N 1
ATOM 9908 C CA . GLU E 5 225 ? 84.325 105.131 111.791 1.00 169.16 225 GLU E CA 1
ATOM 9909 C C . GLU E 5 225 ? 82.911 105.246 111.235 1.00 168.89 225 GLU E C 1
ATOM 9910 O O . GLU E 5 225 ? 81.964 104.693 111.806 1.00 166.25 225 GLU E O 1
ATOM 9916 N N . ARG E 5 226 ? 82.746 105.970 110.124 1.00 177.64 226 ARG E N 1
ATOM 9917 C CA . ARG E 5 226 ? 81.425 106.093 109.514 1.00 176.21 226 ARG E CA 1
ATOM 9918 C C . ARG E 5 226 ? 80.922 104.746 109.010 1.00 176.39 226 ARG E C 1
ATOM 9919 O O . ARG E 5 226 ? 79.738 104.420 109.163 1.00 176.10 226 ARG E O 1
ATOM 9927 N N . ARG E 5 227 ? 81.806 103.953 108.400 1.00 183.54 227 ARG E N 1
ATOM 9928 C CA . ARG E 5 227 ? 81.409 102.636 107.911 1.00 185.28 227 ARG E CA 1
ATOM 9929 C C . ARG E 5 227 ? 80.988 101.727 109.058 1.00 185.68 227 ARG E C 1
ATOM 9930 O O . ARG E 5 227 ? 80.021 100.966 108.935 1.00 184.56 227 ARG E O 1
ATOM 9938 N N . GLN E 5 228 ? 81.703 101.788 110.178 1.00 188.48 228 GLN E N 1
ATOM 9939 C CA . GLN E 5 228 ? 81.342 101.014 111.361 1.00 187.98 228 GLN E CA 1
ATOM 9940 C C . GLN E 5 228 ? 79.957 101.409 111.869 1.00 187.92 228 GLN E C 1
ATOM 9941 O O . GLN E 5 228 ? 79.102 100.554 112.099 1.00 184.14 228 GLN E O 1
ATOM 9947 N N . TRP F 6 32 ? 112.314 78.258 77.913 1.00 187.40 32 TRP G N 1
ATOM 9948 C CA . TRP F 6 32 ? 113.215 77.159 78.241 1.00 190.39 32 TRP G CA 1
ATOM 9949 C C . TRP F 6 32 ? 114.005 77.442 79.515 1.00 192.07 32 TRP G C 1
ATOM 9950 O O . TRP F 6 32 ? 114.168 76.561 80.359 1.00 191.72 32 TRP G O 1
ATOM 9961 N N . ARG F 6 33 ? 114.488 78.687 79.635 1.00 184.45 33 ARG G N 1
ATOM 9962 C CA . ARG F 6 33 ? 115.368 79.197 80.689 1.00 182.11 33 ARG G CA 1
ATOM 9963 C C . ARG F 6 33 ? 116.388 78.160 81.164 1.00 182.71 33 ARG G C 1
ATOM 9964 O O . ARG F 6 33 ? 116.415 77.817 82.353 1.00 179.89 33 ARG G O 1
ATOM 9972 N N . PRO F 6 34 ? 117.264 77.652 80.280 1.00 188.35 34 PRO G N 1
ATOM 9973 C CA . PRO F 6 34 ? 118.199 76.608 80.702 1.00 187.28 34 PRO G CA 1
ATOM 9974 C C . PRO F 6 34 ? 119.647 77.065 80.636 1.00 186.18 34 PRO G C 1
ATOM 9975 O O . PRO F 6 34 ? 120.114 77.828 81.488 1.00 182.84 34 PRO G O 1
ATOM 9979 N N . MET F 6 35 ? 120.362 76.581 79.620 1.00 182.15 35 MET G N 1
ATOM 9980 C CA . MET F 6 35 ? 121.748 76.966 79.388 1.00 180.11 35 MET G CA 1
ATOM 9981 C C . MET F 6 35 ? 121.875 78.479 79.272 1.00 181.34 35 MET G C 1
ATOM 9982 O O . MET F 6 35 ? 120.922 79.170 78.899 1.00 182.65 35 MET G O 1
ATOM 9987 N N . VAL F 6 36 ? 123.063 78.990 79.596 1.00 169.99 36 VAL G N 1
ATOM 9988 C CA . VAL F 6 36 ? 123.338 80.425 79.608 1.00 169.09 36 VAL G CA 1
ATOM 9989 C C . VAL F 6 36 ? 123.132 81.029 78.225 1.00 168.30 36 VAL G C 1
ATOM 9990 O O . VAL F 6 36 ? 122.996 82.250 78.088 1.00 168.23 36 VAL G O 1
ATOM 9994 N N . ALA F 6 37 ? 123.126 80.183 77.191 1.00 174.78 37 ALA G N 1
ATOM 9995 C CA . ALA F 6 37 ? 122.908 80.674 75.835 1.00 176.53 37 ALA G CA 1
ATOM 9996 C C . ALA F 6 37 ? 121.577 81.401 75.707 1.00 178.22 37 ALA G C 1
ATOM 9997 O O . ALA F 6 37 ? 121.483 82.401 74.986 1.00 180.73 37 ALA G O 1
ATOM 9999 N N . TYR F 6 38 ? 120.541 80.924 76.403 1.00 170.99 38 TYR G N 1
ATOM 10000 C CA . TYR F 6 38 ? 119.248 81.598 76.346 1.00 169.35 38 TYR G CA 1
ATOM 10001 C C . TYR F 6 38 ? 119.333 83.006 76.920 1.00 173.75 38 TYR G C 1
ATOM 10002 O O . TYR F 6 38 ? 118.762 83.944 76.356 1.00 178.41 38 TYR G O 1
ATOM 10011 N N . GLN F 6 39 ? 120.042 83.175 78.038 1.00 165.59 39 GLN G N 1
ATOM 10012 C CA . GLN F 6 39 ? 120.156 84.497 78.650 1.00 167.17 39 GLN G CA 1
ATOM 10013 C C . GLN F 6 39 ? 120.849 85.478 77.714 1.00 165.99 39 GLN G C 1
ATOM 10014 O O . GLN F 6 39 ? 120.354 86.588 77.474 1.00 164.84 39 GLN G O 1
ATOM 10020 N N . GLY F 6 40 ? 122.002 85.080 77.172 1.00 158.75 40 GLY G N 1
ATOM 10021 C CA . GLY F 6 40 ? 122.722 85.954 76.265 1.00 158.14 40 GLY G CA 1
ATOM 10022 C C . GLY F 6 40 ? 121.933 86.268 75.010 1.00 159.88 40 GLY G C 1
ATOM 10023 O O . GLY F 6 40 ? 121.880 87.419 74.573 1.00 165.04 40 GLY G O 1
ATOM 10024 N N . LEU F 6 41 ? 121.298 85.252 74.420 1.00 159.13 41 LEU G N 1
ATOM 10025 C CA . LEU F 6 41 ? 120.515 85.479 73.209 1.00 160.14 41 LEU G CA 1
ATOM 10026 C C . LEU F 6 41 ? 119.328 86.394 73.478 1.00 160.41 41 LEU G C 1
ATOM 10027 O O . LEU F 6 41 ? 119.024 87.278 72.669 1.00 163.35 41 LEU G O 1
ATOM 10032 N N . SER F 6 42 ? 118.646 86.204 74.609 1.00 155.66 42 SER G N 1
ATOM 10033 C CA . SER F 6 42 ? 117.504 87.050 74.934 1.00 158.81 42 SER G CA 1
ATOM 10034 C C . SER F 6 42 ? 117.932 88.495 75.148 1.00 161.77 42 SER G C 1
ATOM 10035 O O . SER F 6 42 ? 117.300 89.421 74.622 1.00 164.60 42 SER G O 1
ATOM 10038 N N . LEU F 6 43 ? 119.007 88.710 75.912 1.00 147.87 43 LEU G N 1
ATOM 10039 C CA . LEU F 6 43 ? 119.468 90.075 76.141 1.00 147.07 43 LEU G CA 1
ATOM 10040 C C . LEU F 6 43 ? 119.936 90.721 74.842 1.00 146.39 43 LEU G C 1
ATOM 10041 O O . LEU F 6 43 ? 119.659 91.901 74.593 1.00 150.83 43 LEU G O 1
ATOM 10046 N N . GLY F 6 44 ? 120.630 89.960 73.993 1.00 143.28 44 GLY G N 1
ATOM 10047 C CA . GLY F 6 44 ? 121.062 90.499 72.715 1.00 143.07 44 GLY G CA 1
ATOM 10048 C C . GLY F 6 44 ? 119.902 90.868 71.811 1.00 148.25 44 GLY G C 1
ATOM 10049 O O . GLY F 6 44 ? 119.918 91.918 71.167 1.00 152.56 44 GLY G O 1
ATOM 10050 N N . LEU F 6 45 ? 118.881 90.008 71.746 1.00 141.16 45 LEU G N 1
ATOM 10051 C CA . LEU F 6 45 ? 117.710 90.313 70.931 1.00 141.26 45 LEU G CA 1
ATOM 10052 C C . LEU F 6 45 ? 116.984 91.546 71.451 1.00 141.12 45 LEU G C 1
ATOM 10053 O O . LEU F 6 45 ? 116.562 92.406 70.667 1.00 145.56 45 LEU G O 1
ATOM 10058 N N . VAL F 6 46 ? 116.831 91.650 72.774 1.00 133.19 46 VAL G N 1
ATOM 10059 C CA . VAL F 6 46 ? 116.173 92.818 73.354 1.00 136.75 46 VAL G CA 1
ATOM 10060 C C . VAL F 6 46 ? 116.947 94.084 73.009 1.00 139.38 46 VAL G C 1
ATOM 10061 O O . VAL F 6 46 ? 116.369 95.087 72.568 1.00 147.71 46 VAL G O 1
ATOM 10065 N N . CYS F 6 47 ? 118.271 94.048 73.185 1.00 130.31 47 CYS G N 1
ATOM 10066 C CA . CYS F 6 47 ? 119.085 95.220 72.889 1.00 131.50 47 CYS G CA 1
ATOM 10067 C C . CYS F 6 47 ? 119.021 95.581 71.411 1.00 131.52 47 CYS G C 1
ATOM 10068 O O . CYS F 6 47 ? 118.937 96.762 71.061 1.00 134.53 47 CYS G O 1
ATOM 10071 N N . ALA F 6 48 ? 119.052 94.581 70.529 1.00 124.65 48 ALA G N 1
ATOM 10072 C CA . ALA F 6 48 ? 119.008 94.855 69.097 1.00 129.85 48 ALA G CA 1
ATOM 10073 C C . ALA F 6 48 ? 117.687 95.502 68.699 1.00 131.94 48 ALA G C 1
ATOM 10074 O O . ALA F 6 48 ? 117.667 96.501 67.968 1.00 133.95 48 ALA G O 1
ATOM 10076 N N . VAL F 6 49 ? 116.568 94.945 69.171 1.00 128.14 49 VAL G N 1
ATOM 10077 C CA . VAL F 6 49 ? 115.266 95.505 68.820 1.00 126.27 49 VAL G CA 1
ATOM 10078 C C . VAL F 6 49 ? 115.131 96.923 69.360 1.00 127.71 49 VAL G C 1
ATOM 10079 O O . VAL F 6 49 ? 114.678 97.836 68.651 1.00 135.31 49 VAL G O 1
ATOM 10083 N N . VAL F 6 50 ? 115.531 97.137 70.617 1.00 112.60 50 VAL G N 1
ATOM 10084 C CA . VAL F 6 50 ? 115.414 98.467 71.207 1.00 113.07 50 VAL G CA 1
ATOM 10085 C C . VAL F 6 50 ? 116.295 99.463 70.465 1.00 118.64 50 VAL G C 1
ATOM 10086 O O . VAL F 6 50 ? 115.883 100.598 70.205 1.00 126.07 50 VAL G O 1
ATOM 10090 N N . ALA F 6 51 ? 117.519 99.060 70.116 1.00 118.70 51 ALA G N 1
ATOM 10091 C CA . ALA F 6 51 ? 118.417 99.951 69.393 1.00 122.42 51 ALA G CA 1
ATOM 10092 C C . ALA F 6 51 ? 117.859 100.310 68.025 1.00 126.11 51 ALA G C 1
ATOM 10093 O O . ALA F 6 51 ? 117.957 101.463 67.590 1.00 128.93 51 ALA G O 1
ATOM 10095 N N . LEU F 6 52 ? 117.282 99.331 67.324 1.00 124.90 52 LEU G N 1
ATOM 10096 C CA . LEU F 6 52 ? 116.686 99.613 66.023 1.00 121.56 52 LEU G CA 1
ATOM 10097 C C . LEU F 6 52 ? 115.546 100.614 66.157 1.00 118.65 52 LEU G C 1
ATOM 10098 O O . LEU F 6 52 ? 115.461 101.588 65.394 1.00 125.32 52 LEU G O 1
ATOM 10103 N N . LEU F 6 53 ? 114.673 100.405 67.147 1.00 110.33 53 LEU G N 1
ATOM 10104 C CA . LEU F 6 53 ? 113.570 101.338 67.359 1.00 117.52 53 LEU G CA 1
ATOM 10105 C C . LEU F 6 53 ? 114.083 102.734 67.694 1.00 127.59 53 LEU G C 1
ATOM 10106 O O . LEU F 6 53 ? 113.573 103.734 67.172 1.00 135.76 53 LEU G O 1
ATOM 10111 N N . LEU F 6 54 ? 115.095 102.821 68.560 1.00 120.15 54 LEU G N 1
ATOM 10112 C CA . LEU F 6 54 ? 115.609 104.122 68.973 1.00 112.07 54 LEU G CA 1
ATOM 10113 C C . LEU F 6 54 ? 116.272 104.854 67.815 1.00 114.35 54 LEU G C 1
ATOM 10114 O O . LEU F 6 54 ? 116.108 106.069 67.672 1.00 121.93 54 LEU G O 1
ATOM 10119 N N . LEU F 6 55 ? 117.028 104.139 66.977 1.00 113.67 55 LEU G N 1
ATOM 10120 C CA . LEU F 6 55 ? 117.667 104.800 65.844 1.00 117.94 55 LEU G CA 1
ATOM 10121 C C . LEU F 6 55 ? 116.635 105.253 64.818 1.00 120.41 55 LEU G C 1
ATOM 10122 O O . LEU F 6 55 ? 116.782 106.326 64.218 1.00 123.75 55 LEU G O 1
ATOM 10127 N N . THR F 6 56 ? 115.576 104.463 64.610 1.00 120.68 56 THR G N 1
ATOM 10128 C CA . THR F 6 56 ? 114.504 104.920 63.729 1.00 123.64 56 THR G CA 1
ATOM 10129 C C . THR F 6 56 ? 113.840 106.176 64.280 1.00 128.04 56 THR G C 1
ATOM 10130 O O . THR F 6 56 ? 113.603 107.141 63.541 1.00 132.98 56 THR G O 1
ATOM 10134 N N . GLY F 6 57 ? 113.549 106.193 65.582 1.00 127.69 57 GLY G N 1
ATOM 10135 C CA . GLY F 6 57 ? 112.966 107.384 66.178 1.00 129.03 57 GLY G CA 1
ATOM 10136 C C . GLY F 6 57 ? 113.875 108.594 66.067 1.00 129.91 57 GLY G C 1
ATOM 10137 O O . GLY F 6 57 ? 113.413 109.713 65.821 1.00 134.20 57 GLY G O 1
ATOM 10138 N N . ASN F 6 58 ? 115.181 108.387 66.245 1.00 120.95 58 ASN G N 1
ATOM 10139 C CA . ASN F 6 58 ? 116.124 109.494 66.160 1.00 120.39 58 ASN G CA 1
ATOM 10140 C C . ASN F 6 58 ? 116.189 110.053 64.746 1.00 125.78 58 ASN G C 1
ATOM 10141 O O . ASN F 6 58 ? 116.145 111.272 64.549 1.00 125.98 58 ASN G O 1
ATOM 10146 N N . ILE F 6 59 ? 116.290 109.177 63.742 1.00 129.11 59 ILE G N 1
ATOM 10147 C CA . ILE F 6 59 ? 116.304 109.666 62.370 1.00 127.74 59 ILE G CA 1
ATOM 10148 C C . ILE F 6 59 ? 114.971 110.306 62.005 1.00 128.57 59 ILE G C 1
ATOM 10149 O O . ILE F 6 59 ? 114.913 111.130 61.085 1.00 130.80 59 ILE G O 1
ATOM 10154 N N . MET F 6 60 ? 113.892 109.952 62.708 1.00 132.35 60 MET G N 1
ATOM 10155 C CA . MET F 6 60 ? 112.617 110.618 62.466 1.00 131.37 60 MET G CA 1
ATOM 10156 C C . MET F 6 60 ? 112.580 112.019 63.073 1.00 131.10 60 MET G C 1
ATOM 10157 O O . MET F 6 60 ? 112.075 112.955 62.443 1.00 134.75 60 MET G O 1
ATOM 10162 N N . THR F 6 61 ? 113.109 112.190 64.287 1.00 126.15 61 THR G N 1
ATOM 10163 C CA . THR F 6 61 ? 112.804 113.381 65.076 1.00 128.19 61 THR G CA 1
ATOM 10164 C C . THR F 6 61 ? 113.977 114.327 65.317 1.00 133.01 61 THR G C 1
ATOM 10165 O O . THR F 6 61 ? 113.767 115.398 65.904 1.00 135.95 61 THR G O 1
ATOM 10169 N N . HIS F 6 62 ? 115.198 113.985 64.896 1.00 139.94 62 HIS G N 1
ATOM 10170 C CA . HIS F 6 62 ? 116.328 114.861 65.199 1.00 138.01 62 HIS G CA 1
ATOM 10171 C C . HIS F 6 62 ? 116.232 116.188 64.454 1.00 138.16 62 HIS G C 1
ATOM 10172 O O . HIS F 6 62 ? 116.584 117.236 65.011 1.00 138.40 62 HIS G O 1
ATOM 10179 N N . GLY F 6 63 ? 115.758 116.167 63.207 1.00 130.28 63 GLY G N 1
ATOM 10180 C CA . GLY F 6 63 ? 115.576 117.410 62.478 1.00 129.41 63 GLY G CA 1
ATOM 10181 C C . GLY F 6 63 ? 114.553 118.316 63.132 1.00 132.45 63 GLY G C 1
ATOM 10182 O O . GLY F 6 63 ? 114.754 119.529 63.228 1.00 135.56 63 GLY G O 1
ATOM 10183 N N . THR F 6 64 ? 113.445 117.738 63.599 1.00 126.71 64 THR G N 1
ATOM 10184 C CA . THR F 6 64 ? 112.434 118.528 64.293 1.00 128.37 64 THR G CA 1
ATOM 10185 C C . THR F 6 64 ? 112.980 119.100 65.596 1.00 130.34 64 THR G C 1
ATOM 10186 O O . THR F 6 64 ? 112.684 120.248 65.949 1.00 132.41 64 THR G O 1
ATOM 10190 N N . ILE F 6 65 ? 113.778 118.317 66.326 1.00 132.85 65 ILE G N 1
ATOM 10191 C CA . ILE F 6 65 ? 114.364 118.816 67.571 1.00 128.91 65 ILE G CA 1
ATOM 10192 C C . ILE F 6 65 ? 115.300 119.988 67.288 1.00 130.06 65 ILE G C 1
ATOM 10193 O O . ILE F 6 65 ? 115.278 121.011 67.988 1.00 135.13 65 ILE G O 1
ATOM 10198 N N . ALA F 6 66 ? 116.138 119.854 66.257 1.00 129.40 66 ALA G N 1
ATOM 10199 C CA . ALA F 6 66 ? 117.035 120.947 65.892 1.00 129.90 66 ALA G CA 1
ATOM 10200 C C . ALA F 6 66 ? 116.251 122.182 65.464 1.00 133.20 66 ALA G C 1
ATOM 10201 O O . ALA F 6 66 ? 116.625 123.313 65.800 1.00 134.97 66 ALA G O 1
ATOM 10203 N N . GLU F 6 67 ? 115.164 121.984 64.715 1.00 147.10 67 GLU G N 1
ATOM 10204 C CA . GLU F 6 67 ? 114.322 123.105 64.313 1.00 148.45 67 GLU G CA 1
ATOM 10205 C C . GLU F 6 67 ? 113.718 123.803 65.524 1.00 149.59 67 GLU G C 1
ATOM 10206 O O . GLU F 6 67 ? 113.663 125.036 65.576 1.00 154.14 67 GLU G O 1
ATOM 10212 N N . GLN F 6 68 ? 113.257 123.027 66.508 1.00 140.59 68 GLN G N 1
ATOM 10213 C CA . GLN F 6 68 ? 112.702 123.620 67.721 1.00 134.71 68 GLN G CA 1
ATOM 10214 C C . GLN F 6 68 ? 113.754 124.423 68.474 1.00 138.59 68 GLN G C 1
ATOM 10215 O O . GLN F 6 68 ? 113.469 125.517 68.975 1.00 143.88 68 GLN G O 1
ATOM 10221 N N . GLN F 6 69 ? 114.977 123.896 68.569 1.00 137.24 69 GLN G N 1
ATOM 10222 C CA . GLN F 6 69 ? 116.035 124.629 69.260 1.00 137.18 69 GLN G CA 1
ATOM 10223 C C . GLN F 6 69 ? 116.384 125.925 68.533 1.00 139.09 69 GLN G C 1
ATOM 10224 O O . GLN F 6 69 ? 116.574 126.973 69.165 1.00 140.39 69 GLN G O 1
ATOM 10230 N N . MET F 6 70 ? 116.469 125.873 67.201 1.00 143.67 70 MET G N 1
ATOM 10231 C CA . MET F 6 70 ? 116.742 127.084 66.432 1.00 142.96 70 MET G CA 1
ATOM 10232 C C . MET F 6 70 ? 115.620 128.103 66.596 1.00 143.68 70 MET G C 1
ATOM 10233 O O . MET F 6 70 ? 115.875 129.309 66.713 1.00 150.00 70 MET G O 1
ATOM 10238 N N . GLN F 6 71 ? 114.370 127.637 66.602 1.00 148.66 71 GLN G N 1
ATOM 10239 C CA . GLN F 6 71 ? 113.243 128.543 66.793 1.00 150.57 71 GLN G CA 1
ATOM 10240 C C . GLN F 6 71 ? 113.270 129.166 68.181 1.00 151.24 71 GLN G C 1
ATOM 10241 O O . GLN F 6 71 ? 112.922 130.339 68.348 1.00 154.18 71 GLN G O 1
ATOM 10247 N N . ASP F 6 72 ? 113.673 128.393 69.192 1.00 148.05 72 ASP G N 1
ATOM 10248 C CA . ASP F 6 72 ? 113.822 128.948 70.535 1.00 147.09 72 ASP G CA 1
ATOM 10249 C C . ASP F 6 72 ? 114.897 130.027 70.571 1.00 147.69 72 ASP G C 1
ATOM 10250 O O . ASP F 6 72 ? 114.716 131.076 71.204 1.00 148.30 72 ASP G O 1
ATOM 10255 N N . ARG F 6 73 ? 116.028 129.782 69.904 1.00 145.01 73 ARG G N 1
ATOM 10256 C CA . ARG F 6 73 ? 117.074 130.799 69.834 1.00 142.35 73 ARG G CA 1
ATOM 10257 C C . ARG F 6 73 ? 116.568 132.065 69.154 1.00 142.70 73 ARG G C 1
ATOM 10258 O O . ARG F 6 73 ? 116.824 133.181 69.626 1.00 146.03 73 ARG G O 1
ATOM 10266 N N . LEU F 6 74 ? 115.841 131.909 68.046 1.00 144.83 74 LEU G N 1
ATOM 10267 C CA . LEU F 6 74 ? 115.298 133.070 67.347 1.00 141.36 74 LEU G CA 1
ATOM 10268 C C . LEU F 6 74 ? 114.289 133.816 68.210 1.00 140.53 74 LEU G C 1
ATOM 10269 O O . LEU F 6 74 ? 114.244 135.050 68.195 1.00 149.28 74 LEU G O 1
ATOM 10274 N N . ALA F 6 75 ? 113.460 133.084 68.958 1.00 138.83 75 ALA G N 1
ATOM 10275 C CA . ALA F 6 75 ? 112.489 133.728 69.836 1.00 142.65 75 ALA G CA 1
ATOM 10276 C C . ALA F 6 75 ? 113.182 134.508 70.945 1.00 144.80 75 ALA G C 1
ATOM 10277 O O . ALA F 6 75 ? 112.746 135.607 71.307 1.00 146.71 75 ALA G O 1
ATOM 10279 N N . THR F 6 76 ? 114.257 133.949 71.506 1.00 146.11 76 THR G N 1
ATOM 10280 C CA . THR F 6 76 ? 115.026 134.682 72.507 1.00 143.68 76 THR G CA 1
ATOM 10281 C C . THR F 6 76 ? 115.639 135.944 71.911 1.00 141.30 76 THR G C 1
ATOM 10282 O O . THR F 6 76 ? 115.617 137.011 72.536 1.00 140.89 76 THR G O 1
ATOM 10286 N N . LEU F 6 77 ? 116.183 135.842 70.696 1.00 132.27 77 LEU G N 1
ATOM 10287 C CA . LEU F 6 77 ? 116.779 137.007 70.049 1.00 128.93 77 LEU G CA 1
ATOM 10288 C C . LEU F 6 77 ? 115.743 138.081 69.735 1.00 127.53 77 LEU G C 1
ATOM 10289 O O . LEU F 6 77 ? 116.032 139.275 69.863 1.00 131.00 77 LEU G O 1
ATOM 10294 N N . ARG F 6 78 ? 114.539 137.678 69.327 1.00 139.41 78 ARG G N 1
ATOM 10295 C CA . ARG F 6 78 ? 113.523 138.613 68.858 1.00 136.59 78 ARG G CA 1
ATOM 10296 C C . ARG F 6 78 ? 113.027 139.557 69.944 1.00 138.54 78 ARG G C 1
ATOM 10297 O O . ARG F 6 78 ? 112.402 140.572 69.619 1.00 140.03 78 ARG G O 1
ATOM 10305 N N . GLU F 6 79 ? 113.288 139.258 71.216 1.00 136.70 79 GLU G N 1
ATOM 10306 C CA . GLU F 6 79 ? 112.812 140.116 72.292 1.00 133.91 79 GLU G CA 1
ATOM 10307 C C . GLU F 6 79 ? 113.612 141.406 72.412 1.00 134.20 79 GLU G C 1
ATOM 10308 O O . GLU F 6 79 ? 113.126 142.368 73.016 1.00 134.50 79 GLU G O 1
ATOM 10314 N N . VAL F 6 80 ? 114.815 141.455 71.846 1.00 121.83 80 VAL G N 1
ATOM 10315 C CA . VAL F 6 80 ? 115.634 142.662 71.872 1.00 120.18 80 VAL G CA 1
ATOM 10316 C C . VAL F 6 80 ? 115.833 143.273 70.496 1.00 127.06 80 VAL G C 1
ATOM 10317 O O . VAL F 6 80 ? 116.237 144.443 70.410 1.00 130.04 80 VAL G O 1
ATOM 10321 N N . LEU F 6 81 ? 115.570 142.540 69.422 1.00 132.19 81 LEU G N 1
ATOM 10322 C CA . LEU F 6 81 ? 115.802 143.031 68.065 1.00 125.22 81 LEU G CA 1
ATOM 10323 C C . LEU F 6 81 ? 114.495 143.051 67.288 1.00 128.68 81 LEU G C 1
ATOM 10324 O O . LEU F 6 81 ? 113.966 141.977 66.944 1.00 130.71 81 LEU G O 1
ATOM 10329 N N . PRO F 6 82 ? 113.932 144.221 66.997 1.00 132.72 82 PRO G N 1
ATOM 10330 C CA . PRO F 6 82 ? 112.703 144.269 66.200 1.00 133.84 82 PRO G CA 1
ATOM 10331 C C . PRO F 6 82 ? 112.934 143.762 64.785 1.00 139.98 82 PRO G C 1
ATOM 10332 O O . PRO F 6 82 ? 114.044 143.816 64.251 1.00 144.59 82 PRO G O 1
ATOM 10336 N N . GLN F 6 83 ? 111.855 143.258 64.182 1.00 154.21 83 GLN G N 1
ATOM 10337 C CA . GLN F 6 83 ? 111.963 142.594 62.886 1.00 155.82 83 GLN G CA 1
ATOM 10338 C C . GLN F 6 83 ? 112.398 143.557 61.787 1.00 157.04 83 GLN G C 1
ATOM 10339 O O . GLN F 6 83 ? 113.199 143.194 60.917 1.00 155.59 83 GLN G O 1
ATOM 10345 N N . SER F 6 84 ? 111.878 144.786 61.805 1.00 150.13 84 SER G N 1
ATOM 10346 C CA . SER F 6 84 ? 112.091 145.703 60.688 1.00 151.84 84 SER G CA 1
ATOM 10347 C C . SER F 6 84 ? 113.559 146.066 60.507 1.00 152.67 84 SER G C 1
ATOM 10348 O O . SER F 6 84 ? 113.992 146.334 59.380 1.00 154.49 84 SER G O 1
ATOM 10351 N N . LEU F 6 85 ? 114.337 146.086 61.591 1.00 146.35 85 LEU G N 1
ATOM 10352 C CA . LEU F 6 85 ? 115.717 146.552 61.500 1.00 146.81 85 LEU G CA 1
ATOM 10353 C C . LEU F 6 85 ? 116.586 145.605 60.680 1.00 148.29 85 LEU G C 1
ATOM 10354 O O . LEU F 6 85 ? 117.459 146.054 59.928 1.00 147.95 85 LEU G O 1
ATOM 10359 N N . TYR F 6 86 ? 116.374 144.299 60.808 1.00 156.87 86 TYR G N 1
ATOM 10360 C CA . TYR F 6 86 ? 117.231 143.312 60.166 1.00 157.66 86 TYR G CA 1
ATOM 10361 C C . TYR F 6 86 ? 116.499 142.620 59.026 1.00 159.84 86 TYR G C 1
ATOM 10362 O O . TYR F 6 86 ? 115.288 142.387 59.098 1.00 156.72 86 TYR G O 1
ATOM 10371 N N . ASP F 6 87 ? 117.248 142.298 57.973 1.00 164.55 87 ASP G N 1
ATOM 10372 C CA . ASP F 6 87 ? 116.743 141.561 56.823 1.00 161.46 87 ASP G CA 1
ATOM 10373 C C . ASP F 6 87 ? 117.360 140.176 56.706 1.00 158.96 87 ASP G C 1
ATOM 10374 O O . ASP F 6 87 ? 116.641 139.191 56.515 1.00 155.78 87 ASP G O 1
ATOM 10379 N N . ASN F 6 88 ? 118.682 140.076 56.817 1.00 161.47 88 ASN G N 1
ATOM 10380 C CA . ASN F 6 88 ? 119.352 138.789 56.764 1.00 162.48 88 ASN G CA 1
ATOM 10381 C C . ASN F 6 88 ? 119.109 138.011 58.054 1.00 161.99 88 ASN G C 1
ATOM 10382 O O . ASN F 6 88 ? 118.574 138.531 59.036 1.00 160.82 88 ASN G O 1
ATOM 10387 N N . ASN F 6 89 ? 119.514 136.749 58.045 1.00 163.85 89 ASN G N 1
ATOM 10388 C CA . ASN F 6 89 ? 119.361 135.908 59.223 1.00 164.92 89 ASN G CA 1
ATOM 10389 C C . ASN F 6 89 ? 120.465 136.227 60.223 1.00 163.58 89 ASN G C 1
ATOM 10390 O O . ASN F 6 89 ? 121.643 136.005 59.919 1.00 160.37 89 ASN G O 1
ATOM 10395 N N . PRO F 6 90 ? 120.139 136.758 61.405 1.00 157.45 90 PRO G N 1
ATOM 10396 C CA . PRO F 6 90 ? 121.201 137.094 62.368 1.00 155.22 90 PRO G CA 1
ATOM 10397 C C . PRO F 6 90 ? 122.012 135.895 62.821 1.00 157.94 90 PRO G C 1
ATOM 10398 O O . PRO F 6 90 ? 123.218 136.025 63.064 1.00 161.53 90 PRO G O 1
ATOM 10402 N N . LEU F 6 91 ? 121.390 134.724 62.945 1.00 150.56 91 LEU G N 1
ATOM 10403 C CA . LEU F 6 91 ? 122.104 133.534 63.406 1.00 149.30 91 LEU G CA 1
ATOM 10404 C C . LEU F 6 91 ? 122.720 132.769 62.239 1.00 152.41 91 LEU G C 1
ATOM 10405 O O . LEU F 6 91 ? 122.647 131.543 62.157 1.00 153.67 91 LEU G O 1
ATOM 10410 N N . ALA F 6 92 ? 123.336 133.506 61.319 1.00 156.70 92 ALA G N 1
ATOM 10411 C CA . ALA F 6 92 ? 124.065 132.915 60.204 1.00 156.94 92 ALA G CA 1
ATOM 10412 C C . ALA F 6 92 ? 125.413 133.563 59.937 1.00 158.51 92 ALA G C 1
ATOM 10413 O O . ALA F 6 92 ? 126.266 132.924 59.307 1.00 159.62 92 ALA G O 1
ATOM 10415 N N . ASP F 6 93 ? 125.634 134.799 60.380 1.00 157.75 93 ASP G N 1
ATOM 10416 C CA . ASP F 6 93 ? 126.871 135.516 60.102 1.00 158.60 93 ASP G CA 1
ATOM 10417 C C . ASP F 6 93 ? 127.555 135.904 61.404 1.00 155.37 93 ASP G C 1
ATOM 10418 O O . ASP F 6 93 ? 128.045 137.030 61.542 1.00 155.26 93 ASP G O 1
ATOM 10423 N N . SER F 6 94 ? 127.585 134.981 62.362 1.00 140.77 94 SER G N 1
ATOM 10424 C CA . SER F 6 94 ? 128.135 135.281 63.677 1.00 142.90 94 SER G CA 1
ATOM 10425 C C . SER F 6 94 ? 129.614 135.631 63.586 1.00 145.20 94 SER G C 1
ATOM 10426 O O . SER F 6 94 ? 130.406 134.902 62.982 1.00 146.66 94 SER G O 1
ATOM 10429 N N . PHE F 6 95 ? 129.981 136.755 64.194 1.00 141.63 95 PHE G N 1
ATOM 10430 C CA . PHE F 6 95 ? 131.369 137.171 64.289 1.00 139.21 95 PHE G CA 1
ATOM 10431 C C . PHE F 6 95 ? 132.052 136.458 65.452 1.00 141.42 95 PHE G C 1
ATOM 10432 O O . PHE F 6 95 ? 131.437 135.693 66.199 1.00 143.20 95 PHE G O 1
ATOM 10440 N N . LYS F 6 96 ? 133.349 136.724 65.608 1.00 148.82 96 LYS G N 1
ATOM 10441 C CA . LYS F 6 96 ? 134.088 136.295 66.793 1.00 151.13 96 LYS G CA 1
ATOM 10442 C C . LYS F 6 96 ? 135.239 137.284 66.965 1.00 153.28 96 LYS G C 1
ATOM 10443 O O . LYS F 6 96 ? 136.264 137.167 66.289 1.00 158.50 96 LYS G O 1
ATOM 10449 N N . VAL F 6 97 ? 135.057 138.245 67.866 1.00 145.42 97 VAL G N 1
ATOM 10450 C CA . VAL F 6 97 ? 135.990 139.347 68.052 1.00 146.07 97 VAL G CA 1
ATOM 10451 C C . VAL F 6 97 ? 136.674 139.180 69.399 1.00 149.77 97 VAL G C 1
ATOM 10452 O O . VAL F 6 97 ? 136.017 138.885 70.406 1.00 154.07 97 VAL G O 1
ATOM 10456 N N . GLN F 6 98 ? 137.992 139.356 69.414 1.00 160.97 98 GLN G N 1
ATOM 10457 C CA . GLN F 6 98 ? 138.789 139.294 70.631 1.00 163.15 98 GLN G CA 1
ATOM 10458 C C . GLN F 6 98 ? 139.148 140.710 71.056 1.00 163.80 98 GLN G C 1
ATOM 10459 O O . GLN F 6 98 ? 139.816 141.436 70.312 1.00 164.63 98 GLN G O 1
ATOM 10465 N N . ASP F 6 99 ? 138.709 141.093 72.247 1.00 166.51 99 ASP G N 1
ATOM 10466 C CA . ASP F 6 99 ? 139.041 142.381 72.831 1.00 163.55 99 ASP G CA 1
ATOM 10467 C C . ASP F 6 99 ? 140.114 142.195 73.902 1.00 166.38 99 ASP G C 1
ATOM 10468 O O . ASP F 6 99 ? 140.666 141.105 74.082 1.00 167.05 99 ASP G O 1
ATOM 10473 N N . ALA F 6 100 ? 140.418 143.271 74.627 1.00 165.18 100 ALA G N 1
ATOM 10474 C CA . ALA F 6 100 ? 141.429 143.228 75.673 1.00 166.11 100 ALA G CA 1
ATOM 10475 C C . ALA F 6 100 ? 140.859 142.957 77.058 1.00 168.51 100 ALA G C 1
ATOM 10476 O O . ALA F 6 100 ? 141.620 142.590 77.960 1.00 169.25 100 ALA G O 1
ATOM 10478 N N . GLU F 6 101 ? 139.551 143.125 77.252 1.00 179.34 101 GLU G N 1
ATOM 10479 C CA . GLU F 6 101 ? 138.932 142.966 78.562 1.00 178.58 101 GLU G CA 1
ATOM 10480 C C . GLU F 6 101 ? 137.953 141.799 78.602 1.00 177.82 101 GLU G C 1
ATOM 10481 O O . GLU F 6 101 ? 138.094 140.900 79.435 1.00 177.42 101 GLU G O 1
ATOM 10487 N N . LEU F 6 102 ? 136.954 141.792 77.715 1.00 160.11 102 LEU G N 1
ATOM 10488 C CA . LEU F 6 102 ? 135.928 140.755 77.758 1.00 160.56 102 LEU G CA 1
ATOM 10489 C C . LEU F 6 102 ? 136.463 139.405 77.300 1.00 158.60 102 LEU G C 1
ATOM 10490 O O . LEU F 6 102 ? 135.965 138.362 77.739 1.00 156.77 102 LEU G O 1
ATOM 10495 N N . GLY F 6 103 ? 137.465 139.399 76.426 1.00 157.13 103 GLY G N 1
ATOM 10496 C CA . GLY F 6 103 ? 137.981 138.160 75.882 1.00 155.03 103 GLY G CA 1
ATOM 10497 C C . GLY F 6 103 ? 137.518 137.925 74.460 1.00 155.66 103 GLY G C 1
ATOM 10498 O O . GLY F 6 103 ? 137.948 138.627 73.541 1.00 155.47 103 GLY G O 1
ATOM 10499 N N . GLU F 6 104 ? 136.636 136.950 74.266 1.00 153.61 104 GLU G N 1
ATOM 10500 C CA . GLU F 6 104 ? 136.079 136.633 72.960 1.00 149.53 104 GLU G CA 1
ATOM 10501 C C . GLU F 6 104 ? 134.568 136.803 73.003 1.00 150.87 104 GLU G C 1
ATOM 10502 O O . GLU F 6 104 ? 133.914 136.373 73.957 1.00 155.33 104 GLU G O 1
ATOM 10508 N N . VAL F 6 105 ? 134.016 137.432 71.967 1.00 134.23 105 VAL G N 1
ATOM 10509 C CA . VAL F 6 105 ? 132.587 137.728 71.945 1.00 135.40 105 VAL G CA 1
ATOM 10510 C C . VAL F 6 105 ? 131.893 136.942 70.839 1.00 136.34 105 VAL G C 1
ATOM 10511 O O . VAL F 6 105 ? 132.535 136.198 70.089 1.00 137.76 105 VAL G O 1
ATOM 10515 N N . GLU F 6 106 ? 130.577 137.106 70.738 1.00 139.02 106 GLU G N 1
ATOM 10516 C CA . GLU F 6 106 ? 129.712 136.380 69.812 1.00 138.56 106 GLU G CA 1
ATOM 10517 C C . GLU F 6 106 ? 128.777 137.352 69.102 1.00 140.30 106 GLU G C 1
ATOM 10518 O O . GLU F 6 106 ? 127.557 137.177 69.061 1.00 143.36 106 GLU G O 1
ATOM 10524 N N . VAL F 6 107 ? 129.352 138.428 68.563 1.00 128.66 107 VAL G N 1
ATOM 10525 C CA . VAL F 6 107 ? 128.551 139.501 67.982 1.00 128.37 107 VAL G CA 1
ATOM 10526 C C . VAL F 6 107 ? 127.752 138.969 66.802 1.00 129.96 107 VAL G C 1
ATOM 10527 O O . VAL F 6 107 ? 128.317 138.470 65.821 1.00 136.33 107 VAL G O 1
ATOM 10531 N N . LEU F 6 108 ? 126.427 139.076 66.894 1.00 118.43 108 LEU G N 1
ATOM 10532 C CA . LEU F 6 108 ? 125.531 138.737 65.804 1.00 113.13 108 LEU G CA 1
ATOM 10533 C C . LEU F 6 108 ? 125.130 140.014 65.089 1.00 116.92 108 LEU G C 1
ATOM 10534 O O . LEU F 6 108 ? 124.521 140.897 65.717 1.00 123.03 108 LEU G O 1
ATOM 10539 N N . PRO F 6 109 ? 125.468 140.172 63.814 1.00 127.36 109 PRO G N 1
ATOM 10540 C CA . PRO F 6 109 ? 125.092 141.378 63.077 1.00 126.34 109 PRO G CA 1
ATOM 10541 C C . PRO F 6 109 ? 123.679 141.291 62.516 1.00 127.89 109 PRO G C 1
ATOM 10542 O O . PRO F 6 109 ? 123.097 140.215 62.371 1.00 130.42 109 PRO G O 1
ATOM 10546 N N . ALA F 6 110 ? 123.136 142.465 62.197 1.00 138.97 110 ALA G N 1
ATOM 10547 C CA . ALA F 6 110 ? 121.804 142.596 61.610 1.00 141.24 110 ALA G CA 1
ATOM 10548 C C . ALA F 6 110 ? 121.918 143.561 60.435 1.00 144.20 110 ALA G C 1
ATOM 10549 O O . ALA F 6 110 ? 121.737 144.771 60.595 1.00 149.71 110 ALA G O 1
ATOM 10551 N N . ARG F 6 111 ? 122.218 143.026 59.256 1.00 157.24 111 ARG G N 1
ATOM 10552 C CA . ARG F 6 111 ? 122.412 143.830 58.058 1.00 160.50 111 ARG G CA 1
ATOM 10553 C C . ARG F 6 111 ? 121.122 143.878 57.252 1.00 158.35 111 ARG G C 1
ATOM 10554 O O . ARG F 6 111 ? 120.524 142.835 56.967 1.00 157.96 111 ARG G O 1
ATOM 10562 N N . LEU F 6 112 ? 120.696 145.089 56.890 1.00 158.43 112 LEU G N 1
ATOM 10563 C CA . LEU F 6 112 ? 119.484 145.245 56.093 1.00 158.23 112 LEU G CA 1
ATOM 10564 C C . LEU F 6 112 ? 119.768 145.013 54.613 1.00 161.09 112 LEU G C 1
ATOM 10565 O O . LEU F 6 112 ? 119.240 144.075 54.007 1.00 163.66 112 LEU G O 1
ATOM 10570 N N . GLN F 6 113 ? 120.604 145.862 54.012 1.00 164.73 113 GLN G N 1
ATOM 10571 C CA . GLN F 6 113 ? 121.055 145.676 52.629 1.00 165.39 113 GLN G CA 1
ATOM 10572 C C . GLN F 6 113 ? 122.563 145.915 52.619 1.00 167.84 113 GLN G C 1
ATOM 10573 O O . GLN F 6 113 ? 123.024 147.018 52.311 1.00 171.00 113 GLN G O 1
ATOM 10579 N N . GLY F 6 114 ? 123.326 144.873 52.945 1.00 171.98 114 GLY G N 1
ATOM 10580 C CA . GLY F 6 114 ? 124.772 144.986 52.984 1.00 171.77 114 GLY G CA 1
ATOM 10581 C C . GLY F 6 114 ? 125.299 146.042 53.927 1.00 173.40 114 GLY G C 1
ATOM 10582 O O . GLY F 6 114 ? 126.468 146.424 53.825 1.00 172.97 114 GLY G O 1
ATOM 10583 N N . LYS F 6 115 ? 124.470 146.527 54.850 1.00 163.33 115 LYS G N 1
ATOM 10584 C CA . LYS F 6 115 ? 124.853 147.596 55.761 1.00 160.34 115 LYS G CA 1
ATOM 10585 C C . LYS F 6 115 ? 124.456 147.210 57.175 1.00 160.96 115 LYS G C 1
ATOM 10586 O O . LYS F 6 115 ? 123.309 146.826 57.419 1.00 159.81 115 LYS G O 1
ATOM 10592 N N . LEU F 6 116 ? 125.404 147.316 58.101 1.00 149.81 116 LEU G N 1
ATOM 10593 C CA . LEU F 6 116 ? 125.143 146.946 59.484 1.00 145.94 116 LEU G CA 1
ATOM 10594 C C . LEU F 6 116 ? 124.224 147.967 60.142 1.00 146.71 116 LEU G C 1
ATOM 10595 O O . LEU F 6 116 ? 124.464 149.175 60.066 1.00 150.13 116 LEU G O 1
ATOM 10600 N N . THR F 6 117 ? 123.167 147.478 60.794 1.00 136.26 117 THR G N 1
ATOM 10601 C CA . THR F 6 117 ? 122.241 148.333 61.519 1.00 135.90 117 THR G CA 1
ATOM 10602 C C . THR F 6 117 ? 122.162 148.031 63.007 1.00 136.00 117 THR G C 1
ATOM 10603 O O . THR F 6 117 ? 121.812 148.929 63.780 1.00 139.46 117 THR G O 1
ATOM 10607 N N . ALA F 6 118 ? 122.471 146.807 63.429 1.00 118.32 118 ALA G N 1
ATOM 10608 C CA . ALA F 6 118 ? 122.430 146.449 64.838 1.00 114.01 118 ALA G CA 1
ATOM 10609 C C . ALA F 6 118 ? 123.393 145.300 65.092 1.00 116.06 118 ALA G C 1
ATOM 10610 O O . ALA F 6 118 ? 123.646 144.476 64.211 1.00 124.43 118 ALA G O 1
ATOM 10612 N N . VAL F 6 119 ? 123.934 145.260 66.305 1.00 101.63 119 VAL G N 1
ATOM 10613 C CA . VAL F 6 119 ? 124.802 144.182 66.756 1.00 100.18 119 VAL G CA 1
ATOM 10614 C C . VAL F 6 119 ? 124.288 143.695 68.103 1.00 107.13 119 VAL G C 1
ATOM 10615 O O . VAL F 6 119 ? 124.075 144.498 69.022 1.00 115.88 119 VAL G O 1
ATOM 10619 N N . VAL F 6 120 ? 124.087 142.386 68.216 1.00 106.93 120 VAL G N 1
ATOM 10620 C CA . VAL F 6 120 ? 123.579 141.764 69.434 1.00 104.58 120 VAL G CA 1
ATOM 10621 C C . VAL F 6 120 ? 124.675 140.885 70.014 1.00 102.50 120 VAL G C 1
ATOM 10622 O O . VAL F 6 120 ? 125.238 140.039 69.312 1.00 114.08 120 VAL G O 1
ATOM 10626 N N . PHE F 6 121 ? 124.979 141.081 71.292 1.00 95.77 121 PHE G N 1
ATOM 10627 C CA . PHE F 6 121 ? 125.997 140.277 71.954 1.00 98.46 121 PHE G CA 1
ATOM 10628 C C . PHE F 6 121 ? 125.583 140.041 73.398 1.00 110.45 121 PHE G C 1
ATOM 10629 O O . PHE F 6 121 ? 124.490 140.424 73.824 1.00 119.30 121 PHE G O 1
ATOM 10637 N N . GLN F 6 122 ? 126.458 139.385 74.153 1.00 107.67 122 GLN G N 1
ATOM 10638 C CA . GLN F 6 122 ? 126.160 139.001 75.522 1.00 105.41 122 GLN G CA 1
ATOM 10639 C C . GLN F 6 122 ? 127.277 139.451 76.449 1.00 109.45 122 GLN G C 1
ATOM 10640 O O . GLN F 6 122 ? 128.451 139.484 76.071 1.00 112.70 122 GLN G O 1
ATOM 10646 N N . GLY F 6 123 ? 126.891 139.795 77.669 1.00 115.74 123 GLY G N 1
ATOM 10647 C CA . GLY F 6 123 ? 127.841 140.216 78.677 1.00 115.94 123 GLY G CA 1
ATOM 10648 C C . GLY F 6 123 ? 127.639 139.458 79.971 1.00 117.90 123 GLY G C 1
ATOM 10649 O O . GLY F 6 123 ? 126.525 139.081 80.332 1.00 124.21 123 GLY G O 1
ATOM 10650 N N . ARG F 6 124 ? 128.724 139.275 80.699 1.00 109.35 124 ARG G N 1
ATOM 10651 C CA . ARG F 6 124 ? 128.649 138.573 81.943 1.00 106.61 124 ARG G CA 1
ATOM 10652 C C . ARG F 6 124 ? 129.334 139.390 82.964 1.00 111.22 124 ARG G C 1
ATOM 10653 O O . ARG F 6 124 ? 130.310 140.050 82.664 1.00 116.58 124 ARG G O 1
ATOM 10661 N N . ASN F 6 125 ? 128.847 139.352 84.184 1.00 110.85 125 ASN G N 1
ATOM 10662 C CA . ASN F 6 125 ? 129.497 140.070 85.274 1.00 111.84 125 ASN G CA 1
ATOM 10663 C C . ASN F 6 125 ? 129.026 139.521 86.610 1.00 116.53 125 ASN G C 1
ATOM 10664 O O . ASN F 6 125 ? 127.887 139.079 86.744 1.00 121.29 125 ASN G O 1
ATOM 10669 N N . ILE F 6 126 ? 129.911 139.567 87.606 1.00 108.10 126 ILE G N 1
ATOM 10670 C CA . ILE F 6 126 ? 129.597 138.980 88.903 1.00 109.90 126 ILE G CA 1
ATOM 10671 C C . ILE F 6 126 ? 128.513 139.793 89.596 1.00 111.67 126 ILE G C 1
ATOM 10672 O O . ILE F 6 126 ? 128.611 141.021 89.723 1.00 116.87 126 ILE G O 1
ATOM 10677 N N . GLY F 6 127 ? 127.471 139.105 90.054 1.00 104.75 127 GLY G N 1
ATOM 10678 C CA . GLY F 6 127 ? 126.419 139.734 90.826 1.00 103.86 127 GLY G CA 1
ATOM 10679 C C . GLY F 6 127 ? 126.554 139.431 92.303 1.00 104.98 127 GLY G C 1
ATOM 10680 O O . GLY F 6 127 ? 127.651 139.519 92.860 1.00 108.25 127 GLY G O 1
ATOM 10681 N N . TYR F 6 128 ? 125.447 139.073 92.951 1.00 97.32 128 TYR G N 1
ATOM 10682 C CA . TYR F 6 128 ? 125.495 138.678 94.352 1.00 98.15 128 TYR G CA 1
ATOM 10683 C C . TYR F 6 128 ? 125.577 137.164 94.510 1.00 105.52 128 TYR G C 1
ATOM 10684 O O . TYR F 6 128 ? 126.462 136.657 95.205 1.00 111.21 128 TYR G O 1
ATOM 10693 N N . GLY F 6 129 ? 124.668 136.433 93.874 1.00 114.78 129 GLY G N 1
ATOM 10694 C CA . GLY F 6 129 ? 124.649 134.989 93.924 1.00 111.39 129 GLY G CA 1
ATOM 10695 C C . GLY F 6 129 ? 125.455 134.297 92.848 1.00 113.13 129 GLY G C 1
ATOM 10696 O O . GLY F 6 129 ? 125.395 133.068 92.742 1.00 117.78 129 GLY G O 1
ATOM 10697 N N . GLY F 6 130 ? 126.207 135.042 92.046 1.00 106.03 130 GLY G N 1
ATOM 10698 C CA . GLY F 6 130 ? 126.995 134.462 90.987 1.00 105.69 130 GLY G CA 1
ATOM 10699 C C . GLY F 6 130 ? 126.981 135.313 89.736 1.00 110.63 130 GLY G C 1
ATOM 10700 O O . GLY F 6 130 ? 126.390 136.396 89.700 1.00 118.78 130 GLY G O 1
ATOM 10701 N N . PRO F 6 131 ? 127.648 134.842 88.685 1.00 114.62 131 PRO G N 1
ATOM 10702 C CA . PRO F 6 131 ? 127.682 135.605 87.434 1.00 111.56 131 PRO G CA 1
ATOM 10703 C C . PRO F 6 131 ? 126.296 135.779 86.833 1.00 110.84 131 PRO G C 1
ATOM 10704 O O . PRO F 6 131 ? 125.455 134.878 86.867 1.00 109.25 131 PRO G O 1
ATOM 10708 N N . ILE F 6 132 ? 126.071 136.965 86.277 1.00 108.67 132 ILE G N 1
ATOM 10709 C CA . ILE F 6 132 ? 124.858 137.306 85.549 1.00 105.96 132 ILE G CA 1
ATOM 10710 C C . ILE F 6 132 ? 125.218 137.386 84.075 1.00 112.36 132 ILE G C 1
ATOM 10711 O O . ILE F 6 132 ? 126.187 138.065 83.703 1.00 114.70 132 ILE G O 1
ATOM 10716 N N . GLU F 6 133 ? 124.454 136.674 83.248 1.00 121.66 133 GLU G N 1
ATOM 10717 C CA . GLU F 6 133 ? 124.632 136.654 81.802 1.00 115.08 133 GLU G CA 1
ATOM 10718 C C . GLU F 6 133 ? 123.436 137.348 81.166 1.00 117.93 133 GLU G C 1
ATOM 10719 O O . GLU F 6 133 ? 122.294 136.915 81.359 1.00 123.89 133 GLU G O 1
ATOM 10725 N N . GLN F 6 134 ? 123.696 138.409 80.405 1.00 103.56 134 GLN G N 1
ATOM 10726 C CA . GLN F 6 134 ? 122.647 139.234 79.824 1.00 101.30 134 GLN G CA 1
ATOM 10727 C C . GLN F 6 134 ? 122.951 139.495 78.357 1.00 102.75 134 GLN G C 1
ATOM 10728 O O . GLN F 6 134 ? 124.059 139.252 77.876 1.00 105.04 134 GLN G O 1
ATOM 10734 N N . MET F 6 135 ? 121.952 140.014 77.648 1.00 113.36 135 MET G N 1
ATOM 10735 C CA . MET F 6 135 ? 122.029 140.239 76.212 1.00 110.58 135 MET G CA 1
ATOM 10736 C C . MET F 6 135 ? 121.786 141.708 75.895 1.00 115.12 135 MET G C 1
ATOM 10737 O O . MET F 6 135 ? 120.899 142.340 76.476 1.00 123.53 135 MET G O 1
ATOM 10742 N N . MET F 6 136 ? 122.576 142.246 74.967 1.00 109.46 136 MET G N 1
ATOM 10743 C CA . MET F 6 136 ? 122.466 143.629 74.532 1.00 104.86 136 MET G CA 1
ATOM 10744 C C . MET F 6 136 ? 122.330 143.669 73.016 1.00 111.11 136 MET G C 1
ATOM 10745 O O . MET F 6 136 ? 122.840 142.795 72.310 1.00 119.27 136 MET G O 1
ATOM 10750 N N . SER F 6 137 ? 121.650 144.707 72.524 1.00 106.49 137 SER G N 1
ATOM 10751 C CA . SER F 6 137 ? 121.215 144.797 71.128 1.00 108.53 137 SER G CA 1
ATOM 10752 C C . SER F 6 137 ? 121.531 146.186 70.564 1.00 111.34 137 SER G C 1
ATOM 10753 O O . SER F 6 137 ? 120.660 146.882 70.045 1.00 114.48 137 SER G O 1
ATOM 10756 N N . VAL F 6 138 ? 122.793 146.596 70.678 1.00 116.95 138 VAL G N 1
ATOM 10757 C CA . VAL F 6 138 ? 123.159 147.979 70.384 1.00 112.59 138 VAL G CA 1
ATOM 10758 C C . VAL F 6 138 ? 123.044 148.241 68.889 1.00 120.31 138 VAL G C 1
ATOM 10759 O O . VAL F 6 138 ? 123.547 147.466 68.068 1.00 131.30 138 VAL G O 1
ATOM 10763 N N . ASP F 6 139 ? 122.407 149.352 68.525 1.00 133.66 139 ASP G N 1
ATOM 10764 C CA . ASP F 6 139 ? 122.250 149.689 67.117 1.00 135.33 139 ASP G CA 1
ATOM 10765 C C . ASP F 6 139 ? 123.588 150.145 66.529 1.00 138.38 139 ASP G C 1
ATOM 10766 O O . ASP F 6 139 ? 124.625 150.159 67.197 1.00 139.71 139 ASP G O 1
ATOM 10771 N N . ALA F 6 140 ? 123.557 150.535 65.255 1.00 140.22 140 ALA G N 1
ATOM 10772 C CA . ALA F 6 140 ? 124.770 150.921 64.546 1.00 139.96 140 ALA G CA 1
ATOM 10773 C C . ALA F 6 140 ? 125.284 152.300 64.937 1.00 142.90 140 ALA G C 1
ATOM 10774 O O . ALA F 6 140 ? 126.382 152.674 64.511 1.00 145.35 140 ALA G O 1
ATOM 10776 N N . GLN F 6 141 ? 124.529 153.062 65.725 1.00 144.72 141 GLN G N 1
ATOM 10777 C CA . GLN F 6 141 ? 124.935 154.399 66.133 1.00 142.83 141 GLN G CA 1
ATOM 10778 C C . GLN F 6 141 ? 125.219 154.509 67.623 1.00 141.92 141 GLN G C 1
ATOM 10779 O O . GLN F 6 141 ? 125.537 155.603 68.100 1.00 141.19 141 GLN G O 1
ATOM 10785 N N . GLY F 6 142 ? 125.118 153.412 68.369 1.00 135.87 142 GLY G N 1
ATOM 10786 C CA . GLY F 6 142 ? 125.375 153.419 69.792 1.00 130.73 142 GLY G CA 1
ATOM 10787 C C . GLY F 6 142 ? 124.145 153.441 70.672 1.00 134.83 142 GLY G C 1
ATOM 10788 O O . GLY F 6 142 ? 124.277 153.271 71.889 1.00 140.04 142 GLY G O 1
ATOM 10789 N N . LYS F 6 143 ? 122.959 153.642 70.104 1.00 124.75 143 LYS G N 1
ATOM 10790 C CA . LYS F 6 143 ? 121.733 153.632 70.889 1.00 121.07 143 LYS G CA 1
ATOM 10791 C C . LYS F 6 143 ? 121.365 152.203 71.262 1.00 124.13 143 LYS G C 1
ATOM 10792 O O . LYS F 6 143 ? 121.386 151.305 70.415 1.00 127.06 143 LYS G O 1
ATOM 10798 N N . ILE F 6 144 ? 121.030 151.994 72.532 1.00 115.35 144 ILE G N 1
ATOM 10799 C CA . ILE F 6 144 ? 120.649 150.667 73.001 1.00 112.31 144 ILE G CA 1
ATOM 10800 C C . ILE F 6 144 ? 119.206 150.395 72.598 1.00 114.70 144 ILE G C 1
ATOM 10801 O O . ILE F 6 144 ? 118.305 151.189 72.889 1.00 115.76 144 ILE G O 1
ATOM 10806 N N . LEU F 6 145 ? 118.982 149.271 71.924 1.00 118.37 145 LEU G N 1
ATOM 10807 C CA . LEU F 6 145 ? 117.651 148.885 71.476 1.00 118.05 145 LEU G CA 1
ATOM 10808 C C . LEU F 6 145 ? 116.937 147.962 72.453 1.00 120.52 145 LEU G C 1
ATOM 10809 O O . LEU F 6 145 ? 115.795 147.572 72.190 1.00 125.10 145 LEU G O 1
ATOM 10814 N N . GLY F 6 146 ? 117.572 147.604 73.564 1.00 121.27 146 GLY G N 1
ATOM 10815 C CA . GLY F 6 146 ? 116.943 146.729 74.532 1.00 120.95 146 GLY G CA 1
ATOM 10816 C C . GLY F 6 146 ? 117.905 145.754 75.175 1.00 117.60 146 GLY G C 1
ATOM 10817 O O . GLY F 6 146 ? 118.747 145.159 74.496 1.00 124.72 146 GLY G O 1
ATOM 10818 N N . VAL F 6 147 ? 117.789 145.581 76.488 1.00 92.69 147 VAL G N 1
ATOM 10819 C CA . VAL F 6 147 ? 118.648 144.686 77.252 1.00 92.23 147 VAL G CA 1
ATOM 10820 C C . VAL F 6 147 ? 117.768 143.696 77.997 1.00 102.46 147 VAL G C 1
ATOM 10821 O O . VAL F 6 147 ? 116.773 144.089 78.616 1.00 119.37 147 VAL G O 1
ATOM 10825 N N . ARG F 6 148 ? 118.126 142.417 77.931 1.00 96.49 148 ARG G N 1
ATOM 10826 C CA . ARG F 6 148 ? 117.431 141.370 78.666 1.00 98.18 148 ARG G CA 1
ATOM 10827 C C . ARG F 6 148 ? 118.449 140.516 79.404 1.00 104.80 148 ARG G C 1
ATOM 10828 O O . ARG F 6 148 ? 119.539 140.252 78.888 1.00 111.43 148 ARG G O 1
ATOM 10836 N N . VAL F 6 149 ? 118.091 140.091 80.609 1.00 94.46 149 VAL G N 1
ATOM 10837 C CA . VAL F 6 149 ? 118.963 139.263 81.434 1.00 90.54 149 VAL G CA 1
ATOM 10838 C C . VAL F 6 149 ? 118.626 137.802 81.174 1.00 106.06 149 VAL G C 1
ATOM 10839 O O . VAL F 6 149 ? 117.487 137.371 81.385 1.00 109.29 149 VAL G O 1
ATOM 10843 N N . LEU F 6 150 ? 119.618 137.037 80.716 1.00 115.21 150 LEU G N 1
ATOM 10844 C CA . LEU F 6 150 ? 119.386 135.640 80.367 1.00 111.15 150 LEU G CA 1
ATOM 10845 C C . LEU F 6 150 ? 119.452 134.738 81.594 1.00 118.83 150 LEU G C 1
ATOM 10846 O O . LEU F 6 150 ? 118.475 134.064 81.938 1.00 121.82 150 LEU G O 1
ATOM 10851 N N . THR F 6 151 ? 120.599 134.714 82.268 1.00 116.26 151 THR G N 1
ATOM 10852 C CA . THR F 6 151 ? 120.827 133.795 83.375 1.00 109.44 151 THR G CA 1
ATOM 10853 C C . THR F 6 151 ? 121.264 134.567 84.609 1.00 113.38 151 THR G C 1
ATOM 10854 O O . THR F 6 151 ? 122.178 135.394 84.538 1.00 121.58 151 THR G O 1
ATOM 10858 N N . HIS F 6 152 ? 120.615 134.283 85.738 1.00 101.02 152 HIS G N 1
ATOM 10859 C CA . HIS F 6 152 ? 120.944 134.917 87.005 1.00 100.22 152 HIS G CA 1
ATOM 10860 C C . HIS F 6 152 ? 120.512 134.002 88.141 1.00 108.61 152 HIS G C 1
ATOM 10861 O O . HIS F 6 152 ? 119.664 133.124 87.967 1.00 112.08 152 HIS G O 1
ATOM 10868 N N . LYS F 6 153 ? 121.106 134.220 89.311 1.00 112.74 153 LYS G N 1
ATOM 10869 C CA . LYS F 6 153 ? 120.746 133.486 90.521 1.00 109.98 153 LYS G CA 1
ATOM 10870 C C . LYS F 6 153 ? 120.615 134.449 91.695 1.00 105.75 153 LYS G C 1
ATOM 10871 O O . LYS F 6 153 ? 121.103 134.197 92.797 1.00 105.34 153 LYS G O 1
ATOM 10877 N N . GLU F 6 154 ? 119.944 135.571 91.465 1.00 107.75 154 GLU G N 1
ATOM 10878 C CA . GLU F 6 154 ? 119.719 136.555 92.509 1.00 105.33 154 GLU G CA 1
ATOM 10879 C C . GLU F 6 154 ? 118.584 136.102 93.424 1.00 108.66 154 GLU G C 1
ATOM 10880 O O . GLU F 6 154 ? 117.793 135.218 93.089 1.00 113.02 154 GLU G O 1
ATOM 10886 N N . THR F 6 155 ? 118.511 136.723 94.592 1.00 92.41 155 THR G N 1
ATOM 10887 C CA . THR F 6 155 ? 117.535 136.322 95.599 1.00 91.11 155 THR G CA 1
ATOM 10888 C C . THR F 6 155 ? 116.126 136.658 95.133 1.00 95.19 155 THR G C 1
ATOM 10889 O O . THR F 6 155 ? 115.839 137.828 94.851 1.00 101.67 155 THR G O 1
ATOM 10893 N N . PRO F 6 156 ? 115.227 135.683 95.031 1.00 91.09 156 PRO G N 1
ATOM 10894 C CA . PRO F 6 156 ? 113.854 135.987 94.619 1.00 87.63 156 PRO G CA 1
ATOM 10895 C C . PRO F 6 156 ? 113.146 136.865 95.637 1.00 87.48 156 PRO G C 1
ATOM 10896 O O . PRO F 6 156 ? 113.334 136.733 96.849 1.00 89.05 156 PRO G O 1
ATOM 10900 N N . GLY F 6 157 ? 112.320 137.774 95.125 1.00 87.19 157 GLY G N 1
ATOM 10901 C CA . GLY F 6 157 ? 111.576 138.688 95.964 1.00 92.72 157 GLY G CA 1
ATOM 10902 C C . GLY F 6 157 ? 112.359 139.881 96.463 1.00 94.08 157 GLY G C 1
ATOM 10903 O O . GLY F 6 157 ? 111.778 140.747 97.129 1.00 99.18 157 GLY G O 1
ATOM 10904 N N . LEU F 6 158 ? 113.643 139.956 96.168 1.00 88.39 158 LEU G N 1
ATOM 10905 C CA . LEU F 6 158 ? 114.477 141.081 96.572 1.00 84.41 158 LEU G CA 1
ATOM 10906 C C . LEU F 6 158 ? 115.235 141.697 95.408 1.00 92.86 158 LEU G C 1
ATOM 10907 O O . LEU F 6 158 ? 115.400 142.918 95.367 1.00 100.98 158 LEU G O 1
ATOM 10912 N N . ALA F 6 159 ? 115.693 140.883 94.454 1.00 99.29 159 ALA G N 1
ATOM 10913 C CA . ALA F 6 159 ? 116.420 141.385 93.296 1.00 92.63 159 ALA G CA 1
ATOM 10914 C C . ALA F 6 159 ? 115.987 140.680 92.017 1.00 95.34 159 ALA G C 1
ATOM 10915 O O . ALA F 6 159 ? 116.788 140.525 91.089 1.00 104.51 159 ALA G O 1
ATOM 10917 N N . ASP F 6 160 ? 114.730 140.249 91.945 1.00 115.82 160 ASP G N 1
ATOM 10918 C CA . ASP F 6 160 ? 114.203 139.600 90.754 1.00 115.11 160 ASP G CA 1
ATOM 10919 C C . ASP F 6 160 ? 113.553 140.581 89.788 1.00 115.13 160 ASP G C 1
ATOM 10920 O O . ASP F 6 160 ? 112.973 140.151 88.786 1.00 116.60 160 ASP G O 1
ATOM 10925 N N . LYS F 6 161 ? 113.636 141.881 90.064 1.00 115.92 161 LYS G N 1
ATOM 10926 C CA . LYS F 6 161 ? 113.058 142.889 89.187 1.00 118.25 161 LYS G CA 1
ATOM 10927 C C . LYS F 6 161 ? 113.884 143.124 87.930 1.00 119.70 161 LYS G C 1
ATOM 10928 O O . LYS F 6 161 ? 113.435 143.861 87.046 1.00 120.93 161 LYS G O 1
ATOM 10934 N N . ILE F 6 162 ? 115.075 142.528 87.832 1.00 102.02 162 ILE G N 1
ATOM 10935 C CA . ILE F 6 162 ? 115.865 142.640 86.610 1.00 95.68 162 ILE G CA 1
ATOM 10936 C C . ILE F 6 162 ? 115.157 141.964 85.448 1.00 100.65 162 ILE G C 1
ATOM 10937 O O . ILE F 6 162 ? 115.363 142.331 84.285 1.00 112.15 162 ILE G O 1
ATOM 10942 N N . GLU F 6 163 ? 114.321 140.969 85.732 1.00 118.75 163 GLU G N 1
ATOM 10943 C CA . GLU F 6 163 ? 113.581 140.296 84.676 1.00 122.80 163 GLU G CA 1
ATOM 10944 C C . GLU F 6 163 ? 112.546 141.233 84.068 1.00 130.08 163 GLU G C 1
ATOM 10945 O O . GLU F 6 163 ? 111.898 142.013 84.771 1.00 131.53 163 GLU G O 1
ATOM 10951 N N . ALA F 6 164 ? 112.394 141.153 82.747 1.00 129.09 164 ALA G N 1
ATOM 10952 C CA . ALA F 6 164 ? 111.449 142.003 82.037 1.00 125.91 164 ALA G CA 1
ATOM 10953 C C . ALA F 6 164 ? 110.002 141.579 82.233 1.00 128.96 164 ALA G C 1
ATOM 10954 O O . ALA F 6 164 ? 109.098 142.356 81.909 1.00 127.36 164 ALA G O 1
ATOM 10956 N N . SER F 6 165 ? 109.759 140.377 82.747 1.00 138.56 165 SER G N 1
ATOM 10957 C CA . SER F 6 165 ? 108.406 139.879 82.946 1.00 137.86 165 SER G CA 1
ATOM 10958 C C . SER F 6 165 ? 107.808 140.300 84.280 1.00 138.73 165 SER G C 1
ATOM 10959 O O . SER F 6 165 ? 106.662 139.939 84.569 1.00 137.51 165 SER G O 1
ATOM 10962 N N . ARG F 6 166 ? 108.547 141.047 85.098 1.00 141.27 166 ARG G N 1
ATOM 10963 C CA . ARG F 6 166 ? 108.049 141.448 86.408 1.00 141.67 166 ARG G CA 1
ATOM 10964 C C . ARG F 6 166 ? 108.150 142.955 86.607 1.00 141.01 166 ARG G C 1
ATOM 10965 O O . ARG F 6 166 ? 107.354 143.541 87.346 1.00 140.56 166 ARG G O 1
ATOM 10973 N N . SER F 6 167 ? 109.119 143.592 85.954 1.00 135.25 167 SER G N 1
ATOM 10974 C CA . SER F 6 167 ? 109.348 145.016 86.149 1.00 135.74 167 SER G CA 1
ATOM 10975 C C . SER F 6 167 ? 109.826 145.640 84.847 1.00 136.73 167 SER G C 1
ATOM 10976 O O . SER F 6 167 ? 110.324 144.955 83.950 1.00 136.61 167 SER G O 1
ATOM 10979 N N . ASP F 6 168 ? 109.663 146.959 84.757 1.00 136.40 168 ASP G N 1
ATOM 10980 C CA . ASP F 6 168 ? 110.111 147.739 83.612 1.00 137.22 168 ASP G CA 1
ATOM 10981 C C . ASP F 6 168 ? 111.484 148.360 83.829 1.00 132.58 168 ASP G C 1
ATOM 10982 O O . ASP F 6 168 ? 111.938 149.144 82.990 1.00 134.26 168 ASP G O 1
ATOM 10987 N N . TRP F 6 169 ? 112.153 148.028 84.937 1.00 98.68 169 TRP G N 1
ATOM 10988 C CA . TRP F 6 169 ? 113.462 148.607 85.220 1.00 99.24 169 TRP G CA 1
ATOM 10989 C C . TRP F 6 169 ? 114.460 148.278 84.118 1.00 105.78 169 TRP G C 1
ATOM 10990 O O . TRP F 6 169 ? 115.197 149.156 83.654 1.00 114.20 169 TRP G O 1
ATOM 11001 N N . ILE F 6 170 ? 114.480 147.022 83.666 1.00 97.02 170 ILE G N 1
ATOM 11002 C CA . ILE F 6 170 ? 115.395 146.620 82.606 1.00 93.73 170 ILE G CA 1
ATOM 11003 C C . ILE F 6 170 ? 115.090 147.344 81.302 1.00 95.26 170 ILE G C 1
ATOM 11004 O O . ILE F 6 170 ? 115.902 147.315 80.371 1.00 101.89 170 ILE G O 1
ATOM 11009 N N . LYS F 6 171 ? 113.938 148.003 81.213 1.00 113.71 171 LYS G N 1
ATOM 11010 C CA . LYS F 6 171 ? 113.570 148.779 80.038 1.00 118.01 171 LYS G CA 1
ATOM 11011 C C . LYS F 6 171 ? 114.046 150.223 80.111 1.00 117.99 171 LYS G C 1
ATOM 11012 O O . LYS F 6 171 ? 113.661 151.028 79.257 1.00 119.18 171 LYS G O 1
ATOM 11018 N N . VAL F 6 172 ? 114.850 150.577 81.116 1.00 115.43 172 VAL G N 1
ATOM 11019 C CA . VAL F 6 172 ? 115.399 151.928 81.169 1.00 112.90 172 VAL G CA 1
ATOM 11020 C C . VAL F 6 172 ? 116.366 152.161 80.013 1.00 118.68 172 VAL G C 1
ATOM 11021 O O . VAL F 6 172 ? 116.324 153.206 79.352 1.00 123.11 172 VAL G O 1
ATOM 11025 N N . PHE F 6 173 ? 117.214 151.191 79.760 1.00 117.22 173 PHE G N 1
ATOM 11026 C CA . PHE F 6 173 ? 118.162 151.365 78.716 1.00 114.00 173 PHE G CA 1
ATOM 11027 C C . PHE F 6 173 ? 117.455 151.115 77.422 1.00 120.32 173 PHE G C 1
ATOM 11028 O O . PHE F 6 173 ? 117.351 149.984 77.006 1.00 128.99 173 PHE G O 1
ATOM 11036 N N . ASP F 6 174 ? 116.996 152.172 76.778 1.00 127.62 174 ASP G N 1
ATOM 11037 C CA . ASP F 6 174 ? 116.376 152.012 75.476 1.00 128.81 174 ASP G CA 1
ATOM 11038 C C . ASP F 6 174 ? 116.658 153.163 74.506 1.00 128.33 174 ASP G C 1
ATOM 11039 O O . ASP F 6 174 ? 116.359 153.050 73.327 1.00 130.08 174 ASP G O 1
ATOM 11044 N N . GLY F 6 175 ? 117.225 154.261 74.976 1.00 122.85 175 GLY G N 1
ATOM 11045 C CA . GLY F 6 175 ? 117.609 155.339 74.087 1.00 124.45 175 GLY G CA 1
ATOM 11046 C C . GLY F 6 175 ? 118.988 155.870 74.411 1.00 123.31 175 GLY G C 1
ATOM 11047 O O . GLY F 6 175 ? 119.500 156.769 73.738 1.00 125.36 175 GLY G O 1
ATOM 11048 N N . LEU F 6 176 ? 119.595 155.314 75.454 1.00 121.34 176 LEU G N 1
ATOM 11049 C CA . LEU F 6 176 ? 120.877 155.796 75.934 1.00 123.83 176 LEU G CA 1
ATOM 11050 C C . LEU F 6 176 ? 122.005 155.379 74.995 1.00 126.64 176 LEU G C 1
ATOM 11051 O O . LEU F 6 176 ? 121.873 154.460 74.182 1.00 131.92 176 LEU G O 1
ATOM 11056 N N . SER F 6 177 ? 123.129 156.075 75.122 1.00 134.54 177 SER G N 1
ATOM 11057 C CA . SER F 6 177 ? 124.331 155.790 74.351 1.00 131.94 177 SER G CA 1
ATOM 11058 C C . SER F 6 177 ? 125.515 156.394 75.097 1.00 134.43 177 SER G C 1
ATOM 11059 O O . SER F 6 177 ? 125.363 156.938 76.196 1.00 141.17 177 SER G O 1
ATOM 11062 N N . LEU F 6 178 ? 126.699 156.299 74.502 1.00 131.23 178 LEU G N 1
ATOM 11063 C CA . LEU F 6 178 ? 127.889 156.928 75.056 1.00 130.47 178 LEU G CA 1
ATOM 11064 C C . LEU F 6 178 ? 127.982 158.409 74.720 1.00 136.55 178 LEU G C 1
ATOM 11065 O O . LEU F 6 178 ? 128.903 159.081 75.195 1.00 140.14 178 LEU G O 1
ATOM 11070 N N . GLU F 6 179 ? 127.060 158.930 73.913 1.00 153.39 179 GLU G N 1
ATOM 11071 C CA . GLU F 6 179 ? 127.057 160.335 73.525 1.00 153.22 179 GLU G CA 1
ATOM 11072 C C . GLU F 6 179 ? 126.257 161.204 74.487 1.00 153.84 179 GLU G C 1
ATOM 11073 O O . GLU F 6 179 ? 126.774 162.205 74.992 1.00 154.27 179 GLU G O 1
ATOM 11079 N N . ASN F 6 180 ? 125.006 160.840 74.756 1.00 137.87 180 ASN G N 1
ATOM 11080 C CA . ASN F 6 180 ? 124.141 161.621 75.630 1.00 136.84 180 ASN G CA 1
ATOM 11081 C C . ASN F 6 180 ? 124.262 161.228 77.095 1.00 140.74 180 ASN G C 1
ATOM 11082 O O . ASN F 6 180 ? 123.538 161.778 77.931 1.00 146.06 180 ASN G O 1
ATOM 11087 N N . THR F 6 181 ? 125.155 160.297 77.427 1.00 129.28 181 THR G N 1
ATOM 11088 C CA . THR F 6 181 ? 125.366 159.870 78.810 1.00 126.22 181 THR G CA 1
ATOM 11089 C C . THR F 6 181 ? 126.871 159.731 79.018 1.00 128.48 181 THR G C 1
ATOM 11090 O O . THR F 6 181 ? 127.475 158.750 78.575 1.00 134.16 181 THR G O 1
ATOM 11094 N N . ALA F 6 182 ? 127.468 160.712 79.691 1.00 127.38 182 ALA G N 1
ATOM 11095 C CA . ALA F 6 182 ? 128.904 160.710 79.922 1.00 129.95 182 ALA G CA 1
ATOM 11096 C C . ALA F 6 182 ? 129.279 159.607 80.910 1.00 131.71 182 ALA G C 1
ATOM 11097 O O . ALA F 6 182 ? 128.426 158.895 81.448 1.00 131.97 182 ALA G O 1
ATOM 11099 N N . LEU F 6 183 ? 130.580 159.471 81.162 1.00 131.19 183 LEU G N 1
ATOM 11100 C CA . LEU F 6 183 ? 131.052 158.440 82.078 1.00 127.06 183 LEU G CA 1
ATOM 11101 C C . LEU F 6 183 ? 130.934 158.907 83.522 1.00 134.13 183 LEU G C 1
ATOM 11102 O O . LEU F 6 183 ? 131.880 158.785 84.306 1.00 134.93 183 LEU G O 1
ATOM 11107 N N . ASP F 6 184 ? 129.761 159.426 83.876 1.00 154.08 184 ASP G N 1
ATOM 11108 C CA . ASP F 6 184 ? 129.415 159.750 85.252 1.00 154.06 184 ASP G CA 1
ATOM 11109 C C . ASP F 6 184 ? 128.017 159.301 85.634 1.00 150.06 184 ASP G C 1
ATOM 11110 O O . ASP F 6 184 ? 127.755 159.115 86.828 1.00 154.37 184 ASP G O 1
ATOM 11115 N N . LYS F 6 185 ? 127.116 159.123 84.671 1.00 130.31 185 LYS G N 1
ATOM 11116 C CA . LYS F 6 185 ? 125.757 158.676 84.928 1.00 137.07 185 LYS G CA 1
ATOM 11117 C C . LYS F 6 185 ? 125.575 157.183 84.699 1.00 136.49 185 LYS G C 1
ATOM 11118 O O . LYS F 6 185 ? 124.469 156.672 84.897 1.00 138.58 185 LYS G O 1
ATOM 11124 N N . TRP F 6 186 ? 126.623 156.474 84.290 1.00 115.86 186 TRP G N 1
ATOM 11125 C CA . TRP F 6 186 ? 126.539 155.029 84.085 1.00 116.33 186 TRP G CA 1
ATOM 11126 C C . TRP F 6 186 ? 126.810 154.267 85.377 1.00 121.16 186 TRP G C 1
ATOM 11127 O O . TRP F 6 186 ? 127.626 153.348 85.427 1.00 123.55 186 TRP G O 1
ATOM 11138 N N . LYS F 6 187 ? 126.106 154.652 86.439 1.00 120.11 187 LYS G N 1
ATOM 11139 C CA . LYS F 6 187 ? 126.219 154.004 87.736 1.00 115.94 187 LYS G CA 1
ATOM 11140 C C . LYS F 6 187 ? 124.870 154.078 88.430 1.00 116.40 187 LYS G C 1
ATOM 11141 O O . LYS F 6 187 ? 123.981 154.829 88.022 1.00 122.38 187 LYS G O 1
ATOM 11147 N N . VAL F 6 188 ? 124.722 153.281 89.489 1.00 101.66 188 VAL G N 1
ATOM 11148 C CA . VAL F 6 188 ? 123.517 153.372 90.301 1.00 103.75 188 VAL G CA 1
ATOM 11149 C C . VAL F 6 188 ? 123.515 154.684 91.080 1.00 114.61 188 VAL G C 1
ATOM 11150 O O . VAL F 6 188 ? 124.540 155.360 91.228 1.00 120.57 188 VAL G O 1
ATOM 11154 N N . LYS F 6 189 ? 122.334 155.048 91.585 1.00 118.52 189 LYS G N 1
ATOM 11155 C CA . LYS F 6 189 ? 122.209 156.296 92.332 1.00 111.80 189 LYS G CA 1
ATOM 11156 C C . LYS F 6 189 ? 123.011 156.264 93.625 1.00 110.25 189 LYS G C 1
ATOM 11157 O O . LYS F 6 189 ? 123.389 157.319 94.145 1.00 113.56 189 LYS G O 1
ATOM 11163 N N . LYS F 6 190 ? 123.275 155.070 94.162 1.00 108.42 190 LYS G N 1
ATOM 11164 C CA . LYS F 6 190 ? 124.130 154.963 95.339 1.00 109.26 190 LYS G CA 1
ATOM 11165 C C . LYS F 6 190 ? 125.549 155.429 95.044 1.00 111.12 190 LYS G C 1
ATOM 11166 O O . LYS F 6 190 ? 126.179 156.069 95.893 1.00 115.85 190 LYS G O 1
ATOM 11172 N N . ASP F 6 191 ? 126.065 155.123 93.856 1.00 121.10 191 ASP G N 1
ATOM 11173 C CA . ASP F 6 191 ? 127.417 155.493 93.468 1.00 121.49 191 ASP G CA 1
ATOM 11174 C C . ASP F 6 191 ? 127.477 156.835 92.750 1.00 124.92 191 ASP G C 1
ATOM 11175 O O . ASP F 6 191 ? 128.551 157.231 92.289 1.00 131.74 191 ASP G O 1
ATOM 11180 N N . GLY F 6 192 ? 126.354 157.539 92.645 1.00 119.71 192 GLY G N 1
ATOM 11181 C CA . GLY F 6 192 ? 126.334 158.827 91.981 1.00 120.83 192 GLY G CA 1
ATOM 11182 C C . GLY F 6 192 ? 126.106 158.731 90.487 1.00 121.29 192 GLY G C 1
ATOM 11183 O O . GLY F 6 192 ? 126.914 159.221 89.694 1.00 120.92 192 GLY G O 1
ATOM 11184 N N . GLY F 6 193 ? 125.005 158.099 90.093 1.00 126.49 193 GLY G N 1
ATOM 11185 C CA . GLY F 6 193 ? 124.640 157.939 88.704 1.00 125.74 193 GLY G CA 1
ATOM 11186 C C . GLY F 6 193 ? 123.232 158.444 88.448 1.00 125.54 193 GLY G C 1
ATOM 11187 O O . GLY F 6 193 ? 122.756 159.385 89.084 1.00 129.99 193 GLY G O 1
ATOM 11188 N N . GLN F 6 194 ? 122.564 157.793 87.494 1.00 122.96 194 GLN G N 1
ATOM 11189 C CA . GLN F 6 194 ? 121.203 158.154 87.133 1.00 125.37 194 GLN G CA 1
ATOM 11190 C C . GLN F 6 194 ? 120.251 156.968 87.082 1.00 129.38 194 GLN G C 1
ATOM 11191 O O . GLN F 6 194 ? 119.076 157.158 86.749 1.00 131.98 194 GLN G O 1
ATOM 11197 N N . PHE F 6 195 ? 120.711 155.763 87.399 1.00 120.42 195 PHE G N 1
ATOM 11198 C CA . PHE F 6 195 ? 119.888 154.566 87.317 1.00 115.74 195 PHE G CA 1
ATOM 11199 C C . PHE F 6 195 ? 119.420 154.161 88.706 1.00 115.36 195 PHE G C 1
ATOM 11200 O O . PHE F 6 195 ? 120.219 154.109 89.647 1.00 115.81 195 PHE G O 1
ATOM 11208 N N . ASP F 6 196 ? 118.128 153.876 88.826 1.00 118.06 196 ASP G N 1
ATOM 11209 C CA . ASP F 6 196 ? 117.553 153.504 90.108 1.00 120.61 196 ASP G CA 1
ATOM 11210 C C . ASP F 6 196 ? 118.082 152.153 90.572 1.00 119.07 196 ASP G C 1
ATOM 11211 O O . ASP F 6 196 ? 118.494 151.309 89.772 1.00 122.88 196 ASP G O 1
ATOM 11216 N N . GLN F 6 197 ? 118.071 151.961 91.886 1.00 110.74 197 GLN G N 1
ATOM 11217 C CA . GLN F 6 197 ? 118.466 150.710 92.511 1.00 105.45 197 GLN G CA 1
ATOM 11218 C C . GLN F 6 197 ? 117.272 150.121 93.246 1.00 109.35 197 GLN G C 1
ATOM 11219 O O . GLN F 6 197 ? 116.410 150.849 93.747 1.00 117.80 197 GLN G O 1
ATOM 11225 N N . PHE F 6 198 ? 117.224 148.795 93.299 1.00 99.60 198 PHE G N 1
ATOM 11226 C CA . PHE F 6 198 ? 116.122 148.125 93.972 1.00 104.12 198 PHE G CA 1
ATOM 11227 C C . PHE F 6 198 ? 116.158 148.417 95.466 1.00 102.84 198 PHE G C 1
ATOM 11228 O O . PHE F 6 198 ? 117.224 148.563 96.069 1.00 110.01 198 PHE G O 1
ATOM 11236 N N . ALA F 6 199 ? 114.973 148.509 96.062 1.00 103.82 199 ALA G N 1
ATOM 11237 C CA . ALA F 6 199 ? 114.851 148.760 97.495 1.00 108.02 199 ALA G CA 1
ATOM 11238 C C . ALA F 6 199 ? 115.431 147.571 98.246 1.00 114.57 199 ALA G C 1
ATOM 11239 O O . ALA F 6 199 ? 114.853 146.482 98.254 1.00 120.22 199 ALA G O 1
ATOM 11241 N N . GLY F 6 200 ? 116.584 147.772 98.876 1.00 112.89 200 GLY G N 1
ATOM 11242 C CA . GLY F 6 200 ? 117.261 146.709 99.586 1.00 107.21 200 GLY G CA 1
ATOM 11243 C C . GLY F 6 200 ? 118.178 145.850 98.746 1.00 107.74 200 GLY G C 1
ATOM 11244 O O . GLY F 6 200 ? 118.625 144.802 99.226 1.00 114.33 200 GLY G O 1
ATOM 11245 N N . ALA F 6 201 ? 118.475 146.255 97.515 1.00 94.89 201 ALA G N 1
ATOM 11246 C CA . ALA F 6 201 ? 119.371 145.500 96.644 1.00 90.49 201 ALA G CA 1
ATOM 11247 C C . ALA F 6 201 ? 120.041 146.430 95.639 1.00 96.90 201 ALA G C 1
ATOM 11248 O O . ALA F 6 201 ? 119.377 147.006 94.779 1.00 109.00 201 ALA G O 1
ATOM 11250 N N . THR F 6 202 ? 121.359 146.565 95.747 1.00 99.86 202 THR G N 1
ATOM 11251 C CA . THR F 6 202 ? 122.117 147.558 94.932 1.00 97.85 202 THR G CA 1
ATOM 11252 C C . THR F 6 202 ? 123.210 146.828 94.134 1.00 97.02 202 THR G C 1
ATOM 11253 O O . THR F 6 202 ? 123.530 147.303 93.022 1.00 106.47 202 THR G O 1
ATOM 11257 N N . ILE F 6 203 ? 123.730 145.718 94.648 1.00 80.58 203 ILE G N 1
ATOM 11258 C CA . ILE F 6 203 ? 124.807 144.984 93.988 1.00 78.80 203 ILE G CA 1
ATOM 11259 C C . ILE F 6 203 ? 124.412 144.502 92.592 1.00 85.42 203 ILE G C 1
ATOM 11260 O O . ILE F 6 203 ? 125.179 144.641 91.635 1.00 94.35 203 ILE G O 1
ATOM 11265 N N . THR F 6 204 ? 123.222 143.914 92.482 1.00 74.64 204 THR G N 1
ATOM 11266 C CA . THR F 6 204 ? 122.757 143.443 91.178 1.00 73.78 204 THR G CA 1
ATOM 11267 C C . THR F 6 204 ? 122.568 144.577 90.176 1.00 82.85 204 THR G C 1
ATOM 11268 O O . THR F 6 204 ? 123.017 144.429 89.024 1.00 96.30 204 THR G O 1
ATOM 11272 N N . PRO F 6 205 ? 121.913 145.699 90.510 1.00 72.92 205 PRO G N 1
ATOM 11273 C CA . PRO F 6 205 ? 121.899 146.820 89.555 1.00 76.24 205 PRO G CA 1
ATOM 11274 C C . PRO F 6 205 ? 123.284 147.332 89.215 1.00 89.16 205 PRO G C 1
ATOM 11275 O O . PRO F 6 205 ? 123.529 147.713 88.062 1.00 103.11 205 PRO G O 1
ATOM 11279 N N . ARG F 6 206 ? 124.204 147.350 90.184 1.00 85.28 206 ARG G N 1
ATOM 11280 C CA . ARG F 6 206 ? 125.581 147.729 89.883 1.00 76.31 206 ARG G CA 1
ATOM 11281 C C . ARG F 6 206 ? 126.163 146.830 88.805 1.00 92.98 206 ARG G C 1
ATOM 11282 O O . ARG F 6 206 ? 126.749 147.308 87.827 1.00 102.44 206 ARG G O 1
ATOM 11290 N N . ALA F 6 207 ? 126.006 145.516 88.973 1.00 89.66 207 ALA G N 1
ATOM 11291 C CA . ALA F 6 207 ? 126.562 144.573 88.009 1.00 84.39 207 ALA G CA 1
ATOM 11292 C C . ALA F 6 207 ? 125.926 144.743 86.636 1.00 85.80 207 ALA G C 1
ATOM 11293 O O . ALA F 6 207 ? 126.623 144.721 85.614 1.00 97.32 207 ALA G O 1
ATOM 11295 N N . VAL F 6 208 ? 124.605 144.920 86.590 1.00 74.76 208 VAL G N 1
ATOM 11296 C CA . VAL F 6 208 ? 123.925 145.049 85.302 1.00 82.50 208 VAL G CA 1
ATOM 11297 C C . VAL F 6 208 ? 124.369 146.316 84.578 1.00 86.08 208 VAL G C 1
ATOM 11298 O O . VAL F 6 208 ? 124.658 146.292 83.372 1.00 95.98 208 VAL G O 1
ATOM 11302 N N . VAL F 6 209 ? 124.436 147.440 85.295 1.00 77.03 209 VAL G N 1
ATOM 11303 C CA . VAL F 6 209 ? 124.845 148.691 84.665 1.00 79.94 209 VAL G CA 1
ATOM 11304 C C . VAL F 6 209 ? 126.303 148.621 84.228 1.00 90.38 209 VAL G C 1
ATOM 11305 O O . VAL F 6 209 ? 126.673 149.148 83.172 1.00 97.90 209 VAL G O 1
ATOM 11309 N N . LYS F 6 210 ? 127.154 147.967 85.025 1.00 93.78 210 LYS G N 1
ATOM 11310 C CA . LYS F 6 210 ? 128.544 147.795 84.623 1.00 87.29 210 LYS G CA 1
ATOM 11311 C C . LYS F 6 210 ? 128.647 146.965 83.352 1.00 96.18 210 LYS G C 1
ATOM 11312 O O . LYS F 6 210 ? 129.447 147.277 82.464 1.00 102.48 210 LYS G O 1
ATOM 11318 N N . THR F 6 211 ? 127.845 145.903 83.247 1.00 98.48 211 THR G N 1
ATOM 11319 C CA . THR F 6 211 ? 127.850 145.094 82.034 1.00 91.90 211 THR G CA 1
ATOM 11320 C C . THR F 6 211 ? 127.417 145.910 80.825 1.00 90.18 211 THR G C 1
ATOM 11321 O O . THR F 6 211 ? 128.025 145.818 79.752 1.00 93.05 211 THR G O 1
ATOM 11325 N N . VAL F 6 212 ? 126.366 146.718 80.981 1.00 92.95 212 VAL G N 1
ATOM 11326 C CA . VAL F 6 212 ? 125.889 147.536 79.867 1.00 91.46 212 VAL G CA 1
ATOM 11327 C C . VAL F 6 212 ? 126.959 148.533 79.435 1.00 93.59 212 VAL G C 1
ATOM 11328 O O . VAL F 6 212 ? 127.223 148.709 78.236 1.00 100.89 212 VAL G O 1
ATOM 11332 N N . LEU F 6 213 ? 127.591 149.200 80.404 1.00 97.94 213 LEU G N 1
ATOM 11333 C CA . LEU F 6 213 ? 128.629 150.171 80.078 1.00 94.05 213 LEU G CA 1
ATOM 11334 C C . LEU F 6 213 ? 129.819 149.504 79.403 1.00 95.95 213 LEU G C 1
ATOM 11335 O O . LEU F 6 213 ? 130.387 150.049 78.448 1.00 101.63 213 LEU G O 1
ATOM 11340 N N . GLN F 6 214 ? 130.221 148.329 79.893 1.00 101.06 214 GLN G N 1
ATOM 11341 C CA . GLN F 6 214 ? 131.331 147.615 79.276 1.00 102.92 214 GLN G CA 1
ATOM 11342 C C . GLN F 6 214 ? 130.992 147.205 77.852 1.00 106.19 214 GLN G C 1
ATOM 11343 O O . GLN F 6 214 ? 131.846 147.272 76.964 1.00 103.57 214 GLN G O 1
ATOM 11349 N N . GLY F 6 215 ? 129.751 146.780 77.612 1.00 105.05 215 GLY G N 1
ATOM 11350 C CA . GLY F 6 215 ? 129.347 146.453 76.255 1.00 99.90 215 GLY G CA 1
ATOM 11351 C C . GLY F 6 215 ? 129.400 147.651 75.327 1.00 103.43 215 GLY G C 1
ATOM 11352 O O . GLY F 6 215 ? 129.879 147.552 74.193 1.00 108.18 215 GLY G O 1
ATOM 11353 N N . LEU F 6 216 ? 128.912 148.803 75.795 1.00 107.29 216 LEU G N 1
ATOM 11354 C CA . LEU F 6 216 ? 128.964 150.006 74.968 1.00 103.58 216 LEU G CA 1
ATOM 11355 C C . LEU F 6 216 ? 130.402 150.421 74.678 1.00 106.50 216 LEU G C 1
ATOM 11356 O O . LEU F 6 216 ? 130.739 150.775 73.540 1.00 110.97 216 LEU G O 1
ATOM 11361 N N . GLN F 6 217 ? 131.269 150.379 75.692 1.00 117.11 217 GLN G N 1
ATOM 11362 C CA . GLN F 6 217 ? 132.669 150.739 75.479 1.00 116.40 217 GLN G CA 1
ATOM 11363 C C . GLN F 6 217 ? 133.359 149.748 74.550 1.00 122.37 217 GLN G C 1
ATOM 11364 O O . GLN F 6 217 ? 134.221 150.134 73.754 1.00 126.71 217 GLN G O 1
ATOM 11370 N N . PHE F 6 218 ? 133.000 148.467 74.648 1.00 127.82 218 PHE G N 1
ATOM 11371 C CA . PHE F 6 218 ? 133.558 147.459 73.755 1.00 129.55 218 PHE G CA 1
ATOM 11372 C C . PHE F 6 218 ? 133.131 147.700 72.315 1.00 126.79 218 PHE G C 1
ATOM 11373 O O . PHE F 6 218 ? 133.930 147.531 71.387 1.00 130.32 218 PHE G O 1
ATOM 11381 N N . GLN F 6 219 ? 131.870 148.085 72.107 1.00 117.95 219 GLN G N 1
ATOM 11382 C CA . GLN F 6 219 ? 131.439 148.458 70.763 1.00 118.08 219 GLN G CA 1
ATOM 11383 C C . GLN F 6 219 ? 132.194 149.685 70.271 1.00 119.42 219 GLN G C 1
ATOM 11384 O O . GLN F 6 219 ? 132.563 149.767 69.094 1.00 122.97 219 GLN G O 1
ATOM 11390 N N . ALA F 6 220 ? 132.418 150.657 71.156 1.00 128.42 220 ALA G N 1
ATOM 11391 C CA . ALA F 6 220 ? 133.151 151.859 70.768 1.00 128.61 220 ALA G CA 1
ATOM 11392 C C . ALA F 6 220 ? 134.582 151.531 70.361 1.00 128.67 220 ALA G C 1
ATOM 11393 O O . ALA F 6 220 ? 135.103 152.095 69.392 1.00 124.30 220 ALA G O 1
ATOM 11395 N N . ARG F 6 221 ? 135.237 150.630 71.097 1.00 144.31 221 ARG G N 1
ATOM 11396 C CA . ARG F 6 221 ? 136.614 150.262 70.781 1.00 144.02 221 ARG G CA 1
ATOM 11397 C C . ARG F 6 221 ? 136.711 149.650 69.390 1.00 141.23 221 ARG G C 1
ATOM 11398 O O . ARG F 6 221 ? 137.405 150.174 68.511 1.00 141.95 221 ARG G O 1
ATOM 11406 N N . HIS F 6 222 ? 136.018 148.538 69.171 1.00 142.44 222 HIS G N 1
ATOM 11407 C CA . HIS F 6 222 ? 136.041 147.862 67.877 1.00 140.16 222 HIS G CA 1
ATOM 11408 C C . HIS F 6 222 ? 135.126 148.619 66.922 1.00 144.50 222 HIS G C 1
ATOM 11409 O O . HIS F 6 222 ? 133.900 148.554 67.023 1.00 149.87 222 HIS G O 1
ATOM 11416 N N . ALA F 6 223 ? 135.742 149.325 65.979 1.00 151.44 223 ALA G N 1
ATOM 11417 C CA . ALA F 6 223 ? 135.076 150.213 65.033 1.00 151.55 223 ALA G CA 1
ATOM 11418 C C . ALA F 6 223 ? 134.435 149.427 63.899 1.00 151.18 223 ALA G C 1
ATOM 11419 O O . ALA F 6 223 ? 133.947 148.314 64.119 1.00 152.32 223 ALA G O 1
ATOM 11421 N N . GLU F 6 224 ? 134.227 150.095 62.762 1.00 171.10 224 GLU G N 1
ATOM 11422 C CA . GLU F 6 224 ? 134.045 149.448 61.463 1.00 172.93 224 GLU G CA 1
ATOM 11423 C C . GLU F 6 224 ? 133.147 148.219 61.513 1.00 176.06 224 GLU G C 1
ATOM 11424 O O . GLU F 6 224 ? 131.931 148.317 61.323 1.00 178.54 224 GLU G O 1
ATOM 11430 N N . GLN F 6 225 ? 133.758 147.055 61.755 1.00 161.02 225 GLN G N 1
ATOM 11431 C CA . GLN F 6 225 ? 133.044 145.784 61.765 1.00 158.86 225 GLN G CA 1
ATOM 11432 C C . GLN F 6 225 ? 131.848 145.819 62.705 1.00 157.44 225 GLN G C 1
ATOM 11433 O O . GLN F 6 225 ? 130.725 145.469 62.325 1.00 155.01 225 GLN G O 1
ATOM 11439 N N . LEU F 6 226 ? 132.078 146.241 63.946 1.00 152.81 226 LEU G N 1
ATOM 11440 C CA . LEU F 6 226 ? 131.004 146.350 64.921 1.00 150.32 226 LEU G CA 1
ATOM 11441 C C . LEU F 6 226 ? 130.316 147.703 64.897 1.00 152.25 226 LEU G C 1
ATOM 11442 O O . LEU F 6 226 ? 129.115 147.775 65.179 1.00 152.82 226 LEU G O 1
ATOM 11447 N N . LYS F 6 227 ? 131.038 148.773 64.569 1.00 154.27 227 LYS G N 1
ATOM 11448 C CA . LYS F 6 227 ? 130.456 150.108 64.650 1.00 152.58 227 LYS G CA 1
ATOM 11449 C C . LYS F 6 227 ? 129.634 150.472 63.419 1.00 155.47 227 LYS G C 1
ATOM 11450 O O . LYS F 6 227 ? 128.433 150.732 63.538 1.00 154.76 227 LYS G O 1
ATOM 11456 N N . ALA F 6 228 ? 130.258 150.490 62.243 1.00 164.19 228 ALA G N 1
ATOM 11457 C CA . ALA F 6 228 ? 129.595 150.862 60.993 1.00 161.92 228 ALA G CA 1
ATOM 11458 C C . ALA F 6 228 ? 128.912 152.223 61.097 1.00 160.94 228 ALA G C 1
ATOM 11459 O O . ALA F 6 228 ? 128.083 152.578 60.259 1.00 157.70 228 ALA G O 1
ATOM 11461 N N . ARG G 7 2 ? 122.683 63.947 147.459 1.00 147.18 2 ARG H N 1
ATOM 11462 C CA . ARG G 7 2 ? 121.824 64.982 146.896 1.00 147.07 2 ARG H CA 1
ATOM 11463 C C . ARG G 7 2 ? 120.490 64.393 146.451 1.00 147.04 2 ARG H C 1
ATOM 11464 O O . ARG G 7 2 ? 120.383 63.808 145.373 1.00 146.66 2 ARG H O 1
ATOM 11472 N N . VAL G 7 3 ? 119.476 64.553 147.297 1.00 143.37 3 VAL H N 1
ATOM 11473 C CA . VAL G 7 3 ? 118.123 64.092 147.035 1.00 142.55 3 VAL H CA 1
ATOM 11474 C C . VAL G 7 3 ? 117.152 65.119 147.605 1.00 143.22 3 VAL H C 1
ATOM 11475 O O . VAL G 7 3 ? 117.553 66.145 148.163 1.00 143.68 3 VAL H O 1
ATOM 11479 N N . SER G 7 4 ? 115.863 64.842 147.450 1.00 125.14 4 SER H N 1
ATOM 11480 C CA . SER G 7 4 ? 114.812 65.699 147.972 1.00 123.22 4 SER H CA 1
ATOM 11481 C C . SER G 7 4 ? 113.856 64.882 148.827 1.00 120.68 4 SER H C 1
ATOM 11482 O O . SER G 7 4 ? 113.695 63.674 148.632 1.00 122.94 4 SER H O 1
ATOM 11485 N N . VAL G 7 5 ? 113.238 65.557 149.790 1.00 94.20 5 VAL H N 1
ATOM 11486 C CA . VAL G 7 5 ? 112.218 64.974 150.651 1.00 90.82 5 VAL H CA 1
ATOM 11487 C C . VAL G 7 5 ? 110.955 65.811 150.517 1.00 91.63 5 VAL H C 1
ATOM 11488 O O . VAL G 7 5 ? 111.002 67.043 150.615 1.00 101.16 5 VAL H O 1
ATOM 11492 N N . VAL G 7 6 ? 109.834 65.145 150.281 1.00 75.33 6 VAL H N 1
ATOM 11493 C CA . VAL G 7 6 ? 108.562 65.807 150.039 1.00 76.89 6 VAL H CA 1
ATOM 11494 C C . VAL G 7 6 ? 107.548 65.305 151.053 1.00 78.15 6 VAL H C 1
ATOM 11495 O O . VAL G 7 6 ? 107.475 64.104 151.332 1.00 86.12 6 VAL H O 1
ATOM 11499 N N . TYR G 7 7 ? 106.802 66.236 151.635 1.00 98.41 7 TYR H N 1
ATOM 11500 C CA . TYR G 7 7 ? 105.619 65.928 152.423 1.00 99.50 7 TYR H CA 1
ATOM 11501 C C . TYR G 7 7 ? 104.408 66.330 151.596 1.00 100.22 7 TYR H C 1
ATOM 11502 O O . TYR G 7 7 ? 104.227 67.515 151.288 1.00 106.90 7 TYR H O 1
ATOM 11511 N N . ALA G 7 8 ? 103.587 65.343 151.241 1.00 107.44 8 ALA H N 1
ATOM 11512 C CA . ALA G 7 8 ? 102.436 65.523 150.371 1.00 111.08 8 ALA H CA 1
ATOM 11513 C C . ALA G 7 8 ? 101.197 65.983 151.118 1.00 111.00 8 ALA H C 1
ATOM 11514 O O . ALA G 7 8 ? 100.081 65.757 150.634 1.00 112.00 8 ALA H O 1
ATOM 11516 N N . ASP G 7 9 ? 101.371 66.590 152.286 1.00 120.22 9 ASP H N 1
ATOM 11517 C CA . ASP G 7 9 ? 100.260 67.140 153.047 1.00 122.33 9 ASP H CA 1
ATOM 11518 C C . ASP G 7 9 ? 99.443 68.075 152.163 1.00 125.02 9 ASP H C 1
ATOM 11519 O O . ASP G 7 9 ? 99.965 69.110 151.724 1.00 123.51 9 ASP H O 1
ATOM 11524 N N . PRO G 7 10 ? 98.184 67.748 151.863 1.00 134.35 10 PRO H N 1
ATOM 11525 C CA . PRO G 7 10 ? 97.392 68.627 150.986 1.00 133.61 10 PRO H CA 1
ATOM 11526 C C . PRO G 7 10 ? 97.226 70.031 151.534 1.00 132.46 10 PRO H C 1
ATOM 11527 O O . PRO G 7 10 ? 97.096 70.981 150.752 1.00 132.90 10 PRO H O 1
ATOM 11531 N N . ALA G 7 11 ? 97.217 70.191 152.859 1.00 125.53 11 ALA H N 1
ATOM 11532 C CA . ALA G 7 11 ? 97.139 71.526 153.441 1.00 126.92 11 ALA H CA 1
ATOM 11533 C C . ALA G 7 11 ? 98.386 72.343 153.123 1.00 125.12 11 ALA H C 1
ATOM 11534 O O . ALA G 7 11 ? 98.294 73.538 152.819 1.00 122.47 11 ALA H O 1
ATOM 11536 N N . LYS G 7 12 ? 99.560 71.717 153.186 1.00 112.18 12 LYS H N 1
ATOM 11537 C CA . LYS G 7 12 ? 100.830 72.411 152.979 1.00 110.47 12 LYS H CA 1
ATOM 11538 C C . LYS G 7 12 ? 101.822 71.461 152.320 1.00 110.99 12 LYS H C 1
ATOM 11539 O O . LYS G 7 12 ? 102.484 70.668 153.009 1.00 111.33 12 LYS H O 1
ATOM 11545 N N . PRO G 7 13 ? 101.952 71.506 150.993 1.00 100.24 13 PRO H N 1
ATOM 11546 C CA . PRO G 7 13 ? 102.931 70.641 150.319 1.00 97.76 13 PRO H CA 1
ATOM 11547 C C . PRO G 7 13 ? 104.361 71.109 150.540 1.00 93.26 13 PRO H C 1
ATOM 11548 O O . PRO G 7 13 ? 104.747 72.184 150.073 1.00 88.66 13 PRO H O 1
ATOM 11552 N N . LEU G 7 14 ? 105.157 70.312 151.248 1.00 89.49 14 LEU H N 1
ATOM 11553 C CA . LEU G 7 14 ? 106.527 70.682 151.573 1.00 85.69 14 LEU H CA 1
ATOM 11554 C C . LEU G 7 14 ? 107.506 69.945 150.672 1.00 87.74 14 LEU H C 1
ATOM 11555 O O . LEU G 7 14 ? 107.318 68.764 150.373 1.00 91.89 14 LEU H O 1
ATOM 11560 N N . GLN G 7 15 ? 108.559 70.643 150.254 1.00 93.04 15 GLN H N 1
ATOM 11561 C CA . GLN G 7 15 ? 109.623 70.025 149.470 1.00 96.12 15 GLN H CA 1
ATOM 11562 C C . GLN G 7 15 ? 110.952 70.632 149.888 1.00 97.65 15 GLN H C 1
ATOM 11563 O O . GLN G 7 15 ? 111.124 71.853 149.822 1.00 99.27 15 GLN H O 1
ATOM 11569 N N . LEU G 7 16 ? 111.884 69.782 150.312 1.00 95.92 16 LEU H N 1
ATOM 11570 C CA . LEU G 7 16 ? 113.202 70.206 150.756 1.00 95.38 16 LEU H CA 1
ATOM 11571 C C . LEU G 7 16 ? 114.256 69.419 149.994 1.00 97.99 16 LEU H C 1
ATOM 11572 O O . LEU G 7 16 ? 113.996 68.314 149.515 1.00 99.55 16 LEU H O 1
ATOM 11577 N N . SER G 7 17 ? 115.449 69.995 149.884 1.00 131.29 17 SER H N 1
ATOM 11578 C CA . SER G 7 17 ? 116.570 69.358 149.206 1.00 133.74 17 SER H CA 1
ATOM 11579 C C . SER G 7 17 ? 117.725 69.205 150.184 1.00 134.41 17 SER H C 1
ATOM 11580 O O . SER G 7 17 ? 118.140 70.183 150.815 1.00 132.82 17 SER H O 1
ATOM 11583 N N . CYS G 7 18 ? 118.244 67.984 150.307 1.00 156.87 18 CYS H N 1
ATOM 11584 C CA . CYS G 7 18 ? 119.320 67.691 151.242 1.00 158.07 18 CYS H CA 1
ATOM 11585 C C . CYS G 7 18 ? 120.392 66.849 150.567 1.00 158.72 18 CYS H C 1
ATOM 11586 O O . CYS G 7 18 ? 120.087 65.963 149.763 1.00 157.40 18 CYS H O 1
ATOM 11589 N N . LYS G 7 19 ? 121.647 67.124 150.911 1.00 152.98 19 LYS H N 1
ATOM 11590 C CA . LYS G 7 19 ? 122.778 66.339 150.434 1.00 151.26 19 LYS H CA 1
ATOM 11591 C C . LYS G 7 19 ? 123.096 65.258 151.460 1.00 151.90 19 LYS H C 1
ATOM 11592 O O . LYS G 7 19 ? 123.321 65.559 152.637 1.00 152.27 19 LYS H O 1
ATOM 11598 N N . VAL G 7 20 ? 123.121 64.005 151.012 1.00 159.88 20 VAL H N 1
ATOM 11599 C CA . VAL G 7 20 ? 123.376 62.866 151.883 1.00 159.79 20 VAL H CA 1
ATOM 11600 C C . VAL G 7 20 ? 124.570 62.092 151.349 1.00 161.54 20 VAL H C 1
ATOM 11601 O O . VAL G 7 20 ? 124.904 62.163 150.162 1.00 162.40 20 VAL H O 1
ATOM 11605 N N . GLU G 7 21 ? 125.219 61.349 152.243 1.00 195.27 21 GLU H N 1
ATOM 11606 C CA . GLU G 7 21 ? 126.334 60.500 151.848 1.00 197.14 21 GLU H CA 1
ATOM 11607 C C . GLU G 7 21 ? 125.853 59.400 150.910 1.00 195.98 21 GLU H C 1
ATOM 11608 O O . GLU G 7 21 ? 124.757 58.858 151.073 1.00 195.44 21 GLU H O 1
ATOM 11614 N N . ASP G 7 22 ? 126.674 59.083 149.909 1.00 186.86 22 ASP H N 1
ATOM 11615 C CA . ASP G 7 22 ? 126.326 58.029 148.967 1.00 187.05 22 ASP H CA 1
ATOM 11616 C C . ASP G 7 22 ? 126.207 56.693 149.691 1.00 186.45 22 ASP H C 1
ATOM 11617 O O . ASP G 7 22 ? 126.965 56.399 150.618 1.00 186.85 22 ASP H O 1
ATOM 11622 N N . GLY G 7 23 ? 125.245 55.881 149.259 1.00 176.56 23 GLY H N 1
ATOM 11623 C CA . GLY G 7 23 ? 124.956 54.638 149.941 1.00 177.05 23 GLY H CA 1
ATOM 11624 C C . GLY G 7 23 ? 124.161 54.786 151.217 1.00 177.33 23 GLY H C 1
ATOM 11625 O O . GLY G 7 23 ? 124.144 53.855 152.030 1.00 176.71 23 GLY H O 1
ATOM 11626 N N . CYS G 7 24 ? 123.500 55.923 151.418 1.00 165.97 24 CYS H N 1
ATOM 11627 C CA . CYS G 7 24 ? 122.736 56.161 152.631 1.00 164.47 24 CYS H CA 1
ATOM 11628 C C . CYS G 7 24 ? 121.429 55.370 152.599 1.00 163.84 24 CYS H C 1
ATOM 11629 O O . CYS G 7 24 ? 121.161 54.582 151.687 1.00 164.75 24 CYS H O 1
ATOM 11632 N N . SER G 7 25 ? 120.604 55.589 153.617 1.00 159.31 25 SER H N 1
ATOM 11633 C CA . SER G 7 25 ? 119.298 54.960 153.735 1.00 160.52 25 SER H CA 1
ATOM 11634 C C . SER G 7 25 ? 118.221 56.032 153.834 1.00 160.44 25 SER H C 1
ATOM 11635 O O . SER G 7 25 ? 118.490 57.191 154.159 1.00 159.19 25 SER H O 1
ATOM 11638 N N . VAL G 7 26 ? 116.983 55.628 153.542 1.00 159.65 26 VAL H N 1
ATOM 11639 C CA . VAL G 7 26 ? 115.865 56.563 153.601 1.00 158.76 26 VAL H CA 1
ATOM 11640 C C . VAL G 7 26 ? 115.683 57.091 155.019 1.00 157.75 26 VAL H C 1
ATOM 11641 O O . VAL G 7 26 ? 115.376 58.272 155.220 1.00 157.64 26 VAL H O 1
ATOM 11645 N N . GLU G 7 27 ? 115.883 56.234 156.022 1.00 167.08 27 GLU H N 1
ATOM 11646 C CA . GLU G 7 27 ? 115.750 56.670 157.409 1.00 168.67 27 GLU H CA 1
ATOM 11647 C C . GLU G 7 27 ? 116.742 57.781 157.734 1.00 168.29 27 GLU H C 1
ATOM 11648 O O . GLU G 7 27 ? 116.358 58.852 158.221 1.00 168.41 27 GLU H O 1
ATOM 11654 N N . GLN G 7 28 ? 118.027 57.548 157.454 1.00 157.58 28 GLN H N 1
ATOM 11655 C CA . GLN G 7 28 ? 119.038 58.560 157.739 1.00 156.80 28 GLN H CA 1
ATOM 11656 C C . GLN G 7 28 ? 118.873 59.789 156.857 1.00 155.93 28 GLN H C 1
ATOM 11657 O O . GLN G 7 28 ? 119.136 60.908 157.307 1.00 155.17 28 GLN H O 1
ATOM 11663 N N . ALA G 7 29 ? 118.447 59.607 155.604 1.00 144.93 29 ALA H N 1
ATOM 11664 C CA . ALA G 7 29 ? 118.212 60.756 154.735 1.00 144.77 29 ALA H CA 1
ATOM 11665 C C . ALA G 7 29 ? 117.106 61.646 155.288 1.00 146.15 29 ALA H C 1
ATOM 11666 O O . ALA G 7 29 ? 117.237 62.876 155.306 1.00 145.76 29 ALA H O 1
ATOM 11668 N N . ILE G 7 30 ? 116.012 61.040 155.753 1.00 144.18 30 ILE H N 1
ATOM 11669 C CA . ILE G 7 30 ? 114.921 61.814 156.336 1.00 142.14 30 ILE H CA 1
ATOM 11670 C C . ILE G 7 30 ? 115.369 62.480 157.631 1.00 141.89 30 ILE H C 1
ATOM 11671 O O . ILE G 7 30 ? 115.025 63.638 157.898 1.00 142.55 30 ILE H O 1
ATOM 11676 N N . GLN G 7 31 ? 116.141 61.766 158.455 1.00 154.84 31 GLN H N 1
ATOM 11677 C CA . GLN G 7 31 ? 116.629 62.359 159.697 1.00 156.17 31 GLN H CA 1
ATOM 11678 C C . GLN G 7 31 ? 117.525 63.562 159.424 1.00 155.22 31 GLN H C 1
ATOM 11679 O O . GLN G 7 31 ? 117.420 64.590 160.102 1.00 156.20 31 GLN H O 1
ATOM 11685 N N . GLN G 7 32 ? 118.414 63.453 158.435 1.00 141.77 32 GLN H N 1
ATOM 11686 C CA . GLN G 7 32 ? 119.291 64.565 158.088 1.00 142.38 32 GLN H CA 1
ATOM 11687 C C . GLN G 7 32 ? 118.529 65.725 157.465 1.00 142.37 32 GLN H C 1
ATOM 11688 O O . GLN G 7 32 ? 118.870 66.887 157.710 1.00 141.05 32 GLN H O 1
ATOM 11694 N N . SER G 7 33 ? 117.504 65.435 156.659 1.00 137.05 33 SER H N 1
ATOM 11695 C CA . SER G 7 33 ? 116.773 66.490 155.970 1.00 135.50 33 SER H CA 1
ATOM 11696 C C . SER G 7 33 ? 116.015 67.400 156.927 1.00 134.30 33 SER H C 1
ATOM 11697 O O . SER G 7 33 ? 115.672 68.525 156.549 1.00 133.22 33 SER H O 1
ATOM 11700 N N . GLY G 7 34 ? 115.744 66.945 158.147 1.00 125.03 34 GLY H N 1
ATOM 11701 C CA . GLY G 7 34 ? 115.100 67.785 159.134 1.00 124.16 34 GLY H CA 1
ATOM 11702 C C . GLY G 7 34 ? 113.612 67.978 158.956 1.00 124.00 34 GLY H C 1
ATOM 11703 O O . GLY G 7 34 ? 113.049 68.894 159.565 1.00 125.27 34 GLY H O 1
ATOM 11704 N N . VAL G 7 35 ? 112.953 67.155 158.137 1.00 124.94 35 VAL H N 1
ATOM 11705 C CA . VAL G 7 35 ? 111.512 67.289 157.964 1.00 126.08 35 VAL H CA 1
ATOM 11706 C C . VAL G 7 35 ? 110.757 66.951 159.244 1.00 129.77 35 VAL H C 1
ATOM 11707 O O . VAL G 7 35 ? 109.603 67.364 159.406 1.00 130.53 35 VAL H O 1
ATOM 11711 N N . LEU G 7 36 ? 111.378 66.206 160.164 1.00 143.98 36 LEU H N 1
ATOM 11712 C CA . LEU G 7 36 ? 110.713 65.877 161.421 1.00 145.25 36 LEU H CA 1
ATOM 11713 C C . LEU G 7 36 ? 110.461 67.122 162.262 1.00 145.50 36 LEU H C 1
ATOM 11714 O O . LEU G 7 36 ? 109.391 67.265 162.866 1.00 147.49 36 LEU H O 1
ATOM 11719 N N . ARG G 7 37 ? 111.433 68.034 162.317 1.00 149.08 37 ARG H N 1
ATOM 11720 C CA . ARG G 7 37 ? 111.261 69.230 163.134 1.00 150.17 37 ARG H CA 1
ATOM 11721 C C . ARG G 7 37 ? 110.287 70.211 162.495 1.00 151.86 37 ARG H C 1
ATOM 11722 O O . ARG G 7 37 ? 109.679 71.024 163.201 1.00 153.69 37 ARG H O 1
ATOM 11730 N N . CYS G 7 38 ? 110.129 70.158 161.170 1.00 162.64 38 CYS H N 1
ATOM 11731 C CA . CYS G 7 38 ? 109.119 70.983 160.517 1.00 163.64 38 CYS H CA 1
ATOM 11732 C C . CYS G 7 38 ? 107.714 70.564 160.930 1.00 163.44 38 CYS H C 1
ATOM 11733 O O . CYS G 7 38 ? 106.857 71.413 161.200 1.00 163.12 38 CYS H O 1
ATOM 11736 N N . CYS G 7 39 ? 107.460 69.259 160.986 1.00 163.38 39 CYS H N 1
ATOM 11737 C CA . CYS G 7 39 ? 106.143 68.722 161.326 1.00 163.03 39 CYS H CA 1
ATOM 11738 C C . CYS G 7 39 ? 106.307 67.618 162.362 1.00 164.88 39 CYS H C 1
ATOM 11739 O O . CYS G 7 39 ? 106.735 66.501 162.022 1.00 164.97 39 CYS H O 1
ATOM 11742 N N . PRO G 7 40 ? 105.984 67.886 163.631 1.00 173.65 40 PRO H N 1
ATOM 11743 C CA . PRO G 7 40 ? 106.112 66.844 164.663 1.00 174.51 40 PRO H CA 1
ATOM 11744 C C . PRO G 7 40 ? 105.132 65.693 164.504 1.00 173.51 40 PRO H C 1
ATOM 11745 O O . PRO G 7 40 ? 105.336 64.644 165.129 1.00 172.11 40 PRO H O 1
ATOM 11749 N N . ASP G 7 41 ? 104.085 65.849 163.696 1.00 166.44 41 ASP H N 1
ATOM 11750 C CA . ASP G 7 41 ? 103.063 64.825 163.524 1.00 165.80 41 ASP H CA 1
ATOM 11751 C C . ASP G 7 41 ? 103.433 63.779 162.478 1.00 164.32 41 ASP H C 1
ATOM 11752 O O . ASP G 7 41 ? 102.541 63.104 161.952 1.00 163.24 41 ASP H O 1
ATOM 11757 N N . ILE G 7 42 ? 104.715 63.630 162.165 1.00 138.45 42 ILE H N 1
ATOM 11758 C CA . ILE G 7 42 ? 105.171 62.641 161.195 1.00 136.92 42 ILE H CA 1
ATOM 11759 C C . ILE G 7 42 ? 105.541 61.366 161.941 1.00 137.75 42 ILE H C 1
ATOM 11760 O O . ILE G 7 42 ? 106.392 61.384 162.837 1.00 137.47 42 ILE H O 1
ATOM 11765 N N . ASP G 7 43 ? 104.898 60.261 161.576 1.00 152.35 43 ASP H N 1
ATOM 11766 C CA . ASP G 7 43 ? 105.211 58.943 162.117 1.00 152.62 43 ASP H CA 1
ATOM 11767 C C . ASP G 7 43 ? 105.945 58.167 161.031 1.00 153.07 43 ASP H C 1
ATOM 11768 O O . ASP G 7 43 ? 105.340 57.763 160.032 1.00 153.14 43 ASP H O 1
ATOM 11773 N N . LEU G 7 44 ? 107.248 57.961 161.230 1.00 161.44 44 LEU H N 1
ATOM 11774 C CA . LEU G 7 44 ? 108.057 57.298 160.216 1.00 162.82 44 LEU H CA 1
ATOM 11775 C C . LEU G 7 44 ? 107.828 55.793 160.185 1.00 163.40 44 LEU H C 1
ATOM 11776 O O . LEU G 7 44 ? 108.186 55.143 159.197 1.00 162.93 44 LEU H O 1
ATOM 11781 N N . LYS G 7 45 ? 107.244 55.226 161.240 1.00 165.82 45 LYS H N 1
ATOM 11782 C CA . LYS G 7 45 ? 106.915 53.807 161.262 1.00 164.72 45 LYS H CA 1
ATOM 11783 C C . LYS G 7 45 ? 105.497 53.517 160.795 1.00 164.63 45 LYS H C 1
ATOM 11784 O O . LYS G 7 45 ? 105.175 52.354 160.526 1.00 164.35 45 LYS H O 1
ATOM 11790 N N . LYS G 7 46 ? 104.645 54.537 160.693 1.00 161.27 46 LYS H N 1
ATOM 11791 C CA . LYS G 7 46 ? 103.243 54.354 160.338 1.00 161.25 46 LYS H CA 1
ATOM 11792 C C . LYS G 7 46 ? 102.919 54.835 158.928 1.00 161.16 46 LYS H C 1
ATOM 11793 O O . LYS G 7 46 ? 102.370 54.074 158.126 1.00 160.15 46 LYS H O 1
ATOM 11799 N N . GLN G 7 47 ? 103.245 56.085 158.610 1.00 152.76 47 GLN H N 1
ATOM 11800 C CA . GLN G 7 47 ? 102.897 56.642 157.312 1.00 151.47 47 GLN H CA 1
ATOM 11801 C C . GLN G 7 47 ? 103.731 56.007 156.205 1.00 150.60 47 GLN H C 1
ATOM 11802 O O . GLN G 7 47 ? 104.802 55.443 156.443 1.00 150.83 47 GLN H O 1
ATOM 11808 N N . LYS G 7 48 ? 103.223 56.106 154.979 1.00 134.39 48 LYS H N 1
ATOM 11809 C CA . LYS G 7 48 ? 103.865 55.477 153.836 1.00 133.58 48 LYS H CA 1
ATOM 11810 C C . LYS G 7 48 ? 105.032 56.315 153.330 1.00 132.91 48 LYS H C 1
ATOM 11811 O O . LYS G 7 48 ? 104.941 57.544 153.226 1.00 134.20 48 LYS H O 1
ATOM 11817 N N . VAL G 7 49 ? 106.131 55.635 153.016 1.00 117.41 49 VAL H N 1
ATOM 11818 C CA . VAL G 7 49 ? 107.345 56.257 152.500 1.00 116.16 49 VAL H CA 1
ATOM 11819 C C . VAL G 7 49 ? 107.604 55.688 151.113 1.00 115.73 49 VAL H C 1
ATOM 11820 O O . VAL G 7 49 ? 107.731 54.467 150.949 1.00 122.38 49 VAL H O 1
ATOM 11824 N N . GLY G 7 50 ? 107.693 56.568 150.117 1.00 101.80 50 GLY H N 1
ATOM 11825 C CA . GLY G 7 50 ? 107.844 56.142 148.747 1.00 107.00 50 GLY H CA 1
ATOM 11826 C C . GLY G 7 50 ? 108.972 56.875 148.050 1.00 104.34 50 GLY H C 1
ATOM 11827 O O . GLY G 7 50 ? 109.478 57.890 148.521 1.00 107.01 50 GLY H O 1
ATOM 11828 N N . VAL G 7 51 ? 109.371 56.315 146.914 1.00 98.70 51 VAL H N 1
ATOM 11829 C CA . VAL G 7 51 ? 110.333 56.929 146.009 1.00 97.94 51 VAL H CA 1
ATOM 11830 C C . VAL G 7 51 ? 109.683 56.998 144.636 1.00 99.39 51 VAL H C 1
ATOM 11831 O O . VAL G 7 51 ? 109.341 55.959 144.054 1.00 103.34 51 VAL H O 1
ATOM 11835 N N . PHE G 7 52 ? 109.491 58.220 144.135 1.00 88.21 52 PHE H N 1
ATOM 11836 C CA . PHE G 7 52 ? 108.896 58.463 142.818 1.00 89.43 52 PHE H CA 1
ATOM 11837 C C . PHE G 7 52 ? 107.591 57.693 142.629 1.00 89.28 52 PHE H C 1
ATOM 11838 O O . PHE G 7 52 ? 107.248 57.288 141.516 1.00 86.58 52 PHE H O 1
ATOM 11846 N N . GLY G 7 53 ? 106.854 57.484 143.714 1.00 91.69 53 GLY H N 1
ATOM 11847 C CA . GLY G 7 53 ? 105.591 56.784 143.652 1.00 89.44 53 GLY H CA 1
ATOM 11848 C C . GLY G 7 53 ? 105.641 55.291 143.888 1.00 93.05 53 GLY H C 1
ATOM 11849 O O . GLY G 7 53 ? 104.708 54.591 143.482 1.00 92.93 53 GLY H O 1
ATOM 11850 N N . LYS G 7 54 ? 106.699 54.772 144.507 1.00 111.94 54 LYS H N 1
ATOM 11851 C CA . LYS G 7 54 ? 106.778 53.356 144.850 1.00 112.29 54 LYS H CA 1
ATOM 11852 C C . LYS G 7 54 ? 107.085 53.217 146.333 1.00 112.22 54 LYS H C 1
ATOM 11853 O O . LYS G 7 54 ? 108.089 53.756 146.809 1.00 113.12 54 LYS H O 1
ATOM 11859 N N . PHE G 7 55 ? 106.221 52.505 147.056 1.00 119.24 55 PHE H N 1
ATOM 11860 C CA . PHE G 7 55 ? 106.451 52.243 148.472 1.00 118.45 55 PHE H CA 1
ATOM 11861 C C . PHE G 7 55 ? 107.786 51.531 148.655 1.00 119.67 55 PHE H C 1
ATOM 11862 O O . PHE G 7 55 ? 108.084 50.560 147.954 1.00 119.81 55 PHE H O 1
ATOM 11870 N N . VAL G 7 56 ? 108.593 52.013 149.599 1.00 127.69 56 VAL H N 1
ATOM 11871 C CA . VAL G 7 56 ? 109.944 51.511 149.808 1.00 128.15 56 VAL H CA 1
ATOM 11872 C C . VAL G 7 56 ? 110.145 51.227 151.292 1.00 129.29 56 VAL H C 1
ATOM 11873 O O . VAL G 7 56 ? 109.231 51.370 152.108 1.00 129.78 56 VAL H O 1
ATOM 11877 N N . LYS G 7 57 ? 111.363 50.818 151.634 1.00 151.03 57 LYS H N 1
ATOM 11878 C CA . LYS G 7 57 ? 111.739 50.454 152.990 1.00 150.62 57 LYS H CA 1
ATOM 11879 C C . LYS G 7 57 ? 112.686 51.504 153.559 1.00 151.39 57 LYS H C 1
ATOM 11880 O O . LYS G 7 57 ? 113.376 52.208 152.816 1.00 153.05 57 LYS H O 1
ATOM 11886 N N . LEU G 7 58 ? 112.707 51.605 154.891 1.00 159.60 58 LEU H N 1
ATOM 11887 C CA . LEU G 7 58 ? 113.449 52.676 155.552 1.00 162.71 58 LEU H CA 1
ATOM 11888 C C . LEU G 7 58 ? 114.945 52.581 155.272 1.00 163.63 58 LEU H C 1
ATOM 11889 O O . LEU G 7 58 ? 115.606 53.595 155.025 1.00 163.61 58 LEU H O 1
ATOM 11894 N N . ASP G 7 59 ? 115.502 51.373 155.315 1.00 174.38 59 ASP H N 1
ATOM 11895 C CA . ASP G 7 59 ? 116.932 51.187 155.109 1.00 174.20 59 ASP H CA 1
ATOM 11896 C C . ASP G 7 59 ? 117.284 50.822 153.672 1.00 174.87 59 ASP H C 1
ATOM 11897 O O . ASP G 7 59 ? 118.415 50.398 153.414 1.00 174.19 59 ASP H O 1
ATOM 11902 N N . SER G 7 60 ? 116.349 50.967 152.740 1.00 175.84 60 SER H N 1
ATOM 11903 C CA . SER G 7 60 ? 116.655 50.718 151.337 1.00 174.86 60 SER H CA 1
ATOM 11904 C C . SER G 7 60 ? 117.655 51.752 150.834 1.00 174.49 60 SER H C 1
ATOM 11905 O O . SER G 7 60 ? 117.478 52.950 151.084 1.00 175.34 60 SER H O 1
ATOM 11908 N N . PRO G 7 61 ? 118.712 51.339 150.140 1.00 165.66 61 PRO H N 1
ATOM 11909 C CA . PRO G 7 61 ? 119.674 52.314 149.617 1.00 165.36 61 PRO H CA 1
ATOM 11910 C C . PRO G 7 61 ? 119.043 53.208 148.563 1.00 165.55 61 PRO H C 1
ATOM 11911 O O . PRO G 7 61 ? 118.144 52.802 147.823 1.00 165.18 61 PRO H O 1
ATOM 11915 N N . LEU G 7 62 ? 119.530 54.445 148.503 1.00 164.75 62 LEU H N 1
ATOM 11916 C CA . LEU G 7 62 ? 119.039 55.428 147.552 1.00 164.20 62 LEU H CA 1
ATOM 11917 C C . LEU G 7 62 ? 120.198 55.969 146.729 1.00 164.67 62 LEU H C 1
ATOM 11918 O O . LEU G 7 62 ? 121.310 56.150 147.232 1.00 163.77 62 LEU H O 1
ATOM 11923 N N . LYS G 7 63 ? 119.924 56.218 145.455 1.00 167.21 63 LYS H N 1
ATOM 11924 C CA . LYS G 7 63 ? 120.895 56.790 144.536 1.00 166.54 63 LYS H CA 1
ATOM 11925 C C . LYS G 7 63 ? 120.725 58.303 144.477 1.00 165.58 63 LYS H C 1
ATOM 11926 O O . LYS G 7 63 ? 119.772 58.871 145.015 1.00 166.62 63 LYS H O 1
ATOM 11932 N N . ASP G 7 64 ? 121.674 58.960 143.818 1.00 150.98 64 ASP H N 1
ATOM 11933 C CA . ASP G 7 64 ? 121.584 60.402 143.644 1.00 151.72 64 ASP H CA 1
ATOM 11934 C C . ASP G 7 64 ? 120.447 60.744 142.690 1.00 152.76 64 ASP H C 1
ATOM 11935 O O . ASP G 7 64 ? 120.199 60.033 141.712 1.00 151.99 64 ASP H O 1
ATOM 11940 N N . GLY G 7 65 ? 119.753 61.841 142.979 1.00 151.20 65 GLY H N 1
ATOM 11941 C CA . GLY G 7 65 ? 118.611 62.241 142.184 1.00 149.71 65 GLY H CA 1
ATOM 11942 C C . GLY G 7 65 ? 117.297 61.606 142.576 1.00 149.60 65 GLY H C 1
ATOM 11943 O O . GLY G 7 65 ? 116.305 61.789 141.861 1.00 148.71 65 GLY H O 1
ATOM 11944 N N . ASP G 7 66 ? 117.253 60.866 143.680 1.00 148.29 66 ASP H N 1
ATOM 11945 C CA . ASP G 7 66 ? 116.012 60.267 144.141 1.00 146.77 66 ASP H CA 1
ATOM 11946 C C . ASP G 7 66 ? 115.144 61.306 144.846 1.00 144.66 66 ASP H C 1
ATOM 11947 O O . ASP G 7 66 ? 115.592 62.404 145.187 1.00 144.39 66 ASP H O 1
ATOM 11952 N N . ARG G 7 67 ? 113.879 60.944 145.063 1.00 105.64 67 ARG H N 1
ATOM 11953 C CA . ARG G 7 67 ? 112.910 61.837 145.699 1.00 101.53 67 ARG H CA 1
ATOM 11954 C C . ARG G 7 67 ? 112.113 61.034 146.723 1.00 101.00 67 ARG H C 1
ATOM 11955 O O . ARG G 7 67 ? 111.137 60.364 146.371 1.00 103.03 67 ARG H O 1
ATOM 11963 N N . ILE G 7 68 ? 112.531 61.103 147.982 1.00 92.01 68 ILE H N 1
ATOM 11964 C CA . ILE G 7 68 ? 111.806 60.447 149.063 1.00 90.79 68 ILE H CA 1
ATOM 11965 C C . ILE G 7 68 ? 110.559 61.258 149.379 1.00 91.84 68 ILE H C 1
ATOM 11966 O O . ILE G 7 68 ? 110.610 62.489 149.481 1.00 96.33 68 ILE H O 1
ATOM 11971 N N . GLU G 7 69 ? 109.429 60.574 149.521 1.00 98.43 69 GLU H N 1
ATOM 11972 C CA . GLU G 7 69 ? 108.151 61.223 149.774 1.00 101.09 69 GLU H CA 1
ATOM 11973 C C . GLU G 7 69 ? 107.473 60.530 150.942 1.00 101.17 69 GLU H C 1
ATOM 11974 O O . GLU G 7 69 ? 107.477 59.298 151.023 1.00 102.90 69 GLU H O 1
ATOM 11980 N N . ILE G 7 70 ? 106.899 61.318 151.843 1.00 105.98 70 ILE H N 1
ATOM 11981 C CA . ILE G 7 70 ? 106.171 60.804 152.996 1.00 106.00 70 ILE H CA 1
ATOM 11982 C C . ILE G 7 70 ? 104.717 61.213 152.832 1.00 106.83 70 ILE H C 1
ATOM 11983 O O . ILE G 7 70 ? 104.414 62.405 152.691 1.00 108.86 70 ILE H O 1
ATOM 11988 N N . TYR G 7 71 ? 103.815 60.234 152.840 1.00 112.20 71 TYR H N 1
ATOM 11989 C CA . TYR G 7 71 ? 102.400 60.511 152.640 1.00 112.63 71 TYR H CA 1
ATOM 11990 C C . TYR G 7 71 ? 101.570 59.479 153.389 1.00 115.60 71 TYR H C 1
ATOM 11991 O O . TYR G 7 71 ? 102.097 58.621 154.103 1.00 119.74 71 TYR H O 1
ATOM 12000 N N . GLN G 7 72 ? 100.255 59.572 153.222 1.00 107.33 72 GLN H N 1
ATOM 12001 C CA . GLN G 7 72 ? 99.319 58.705 153.926 1.00 107.18 72 GLN H CA 1
ATOM 12002 C C . GLN G 7 72 ? 99.411 57.265 153.429 1.00 106.03 72 GLN H C 1
ATOM 12003 O O . GLN G 7 72 ? 98.663 56.395 153.875 1.00 103.31 72 GLN H O 1
#

B-factor: mean 108.52, std 32.81, range [41.98, 307.04]

Organism: Azotobacter vinelandii (strain DJ / ATCC BAA-1303) (NCBI:txid322710)

Foldseek 3Di:
DLVVVLVCDQFQVACPLNNVFQVPVLLVPLQAQQLLLLLLVQQLVLLLVLLLVLLCCVVPPCVVVPHDVCSLVVSLVVSLVVLVCVQVVCVPVPVVSCPRHNVNSVVVSPRRLSRVLNVVVVVVVDDSVVSSSSSNSNSNNSSVLSNVLSVVSNVCQPDDDDPVCPDSNVSVVVSNVVSVVSNVCHPVD/DVPVVVVVVVVVVVVVVVVVCVVPPQDPVVVVVVVDWWKFKFFDQPLFQQPCQQVVQDPDNFWDDHDGSPRTGGHPRGGPPCSRQVSRPSRGIDIDTDDDDPVNDDDDDDDDD/DAFDDFFFFDFDDQQAVQAVPDAAAEFQDDFKFKFFQALADDDGWDADDDAFDWDAQFQFGTDHPDDFGATDTDNHTFGWHDQAWDFAQFQVGDTGGTTMGGHPRPRHHDPFDADDPLLPDALLVLLVLLRNFRLQFQPQNSGRVSVLLVVLQVFAAAEEEELLADQFHPFCQSLNCLLPPLLLLVLLVVSSCSSRVYHAYEYEYAQVRVSSQVSNCVNPPPPPRYHYYHFYRGRCCSDPQNVCCRPVVDGADPPHDPCVVRYHYGYSFSSSQSSCCRRPNHHPFWGKAWEEEPQFPRTYIYTGGFRAFQCSVSVVRVHGNDAQPFWFQDGPQDTHTGPDRRHTHRSNGHYTYRYHDVRDDDADADDAPPPQPQQSRQSVNFRLVVLLVCLVVVNLVSSVVRPLSPDPSRNSRQVPGPRRDPSSVSSVVSVVVVVVVVVVVVVVVVVVVVVVVVVVVVVVVVVVVVVVVVVVVVVD/DDDDDDPDDPPDDLLVLLVLLVVLLVVLLVVLDQFADQQLVVQLVLLLVLQLVLLQVLCVVVVHDSCLSNSNPRSSLSNVLSQQAARLAANVLSNQLSCQLSPVQASVQPHPLRGLFFSSLRSVVVSCVPPVPRRQWWFATDGYPDVPHDDNVVSVCRHYPPDDPPPPGTDHFQLVQQVVVVVVVAWSVVCCVPPHDLVCLQCQNTIHGSSQRHVPSLVVSLVVCCVVVSFPVLQLVLQLVLQQVVQVVVCVVPVRHGHHHSSRSSDDNSSVLSRNNLRDPSQAAPDRVRSNVLNNQLNVVQNCCCRVNPDVTCNSVSSRVSSVVRVVSNVPPPDDDPQADPVRHGHDD/DLLVLLVCAQQVPAQCQHVVFQVVCLQPQQLALLLLLVLLVLLLVLLLQLLLVCLVCLVPADPVCNCVVSLVSSLVSLVVSLVVCCVVQVVSCVRCPCVSNVSSVGVSSVVLSPPPSNPDHNSSSSSNSNSNSVNSSVSSNVLSQVLNCQACQWHRPPSCSRVNVVCVVRGDGGPPPDNHDNVSSPSVNRVVSSVVVNVVSVVVVVVVVVVVD/DPDPCVVVVVVVVVVVVVVVVVVVVVCVVCVVVVVVVVVVVVVVVVCVQDPPVQADDDQVPDWDWDADDPQGIWTWGFGDHDPDTFWTKTWFWFAFDVGIWIKMWIATLAFQTRFIATDDDDDDPPFPPQSHPVNHCLRVPRHGDGCPVAPPQQLAEVVSRHPRHATDNGRRRVRGVSVRVVVVRVVLVVDDDVSRD/DEKEWEPPVVDTDIFDDDDDAFFWQQVVVVRRCVCVVPVPADPVPWFKDWPPHTDDGGDGDHPHIYIYTYD

InterPro domains:
  IPR003667 NqrDE/RnfAE [PF02508] (6-190)
  IPR003667 NqrDE/RnfAE [PIRSF006102] (6-189)
  IPR011293 Ion-translocating oxidoreductase complex, subunit RnfA/RsxA [MF_00459] (1-190)
  IPR011293 Ion-translocating oxidoreductase complex, subunit RnfA/RsxA [TIGR01943] (1-190)
  IPR050133 Ion-translocating oxidoreductase complex subunit A/E [PTHR30335] (2-189)